Protein AF-0000000084486494 (afdb_homodimer)

Radius of gyration: 57.46 Å; Cα contacts (8 Å, |Δi|>4): 1902; chains: 2; bounding box: 129×179×124 Å

Solvent-accessible surface area (backbone atoms only — not comparable to full-atom values): 110261 Å² total; per-residue (Å²): 124,80,68,81,87,50,59,73,66,57,55,50,52,44,51,52,51,52,48,48,51,53,56,56,60,69,43,84,85,71,62,89,50,66,68,60,49,44,51,46,50,73,67,41,45,69,54,51,52,51,44,54,72,72,43,62,78,82,41,85,59,40,45,55,52,50,52,47,51,44,47,52,54,59,70,49,47,70,67,50,51,51,54,54,59,66,66,46,90,41,72,65,55,47,48,51,52,48,53,52,51,41,50,50,54,33,44,43,50,75,48,63,72,59,65,86,81,46,54,68,61,51,50,50,46,50,53,39,48,53,54,49,50,54,54,49,51,50,48,45,58,72,64,32,52,87,64,65,44,66,64,63,54,50,47,47,53,52,25,54,42,44,55,48,69,22,76,90,63,46,51,86,80,47,54,70,67,59,35,50,54,45,39,70,73,63,44,64,58,49,45,57,48,47,54,50,52,46,50,54,57,68,66,42,65,84,58,47,54,79,43,62,46,76,42,49,48,57,55,48,58,57,43,38,46,96,42,69,70,44,27,68,63,45,54,58,54,56,57,50,52,43,48,45,43,22,58,26,39,61,78,57,86,84,50,60,72,52,27,81,73,36,69,86,36,34,47,74,42,42,64,60,48,52,51,39,46,53,56,38,49,55,54,42,33,65,71,63,42,56,52,71,65,51,48,52,50,51,43,53,54,51,43,55,55,27,71,70,36,85,84,43,62,68,43,46,59,47,46,52,49,50,43,55,47,48,54,49,46,50,52,36,48,70,33,64,80,43,87,53,60,67,60,38,47,53,40,48,48,52,49,29,52,47,28,54,72,71,67,37,63,49,64,23,49,52,39,40,51,50,50,29,52,50,24,56,74,71,67,35,29,48,28,24,21,46,31,50,47,60,59,44,68,78,47,53,96,39,85,48,71,52,56,76,68,72,62,46,89,87,53,76,88,52,56,26,26,35,55,44,41,51,53,49,47,53,52,30,34,52,24,14,50,75,46,71,34,41,71,61,25,44,55,53,48,52,55,51,46,52,43,28,66,71,62,49,49,40,43,69,60,45,18,53,49,27,41,51,47,16,49,36,35,45,41,60,75,70,50,89,74,78,74,62,40,36,33,36,40,33,32,34,6,61,51,44,63,79,91,44,41,64,37,44,32,40,33,56,41,52,84,81,42,47,68,70,60,47,50,51,55,56,43,63,74,38,75,80,44,43,77,45,88,60,88,64,82,77,53,70,66,51,51,72,26,72,47,39,34,38,32,73,48,74,38,42,59,39,56,52,73,79,63,54,74,52,65,94,40,78,62,54,64,67,63,51,56,51,48,42,64,34,69,25,39,35,32,34,44,73,46,78,45,81,52,82,50,88,88,56,89,61,90,50,64,62,61,26,40,28,34,40,37,38,38,36,27,36,74,55,44,35,75,30,67,50,58,54,38,49,54,72,44,78,46,74,51,78,37,51,26,68,55,45,50,37,50,52,49,50,50,51,46,50,51,51,51,50,49,40,56,48,51,71,70,38,81,83,59,78,60,61,69,59,52,54,55,48,45,62,67,48,53,36,85,77,75,52,56,71,55,48,50,42,71,45,58,66,34,69,69,44,44,68,76,39,64,87,44,52,66,58,51,49,50,40,45,48,50,58,24,49,39,47,39,53,48,49,56,44,52,50,54,49,57,74,67,47,50,81,88,42,46,67,56,44,53,48,51,52,54,37,37,53,56,49,46,54,55,43,36,72,73,61,37,87,52,84,58,96,76,70,82,81,68,78,79,70,81,75,75,83,73,82,78,80,78,76,84,75,74,84,77,62,82,70,79,74,78,74,79,88,91,85,84,71,79,67,82,77,78,81,91,85,67,91,70,83,81,73,66,90,78,78,89,72,87,72,78,78,80,83,85,84,82,67,82,59,84,82,92,76,88,73,86,86,76,86,90,84,91,88,85,92,85,90,82,92,76,96,77,85,88,88,88,84,93,17,58,57,81,87,83,94,90,94,87,89,88,92,87,92,92,94,86,81,90,83,91,92,82,88,80,85,80,81,85,86,86,89,90,79,88,78,88,82,78,87,94,86,87,91,82,74,98,76,60,87,102,30,91,86,96,82,65,107,50,85,86,130,124,79,66,81,87,50,60,74,66,56,55,51,51,45,50,51,52,52,48,50,52,52,57,56,61,70,42,85,84,72,61,88,50,67,70,61,49,45,51,46,51,73,67,41,45,68,56,52,53,51,44,55,72,70,42,62,80,84,41,85,59,41,44,55,53,50,52,47,52,46,48,51,56,60,69,49,47,71,68,48,51,51,54,55,60,64,64,46,89,41,71,65,55,46,49,51,53,50,52,51,51,42,50,50,53,33,44,44,47,75,48,64,71,60,66,86,81,46,55,66,59,51,52,49,46,49,54,37,48,54,54,50,50,54,53,50,51,50,49,43,59,72,64,31,54,87,64,65,44,65,64,63,54,49,46,47,55,53,27,54,44,43,54,49,68,22,77,91,63,46,51,85,81,46,55,70,67,60,36,50,53,44,38,72,73,64,45,64,59,50,45,58,50,48,52,50,52,47,52,55,57,68,67,41,63,84,59,47,53,80,41,61,45,75,42,49,47,56,54,48,60,57,42,39,47,97,42,70,70,44,26,69,64,44,55,57,52,55,57,51,51,43,48,46,43,22,59,27,37,62,80,55,85,85,52,60,72,54,28,81,76,39,70,86,36,35,47,74,44,41,64,60,49,51,51,41,45,53,55,37,48,55,54,40,34,66,72,64,42,54,51,68,64,52,49,50,50,51,42,53,55,52,44,54,54,27,70,70,35,83,85,42,62,68,42,48,59,48,44,53,49,50,44,54,49,48,53,50,46,51,50,37,48,70,34,63,81,42,86,54,61,68,60,38,48,52,40,45,49,53,48,28,52,49,29,54,74,71,66,37,63,49,62,23,48,51,40,40,51,51,49,30,52,52,24,56,74,72,66,35,30,48,27,24,22,45,31,51,45,60,58,44,69,77,48,52,95,39,84,46,72,53,56,76,67,73,62,44,89,86,51,74,90,53,56,26,27,34,55,44,39,51,52,48,47,52,53,28,34,50,24,14,51,75,47,69,34,40,70,62,26,45,54,56,48,52,55,49,46,53,44,30,67,71,62,50,51,40,44,69,60,44,18,52,49,26,41,50,48,16,49,37,34,45,40,60,75,70,50,90,74,80,72,63,38,38,34,37,39,34,33,34,6,61,52,43,62,79,92,45,41,65,37,43,31,40,33,55,41,51,83,81,42,48,70,69,59,47,50,50,54,56,43,66,73,37,76,81,43,44,76,45,89,62,88,64,81,77,55,70,67,51,52,69,27,70,45,40,33,36,33,73,46,74,38,43,61,41,59,52,72,80,62,54,75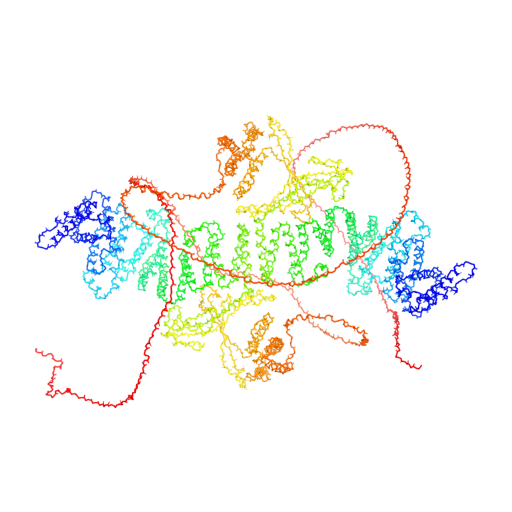,52,64,93,40,80,62,55,64,68,62,52,55,52,48,43,64,35,69,25,40,35,32,33,42,73,45,78,46,79,52,82,51,87,88,55,90,60,90,50,64,63,60,24,39,28,33,40,36,39,38,36,29,36,73,55,44,36,74,30,67,51,59,54,38,48,54,73,46,76,46,75,50,77,38,52,26,68,56,46,52,38,51,53,50,50,49,50,46,50,50,50,50,50,50,40,57,50,52,71,72,39,80,82,60,78,61,62,67,58,51,54,54,49,46,63,67,50,54,36,85,77,74,52,55,72,54,50,50,42,72,47,59,67,34,68,68,43,42,67,77,40,66,88,43,52,64,58,52,50,50,39,45,49,52,59,23,49,39,48,39,51,48,50,52,43,51,49,54,51,56,75,68,47,50,83,88,43,45,67,56,44,53,50,51,52,54,39,37,52,54,49,46,54,54,43,36,72,73,60,38,87,52,85,58,95,76,68,80,78,59,70,74,64,72,72,69,75,72,58,38,44,36,81,86,70,70,94,65,87,84,88,79,90,78,86,88,88,87,90,85,87,90,76,88,88,88,89,82,90,80,87,89,77,88,86,74,84,89,75,89,69,86,89,85,92,86,93,81,92,82,88,93,84,89,93,93,83,94,84,93,90,89,88,91,93,94,83,97,89,92,86,87,90,84,88,88,85,90,90,90,86,90,79,87,94,90,91,92,88,93,89,84,89,82,85,83,88,88,82,82,88,81,84,89,83,92,80,87,87,84,83,87,82,86,82,85,75,90,78,86,83,84,82,78,85,75,84,79,77,76,79,91,77,89,75,91,84,74,91,85,83,86,88,86,131

Secondary structure (DSSP, 8-state):
---TTS-HHHHHHHHHHHHHHHHHHH-GGG---HHHHHHHIIIIIHHHHHHHHHS-TTSTTHHHHHHHHHHHHHH--HHHHHHHHHT--SHHHHHHHHHHHHHHHHHHHHS-SS-TT-HHHHHHHHHHHHHHHHHHHHHHHHHSTTTT-HHHHHHHHHHHHHHHHSGGG-GGGS-HHHHHHHHHHH--HHHHHHHHHHHHHHTTGGGGGGGTTTTHHHHHHHHTSS-HHHHHHHTHHHHHHHHHHHTSBSS-TT-THHHHH-GGGB----HHHHHHHHHHHHHHHHTT---HHHHHHHHHHHHHHHHH-SS-THHHHHHHHHHHHHHHHHHHHHHHTSS-HHHHHHHHHHHHHHHHHTT-HHHHHHHHHHHHHHHHHHT-HHHHHHHHHHHHTT--SS-PBPPGGG--TT-TT--BHHHHHHHHHHHHHHHHHHTT-HHHHHHHHHHHHHHIIIII--HHHHHHHHHHHHHHHHHHHHS--PPPPEEEEEEESTTS-TTTTTEEEEEEPPTT--HHHHHHHHHHH-TTPEEP---SPPPHHHHHSSS-EEEEEEEEEE--GGGGGGTTS---HHHHHHHHHSSEEEEEEEEEEE---TT-----GGGSEEEEEEEEEEEEEESSSSSEEEEEEEEEEEE-HHHHHHHHHHHHHHHHHHHHHHHHH-TTS-SHHHHHHHHHHH-TTTT-HHHHHHHHHSSHHHHHH-GGGHHHHHHHHHHHHHHHHHHHHHHHHHHHH--GGGHHHHHHHHHHHHHHHHHHHHHH-----S---------------------------------------------------------------------------------------------------------------------------------------------------TT------S----/---TTS-HHHHHHHHHHHHHHHHHHH-GGG---HHHHHHHIIIIIHHHHHHHHHS-TTSTTHHHHHHHHHHHHHH--HHHHHHHHHT--SHHHHHHHHHHHHHHHHHHHHS-SS-TT-HHHHHHHHHHHHHHHHHHHHHHHHHSTTTT-HHHHHHHHHHHHHHHHSGGG-GGGS-HHHHHHHHHHH--HHHHHHHHHHHHHHTTGGGGGGGTTTTHHHHHHHHTSS-HHHHHHHTHHHHHHHHHHHTSBSS-SS-THHHHH-GGGB----HHHHHHHHHHHHHHHHTT---HHHHHHHHHHHHHHHHH-SS-THHHHHHHHHHHHHHHHHHHHHHHTSS-HHHHHHHHHHHHHHHHHTT-HHHHHHHHHHHHHHHHHHT-HHHHHHHHHHHHHT--SS-PBPPGGG--TT-TT--BHHHHHHHHHHHHHHHHHHTT-HHHHHHHHHHHHHHIIIII--HHHHHHHHHHHHHHHHHHHHS--PPPPEEEEEEESTTS-TTTTTEEEEEEPPTT--HHHHHHHHHHH-TTPEEP---SPPPHHHHHSSS-EEEEEEEEEE--GGGGGGTTS---HHHHHHHHHSSEEEEEEEEEEE---TT-----GGGSEEEEEEEEEEEEEESSSSSEEEEEEEEEEEE-HHHHHHHHHHHHHHHHHHHHHHHHH-TTS-SHHHHHHHHHHH-TTTT-HHHHHHHHHSSHHHHHH-GGGHHHHHHHHHHHHHHHHHHHHHHHHHHHH--GGGHHHHHHHHHHHHHHHHHHHHHH-----S----------------------------------------------------------------------------------------------------------------------------------------------------------------

Structure (mmCIF, N/CA/C/O backbone):
data_AF-0000000084486494-model_v1
#
loop_
_entity.id
_entity.type
_entity.pdbx_description
1 polymer 'DOCKER domain-containing protein'
#
loop_
_atom_site.group_PDB
_atom_site.id
_atom_site.type_symbol
_atom_site.label_atom_id
_atom_site.label_alt_id
_atom_site.label_comp_id
_atom_site.label_asym_id
_atom_site.label_entity_id
_atom_site.label_seq_id
_atom_site.pdbx_PDB_ins_code
_atom_site.Cartn_x
_atom_site.Cartn_y
_atom_site.Cartn_z
_atom_site.occupancy
_atom_site.B_iso_or_equiv
_atom_site.auth_seq_id
_atom_site.auth_comp_id
_atom_site.auth_asym_id
_atom_site.auth_atom_id
_atom_site.pdbx_PDB_model_num
ATOM 1 N N . MET A 1 1 ? -22.891 -79.875 -12.906 1 49.75 1 MET A N 1
ATOM 2 C CA . MET A 1 1 ? -22.188 -79.125 -11.867 1 49.75 1 MET A CA 1
ATOM 3 C C . MET A 1 1 ? -23.156 -78.438 -10.906 1 49.75 1 MET A C 1
ATOM 5 O O . MET A 1 1 ? -24.109 -77.812 -11.336 1 49.75 1 MET A O 1
ATOM 9 N N . PRO A 1 2 ? -23.391 -78.875 -9.703 1 54.31 2 PRO A N 1
ATOM 10 C CA . PRO A 1 2 ? -24.375 -78.312 -8.812 1 54.31 2 PRO A CA 1
ATOM 11 C C . PRO A 1 2 ? -24.219 -76.75 -8.695 1 54.31 2 PRO A C 1
ATOM 13 O O . PRO A 1 2 ? -23.125 -76.25 -8.93 1 54.31 2 PRO A O 1
ATOM 16 N N . PRO A 1 3 ? -25.312 -75.938 -8.555 1 53.06 3 PRO A N 1
ATOM 17 C CA . PRO A 1 3 ? -25.188 -74.5 -8.328 1 53.06 3 PRO A CA 1
ATOM 18 C C . PRO A 1 3 ? -24.234 -74.188 -7.18 1 53.06 3 PRO A C 1
ATOM 20 O O . PRO A 1 3 ? -23.984 -75.062 -6.32 1 53.06 3 PRO A O 1
ATOM 23 N N . PHE A 1 4 ? -23.469 -73 -7.199 1 51.59 4 PHE A N 1
ATOM 24 C CA . PHE A 1 4 ? -22.359 -72.562 -6.355 1 51.59 4 PHE A CA 1
ATOM 25 C C . PHE A 1 4 ? -22.703 -72.75 -4.883 1 51.59 4 PHE A C 1
ATOM 27 O O . PHE A 1 4 ? -21.812 -72.75 -4.027 1 51.59 4 PHE A O 1
ATOM 34 N N . ASP A 1 5 ? -23.953 -72.75 -4.598 1 52.16 5 ASP A N 1
ATOM 35 C CA . ASP A 1 5 ? -24.281 -72.812 -3.178 1 52.16 5 ASP A CA 1
ATOM 36 C C . ASP A 1 5 ? -24.031 -74.188 -2.623 1 52.16 5 ASP A C 1
ATOM 38 O O . ASP A 1 5 ? -24.406 -74.5 -1.486 1 52.16 5 ASP A O 1
ATOM 42 N N . SER A 1 6 ? -23.531 -75.062 -3.467 1 57.84 6 SER A N 1
ATOM 43 C CA . SER A 1 6 ? -23.484 -76.375 -2.949 1 57.84 6 SER A CA 1
ATOM 44 C C . SER A 1 6 ? -22.172 -76.625 -2.199 1 57.84 6 SER A C 1
ATOM 46 O O . SER A 1 6 ? -21.234 -75.875 -2.305 1 57.84 6 SER A O 1
ATOM 48 N N . SER A 1 7 ? -22.016 -77.688 -1.413 1 65.31 7 SER A N 1
ATOM 49 C CA . SER A 1 7 ? -20.938 -78.125 -0.545 1 65.31 7 SER A CA 1
ATOM 50 C C . SER A 1 7 ? -19.609 -78.25 -1.311 1 65.31 7 SER A C 1
ATOM 52 O O . SER A 1 7 ? -19.594 -78.625 -2.473 1 65.31 7 SER A O 1
ATOM 54 N N . PHE A 1 8 ? -18.531 -77.5 -0.802 1 70.44 8 PHE A N 1
ATOM 55 C CA . PHE A 1 8 ? -17.172 -77.438 -1.289 1 70.44 8 PHE A CA 1
ATOM 56 C C . PHE A 1 8 ? -16.734 -78.812 -1.823 1 70.44 8 PHE A C 1
ATOM 58 O O . PHE A 1 8 ? -16.109 -78.875 -2.883 1 70.44 8 PHE A O 1
ATOM 65 N N . ARG A 1 9 ? -17.203 -79.875 -1.198 1 75.25 9 ARG A N 1
ATOM 66 C CA . ARG A 1 9 ? -16.781 -81.25 -1.556 1 75.25 9 ARG A CA 1
ATOM 67 C C . ARG A 1 9 ? -17.453 -81.688 -2.844 1 75.25 9 ARG A C 1
ATOM 69 O O . ARG A 1 9 ? -16.828 -82.375 -3.674 1 75.25 9 ARG A O 1
ATOM 76 N N . LYS A 1 10 ? -18.656 -81.188 -3.043 1 77.62 10 LYS A N 1
ATOM 77 C CA . LYS A 1 10 ? -19.391 -81.562 -4.246 1 77.62 10 LYS A CA 1
ATOM 78 C C . LYS A 1 10 ? -18.812 -80.875 -5.484 1 77.62 10 LYS A C 1
ATOM 80 O O . LYS A 1 10 ? -18.688 -81.5 -6.543 1 77.62 10 LYS A O 1
ATOM 85 N N . VAL A 1 11 ? -18.375 -79.75 -5.246 1 79.38 11 VAL A N 1
ATOM 86 C CA . VAL A 1 11 ? -17.812 -79 -6.367 1 79.38 11 VAL A CA 1
ATOM 87 C C . VAL A 1 11 ? -16.453 -79.562 -6.746 1 79.38 11 VAL A C 1
ATOM 89 O O . VAL A 1 11 ? -16.141 -79.688 -7.93 1 79.38 11 VAL A O 1
ATOM 92 N N . GLU A 1 12 ? -15.844 -80.062 -5.723 1 84.06 12 GLU A N 1
ATOM 93 C CA . GLU A 1 12 ? -14.531 -80.625 -5.969 1 84.06 12 GLU A CA 1
ATOM 94 C C . GLU A 1 12 ? -14.656 -81.938 -6.723 1 84.06 12 GLU A C 1
ATOM 96 O O . GLU A 1 12 ? -13.883 -82.25 -7.648 1 84.06 12 GLU A O 1
ATOM 101 N N . LEU A 1 13 ? -15.656 -82.688 -6.383 1 85.62 13 LEU A N 1
ATOM 102 C CA . LEU A 1 13 ? -15.867 -84 -7.039 1 85.62 13 LEU A CA 1
ATOM 103 C C . LEU A 1 13 ? -16.344 -83.812 -8.477 1 85.62 13 LEU A C 1
ATOM 105 O O . LEU A 1 13 ? -15.961 -84.562 -9.367 1 85.62 13 LEU A O 1
ATOM 109 N N . CYS A 1 14 ? -17.109 -82.812 -8.562 1 85.31 14 CYS A N 1
ATOM 110 C CA . CYS A 1 14 ? -17.594 -82.5 -9.906 1 85.31 14 CYS A CA 1
ATOM 111 C C . CYS A 1 14 ? -16.438 -82.062 -10.805 1 85.31 14 CYS A C 1
ATOM 113 O O . CYS A 1 14 ? -16.375 -82.5 -11.969 1 85.31 14 CYS A O 1
ATOM 115 N N . MET A 1 15 ? -15.547 -81.312 -10.312 1 87.06 15 MET A N 1
ATOM 116 C CA . MET A 1 15 ? -14.406 -80.812 -11.086 1 87.06 15 MET A CA 1
ATOM 117 C C . MET A 1 15 ? -13.469 -82 -11.453 1 87.06 15 MET A C 1
ATOM 119 O O . MET A 1 15 ? -12.945 -82.062 -12.562 1 87.06 15 MET A O 1
ATOM 123 N N . LYS A 1 16 ? -13.367 -82.938 -10.547 1 88.75 16 LYS A N 1
ATOM 124 C CA . LYS A 1 16 ? -12.508 -84.062 -10.82 1 88.75 16 LYS A CA 1
ATOM 125 C C . LYS A 1 16 ? -13.117 -85 -11.898 1 88.75 16 LYS A C 1
ATOM 127 O O . LYS A 1 16 ? -12.398 -85.5 -12.766 1 88.75 16 LYS A O 1
ATOM 132 N N . THR A 1 17 ? -14.375 -85.062 -11.836 1 89.81 17 THR A N 1
ATOM 133 C CA . THR A 1 17 ? -15.07 -85.875 -12.828 1 89.81 17 THR A CA 1
ATOM 134 C C . THR A 1 17 ? -14.977 -85.25 -14.211 1 89.81 17 THR A C 1
ATOM 136 O O . THR A 1 17 ? -14.727 -85.938 -15.203 1 89.81 17 THR A O 1
ATOM 139 N N . LEU A 1 18 ? -15.172 -84 -14.211 1 89.38 18 LEU A N 1
ATOM 140 C CA . LEU A 1 18 ? -15.102 -83.312 -15.492 1 89.38 18 LEU A CA 1
ATOM 141 C C . LEU A 1 18 ? -13.68 -83.312 -16.047 1 89.38 18 LEU A C 1
ATOM 143 O O . LEU A 1 18 ? -13.484 -83.438 -17.25 1 89.38 18 LEU A O 1
ATOM 147 N N . SER A 1 19 ? -12.711 -83.25 -15.195 1 90.12 19 SER A N 1
ATOM 148 C CA . SER A 1 19 ? -11.305 -83.312 -15.602 1 90.12 19 SER A CA 1
ATOM 149 C C . SER A 1 19 ? -10.953 -84.688 -16.203 1 90.12 19 SER A C 1
ATOM 151 O O . SER A 1 19 ? -10.281 -84.75 -17.219 1 90.12 19 SER A O 1
ATOM 153 N N . ASP A 1 20 ? -11.523 -85.625 -15.602 1 90.62 20 ASP A N 1
ATOM 154 C CA . ASP A 1 20 ? -11.273 -86.938 -16.094 1 90.62 20 ASP A CA 1
ATOM 155 C C . ASP A 1 20 ? -11.953 -87.188 -17.438 1 90.62 20 ASP A C 1
ATOM 157 O O . ASP A 1 20 ? -11.391 -87.812 -18.328 1 90.62 20 ASP A O 1
ATOM 161 N N . ALA A 1 21 ? -13.07 -86.688 -17.516 1 90.56 21 ALA A N 1
ATOM 162 C CA . ALA A 1 21 ? -13.805 -86.812 -18.766 1 90.56 21 ALA A CA 1
ATOM 163 C C . ALA A 1 21 ? -13.07 -86.125 -19.906 1 90.56 21 ALA A C 1
ATOM 165 O O . ALA A 1 21 ? -12.938 -86.625 -21 1 90.56 21 ALA A O 1
ATOM 166 N N . LEU A 1 22 ? -12.516 -84.938 -19.625 1 90.75 22 LEU A N 1
ATOM 167 C CA . LEU A 1 22 ? -11.828 -84.188 -20.656 1 90.75 22 LEU A CA 1
ATOM 168 C C . LEU A 1 22 ? -10.5 -84.812 -21.016 1 90.75 22 LEU A C 1
ATOM 170 O O . LEU A 1 22 ? -10.094 -84.812 -22.188 1 90.75 22 LEU A O 1
ATOM 174 N N . ASN A 1 23 ? -9.938 -85.5 -20.078 1 89.88 23 ASN A N 1
ATOM 175 C CA . ASN A 1 23 ? -8.703 -86.188 -20.344 1 89.88 23 ASN A CA 1
ATOM 176 C C . ASN A 1 23 ? -8.945 -87.438 -21.25 1 89.88 23 ASN A C 1
ATOM 178 O O . ASN A 1 23 ? -8.133 -87.688 -22.141 1 89.88 23 ASN A O 1
ATOM 182 N N . LEU A 1 24 ? -10.008 -87.938 -21.016 1 89.75 24 LEU A N 1
ATOM 183 C CA . LEU A 1 24 ? -10.375 -89.125 -21.812 1 89.75 24 LEU A CA 1
ATOM 184 C C . LEU A 1 24 ? -10.719 -88.688 -23.25 1 89.75 24 LEU A C 1
ATOM 186 O O . LEU A 1 24 ? -10.344 -89.375 -24.203 1 89.75 24 LEU A O 1
ATOM 190 N N . LEU A 1 25 ? -11.344 -87.625 -23.359 1 88.06 25 LEU A N 1
ATOM 191 C CA . LEU A 1 25 ? -11.812 -87.188 -24.656 1 88.06 25 LEU A CA 1
ATOM 192 C C . LEU A 1 25 ? -10.664 -86.625 -25.484 1 88.06 25 LEU A C 1
ATOM 194 O O . LEU A 1 25 ? -10.773 -86.5 -26.703 1 88.06 25 LEU A O 1
ATOM 198 N N . PHE A 1 26 ? -9.516 -86.25 -24.891 1 86.75 26 PHE A N 1
ATOM 199 C CA . PHE A 1 26 ? -8.375 -85.688 -25.578 1 86.75 26 PHE A CA 1
ATOM 200 C C . PHE A 1 26 ? -7.523 -86.75 -26.234 1 86.75 26 PHE A C 1
ATOM 202 O O . PHE A 1 26 ? -6.758 -86.5 -27.156 1 86.75 26 PHE A O 1
ATOM 209 N N . ARG A 1 27 ? -7.852 -88 -25.922 1 85 27 ARG A N 1
ATOM 210 C CA . ARG A 1 27 ? -7.062 -89.125 -26.453 1 85 27 ARG A CA 1
ATOM 211 C C . ARG A 1 27 ? -7.441 -89.438 -27.906 1 85 27 ARG A C 1
ATOM 213 O O . ARG A 1 27 ? -8.602 -89.25 -28.297 1 85 27 ARG A O 1
ATOM 220 N N . ASN A 1 28 ? -6.488 -89.812 -28.703 1 82.38 28 ASN A N 1
ATOM 221 C CA . ASN A 1 28 ? -6.699 -90.062 -30.125 1 82.38 28 ASN A CA 1
ATOM 222 C C . ASN A 1 28 ? -7.281 -91.438 -30.375 1 82.38 28 ASN A C 1
ATOM 224 O O . ASN A 1 28 ? -7.777 -91.75 -31.469 1 82.38 28 ASN A O 1
ATOM 228 N N . ASP A 1 29 ? -7.301 -92.312 -29.312 1 85.25 29 ASP A N 1
ATOM 229 C CA . ASP A 1 29 ? -7.66 -93.688 -29.562 1 85.25 29 ASP A CA 1
ATOM 230 C C . ASP A 1 29 ? -9.141 -93.938 -29.281 1 85.25 29 ASP A C 1
ATOM 232 O O . ASP A 1 29 ? -9.617 -95.062 -29.344 1 85.25 29 ASP A O 1
ATOM 236 N N . ILE A 1 30 ? -9.938 -92.938 -28.938 1 83.88 30 ILE A N 1
ATOM 237 C CA . ILE A 1 30 ? -11.281 -93.188 -28.453 1 83.88 30 ILE A CA 1
ATOM 238 C C . ILE A 1 30 ? -12.297 -92.812 -29.531 1 83.88 30 ILE A C 1
ATOM 240 O O . ILE A 1 30 ? -13.508 -92.938 -29.312 1 83.88 30 ILE A O 1
ATOM 244 N N . GLY A 1 31 ? -11.938 -92.688 -30.875 1 83.12 31 GLY A N 1
ATOM 245 C CA . GLY A 1 31 ? -12.898 -92.438 -31.938 1 83.12 31 GLY A CA 1
ATOM 246 C C . GLY A 1 31 ? -13.25 -90.938 -32.031 1 83.12 31 GLY A C 1
ATOM 247 O O . GLY A 1 31 ? -12.578 -90.125 -31.438 1 83.12 31 GLY A O 1
ATOM 248 N N . PRO A 1 32 ? -14.367 -90.688 -32.781 1 85.88 32 PRO A N 1
ATOM 249 C CA . PRO A 1 32 ? -14.773 -89.312 -32.938 1 85.88 32 PRO A CA 1
ATOM 250 C C . PRO A 1 32 ? -15.398 -88.688 -31.672 1 85.88 32 PRO A C 1
ATOM 252 O O . PRO A 1 32 ? -16.297 -89.312 -31.078 1 85.88 32 PRO A O 1
ATOM 255 N N . THR A 1 33 ? -14.906 -87.625 -31.156 1 91.38 33 THR A N 1
ATOM 256 C CA . THR A 1 33 ? -15.305 -87.062 -29.859 1 91.38 33 THR A CA 1
ATOM 257 C C . THR A 1 33 ? -16.109 -85.75 -30.062 1 91.38 33 THR A C 1
ATOM 259 O O . THR A 1 33 ? -16.375 -85.062 -29.094 1 91.38 33 THR A O 1
ATOM 262 N N . PHE A 1 34 ? -16.562 -85.375 -31.234 1 91.62 34 PHE A N 1
ATOM 263 C CA . PHE A 1 34 ? -17.203 -84.125 -31.547 1 91.62 34 PHE A CA 1
ATOM 264 C C . PHE A 1 34 ? -18.5 -84 -30.75 1 91.62 34 PHE A C 1
ATOM 266 O O . PHE A 1 34 ? -18.734 -82.938 -30.109 1 91.62 34 PHE A O 1
ATOM 273 N N . ASN A 1 35 ? -19.359 -85 -30.703 1 91.81 35 ASN A N 1
ATOM 274 C CA . ASN A 1 35 ? -20.656 -84.875 -30.047 1 91.81 35 ASN A CA 1
ATOM 275 C C . ASN A 1 35 ? -20.531 -84.875 -28.531 1 91.81 35 ASN A C 1
ATOM 277 O O . ASN A 1 35 ? -21.344 -84.25 -27.844 1 91.81 35 ASN A O 1
ATOM 281 N N . ASP A 1 36 ? -19.5 -85.5 -28.094 1 91.69 36 ASP A N 1
ATOM 282 C CA . ASP A 1 36 ? -19.25 -85.562 -26.656 1 91.69 36 ASP A CA 1
ATOM 283 C C . ASP A 1 36 ? -18.844 -84.188 -26.141 1 91.69 36 ASP A C 1
ATOM 285 O O . ASP A 1 36 ? -19.344 -83.688 -25.109 1 91.69 36 ASP A O 1
ATOM 289 N N . ILE A 1 37 ? -18.062 -83.625 -26.906 1 92.31 37 ILE A N 1
ATOM 290 C CA . ILE A 1 37 ? -17.594 -82.25 -26.531 1 92.31 37 ILE A CA 1
ATOM 291 C C . ILE A 1 37 ? -18.75 -81.312 -26.641 1 92.31 37 ILE A C 1
ATOM 293 O O . ILE A 1 37 ? -18.891 -80.375 -25.797 1 92.31 37 ILE A O 1
ATOM 297 N N . MET A 1 38 ? -19.625 -81.438 -27.625 1 93.38 38 MET A N 1
ATOM 298 C CA . MET A 1 38 ? -20.766 -80.562 -27.797 1 93.38 38 MET A CA 1
ATOM 299 C C . MET A 1 38 ? -21.719 -80.625 -26.594 1 93.38 38 MET A C 1
ATOM 301 O O . MET A 1 38 ? -22.266 -79.625 -26.156 1 93.38 38 MET A O 1
ATOM 305 N N . GLU A 1 39 ? -21.828 -81.812 -26.109 1 92.06 39 GLU A N 1
ATOM 306 C CA . GLU A 1 39 ? -22.688 -82 -24.938 1 92.06 39 GLU A CA 1
ATOM 307 C C . GLU A 1 39 ? -22.109 -81.312 -23.703 1 92.06 39 GLU A C 1
ATOM 309 O O . GLU A 1 39 ? -22.844 -80.688 -22.922 1 92.06 39 GLU A O 1
ATOM 314 N N . ILE A 1 40 ? -20.828 -81.375 -23.578 1 91.69 40 ILE A N 1
ATOM 315 C CA . ILE A 1 40 ? -20.156 -80.75 -22.438 1 91.69 40 ILE A CA 1
ATOM 316 C C . ILE A 1 40 ? -20.297 -79.25 -22.531 1 91.69 40 ILE A C 1
ATOM 318 O O . ILE A 1 40 ? -20.578 -78.562 -21.547 1 91.69 40 ILE A O 1
ATOM 322 N N . VAL A 1 41 ? -20.125 -78.688 -23.688 1 92.38 41 VAL A N 1
ATOM 323 C CA . VAL A 1 41 ? -20.203 -77.25 -23.906 1 92.38 41 VAL A CA 1
ATOM 324 C C . VAL A 1 41 ? -21.609 -76.75 -23.641 1 92.38 41 VAL A C 1
ATOM 326 O O . VAL A 1 41 ? -21.812 -75.75 -22.969 1 92.38 41 VAL A O 1
ATOM 329 N N . HIS A 1 42 ? -22.609 -77.562 -24.016 1 91.25 42 HIS A N 1
ATOM 330 C CA . HIS A 1 42 ? -24 -77.125 -23.906 1 91.25 42 HIS A CA 1
ATOM 331 C C . HIS A 1 42 ? -24.469 -77.188 -22.453 1 91.25 42 HIS A C 1
ATOM 333 O O . HIS A 1 42 ? -25.219 -76.312 -22.016 1 91.25 42 HIS A O 1
ATOM 339 N N . VAL A 1 43 ? -23.891 -78.062 -21.797 1 88.75 43 VAL A N 1
ATOM 340 C CA . VAL A 1 43 ? -24.438 -78.312 -20.469 1 88.75 43 VAL A CA 1
ATOM 341 C C . VAL A 1 43 ? -23.578 -77.562 -19.422 1 88.75 43 VAL A C 1
ATOM 343 O O . VAL A 1 43 ? -24.109 -76.938 -18.5 1 88.75 43 VAL A O 1
ATOM 346 N N . ASP A 1 44 ? -22.312 -77.562 -19.672 1 89.75 44 ASP A N 1
ATOM 347 C CA . ASP A 1 44 ? -21.453 -77.25 -18.547 1 89.75 44 ASP A CA 1
ATOM 348 C C . ASP A 1 44 ? -20.766 -75.875 -18.766 1 89.75 44 ASP A C 1
ATOM 350 O O . ASP A 1 44 ? -20.344 -75.25 -17.797 1 89.75 44 ASP A O 1
ATOM 354 N N . LEU A 1 45 ? -20.516 -75.438 -19.891 1 91.06 45 LEU A N 1
ATOM 355 C CA . LEU A 1 45 ? -19.641 -74.312 -20.156 1 91.06 45 LEU A CA 1
ATOM 356 C C . LEU A 1 45 ? -20.109 -73.062 -19.391 1 91.06 45 LEU A C 1
ATOM 358 O O . LEU A 1 45 ? -19.328 -72.438 -18.656 1 91.06 45 LEU A O 1
ATOM 362 N N . ARG A 1 46 ? -21.312 -72.625 -19.609 1 89.38 46 ARG A N 1
ATOM 363 C CA . ARG A 1 46 ? -21.797 -71.375 -18.984 1 89.38 46 ARG A CA 1
ATOM 364 C C . ARG A 1 46 ? -21.812 -71.562 -17.453 1 89.38 46 ARG A C 1
ATOM 366 O O . ARG A 1 46 ? -21.516 -70.562 -16.75 1 89.38 46 ARG A O 1
ATOM 373 N N . MET A 1 47 ? -22.078 -72.688 -17.047 1 88.56 47 MET A N 1
ATOM 374 C CA . MET A 1 47 ? -22.109 -72.938 -15.602 1 88.56 47 MET A CA 1
ATOM 375 C C . MET A 1 47 ? -20.719 -72.812 -15 1 88.56 47 MET A C 1
ATOM 377 O O . MET A 1 47 ? -20.547 -72.312 -13.898 1 88.56 47 MET A O 1
ATOM 381 N N . ILE A 1 48 ? -19.828 -73.312 -15.742 1 89.38 48 ILE A N 1
ATOM 382 C CA . ILE A 1 48 ? -18.453 -73.25 -15.273 1 89.38 48 ILE A CA 1
ATOM 383 C C . ILE A 1 48 ? -17.984 -71.75 -15.25 1 89.38 48 ILE A C 1
ATOM 385 O O . ILE A 1 48 ? -17.344 -71.312 -14.289 1 89.38 48 ILE A O 1
ATOM 389 N N . VAL A 1 49 ? -18.312 -71.062 -16.203 1 91 49 VAL A N 1
ATOM 390 C CA . VAL A 1 49 ? -17.953 -69.625 -16.297 1 91 49 VAL A CA 1
ATOM 391 C C . VAL A 1 49 ? -18.578 -68.875 -15.141 1 91 49 VAL A C 1
ATOM 393 O O . VAL A 1 49 ? -17.906 -68.125 -14.461 1 91 49 VAL A O 1
ATOM 396 N N . GLN A 1 50 ? -19.766 -69.062 -14.828 1 89.06 50 GLN A N 1
ATOM 397 C CA . GLN A 1 50 ? -20.484 -68.375 -13.773 1 89.06 50 GLN A CA 1
ATOM 398 C C . GLN A 1 50 ? -19.969 -68.812 -12.391 1 89.06 50 GLN A C 1
ATOM 400 O O . GLN A 1 50 ? -19.891 -67.938 -11.484 1 89.06 50 GLN A O 1
ATOM 405 N N . SER A 1 51 ? -19.625 -70 -12.328 1 85.5 51 SER A N 1
ATOM 406 C CA . SER A 1 51 ? -19.062 -70.5 -11.07 1 85.5 51 SER A CA 1
ATOM 407 C C . SER A 1 51 ? -17.719 -69.812 -10.773 1 85.5 51 SER A C 1
ATOM 409 O O . SER A 1 51 ? -17.438 -69.5 -9.625 1 85.5 51 SER A O 1
ATOM 411 N N . TYR A 1 52 ? -17.016 -69.625 -11.812 1 88.25 52 TYR A N 1
ATOM 412 C CA . TYR A 1 52 ? -15.719 -69 -11.617 1 88.25 52 TYR A CA 1
ATOM 413 C C . TYR A 1 52 ? -15.891 -67.562 -11.242 1 88.25 52 TYR A C 1
ATOM 415 O O . TYR A 1 52 ? -15.156 -67 -10.414 1 88.25 52 TYR A O 1
ATOM 423 N N . ILE A 1 53 ? -16.781 -66.875 -11.828 1 88.12 53 ILE A N 1
ATOM 424 C CA . ILE A 1 53 ? -17.031 -65.438 -11.57 1 88.12 53 ILE A CA 1
ATOM 425 C C . ILE A 1 53 ? -17.438 -65.25 -10.117 1 88.12 53 ILE A C 1
ATOM 427 O O . ILE A 1 53 ? -17 -64.312 -9.461 1 88.12 53 ILE A O 1
ATOM 431 N N . ASN A 1 54 ? -18.125 -66.188 -9.586 1 83.06 54 ASN A N 1
ATOM 432 C CA . ASN A 1 54 ? -18.672 -66.062 -8.242 1 83.06 54 ASN A CA 1
ATOM 433 C C . ASN A 1 54 ? -17.75 -66.625 -7.191 1 83.06 54 ASN A C 1
ATOM 435 O O . ASN A 1 54 ? -17.938 -66.438 -5.992 1 83.06 54 ASN A O 1
ATOM 439 N N . MET A 1 55 ? -16.797 -67.312 -7.66 1 81.31 55 MET A N 1
ATOM 440 C CA . MET A 1 55 ? -15.891 -68 -6.742 1 81.31 55 MET A CA 1
ATOM 441 C C . MET A 1 55 ? -14.828 -67 -6.223 1 81.31 55 MET A C 1
ATOM 443 O O . MET A 1 55 ? -14.445 -66.062 -6.918 1 81.31 55 MET A O 1
ATOM 447 N N . ASP A 1 56 ? -14.477 -67.25 -5.004 1 80.06 56 ASP A N 1
ATOM 448 C CA . ASP A 1 56 ? -13.359 -66.5 -4.445 1 80.06 56 ASP A CA 1
ATOM 449 C C . ASP A 1 56 ? -12.047 -66.875 -5.137 1 80.06 56 ASP A C 1
ATOM 451 O O . ASP A 1 56 ? -11.695 -68.062 -5.207 1 80.06 56 ASP A O 1
ATOM 455 N N . LYS A 1 57 ? -11.383 -66.062 -5.707 1 79.94 57 LYS A N 1
ATOM 456 C CA . LYS A 1 57 ? -10.195 -66.25 -6.527 1 79.94 57 LYS A CA 1
ATOM 457 C C . LYS A 1 57 ? -9.039 -66.812 -5.688 1 79.94 57 LYS A C 1
ATOM 459 O O . LYS A 1 57 ? -8.102 -67.375 -6.227 1 79.94 57 LYS A O 1
ATOM 464 N N . GLN A 1 58 ? -9.18 -66.75 -4.363 1 80.06 58 GLN A N 1
ATOM 465 C CA . GLN A 1 58 ? -8.125 -67.25 -3.5 1 80.06 58 GLN A CA 1
ATOM 466 C C . GLN A 1 58 ? -8.422 -68.688 -3.084 1 80.06 58 GLN A C 1
ATOM 468 O O . GLN A 1 58 ? -7.582 -69.375 -2.457 1 80.06 58 GLN A O 1
ATOM 473 N N . SER A 1 59 ? -9.477 -69.188 -3.605 1 80.94 59 SER A N 1
ATOM 474 C CA . SER A 1 59 ? -9.836 -70.562 -3.277 1 80.94 59 SER A CA 1
ATOM 475 C C . SER A 1 59 ? -8.914 -71.562 -3.98 1 80.94 59 SER A C 1
ATOM 477 O O . SER A 1 59 ? -8.461 -71.312 -5.102 1 80.94 59 SER A O 1
ATOM 479 N N . PRO A 1 60 ? -8.547 -72.562 -3.289 1 79.94 60 PRO A N 1
ATOM 480 C CA . PRO A 1 60 ? -7.668 -73.562 -3.896 1 79.94 60 PRO A CA 1
ATOM 481 C C . PRO A 1 60 ? -8.297 -74.25 -5.109 1 79.94 60 PRO A C 1
ATOM 483 O O . PRO A 1 60 ? -7.586 -74.812 -5.926 1 79.94 60 PRO A O 1
ATOM 486 N N . LEU A 1 61 ? -9.578 -74.062 -5.258 1 83 61 LEU A N 1
ATOM 487 C CA . LEU A 1 61 ? -10.273 -74.75 -6.367 1 83 61 LEU A CA 1
ATOM 488 C C . LEU A 1 61 ? -10.234 -73.875 -7.613 1 83 61 LEU A C 1
ATOM 490 O O . LEU A 1 61 ? -10.562 -74.312 -8.711 1 83 61 LEU A O 1
ATOM 494 N N . SER A 1 62 ? -9.82 -72.625 -7.422 1 86.62 62 SER A N 1
ATOM 495 C CA . SER A 1 62 ? -9.852 -71.688 -8.539 1 86.62 62 SER A CA 1
ATOM 496 C C . SER A 1 62 ? -8.961 -72.125 -9.68 1 86.62 62 SER A C 1
ATOM 498 O O . SER A 1 62 ? -9.336 -72.062 -10.852 1 86.62 62 SER A O 1
ATOM 500 N N . GLY A 1 63 ? -7.871 -72.688 -9.375 1 88 63 GLY A N 1
ATOM 501 C CA . GLY A 1 63 ? -6.953 -73.188 -10.398 1 88 63 GLY A CA 1
ATOM 502 C C . GLY A 1 63 ? -7.504 -74.312 -11.195 1 88 63 GLY A C 1
ATOM 503 O O . GLY A 1 63 ? -7.324 -74.375 -12.406 1 88 63 GLY A O 1
ATOM 504 N N . ASN A 1 64 ? -8.266 -75.125 -10.484 1 88.62 64 ASN A N 1
ATOM 505 C CA . ASN A 1 64 ? -8.844 -76.312 -11.141 1 88.62 64 ASN A CA 1
ATOM 506 C C . ASN A 1 64 ? -9.977 -75.938 -12.078 1 88.62 64 ASN A C 1
ATOM 508 O O . ASN A 1 64 ? -10.109 -76.5 -13.164 1 88.62 64 ASN A O 1
ATOM 512 N N . VAL A 1 65 ? -10.672 -75 -11.594 1 89.62 65 VAL A N 1
ATOM 513 C CA . VAL A 1 65 ? -11.789 -74.5 -12.422 1 89.62 65 VAL A CA 1
ATOM 514 C C . VAL A 1 65 ? -11.258 -73.875 -13.703 1 89.62 65 VAL A C 1
ATOM 516 O O . VAL A 1 65 ? -11.789 -74.125 -14.789 1 89.62 65 VAL A O 1
ATOM 519 N N . VAL A 1 66 ? -10.203 -73.125 -13.523 1 92.25 66 VAL A N 1
ATOM 520 C CA . VAL A 1 66 ? -9.625 -72.438 -14.688 1 92.25 66 VAL A CA 1
ATOM 521 C C . VAL A 1 66 ? -9.023 -73.5 -15.633 1 92.25 66 VAL A C 1
ATOM 523 O O . VAL A 1 66 ? -9.156 -73.375 -16.859 1 92.25 66 VAL A O 1
ATOM 526 N N . ALA A 1 67 ? -8.469 -74.562 -15.109 1 91.69 67 ALA A N 1
ATOM 527 C CA . ALA A 1 67 ? -7.891 -75.625 -15.938 1 91.69 67 ALA A CA 1
ATOM 528 C C . ALA A 1 67 ? -8.969 -76.312 -16.766 1 91.69 67 ALA A C 1
ATOM 530 O O . ALA A 1 67 ? -8.758 -76.625 -17.938 1 91.69 67 ALA A O 1
ATOM 531 N N . ILE A 1 68 ? -10.062 -76.5 -16.141 1 92.44 68 ILE A N 1
ATOM 532 C CA . ILE A 1 68 ? -11.18 -77.125 -16.828 1 92.44 68 ILE A CA 1
ATOM 533 C C . ILE A 1 68 ? -11.719 -76.25 -17.922 1 92.44 68 ILE A C 1
ATOM 535 O O . ILE A 1 68 ? -12 -76.688 -19.031 1 92.44 68 ILE A O 1
ATOM 539 N N . LEU A 1 69 ? -11.859 -75 -17.516 1 92.81 69 LEU A N 1
ATOM 540 C CA . LEU A 1 69 ? -12.359 -74.062 -18.469 1 92.81 69 LEU A CA 1
ATOM 541 C C . LEU A 1 69 ? -11.453 -73.938 -19.703 1 92.81 69 LEU A C 1
ATOM 543 O O . LEU A 1 69 ? -11.93 -74 -20.828 1 92.81 69 LEU A O 1
ATOM 547 N N . ILE A 1 70 ? -10.195 -73.875 -19.547 1 93.25 70 ILE A N 1
ATOM 548 C CA . ILE A 1 70 ? -9.219 -73.812 -20.625 1 93.25 70 ILE A CA 1
ATOM 549 C C . ILE A 1 70 ? -9.25 -75.062 -21.469 1 93.25 70 ILE A C 1
ATOM 551 O O . ILE A 1 70 ? -9.148 -75 -22.703 1 93.25 70 ILE A O 1
ATOM 555 N N . ASP A 1 71 ? -9.445 -76.125 -20.781 1 93.94 71 ASP A N 1
ATOM 556 C CA . ASP A 1 71 ? -9.469 -77.375 -21.516 1 93.94 71 ASP A CA 1
ATOM 557 C C . ASP A 1 71 ? -10.703 -77.5 -22.406 1 93.94 71 ASP A C 1
ATOM 559 O O . ASP A 1 71 ? -10.625 -78 -23.516 1 93.94 71 ASP A O 1
ATOM 563 N N . ILE A 1 72 ? -11.742 -77.062 -21.922 1 93.62 72 ILE A N 1
ATOM 564 C CA . ILE A 1 72 ? -12.969 -77 -22.719 1 93.62 72 ILE A CA 1
ATOM 565 C C . ILE A 1 72 ? -12.758 -76.188 -23.969 1 93.62 72 ILE A C 1
ATOM 567 O O . ILE A 1 72 ? -13.055 -76.625 -25.078 1 93.62 72 ILE A O 1
ATOM 571 N N . PHE A 1 73 ? -12.195 -75.062 -23.797 1 94.25 73 PHE A N 1
ATOM 572 C CA . PHE A 1 73 ? -11.984 -74.188 -24.938 1 94.25 73 PHE A CA 1
ATOM 573 C C . PHE A 1 73 ? -10.898 -74.75 -25.859 1 94.25 73 PHE A C 1
ATOM 575 O O . PHE A 1 73 ? -10.93 -74.5 -27.062 1 94.25 73 PHE A O 1
ATOM 582 N N . ARG A 1 74 ? -9.992 -75.438 -25.297 1 93.38 74 ARG A N 1
ATOM 583 C CA . ARG A 1 74 ? -8.922 -76.062 -26.078 1 93.38 74 ARG A CA 1
ATOM 584 C C . ARG A 1 74 ? -9.484 -77.125 -27.031 1 93.38 74 ARG A C 1
ATOM 586 O O . ARG A 1 74 ? -9.086 -77.188 -28.188 1 93.38 74 ARG A O 1
ATOM 593 N N . GLN A 1 75 ? -10.438 -77.812 -26.578 1 93.31 75 GLN A N 1
ATOM 594 C CA . GLN A 1 75 ? -10.992 -78.938 -27.344 1 93.31 75 GLN A CA 1
ATOM 595 C C . GLN A 1 75 ? -12.156 -78.5 -28.203 1 93.31 75 GLN A C 1
ATOM 597 O O . GLN A 1 75 ? -12.57 -79.188 -29.125 1 93.31 75 GLN A O 1
ATOM 602 N N . MET A 1 76 ? -12.586 -77.375 -27.922 1 92.25 76 MET A N 1
ATOM 603 C CA . MET A 1 76 ? -13.711 -76.812 -28.672 1 92.25 76 MET A CA 1
ATOM 604 C C . MET A 1 76 ? -13.266 -76.375 -30.047 1 92.25 76 MET A C 1
ATOM 606 O O . MET A 1 76 ? -12.258 -75.688 -30.188 1 92.25 76 MET A O 1
ATOM 610 N N . THR A 1 77 ? -13.961 -76.75 -31.109 1 91.56 77 THR A N 1
ATOM 611 C CA . THR A 1 77 ? -13.734 -76.25 -32.438 1 91.56 77 THR A CA 1
ATOM 612 C C . THR A 1 77 ? -14.711 -75.125 -32.781 1 91.56 77 THR A C 1
ATOM 614 O O . THR A 1 77 ? -15.625 -74.875 -31.984 1 91.56 77 THR A O 1
ATOM 617 N N . PHE A 1 78 ? -14.406 -74.5 -33.781 1 92.12 78 PHE A N 1
ATOM 618 C CA . PHE A 1 78 ? -15.25 -73.375 -34.188 1 92.12 78 PHE A CA 1
ATOM 619 C C . PHE A 1 78 ? -16.688 -73.812 -34.406 1 92.12 78 PHE A C 1
ATOM 621 O O . PHE A 1 78 ? -17.625 -73.062 -34.125 1 92.12 78 PHE A O 1
ATOM 628 N N . ASP A 1 79 ? -16.875 -75 -34.938 1 93.06 79 ASP A N 1
ATOM 629 C CA . ASP A 1 79 ? -18.203 -75.562 -35.188 1 93.06 79 ASP A CA 1
ATOM 630 C C . ASP A 1 79 ? -18.969 -75.75 -33.875 1 93.06 79 ASP A C 1
ATOM 632 O O . ASP A 1 79 ? -20.172 -75.5 -33.812 1 93.06 79 ASP A O 1
ATOM 636 N N . HIS A 1 80 ? -18.234 -76.188 -32.906 1 93.88 80 HIS A N 1
ATOM 637 C CA . HIS A 1 80 ? -18.844 -76.312 -31.594 1 93.88 80 HIS A CA 1
ATOM 638 C C . HIS A 1 80 ? -19.359 -75 -31.078 1 93.88 80 HIS A C 1
ATOM 640 O O . HIS A 1 80 ? -20.484 -74.938 -30.594 1 93.88 80 HIS A O 1
ATOM 646 N N . TYR A 1 81 ? -18.453 -74 -31.281 1 93.75 81 TYR A N 1
ATOM 647 C CA . TYR A 1 81 ? -18.75 -72.688 -30.766 1 93.75 81 TYR A CA 1
ATOM 648 C C . TYR A 1 81 ? -19.938 -72.062 -31.5 1 93.75 81 TYR A C 1
ATOM 650 O O . TYR A 1 81 ? -20.844 -71.5 -30.875 1 93.75 81 TYR A O 1
ATOM 658 N N . GLU A 1 82 ? -20.031 -72.25 -32.75 1 91.62 82 GLU A N 1
ATOM 659 C CA . GLU A 1 82 ? -21.109 -71.688 -33.562 1 91.62 82 GLU A CA 1
ATOM 660 C C . GLU A 1 82 ? -22.453 -72.312 -33.219 1 91.62 82 GLU A C 1
ATOM 662 O O . GLU A 1 82 ? -23.453 -71.625 -33.094 1 91.62 82 GLU A O 1
ATOM 667 N N . LYS A 1 83 ? -22.375 -73.562 -33.031 1 92.56 83 LYS A N 1
ATOM 668 C CA . LYS A 1 83 ? -23.609 -74.312 -32.688 1 92.56 83 LYS A CA 1
ATOM 669 C C . LYS A 1 83 ? -24.078 -73.875 -31.297 1 92.56 83 LYS A C 1
ATOM 671 O O . LYS A 1 83 ? -25.297 -73.75 -31.062 1 92.56 83 LYS A O 1
ATOM 676 N N . TYR A 1 84 ? -23.094 -73.688 -30.484 1 93.06 84 TYR A N 1
ATOM 677 C CA . TYR A 1 84 ? -23.422 -73.25 -29.141 1 93.06 84 TYR A CA 1
ATOM 678 C C . TYR A 1 84 ? -24.062 -71.875 -29.125 1 93.06 84 TYR A C 1
ATOM 680 O O . TYR A 1 84 ? -25.078 -71.688 -28.453 1 93.06 84 TYR A O 1
ATOM 688 N N . VAL A 1 85 ? -23.578 -70.875 -29.859 1 92.19 85 VAL A N 1
ATOM 689 C CA . VAL A 1 85 ? -24.078 -69.5 -29.922 1 92.19 85 VAL A CA 1
ATOM 690 C C . VAL A 1 85 ? -25.453 -69.5 -30.578 1 92.19 85 VAL A C 1
ATOM 692 O O . VAL A 1 85 ? -26.344 -68.688 -30.156 1 92.19 85 VAL A O 1
ATOM 695 N N . LYS A 1 86 ? -25.672 -70.375 -31.562 1 89.75 86 LYS A N 1
ATOM 696 C CA . LYS A 1 86 ? -26.938 -70.375 -32.281 1 89.75 86 LYS A CA 1
ATOM 697 C C . LYS A 1 86 ? -28.062 -70.938 -31.391 1 89.75 86 LYS A C 1
ATOM 699 O O . LYS A 1 86 ? -29.234 -70.688 -31.672 1 89.75 86 LYS A O 1
ATOM 704 N N . GLN A 1 87 ? -27.672 -71.562 -30.375 1 88.62 87 GLN A N 1
ATOM 705 C CA . GLN A 1 87 ? -28.672 -72.125 -29.484 1 88.62 87 GLN A CA 1
ATOM 706 C C . GLN A 1 87 ? -29.328 -71.062 -28.625 1 88.62 87 GLN A C 1
ATOM 708 O O . GLN A 1 87 ? -30.422 -71.25 -28.109 1 88.62 87 GLN A O 1
ATOM 713 N N . PHE A 1 88 ? -28.531 -69.938 -28.484 1 88.62 88 PHE A N 1
ATOM 714 C CA . PHE A 1 88 ? -29.109 -68.812 -27.703 1 88.62 88 PHE A CA 1
ATOM 715 C C . PHE A 1 88 ? -30.266 -68.188 -28.453 1 88.62 88 PHE A C 1
ATOM 717 O O . PHE A 1 88 ? -30.172 -67.938 -29.656 1 88.62 88 PHE A O 1
ATOM 724 N N . ASN A 1 89 ? -31.438 -68.125 -27.984 1 80.31 89 ASN A N 1
ATOM 725 C CA . ASN A 1 89 ? -32.656 -67.688 -28.641 1 80.31 89 ASN A CA 1
ATOM 726 C C . ASN A 1 89 ? -32.75 -66.125 -28.625 1 80.31 89 ASN A C 1
ATOM 728 O O . ASN A 1 89 ? -33.656 -65.562 -29.25 1 80.31 89 ASN A O 1
ATOM 732 N N . SER A 1 90 ? -31.891 -65.5 -27.953 1 88.81 90 SER A N 1
ATOM 733 C CA . SER A 1 90 ? -32 -64.062 -27.844 1 88.81 90 SER A CA 1
ATOM 734 C C . SER A 1 90 ? -30.656 -63.375 -27.906 1 88.81 90 SER A C 1
ATOM 736 O O . SER A 1 90 ? -29.641 -63.938 -27.469 1 88.81 90 SER A O 1
ATOM 738 N N . GLN A 1 91 ? -30.641 -62.219 -28.484 1 89 91 GLN A N 1
ATOM 739 C CA . GLN A 1 91 ? -29.422 -61.406 -28.578 1 89 91 GLN A CA 1
ATOM 740 C C . GLN A 1 91 ? -28.938 -60.969 -27.188 1 89 91 GLN A C 1
ATOM 742 O O . GLN A 1 91 ? -27.734 -60.844 -26.969 1 89 91 GLN A O 1
ATOM 747 N N . ILE A 1 92 ? -29.797 -60.875 -26.359 1 90.38 92 ILE A N 1
ATOM 748 C CA . ILE A 1 92 ? -29.453 -60.5 -25 1 90.38 92 ILE A CA 1
ATOM 749 C C . ILE A 1 92 ? -28.672 -61.594 -24.297 1 90.38 92 ILE A C 1
ATOM 751 O O . ILE A 1 92 ? -27.719 -61.344 -23.578 1 90.38 92 ILE A O 1
ATOM 755 N N . ALA A 1 93 ? -29.109 -62.75 -24.609 1 90.38 93 ALA A N 1
ATOM 756 C CA . ALA A 1 93 ? -28.453 -63.906 -24 1 90.38 93 ALA A CA 1
ATOM 757 C C . ALA A 1 93 ? -27.031 -64.062 -24.562 1 90.38 93 ALA A C 1
ATOM 759 O O . ALA A 1 93 ? -26.109 -64.438 -23.828 1 90.38 93 ALA A O 1
ATOM 760 N N . ILE A 1 94 ? -26.922 -63.812 -25.781 1 92.31 94 ILE A N 1
ATOM 761 C CA . ILE A 1 94 ? -25.609 -63.906 -26.406 1 92.31 94 ILE A CA 1
ATOM 762 C C . ILE A 1 94 ? -24.688 -62.844 -25.812 1 92.31 94 ILE A C 1
ATOM 764 O O . ILE A 1 94 ? -23.531 -63.094 -25.516 1 92.31 94 ILE A O 1
ATOM 768 N N . LYS A 1 95 ? -25.281 -61.688 -25.688 1 92.69 95 LYS A N 1
ATOM 769 C CA . LYS A 1 95 ? -24.516 -60.594 -25.109 1 92.69 95 LYS A CA 1
ATOM 770 C C . LYS A 1 95 ? -24.047 -60.906 -23.703 1 92.69 95 LYS A C 1
ATOM 772 O O . LYS A 1 95 ? -22.891 -60.656 -23.344 1 92.69 95 LYS A O 1
ATOM 777 N N . GLU A 1 96 ? -24.875 -61.438 -22.953 1 91.31 96 GLU A N 1
ATOM 778 C CA . GLU A 1 96 ? -24.547 -61.781 -21.578 1 91.31 96 GLU A CA 1
ATOM 779 C C . GLU A 1 96 ? -23.453 -62.844 -21.531 1 91.31 96 GLU A C 1
ATOM 781 O O . GLU A 1 96 ? -22.516 -62.75 -20.719 1 91.31 96 GLU A O 1
ATOM 786 N N . PHE A 1 97 ? -23.641 -63.812 -22.391 1 91.62 97 PHE A N 1
ATOM 787 C CA . PHE A 1 97 ? -22.641 -64.875 -22.453 1 91.62 97 PHE A CA 1
ATOM 788 C C . PHE A 1 97 ? -21.281 -64.312 -22.859 1 91.62 97 PHE A C 1
ATOM 790 O O . PHE A 1 97 ? -20.266 -64.625 -22.234 1 91.62 97 PHE A O 1
ATOM 797 N N . LEU A 1 98 ? -21.312 -63.406 -23.828 1 92.5 98 LEU A N 1
ATOM 798 C CA . LEU A 1 98 ? -20.062 -62.812 -24.328 1 92.5 98 LEU A CA 1
ATOM 799 C C . LEU A 1 98 ? -19.422 -61.969 -23.234 1 92.5 98 LEU A C 1
ATOM 801 O O . LEU A 1 98 ? -18.203 -62 -23.047 1 92.5 98 LEU A O 1
ATOM 805 N N . ASN A 1 99 ? -20.188 -61.219 -22.578 1 91.94 99 ASN A N 1
ATOM 806 C CA . ASN A 1 99 ? -19.672 -60.344 -21.516 1 91.94 99 ASN A CA 1
ATOM 807 C C . ASN A 1 99 ? -19.047 -61.156 -20.391 1 91.94 99 ASN A C 1
ATOM 809 O O . ASN A 1 99 ? -17.984 -60.812 -19.875 1 91.94 99 ASN A O 1
ATOM 813 N N . GLU A 1 100 ? -19.641 -62.25 -20.141 1 92 100 GLU A N 1
ATOM 814 C CA . GLU A 1 100 ? -19.125 -63.125 -19.078 1 92 100 GLU A CA 1
ATOM 815 C C . GLU A 1 100 ? -17.766 -63.719 -19.469 1 92 100 GLU A C 1
ATOM 817 O O . GLU A 1 100 ? -16.828 -63.719 -18.656 1 92 100 GLU A O 1
ATOM 822 N N . ILE A 1 101 ? -17.703 -64.125 -20.594 1 92.25 101 ILE A N 1
ATOM 823 C CA . ILE A 1 101 ? -16.484 -64.812 -21.047 1 92.25 101 ILE A CA 1
ATOM 824 C C . ILE A 1 101 ? -15.352 -63.781 -21.141 1 92.25 101 ILE A C 1
ATOM 826 O O . ILE A 1 101 ? -14.234 -64.062 -20.688 1 92.25 101 ILE A O 1
ATOM 830 N N . VAL A 1 102 ? -15.656 -62.688 -21.688 1 92.69 102 VAL A N 1
ATOM 831 C CA . VAL A 1 102 ? -14.641 -61.656 -21.906 1 92.69 102 VAL A CA 1
ATOM 832 C C . VAL A 1 102 ? -14.141 -61.125 -20.547 1 92.69 102 VAL A C 1
ATOM 834 O O . VAL A 1 102 ? -12.938 -60.906 -20.375 1 92.69 102 VAL A O 1
ATOM 837 N N . ILE A 1 103 ? -14.938 -61 -19.656 1 89.25 103 ILE A N 1
ATOM 838 C CA . ILE A 1 103 ? -14.578 -60.531 -18.328 1 89.25 103 ILE A CA 1
ATOM 839 C C . ILE A 1 103 ? -13.703 -61.562 -17.625 1 89.25 103 ILE A C 1
ATOM 841 O O . ILE A 1 103 ? -12.742 -61.188 -16.938 1 89.25 103 ILE A O 1
ATOM 845 N N . VAL A 1 104 ? -14.039 -62.75 -17.766 1 91.31 104 VAL A N 1
ATOM 846 C CA . VAL A 1 104 ? -13.266 -63.844 -17.156 1 91.31 104 VAL A CA 1
ATOM 847 C C . VAL A 1 104 ? -11.859 -63.875 -17.75 1 91.31 104 VAL A C 1
ATOM 849 O O . VAL A 1 104 ? -10.875 -63.969 -17.016 1 91.31 104 VAL A O 1
ATOM 852 N N . PHE A 1 105 ? -11.867 -63.781 -19.031 1 93.5 105 PHE A N 1
ATOM 853 C CA . PHE A 1 105 ? -10.562 -63.812 -19.672 1 93.5 105 PHE A CA 1
ATOM 854 C C . PHE A 1 105 ? -9.727 -62.625 -19.25 1 93.5 105 PHE A C 1
ATOM 856 O O . PHE A 1 105 ? -8.523 -62.75 -19.016 1 93.5 105 PHE A O 1
ATOM 863 N N . LYS A 1 106 ? -10.328 -61.5 -19.141 1 92.5 106 LYS A N 1
ATOM 864 C CA . LYS A 1 106 ? -9.625 -60.312 -18.672 1 92.5 106 LYS A CA 1
ATOM 865 C C . LYS A 1 106 ? -9.109 -60.5 -17.25 1 92.5 106 LYS A C 1
ATOM 867 O O . LYS A 1 106 ? -7.98 -60.156 -16.922 1 92.5 106 LYS A O 1
ATOM 872 N N . GLY A 1 107 ? -9.891 -61.094 -16.516 1 88.88 107 GLY A N 1
ATOM 873 C CA . GLY A 1 107 ? -9.508 -61.375 -15.141 1 88.88 107 GLY A CA 1
ATOM 874 C C . GLY A 1 107 ? -8.336 -62.344 -15.031 1 88.88 107 GLY A C 1
ATOM 875 O O . GLY A 1 107 ? -7.438 -62.125 -14.211 1 88.88 107 GLY A O 1
ATOM 876 N N . LEU A 1 108 ? -8.297 -63.25 -15.859 1 89.5 108 LEU A N 1
ATOM 877 C CA . LEU A 1 108 ? -7.254 -64.25 -15.836 1 89.5 108 LEU A CA 1
ATOM 878 C C . LEU A 1 108 ? -5.914 -63.688 -16.281 1 89.5 108 LEU A C 1
ATOM 880 O O . LEU A 1 108 ? -4.859 -64.125 -15.828 1 89.5 108 LEU A O 1
ATOM 884 N N . VAL A 1 109 ? -5.973 -62.75 -17.109 1 89.94 109 VAL A N 1
ATOM 885 C CA . VAL A 1 109 ? -4.754 -62.156 -17.641 1 89.94 109 VAL A CA 1
ATOM 886 C C . VAL A 1 109 ? -4.227 -61.125 -16.641 1 89.94 109 VAL A C 1
ATOM 888 O O . VAL A 1 109 ? -3.014 -60.906 -16.531 1 89.94 109 VAL A O 1
ATOM 891 N N . SER A 1 110 ? -5.09 -60.531 -15.93 1 87.88 110 SER A N 1
ATOM 892 C CA . SER A 1 110 ? -4.695 -59.5 -14.977 1 87.88 110 SER A CA 1
ATOM 893 C C . SER A 1 110 ? -4.199 -60.125 -13.672 1 87.88 110 SER A C 1
ATOM 895 O O . SER A 1 110 ? -3.197 -59.688 -13.109 1 87.88 110 SER A O 1
ATOM 897 N N . GLU A 1 111 ? -4.918 -61.125 -13.297 1 86.5 111 GLU A N 1
ATOM 898 C CA . GLU A 1 111 ? -4.535 -61.906 -12.109 1 86.5 111 GLU A CA 1
ATOM 899 C C . GLU A 1 111 ? -4.387 -63.375 -12.438 1 86.5 111 GLU A C 1
ATOM 901 O O . GLU A 1 111 ? -5.379 -64.125 -12.531 1 86.5 111 GLU A O 1
ATOM 906 N N . PRO A 1 112 ? -3.154 -63.688 -12.508 1 82.19 112 PRO A N 1
ATOM 907 C CA . PRO A 1 112 ? -2.936 -65.062 -12.922 1 82.19 112 PRO A CA 1
ATOM 908 C C . PRO A 1 112 ? -3.447 -66.125 -11.891 1 82.19 112 PRO A C 1
ATOM 910 O O . PRO A 1 112 ? -3.277 -65.875 -10.688 1 82.19 112 PRO A O 1
ATOM 913 N N . ALA A 1 113 ? -4.086 -67.062 -12.383 1 83.62 113 ALA A N 1
ATOM 914 C CA . ALA A 1 113 ? -4.613 -68.125 -11.547 1 83.62 113 ALA A CA 1
ATOM 915 C C . ALA A 1 113 ? -3.529 -69.188 -11.211 1 83.62 113 ALA A C 1
ATOM 917 O O . ALA A 1 113 ? -3.641 -69.875 -10.227 1 83.62 113 ALA A O 1
ATOM 918 N N . PHE A 1 114 ? -2.514 -69.125 -12.023 1 88.38 114 PHE A N 1
ATOM 919 C CA . PHE A 1 114 ? -1.418 -70.062 -11.836 1 88.38 114 PHE A CA 1
ATOM 920 C C . PHE A 1 114 ? -0.163 -69.375 -11.352 1 88.38 114 PHE A C 1
ATOM 922 O O . PHE A 1 114 ? 0.014 -68.188 -11.602 1 88.38 114 PHE A O 1
ATOM 929 N N . PRO A 1 115 ? 0.636 -70.125 -10.648 1 88.31 115 PRO A N 1
ATOM 930 C CA . PRO A 1 115 ? 1.907 -69.5 -10.258 1 88.31 115 PRO A CA 1
ATOM 931 C C . PRO A 1 115 ? 2.744 -69.062 -11.461 1 88.31 115 PRO A C 1
ATOM 933 O O . PRO A 1 115 ? 2.695 -69.688 -12.516 1 88.31 115 PRO A O 1
ATOM 936 N N . SER A 1 116 ? 3.453 -68.125 -11.344 1 86.5 116 SER A N 1
ATOM 937 C CA . SER A 1 116 ? 4.199 -67.438 -12.414 1 86.5 116 SER A CA 1
ATOM 938 C C . SER A 1 116 ? 5.277 -68.375 -12.977 1 86.5 116 SER A C 1
ATOM 940 O O . SER A 1 116 ? 5.723 -68.188 -14.109 1 86.5 116 SER A O 1
ATOM 942 N N . ASP A 1 117 ? 5.598 -69.438 -12.219 1 87.94 117 ASP A N 1
ATOM 943 C CA . ASP A 1 117 ? 6.676 -70.312 -12.633 1 87.94 117 ASP A CA 1
ATOM 944 C C . ASP A 1 117 ? 6.164 -71.375 -13.594 1 87.94 117 ASP A C 1
ATOM 946 O O . ASP A 1 117 ? 6.953 -72.062 -14.266 1 87.94 117 ASP A O 1
ATOM 950 N N . TRP A 1 118 ? 4.859 -71.5 -13.703 1 91.25 118 TRP A N 1
ATOM 951 C CA . TRP A 1 118 ? 4.273 -72.5 -14.609 1 91.25 118 TRP A CA 1
ATOM 952 C C . TRP A 1 118 ? 4.18 -71.938 -16.031 1 91.25 118 TRP A C 1
ATOM 954 O O . TRP A 1 118 ? 3.082 -71.75 -16.562 1 91.25 118 TRP A O 1
ATOM 964 N N . CYS A 1 119 ? 5.289 -71.812 -16.672 1 90.38 119 CYS A N 1
ATOM 965 C CA . CYS A 1 119 ? 5.383 -71.125 -17.953 1 90.38 119 CYS A CA 1
ATOM 966 C C . CYS A 1 119 ? 4.598 -71.875 -19.031 1 90.38 119 CYS A C 1
ATOM 968 O O . CYS A 1 119 ? 3.875 -71.25 -19.812 1 90.38 119 CYS A O 1
ATOM 970 N N . GLU A 1 120 ? 4.605 -73.125 -19.016 1 90.06 120 GLU A N 1
ATOM 971 C CA . GLU A 1 120 ? 3.93 -73.938 -20.047 1 90.06 120 GLU A CA 1
ATOM 972 C C . GLU A 1 120 ? 2.414 -73.812 -19.906 1 90.06 120 GLU A C 1
ATOM 974 O O . GLU A 1 120 ? 1.707 -73.688 -20.922 1 90.06 120 GLU A O 1
ATOM 979 N N . MET A 1 121 ? 2.002 -73.938 -18.703 1 90.81 121 MET A N 1
ATOM 980 C CA . MET A 1 121 ? 0.567 -73.812 -18.453 1 90.81 121 MET A CA 1
ATOM 981 C C . MET A 1 121 ? 0.053 -72.438 -18.828 1 90.81 121 MET A C 1
ATOM 983 O O . MET A 1 121 ? -1.03 -72.312 -19.406 1 90.81 121 MET A O 1
ATOM 987 N N . ILE A 1 122 ? 0.828 -71.5 -18.5 1 92.5 122 ILE A N 1
ATOM 988 C CA . ILE A 1 122 ? 0.427 -70.125 -18.766 1 92.5 122 ILE A CA 1
ATOM 989 C C . ILE A 1 122 ? 0.409 -69.875 -20.266 1 92.5 122 ILE A C 1
ATOM 991 O O . ILE A 1 122 ? -0.506 -69.25 -20.781 1 92.5 122 ILE A O 1
ATOM 995 N N . MET A 1 123 ? 1.35 -70.375 -20.969 1 93.56 123 MET A N 1
ATOM 996 C CA . MET A 1 123 ? 1.405 -70.188 -22.422 1 93.56 123 MET A CA 1
ATOM 997 C C . MET A 1 123 ? 0.26 -70.938 -23.109 1 93.56 123 MET A C 1
ATOM 999 O O . MET A 1 123 ? -0.328 -70.375 -24.062 1 93.56 123 MET A O 1
ATOM 1003 N N . LEU A 1 124 ? -0.001 -72.062 -22.609 1 93.5 124 LEU A N 1
ATOM 1004 C CA . LEU A 1 124 ? -1.136 -72.812 -23.156 1 93.5 124 LEU A CA 1
ATOM 1005 C C . LEU A 1 124 ? -2.439 -72.062 -22.906 1 93.5 124 LEU A C 1
ATOM 1007 O O . LEU A 1 124 ? -3.281 -72 -23.812 1 93.5 124 LEU A O 1
ATOM 1011 N N . GLN A 1 125 ? -2.602 -71.688 -21.719 1 93.88 125 GLN A N 1
ATOM 1012 C CA . GLN A 1 125 ? -3.766 -70.875 -21.391 1 93.88 125 GLN A CA 1
ATOM 1013 C C . GLN A 1 125 ? -3.908 -69.688 -22.359 1 93.88 125 GLN A C 1
ATOM 1015 O O . GLN A 1 125 ? -5 -69.438 -22.875 1 93.88 125 GLN A O 1
ATOM 1020 N N . ASN A 1 126 ? -2.852 -69 -22.578 1 95.5 126 ASN A N 1
ATOM 1021 C CA . ASN A 1 126 ? -2.885 -67.812 -23.438 1 95.5 126 ASN A CA 1
ATOM 1022 C C . ASN A 1 126 ? -3.195 -68.188 -24.891 1 95.5 126 ASN A C 1
ATOM 1024 O O . ASN A 1 126 ? -3.893 -67.438 -25.578 1 95.5 126 ASN A O 1
ATOM 1028 N N . SER A 1 127 ? -2.697 -69.25 -25.297 1 96.06 127 SER A N 1
ATOM 1029 C CA . SER A 1 127 ? -3 -69.688 -26.656 1 96.06 127 SER A CA 1
ATOM 1030 C C . SER A 1 127 ? -4.484 -70 -26.828 1 96.06 127 SER A C 1
ATOM 1032 O O . SER A 1 127 ? -5.082 -69.625 -27.844 1 96.06 127 SER A O 1
ATOM 1034 N N . VAL A 1 128 ? -5.039 -70.562 -25.828 1 95.5 128 VAL A N 1
ATOM 1035 C CA . VAL A 1 128 ? -6.457 -70.938 -25.859 1 95.5 128 VAL A CA 1
ATOM 1036 C C . VAL A 1 128 ? -7.301 -69.625 -25.766 1 95.5 128 VAL A C 1
ATOM 1038 O O . VAL A 1 128 ? -8.305 -69.5 -26.469 1 95.5 128 VAL A O 1
ATOM 1041 N N . ILE A 1 129 ? -6.871 -68.75 -24.938 1 95.56 129 ILE A N 1
ATOM 1042 C CA . ILE A 1 129 ? -7.586 -67.5 -24.781 1 95.56 129 ILE A CA 1
ATOM 1043 C C . ILE A 1 129 ? -7.562 -66.75 -26.109 1 95.56 129 ILE A C 1
ATOM 1045 O O . ILE A 1 129 ? -8.562 -66.125 -26.5 1 95.56 129 ILE A O 1
ATOM 1049 N N . LEU A 1 130 ? -6.461 -66.688 -26.797 1 96.31 130 LEU A N 1
ATOM 1050 C CA . LEU A 1 130 ? -6.352 -66.062 -28.094 1 96.31 130 LEU A CA 1
ATOM 1051 C C . LEU A 1 130 ? -7.367 -66.625 -29.078 1 96.31 130 LEU A C 1
ATOM 1053 O O . LEU A 1 130 ? -8.078 -65.812 -29.734 1 96.31 130 LEU A O 1
ATOM 1057 N N . LYS A 1 131 ? -7.422 -67.875 -29.047 1 95.38 131 LYS A N 1
ATOM 1058 C CA . LYS A 1 131 ? -8.375 -68.562 -29.938 1 95.38 131 LYS A CA 1
ATOM 1059 C C . LYS A 1 131 ? -9.812 -68.25 -29.562 1 95.38 131 LYS A C 1
ATOM 1061 O O . LYS A 1 131 ? -10.625 -67.938 -30.438 1 95.38 131 LYS A O 1
ATOM 1066 N N . ALA A 1 132 ? -10.07 -68.25 -28.344 1 94.69 132 ALA A N 1
ATOM 1067 C CA . ALA A 1 132 ? -11.422 -67.938 -27.859 1 94.69 132 ALA A CA 1
ATOM 1068 C C . ALA A 1 132 ? -11.812 -66.5 -28.156 1 94.69 132 ALA A C 1
ATOM 1070 O O . ALA A 1 132 ? -12.953 -66.25 -28.547 1 94.69 132 ALA A O 1
ATOM 1071 N N . LEU A 1 133 ? -10.906 -65.625 -27.984 1 95.62 133 LEU A N 1
ATOM 1072 C CA . LEU A 1 133 ? -11.195 -64.188 -28.234 1 95.62 133 LEU A CA 1
ATOM 1073 C C . LEU A 1 133 ? -11.445 -63.969 -29.719 1 95.62 133 LEU A C 1
ATOM 1075 O O . LEU A 1 133 ? -12.242 -63.094 -30.078 1 95.62 133 LEU A O 1
ATOM 1079 N N . ARG A 1 134 ? -10.875 -64.688 -30.547 1 94.69 134 ARG A N 1
ATOM 1080 C CA . ARG A 1 134 ? -11.141 -64.562 -31.984 1 94.69 134 ARG A CA 1
ATOM 1081 C C . ARG A 1 134 ? -12.562 -65 -32.312 1 94.69 134 ARG A C 1
ATOM 1083 O O . ARG A 1 134 ? -13.234 -64.375 -33.125 1 94.69 134 ARG A O 1
ATOM 1090 N N . TYR A 1 135 ? -12.977 -66.062 -31.594 1 94.56 135 TYR A N 1
ATOM 1091 C CA . TYR A 1 135 ? -14.359 -66.5 -31.75 1 94.56 135 TYR A CA 1
ATOM 1092 C C . TYR A 1 135 ? -15.336 -65.438 -31.297 1 94.56 135 TYR A C 1
ATOM 1094 O O . TYR A 1 135 ? -16.328 -65.125 -31.984 1 94.56 135 TYR A O 1
ATOM 1102 N N . CYS A 1 136 ? -14.961 -64.875 -30.203 1 94 136 CYS A N 1
ATOM 1103 C CA . CYS A 1 136 ? -15.82 -63.844 -29.641 1 94 136 CYS A CA 1
ATOM 1104 C C . CYS A 1 136 ? -15.891 -62.656 -30.578 1 94 136 CYS A C 1
ATOM 1106 O O . CYS A 1 136 ? -16.953 -62.031 -30.734 1 94 136 CYS A O 1
ATOM 1108 N N . SER A 1 137 ? -14.742 -62.25 -31.172 1 94.88 137 SER A N 1
ATOM 1109 C CA . SER A 1 137 ? -14.711 -61.094 -32.062 1 94.88 137 SER A CA 1
ATOM 1110 C C . SER A 1 137 ? -15.625 -61.312 -33.281 1 94.88 137 SER A C 1
ATOM 1112 O O . SER A 1 137 ? -16.328 -60.375 -33.688 1 94.88 137 SER A O 1
ATOM 1114 N N . ARG A 1 138 ? -15.68 -62.469 -33.75 1 93.25 138 ARG A N 1
ATOM 1115 C CA . ARG A 1 138 ? -16.547 -62.781 -34.875 1 93.25 138 ARG A CA 1
ATOM 1116 C C . ARG A 1 138 ? -18.016 -62.688 -34.5 1 93.25 138 ARG A C 1
ATOM 1118 O O . ARG A 1 138 ? -18.828 -62.156 -35.25 1 93.25 138 ARG A O 1
ATOM 1125 N N . THR A 1 139 ? -18.266 -63.188 -33.375 1 93.88 139 THR A N 1
ATOM 1126 C CA . THR A 1 139 ? -19.641 -63.156 -32.906 1 93.88 139 THR A CA 1
ATOM 1127 C C . THR A 1 139 ? -20.094 -61.688 -32.688 1 93.88 139 THR A C 1
ATOM 1129 O O . THR A 1 139 ? -21.234 -61.344 -33.031 1 93.88 139 THR A O 1
ATOM 1132 N N . ILE A 1 140 ? -19.234 -60.906 -32.156 1 94.06 140 ILE A N 1
ATOM 1133 C CA . ILE A 1 140 ? -19.562 -59.5 -31.891 1 94.06 140 ILE A CA 1
ATOM 1134 C C . ILE A 1 140 ? -19.797 -58.781 -33.219 1 94.06 140 ILE A C 1
ATOM 1136 O O . ILE A 1 140 ? -20.75 -58 -33.344 1 94.06 140 ILE A O 1
ATOM 1140 N N . ARG A 1 141 ? -19.031 -59 -34.188 1 92.44 141 ARG A N 1
ATOM 1141 C CA . ARG A 1 141 ? -19.172 -58.406 -35.5 1 92.44 141 ARG A CA 1
ATOM 1142 C C . ARG A 1 141 ? -20.484 -58.812 -36.156 1 92.44 141 ARG A C 1
ATOM 1144 O O . ARG A 1 141 ? -21.172 -58 -36.781 1 92.44 141 ARG A O 1
ATOM 1151 N N . ASP A 1 142 ? -20.844 -60.094 -36 1 91.25 142 ASP A N 1
ATOM 1152 C CA . ASP A 1 142 ? -21.984 -60.625 -36.688 1 91.25 142 ASP A CA 1
ATOM 1153 C C . ASP A 1 142 ? -23.297 -60.25 -36.031 1 91.25 142 ASP A C 1
ATOM 1155 O O . ASP A 1 142 ? -24.297 -59.969 -36.688 1 91.25 142 ASP A O 1
ATOM 1159 N N . TYR A 1 143 ? -23.25 -60.188 -34.688 1 91.31 143 TYR A N 1
ATOM 1160 C CA . TYR A 1 143 ? -24.516 -60.062 -34 1 91.31 143 TYR A CA 1
ATOM 1161 C C . TYR A 1 143 ? -24.703 -58.625 -33.469 1 91.31 143 TYR A C 1
ATOM 1163 O O . TYR A 1 143 ? -25.828 -58.188 -33.219 1 91.31 143 TYR A O 1
ATOM 1171 N N . PHE A 1 144 ? -23.719 -57.938 -33.312 1 92.5 144 PHE A N 1
ATOM 1172 C CA . PHE A 1 144 ? -23.875 -56.688 -32.594 1 92.5 144 PHE A CA 1
ATOM 1173 C C . PHE A 1 144 ? -23.375 -55.5 -33.406 1 92.5 144 PHE A C 1
ATOM 1175 O O . PHE A 1 144 ? -22.938 -54.5 -32.844 1 92.5 144 PHE A O 1
ATOM 1182 N N . PHE A 1 145 ? -23.328 -55.531 -34.625 1 89.75 145 PHE A N 1
ATOM 1183 C CA . PHE A 1 145 ? -22.984 -54.438 -35.5 1 89.75 145 PHE A CA 1
ATOM 1184 C C . PHE A 1 145 ? -24.234 -53.688 -35.938 1 89.75 145 PHE A C 1
ATOM 1186 O O . PHE A 1 145 ? -24.25 -52.438 -35.969 1 89.75 145 PHE A O 1
ATOM 1193 N N . GLU A 1 146 ? -25.234 -54.438 -36.375 1 85.62 146 GLU A N 1
ATOM 1194 C CA . GLU A 1 146 ? -26.469 -53.812 -36.812 1 85.62 146 GLU A CA 1
ATOM 1195 C C . GLU A 1 146 ? -27.188 -53.156 -35.656 1 85.62 146 GLU A C 1
ATOM 1197 O O . GLU A 1 146 ? -27.562 -51.969 -35.719 1 85.62 146 GLU A O 1
ATOM 1202 N N . ASP A 1 147 ? -27.406 -53.938 -34.625 1 88 147 ASP A N 1
ATOM 1203 C CA . ASP A 1 147 ? -27.828 -53.375 -33.312 1 88 147 ASP A CA 1
ATOM 1204 C C . ASP A 1 147 ? -26.625 -53.125 -32.438 1 88 147 ASP A C 1
ATOM 1206 O O . ASP A 1 147 ? -26.312 -53.938 -31.547 1 88 147 ASP A O 1
ATOM 1210 N N . PHE A 1 148 ? -26.047 -52.031 -32.688 1 90.25 148 PHE A N 1
ATOM 1211 C CA . PHE A 1 148 ? -24.719 -51.75 -32.156 1 90.25 148 PHE A CA 1
ATOM 1212 C C . PHE A 1 148 ? -24.75 -51.719 -30.625 1 90.25 148 PHE A C 1
ATOM 1214 O O . PHE A 1 148 ? -25.547 -51 -30.031 1 90.25 148 PHE A O 1
ATOM 1221 N N . ASN A 1 149 ? -24.031 -52.531 -30.062 1 92.88 149 ASN A N 1
ATOM 1222 C CA . ASN A 1 149 ? -23.844 -52.531 -28.609 1 92.88 149 ASN A CA 1
ATOM 1223 C C . ASN A 1 149 ? -22.438 -52.094 -28.234 1 92.88 149 ASN A C 1
ATOM 1225 O O . ASN A 1 149 ? -21.469 -52.844 -28.328 1 92.88 149 ASN A O 1
ATOM 1229 N N . GLN A 1 150 ? -22.281 -50.969 -27.75 1 92.56 150 GLN A N 1
ATOM 1230 C CA . GLN A 1 150 ? -21 -50.344 -27.453 1 92.56 150 GLN A CA 1
ATOM 1231 C C . GLN A 1 150 ? -20.266 -51.094 -26.344 1 92.56 150 GLN A C 1
ATOM 1233 O O . GLN A 1 150 ? -19.047 -51.219 -26.359 1 92.56 150 GLN A O 1
ATOM 1238 N N . GLN A 1 151 ? -21.016 -51.562 -25.438 1 92.31 151 GLN A N 1
ATOM 1239 C CA . GLN A 1 151 ? -20.422 -52.219 -24.281 1 92.31 151 GLN A CA 1
ATOM 1240 C C . GLN A 1 151 ? -19.719 -53.5 -24.703 1 92.31 151 GLN A C 1
ATOM 1242 O O . GLN A 1 151 ? -18.625 -53.812 -24.219 1 92.31 151 GLN A O 1
ATOM 1247 N N . ALA A 1 152 ? -20.344 -54.25 -25.531 1 92.19 152 ALA A N 1
ATOM 1248 C CA . ALA A 1 152 ? -19.766 -55.5 -26 1 92.19 152 ALA A CA 1
ATOM 1249 C C . ALA A 1 152 ? -18.453 -55.281 -26.719 1 92.19 152 ALA A C 1
ATOM 1251 O O . ALA A 1 152 ? -17.453 -55.969 -26.469 1 92.19 152 ALA A O 1
ATOM 1252 N N . TRP A 1 153 ? -18.484 -54.312 -27.562 1 93.94 153 TRP A N 1
ATOM 1253 C CA . TRP A 1 153 ? -17.281 -53.938 -28.312 1 93.94 153 TRP A CA 1
ATOM 1254 C C . TRP A 1 153 ? -16.188 -53.438 -27.375 1 93.94 153 TRP A C 1
ATOM 1256 O O . TRP A 1 153 ? -15.031 -53.875 -27.469 1 93.94 153 TRP A O 1
ATOM 1266 N N . SER A 1 154 ? -16.594 -52.562 -26.469 1 94.38 154 SER A N 1
ATOM 1267 C CA . SER A 1 154 ? -15.656 -51.969 -25.516 1 94.38 154 SER A CA 1
ATOM 1268 C C . SER A 1 154 ? -15.023 -53.062 -24.641 1 94.38 154 SER A C 1
ATOM 1270 O O . SER A 1 154 ? -13.812 -53.031 -24.406 1 94.38 154 SER A O 1
ATOM 1272 N N . ASN A 1 155 ? -15.773 -53.969 -24.219 1 93.5 155 ASN A N 1
ATOM 1273 C CA . ASN A 1 155 ? -15.258 -55.062 -23.391 1 93.5 155 ASN A CA 1
ATOM 1274 C C . ASN A 1 155 ? -14.25 -55.938 -24.141 1 93.5 155 ASN A C 1
ATOM 1276 O O . ASN A 1 155 ? -13.25 -56.375 -23.578 1 93.5 155 ASN A O 1
ATOM 1280 N N . PHE A 1 156 ? -14.609 -56.125 -25.359 1 94.56 156 PHE A N 1
ATOM 1281 C CA . PHE A 1 156 ? -13.664 -56.875 -26.188 1 94.56 156 PHE A CA 1
ATOM 1282 C C . PHE A 1 156 ? -12.328 -56.156 -26.281 1 94.56 156 PHE A C 1
ATOM 1284 O O . PHE A 1 156 ? -11.273 -56.75 -26.062 1 94.56 156 PHE A O 1
ATOM 1291 N N . PHE A 1 157 ? -12.344 -54.844 -26.625 1 95.62 157 PHE A N 1
ATOM 1292 C CA . PHE A 1 157 ? -11.117 -54.094 -26.781 1 95.62 157 PHE A CA 1
ATOM 1293 C C . PHE A 1 157 ? -10.312 -54.062 -25.484 1 95.62 157 PHE A C 1
ATOM 1295 O O . PHE A 1 157 ? -9.102 -54.25 -25.5 1 95.62 157 PHE A O 1
ATOM 1302 N N . HIS A 1 158 ? -10.938 -53.938 -24.375 1 94.75 158 HIS A N 1
ATOM 1303 C CA . HIS A 1 158 ? -10.273 -53.906 -23.078 1 94.75 158 HIS A CA 1
ATOM 1304 C C . HIS A 1 158 ? -9.609 -55.25 -22.766 1 94.75 158 HIS A C 1
ATOM 1306 O O . HIS A 1 158 ? -8.461 -55.281 -22.328 1 94.75 158 HIS A O 1
ATOM 1312 N N . SER A 1 159 ? -10.32 -56.25 -23.062 1 94.88 159 SER A N 1
ATOM 1313 C CA . SER A 1 159 ? -9.805 -57.594 -22.781 1 94.88 159 SER A CA 1
ATOM 1314 C C . SER A 1 159 ? -8.641 -57.938 -23.703 1 94.88 159 SER A C 1
ATOM 1316 O O . SER A 1 159 ? -7.648 -58.531 -23.266 1 94.88 159 SER A O 1
ATOM 1318 N N . ALA A 1 160 ? -8.836 -57.594 -24.969 1 95.56 160 ALA A N 1
ATOM 1319 C CA . ALA A 1 160 ? -7.797 -57.875 -25.938 1 95.56 160 ALA A CA 1
ATOM 1320 C C . ALA A 1 160 ? -6.5 -57.156 -25.594 1 95.56 160 ALA A C 1
ATOM 1322 O O . ALA A 1 160 ? -5.414 -57.75 -25.656 1 95.56 160 ALA A O 1
ATOM 1323 N N . ILE A 1 161 ? -6.625 -55.969 -25.188 1 95 161 ILE A N 1
ATOM 1324 C CA . ILE A 1 161 ? -5.438 -55.188 -24.875 1 95 161 ILE A CA 1
ATOM 1325 C C . ILE A 1 161 ? -4.832 -55.656 -23.562 1 95 161 ILE A C 1
ATOM 1327 O O . ILE A 1 161 ? -3.609 -55.719 -23.422 1 95 161 ILE A O 1
ATOM 1331 N N . ALA A 1 162 ? -5.633 -55.969 -22.625 1 94.69 162 ALA A N 1
ATOM 1332 C CA . ALA A 1 162 ? -5.133 -56.531 -21.375 1 94.69 162 ALA A CA 1
ATOM 1333 C C . ALA A 1 162 ? -4.348 -57.812 -21.641 1 94.69 162 ALA A C 1
ATOM 1335 O O . ALA A 1 162 ? -3.328 -58.062 -21 1 94.69 162 ALA A O 1
ATOM 1336 N N . PHE A 1 163 ? -4.828 -58.562 -22.578 1 95.62 163 PHE A N 1
ATOM 1337 C CA . PHE A 1 163 ? -4.164 -59.812 -22.984 1 95.62 163 PHE A CA 1
ATOM 1338 C C . PHE A 1 163 ? -2.768 -59.531 -23.516 1 95.62 163 PHE A C 1
ATOM 1340 O O . PHE A 1 163 ? -1.806 -60.219 -23.172 1 95.62 163 PHE A O 1
ATOM 1347 N N . MET A 1 164 ? -2.623 -58.562 -24.266 1 94.88 164 MET A N 1
ATOM 1348 C CA . MET A 1 164 ? -1.363 -58.219 -24.938 1 94.88 164 MET A CA 1
ATOM 1349 C C . MET A 1 164 ? -0.374 -57.594 -23.953 1 94.88 164 MET A C 1
ATOM 1351 O O . MET A 1 164 ? 0.838 -57.75 -24.109 1 94.88 164 MET A O 1
ATOM 1355 N N . THR A 1 165 ? -0.871 -56.938 -22.906 1 92.62 165 THR A N 1
ATOM 1356 C CA . THR A 1 165 ? 0.003 -56.156 -22.047 1 92.62 165 THR A CA 1
ATOM 1357 C C . THR A 1 165 ? 0.322 -56.906 -20.766 1 92.62 165 THR A C 1
ATOM 1359 O O . THR A 1 165 ? 1.031 -56.406 -19.891 1 92.62 165 THR A O 1
ATOM 1362 N N . GLN A 1 166 ? -0.064 -58.094 -20.688 1 92.25 166 GLN A N 1
ATOM 1363 C CA . GLN A 1 166 ? 0.217 -58.906 -19.5 1 92.25 166 GLN A CA 1
ATOM 1364 C C . GLN A 1 166 ? 1.702 -59.25 -19.406 1 92.25 166 GLN A C 1
ATOM 1366 O O . GLN A 1 166 ? 2.385 -59.344 -20.422 1 92.25 166 GLN A O 1
ATOM 1371 N N . PRO A 1 167 ? 2.217 -59.469 -18.234 1 90.56 167 PRO A N 1
ATOM 1372 C CA . PRO A 1 167 ? 3.648 -59.688 -18.047 1 90.56 167 PRO A CA 1
ATOM 1373 C C . PRO A 1 167 ? 4.113 -61.031 -18.656 1 90.56 167 PRO A C 1
ATOM 1375 O O . PRO A 1 167 ? 5.242 -61.125 -19.141 1 90.56 167 PRO A O 1
ATOM 1378 N N . ALA A 1 168 ? 3.248 -61.938 -18.797 1 90.44 168 ALA A N 1
ATOM 1379 C CA . ALA A 1 168 ? 3.617 -63.281 -19.266 1 90.44 168 ALA A CA 1
ATOM 1380 C C . ALA A 1 168 ? 3.908 -63.25 -20.766 1 90.44 168 ALA A C 1
ATOM 1382 O O . ALA A 1 168 ? 4.555 -64.188 -21.281 1 90.44 168 ALA A O 1
ATOM 1383 N N . LEU A 1 169 ? 3.482 -62.25 -21.391 1 93.19 169 LEU A N 1
ATOM 1384 C CA . LEU A 1 169 ? 3.662 -62.219 -22.828 1 93.19 169 LEU A CA 1
ATOM 1385 C C . LEU A 1 169 ? 4.688 -61.156 -23.234 1 93.19 169 LEU A C 1
ATOM 1387 O O . LEU A 1 169 ? 4.898 -60.906 -24.422 1 93.19 169 LEU A O 1
ATOM 1391 N N . GLN A 1 170 ? 5.336 -60.562 -22.266 1 92.25 170 GLN A N 1
ATOM 1392 C CA . GLN A 1 170 ? 6.395 -59.594 -22.578 1 92.25 170 GLN A CA 1
ATOM 1393 C C . GLN A 1 170 ? 7.73 -60.312 -22.766 1 92.25 170 GLN A C 1
ATOM 1395 O O . GLN A 1 170 ? 8.562 -60.344 -21.859 1 92.25 170 GLN A O 1
ATOM 1400 N N . LEU A 1 171 ? 7.973 -60.719 -23.906 1 92.25 171 LEU A N 1
ATOM 1401 C CA . LEU A 1 171 ? 9.047 -61.625 -24.25 1 92.25 171 LEU A CA 1
ATOM 1402 C C . LEU A 1 171 ? 10.414 -60.969 -24.109 1 92.25 171 LEU A C 1
ATOM 1404 O O . LEU A 1 171 ? 11.422 -61.625 -23.922 1 92.25 171 LEU A O 1
ATOM 1408 N N . GLU A 1 172 ? 10.414 -59.656 -24.188 1 88.81 172 GLU A N 1
ATOM 1409 C CA . GLU A 1 172 ? 11.672 -58.906 -24.109 1 88.81 172 GLU A CA 1
ATOM 1410 C C . GLU A 1 172 ? 12.266 -58.969 -22.703 1 88.81 172 GLU A C 1
ATOM 1412 O O . GLU A 1 172 ? 13.461 -58.75 -22.516 1 88.81 172 GLU A O 1
ATOM 1417 N N . THR A 1 173 ? 11.477 -59.312 -21.719 1 89 173 THR A N 1
ATOM 1418 C CA . THR A 1 173 ? 11.93 -59.375 -20.344 1 89 173 THR A CA 1
ATOM 1419 C C . THR A 1 173 ? 12.516 -60.75 -20.016 1 89 173 THR A C 1
ATOM 1421 O O . THR A 1 173 ? 13.195 -60.906 -19 1 89 173 THR A O 1
ATOM 1424 N N . PHE A 1 174 ? 12.328 -61.719 -20.969 1 90.75 174 PHE A N 1
ATOM 1425 C CA . PHE A 1 174 ? 12.773 -63.094 -20.734 1 90.75 174 PHE A CA 1
ATOM 1426 C C . PHE A 1 174 ? 14.18 -63.312 -21.297 1 90.75 174 PHE A C 1
ATOM 1428 O O . PHE A 1 174 ? 14.672 -62.5 -22.078 1 90.75 174 PHE A O 1
ATOM 1435 N N . SER A 1 175 ? 14.68 -64.5 -20.906 1 92.94 175 SER A N 1
ATOM 1436 C CA . SER A 1 175 ? 15.969 -64.875 -21.469 1 92.94 175 SER A CA 1
ATOM 1437 C C . SER A 1 175 ? 15.844 -65.25 -22.953 1 92.94 175 SER A C 1
ATOM 1439 O O . SER A 1 175 ? 14.773 -65.625 -23.406 1 92.94 175 SER A O 1
ATOM 1441 N N . PRO A 1 176 ? 16.812 -64.938 -23.719 1 93.25 176 PRO A N 1
ATOM 1442 C CA . PRO A 1 176 ? 16.734 -65.25 -25.156 1 93.25 176 PRO A CA 1
ATOM 1443 C C . PRO A 1 176 ? 16.359 -66.688 -25.469 1 93.25 176 PRO A C 1
ATOM 1445 O O . PRO A 1 176 ? 15.617 -66.938 -26.438 1 93.25 176 PRO A O 1
ATOM 1448 N N . SER A 1 177 ? 16.781 -67.625 -24.641 1 93.69 177 SER A N 1
ATOM 1449 C CA . SER A 1 177 ? 16.453 -69 -24.875 1 93.69 177 SER A CA 1
ATOM 1450 C C . SER A 1 177 ? 14.961 -69.25 -24.641 1 93.69 177 SER A C 1
ATOM 1452 O O . SER A 1 177 ? 14.312 -69.938 -25.422 1 93.69 177 SER A O 1
ATOM 1454 N N . LYS A 1 178 ? 14.555 -68.75 -23.625 1 92.75 178 LYS A N 1
ATOM 1455 C CA . LYS A 1 178 ? 13.133 -68.875 -23.312 1 92.75 178 LYS A CA 1
ATOM 1456 C C . LYS A 1 178 ? 12.273 -68.188 -24.359 1 92.75 178 LYS A C 1
ATOM 1458 O O . LYS A 1 178 ? 11.25 -68.75 -24.781 1 92.75 178 LYS A O 1
ATOM 1463 N N . ARG A 1 179 ? 12.664 -67.062 -24.781 1 93.44 179 ARG A N 1
ATOM 1464 C CA . ARG A 1 179 ? 11.945 -66.312 -25.797 1 93.44 179 ARG A CA 1
ATOM 1465 C C . ARG A 1 179 ? 11.867 -67.125 -27.109 1 93.44 179 ARG A C 1
ATOM 1467 O O . ARG A 1 179 ? 10.797 -67.188 -27.719 1 93.44 179 ARG A O 1
ATOM 1474 N N . LEU A 1 180 ? 12.898 -67.688 -27.516 1 93.94 180 LEU A N 1
ATOM 1475 C CA . LEU A 1 180 ? 12.953 -68.438 -28.766 1 93.94 180 LEU A CA 1
ATOM 1476 C C . LEU A 1 180 ? 12.07 -69.688 -28.688 1 93.94 180 LEU A C 1
ATOM 1478 O O . LEU A 1 180 ? 11.414 -70 -29.672 1 93.94 180 LEU A O 1
ATOM 1482 N N . ARG A 1 181 ? 12.07 -70.312 -27.578 1 93.62 181 ARG A N 1
ATOM 1483 C CA . ARG A 1 181 ? 11.227 -71.5 -27.391 1 93.62 181 ARG A CA 1
ATOM 1484 C C . ARG A 1 181 ? 9.75 -71.125 -27.531 1 93.62 181 ARG A C 1
ATOM 1486 O O . ARG A 1 181 ? 8.992 -71.875 -28.172 1 93.62 181 ARG A O 1
ATOM 1493 N N . ILE A 1 182 ? 9.453 -70.062 -26.922 1 93.31 182 ILE A N 1
ATOM 1494 C CA . ILE A 1 182 ? 8.062 -69.625 -26.953 1 93.31 182 ILE A CA 1
ATOM 1495 C C . ILE A 1 182 ? 7.676 -69.188 -28.375 1 93.31 182 ILE A C 1
ATOM 1497 O O . ILE A 1 182 ? 6.602 -69.562 -28.859 1 93.31 182 ILE A O 1
ATOM 1501 N N . LEU A 1 183 ? 8.516 -68.562 -29.094 1 93.38 183 LEU A N 1
ATOM 1502 C CA . LEU A 1 183 ? 8.234 -68.125 -30.453 1 93.38 183 LEU A CA 1
ATOM 1503 C C . LEU A 1 183 ? 8.125 -69.312 -31.406 1 93.38 183 LEU A C 1
ATOM 1505 O O . LEU A 1 183 ? 7.324 -69.312 -32.344 1 93.38 183 LEU A O 1
ATOM 1509 N N . LYS A 1 184 ? 8.883 -70.25 -31.156 1 93.81 184 LYS A N 1
ATOM 1510 C CA . LYS A 1 184 ? 8.867 -71.438 -32.031 1 93.81 184 LYS A CA 1
ATOM 1511 C C . LYS A 1 184 ? 7.574 -72.25 -31.844 1 93.81 184 LYS A C 1
ATOM 1513 O O . LYS A 1 184 ? 6.996 -72.688 -32.812 1 93.81 184 LYS A O 1
ATOM 1518 N N . ARG A 1 185 ? 7.145 -72.25 -30.672 1 93.38 185 ARG A N 1
ATOM 1519 C CA . ARG A 1 185 ? 5.988 -73.125 -30.359 1 93.38 185 ARG A CA 1
ATOM 1520 C C . ARG A 1 185 ? 4.688 -72.375 -30.594 1 93.38 185 ARG A C 1
ATOM 1522 O O . ARG A 1 185 ? 3.719 -72.938 -31.109 1 93.38 185 ARG A O 1
ATOM 1529 N N . TYR A 1 186 ? 4.617 -71.062 -30.109 1 93.31 186 TYR A N 1
ATOM 1530 C CA . TYR A 1 186 ? 3.344 -70.375 -30.062 1 93.31 186 TYR A CA 1
ATOM 1531 C C . TYR A 1 186 ? 3.379 -69.125 -30.953 1 93.31 186 TYR A C 1
ATOM 1533 O O . TYR A 1 186 ? 2.373 -68.438 -31.094 1 93.31 186 TYR A O 1
ATOM 1541 N N . LYS A 1 187 ? 4.488 -68.812 -31.641 1 91.69 187 LYS A N 1
ATOM 1542 C CA . LYS A 1 187 ? 4.652 -67.562 -32.344 1 91.69 187 LYS A CA 1
ATOM 1543 C C . LYS A 1 187 ? 4.395 -66.375 -31.406 1 91.69 187 LYS A C 1
ATOM 1545 O O . LYS A 1 187 ? 4.332 -66.562 -30.188 1 91.69 187 LYS A O 1
ATOM 1550 N N . ASP A 1 188 ? 4.461 -65.25 -31.844 1 93.94 188 ASP A N 1
ATOM 1551 C CA . ASP A 1 188 ? 4.172 -64.062 -31 1 93.94 188 ASP A CA 1
ATOM 1552 C C . ASP A 1 188 ? 2.668 -63.844 -30.906 1 93.94 188 ASP A C 1
ATOM 1554 O O . ASP A 1 188 ? 2.074 -63.25 -31.828 1 93.94 188 ASP A O 1
ATOM 1558 N N . MET A 1 189 ? 2.133 -64.188 -29.844 1 95.56 189 MET A N 1
ATOM 1559 C CA . MET A 1 189 ? 0.688 -64.125 -29.641 1 95.56 189 MET A CA 1
ATOM 1560 C C . MET A 1 189 ? 0.208 -62.688 -29.547 1 95.56 189 MET A C 1
ATOM 1562 O O . MET A 1 189 ? -0.965 -62.406 -29.797 1 95.56 189 MET A O 1
ATOM 1566 N N . ARG A 1 190 ? 1.094 -61.781 -29.125 1 96.12 190 ARG A N 1
ATOM 1567 C CA . ARG A 1 190 ? 0.735 -60.375 -29.078 1 96.12 190 ARG A CA 1
ATOM 1568 C C . ARG A 1 190 ? 0.454 -59.844 -30.469 1 96.12 190 ARG A C 1
ATOM 1570 O O . ARG A 1 190 ? -0.512 -59.094 -30.672 1 96.12 190 ARG A O 1
ATOM 1577 N N . ARG A 1 191 ? 1.244 -60.219 -31.391 1 94.88 191 ARG A N 1
ATOM 1578 C CA . ARG A 1 191 ? 1.089 -59.781 -32.781 1 94.88 191 ARG A CA 1
ATOM 1579 C C . ARG A 1 191 ? -0.228 -60.25 -33.375 1 94.88 191 ARG A C 1
ATOM 1581 O O . ARG A 1 191 ? -0.951 -59.5 -34 1 94.88 191 ARG A O 1
ATOM 1588 N N . GLU A 1 192 ? -0.558 -61.5 -33.125 1 94.81 192 GLU A N 1
ATOM 1589 C CA . GLU A 1 192 ? -1.795 -62.094 -33.625 1 94.81 192 GLU A CA 1
ATOM 1590 C C . GLU A 1 192 ? -3.018 -61.375 -33.062 1 94.81 192 GLU A C 1
ATOM 1592 O O . GLU A 1 192 ? -3.969 -61.094 -33.781 1 94.81 192 GLU A O 1
ATOM 1597 N N . MET A 1 193 ? -2.934 -61.156 -31.812 1 95.88 193 MET A N 1
ATOM 1598 C CA . MET A 1 193 ? -4.039 -60.438 -31.203 1 95.88 193 MET A CA 1
ATOM 1599 C C . MET A 1 193 ? -4.121 -59.031 -31.734 1 95.88 193 MET A C 1
ATOM 1601 O O . MET A 1 193 ? -5.215 -58.469 -31.922 1 95.88 193 MET A O 1
ATOM 1605 N N . GLY A 1 194 ? -3.002 -58.312 -31.953 1 95.88 194 GLY A N 1
ATOM 1606 C CA . GLY A 1 194 ? -2.969 -56.969 -32.5 1 95.88 194 GLY A CA 1
ATOM 1607 C C . GLY A 1 194 ? -3.654 -56.875 -33.844 1 95.88 194 GLY A C 1
ATOM 1608 O O . GLY A 1 194 ? -4.363 -55.906 -34.125 1 95.88 194 GLY A O 1
ATOM 1609 N N . PHE A 1 195 ? -3.484 -57.906 -34.656 1 95.69 195 PHE A N 1
ATOM 1610 C CA . PHE A 1 195 ? -4.133 -57.938 -35.969 1 95.69 195 PHE A CA 1
ATOM 1611 C C . PHE A 1 195 ? -5.645 -58.062 -35.812 1 95.69 195 PHE A C 1
ATOM 1613 O O . PHE A 1 195 ? -6.398 -57.469 -36.594 1 95.69 195 PHE A O 1
ATOM 1620 N N . GLU A 1 196 ? -5.996 -58.812 -34.812 1 95.69 196 GLU A N 1
ATOM 1621 C CA . GLU A 1 196 ? -7.426 -58.969 -34.531 1 95.69 196 GLU A CA 1
ATOM 1622 C C . GLU A 1 196 ? -8.039 -57.625 -34.094 1 95.69 196 GLU A C 1
ATOM 1624 O O . GLU A 1 196 ? -9.141 -57.281 -34.531 1 95.69 196 GLU A O 1
ATOM 1629 N N . VAL A 1 197 ? -7.301 -56.969 -33.219 1 96.62 197 VAL A N 1
ATOM 1630 C CA . VAL A 1 197 ? -7.781 -55.688 -32.719 1 96.62 197 VAL A CA 1
ATOM 1631 C C . VAL A 1 197 ? -7.895 -54.719 -33.906 1 96.62 197 VAL A C 1
ATOM 1633 O O . VAL A 1 197 ? -8.875 -53.969 -34 1 96.62 197 VAL A O 1
ATOM 1636 N N . ARG A 1 198 ? -6.891 -54.688 -34.75 1 96.38 198 ARG A N 1
ATOM 1637 C CA . ARG A 1 198 ? -6.914 -53.812 -35.938 1 96.38 198 ARG A CA 1
ATOM 1638 C C . ARG A 1 198 ? -8.109 -54.125 -36.812 1 96.38 198 ARG A C 1
ATOM 1640 O O . ARG A 1 198 ? -8.828 -53.219 -37.25 1 96.38 198 ARG A O 1
ATOM 1647 N N . SER A 1 199 ? -8.367 -55.344 -37.031 1 95.69 199 SER A N 1
ATOM 1648 C CA . SER A 1 199 ? -9.492 -55.75 -37.844 1 95.69 199 SER A CA 1
ATOM 1649 C C . SER A 1 199 ? -10.82 -55.312 -37.219 1 95.69 199 SER A C 1
ATOM 1651 O O . SER A 1 199 ? -11.703 -54.812 -37.938 1 95.69 199 SER A O 1
ATOM 1653 N N . MET A 1 200 ? -10.898 -55.562 -35.938 1 95.69 200 MET A N 1
ATOM 1654 C CA . MET A 1 200 ? -12.117 -55.188 -35.219 1 95.69 200 MET A CA 1
ATOM 1655 C C . MET A 1 200 ? -12.344 -53.688 -35.281 1 95.69 200 MET A C 1
ATOM 1657 O O . MET A 1 200 ? -13.484 -53.219 -35.438 1 95.69 200 MET A O 1
ATOM 1661 N N . TRP A 1 201 ? -11.312 -52.844 -35.156 1 96 201 TRP A N 1
ATOM 1662 C CA . TRP A 1 201 ? -11.43 -51.406 -35.219 1 96 201 TRP A CA 1
ATOM 1663 C C . TRP A 1 201 ? -11.969 -50.969 -36.594 1 96 201 TRP A C 1
ATOM 1665 O O . TRP A 1 201 ? -12.914 -50.188 -36.656 1 96 201 TRP A O 1
ATOM 1675 N N . PHE A 1 202 ? -11.43 -51.469 -37.656 1 94.06 202 PHE A N 1
ATOM 1676 C CA . PHE A 1 202 ? -11.805 -51.031 -38.969 1 94.06 202 PHE A CA 1
ATOM 1677 C C . PHE A 1 202 ? -13.18 -51.562 -39.375 1 94.06 202 PHE A C 1
ATOM 1679 O O . PHE A 1 202 ? -13.836 -51 -40.25 1 94.06 202 PHE A O 1
ATOM 1686 N N . ASN A 1 203 ? -13.648 -52.531 -38.625 1 93.25 203 ASN A N 1
ATOM 1687 C CA . ASN A 1 203 ? -14.977 -53.094 -38.875 1 93.25 203 ASN A CA 1
ATOM 1688 C C . ASN A 1 203 ? -16.047 -52.281 -38.156 1 93.25 203 ASN A C 1
ATOM 1690 O O . ASN A 1 203 ? -17.25 -52.5 -38.375 1 93.25 203 ASN A O 1
ATOM 1694 N N . LEU A 1 204 ? -15.656 -51.344 -37.281 1 93.19 204 LEU A N 1
ATOM 1695 C CA . LEU A 1 204 ? -16.609 -50.531 -36.562 1 93.19 204 LEU A CA 1
ATOM 1696 C C . LEU A 1 204 ? -17.359 -49.594 -37.5 1 93.19 204 LEU A C 1
ATOM 1698 O O . LEU A 1 204 ? -18.469 -49.156 -37.188 1 93.19 204 LEU A O 1
ATOM 1702 N N . GLY A 1 205 ? -16.797 -49.219 -38.625 1 86.19 205 GLY A N 1
ATOM 1703 C CA . GLY A 1 205 ? -17.422 -48.344 -39.594 1 86.19 205 GLY A CA 1
ATOM 1704 C C . GLY A 1 205 ? -17.734 -46.938 -39.062 1 86.19 205 GLY A C 1
ATOM 1705 O O . GLY A 1 205 ? -16.844 -46.281 -38.531 1 86.19 205 GLY A O 1
ATOM 1706 N N . GLN A 1 206 ? -18.969 -46.656 -38.906 1 84.69 206 GLN A N 1
ATOM 1707 C CA . GLN A 1 206 ? -19.391 -45.312 -38.469 1 84.69 206 GLN A CA 1
ATOM 1708 C C . GLN A 1 206 ? -19.422 -45.219 -36.969 1 84.69 206 GLN A C 1
ATOM 1710 O O . GLN A 1 206 ? -19.422 -44.094 -36.406 1 84.69 206 GLN A O 1
ATOM 1715 N N . ASN A 1 207 ? -19.328 -46.312 -36.312 1 91.38 207 ASN A N 1
ATOM 1716 C CA . ASN A 1 207 ? -19.422 -46.312 -34.844 1 91.38 207 ASN A CA 1
ATOM 1717 C C . ASN A 1 207 ? -18.078 -46.062 -34.188 1 91.38 207 ASN A C 1
ATOM 1719 O O . ASN A 1 207 ? -17.969 -46.031 -32.969 1 91.38 207 ASN A O 1
ATOM 1723 N N . LYS A 1 208 ? -17.109 -45.75 -34.969 1 93.06 208 LYS A N 1
ATOM 1724 C CA . LYS A 1 208 ? -15.773 -45.469 -34.438 1 93.06 208 LYS A CA 1
ATOM 1725 C C . LYS A 1 208 ? -15.766 -44.25 -33.531 1 93.06 208 LYS A C 1
ATOM 1727 O O . LYS A 1 208 ? -15.047 -44.219 -32.531 1 93.06 208 LYS A O 1
ATOM 1732 N N . LEU A 1 209 ? -16.562 -43.312 -33.781 1 90.75 209 LEU A N 1
ATOM 1733 C CA . LEU A 1 209 ? -16.594 -42.031 -33.062 1 90.75 209 LEU A CA 1
ATOM 1734 C C . LEU A 1 209 ? -16.953 -42.219 -31.609 1 90.75 209 LEU A C 1
ATOM 1736 O O . LEU A 1 209 ? -16.516 -41.469 -30.734 1 90.75 209 LEU A O 1
ATOM 1740 N N . LYS A 1 210 ? -17.641 -43.281 -31.359 1 92.06 210 LYS A N 1
ATOM 1741 C CA . LYS A 1 210 ? -18.094 -43.562 -30 1 92.06 210 LYS A CA 1
ATOM 1742 C C . LYS A 1 210 ? -16.922 -43.969 -29.109 1 92.06 210 LYS A C 1
ATOM 1744 O O . LYS A 1 210 ? -17.031 -43.906 -27.875 1 92.06 210 LYS A O 1
ATOM 1749 N N . PHE A 1 211 ? -15.883 -44.25 -29.719 1 94.31 211 PHE A N 1
ATOM 1750 C CA . PHE A 1 211 ? -14.758 -44.781 -28.953 1 94.31 211 PHE A CA 1
ATOM 1751 C C . PHE A 1 211 ? -13.609 -43.781 -28.938 1 94.31 211 PHE A C 1
ATOM 1753 O O . PHE A 1 211 ? -12.539 -44.062 -28.391 1 94.31 211 PHE A O 1
ATOM 1760 N N . VAL A 1 212 ? -13.883 -42.656 -29.531 1 92.69 212 VAL A N 1
ATOM 1761 C CA . VAL A 1 212 ? -12.914 -41.562 -29.5 1 92.69 212 VAL A CA 1
ATOM 1762 C C . VAL A 1 212 ? -13.391 -40.469 -28.547 1 92.69 212 VAL A C 1
ATOM 1764 O O . VAL A 1 212 ? -14.438 -39.875 -28.766 1 92.69 212 VAL A O 1
ATOM 1767 N N . PRO A 1 213 ? -12.758 -40.25 -27.453 1 92.75 213 PRO A N 1
ATOM 1768 C CA . PRO A 1 213 ? -11.352 -40.5 -27.156 1 92.75 213 PRO A CA 1
ATOM 1769 C C . PRO A 1 213 ? -11.172 -41.656 -26.156 1 92.75 213 PRO A C 1
ATOM 1771 O O . PRO A 1 213 ? -10.055 -41.906 -25.688 1 92.75 213 PRO A O 1
ATOM 1774 N N . SER A 1 214 ? -12.031 -42.344 -25.797 1 92.44 214 SER A N 1
ATOM 1775 C CA . SER A 1 214 ? -12.016 -43.281 -24.688 1 92.44 214 SER A CA 1
ATOM 1776 C C . SER A 1 214 ? -11.016 -44.406 -24.938 1 92.44 214 SER A C 1
ATOM 1778 O O . SER A 1 214 ? -10.367 -44.906 -24 1 92.44 214 SER A O 1
ATOM 1780 N N . LEU A 1 215 ? -10.797 -44.781 -26.172 1 95.12 215 LEU A N 1
ATOM 1781 C CA . LEU A 1 215 ? -9.969 -45.938 -26.484 1 95.12 215 LEU A CA 1
ATOM 1782 C C . LEU A 1 215 ? -8.547 -45.5 -26.828 1 95.12 215 LEU A C 1
ATOM 1784 O O . LEU A 1 215 ? -7.676 -46.375 -27.031 1 95.12 215 LEU A O 1
ATOM 1788 N N . VAL A 1 216 ? -8.281 -44.281 -26.922 1 95.81 216 VAL A N 1
ATOM 1789 C CA . VAL A 1 216 ? -6.973 -43.812 -27.344 1 95.81 216 VAL A CA 1
ATOM 1790 C C . VAL A 1 216 ? -5.891 -44.344 -26.422 1 95.81 216 VAL A C 1
ATOM 1792 O O . VAL A 1 216 ? -4.863 -44.844 -26.875 1 95.81 216 VAL A O 1
ATOM 1795 N N . GLY A 1 217 ? -6.152 -44.312 -25.172 1 95.19 217 GLY A N 1
ATOM 1796 C CA . GLY A 1 217 ? -5.184 -44.781 -24.188 1 95.19 217 GLY A CA 1
ATOM 1797 C C . GLY A 1 217 ? -4.887 -46.25 -24.328 1 95.19 217 GLY A C 1
ATOM 1798 O O . GLY A 1 217 ? -3.727 -46.688 -24.266 1 95.19 217 GLY A O 1
ATOM 1799 N N . LEU A 1 218 ? -5.91 -47.031 -24.516 1 94.81 218 LEU A N 1
ATOM 1800 C CA . LEU A 1 218 ? -5.77 -48.469 -24.609 1 94.81 218 LEU A CA 1
ATOM 1801 C C . LEU A 1 218 ? -4.984 -48.844 -25.859 1 94.81 218 LEU A C 1
ATOM 1803 O O . LEU A 1 218 ? -4.098 -49.719 -25.812 1 94.81 218 LEU A O 1
ATOM 1807 N N . ILE A 1 219 ? -5.328 -48.25 -26.938 1 96.38 219 ILE A N 1
ATOM 1808 C CA . ILE A 1 219 ? -4.637 -48.531 -28.203 1 96.38 219 ILE A CA 1
ATOM 1809 C C . ILE A 1 219 ? -3.172 -48.094 -28.078 1 96.38 219 ILE A C 1
ATOM 1811 O O . ILE A 1 219 ? -2.281 -48.781 -28.609 1 96.38 219 ILE A O 1
ATOM 1815 N N . LEU A 1 220 ? -2.971 -47 -27.438 1 96.56 220 LEU A N 1
ATOM 1816 C CA . LEU A 1 220 ? -1.604 -46.531 -27.234 1 96.56 220 LEU A CA 1
ATOM 1817 C C . LEU A 1 220 ? -0.79 -47.562 -26.438 1 96.56 220 LEU A C 1
ATOM 1819 O O . LEU A 1 220 ? 0.367 -47.812 -26.781 1 96.56 220 LEU A O 1
ATOM 1823 N N . GLU A 1 221 ? -1.34 -48.125 -25.484 1 95.12 221 GLU A N 1
ATOM 1824 C CA . GLU A 1 221 ? -0.664 -49.125 -24.688 1 95.12 221 GLU A CA 1
ATOM 1825 C C . GLU A 1 221 ? -0.211 -50.312 -25.547 1 95.12 221 GLU A C 1
ATOM 1827 O O . GLU A 1 221 ? 0.881 -50.844 -25.359 1 95.12 221 GLU A O 1
ATOM 1832 N N . MET A 1 222 ? -1.013 -50.625 -26.422 1 94.81 222 MET A N 1
ATOM 1833 C CA . MET A 1 222 ? -0.713 -51.719 -27.328 1 94.81 222 MET A CA 1
ATOM 1834 C C . MET A 1 222 ? 0.416 -51.344 -28.281 1 94.81 222 MET A C 1
ATOM 1836 O O . MET A 1 222 ? 1.315 -52.156 -28.531 1 94.81 222 MET A O 1
ATOM 1840 N N . THR A 1 223 ? 0.382 -50.156 -28.75 1 95.94 223 THR A N 1
ATOM 1841 C CA . THR A 1 223 ? 1.378 -49.75 -29.734 1 95.94 223 THR A CA 1
ATOM 1842 C C . THR A 1 223 ? 2.744 -49.562 -29.078 1 95.94 223 THR A C 1
ATOM 1844 O O . THR A 1 223 ? 3.771 -49.562 -29.766 1 95.94 223 THR A O 1
ATOM 1847 N N . LEU A 1 224 ? 2.773 -49.344 -27.812 1 95.38 224 LEU A N 1
ATOM 1848 C CA . LEU A 1 224 ? 4.023 -49.094 -27.109 1 95.38 224 LEU A CA 1
ATOM 1849 C C . LEU A 1 224 ? 4.785 -50.375 -26.859 1 95.38 224 LEU A C 1
ATOM 1851 O O . LEU A 1 224 ? 5.949 -50.344 -26.438 1 95.38 224 LEU A O 1
ATOM 1855 N N . ILE A 1 225 ? 4.172 -51.562 -27.094 1 93.94 225 ILE A N 1
ATOM 1856 C CA . ILE A 1 225 ? 4.852 -52.844 -26.984 1 93.94 225 ILE A CA 1
ATOM 1857 C C . ILE A 1 225 ? 6.004 -52.906 -27.984 1 93.94 225 ILE A C 1
ATOM 1859 O O . ILE A 1 225 ? 5.828 -52.594 -29.156 1 93.94 225 ILE A O 1
ATOM 1863 N N . PRO A 1 226 ? 7.203 -53.312 -27.516 1 92.81 226 PRO A N 1
ATOM 1864 C CA . PRO A 1 226 ? 8.383 -53.281 -28.375 1 92.81 226 PRO A CA 1
ATOM 1865 C C . PRO A 1 226 ? 8.406 -54.406 -29.406 1 92.81 226 PRO A C 1
ATOM 1867 O O . PRO A 1 226 ? 9.281 -55.281 -29.359 1 92.81 226 PRO A O 1
ATOM 1870 N N . GLU A 1 227 ? 7.516 -54.5 -30.281 1 92.75 227 GLU A N 1
ATOM 1871 C CA . GLU A 1 227 ? 7.449 -55.406 -31.406 1 92.75 227 GLU A CA 1
ATOM 1872 C C . GLU A 1 227 ? 7.172 -54.656 -32.719 1 92.75 227 GLU A C 1
ATOM 1874 O O . GLU A 1 227 ? 6.105 -54.031 -32.875 1 92.75 227 GLU A O 1
ATOM 1879 N N . SER A 1 228 ? 7.996 -54.656 -33.688 1 92.62 228 SER A N 1
ATOM 1880 C CA . SER A 1 228 ? 8.016 -53.781 -34.844 1 92.62 228 SER A CA 1
ATOM 1881 C C . SER A 1 228 ? 6.812 -54.031 -35.75 1 92.62 228 SER A C 1
ATOM 1883 O O . SER A 1 228 ? 6.18 -53.094 -36.219 1 92.62 228 SER A O 1
ATOM 1885 N N . GLU A 1 229 ? 6.488 -55.312 -36.031 1 94.06 229 GLU A N 1
ATOM 1886 C CA . GLU A 1 229 ? 5.371 -55.625 -36.906 1 94.06 229 GLU A CA 1
ATOM 1887 C C . GLU A 1 229 ? 4.043 -55.188 -36.281 1 94.06 229 GLU A C 1
ATOM 1889 O O . GLU A 1 229 ? 3.139 -54.75 -37 1 94.06 229 GLU A O 1
ATOM 1894 N N . LEU A 1 230 ? 4.02 -55.5 -35.031 1 95.06 230 LEU A N 1
ATOM 1895 C CA . LEU A 1 230 ? 2.832 -55.062 -34.281 1 95.06 230 LEU A CA 1
ATOM 1896 C C . LEU A 1 230 ? 2.666 -53.531 -34.375 1 95.06 230 LEU A C 1
ATOM 1898 O O . LEU A 1 230 ? 1.568 -53.031 -34.656 1 95.06 230 LEU A O 1
ATOM 1902 N N . ARG A 1 231 ? 3.689 -52.781 -34.188 1 96.62 231 ARG A N 1
ATOM 1903 C CA . ARG A 1 231 ? 3.678 -51.312 -34.219 1 96.62 231 ARG A CA 1
ATOM 1904 C C . ARG A 1 231 ? 3.26 -50.812 -35.594 1 96.62 231 ARG A C 1
ATOM 1906 O O . ARG A 1 231 ? 2.402 -49.938 -35.688 1 96.62 231 ARG A O 1
ATOM 1913 N N . LYS A 1 232 ? 3.791 -51.344 -36.594 1 96.25 232 LYS A N 1
ATOM 1914 C CA . LYS A 1 232 ? 3.494 -50.906 -37.969 1 96.25 232 LYS A CA 1
ATOM 1915 C C . LYS A 1 232 ? 2.023 -51.125 -38.312 1 96.25 232 LYS A C 1
ATOM 1917 O O . LYS A 1 232 ? 1.414 -50.344 -39.031 1 96.25 232 LYS A O 1
ATOM 1922 N N . ALA A 1 233 ? 1.539 -52.156 -37.719 1 95.44 233 ALA A N 1
ATOM 1923 C CA . ALA A 1 233 ? 0.159 -52.531 -38 1 95.44 233 ALA A CA 1
ATOM 1924 C C . ALA A 1 233 ? -0.825 -51.688 -37.219 1 95.44 233 ALA A C 1
ATOM 1926 O O . ALA A 1 233 ? -1.94 -51.438 -37.656 1 95.44 233 ALA A O 1
ATOM 1927 N N . THR A 1 234 ? -0.447 -51.281 -36.094 1 96.44 234 THR A N 1
ATOM 1928 C CA . THR A 1 234 ? -1.43 -50.719 -35.156 1 96.44 234 THR A CA 1
ATOM 1929 C C . THR A 1 234 ? -1.317 -49.188 -35.125 1 96.44 234 THR A C 1
ATOM 1931 O O . THR A 1 234 ? -2.291 -48.5 -34.812 1 96.44 234 THR A O 1
ATOM 1934 N N . ILE A 1 235 ? -0.222 -48.531 -35.438 1 97.38 235 ILE A N 1
ATOM 1935 C CA . ILE A 1 235 ? -0.007 -47.062 -35.344 1 97.38 235 ILE A CA 1
ATOM 1936 C C . ILE A 1 235 ? -0.964 -46.375 -36.312 1 97.38 235 ILE A C 1
ATOM 1938 O O . ILE A 1 235 ? -1.513 -45.312 -35.969 1 97.38 235 ILE A O 1
ATOM 1942 N N . PRO A 1 236 ? -1.33 -46.906 -37.438 1 96.38 236 PRO A N 1
ATOM 1943 C CA . PRO A 1 236 ? -2.246 -46.25 -38.375 1 96.38 236 PRO A CA 1
ATOM 1944 C C . PRO A 1 236 ? -3.646 -46.062 -37.781 1 96.38 236 PRO A C 1
ATOM 1946 O O . PRO A 1 236 ? -4.434 -45.281 -38.312 1 96.38 236 PRO A O 1
ATOM 1949 N N . ILE A 1 237 ? -3.939 -46.844 -36.75 1 97.06 237 ILE A N 1
ATOM 1950 C CA . ILE A 1 237 ? -5.238 -46.719 -36.125 1 97.06 237 ILE A CA 1
ATOM 1951 C C . ILE A 1 237 ? -5.418 -45.281 -35.625 1 97.06 237 ILE A C 1
ATOM 1953 O O . ILE A 1 237 ? -6.52 -44.75 -35.656 1 97.06 237 ILE A O 1
ATOM 1957 N N . PHE A 1 238 ? -4.352 -44.656 -35.156 1 97.31 238 PHE A N 1
ATOM 1958 C CA . PHE A 1 238 ? -4.414 -43.281 -34.625 1 97.31 238 PHE A CA 1
ATOM 1959 C C . PHE A 1 238 ? -4.805 -42.312 -35.75 1 97.31 238 PHE A C 1
ATOM 1961 O O . PHE A 1 238 ? -5.57 -41.375 -35.5 1 97.31 238 PHE A O 1
ATOM 1968 N N . PHE A 1 239 ? -4.242 -42.531 -36.906 1 96.06 239 PHE A N 1
ATOM 1969 C CA . PHE A 1 239 ? -4.594 -41.656 -38.031 1 96.06 239 PHE A CA 1
ATOM 1970 C C . PHE A 1 239 ? -6.078 -41.781 -38.344 1 96.06 239 PHE A C 1
ATOM 1972 O O . PHE A 1 239 ? -6.73 -40.781 -38.656 1 96.06 239 PHE A O 1
ATOM 1979 N N . ASP A 1 240 ? -6.551 -42.938 -38.281 1 95.44 240 ASP A N 1
ATOM 1980 C CA . ASP A 1 240 ? -7.973 -43.156 -38.531 1 95.44 240 ASP A CA 1
ATOM 1981 C C . ASP A 1 240 ? -8.82 -42.469 -37.438 1 95.44 240 ASP A C 1
ATOM 1983 O O . ASP A 1 240 ? -9.883 -41.938 -37.75 1 95.44 240 ASP A O 1
ATOM 1987 N N . MET A 1 241 ? -8.391 -42.594 -36.219 1 96.12 241 MET A N 1
ATOM 1988 C CA . MET A 1 241 ? -9.094 -41.938 -35.125 1 96.12 241 MET A CA 1
ATOM 1989 C C . MET A 1 241 ? -9.141 -40.438 -35.375 1 96.12 241 MET A C 1
ATOM 1991 O O . MET A 1 241 ? -10.172 -39.781 -35.156 1 96.12 241 MET A O 1
ATOM 1995 N N . MET A 1 242 ? -8.047 -39.812 -35.812 1 95.31 242 MET A N 1
ATOM 1996 C CA . MET A 1 242 ? -7.965 -38.375 -36.094 1 95.31 242 MET A CA 1
ATOM 1997 C C . MET A 1 242 ? -8.969 -38 -37.188 1 95.31 242 MET A C 1
ATOM 1999 O O . MET A 1 242 ? -9.695 -37 -37.062 1 95.31 242 MET A O 1
ATOM 2003 N N . GLN A 1 243 ? -9.047 -38.906 -38.156 1 92.5 243 GLN A N 1
ATOM 2004 C CA . GLN A 1 243 ? -9.953 -38.656 -39.25 1 92.5 243 GLN A CA 1
ATOM 2005 C C . GLN A 1 243 ? -11.414 -38.719 -38.812 1 92.5 243 GLN A C 1
ATOM 2007 O O . GLN A 1 243 ? -12.242 -37.938 -39.219 1 92.5 243 GLN A O 1
ATOM 2012 N N . CYS A 1 244 ? -11.633 -39.688 -37.969 1 92.25 244 CYS A N 1
ATOM 2013 C CA . CYS A 1 244 ? -12.992 -39.875 -37.5 1 92.25 244 CYS A CA 1
ATOM 2014 C C . CYS A 1 244 ? -13.492 -38.656 -36.75 1 92.25 244 CYS A C 1
ATOM 2016 O O . CYS A 1 244 ? -14.617 -38.188 -36.969 1 92.25 244 CYS A O 1
ATOM 2018 N N . GLU A 1 245 ? -12.68 -38.156 -35.875 1 92.62 245 GLU A N 1
ATOM 2019 C CA . GLU A 1 245 ? -13.07 -36.969 -35.125 1 92.62 245 GLU A CA 1
ATOM 2020 C C . GLU A 1 245 ? -13.133 -35.75 -36.062 1 92.62 245 GLU A C 1
ATOM 2022 O O . GLU A 1 245 ? -14.047 -34.938 -35.938 1 92.62 245 GLU A O 1
ATOM 2027 N N . PHE A 1 246 ? -12.188 -35.562 -36.938 1 91.44 246 PHE A N 1
ATOM 2028 C CA . PHE A 1 246 ? -12.094 -34.406 -37.844 1 91.44 246 PHE A CA 1
ATOM 2029 C C . PHE A 1 246 ? -13.352 -34.281 -38.688 1 91.44 246 PHE A C 1
ATOM 2031 O O . PHE A 1 246 ? -13.891 -33.188 -38.844 1 91.44 246 PHE A O 1
ATOM 2038 N N . TYR A 1 247 ? -13.844 -35.406 -39.156 1 88.44 247 TYR A N 1
ATOM 2039 C CA . TYR A 1 247 ? -14.969 -35.375 -40.062 1 88.44 247 TYR A CA 1
ATOM 2040 C C . TYR A 1 247 ? -16.281 -35.531 -39.344 1 88.44 247 TYR A C 1
ATOM 2042 O O . TYR A 1 247 ? -17.359 -35.625 -39.938 1 88.44 247 TYR A O 1
ATOM 2050 N N . SER A 1 248 ? -16.203 -35.562 -38.031 1 87.75 248 SER A N 1
ATOM 2051 C CA . SER A 1 248 ? -17.422 -35.688 -37.219 1 87.75 248 SER A CA 1
ATOM 2052 C C . SER A 1 248 ? -18.172 -34.344 -37.219 1 87.75 248 SER A C 1
ATOM 2054 O O . SER A 1 248 ? -17.641 -33.312 -37.625 1 87.75 248 SER A O 1
ATOM 2056 N N . SER A 1 249 ? -19.469 -34.281 -36.875 1 82.19 249 SER A N 1
ATOM 2057 C CA . SER A 1 249 ? -20.328 -33.094 -36.938 1 82.19 249 SER A CA 1
ATOM 2058 C C . SER A 1 249 ? -20.078 -32.188 -35.75 1 82.19 249 SER A C 1
ATOM 2060 O O . SER A 1 249 ? -19.781 -32.656 -34.625 1 82.19 249 SER A O 1
ATOM 2062 N N . LYS A 1 250 ? -20.109 -30.875 -35.906 1 77 250 LYS A N 1
ATOM 2063 C CA . LYS A 1 250 ? -19.969 -29.844 -34.875 1 77 250 LYS A CA 1
ATOM 2064 C C . LYS A 1 250 ? -21.156 -29.844 -33.938 1 77 250 LYS A C 1
ATOM 2066 O O . LYS A 1 250 ? -21.031 -29.484 -32.75 1 77 250 LYS A O 1
ATOM 2071 N N . PHE A 1 251 ? -22.297 -29.906 -34.562 1 64.38 251 PHE A N 1
ATOM 2072 C CA . PHE A 1 251 ? -23.516 -29.734 -33.75 1 64.38 251 PHE A CA 1
ATOM 2073 C C . PHE A 1 251 ? -23.844 -31.031 -33 1 64.38 251 PHE A C 1
ATOM 2075 O O . PHE A 1 251 ? -24.141 -31 -31.797 1 64.38 251 PHE A O 1
ATOM 2082 N N . ALA A 1 252 ? -24.688 -32.031 -33.562 1 54.28 252 ALA A N 1
ATOM 2083 C CA . ALA A 1 252 ? -25.281 -33.156 -32.844 1 54.28 252 ALA A CA 1
ATOM 2084 C C . ALA A 1 252 ? -24.297 -34.312 -32.75 1 54.28 252 ALA A C 1
ATOM 2086 O O . ALA A 1 252 ? -23.609 -34.656 -33.719 1 54.28 252 ALA A O 1
ATOM 2087 N N . VAL A 1 253 ? -23.781 -34.656 -31.688 1 51.66 253 VAL A N 1
ATOM 2088 C CA . VAL A 1 253 ? -22.859 -35.75 -31.391 1 51.66 253 VAL A CA 1
ATOM 2089 C C . VAL A 1 253 ? -23.078 -36.875 -32.375 1 51.66 253 VAL A C 1
ATOM 2091 O O . VAL A 1 253 ? -22.125 -37.469 -32.875 1 51.66 253 VAL A O 1
ATOM 2094 N N . GLU A 1 254 ? -24.312 -37.406 -32.5 1 46.72 254 GLU A N 1
ATOM 2095 C CA . GLU A 1 254 ? -24.578 -38.781 -32.969 1 46.72 254 GLU A CA 1
ATOM 2096 C C . GLU A 1 254 ? -24.547 -38.844 -34.5 1 46.72 254 GLU A C 1
ATOM 2098 O O . GLU A 1 254 ? -24.562 -39.938 -35.094 1 46.72 254 GLU A O 1
ATOM 2103 N N . SER A 1 255 ? -24.828 -37.781 -35.438 1 46.47 255 SER A N 1
ATOM 2104 C CA . SER A 1 255 ? -25.328 -38.094 -36.781 1 46.47 255 SER A CA 1
ATOM 2105 C C . SER A 1 255 ? -24.266 -37.812 -37.844 1 46.47 255 SER A C 1
ATOM 2107 O O . SER A 1 255 ? -23.938 -36.656 -38.125 1 46.47 255 SER A O 1
ATOM 2109 N N . PHE A 1 256 ? -23.344 -38.531 -38.125 1 49.09 256 PHE A N 1
ATOM 2110 C CA . PHE A 1 256 ? -22.453 -38.438 -39.25 1 49.09 256 PHE A CA 1
ATOM 2111 C C . PHE A 1 256 ? -23.219 -38.094 -40.531 1 49.09 256 PHE A C 1
ATOM 2113 O O . PHE A 1 256 ? -22.641 -37.594 -41.5 1 49.09 256 PHE A O 1
ATOM 2120 N N . GLY A 1 257 ? -24.453 -38.469 -40.562 1 51.81 257 GLY A N 1
ATOM 2121 C CA . GLY A 1 257 ? -25.203 -38.344 -41.812 1 51.81 257 GLY A CA 1
ATOM 2122 C C . GLY A 1 257 ? -25.266 -36.906 -42.312 1 51.81 257 GLY A C 1
ATOM 2123 O O . GLY A 1 257 ? -25.375 -36.688 -43.531 1 51.81 257 GLY A O 1
ATOM 2124 N N . ASP A 1 258 ? -25.062 -36.062 -41.312 1 53.12 258 ASP A N 1
ATOM 2125 C CA . ASP A 1 258 ? -25.344 -34.688 -41.75 1 53.12 258 ASP A CA 1
ATOM 2126 C C . ASP A 1 258 ? -24.125 -34.062 -42.438 1 53.12 258 ASP A C 1
ATOM 2128 O O . ASP A 1 258 ? -24.266 -33.25 -43.312 1 53.12 258 ASP A O 1
ATOM 2132 N N . THR A 1 259 ? -22.922 -34.438 -42.25 1 57.53 259 THR A N 1
ATOM 2133 C CA . THR A 1 259 ? -21.734 -33.781 -42.781 1 57.53 259 THR A CA 1
ATOM 2134 C C . THR A 1 259 ? -21.516 -34.156 -44.219 1 57.53 259 THR A C 1
ATOM 2136 O O . THR A 1 259 ? -20.797 -33.469 -44.969 1 57.53 259 THR A O 1
ATOM 2139 N N . LYS A 1 260 ? -22.109 -35.375 -44.719 1 59.03 260 LYS A N 1
ATOM 2140 C CA . LYS A 1 260 ? -22 -35.719 -46.125 1 59.03 260 LYS A CA 1
ATOM 2141 C C . LYS A 1 260 ? -22.797 -34.781 -47 1 59.03 260 LYS A C 1
ATOM 2143 O O . LYS A 1 260 ? -22.438 -34.531 -48.156 1 59.03 260 LYS A O 1
ATOM 2148 N N . ARG A 1 261 ? -23.75 -34.188 -46.188 1 57.5 261 ARG A N 1
ATOM 2149 C CA . ARG A 1 261 ? -24.609 -33.312 -46.969 1 57.5 261 ARG A CA 1
ATOM 2150 C C . ARG A 1 261 ? -24.094 -31.875 -46.938 1 57.5 261 ARG A C 1
ATOM 2152 O O . ARG A 1 261 ? -24.141 -31.172 -47.938 1 57.5 261 ARG A O 1
ATOM 2159 N N . ASP A 1 262 ? -23.625 -31.438 -45.781 1 66.38 262 ASP A N 1
ATOM 2160 C CA . ASP A 1 262 ? -23.172 -30.062 -45.594 1 66.38 262 ASP A CA 1
ATOM 2161 C C . ASP A 1 262 ? -21.781 -30.031 -44.969 1 66.38 262 ASP A C 1
ATOM 2163 O O . ASP A 1 262 ? -21.625 -30.281 -43.781 1 66.38 262 ASP A O 1
ATOM 2167 N N . SER A 1 263 ? -20.781 -29.906 -45.719 1 73.62 263 SER A N 1
ATOM 2168 C CA . SER A 1 263 ? -19.375 -29.844 -45.344 1 73.62 263 SER A CA 1
ATOM 2169 C C . SER A 1 263 ? -19.109 -28.75 -44.312 1 73.62 263 SER A C 1
ATOM 2171 O O . SER A 1 263 ? -18.109 -28.766 -43.594 1 73.62 263 SER A O 1
ATOM 2173 N N . SER A 1 264 ? -20.062 -27.828 -44.219 1 76.12 264 SER A N 1
ATOM 2174 C CA . SER A 1 264 ? -19.906 -26.719 -43.281 1 76.12 264 SER A CA 1
ATOM 2175 C C . SER A 1 264 ? -20.109 -27.188 -41.844 1 76.12 264 SER A C 1
ATOM 2177 O O . SER A 1 264 ? -19.703 -26.5 -40.906 1 76.12 264 SER A O 1
ATOM 2179 N N . HIS A 1 265 ? -20.531 -28.516 -41.75 1 80.44 265 HIS A N 1
ATOM 2180 C CA . HIS A 1 265 ? -20.875 -29 -40.406 1 80.44 265 HIS A CA 1
ATOM 2181 C C . HIS A 1 265 ? -19.75 -29.859 -39.844 1 80.44 265 HIS A C 1
ATOM 2183 O O . HIS A 1 265 ? -19.844 -30.359 -38.719 1 80.44 265 HIS A O 1
ATOM 2189 N N . ILE A 1 266 ? -18.719 -29.969 -40.531 1 84.75 266 ILE A N 1
ATOM 2190 C CA . ILE A 1 266 ? -17.609 -30.797 -40.094 1 84.75 266 ILE A CA 1
ATOM 2191 C C . ILE A 1 266 ? -16.906 -30.109 -38.906 1 84.75 266 ILE A C 1
ATOM 2193 O O . ILE A 1 266 ? -16.672 -28.906 -38.938 1 84.75 266 ILE A O 1
ATOM 2197 N N . LYS A 1 267 ? -16.672 -30.766 -37.844 1 86.06 267 LYS A N 1
ATOM 2198 C CA . LYS A 1 267 ? -15.953 -30.266 -36.656 1 86.06 267 LYS A CA 1
ATOM 2199 C C . LYS A 1 267 ? -14.609 -29.672 -37.062 1 86.06 267 LYS A C 1
ATOM 2201 O O . LYS A 1 267 ? -14.219 -28.625 -36.531 1 86.06 267 LYS A O 1
ATOM 2206 N N . ALA A 1 268 ? -13.883 -30.25 -38 1 86.19 268 ALA A N 1
ATOM 2207 C CA . ALA A 1 268 ? -12.648 -29.781 -38.625 1 86.19 268 ALA A CA 1
ATOM 2208 C C . ALA A 1 268 ? -11.531 -29.641 -37.594 1 86.19 268 ALA A C 1
ATOM 2210 O O . ALA A 1 268 ? -10.734 -28.703 -37.625 1 86.19 268 ALA A O 1
ATOM 2211 N N . ASN A 1 269 ? -11.648 -30.484 -36.5 1 89.38 269 ASN A N 1
ATOM 2212 C CA . ASN A 1 269 ? -10.562 -30.547 -35.531 1 89.38 269 ASN A CA 1
ATOM 2213 C C . ASN A 1 269 ? -10.531 -31.906 -34.812 1 89.38 269 ASN A C 1
ATOM 2215 O O . ASN A 1 269 ? -11.469 -32.688 -34.938 1 89.38 269 ASN A O 1
ATOM 2219 N N . PHE A 1 270 ? -9.461 -32.25 -34.312 1 93.56 270 PHE A N 1
ATOM 2220 C CA . PHE A 1 270 ? -9.305 -33.5 -33.562 1 93.56 270 PHE A CA 1
ATOM 2221 C C . PHE A 1 270 ? -8.742 -33.188 -32.156 1 93.56 270 PHE A C 1
ATOM 2223 O O . PHE A 1 270 ? -7.805 -33.875 -31.719 1 93.56 270 PHE A O 1
ATOM 2230 N N . ASN A 1 271 ? -9.25 -32.25 -31.438 1 91.81 271 ASN A N 1
ATOM 2231 C CA . ASN A 1 271 ? -8.734 -31.781 -30.156 1 91.81 271 ASN A CA 1
ATOM 2232 C C . ASN A 1 271 ? -8.922 -32.844 -29.062 1 91.81 271 ASN A C 1
ATOM 2234 O O . ASN A 1 271 ? -8.07 -32.969 -28.188 1 91.81 271 ASN A O 1
ATOM 2238 N N . GLU A 1 272 ? -10.016 -33.562 -29.172 1 91.88 272 GLU A N 1
ATOM 2239 C CA . GLU A 1 272 ? -10.281 -34.562 -28.156 1 91.88 272 GLU A CA 1
ATOM 2240 C C . GLU A 1 272 ? -9.258 -35.688 -28.219 1 91.88 272 GLU A C 1
ATOM 2242 O O . GLU A 1 272 ? -8.773 -36.156 -27.203 1 91.88 272 GLU A O 1
ATOM 2247 N N . PHE A 1 273 ? -9.047 -36.062 -29.406 1 95 273 PHE A N 1
ATOM 2248 C CA . PHE A 1 273 ? -8.039 -37.094 -29.625 1 95 273 PHE A CA 1
ATOM 2249 C C . PHE A 1 273 ? -6.668 -36.625 -29.156 1 95 273 PHE A C 1
ATOM 2251 O O . PHE A 1 273 ? -5.965 -37.344 -28.438 1 95 273 PHE A O 1
ATOM 2258 N N . GLU A 1 274 ? -6.297 -35.469 -29.594 1 94.56 274 GLU A N 1
ATOM 2259 C CA . GLU A 1 274 ? -5 -34.906 -29.25 1 94.56 274 GLU A CA 1
ATOM 2260 C C . GLU A 1 274 ? -4.82 -34.812 -27.734 1 94.56 274 GLU A C 1
ATOM 2262 O O . GLU A 1 274 ? -3.773 -35.219 -27.203 1 94.56 274 GLU A O 1
ATOM 2267 N N . ASP A 1 275 ? -5.793 -34.406 -27.047 1 92.81 275 ASP A N 1
ATOM 2268 C CA . ASP A 1 275 ? -5.727 -34.25 -25.594 1 92.81 275 ASP A CA 1
ATOM 2269 C C . ASP A 1 275 ? -5.543 -35.594 -24.906 1 92.81 275 ASP A C 1
ATOM 2271 O O . ASP A 1 275 ? -4.699 -35.75 -24.031 1 92.81 275 ASP A O 1
ATOM 2275 N N . ALA A 1 276 ? -6.297 -36.531 -25.406 1 94.69 276 ALA A N 1
ATOM 2276 C CA . ALA A 1 276 ? -6.211 -37.844 -24.812 1 94.69 276 ALA A CA 1
ATOM 2277 C C . ALA A 1 276 ? -4.848 -38.469 -25.078 1 94.69 276 ALA A C 1
ATOM 2279 O O . ALA A 1 276 ? -4.266 -39.125 -24.203 1 94.69 276 ALA A O 1
ATOM 2280 N N . MET A 1 277 ? -4.402 -38.281 -26.25 1 96.38 277 MET A N 1
ATOM 2281 C CA . MET A 1 277 ? -3.107 -38.844 -26.641 1 96.38 277 MET A CA 1
ATOM 2282 C C . MET A 1 277 ? -1.99 -38.281 -25.781 1 96.38 277 MET A C 1
ATOM 2284 O O . MET A 1 277 ? -1.13 -39.031 -25.297 1 96.38 277 MET A O 1
ATOM 2288 N N . ILE A 1 278 ? -2.018 -37 -25.531 1 94.94 278 ILE A N 1
ATOM 2289 C CA . ILE A 1 278 ? -0.975 -36.312 -24.781 1 94.94 278 ILE A CA 1
ATOM 2290 C C . ILE A 1 278 ? -0.994 -36.812 -23.328 1 94.94 278 ILE A C 1
ATOM 2292 O O . ILE A 1 278 ? 0.046 -37.188 -22.781 1 94.94 278 ILE A O 1
ATOM 2296 N N . VAL A 1 279 ? -2.127 -36.875 -22.75 1 93.19 279 VAL A N 1
ATOM 2297 C CA . VAL A 1 279 ? -2.266 -37.25 -21.344 1 93.19 279 VAL A CA 1
ATOM 2298 C C . VAL A 1 279 ? -1.835 -38.719 -21.156 1 93.19 279 VAL A C 1
ATOM 2300 O O . VAL A 1 279 ? -1.072 -39.031 -20.234 1 93.19 279 VAL A O 1
ATOM 2303 N N . LYS A 1 280 ? -2.26 -39.531 -22.078 1 95.38 280 LYS A N 1
ATOM 2304 C CA . LYS A 1 280 ? -1.975 -40.969 -21.922 1 95.38 280 LYS A CA 1
ATOM 2305 C C . LYS A 1 280 ? -0.52 -41.25 -22.266 1 95.38 280 LYS A C 1
ATOM 2307 O O . LYS A 1 280 ? 0.093 -42.156 -21.672 1 95.38 280 LYS A O 1
ATOM 2312 N N . LEU A 1 281 ? -0.025 -40.594 -23.219 1 95.88 281 LEU A N 1
ATOM 2313 C CA . LEU A 1 281 ? 1.384 -40.75 -23.562 1 95.88 281 LEU A CA 1
ATOM 2314 C C . LEU A 1 281 ? 2.273 -40.375 -22.375 1 95.88 281 LEU A C 1
ATOM 2316 O O . LEU A 1 281 ? 3.232 -41.094 -22.078 1 95.88 281 LEU A O 1
ATOM 2320 N N . ASP A 1 282 ? 1.954 -39.312 -21.688 1 94.44 282 ASP A N 1
ATOM 2321 C CA . ASP A 1 282 ? 2.703 -38.844 -20.516 1 94.44 282 ASP A CA 1
ATOM 2322 C C . ASP A 1 282 ? 2.693 -39.906 -19.406 1 94.44 282 ASP A C 1
ATOM 2324 O O . ASP A 1 282 ? 3.746 -40.25 -18.875 1 94.44 282 ASP A O 1
ATOM 2328 N N . THR A 1 283 ? 1.569 -40.469 -19.219 1 92.75 283 THR A N 1
ATOM 2329 C CA . THR A 1 283 ? 1.414 -41.438 -18.141 1 92.75 283 THR A CA 1
ATOM 2330 C C . THR A 1 283 ? 2.105 -42.75 -18.484 1 92.75 283 THR A C 1
ATOM 2332 O O . THR A 1 283 ? 2.816 -43.312 -17.656 1 92.75 283 THR A O 1
ATOM 2335 N N . LEU A 1 284 ? 1.97 -43.156 -19.688 1 94.44 284 LEU A N 1
ATOM 2336 C CA . LEU A 1 284 ? 2.453 -44.469 -20.094 1 94.44 284 LEU A CA 1
ATOM 2337 C C . LEU A 1 284 ? 3.965 -44.469 -20.297 1 94.44 284 LEU A C 1
ATOM 2339 O O . LEU A 1 284 ? 4.648 -45.438 -19.938 1 94.44 284 LEU A O 1
ATOM 2343 N N . VAL A 1 285 ? 4.492 -43.469 -20.828 1 93 285 VAL A N 1
ATOM 2344 C CA . VAL A 1 285 ? 5.938 -43.375 -21.031 1 93 285 VAL A CA 1
ATOM 2345 C C . VAL A 1 285 ? 6.641 -43.219 -19.688 1 93 285 VAL A C 1
ATOM 2347 O O . VAL A 1 285 ? 7.699 -43.812 -19.469 1 93 285 VAL A O 1
ATOM 2350 N N . GLU A 1 286 ? 6.086 -42.375 -18.859 1 89.12 286 GLU A N 1
ATOM 2351 C CA . GLU A 1 286 ? 6.637 -42.281 -17.516 1 89.12 286 GLU A CA 1
ATOM 2352 C C . GLU A 1 286 ? 6.637 -43.625 -16.797 1 89.12 286 GLU A C 1
ATOM 2354 O O . GLU A 1 286 ? 7.539 -43.906 -16 1 89.12 286 GLU A O 1
ATOM 2359 N N . GLY A 1 287 ? 5.617 -44.438 -17.125 1 86.5 287 GLY A N 1
ATOM 2360 C CA . GLY A 1 287 ? 5.5 -45.75 -16.516 1 86.5 287 GLY A CA 1
ATOM 2361 C C . GLY A 1 287 ? 6.441 -46.781 -17.125 1 86.5 287 GLY A C 1
ATOM 2362 O O . GLY A 1 287 ? 6.523 -47.906 -16.641 1 86.5 287 GLY A O 1
ATOM 2363 N N . GLY A 1 288 ? 7.141 -46.406 -18.141 1 86.62 288 GLY A N 1
ATOM 2364 C CA . GLY A 1 288 ? 8.133 -47.312 -18.703 1 86.62 288 GLY A CA 1
ATOM 2365 C C . GLY A 1 288 ? 7.832 -47.719 -20.125 1 86.62 288 GLY A C 1
ATOM 2366 O O . GLY A 1 288 ? 8.594 -48.469 -20.734 1 86.62 288 GLY A O 1
ATOM 2367 N N . GLY A 1 289 ? 6.754 -47.281 -20.641 1 89.31 289 GLY A N 1
ATOM 2368 C CA . GLY A 1 289 ? 6.383 -47.656 -21.984 1 89.31 289 GLY A CA 1
ATOM 2369 C C . GLY A 1 289 ? 7.074 -46.812 -23.047 1 89.31 289 GLY A C 1
ATOM 2370 O O . GLY A 1 289 ? 7.5 -45.688 -22.781 1 89.31 289 GLY A O 1
ATOM 2371 N N . GLY A 1 290 ? 7.375 -47.438 -24.203 1 88.5 290 GLY A N 1
ATOM 2372 C CA . GLY A 1 290 ? 7.895 -46.688 -25.328 1 88.5 290 GLY A CA 1
ATOM 2373 C C . GLY A 1 290 ? 9.414 -46.625 -25.359 1 88.5 290 GLY A C 1
ATOM 2374 O O . GLY A 1 290 ? 10.07 -46.844 -24.344 1 88.5 290 GLY A O 1
ATOM 2375 N N . ASP A 1 291 ? 9.984 -46.469 -26.469 1 92.44 291 ASP A N 1
ATOM 2376 C CA . ASP A 1 291 ? 11.422 -46.344 -26.703 1 92.44 291 ASP A CA 1
ATOM 2377 C C . ASP A 1 291 ? 11.711 -45.469 -27.922 1 92.44 291 ASP A C 1
ATOM 2379 O O . ASP A 1 291 ? 10.789 -44.938 -28.531 1 92.44 291 ASP A O 1
ATOM 2383 N N . ASP A 1 292 ? 12.93 -45.25 -28.219 1 92.56 292 ASP A N 1
ATOM 2384 C CA . ASP A 1 292 ? 13.336 -44.406 -29.328 1 92.56 292 ASP A CA 1
ATOM 2385 C C . ASP A 1 292 ? 12.891 -44.969 -30.672 1 92.56 292 ASP A C 1
ATOM 2387 O O . ASP A 1 292 ? 12.57 -44.219 -31.594 1 92.56 292 ASP A O 1
ATOM 2391 N N . SER A 1 293 ? 12.852 -46.25 -30.672 1 94.75 293 SER A N 1
ATOM 2392 C CA . SER A 1 293 ? 12.383 -46.906 -31.906 1 94.75 293 SER A CA 1
ATOM 2393 C C . SER A 1 293 ? 10.914 -46.594 -32.156 1 94.75 293 SER A C 1
ATOM 2395 O O . SER A 1 293 ? 10.516 -46.344 -33.312 1 94.75 293 SER A O 1
ATOM 2397 N N . TYR A 1 294 ? 10.18 -46.719 -31.125 1 96.31 294 TYR A N 1
ATOM 2398 C CA . TYR A 1 294 ? 8.766 -46.375 -31.25 1 96.31 294 TYR A CA 1
ATOM 2399 C C . TYR A 1 294 ? 8.594 -44.938 -31.734 1 96.31 294 TYR A C 1
ATOM 2401 O O . TYR A 1 294 ? 7.789 -44.656 -32.625 1 96.31 294 TYR A O 1
ATOM 2409 N N . LYS A 1 295 ? 9.289 -43.938 -31.078 1 96.25 295 LYS A N 1
ATOM 2410 C CA . LYS A 1 295 ? 9.234 -42.531 -31.453 1 96.25 295 LYS A CA 1
ATOM 2411 C C . LYS A 1 295 ? 9.5 -42.344 -32.938 1 96.25 295 LYS A C 1
ATOM 2413 O O . LYS A 1 295 ? 8.734 -41.656 -33.625 1 96.25 295 LYS A O 1
ATOM 2418 N N . ASP A 1 296 ? 10.492 -43 -33.438 1 96.31 296 ASP A N 1
ATOM 2419 C CA . ASP A 1 296 ? 10.883 -42.844 -34.844 1 96.31 296 ASP A CA 1
ATOM 2420 C C . ASP A 1 296 ? 9.859 -43.5 -35.781 1 96.31 296 ASP A C 1
ATOM 2422 O O . ASP A 1 296 ? 9.508 -42.938 -36.812 1 96.31 296 ASP A O 1
ATOM 2426 N N . LEU A 1 297 ? 9.391 -44.688 -35.406 1 96.94 297 LEU A N 1
ATOM 2427 C CA . LEU A 1 297 ? 8.406 -45.406 -36.219 1 96.94 297 LEU A CA 1
ATOM 2428 C C . LEU A 1 297 ? 7.09 -44.625 -36.281 1 96.94 297 LEU A C 1
ATOM 2430 O O . LEU A 1 297 ? 6.469 -44.531 -37.344 1 96.94 297 LEU A O 1
ATOM 2434 N N . PHE A 1 298 ? 6.676 -44.219 -35.094 1 97.31 298 PHE A N 1
ATOM 2435 C CA . PHE A 1 298 ? 5.465 -43.406 -35.031 1 97.31 298 PHE A CA 1
ATOM 2436 C C . PHE A 1 298 ? 5.562 -42.219 -35.938 1 97.31 298 PHE A C 1
ATOM 2438 O O . PHE A 1 298 ? 4.629 -41.906 -36.688 1 97.31 298 PHE A O 1
ATOM 2445 N N . TYR A 1 299 ? 6.652 -41.469 -35.844 1 97.25 299 TYR A N 1
ATOM 2446 C CA . TYR A 1 299 ? 6.871 -40.25 -36.656 1 97.25 299 TYR A CA 1
ATOM 2447 C C . TYR A 1 299 ? 6.82 -40.594 -38.156 1 97.25 299 TYR A C 1
ATOM 2449 O O . TYR A 1 299 ? 6.129 -39.906 -38.906 1 97.25 299 TYR A O 1
ATOM 2457 N N . ASP A 1 300 ? 7.457 -41.656 -38.531 1 96.75 300 ASP A N 1
ATOM 2458 C CA . ASP A 1 300 ? 7.547 -42 -39.938 1 96.75 300 ASP A CA 1
ATOM 2459 C C . ASP A 1 300 ? 6.176 -42.375 -40.5 1 96.75 300 ASP A C 1
ATOM 2461 O O . ASP A 1 300 ? 5.777 -41.875 -41.562 1 96.75 300 ASP A O 1
ATOM 2465 N N . ILE A 1 301 ? 5.461 -43.219 -39.812 1 97.06 301 ILE A N 1
ATOM 2466 C CA . ILE A 1 301 ? 4.184 -43.719 -40.281 1 97.06 301 ILE A CA 1
ATOM 2467 C C . ILE A 1 301 ? 3.146 -42.625 -40.312 1 97.06 301 ILE A C 1
ATOM 2469 O O . ILE A 1 301 ? 2.488 -42.375 -41.312 1 97.06 301 ILE A O 1
ATOM 2473 N N . MET A 1 302 ? 2.99 -41.938 -39.188 1 96.56 302 MET A N 1
ATOM 2474 C CA . MET A 1 302 ? 1.97 -40.906 -39.062 1 96.56 302 MET A CA 1
ATOM 2475 C C . MET A 1 302 ? 2.279 -39.719 -40 1 96.56 302 MET A C 1
ATOM 2477 O O . MET A 1 302 ? 1.367 -39.125 -40.562 1 96.56 302 MET A O 1
ATOM 2481 N N . MET A 1 303 ? 3.596 -39.344 -40.156 1 95.38 303 MET A N 1
ATOM 2482 C CA . MET A 1 303 ? 3.986 -38.25 -41.031 1 95.38 303 MET A CA 1
ATOM 2483 C C . MET A 1 303 ? 3.646 -38.594 -42.469 1 95.38 303 MET A C 1
ATOM 2485 O O . MET A 1 303 ? 3.146 -37.719 -43.219 1 95.38 303 MET A O 1
ATOM 2489 N N . ALA A 1 304 ? 3.875 -39.75 -42.812 1 94.81 304 ALA A N 1
ATOM 2490 C CA . ALA A 1 304 ? 3.562 -40.188 -44.188 1 94.81 304 ALA A CA 1
ATOM 2491 C C . ALA A 1 304 ? 2.059 -40.156 -44.438 1 94.81 304 ALA A C 1
ATOM 2493 O O . ALA A 1 304 ? 1.62 -39.719 -45.5 1 94.81 304 ALA A O 1
ATOM 2494 N N . MET A 1 305 ? 1.303 -40.562 -43.5 1 95.31 305 MET A N 1
ATOM 2495 C CA . MET A 1 305 ? -0.148 -40.625 -43.656 1 95.31 305 MET A CA 1
ATOM 2496 C C . MET A 1 305 ? -0.752 -39.219 -43.625 1 95.31 305 MET A C 1
ATOM 2498 O O . MET A 1 305 ? -1.61 -38.875 -44.469 1 95.31 305 MET A O 1
ATOM 2502 N N . CYS A 1 306 ? -0.371 -38.375 -42.688 1 94.25 306 CYS A N 1
ATOM 2503 C CA . CYS A 1 306 ? -0.92 -37.031 -42.562 1 94.25 306 CYS A CA 1
ATOM 2504 C C . CYS A 1 306 ? -0.484 -36.156 -43.719 1 94.25 306 CYS A C 1
ATOM 2506 O O . CYS A 1 306 ? -1.253 -35.312 -44.188 1 94.25 306 CYS A O 1
ATOM 2508 N N . SER A 1 307 ? 0.785 -36.25 -44.188 1 91.81 307 SER A N 1
ATOM 2509 C CA . SER A 1 307 ? 1.289 -35.438 -45.281 1 91.81 307 SER A CA 1
ATOM 2510 C C . SER A 1 307 ? 0.548 -35.719 -46.594 1 91.81 307 SER A C 1
ATOM 2512 O O . SER A 1 307 ? 0.404 -34.844 -47.438 1 91.81 307 SER A O 1
ATOM 2514 N N . GLN A 1 308 ? 0.036 -36.875 -46.688 1 89.38 308 GLN A N 1
ATOM 2515 C CA . GLN A 1 308 ? -0.628 -37.281 -47.906 1 89.38 308 GLN A CA 1
ATOM 2516 C C . GLN A 1 308 ? -2.115 -36.938 -47.875 1 89.38 308 GLN A C 1
ATOM 2518 O O . GLN A 1 308 ? -2.793 -37 -48.906 1 89.38 308 GLN A O 1
ATOM 2523 N N . HIS A 1 309 ? -2.457 -36.625 -46.75 1 87.06 309 HIS A N 1
ATOM 2524 C CA . HIS A 1 309 ? -3.875 -36.312 -46.594 1 87.06 309 HIS A CA 1
ATOM 2525 C C . HIS A 1 309 ? -4.125 -34.812 -46.781 1 87.06 309 HIS A C 1
ATOM 2527 O O . HIS A 1 309 ? -3.514 -33.969 -46.094 1 87.06 309 HIS A O 1
ATOM 2533 N N . SER A 1 310 ? -4.926 -34.344 -47.656 1 81.62 310 SER A N 1
ATOM 2534 C CA . SER A 1 310 ? -5.141 -32.938 -48.062 1 81.62 310 SER A CA 1
ATOM 2535 C C . SER A 1 310 ? -5.891 -32.188 -46.969 1 81.62 310 SER A C 1
ATOM 2537 O O . SER A 1 310 ? -5.605 -31 -46.719 1 81.62 310 SER A O 1
ATOM 2539 N N . ALA A 1 311 ? -6.801 -32.75 -46.219 1 80.81 311 ALA A N 1
ATOM 2540 C CA . ALA A 1 311 ? -7.672 -32.031 -45.281 1 80.81 311 ALA A CA 1
ATOM 2541 C C . ALA A 1 311 ? -7.047 -31.938 -43.906 1 80.81 311 ALA A C 1
ATOM 2543 O O . ALA A 1 311 ? -7.367 -31.031 -43.125 1 80.81 311 ALA A O 1
ATOM 2544 N N . LEU A 1 312 ? -6.207 -32.812 -43.531 1 85.5 312 LEU A N 1
ATOM 2545 C CA . LEU A 1 312 ? -5.645 -32.875 -42.188 1 85.5 312 LEU A CA 1
ATOM 2546 C C . LEU A 1 312 ? -4.289 -32.156 -42.156 1 85.5 312 LEU A C 1
ATOM 2548 O O . LEU A 1 312 ? -3.289 -32.75 -41.75 1 85.5 312 LEU A O 1
ATOM 2552 N N . LYS A 1 313 ? -4.203 -30.938 -42.5 1 78.5 313 LYS A N 1
ATOM 2553 C CA . LYS A 1 313 ? -2.965 -30.156 -42.5 1 78.5 313 LYS A CA 1
ATOM 2554 C C . LYS A 1 313 ? -2.441 -29.984 -41.062 1 78.5 313 LYS A C 1
ATOM 2556 O O . LYS A 1 313 ? -1.231 -30.031 -40.844 1 78.5 313 LYS A O 1
ATOM 2561 N N . ASP A 1 314 ? -3.303 -29.859 -40.125 1 87.75 314 ASP A N 1
ATOM 2562 C CA . ASP A 1 314 ? -2.93 -29.703 -38.719 1 87.75 314 ASP A CA 1
ATOM 2563 C C . ASP A 1 314 ? -2.33 -30.984 -38.156 1 87.75 314 ASP A C 1
ATOM 2565 O O . ASP A 1 314 ? -1.697 -30.969 -37.094 1 87.75 314 ASP A O 1
ATOM 2569 N N . GLY A 1 315 ? -2.479 -32.094 -38.938 1 92.38 315 GLY A N 1
ATOM 2570 C CA . GLY A 1 315 ? -1.948 -33.375 -38.5 1 92.38 315 GLY A CA 1
ATOM 2571 C C . GLY A 1 315 ? -0.432 -33.406 -38.469 1 92.38 315 GLY A C 1
ATOM 2572 O O . GLY A 1 315 ? 0.164 -34.062 -37.594 1 92.38 315 GLY A O 1
ATOM 2573 N N . VAL A 1 316 ? 0.182 -32.719 -39.344 1 93.44 316 VAL A N 1
ATOM 2574 C CA . VAL A 1 316 ? 1.639 -32.688 -39.438 1 93.44 316 VAL A CA 1
ATOM 2575 C C . VAL A 1 316 ? 2.193 -32 -38.156 1 93.44 316 VAL A C 1
ATOM 2577 O O . VAL A 1 316 ? 3.168 -32.5 -37.594 1 93.44 316 VAL A O 1
ATOM 2580 N N . GLY A 1 317 ? 1.545 -30.891 -37.844 1 93.31 317 GLY A N 1
ATOM 2581 C CA . GLY A 1 317 ? 1.948 -30.219 -36.594 1 93.31 317 GLY A CA 1
ATOM 2582 C C . GLY A 1 317 ? 1.785 -31.094 -35.375 1 93.31 317 GLY A C 1
ATOM 2583 O O . GLY A 1 317 ? 2.615 -31.047 -34.469 1 93.31 317 GLY A O 1
ATOM 2584 N N . PHE A 1 318 ? 0.74 -31.859 -35.438 1 95.38 318 PHE A N 1
ATOM 2585 C CA . PHE A 1 318 ? 0.476 -32.781 -34.312 1 95.38 318 PHE A CA 1
ATOM 2586 C C . PHE A 1 318 ? 1.576 -33.812 -34.219 1 95.38 318 PHE A C 1
ATOM 2588 O O . PHE A 1 318 ? 2.072 -34.094 -33.125 1 95.38 318 PHE A O 1
ATOM 2595 N N . VAL A 1 319 ? 1.962 -34.406 -35.312 1 96.81 319 VAL A N 1
ATOM 2596 C CA . VAL A 1 319 ? 2.963 -35.469 -35.344 1 96.81 319 VAL A CA 1
ATOM 2597 C C . VAL A 1 319 ? 4.301 -34.938 -34.844 1 96.81 319 VAL A C 1
ATOM 2599 O O . VAL A 1 319 ? 4.992 -35.594 -34.062 1 96.81 319 VAL A O 1
ATOM 2602 N N . GLU A 1 320 ? 4.656 -33.75 -35.25 1 95.88 320 GLU A N 1
ATOM 2603 C CA . GLU A 1 320 ? 5.887 -33.125 -34.781 1 95.88 320 GLU A CA 1
ATOM 2604 C C . GLU A 1 320 ? 5.84 -32.875 -33.281 1 95.88 320 GLU A C 1
ATOM 2606 O O . GLU A 1 320 ? 6.84 -33.094 -32.594 1 95.88 320 GLU A O 1
ATOM 2611 N N . MET A 1 321 ? 4.754 -32.438 -32.812 1 96.25 321 MET A N 1
ATOM 2612 C CA . MET A 1 321 ? 4.566 -32.156 -31.406 1 96.25 321 MET A CA 1
ATOM 2613 C C . MET A 1 321 ? 4.746 -33.438 -30.594 1 96.25 321 MET A C 1
ATOM 2615 O O . MET A 1 321 ? 5.406 -33.438 -29.547 1 96.25 321 MET A O 1
ATOM 2619 N N . ILE A 1 322 ? 4.172 -34.531 -31.078 1 96.44 322 ILE A N 1
ATOM 2620 C CA . ILE A 1 322 ? 4.25 -35.812 -30.375 1 96.44 322 ILE A CA 1
ATOM 2621 C C . ILE A 1 322 ? 5.691 -36.312 -30.359 1 96.44 322 ILE A C 1
ATOM 2623 O O . ILE A 1 322 ? 6.156 -36.875 -29.359 1 96.44 322 ILE A O 1
ATOM 2627 N N . LYS A 1 323 ? 6.375 -36.156 -31.422 1 96.88 323 LYS A N 1
ATOM 2628 C CA . LYS A 1 323 ? 7.785 -36.531 -31.453 1 96.88 323 LYS A CA 1
ATOM 2629 C C . LYS A 1 323 ? 8.586 -35.75 -30.406 1 96.88 323 LYS A C 1
ATOM 2631 O O . LYS A 1 323 ? 9.359 -36.344 -29.656 1 96.88 323 LYS A O 1
ATOM 2636 N N . ARG A 1 324 ? 8.406 -34.5 -30.328 1 95.62 324 ARG A N 1
ATOM 2637 C CA . ARG A 1 324 ? 9.094 -33.688 -29.344 1 95.62 324 ARG A CA 1
ATOM 2638 C C . ARG A 1 324 ? 8.727 -34.094 -27.922 1 95.62 324 ARG A C 1
ATOM 2640 O O . ARG A 1 324 ? 9.578 -34.094 -27.031 1 95.62 324 ARG A O 1
ATOM 2647 N N . LEU A 1 325 ? 7.457 -34.344 -27.797 1 96.12 325 LEU A N 1
ATOM 2648 C CA . LEU A 1 325 ? 7 -34.781 -26.484 1 96.12 325 LEU A CA 1
ATOM 2649 C C . LEU A 1 325 ? 7.664 -36.094 -26.078 1 96.12 325 LEU A C 1
ATOM 2651 O O . LEU A 1 325 ? 8.188 -36.219 -24.969 1 96.12 325 LEU A O 1
ATOM 2655 N N . MET A 1 326 ? 7.707 -37.031 -26.969 1 95.62 326 MET A N 1
ATOM 2656 C CA . MET A 1 326 ? 8.297 -38.344 -26.688 1 95.62 326 MET A CA 1
ATOM 2657 C C . MET A 1 326 ? 9.781 -38.188 -26.375 1 95.62 326 MET A C 1
ATOM 2659 O O . MET A 1 326 ? 10.297 -38.906 -25.484 1 95.62 326 MET A O 1
ATOM 2663 N N . GLU A 1 327 ? 10.445 -37.344 -27.078 1 93.56 327 GLU A N 1
ATOM 2664 C CA . GLU A 1 327 ? 11.859 -37.094 -26.812 1 93.56 327 GLU A CA 1
ATOM 2665 C C . GLU A 1 327 ? 12.078 -36.625 -25.375 1 93.56 327 GLU A C 1
ATOM 2667 O O . GLU A 1 327 ? 12.977 -37.125 -24.688 1 93.56 327 GLU A O 1
ATOM 2672 N N . ARG A 1 328 ? 11.32 -35.719 -24.938 1 93 328 ARG A N 1
ATOM 2673 C CA . ARG A 1 328 ? 11.453 -35.156 -23.594 1 93 328 ARG A CA 1
ATOM 2674 C C . ARG A 1 328 ? 11.039 -36.156 -22.531 1 93 328 ARG A C 1
ATOM 2676 O O . ARG A 1 328 ? 11.68 -36.25 -21.484 1 93 328 ARG A O 1
ATOM 2683 N N . LEU A 1 329 ? 9.961 -36.906 -22.844 1 94.5 329 LEU A N 1
ATOM 2684 C CA . LEU A 1 329 ? 9.492 -37.906 -21.891 1 94.5 329 LEU A CA 1
ATOM 2685 C C . LEU A 1 329 ? 10.508 -39.031 -21.734 1 94.5 329 LEU A C 1
ATOM 2687 O O . LEU A 1 329 ? 10.742 -39.5 -20.625 1 94.5 329 LEU A O 1
ATOM 2691 N N . LEU A 1 330 ? 11.109 -39.406 -22.797 1 92.62 330 LEU A N 1
ATOM 2692 C CA . LEU A 1 330 ? 12.117 -40.469 -22.75 1 92.62 330 LEU A CA 1
ATOM 2693 C C . LEU A 1 330 ? 13.359 -40 -22.016 1 92.62 330 LEU A C 1
ATOM 2695 O O . LEU A 1 330 ? 13.969 -40.75 -21.266 1 92.62 330 LEU A O 1
ATOM 2699 N N . GLU A 1 331 ? 13.695 -38.812 -22.266 1 87.94 331 GLU A N 1
ATOM 2700 C CA . GLU A 1 331 ? 14.805 -38.219 -21.5 1 87.94 331 GLU A CA 1
ATOM 2701 C C . GLU A 1 331 ? 14.508 -38.188 -20.016 1 87.94 331 GLU A C 1
ATOM 2703 O O . GLU A 1 331 ? 15.375 -38.531 -19.188 1 87.94 331 GLU A O 1
ATOM 2708 N N . TYR A 1 332 ? 13.375 -37.75 -19.688 1 90.44 332 TYR A N 1
ATOM 2709 C CA . TYR A 1 332 ? 12.938 -37.719 -18.297 1 90.44 332 TYR A CA 1
ATOM 2710 C C . TYR A 1 332 ? 12.961 -39.094 -17.688 1 90.44 332 TYR A C 1
ATOM 2712 O O . TYR A 1 332 ? 13.43 -39.281 -16.547 1 90.44 332 TYR A O 1
ATOM 2720 N N . ARG A 1 333 ? 12.523 -40.094 -18.391 1 89.19 333 ARG A N 1
ATOM 2721 C CA . ARG A 1 333 ? 12.484 -41.469 -17.906 1 89.19 333 ARG A CA 1
ATOM 2722 C C . ARG A 1 333 ? 13.891 -42 -17.641 1 89.19 333 ARG A C 1
ATOM 2724 O O . ARG A 1 333 ? 14.125 -42.719 -16.688 1 89.19 333 ARG A O 1
ATOM 2731 N N . ASN A 1 334 ? 14.797 -41.625 -18.484 1 83.81 334 ASN A N 1
ATOM 2732 C CA . ASN A 1 334 ? 16.172 -42.094 -18.359 1 83.81 334 ASN A CA 1
ATOM 2733 C C . ASN A 1 334 ? 16.828 -41.531 -17.094 1 83.81 334 ASN A C 1
ATOM 2735 O O . ASN A 1 334 ? 17.734 -42.156 -16.531 1 83.81 334 ASN A O 1
ATOM 2739 N N . ILE A 1 335 ? 16.344 -40.406 -16.672 1 82.62 335 ILE A N 1
ATOM 2740 C CA . ILE A 1 335 ? 17 -39.719 -15.562 1 82.62 335 ILE A CA 1
ATOM 2741 C C . ILE A 1 335 ? 16.219 -39.938 -14.273 1 82.62 335 ILE A C 1
ATOM 2743 O O . ILE A 1 335 ? 16.75 -39.781 -13.172 1 82.62 335 ILE A O 1
ATOM 2747 N N . ILE A 1 336 ? 15.023 -40.406 -14.297 1 78.5 336 ILE A N 1
ATOM 2748 C CA . ILE A 1 336 ? 14.133 -40.531 -13.141 1 78.5 336 ILE A CA 1
ATOM 2749 C C . ILE A 1 336 ? 14.797 -41.406 -12.078 1 78.5 336 ILE A C 1
ATOM 2751 O O . ILE A 1 336 ? 14.703 -41.094 -10.883 1 78.5 336 ILE A O 1
ATOM 2755 N N . ASN A 1 337 ? 15.531 -42.438 -12.516 1 72.25 337 ASN A N 1
ATOM 2756 C CA . ASN A 1 337 ? 16.141 -43.312 -11.539 1 72.25 337 ASN A CA 1
ATOM 2757 C C . ASN A 1 337 ? 17.578 -42.938 -11.219 1 72.25 337 ASN A C 1
ATOM 2759 O O . ASN A 1 337 ? 18.266 -43.625 -10.469 1 72.25 337 ASN A O 1
ATOM 2763 N N . ASP A 1 338 ? 17.922 -41.844 -11.789 1 72.75 338 ASP A N 1
ATOM 2764 C CA . ASP A 1 338 ? 19.266 -41.312 -11.5 1 72.75 338 ASP A CA 1
ATOM 2765 C C . ASP A 1 338 ? 19.344 -40.719 -10.094 1 72.75 338 ASP A C 1
ATOM 2767 O O . ASP A 1 338 ? 18.328 -40.281 -9.547 1 72.75 338 ASP A O 1
ATOM 2771 N N . GLU A 1 339 ? 20.438 -40.875 -9.469 1 75.81 339 GLU A N 1
ATOM 2772 C CA . GLU A 1 339 ? 20.656 -40.375 -8.109 1 75.81 339 GLU A CA 1
ATOM 2773 C C . GLU A 1 339 ? 20.703 -38.844 -8.07 1 75.81 339 GLU A C 1
ATOM 2775 O O . GLU A 1 339 ? 20.422 -38.25 -7.031 1 75.81 339 GLU A O 1
ATOM 2780 N N . ASN A 1 340 ? 20.953 -38.312 -9.211 1 83.56 340 ASN A N 1
ATOM 2781 C CA . ASN A 1 340 ? 21.062 -36.844 -9.234 1 83.56 340 ASN A CA 1
ATOM 2782 C C . ASN A 1 340 ? 19.703 -36.156 -9.367 1 83.56 340 ASN A C 1
ATOM 2784 O O . ASN A 1 340 ? 19.141 -36.094 -10.469 1 83.56 340 ASN A O 1
ATOM 2788 N N . LYS A 1 341 ? 19.172 -35.625 -8.32 1 87.44 341 LYS A N 1
ATOM 2789 C CA . LYS A 1 341 ? 17.859 -35 -8.273 1 87.44 341 LYS A CA 1
ATOM 2790 C C . LYS A 1 341 ? 17.844 -33.688 -9.062 1 87.44 341 LYS A C 1
ATOM 2792 O O . LYS A 1 341 ? 16.812 -33.281 -9.578 1 87.44 341 LYS A O 1
ATOM 2797 N N . GLU A 1 342 ? 18.953 -33.031 -9.227 1 86.75 342 GLU A N 1
ATOM 2798 C CA . GLU A 1 342 ? 19.016 -31.766 -9.961 1 86.75 342 GLU A CA 1
ATOM 2799 C C . GLU A 1 342 ? 18.781 -31.984 -11.453 1 86.75 342 GLU A C 1
ATOM 2801 O O . GLU A 1 342 ? 18.156 -31.156 -12.109 1 86.75 342 GLU A O 1
ATOM 2806 N N . ASN A 1 343 ? 19.328 -33.031 -11.922 1 87.5 343 ASN A N 1
ATOM 2807 C CA . ASN A 1 343 ? 19.078 -33.375 -13.32 1 87.5 343 ASN A CA 1
ATOM 2808 C C . ASN A 1 343 ? 17.609 -33.688 -13.57 1 87.5 343 ASN A C 1
ATOM 2810 O O . ASN A 1 343 ? 17.062 -33.312 -14.617 1 87.5 343 ASN A O 1
ATOM 2814 N N . ARG A 1 344 ? 17.062 -34.406 -12.633 1 90.69 344 ARG A N 1
ATOM 2815 C CA . ARG A 1 344 ? 15.633 -34.688 -12.727 1 90.69 344 ARG A CA 1
ATOM 2816 C C . ARG A 1 344 ? 14.82 -33.406 -12.789 1 90.69 344 ARG A C 1
ATOM 2818 O O . ARG A 1 344 ? 13.867 -33.312 -13.57 1 90.69 344 ARG A O 1
ATOM 2825 N N . MET A 1 345 ? 15.234 -32.469 -11.977 1 93.69 345 MET A N 1
ATOM 2826 C CA . MET A 1 345 ? 14.531 -31.172 -11.961 1 93.69 345 MET A CA 1
ATOM 2827 C C . MET A 1 345 ? 14.633 -30.469 -13.305 1 93.69 345 MET A C 1
ATOM 2829 O O . MET A 1 345 ? 13.664 -29.891 -13.781 1 93.69 345 MET A O 1
ATOM 2833 N N . SER A 1 346 ? 15.742 -30.5 -13.867 1 90.44 346 SER A N 1
ATOM 2834 C CA . SER A 1 346 ? 15.938 -29.875 -15.172 1 90.44 346 SER A CA 1
ATOM 2835 C C . SER A 1 346 ? 15.039 -30.5 -16.234 1 90.44 346 SER A C 1
ATOM 2837 O O . SER A 1 346 ? 14.469 -29.797 -17.062 1 90.44 346 SER A O 1
ATOM 2839 N N . CYS A 1 347 ? 14.93 -31.812 -16.203 1 91.12 347 CYS A N 1
ATOM 2840 C CA . CYS A 1 347 ? 14.07 -32.5 -17.156 1 91.12 347 CYS A CA 1
ATOM 2841 C C . CYS A 1 347 ? 12.609 -32.125 -16.938 1 91.12 347 CYS A C 1
ATOM 2843 O O . CYS A 1 347 ? 11.852 -31.984 -17.891 1 91.12 347 CYS A O 1
ATOM 2845 N N . ILE A 1 348 ? 12.242 -32.094 -15.688 1 94.38 348 ILE A N 1
ATOM 2846 C CA . ILE A 1 348 ? 10.875 -31.688 -15.367 1 94.38 348 ILE A CA 1
ATOM 2847 C C . ILE A 1 348 ? 10.594 -30.297 -15.922 1 94.38 348 ILE A C 1
ATOM 2849 O O . ILE A 1 348 ? 9.523 -30.047 -16.469 1 94.38 348 ILE A O 1
ATOM 2853 N N . VAL A 1 349 ? 11.547 -29.375 -15.781 1 93.75 349 VAL A N 1
ATOM 2854 C CA . VAL A 1 349 ? 11.359 -28.016 -16.266 1 93.75 349 VAL A CA 1
ATOM 2855 C C . VAL A 1 349 ? 11.242 -28.016 -17.797 1 93.75 349 VAL A C 1
ATOM 2857 O O . VAL A 1 349 ? 10.453 -27.266 -18.359 1 93.75 349 VAL A O 1
ATOM 2860 N N . ASN A 1 350 ? 11.977 -28.828 -18.422 1 91.69 350 ASN A N 1
ATOM 2861 C CA . ASN A 1 350 ? 11.852 -28.969 -19.859 1 91.69 350 ASN A CA 1
ATOM 2862 C C . ASN A 1 350 ? 10.445 -29.391 -20.281 1 91.69 350 ASN A C 1
ATOM 2864 O O . ASN A 1 350 ? 9.891 -28.875 -21.234 1 91.69 350 ASN A O 1
ATOM 2868 N N . LEU A 1 351 ? 9.953 -30.359 -19.547 1 94.19 351 LEU A N 1
ATOM 2869 C CA . LEU A 1 351 ? 8.594 -30.812 -19.812 1 94.19 351 LEU A CA 1
ATOM 2870 C C . LEU A 1 351 ? 7.586 -29.703 -19.5 1 94.19 351 LEU A C 1
ATOM 2872 O O . LEU A 1 351 ? 6.641 -29.5 -20.266 1 94.19 351 LEU A O 1
ATOM 2876 N N . LEU A 1 352 ? 7.84 -29.109 -18.422 1 94.88 352 LEU A N 1
ATOM 2877 C CA . LEU A 1 352 ? 6.98 -28 -18.016 1 94.88 352 LEU A CA 1
ATOM 2878 C C . LEU A 1 352 ? 6.945 -26.922 -19.109 1 94.88 352 LEU A C 1
ATOM 2880 O O . LEU A 1 352 ? 5.875 -26.422 -19.453 1 94.88 352 LEU A O 1
ATOM 2884 N N . ASP A 1 353 ? 8.023 -26.531 -19.562 1 92.44 353 ASP A N 1
ATOM 2885 C CA . ASP A 1 353 ? 8.125 -25.516 -20.609 1 92.44 353 ASP A CA 1
ATOM 2886 C C . ASP A 1 353 ? 7.43 -25.953 -21.891 1 92.44 353 ASP A C 1
ATOM 2888 O O . ASP A 1 353 ? 6.777 -25.156 -22.562 1 92.44 353 ASP A O 1
ATOM 2892 N N . PHE A 1 354 ? 7.582 -27.156 -22.141 1 94.94 354 PHE A N 1
ATOM 2893 C CA . PHE A 1 354 ? 6.945 -27.688 -23.344 1 94.94 354 PHE A CA 1
ATOM 2894 C C . PHE A 1 354 ? 5.43 -27.625 -23.219 1 94.94 354 PHE A C 1
ATOM 2896 O O . PHE A 1 354 ? 4.746 -27.188 -24.156 1 94.94 354 PHE A O 1
ATOM 2903 N N . TYR A 1 355 ? 4.891 -28.125 -22.156 1 95.44 355 TYR A N 1
ATOM 2904 C CA . TYR A 1 355 ? 3.447 -28.125 -21.969 1 95.44 355 TYR A CA 1
ATOM 2905 C C . TYR A 1 355 ? 2.906 -26.703 -21.938 1 95.44 355 TYR A C 1
ATOM 2907 O O . TYR A 1 355 ? 1.778 -26.453 -22.359 1 95.44 355 TYR A O 1
ATOM 2915 N N . SER A 1 356 ? 3.67 -25.797 -21.375 1 93.69 356 SER A N 1
ATOM 2916 C CA . SER A 1 356 ? 3.283 -24.391 -21.422 1 93.69 356 SER A CA 1
ATOM 2917 C C . SER A 1 356 ? 3.227 -23.875 -22.859 1 93.69 356 SER A C 1
ATOM 2919 O O . SER A 1 356 ? 2.297 -23.156 -23.234 1 93.69 356 SER A O 1
ATOM 2921 N N . GLU A 1 357 ? 4.199 -24.25 -23.625 1 94.06 357 GLU A N 1
ATOM 2922 C CA . GLU A 1 357 ? 4.281 -23.844 -25.031 1 94.06 357 GLU A CA 1
ATOM 2923 C C . GLU A 1 357 ? 3.064 -24.312 -25.812 1 94.06 357 GLU A C 1
ATOM 2925 O O . GLU A 1 357 ? 2.531 -23.594 -26.656 1 94.06 357 GLU A O 1
ATOM 2930 N N . ILE A 1 358 ? 2.578 -25.547 -25.562 1 93.19 358 ILE A N 1
ATOM 2931 C CA . ILE A 1 358 ? 1.46 -26.094 -26.312 1 93.19 358 ILE A CA 1
ATOM 2932 C C . ILE A 1 358 ? 0.148 -25.766 -25.609 1 93.19 358 ILE A C 1
ATOM 2934 O O . ILE A 1 358 ? -0.911 -26.281 -25.984 1 93.19 358 ILE A O 1
ATOM 2938 N N . ASN A 1 359 ? 0.174 -25.016 -24.516 1 90.75 359 ASN A N 1
ATOM 2939 C CA . ASN A 1 359 ? -0.966 -24.484 -23.781 1 90.75 359 ASN A CA 1
ATOM 2940 C C . ASN A 1 359 ? -1.818 -25.594 -23.188 1 90.75 359 ASN A C 1
ATOM 2942 O O . ASN A 1 359 ? -3.039 -25.609 -23.344 1 90.75 359 ASN A O 1
ATOM 2946 N N . ARG A 1 360 ? -1.179 -26.609 -22.719 1 91.56 360 ARG A N 1
ATOM 2947 C CA . ARG A 1 360 ? -1.854 -27.656 -21.953 1 91.56 360 ARG A CA 1
ATOM 2948 C C . ARG A 1 360 ? -1.699 -27.406 -20.453 1 91.56 360 ARG A C 1
ATOM 2950 O O . ARG A 1 360 ? -0.743 -27.891 -19.844 1 91.56 360 ARG A O 1
ATOM 2957 N N . LYS A 1 361 ? -2.646 -26.844 -19.797 1 88.94 361 LYS A N 1
ATOM 2958 C CA . LYS A 1 361 ? -2.557 -26.312 -18.438 1 88.94 361 LYS A CA 1
ATOM 2959 C C . LYS A 1 361 ? -2.576 -27.438 -17.406 1 88.94 361 LYS A C 1
ATOM 2961 O O . LYS A 1 361 ? -1.872 -27.375 -16.406 1 88.94 361 LYS A O 1
ATOM 2966 N N . GLU A 1 362 ? -3.363 -28.422 -17.688 1 86.81 362 GLU A N 1
ATOM 2967 C CA . GLU A 1 362 ? -3.463 -29.516 -16.719 1 86.81 362 GLU A CA 1
ATOM 2968 C C . GLU A 1 362 ? -2.117 -30.219 -16.531 1 86.81 362 GLU A C 1
ATOM 2970 O O . GLU A 1 362 ? -1.685 -30.453 -15.398 1 86.81 362 GLU A O 1
ATOM 2975 N N . MET A 1 363 ? -1.542 -30.578 -17.656 1 91.06 363 MET A N 1
ATOM 2976 C CA . MET A 1 363 ? -0.237 -31.219 -17.594 1 91.06 363 MET A CA 1
ATOM 2977 C C . MET A 1 363 ? 0.813 -30.281 -17.016 1 91.06 363 MET A C 1
ATOM 2979 O O . MET A 1 363 ? 1.692 -30.719 -16.266 1 91.06 363 MET A O 1
ATOM 2983 N N . TYR A 1 364 ? 0.708 -29.047 -17.359 1 93.5 364 TYR A N 1
ATOM 2984 C CA . TYR A 1 364 ? 1.606 -28.016 -16.828 1 93.5 364 TYR A CA 1
ATOM 2985 C C . TYR A 1 364 ? 1.571 -28 -15.305 1 93.5 364 TYR A C 1
ATOM 2987 O O . TYR A 1 364 ? 2.617 -28.062 -14.656 1 93.5 364 TYR A O 1
ATOM 2995 N N . ILE A 1 365 ? 0.411 -27.984 -14.758 1 91.88 365 ILE A N 1
ATOM 2996 C CA . ILE A 1 365 ? 0.235 -27.922 -13.312 1 91.88 365 ILE A CA 1
ATOM 2997 C C . ILE A 1 365 ? 0.754 -29.188 -12.664 1 91.88 365 ILE A C 1
ATOM 2999 O O . ILE A 1 365 ? 1.328 -29.156 -11.57 1 91.88 365 ILE A O 1
ATOM 3003 N N . ARG A 1 366 ? 0.548 -30.312 -13.344 1 90.88 366 ARG A N 1
ATOM 3004 C CA . ARG A 1 366 ? 1.041 -31.578 -12.828 1 90.88 366 ARG A CA 1
ATOM 3005 C C . ARG A 1 366 ? 2.553 -31.547 -12.625 1 90.88 366 ARG A C 1
ATOM 3007 O O . ARG A 1 366 ? 3.055 -31.969 -11.578 1 90.88 366 ARG A O 1
ATOM 3014 N N . TYR A 1 367 ? 3.186 -31.016 -13.578 1 94.31 367 TYR A N 1
ATOM 3015 C CA . TYR A 1 367 ? 4.645 -30.984 -13.508 1 94.31 367 TYR A CA 1
ATOM 3016 C C . TYR A 1 367 ? 5.121 -29.859 -12.594 1 94.31 367 TYR A C 1
ATOM 3018 O O . TYR A 1 367 ? 6.199 -29.953 -12 1 94.31 367 TYR A O 1
ATOM 3026 N N . VAL A 1 368 ? 4.379 -28.828 -12.461 1 94.81 368 VAL A N 1
ATOM 3027 C CA . VAL A 1 368 ? 4.68 -27.797 -11.461 1 94.81 368 VAL A CA 1
ATOM 3028 C C . VAL A 1 368 ? 4.645 -28.422 -10.062 1 94.81 368 VAL A C 1
ATOM 3030 O O . VAL A 1 368 ? 5.555 -28.203 -9.258 1 94.81 368 VAL A O 1
ATOM 3033 N N . ASN A 1 369 ? 3.652 -29.188 -9.859 1 93.19 369 ASN A N 1
ATOM 3034 C CA . ASN A 1 369 ? 3.512 -29.828 -8.555 1 93.19 369 ASN A CA 1
ATOM 3035 C C . ASN A 1 369 ? 4.621 -30.844 -8.312 1 93.19 369 ASN A C 1
ATOM 3037 O O . ASN A 1 369 ? 5.129 -30.969 -7.191 1 93.19 369 ASN A O 1
ATOM 3041 N N . LYS A 1 370 ? 4.961 -31.578 -9.344 1 93.06 370 LYS A N 1
ATOM 3042 C CA . LYS A 1 370 ? 6.066 -32.531 -9.227 1 93.06 370 LYS A CA 1
ATOM 3043 C C . LYS A 1 370 ? 7.363 -31.797 -8.859 1 93.06 370 LYS A C 1
ATOM 3045 O O . LYS A 1 370 ? 8.094 -32.25 -7.977 1 93.06 370 LYS A O 1
ATOM 3050 N N . LEU A 1 371 ? 7.633 -30.734 -9.57 1 96.56 371 LEU A N 1
ATOM 3051 C CA . LEU A 1 371 ? 8.836 -29.953 -9.305 1 96.56 371 LEU A CA 1
ATOM 3052 C C . LEU A 1 371 ? 8.805 -29.375 -7.891 1 96.56 371 LEU A C 1
ATOM 3054 O O . LEU A 1 371 ? 9.82 -29.391 -7.191 1 96.56 371 LEU A O 1
ATOM 3058 N N . TYR A 1 372 ? 7.664 -28.891 -7.395 1 96.25 372 TYR A N 1
ATOM 3059 C CA . TYR A 1 372 ? 7.492 -28.344 -6.055 1 96.25 372 TYR A CA 1
ATOM 3060 C C . TYR A 1 372 ? 7.816 -29.375 -4.988 1 96.25 372 TYR A C 1
ATOM 3062 O O . TYR A 1 372 ? 8.555 -29.094 -4.043 1 96.25 372 TYR A O 1
ATOM 3070 N N . ASP A 1 373 ? 7.281 -30.516 -5.242 1 95.06 373 ASP A N 1
ATOM 3071 C CA . ASP A 1 373 ? 7.508 -31.594 -4.281 1 95.06 373 ASP A CA 1
ATOM 3072 C C . ASP A 1 373 ? 8.984 -31.984 -4.23 1 95.06 373 ASP A C 1
ATOM 3074 O O . ASP A 1 373 ? 9.523 -32.25 -3.156 1 95.06 373 ASP A O 1
ATOM 3078 N N . LEU A 1 374 ? 9.539 -32.031 -5.375 1 95.19 374 LEU A N 1
ATOM 3079 C CA . LEU A 1 374 ? 10.961 -32.375 -5.438 1 95.19 374 LEU A CA 1
ATOM 3080 C C . LEU A 1 374 ? 11.805 -31.312 -4.734 1 95.19 374 LEU A C 1
ATOM 3082 O O . LEU A 1 374 ? 12.773 -31.656 -4.043 1 95.19 374 LEU A O 1
ATOM 3086 N N . HIS A 1 375 ? 11.539 -30.062 -4.891 1 97 375 HIS A N 1
ATOM 3087 C CA . HIS A 1 375 ? 12.25 -28.984 -4.211 1 97 375 HIS A CA 1
ATOM 3088 C C . HIS A 1 375 ? 12.102 -29.094 -2.697 1 97 375 HIS A C 1
ATOM 3090 O O . HIS A 1 375 ? 13.062 -28.906 -1.954 1 97 375 HIS A O 1
ATOM 3096 N N . LEU A 1 376 ? 10.898 -29.406 -2.242 1 96.25 376 LEU A N 1
ATOM 3097 C CA . LEU A 1 376 ? 10.656 -29.547 -0.811 1 96.25 376 LEU A CA 1
ATOM 3098 C C . LEU A 1 376 ? 11.477 -30.688 -0.232 1 96.25 376 LEU A C 1
ATOM 3100 O O . LEU A 1 376 ? 12.047 -30.578 0.857 1 96.25 376 LEU A O 1
ATOM 3104 N N . GLU A 1 377 ? 11.562 -31.734 -1.023 1 94.94 377 GLU A N 1
ATOM 3105 C CA . GLU A 1 377 ? 12.344 -32.875 -0.601 1 94.94 377 GLU A CA 1
ATOM 3106 C C . GLU A 1 377 ? 13.828 -32.531 -0.468 1 94.94 377 GLU A C 1
ATOM 3108 O O . GLU A 1 377 ? 14.516 -33.031 0.413 1 94.94 377 GLU A O 1
ATOM 3113 N N . CYS A 1 378 ? 14.328 -31.641 -1.306 1 94 378 CYS A N 1
ATOM 3114 C CA . CYS A 1 378 ? 15.742 -31.266 -1.322 1 94 378 CYS A CA 1
ATOM 3115 C C . CYS A 1 378 ? 16 -30.062 -0.423 1 94 378 CYS A C 1
ATOM 3117 O O . CYS A 1 378 ? 17.141 -29.594 -0.326 1 94 378 CYS A O 1
ATOM 3119 N N . GLY A 1 379 ? 14.945 -29.453 0.18 1 94.81 379 GLY A N 1
ATOM 3120 C CA . GLY A 1 379 ? 15.094 -28.312 1.055 1 94.81 379 GLY A CA 1
ATOM 3121 C C . GLY A 1 379 ? 15.312 -27.016 0.3 1 94.81 379 GLY A C 1
ATOM 3122 O O . GLY A 1 379 ? 15.891 -26.062 0.836 1 94.81 379 GLY A O 1
ATOM 3123 N N . ASN A 1 380 ? 14.984 -26.984 -1.009 1 96.25 380 ASN A N 1
ATOM 3124 C CA . ASN A 1 380 ? 15.062 -25.781 -1.82 1 96.25 380 ASN A CA 1
ATOM 3125 C C . ASN A 1 380 ? 13.805 -24.938 -1.688 1 96.25 380 ASN A C 1
ATOM 3127 O O . ASN A 1 380 ? 13.047 -24.797 -2.646 1 96.25 380 ASN A O 1
ATOM 3131 N N . TYR A 1 381 ? 13.648 -24.25 -0.626 1 97.62 381 TYR A N 1
ATOM 3132 C CA . TYR A 1 381 ? 12.406 -23.547 -0.328 1 97.62 381 TYR A CA 1
ATOM 3133 C C . TYR A 1 381 ? 12.234 -22.344 -1.242 1 97.62 381 TYR A C 1
ATOM 3135 O O . TYR A 1 381 ? 11.125 -22.047 -1.686 1 97.62 381 TYR A O 1
ATOM 3143 N N . THR A 1 382 ? 13.312 -21.672 -1.517 1 97.44 382 THR A N 1
ATOM 3144 C CA . THR A 1 382 ? 13.25 -20.516 -2.398 1 97.44 382 THR A CA 1
ATOM 3145 C C . THR A 1 382 ? 12.727 -20.906 -3.777 1 97.44 382 THR A C 1
ATOM 3147 O O . THR A 1 382 ? 11.789 -20.297 -4.289 1 97.44 382 THR A O 1
ATOM 3150 N N . GLU A 1 383 ? 13.289 -21.922 -4.332 1 97.75 383 GLU A N 1
ATOM 3151 C CA . GLU A 1 383 ? 12.891 -22.391 -5.656 1 97.75 383 GLU A CA 1
ATOM 3152 C C . GLU A 1 383 ? 11.477 -22.953 -5.641 1 97.75 383 GLU A C 1
ATOM 3154 O O . GLU A 1 383 ? 10.742 -22.844 -6.621 1 97.75 383 GLU A O 1
ATOM 3159 N N . ALA A 1 384 ? 11.141 -23.625 -4.527 1 98.06 384 ALA A N 1
ATOM 3160 C CA . ALA A 1 384 ? 9.781 -24.125 -4.379 1 98.06 384 ALA A CA 1
ATOM 3161 C C . ALA A 1 384 ? 8.758 -23 -4.484 1 98.06 384 ALA A C 1
ATOM 3163 O O . ALA A 1 384 ? 7.719 -23.156 -5.133 1 98.06 384 ALA A O 1
ATOM 3164 N N . ALA A 1 385 ? 9.07 -21.938 -3.838 1 98.19 385 ALA A N 1
ATOM 3165 C CA . ALA A 1 385 ? 8.172 -20.781 -3.883 1 98.19 385 ALA A CA 1
ATOM 3166 C C . ALA A 1 385 ? 8.031 -20.25 -5.305 1 98.19 385 ALA A C 1
ATOM 3168 O O . ALA A 1 385 ? 6.922 -19.984 -5.77 1 98.19 385 ALA A O 1
ATOM 3169 N N . TYR A 1 386 ? 9.141 -20.109 -6.008 1 97.94 386 TYR A N 1
ATOM 3170 C CA . TYR A 1 386 ? 9.109 -19.656 -7.391 1 97.94 386 TYR A CA 1
ATOM 3171 C C . TYR A 1 386 ? 8.281 -20.594 -8.258 1 97.94 386 TYR A C 1
ATOM 3173 O O . TYR A 1 386 ? 7.578 -20.156 -9.172 1 97.94 386 TYR A O 1
ATOM 3181 N N . THR A 1 387 ? 8.367 -21.859 -7.973 1 97.69 387 THR A N 1
ATOM 3182 C CA . THR A 1 387 ? 7.633 -22.859 -8.742 1 97.69 387 THR A CA 1
ATOM 3183 C C . THR A 1 387 ? 6.129 -22.703 -8.547 1 97.69 387 THR A C 1
ATOM 3185 O O . THR A 1 387 ? 5.363 -22.719 -9.516 1 97.69 387 THR A O 1
ATOM 3188 N N . LEU A 1 388 ? 5.738 -22.516 -7.344 1 95.94 388 LEU A N 1
ATOM 3189 C CA . LEU A 1 388 ? 4.32 -22.359 -7.043 1 95.94 388 LEU A CA 1
ATOM 3190 C C . LEU A 1 388 ? 3.764 -21.094 -7.668 1 95.94 388 LEU A C 1
ATOM 3192 O O . LEU A 1 388 ? 2.564 -21 -7.949 1 95.94 388 LEU A O 1
ATOM 3196 N N . GLN A 1 389 ? 4.602 -20.141 -7.828 1 96.5 389 GLN A N 1
ATOM 3197 C CA . GLN A 1 389 ? 4.172 -18.906 -8.453 1 96.5 389 GLN A CA 1
ATOM 3198 C C . GLN A 1 389 ? 3.701 -19.141 -9.891 1 96.5 389 GLN A C 1
ATOM 3200 O O . GLN A 1 389 ? 2.844 -18.422 -10.398 1 96.5 389 GLN A O 1
ATOM 3205 N N . LEU A 1 390 ? 4.301 -20.109 -10.5 1 95.06 390 LEU A N 1
ATOM 3206 C CA . LEU A 1 390 ? 3.871 -20.453 -11.859 1 95.06 390 LEU A CA 1
ATOM 3207 C C . LEU A 1 390 ? 2.4 -20.859 -11.875 1 95.06 390 LEU A C 1
ATOM 3209 O O . LEU A 1 390 ? 1.667 -20.5 -12.797 1 95.06 390 LEU A O 1
ATOM 3213 N N . HIS A 1 391 ? 2.029 -21.609 -10.867 1 92.94 391 HIS A N 1
ATOM 3214 C CA . HIS A 1 391 ? 0.632 -22 -10.742 1 92.94 391 HIS A CA 1
ATOM 3215 C C . HIS A 1 391 ? -0.263 -20.797 -10.469 1 92.94 391 HIS A C 1
ATOM 3217 O O . HIS A 1 391 ? -1.328 -20.656 -11.078 1 92.94 391 HIS A O 1
ATOM 3223 N N . SER A 1 392 ? 0.141 -19.922 -9.602 1 94.38 392 SER A N 1
ATOM 3224 C CA . SER A 1 392 ? -0.664 -18.781 -9.211 1 94.38 392 SER A CA 1
ATOM 3225 C C . SER A 1 392 ? -0.882 -17.828 -10.391 1 94.38 392 SER A C 1
ATOM 3227 O O . SER A 1 392 ? -1.919 -17.172 -10.484 1 94.38 392 SER A O 1
ATOM 3229 N N . LYS A 1 393 ? 0.038 -17.781 -11.281 1 93.56 393 LYS A N 1
ATOM 3230 C CA . LYS A 1 393 ? -0.05 -16.891 -12.438 1 93.56 393 LYS A CA 1
ATOM 3231 C C . LYS A 1 393 ? -1.167 -17.312 -13.383 1 93.56 393 LYS A C 1
ATOM 3233 O O . LYS A 1 393 ? -1.662 -16.516 -14.172 1 93.56 393 LYS A O 1
ATOM 3238 N N . LEU A 1 394 ? -1.556 -18.609 -13.312 1 91.81 394 LEU A N 1
ATOM 3239 C CA . LEU A 1 394 ? -2.623 -19.109 -14.164 1 91.81 394 LEU A CA 1
ATOM 3240 C C . LEU A 1 394 ? -3.992 -18.719 -13.617 1 91.81 394 LEU A C 1
ATOM 3242 O O . LEU A 1 394 ? -5 -18.844 -14.312 1 91.81 394 LEU A O 1
ATOM 3246 N N . LEU A 1 395 ? -3.99 -18.234 -12.375 1 92.88 395 LEU A N 1
ATOM 3247 C CA . LEU A 1 395 ? -5.25 -17.938 -11.695 1 92.88 395 LEU A CA 1
ATOM 3248 C C . LEU A 1 395 ? -5.527 -16.438 -11.688 1 92.88 395 LEU A C 1
ATOM 3250 O O . LEU A 1 395 ? -4.605 -15.633 -11.859 1 92.88 395 LEU A O 1
ATOM 3254 N N . ASN A 1 396 ? -6.855 -16.109 -11.461 1 93.25 396 ASN A N 1
ATOM 3255 C CA . ASN A 1 396 ? -7.293 -14.719 -11.391 1 93.25 396 ASN A CA 1
ATOM 3256 C C . ASN A 1 396 ? -7.887 -14.391 -10.023 1 93.25 396 ASN A C 1
ATOM 3258 O O . ASN A 1 396 ? -8.344 -15.289 -9.305 1 93.25 396 ASN A O 1
ATOM 3262 N N . TRP A 1 397 ? -7.824 -13.102 -9.727 1 93.5 397 TRP A N 1
ATOM 3263 C CA . TRP A 1 397 ? -8.477 -12.633 -8.508 1 93.5 397 TRP A CA 1
ATOM 3264 C C . TRP A 1 397 ? -9.969 -12.406 -8.75 1 93.5 397 TRP A C 1
ATOM 3266 O O . TRP A 1 397 ? -10.414 -11.266 -8.914 1 93.5 397 TRP A O 1
ATOM 3276 N N . SER A 1 398 ? -10.672 -13.5 -8.828 1 92.06 398 SER A N 1
ATOM 3277 C CA . SER A 1 398 ? -12.109 -13.484 -9.078 1 92.06 398 SER A CA 1
ATOM 3278 C C . SER A 1 398 ? -12.82 -14.578 -8.289 1 92.06 398 SER A C 1
ATOM 3280 O O . SER A 1 398 ? -12.203 -15.562 -7.887 1 92.06 398 SER A O 1
ATOM 3282 N N . ASP A 1 399 ? -14.047 -14.398 -8.055 1 89.75 399 ASP A N 1
ATOM 3283 C CA . ASP A 1 399 ? -14.844 -15.375 -7.32 1 89.75 399 ASP A CA 1
ATOM 3284 C C . ASP A 1 399 ? -15.516 -16.359 -8.266 1 89.75 399 ASP A C 1
ATOM 3286 O O . ASP A 1 399 ? -16.422 -17.109 -7.863 1 89.75 399 ASP A O 1
ATOM 3290 N N . ASP A 1 400 ? -14.945 -16.469 -9.414 1 90.44 400 ASP A N 1
ATOM 3291 C CA . ASP A 1 400 ? -15.445 -17.438 -10.391 1 90.44 400 ASP A CA 1
ATOM 3292 C C . ASP A 1 400 ? -15.039 -18.859 -10.016 1 90.44 400 ASP A C 1
ATOM 3294 O O . ASP A 1 400 ? -13.977 -19.062 -9.43 1 90.44 400 ASP A O 1
ATOM 3298 N N . MET A 1 401 ? -15.828 -19.766 -10.43 1 90.38 401 MET A N 1
ATOM 3299 C CA . MET A 1 401 ? -15.555 -21.172 -10.133 1 90.38 401 MET A CA 1
ATOM 3300 C C . MET A 1 401 ? -14.344 -21.672 -10.914 1 90.38 401 MET A C 1
ATOM 3302 O O . MET A 1 401 ? -14.125 -21.234 -12.055 1 90.38 401 MET A O 1
ATOM 3306 N N . LEU A 1 402 ? -13.672 -22.516 -10.297 1 87.75 402 LEU A N 1
ATOM 3307 C CA . LEU A 1 402 ? -12.477 -23.078 -10.914 1 87.75 402 LEU A CA 1
ATOM 3308 C C . LEU A 1 402 ? -12.844 -24.125 -11.945 1 87.75 402 LEU A C 1
ATOM 3310 O O . LEU A 1 402 ? -13.672 -25 -11.68 1 87.75 402 LEU A O 1
ATOM 3314 N N . PRO A 1 403 ? -12.266 -24.062 -13.094 1 82.62 403 PRO A N 1
ATOM 3315 C CA . PRO A 1 403 ? -12.461 -25.172 -14.039 1 82.62 403 PRO A CA 1
ATOM 3316 C C . PRO A 1 403 ? -11.93 -26.5 -13.508 1 82.62 403 PRO A C 1
ATOM 3318 O O . PRO A 1 403 ? -11 -26.516 -12.695 1 82.62 403 PRO A O 1
ATOM 3321 N N . LEU A 1 404 ? -12.469 -27.547 -13.898 1 72.31 404 LEU A N 1
ATOM 3322 C CA . LEU A 1 404 ? -12.133 -28.891 -13.43 1 72.31 404 LEU A CA 1
ATOM 3323 C C . LEU A 1 404 ? -10.664 -29.203 -13.688 1 72.31 404 LEU A C 1
ATOM 3325 O O . LEU A 1 404 ? -10.031 -29.906 -12.898 1 72.31 404 LEU A O 1
ATOM 3329 N N . LEU A 1 405 ? -10.164 -28.609 -14.703 1 70.19 405 LEU A N 1
ATOM 3330 C CA . LEU A 1 405 ? -8.797 -28.906 -15.141 1 70.19 405 LEU A CA 1
ATOM 3331 C C . LEU A 1 405 ? -7.781 -28.312 -14.172 1 70.19 405 LEU A C 1
ATOM 3333 O O . LEU A 1 405 ? -6.645 -28.781 -14.102 1 70.19 405 LEU A O 1
ATOM 3337 N N . LEU A 1 406 ? -8.273 -27.328 -13.43 1 73.5 406 LEU A N 1
ATOM 3338 C CA . LEU A 1 406 ? -7.336 -26.609 -12.562 1 73.5 406 LEU A CA 1
ATOM 3339 C C . LEU A 1 406 ? -7.438 -27.094 -11.125 1 73.5 406 LEU A C 1
ATOM 3341 O O . LEU A 1 406 ? -6.641 -26.703 -10.273 1 73.5 406 LEU A O 1
ATOM 3345 N N . LYS A 1 407 ? -8.367 -28.016 -10.914 1 70.38 407 LYS A N 1
ATOM 3346 C CA . LYS A 1 407 ? -8.539 -28.531 -9.562 1 70.38 407 LYS A CA 1
ATOM 3347 C C . LYS A 1 407 ? -7.445 -29.531 -9.219 1 70.38 407 LYS A C 1
ATOM 3349 O O . LYS A 1 407 ? -7.059 -30.359 -10.055 1 70.38 407 LYS A O 1
ATOM 3354 N N . THR A 1 408 ? -6.75 -29.203 -8.25 1 70.62 408 THR A N 1
ATOM 3355 C CA . THR A 1 408 ? -5.664 -30.078 -7.809 1 70.62 408 THR A CA 1
ATOM 3356 C C . THR A 1 408 ? -6.082 -30.875 -6.582 1 70.62 408 THR A C 1
ATOM 3358 O O . THR A 1 408 ? -6.977 -30.469 -5.84 1 70.62 408 THR A O 1
ATOM 3361 N N . ASP A 1 409 ? -5.52 -32.031 -6.449 1 71.31 409 ASP A N 1
ATOM 3362 C CA . ASP A 1 409 ? -5.777 -32.906 -5.324 1 71.31 409 ASP A CA 1
ATOM 3363 C C . ASP A 1 409 ? -5.227 -32.344 -4.023 1 71.31 409 ASP A C 1
ATOM 3365 O O . ASP A 1 409 ? -5.605 -32.75 -2.934 1 71.31 409 ASP A O 1
ATOM 3369 N N . ARG A 1 410 ? -4.5 -31.328 -4.164 1 79.81 410 ARG A N 1
ATOM 3370 C CA . ARG A 1 410 ? -3.854 -30.75 -2.988 1 79.81 410 ARG A CA 1
ATOM 3371 C C . ARG A 1 410 ? -4.805 -29.812 -2.242 1 79.81 410 ARG A C 1
ATOM 3373 O O . ARG A 1 410 ? -4.707 -29.672 -1.022 1 79.81 410 ARG A O 1
ATOM 3380 N N . TYR A 1 411 ? -5.699 -29.188 -3.064 1 80.38 411 TYR A N 1
ATOM 3381 C CA . TYR A 1 411 ? -6.625 -28.219 -2.486 1 80.38 411 TYR A CA 1
ATOM 3382 C C . TYR A 1 411 ? -8.07 -28.641 -2.723 1 80.38 411 TYR A C 1
ATOM 3384 O O . TYR A 1 411 ? -8.773 -28.031 -3.541 1 80.38 411 TYR A O 1
ATOM 3392 N N . THR A 1 412 ? -8.656 -29.609 -2.066 1 76.69 412 THR A N 1
ATOM 3393 C CA . THR A 1 412 ? -9.922 -30.281 -2.334 1 76.69 412 THR A CA 1
ATOM 3394 C C . THR A 1 412 ? -11.102 -29.391 -1.939 1 76.69 412 THR A C 1
ATOM 3396 O O . THR A 1 412 ? -12.156 -29.422 -2.576 1 76.69 412 THR A O 1
ATOM 3399 N N . ASP A 1 413 ? -10.859 -28.531 -1.012 1 81.12 413 ASP A N 1
ATOM 3400 C CA . ASP A 1 413 ? -11.992 -27.781 -0.479 1 81.12 413 ASP A CA 1
ATOM 3401 C C . ASP A 1 413 ? -12.125 -26.422 -1.156 1 81.12 413 ASP A C 1
ATOM 3403 O O . ASP A 1 413 ? -13.039 -25.656 -0.842 1 81.12 413 ASP A O 1
ATOM 3407 N N . ILE A 1 414 ? -11.336 -26.156 -2.186 1 86.94 414 ILE A N 1
ATOM 3408 C CA . ILE A 1 414 ? -11.328 -24.828 -2.803 1 86.94 414 ILE A CA 1
ATOM 3409 C C . ILE A 1 414 ? -12.125 -24.859 -4.102 1 86.94 414 ILE A C 1
ATOM 3411 O O . ILE A 1 414 ? -11.969 -25.781 -4.914 1 86.94 414 ILE A O 1
ATOM 3415 N N . GLN A 1 415 ? -12.992 -23.875 -4.305 1 86.69 415 GLN A N 1
ATOM 3416 C CA . GLN A 1 415 ? -13.906 -23.906 -5.441 1 86.69 415 GLN A CA 1
ATOM 3417 C C . GLN A 1 415 ? -13.688 -22.719 -6.363 1 86.69 415 GLN A C 1
ATOM 3419 O O . GLN A 1 415 ? -14.016 -22.766 -7.551 1 86.69 415 GLN A O 1
ATOM 3424 N N . THR A 1 416 ? -13.133 -21.672 -5.801 1 91.31 416 THR A N 1
ATOM 3425 C CA . THR A 1 416 ? -13.055 -20.469 -6.613 1 91.31 416 THR A CA 1
ATOM 3426 C C . THR A 1 416 ? -11.602 -20.109 -6.926 1 91.31 416 THR A C 1
ATOM 3428 O O . THR A 1 416 ? -10.68 -20.609 -6.27 1 91.31 416 THR A O 1
ATOM 3431 N N . HIS A 1 417 ? -11.375 -19.281 -7.945 1 93.06 417 HIS A N 1
ATOM 3432 C CA . HIS A 1 417 ? -10.055 -18.781 -8.32 1 93.06 417 HIS A CA 1
ATOM 3433 C C . HIS A 1 417 ? -9.398 -18.047 -7.168 1 93.06 417 HIS A C 1
ATOM 3435 O O . HIS A 1 417 ? -8.227 -18.281 -6.863 1 93.06 417 HIS A O 1
ATOM 3441 N N . ARG A 1 418 ? -10.141 -17.25 -6.504 1 93.88 418 ARG A N 1
ATOM 3442 C CA . ARG A 1 418 ? -9.602 -16.438 -5.422 1 93.88 418 ARG A CA 1
ATOM 3443 C C . ARG A 1 418 ? -9.148 -17.297 -4.25 1 93.88 418 ARG A C 1
ATOM 3445 O O . ARG A 1 418 ? -8.055 -17.094 -3.711 1 93.88 418 ARG A O 1
ATOM 3452 N N . GLN A 1 419 ? -9.984 -18.203 -3.932 1 92.5 419 GLN A N 1
ATOM 3453 C CA . GLN A 1 419 ? -9.656 -19.062 -2.799 1 92.5 419 GLN A CA 1
ATOM 3454 C C . GLN A 1 419 ? -8.375 -19.844 -3.057 1 92.5 419 GLN A C 1
ATOM 3456 O O . GLN A 1 419 ? -7.512 -19.938 -2.18 1 92.5 419 GLN A O 1
ATOM 3461 N N . LEU A 1 420 ? -8.289 -20.406 -4.246 1 93.94 420 LEU A N 1
ATOM 3462 C CA . LEU A 1 420 ? -7.094 -21.172 -4.574 1 93.94 420 LEU A CA 1
ATOM 3463 C C . LEU A 1 420 ? -5.863 -20.281 -4.648 1 93.94 420 LEU A C 1
ATOM 3465 O O . LEU A 1 420 ? -4.793 -20.641 -4.156 1 93.94 420 LEU A O 1
ATOM 3469 N N . LYS A 1 421 ? -5.965 -19.172 -5.309 1 94.81 421 LYS A N 1
ATOM 3470 C CA . LYS A 1 421 ? -4.855 -18.234 -5.422 1 94.81 421 LYS A CA 1
ATOM 3471 C C . LYS A 1 421 ? -4.379 -17.781 -4.047 1 94.81 421 LYS A C 1
ATOM 3473 O O . LYS A 1 421 ? -3.172 -17.672 -3.801 1 94.81 421 LYS A O 1
ATOM 3478 N N . GLU A 1 422 ? -5.285 -17.531 -3.1 1 95.25 422 GLU A N 1
ATOM 3479 C CA . GLU A 1 422 ? -4.938 -17.141 -1.734 1 95.25 422 GLU A CA 1
ATOM 3480 C C . GLU A 1 422 ? -4.18 -18.266 -1.027 1 95.25 422 GLU A C 1
ATOM 3482 O O . GLU A 1 422 ? -3.188 -18.016 -0.341 1 95.25 422 GLU A O 1
ATOM 3487 N N . ALA A 1 423 ? -4.723 -19.422 -1.237 1 94.12 423 ALA A N 1
ATOM 3488 C CA . ALA A 1 423 ? -4.059 -20.578 -0.624 1 94.12 423 ALA A CA 1
ATOM 3489 C C . ALA A 1 423 ? -2.641 -20.734 -1.16 1 94.12 423 ALA A C 1
ATOM 3491 O O . ALA A 1 423 ? -1.712 -21.016 -0.399 1 94.12 423 ALA A O 1
ATOM 3492 N N . LEU A 1 424 ? -2.479 -20.609 -2.43 1 95.62 424 LEU A N 1
ATOM 3493 C CA . LEU A 1 424 ? -1.157 -20.703 -3.043 1 95.62 424 LEU A CA 1
ATOM 3494 C C . LEU A 1 424 ? -0.238 -19.609 -2.516 1 95.62 424 LEU A C 1
ATOM 3496 O O . LEU A 1 424 ? 0.933 -19.859 -2.225 1 95.62 424 LEU A O 1
ATOM 3500 N N . TYR A 1 425 ? -0.765 -18.375 -2.387 1 97.38 425 TYR A N 1
ATOM 3501 C CA . TYR A 1 425 ? 0.028 -17.266 -1.877 1 97.38 425 TYR A CA 1
ATOM 3502 C C . TYR A 1 425 ? 0.514 -17.547 -0.46 1 97.38 425 TYR A C 1
ATOM 3504 O O . TYR A 1 425 ? 1.655 -17.234 -0.114 1 97.38 425 TYR A O 1
ATOM 3512 N N . ASP A 1 426 ? -0.331 -18.141 0.323 1 96.62 426 ASP A N 1
ATOM 3513 C CA . ASP A 1 426 ? 0.071 -18.484 1.683 1 96.62 426 ASP A CA 1
ATOM 3514 C C . ASP A 1 426 ? 1.242 -19.469 1.679 1 96.62 426 ASP A C 1
ATOM 3516 O O . ASP A 1 426 ? 2.209 -19.297 2.424 1 96.62 426 ASP A O 1
ATOM 3520 N N . ASN A 1 427 ? 1.144 -20.438 0.825 1 96.69 427 ASN A N 1
ATOM 3521 C CA . ASN A 1 427 ? 2.229 -21.406 0.707 1 96.69 427 ASN A CA 1
ATOM 3522 C C . ASN A 1 427 ? 3.496 -20.766 0.155 1 96.69 427 ASN A C 1
ATOM 3524 O O . ASN A 1 427 ? 4.602 -21.078 0.6 1 96.69 427 ASN A O 1
ATOM 3528 N N . ILE A 1 428 ? 3.34 -19.922 -0.815 1 98.19 428 ILE A N 1
ATOM 3529 C CA . ILE A 1 428 ? 4.473 -19.219 -1.414 1 98.19 428 ILE A CA 1
ATOM 3530 C C . ILE A 1 428 ? 5.18 -18.391 -0.354 1 98.19 428 ILE A C 1
ATOM 3532 O O . ILE A 1 428 ? 6.402 -18.438 -0.222 1 98.19 428 ILE A O 1
ATOM 3536 N N . ILE A 1 429 ? 4.414 -17.656 0.423 1 98.25 429 ILE A N 1
ATOM 3537 C CA . ILE A 1 429 ? 4.961 -16.781 1.459 1 98.25 429 ILE A CA 1
ATOM 3538 C C . ILE A 1 429 ? 5.688 -17.625 2.508 1 98.25 429 ILE A C 1
ATOM 3540 O O . ILE A 1 429 ? 6.781 -17.266 2.953 1 98.25 429 ILE A O 1
ATOM 3544 N N . GLU A 1 430 ? 5.117 -18.703 2.852 1 97.69 430 GLU A N 1
ATOM 3545 C CA . GLU A 1 430 ? 5.734 -19.594 3.834 1 97.69 430 GLU A CA 1
ATOM 3546 C C . GLU A 1 430 ? 7.07 -20.125 3.328 1 97.69 430 GLU A C 1
ATOM 3548 O O . GLU A 1 430 ? 8.055 -20.156 4.066 1 97.69 430 GLU A O 1
ATOM 3553 N N . ASN A 1 431 ? 7.082 -20.562 2.119 1 98.25 431 ASN A N 1
ATOM 3554 C CA . ASN A 1 431 ? 8.312 -21.078 1.54 1 98.25 431 ASN A CA 1
ATOM 3555 C C . ASN A 1 431 ? 9.367 -19.984 1.401 1 98.25 431 ASN A C 1
ATOM 3557 O O . ASN A 1 431 ? 10.555 -20.219 1.658 1 98.25 431 ASN A O 1
ATOM 3561 N N . TYR A 1 432 ? 9.031 -18.781 0.97 1 98 432 TYR A N 1
ATOM 3562 C CA . TYR A 1 432 ? 9.969 -17.672 0.92 1 98 432 TYR A CA 1
ATOM 3563 C C . TYR A 1 432 ? 10.539 -17.375 2.303 1 98 432 TYR A C 1
ATOM 3565 O O . TYR A 1 432 ? 11.727 -17.078 2.441 1 98 432 TYR A O 1
ATOM 3573 N N . SER A 1 433 ? 9.672 -17.406 3.289 1 97.06 433 SER A N 1
ATOM 3574 C CA . SER A 1 433 ? 10.117 -17.156 4.656 1 97.06 433 SER A CA 1
ATOM 3575 C C . SER A 1 433 ? 11.148 -18.188 5.098 1 97.06 433 SER A C 1
ATOM 3577 O O . SER A 1 433 ? 12.188 -17.844 5.656 1 97.06 433 SER A O 1
ATOM 3579 N N . LYS A 1 434 ? 10.891 -19.453 4.766 1 96.12 434 LYS A N 1
ATOM 3580 C CA . LYS A 1 434 ? 11.812 -20.531 5.121 1 96.12 434 LYS A CA 1
ATOM 3581 C C . LYS A 1 434 ? 13.125 -20.406 4.355 1 96.12 434 LYS A C 1
ATOM 3583 O O . LYS A 1 434 ? 14.18 -20.797 4.859 1 96.12 434 LYS A O 1
ATOM 3588 N N . GLY A 1 435 ? 13.047 -19.891 3.133 1 95.69 435 GLY A N 1
ATOM 3589 C CA . GLY A 1 435 ? 14.234 -19.688 2.314 1 95.69 435 GLY A CA 1
ATOM 3590 C C . GLY A 1 435 ? 14.938 -18.375 2.588 1 95.69 435 GLY A C 1
ATOM 3591 O O . GLY A 1 435 ? 15.852 -17.984 1.851 1 95.69 435 GLY A O 1
ATOM 3592 N N . ASN A 1 436 ? 14.5 -17.594 3.574 1 95.25 436 ASN A N 1
ATOM 3593 C CA . ASN A 1 436 ? 15.047 -16.312 3.98 1 95.25 436 ASN A CA 1
ATOM 3594 C C . ASN A 1 436 ? 14.922 -15.266 2.869 1 95.25 436 ASN A C 1
ATOM 3596 O O . ASN A 1 436 ? 15.82 -14.438 2.688 1 95.25 436 ASN A O 1
ATOM 3600 N N . MET A 1 437 ? 13.945 -15.445 2.055 1 96.56 437 MET A N 1
ATOM 3601 C CA . MET A 1 437 ? 13.617 -14.484 1.01 1 96.56 437 MET A CA 1
ATOM 3602 C C . MET A 1 437 ? 12.453 -13.594 1.435 1 96.56 437 MET A C 1
ATOM 3604 O O . MET A 1 437 ? 11.406 -13.586 0.79 1 96.56 437 MET A O 1
ATOM 3608 N N . TRP A 1 438 ? 12.719 -12.805 2.406 1 97.38 438 TRP A N 1
ATOM 3609 C CA . TRP A 1 438 ? 11.664 -12.023 3.035 1 97.38 438 TRP A CA 1
ATOM 3610 C C . TRP A 1 438 ? 11.188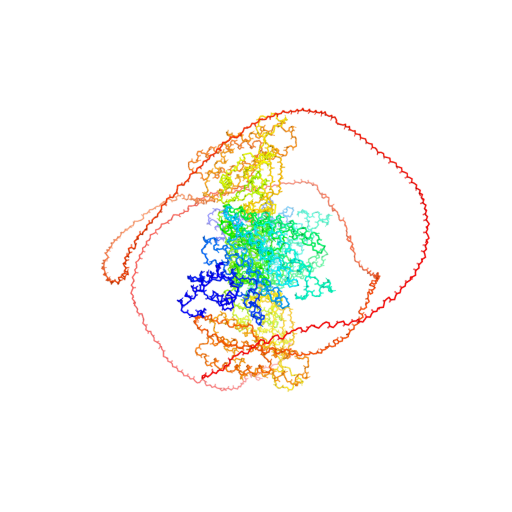 -10.906 2.109 1 97.38 438 TRP A C 1
ATOM 3612 O O . TRP A 1 438 ? 10.016 -10.523 2.139 1 97.38 438 TRP A O 1
ATOM 3622 N N . GLU A 1 439 ? 12.055 -10.359 1.257 1 95.88 439 GLU A N 1
ATOM 3623 C CA . GLU A 1 439 ? 11.672 -9.328 0.298 1 95.88 439 GLU A CA 1
ATOM 3624 C C . GLU A 1 439 ? 10.594 -9.836 -0.66 1 95.88 439 GLU A C 1
ATOM 3626 O O . GLU A 1 439 ? 9.609 -9.141 -0.922 1 95.88 439 GLU A O 1
ATOM 3631 N N . CYS A 1 440 ? 10.812 -11.055 -1.13 1 97 440 CYS A N 1
ATOM 3632 C CA . CYS A 1 440 ? 9.836 -11.664 -2.027 1 97 440 CYS A CA 1
ATOM 3633 C C . CYS A 1 440 ? 8.523 -11.945 -1.301 1 97 440 CYS A C 1
ATOM 3635 O O . CYS A 1 440 ? 7.445 -11.766 -1.868 1 97 440 CYS A O 1
ATOM 3637 N N . ALA A 1 441 ? 8.648 -12.422 -0.108 1 98 441 ALA A N 1
ATOM 3638 C CA . ALA A 1 441 ? 7.453 -12.672 0.697 1 98 441 ALA A CA 1
ATOM 3639 C C . ALA A 1 441 ? 6.645 -11.391 0.885 1 98 441 ALA A C 1
ATOM 3641 O O . ALA A 1 441 ? 5.414 -11.406 0.793 1 98 441 ALA A O 1
ATOM 3642 N N . LEU A 1 442 ? 7.332 -10.297 1.161 1 97.31 442 LEU A N 1
ATOM 3643 C CA . LEU A 1 442 ? 6.684 -9.008 1.365 1 97.31 442 LEU A CA 1
ATOM 3644 C C . LEU A 1 442 ? 5.922 -8.578 0.116 1 97.31 442 LEU A C 1
ATOM 3646 O O . LEU A 1 442 ? 4.824 -8.023 0.213 1 97.31 442 LEU A O 1
ATOM 3650 N N . GLU A 1 443 ? 6.492 -8.781 -0.987 1 96.31 443 GLU A N 1
ATOM 3651 C CA . GLU A 1 443 ? 5.824 -8.422 -2.236 1 96.31 443 GLU A CA 1
ATOM 3652 C C . GLU A 1 443 ? 4.488 -9.141 -2.377 1 96.31 443 GLU A C 1
ATOM 3654 O O . GLU A 1 443 ? 3.492 -8.539 -2.785 1 96.31 443 GLU A O 1
ATOM 3659 N N . LYS A 1 444 ? 4.504 -10.422 -2.076 1 97.38 444 LYS A N 1
ATOM 3660 C CA . LYS A 1 444 ? 3.271 -11.195 -2.164 1 97.38 444 LYS A CA 1
ATOM 3661 C C . LYS A 1 444 ? 2.268 -10.766 -1.1 1 97.38 444 LYS A C 1
ATOM 3663 O O . LYS A 1 444 ? 1.062 -10.734 -1.352 1 97.38 444 LYS A O 1
ATOM 3668 N N . CYS A 1 445 ? 2.756 -10.445 0.076 1 97.5 445 CYS A N 1
ATOM 3669 C CA . CYS A 1 445 ? 1.882 -9.93 1.123 1 97.5 445 CYS A CA 1
ATOM 3670 C C . CYS A 1 445 ? 1.199 -8.641 0.678 1 97.5 445 CYS A C 1
ATOM 3672 O O . CYS A 1 445 ? 0.008 -8.445 0.925 1 97.5 445 CYS A O 1
ATOM 3674 N N . GLN A 1 446 ? 1.949 -7.793 0.092 1 96.31 446 GLN A N 1
ATOM 3675 C CA . GLN A 1 446 ? 1.401 -6.516 -0.355 1 96.31 446 GLN A CA 1
ATOM 3676 C C . GLN A 1 446 ? 0.286 -6.723 -1.375 1 96.31 446 GLN A C 1
ATOM 3678 O O . GLN A 1 446 ? -0.716 -6.004 -1.361 1 96.31 446 GLN A O 1
ATOM 3683 N N . GLU A 1 447 ? 0.465 -7.676 -2.236 1 96.12 447 GLU A N 1
ATOM 3684 C CA . GLU A 1 447 ? -0.593 -7.988 -3.191 1 96.12 447 GLU A CA 1
ATOM 3685 C C . GLU A 1 447 ? -1.852 -8.477 -2.48 1 96.12 447 GLU A C 1
ATOM 3687 O O . GLU A 1 447 ? -2.965 -8.102 -2.848 1 96.12 447 GLU A O 1
ATOM 3692 N N . LEU A 1 448 ? -1.641 -9.32 -1.515 1 96.75 448 LEU A N 1
ATOM 3693 C CA . LEU A 1 448 ? -2.77 -9.828 -0.74 1 96.75 448 LEU A CA 1
ATOM 3694 C C . LEU A 1 448 ? -3.453 -8.695 0.023 1 96.75 448 LEU A C 1
ATOM 3696 O O . LEU A 1 448 ? -4.684 -8.656 0.115 1 96.75 448 LEU A O 1
ATOM 3700 N N . VAL A 1 449 ? -2.68 -7.77 0.549 1 96.25 449 VAL A N 1
ATOM 3701 C CA . VAL A 1 449 ? -3.219 -6.637 1.295 1 96.25 449 VAL A CA 1
ATOM 3702 C C . VAL A 1 449 ? -4.137 -5.812 0.394 1 96.25 449 VAL A C 1
ATOM 3704 O O . VAL A 1 449 ? -5.227 -5.414 0.807 1 96.25 449 VAL A O 1
ATOM 3707 N N . LYS A 1 450 ? -3.691 -5.59 -0.72 1 94.88 450 LYS A N 1
ATOM 3708 C CA . LYS A 1 450 ? -4.5 -4.82 -1.662 1 94.88 450 LYS A CA 1
ATOM 3709 C C . LYS A 1 450 ? -5.836 -5.508 -1.926 1 94.88 450 LYS A C 1
ATOM 3711 O O . LYS A 1 450 ? -6.879 -4.848 -1.966 1 94.88 450 LYS A O 1
ATOM 3716 N N . GLN A 1 451 ? -5.812 -6.848 -2.047 1 93.75 451 GLN A N 1
ATOM 3717 C CA . GLN A 1 451 ? -7.035 -7.602 -2.299 1 93.75 451 GLN A CA 1
ATOM 3718 C C . GLN A 1 451 ? -7.977 -7.551 -1.098 1 93.75 451 GLN A C 1
ATOM 3720 O O . GLN A 1 451 ? -9.18 -7.32 -1.252 1 93.75 451 GLN A O 1
ATOM 3725 N N . PHE A 1 452 ? -7.449 -7.699 0.073 1 94.31 452 PHE A N 1
ATOM 3726 C CA . PHE A 1 452 ? -8.258 -7.723 1.286 1 94.31 452 PHE A CA 1
ATOM 3727 C C . PHE A 1 452 ? -8.797 -6.332 1.604 1 94.31 452 PHE A C 1
ATOM 3729 O O . PHE A 1 452 ? -9.875 -6.195 2.188 1 94.31 452 PHE A O 1
ATOM 3736 N N . GLN A 1 453 ? -8.133 -5.305 1.235 1 91.88 453 GLN A N 1
ATOM 3737 C CA . GLN A 1 453 ? -8.508 -3.934 1.56 1 91.88 453 GLN A CA 1
ATOM 3738 C C . GLN A 1 453 ? -9.547 -3.398 0.574 1 91.88 453 GLN A C 1
ATOM 3740 O O . GLN A 1 453 ? -10.453 -2.664 0.96 1 91.88 453 GLN A O 1
ATOM 3745 N N . GLU A 1 454 ? -9.414 -3.764 -0.64 1 88.88 454 GLU A N 1
ATOM 3746 C CA . GLU A 1 454 ? -10.203 -3.102 -1.67 1 88.88 454 GLU A CA 1
ATOM 3747 C C . GLU A 1 454 ? -11.328 -4.004 -2.17 1 88.88 454 GLU A C 1
ATOM 3749 O O . GLU A 1 454 ? -12.367 -3.52 -2.635 1 88.88 454 GLU A O 1
ATOM 3754 N N . GLU A 1 455 ? -11.156 -5.316 -2.016 1 89.25 455 GLU A N 1
ATOM 3755 C CA . GLU A 1 455 ? -12.125 -6.188 -2.678 1 89.25 455 GLU A CA 1
ATOM 3756 C C . GLU A 1 455 ? -12.93 -6.988 -1.663 1 89.25 455 GLU A C 1
ATOM 3758 O O . GLU A 1 455 ? -14.164 -7 -1.713 1 89.25 455 GLU A O 1
ATOM 3763 N N . THR A 1 456 ? -12.258 -7.617 -0.736 1 90.69 456 THR A N 1
ATOM 3764 C CA . THR A 1 456 ? -12.977 -8.531 0.142 1 90.69 456 THR A CA 1
ATOM 3765 C C . THR A 1 456 ? -13.172 -7.914 1.525 1 90.69 456 THR A C 1
ATOM 3767 O O . THR A 1 456 ? -13.984 -8.398 2.316 1 90.69 456 THR A O 1
ATOM 3770 N N . PHE A 1 457 ? -12.453 -6.902 1.918 1 91.69 457 PHE A N 1
ATOM 3771 C CA . PHE A 1 457 ? -12.547 -6.172 3.176 1 91.69 457 PHE A CA 1
ATOM 3772 C C . PHE A 1 457 ? -12.445 -7.121 4.363 1 91.69 457 PHE A C 1
ATOM 3774 O O . PHE A 1 457 ? -13.25 -7.047 5.297 1 91.69 457 PHE A O 1
ATOM 3781 N N . GLU A 1 458 ? -11.547 -8.023 4.277 1 93 458 GLU A N 1
ATOM 3782 C CA . GLU A 1 458 ? -11.281 -8.961 5.363 1 93 458 GLU A CA 1
ATOM 3783 C C . GLU A 1 458 ? -10.281 -8.375 6.359 1 93 458 GLU A C 1
ATOM 3785 O O . GLU A 1 458 ? -9.086 -8.664 6.285 1 93 458 GLU A O 1
ATOM 3790 N N . TYR A 1 459 ? -10.781 -7.695 7.32 1 93.75 459 TYR A N 1
ATOM 3791 C CA . TYR A 1 459 ? -9.922 -6.918 8.211 1 93.75 459 TYR A CA 1
ATOM 3792 C C . TYR A 1 459 ? -9.195 -7.824 9.195 1 93.75 459 TYR A C 1
ATOM 3794 O O . TYR A 1 459 ? -8.102 -7.496 9.656 1 93.75 459 TYR A O 1
ATOM 3802 N N . GLU A 1 460 ? -9.789 -8.961 9.523 1 94 460 GLU A N 1
ATOM 3803 C CA . GLU A 1 460 ? -9.094 -9.906 10.398 1 94 460 GLU A CA 1
ATOM 3804 C C . GLU A 1 460 ? -7.848 -10.469 9.711 1 94 460 GLU A C 1
ATOM 3806 O O . GLU A 1 460 ? -6.781 -10.562 10.328 1 94 460 GLU A O 1
ATOM 3811 N N . GLN A 1 461 ? -8.047 -10.891 8.461 1 95.5 461 GLN A N 1
ATOM 3812 C CA . GLN A 1 461 ? -6.914 -11.383 7.691 1 95.5 461 GLN A CA 1
ATOM 3813 C C . GLN A 1 461 ? -5.875 -10.289 7.48 1 95.5 461 GLN A C 1
ATOM 3815 O O . GLN A 1 461 ? -4.672 -10.562 7.457 1 95.5 461 GLN A O 1
ATOM 3820 N N . LEU A 1 462 ? -6.336 -9.07 7.32 1 96.81 462 LEU A N 1
ATOM 3821 C CA . LEU A 1 462 ? -5.422 -7.945 7.168 1 96.81 462 LEU A CA 1
ATOM 3822 C C . LEU A 1 462 ? -4.566 -7.766 8.414 1 96.81 462 LEU A C 1
ATOM 3824 O O . LEU A 1 462 ? -3.367 -7.484 8.32 1 96.81 462 LEU A O 1
ATOM 3828 N N . SER A 1 463 ? -5.199 -7.875 9.562 1 97.38 463 SER A N 1
ATOM 3829 C CA . SER A 1 463 ? -4.449 -7.77 10.812 1 97.38 463 SER A CA 1
ATOM 3830 C C . SER A 1 463 ? -3.322 -8.789 10.875 1 97.38 463 SER A C 1
ATOM 3832 O O . SER A 1 463 ? -2.172 -8.445 11.148 1 97.38 463 SER A O 1
ATOM 3834 N N . GLN A 1 464 ? -3.619 -9.984 10.523 1 96.94 464 GLN A N 1
ATOM 3835 C CA . GLN A 1 464 ? -2.625 -11.055 10.531 1 96.94 464 GLN A CA 1
ATOM 3836 C C . GLN A 1 464 ? -1.531 -10.789 9.5 1 96.94 464 GLN A C 1
ATOM 3838 O O . GLN A 1 464 ? -0.35 -11.016 9.766 1 96.94 464 GLN A O 1
ATOM 3843 N N . LEU A 1 465 ? -1.944 -10.391 8.367 1 97.5 465 LEU A N 1
ATOM 3844 C CA . LEU A 1 465 ? -0.995 -10.125 7.293 1 97.5 465 LEU A CA 1
ATOM 3845 C C . LEU A 1 465 ? -0.032 -9.008 7.68 1 97.5 465 LEU A C 1
ATOM 3847 O O . LEU A 1 465 ? 1.168 -9.102 7.41 1 97.5 465 LEU A O 1
ATOM 3851 N N . HIS A 1 466 ? -0.516 -7.961 8.25 1 98 466 HIS A N 1
ATOM 3852 C CA . HIS A 1 466 ? 0.344 -6.863 8.672 1 98 466 HIS A CA 1
ATOM 3853 C C . HIS A 1 466 ? 1.313 -7.309 9.766 1 98 466 HIS A C 1
ATOM 3855 O O . HIS A 1 466 ? 2.451 -6.836 9.82 1 98 466 HIS A O 1
ATOM 3861 N N . ARG A 1 467 ? 0.907 -8.164 10.625 1 97.88 467 ARG A N 1
ATOM 3862 C CA . ARG A 1 467 ? 1.816 -8.711 11.633 1 97.88 467 ARG A CA 1
ATOM 3863 C C . ARG A 1 467 ? 2.939 -9.508 10.977 1 97.88 467 ARG A C 1
ATOM 3865 O O . ARG A 1 467 ? 4.102 -9.391 11.367 1 97.88 467 ARG A O 1
ATOM 3872 N N . ARG A 1 468 ? 2.543 -10.312 10 1 97.5 468 ARG A N 1
ATOM 3873 C CA . ARG A 1 468 ? 3.539 -11.086 9.266 1 97.5 468 ARG A CA 1
ATOM 3874 C C . ARG A 1 468 ? 4.531 -10.164 8.562 1 97.5 468 ARG A C 1
ATOM 3876 O O . ARG A 1 468 ? 5.738 -10.406 8.594 1 97.5 468 ARG A O 1
ATOM 3883 N N . MET A 1 469 ? 4.031 -9.148 7.93 1 98.19 469 MET A N 1
ATOM 3884 C CA . MET A 1 469 ? 4.898 -8.195 7.242 1 98.19 469 MET A CA 1
ATOM 3885 C C . MET A 1 469 ? 5.859 -7.531 8.219 1 98.19 469 MET A C 1
ATOM 3887 O O . MET A 1 469 ? 7.031 -7.332 7.906 1 98.19 469 MET A O 1
ATOM 3891 N N . ALA A 1 470 ? 5.32 -7.16 9.398 1 98.12 470 ALA A N 1
ATOM 3892 C CA . ALA A 1 470 ? 6.18 -6.582 10.422 1 98.12 470 ALA A CA 1
ATOM 3893 C C . ALA A 1 470 ? 7.32 -7.531 10.789 1 98.12 470 ALA A C 1
ATOM 3895 O O . ALA A 1 470 ? 8.469 -7.109 10.914 1 98.12 470 ALA A O 1
ATOM 3896 N N . ASP A 1 471 ? 7.047 -8.758 10.867 1 97.94 471 ASP A N 1
ATOM 3897 C CA . ASP A 1 471 ? 8.047 -9.773 11.188 1 97.94 471 ASP A CA 1
ATOM 3898 C C . ASP A 1 471 ? 9.094 -9.883 10.086 1 97.94 471 ASP A C 1
ATOM 3900 O O . ASP A 1 471 ? 10.281 -10.07 10.359 1 97.94 471 ASP A O 1
ATOM 3904 N N . PHE A 1 472 ? 8.648 -9.828 8.859 1 98.12 472 PHE A N 1
ATOM 3905 C CA . PHE A 1 472 ? 9.578 -9.922 7.738 1 98.12 472 PHE A CA 1
ATOM 3906 C C . PHE A 1 472 ? 10.523 -8.727 7.719 1 98.12 472 PHE A C 1
ATOM 3908 O O . PHE A 1 472 ? 11.727 -8.883 7.492 1 98.12 472 PHE A O 1
ATOM 3915 N N . TYR A 1 473 ? 10 -7.551 7.906 1 97.25 473 TYR A N 1
ATOM 3916 C CA . TYR A 1 473 ? 10.875 -6.379 7.965 1 97.25 473 TYR A CA 1
ATOM 3917 C C . TYR A 1 473 ? 11.891 -6.512 9.094 1 97.25 473 TYR A C 1
ATOM 3919 O O . TYR A 1 473 ? 13.055 -6.156 8.93 1 97.25 473 TYR A O 1
ATOM 3927 N N . ASP A 1 474 ? 11.469 -7.004 10.234 1 96.5 474 ASP A N 1
ATOM 3928 C CA . ASP A 1 474 ? 12.375 -7.234 11.352 1 96.5 474 ASP A CA 1
ATOM 3929 C C . ASP A 1 474 ? 13.453 -8.242 10.984 1 96.5 474 ASP A C 1
ATOM 3931 O O . ASP A 1 474 ? 14.625 -8.062 11.328 1 96.5 474 ASP A O 1
ATOM 3935 N N . SER A 1 475 ? 13.031 -9.266 10.297 1 95.81 475 SER A N 1
ATOM 3936 C CA . SER A 1 475 ? 13.969 -10.305 9.906 1 95.81 475 SER A CA 1
ATOM 3937 C C . SER A 1 475 ? 15.016 -9.766 8.93 1 95.81 475 SER A C 1
ATOM 3939 O O . SER A 1 475 ? 16.188 -10.117 9.016 1 95.81 475 SER A O 1
ATOM 3941 N N . ILE A 1 476 ? 14.656 -8.93 8.031 1 95.75 476 ILE A N 1
ATOM 3942 C CA . ILE A 1 476 ? 15.578 -8.344 7.059 1 95.75 476 ILE A CA 1
ATOM 3943 C C . ILE A 1 476 ? 16.656 -7.547 7.781 1 95.75 476 ILE A C 1
ATOM 3945 O O . ILE A 1 476 ? 17.828 -7.605 7.414 1 95.75 476 ILE A O 1
ATOM 3949 N N . MET A 1 477 ? 16.281 -6.875 8.82 1 91.88 477 MET A N 1
ATOM 3950 C CA . MET A 1 477 ? 17.203 -5.957 9.477 1 91.88 477 MET A CA 1
ATOM 3951 C C . MET A 1 477 ? 18 -6.672 10.57 1 91.88 477 MET A C 1
ATOM 3953 O O . MET A 1 477 ? 19.172 -6.371 10.789 1 91.88 477 MET A O 1
ATOM 3957 N N . LYS A 1 478 ? 17.469 -7.633 11.219 1 90.69 478 LYS A N 1
ATOM 3958 C CA . LYS A 1 478 ? 18.062 -8.156 12.445 1 90.69 478 LYS A CA 1
ATOM 3959 C C . LYS A 1 478 ? 18.641 -9.555 12.227 1 90.69 478 LYS A C 1
ATOM 3961 O O . LYS A 1 478 ? 19.594 -9.953 12.906 1 90.69 478 LYS A O 1
ATOM 3966 N N . LYS A 1 479 ? 18.047 -10.328 11.352 1 89.38 479 LYS A N 1
ATOM 3967 C CA . LYS A 1 479 ? 18.484 -11.703 11.148 1 89.38 479 LYS A CA 1
ATOM 3968 C C . LYS A 1 479 ? 19.656 -11.766 10.164 1 89.38 479 LYS A C 1
ATOM 3970 O O . LYS A 1 479 ? 19.656 -11.047 9.156 1 89.38 479 LYS A O 1
ATOM 3975 N N . MET A 1 480 ? 20.609 -12.609 10.43 1 86.5 480 MET A N 1
ATOM 3976 C CA . MET A 1 480 ? 21.75 -12.812 9.547 1 86.5 480 MET A CA 1
ATOM 3977 C C . MET A 1 480 ? 21.391 -13.711 8.375 1 86.5 480 MET A C 1
ATOM 3979 O O . MET A 1 480 ? 20.828 -14.789 8.57 1 86.5 480 MET A O 1
ATOM 3983 N N . ARG A 1 481 ? 21.672 -13.203 7.18 1 86.94 481 ARG A N 1
ATOM 3984 C CA . ARG A 1 481 ? 21.391 -13.938 5.945 1 86.94 481 ARG A CA 1
ATOM 3985 C C . ARG A 1 481 ? 22.688 -14.352 5.254 1 86.94 481 ARG A C 1
ATOM 3987 O O . ARG A 1 481 ? 23.641 -13.562 5.18 1 86.94 481 ARG A O 1
ATOM 3994 N N . SER A 1 482 ? 22.688 -15.633 4.883 1 86.44 482 SER A N 1
ATOM 3995 C CA . SER A 1 482 ? 23.859 -16.094 4.129 1 86.44 482 SER A CA 1
ATOM 3996 C C . SER A 1 482 ? 23.859 -15.539 2.711 1 86.44 482 SER A C 1
ATOM 3998 O O . SER A 1 482 ? 22.812 -15.484 2.062 1 86.44 482 SER A O 1
ATOM 4000 N N . LYS A 1 483 ? 24.984 -15.078 2.285 1 88 483 LYS A N 1
ATOM 4001 C CA . LYS A 1 483 ? 25.141 -14.609 0.914 1 88 483 LYS A CA 1
ATOM 4002 C C . LYS A 1 483 ? 25.5 -15.758 -0.025 1 88 483 LYS A C 1
ATOM 4004 O O . LYS A 1 483 ? 26.562 -16.375 0.117 1 88 483 LYS A O 1
ATOM 4009 N N . PRO A 1 484 ? 24.594 -15.984 -0.946 1 92.25 484 PRO A N 1
ATOM 4010 C CA . PRO A 1 484 ? 24.906 -17.078 -1.877 1 92.25 484 PRO A CA 1
ATOM 4011 C C . PRO A 1 484 ? 26.016 -16.703 -2.863 1 92.25 484 PRO A C 1
ATOM 4013 O O . PRO A 1 484 ? 26.094 -15.562 -3.311 1 92.25 484 PRO A O 1
ATOM 4016 N N . GLU A 1 485 ? 26.875 -17.688 -3.15 1 95.56 485 GLU A N 1
ATOM 4017 C CA . GLU A 1 485 ? 27.875 -17.531 -4.195 1 95.56 485 GLU A CA 1
ATOM 4018 C C . GLU A 1 485 ? 27.422 -18.156 -5.508 1 95.56 485 GLU A C 1
ATOM 4020 O O . GLU A 1 485 ? 26.531 -19.016 -5.516 1 95.56 485 GLU A O 1
ATOM 4025 N N . TYR A 1 486 ? 27.906 -17.625 -6.559 1 97.5 486 TYR A N 1
ATOM 4026 C CA . TYR A 1 486 ? 27.531 -18.125 -7.875 1 97.5 486 TYR A CA 1
ATOM 4027 C C . TYR A 1 486 ? 28.719 -18.75 -8.578 1 97.5 486 TYR A C 1
ATOM 4029 O O . TYR A 1 486 ? 29.859 -18.297 -8.422 1 97.5 486 TYR A O 1
ATOM 4037 N N . PHE A 1 487 ? 28.438 -19.812 -9.344 1 97.94 487 PHE A N 1
ATOM 4038 C CA . PHE A 1 487 ? 29.516 -20.578 -9.984 1 97.94 487 PHE A CA 1
ATOM 4039 C C . PHE A 1 487 ? 29.172 -20.828 -11.453 1 97.94 487 PHE A C 1
ATOM 4041 O O . PHE A 1 487 ? 28.031 -21.141 -11.789 1 97.94 487 PHE A O 1
ATOM 4048 N N . ARG A 1 488 ? 30.156 -20.672 -12.211 1 97.19 488 ARG A N 1
ATOM 4049 C CA . ARG A 1 488 ? 30.047 -21.047 -13.617 1 97.19 488 ARG A CA 1
ATOM 4050 C C . ARG A 1 488 ? 30.562 -22.469 -13.852 1 97.19 488 ARG A C 1
ATOM 4052 O O . ARG A 1 488 ? 31.656 -22.812 -13.398 1 97.19 488 ARG A O 1
ATOM 4059 N N . VAL A 1 489 ? 29.781 -23.266 -14.539 1 96.88 489 VAL A N 1
ATOM 4060 C CA . VAL A 1 489 ? 30.172 -24.625 -14.867 1 96.88 489 VAL A CA 1
ATOM 4061 C C . VAL A 1 489 ? 30.031 -24.859 -16.375 1 96.88 489 VAL A C 1
ATOM 4063 O O . VAL A 1 489 ? 28.938 -24.688 -16.938 1 96.88 489 VAL A O 1
ATOM 4066 N N . GLY A 1 490 ? 31.094 -25.156 -16.984 1 95.75 490 GLY A N 1
ATOM 4067 C CA . GLY A 1 490 ? 31.062 -25.562 -18.375 1 95.75 490 GLY A CA 1
ATOM 4068 C C . GLY A 1 490 ? 31.172 -27.062 -18.562 1 95.75 490 GLY A C 1
ATOM 4069 O O . GLY A 1 490 ? 32.094 -27.688 -18.031 1 95.75 490 GLY A O 1
ATOM 4070 N N . TYR A 1 491 ? 30.266 -27.625 -19.219 1 95.19 491 TYR A N 1
ATOM 4071 C CA . TYR A 1 491 ? 30.281 -29.031 -19.594 1 95.19 491 TYR A CA 1
ATOM 4072 C C . TYR A 1 491 ? 30.688 -29.203 -21.047 1 95.19 491 TYR A C 1
ATOM 4074 O O . TYR A 1 491 ? 29.953 -28.844 -21.969 1 95.19 491 TYR A O 1
ATOM 4082 N N . PHE A 1 492 ? 31.812 -29.797 -21.188 1 95.44 492 PHE A N 1
ATOM 4083 C CA . PHE A 1 492 ? 32.344 -29.906 -22.531 1 95.44 492 PHE A CA 1
ATOM 4084 C C . PHE A 1 492 ? 32.625 -31.359 -22.891 1 95.44 492 PHE A C 1
ATOM 4086 O O . PHE A 1 492 ? 33.219 -32.094 -22.109 1 95.44 492 PHE A O 1
ATOM 4093 N N . GLY A 1 493 ? 32.188 -31.734 -24.141 1 94.19 493 GLY A N 1
ATOM 4094 C CA . GLY A 1 493 ? 32.312 -33.094 -24.625 1 94.19 493 GLY A CA 1
ATOM 4095 C C . GLY A 1 493 ? 30.969 -33.75 -24.938 1 94.19 493 GLY A C 1
ATOM 4096 O O . GLY A 1 493 ? 29.938 -33.312 -24.438 1 94.19 493 GLY A O 1
ATOM 4097 N N . LEU A 1 494 ? 30.953 -34.812 -25.641 1 92.25 494 LEU A N 1
ATOM 4098 C CA . LEU A 1 494 ? 29.75 -35.5 -26.094 1 92.25 494 LEU A CA 1
ATOM 4099 C C . LEU A 1 494 ? 29.391 -36.625 -25.141 1 92.25 494 LEU A C 1
ATOM 4101 O O . LEU A 1 494 ? 28.359 -37.312 -25.328 1 92.25 494 LEU A O 1
ATOM 4105 N N . GLY A 1 495 ? 30.156 -36.781 -24.125 1 89.25 495 GLY A N 1
ATOM 4106 C CA . GLY A 1 495 ? 29.906 -37.844 -23.156 1 89.25 495 GLY A CA 1
ATOM 4107 C C . GLY A 1 495 ? 28.844 -37.5 -22.141 1 89.25 495 GLY A C 1
ATOM 4108 O O . GLY A 1 495 ? 28.375 -38.344 -21.391 1 89.25 495 GLY A O 1
ATOM 4109 N N . PHE A 1 496 ? 28.406 -36.25 -22.062 1 89.44 496 PHE A N 1
ATOM 4110 C CA . PHE A 1 496 ? 27.391 -35.812 -21.141 1 89.44 496 PHE A CA 1
ATOM 4111 C C . PHE A 1 496 ? 25.984 -36.031 -21.703 1 89.44 496 PHE A C 1
ATOM 4113 O O . PHE A 1 496 ? 25.844 -36.281 -22.906 1 89.44 496 PHE A O 1
ATOM 4120 N N . PRO A 1 497 ? 24.984 -36.094 -20.734 1 81 497 PRO A N 1
ATOM 4121 C CA . PRO A 1 497 ? 23.625 -36.125 -21.281 1 81 497 PRO A CA 1
ATOM 4122 C C . PRO A 1 497 ? 23.375 -35 -22.266 1 81 497 PRO A C 1
ATOM 4124 O O . PRO A 1 497 ? 23.984 -33.938 -22.172 1 81 497 PRO A O 1
ATOM 4127 N N . LYS A 1 498 ? 22.531 -35.188 -23.141 1 79.75 498 LYS A N 1
ATOM 4128 C CA . LYS A 1 498 ? 22.312 -34.312 -24.281 1 79.75 498 LYS A CA 1
ATOM 4129 C C . LYS A 1 498 ? 22.047 -32.875 -23.828 1 79.75 498 LYS A C 1
ATOM 4131 O O . LYS A 1 498 ? 22.5 -31.922 -24.469 1 79.75 498 LYS A O 1
ATOM 4136 N N . PHE A 1 499 ? 21.406 -32.656 -22.766 1 81.06 499 PHE A N 1
ATOM 4137 C CA . PHE A 1 499 ? 21.016 -31.312 -22.375 1 81.06 499 PHE A CA 1
ATOM 4138 C C . PHE A 1 499 ? 22.188 -30.547 -21.781 1 81.06 499 PHE A C 1
ATOM 4140 O O . PHE A 1 499 ? 22.172 -29.328 -21.703 1 81.06 499 PHE A O 1
ATOM 4147 N N . LEU A 1 500 ? 23.328 -31.188 -21.453 1 89.38 500 LEU A N 1
ATOM 4148 C CA . LEU A 1 500 ? 24.5 -30.562 -20.844 1 89.38 500 LEU A CA 1
ATOM 4149 C C . LEU A 1 500 ? 25.625 -30.406 -21.844 1 89.38 500 LEU A C 1
ATOM 4151 O O . LEU A 1 500 ? 26.547 -29.609 -21.641 1 89.38 500 LEU A O 1
ATOM 4155 N N . GLN A 1 501 ? 25.562 -31.031 -22.969 1 91 501 GLN A N 1
ATOM 4156 C CA . GLN A 1 501 ? 26.672 -31.156 -23.891 1 91 501 GLN A CA 1
ATOM 4157 C C . GLN A 1 501 ? 27.078 -29.781 -24.438 1 91 501 GLN A C 1
ATOM 4159 O O . GLN A 1 501 ? 26.297 -29.109 -25.094 1 91 501 GLN A O 1
ATOM 4164 N N . ASN A 1 502 ? 28.312 -29.422 -24.094 1 93.69 502 ASN A N 1
ATOM 4165 C CA . ASN A 1 502 ? 28.969 -28.219 -24.625 1 93.69 502 ASN A CA 1
ATOM 4166 C C . ASN A 1 502 ? 28.188 -26.969 -24.25 1 93.69 502 ASN A C 1
ATOM 4168 O O . ASN A 1 502 ? 27.969 -26.094 -25.094 1 93.69 502 ASN A O 1
ATOM 4172 N N . LYS A 1 503 ? 27.625 -26.969 -23.094 1 93.5 503 LYS A N 1
ATOM 4173 C CA . LYS A 1 503 ? 26.891 -25.812 -22.609 1 93.5 503 LYS A CA 1
ATOM 4174 C C . LYS A 1 503 ? 27.484 -25.281 -21.297 1 93.5 503 LYS A C 1
ATOM 4176 O O . LYS A 1 503 ? 28.172 -26.031 -20.578 1 93.5 503 LYS A O 1
ATOM 4181 N N . ILE A 1 504 ? 27.281 -24.031 -21.109 1 95.88 504 ILE A N 1
ATOM 4182 C CA . ILE A 1 504 ? 27.75 -23.359 -19.906 1 95.88 504 ILE A CA 1
ATOM 4183 C C . ILE A 1 504 ? 26.562 -22.984 -19.016 1 95.88 504 ILE A C 1
ATOM 4185 O O . ILE A 1 504 ? 25.531 -22.516 -19.516 1 95.88 504 ILE A O 1
ATOM 4189 N N . PHE A 1 505 ? 26.656 -23.266 -17.734 1 96.81 505 PHE A N 1
ATOM 4190 C CA . PHE A 1 505 ? 25.594 -22.969 -16.781 1 96.81 505 PHE A CA 1
ATOM 4191 C C . PHE A 1 505 ? 26.109 -22.125 -15.633 1 96.81 505 PHE A C 1
ATOM 4193 O O . PHE A 1 505 ? 27.312 -22.141 -15.336 1 96.81 505 PHE A O 1
ATOM 4200 N N . VAL A 1 506 ? 25.25 -21.359 -15.07 1 97.81 506 VAL A N 1
ATOM 4201 C CA . VAL A 1 506 ? 25.547 -20.656 -13.82 1 97.81 506 VAL A CA 1
ATOM 4202 C C . VAL A 1 506 ? 24.703 -21.25 -12.688 1 97.81 506 VAL A C 1
ATOM 4204 O O . VAL A 1 506 ? 23.484 -21.391 -12.82 1 97.81 506 VAL A O 1
ATOM 4207 N N . TYR A 1 507 ? 25.422 -21.594 -11.648 1 97.12 507 TYR A N 1
ATOM 4208 C CA . TYR A 1 507 ? 24.781 -22.219 -10.492 1 97.12 507 TYR A CA 1
ATOM 4209 C C . TYR A 1 507 ? 24.719 -21.266 -9.32 1 97.12 507 TYR A C 1
ATOM 4211 O O . TYR A 1 507 ? 25.641 -20.484 -9.078 1 97.12 507 TYR A O 1
ATOM 4219 N N . ARG A 1 508 ? 23.609 -21.312 -8.633 1 96.56 508 ARG A N 1
ATOM 4220 C CA . ARG A 1 508 ? 23.5 -20.672 -7.332 1 96.56 508 ARG A CA 1
ATOM 4221 C C . ARG A 1 508 ? 23.938 -21.609 -6.215 1 96.56 508 ARG A C 1
ATOM 4223 O O . ARG A 1 508 ? 23.359 -22.688 -6.047 1 96.56 508 ARG A O 1
ATOM 4230 N N . GLY A 1 509 ? 24.891 -21.203 -5.543 1 94.69 509 GLY A N 1
ATOM 4231 C CA . GLY A 1 509 ? 25.422 -22.062 -4.496 1 94.69 509 GLY A CA 1
ATOM 4232 C C . GLY A 1 509 ? 24.469 -22.234 -3.324 1 94.69 509 GLY A C 1
ATOM 4233 O O . GLY A 1 509 ? 23.562 -21.422 -3.133 1 94.69 509 GLY A O 1
ATOM 4234 N N . LYS A 1 510 ? 24.688 -23.344 -2.645 1 91.38 510 LYS A N 1
ATOM 4235 C CA . LYS A 1 510 ? 23.984 -23.562 -1.387 1 91.38 510 LYS A CA 1
ATOM 4236 C C . LYS A 1 510 ? 24.469 -22.594 -0.306 1 91.38 510 LYS A C 1
ATOM 4238 O O . LYS A 1 510 ? 25.391 -21.812 -0.535 1 91.38 510 LYS A O 1
ATOM 4243 N N . ASP A 1 511 ? 23.797 -22.625 0.792 1 88.88 511 ASP A N 1
ATOM 4244 C CA . ASP A 1 511 ? 24.188 -21.734 1.886 1 88.88 511 ASP A CA 1
ATOM 4245 C C . ASP A 1 511 ? 25.594 -22.031 2.377 1 88.88 511 ASP A C 1
ATOM 4247 O O . ASP A 1 511 ? 25.906 -23.188 2.705 1 88.88 511 ASP A O 1
ATOM 4251 N N . TYR A 1 512 ? 26.422 -21.141 2.279 1 86.75 512 TYR A N 1
ATOM 4252 C CA . TYR A 1 512 ? 27.781 -21.188 2.799 1 86.75 512 TYR A CA 1
ATOM 4253 C C . TYR A 1 512 ? 28.656 -22.125 1.97 1 86.75 512 TYR A C 1
ATOM 4255 O O . TYR A 1 512 ? 29.656 -22.656 2.463 1 86.75 512 TYR A O 1
ATOM 4263 N N . GLU A 1 513 ? 28.172 -22.328 0.783 1 91.88 513 GLU A N 1
ATOM 4264 C CA . GLU A 1 513 ? 28.969 -23.188 -0.102 1 91.88 513 GLU A CA 1
ATOM 4265 C C . GLU A 1 513 ? 30.047 -22.391 -0.814 1 91.88 513 GLU A C 1
ATOM 4267 O O . GLU A 1 513 ? 29.766 -21.391 -1.484 1 91.88 513 GLU A O 1
ATOM 4272 N N . ARG A 1 514 ? 31.25 -22.891 -0.69 1 92.25 514 ARG A N 1
ATOM 4273 C CA . ARG A 1 514 ? 32.375 -22.25 -1.369 1 92.25 514 ARG A CA 1
ATOM 4274 C C . ARG A 1 514 ? 32.781 -23.031 -2.617 1 92.25 514 ARG A C 1
ATOM 4276 O O . ARG A 1 514 ? 32.219 -24.094 -2.893 1 92.25 514 ARG A O 1
ATOM 4283 N N . ILE A 1 515 ? 33.625 -22.562 -3.352 1 94.31 515 ILE A N 1
ATOM 4284 C CA . ILE A 1 515 ? 34 -23.125 -4.652 1 94.31 515 ILE A CA 1
ATOM 4285 C C . ILE A 1 515 ? 34.531 -24.531 -4.48 1 94.31 515 ILE A C 1
ATOM 4287 O O . ILE A 1 515 ? 34.312 -25.406 -5.328 1 94.31 515 ILE A O 1
ATOM 4291 N N . SER A 1 516 ? 35.281 -24.766 -3.389 1 93.75 516 SER A N 1
ATOM 4292 C CA . SER A 1 516 ? 35.906 -26.078 -3.168 1 93.75 516 SER A CA 1
ATOM 4293 C C . SER A 1 516 ? 34.812 -27.141 -2.949 1 93.75 516 SER A C 1
ATOM 4295 O O . SER A 1 516 ? 34.875 -28.219 -3.555 1 93.75 516 SER A O 1
ATOM 4297 N N . GLU A 1 517 ? 33.875 -26.844 -2.115 1 94.38 517 GLU A N 1
ATOM 4298 C CA . GLU A 1 517 ? 32.781 -27.766 -1.847 1 94.38 517 GLU A CA 1
ATOM 4299 C C . GLU A 1 517 ? 31.906 -27.953 -3.078 1 94.38 517 GLU A C 1
ATOM 4301 O O . GLU A 1 517 ? 31.453 -29.062 -3.367 1 94.38 517 GLU A O 1
ATOM 4306 N N . PHE A 1 518 ? 31.766 -26.906 -3.756 1 95.81 518 PHE A N 1
ATOM 4307 C CA . PHE A 1 518 ? 30.922 -26.953 -4.949 1 95.81 518 PHE A CA 1
ATOM 4308 C C . PHE A 1 518 ? 31.562 -27.828 -6.023 1 95.81 518 PHE A C 1
ATOM 4310 O O . PHE A 1 518 ? 30.891 -28.656 -6.645 1 95.81 518 PHE A O 1
ATOM 4317 N N . SER A 1 519 ? 32.781 -27.562 -6.254 1 95.25 519 SER A N 1
ATOM 4318 C CA . SER A 1 519 ? 33.5 -28.344 -7.254 1 95.25 519 SER A CA 1
ATOM 4319 C C . SER A 1 519 ? 33.469 -29.828 -6.918 1 95.25 519 SER A C 1
ATOM 4321 O O . SER A 1 519 ? 33.281 -30.672 -7.805 1 95.25 519 SER A O 1
ATOM 4323 N N . SER A 1 520 ? 33.656 -30.125 -5.668 1 94.31 520 SER A N 1
ATOM 4324 C CA . SER A 1 520 ? 33.594 -31.516 -5.234 1 94.31 520 SER A CA 1
ATOM 4325 C C . SER A 1 520 ? 32.219 -32.125 -5.465 1 94.31 520 SER A C 1
ATOM 4327 O O . SER A 1 520 ? 32.125 -33.281 -5.867 1 94.31 520 SER A O 1
ATOM 4329 N N . ARG A 1 521 ? 31.25 -31.406 -5.223 1 92.06 521 ARG A N 1
ATOM 4330 C CA . ARG A 1 521 ? 29.875 -31.875 -5.398 1 92.06 521 ARG A CA 1
ATOM 4331 C C . ARG A 1 521 ? 29.594 -32.188 -6.863 1 92.06 521 ARG A C 1
ATOM 4333 O O . ARG A 1 521 ? 29.031 -33.25 -7.18 1 92.06 521 ARG A O 1
ATOM 4340 N N . ILE A 1 522 ? 30 -31.312 -7.738 1 93 522 ILE A N 1
ATOM 4341 C CA . ILE A 1 522 ? 29.75 -31.469 -9.164 1 93 522 ILE A CA 1
ATOM 4342 C C . ILE A 1 522 ? 30.562 -32.625 -9.703 1 93 522 ILE A C 1
ATOM 4344 O O . ILE A 1 522 ? 30.078 -33.438 -10.5 1 93 522 ILE A O 1
ATOM 4348 N N . LEU A 1 523 ? 31.781 -32.719 -9.258 1 93.31 523 LEU A N 1
ATOM 4349 C CA . LEU A 1 523 ? 32.656 -33.781 -9.758 1 93.31 523 LEU A CA 1
ATOM 4350 C C . LEU A 1 523 ? 32.25 -35.125 -9.227 1 93.31 523 LEU A C 1
ATOM 4352 O O . LEU A 1 523 ? 32.469 -36.156 -9.867 1 93.31 523 LEU A O 1
ATOM 4356 N N . ASN A 1 524 ? 31.609 -35.188 -8.102 1 91.19 524 ASN A N 1
ATOM 4357 C CA . ASN A 1 524 ? 31.078 -36.438 -7.57 1 91.19 524 ASN A CA 1
ATOM 4358 C C . ASN A 1 524 ? 29.891 -36.938 -8.398 1 91.19 524 ASN A C 1
ATOM 4360 O O . ASN A 1 524 ? 29.625 -38.125 -8.461 1 91.19 524 ASN A O 1
ATOM 4364 N N . GLU A 1 525 ? 29.234 -36.031 -8.969 1 88.25 525 GLU A N 1
ATOM 4365 C CA . GLU A 1 525 ? 28.109 -36.375 -9.828 1 88.25 525 GLU A CA 1
ATOM 4366 C C . GLU A 1 525 ? 28.578 -37 -11.133 1 88.25 525 GLU A C 1
ATOM 4368 O O . GLU A 1 525 ? 27.859 -37.781 -11.75 1 88.25 525 GLU A O 1
ATOM 4373 N N . PHE A 1 526 ? 29.75 -36.5 -11.539 1 89.81 526 PHE A N 1
ATOM 4374 C CA . PHE A 1 526 ? 30.359 -37.031 -12.758 1 89.81 526 PHE A CA 1
ATOM 4375 C C . PHE A 1 526 ? 31.75 -37.594 -12.469 1 89.81 526 PHE A C 1
ATOM 4377 O O . PHE A 1 526 ? 32.75 -36.969 -12.812 1 89.81 526 PHE A O 1
ATOM 4384 N N . PRO A 1 527 ? 31.812 -38.812 -12.031 1 88.5 527 PRO A N 1
ATOM 4385 C CA . PRO A 1 527 ? 33.094 -39.375 -11.578 1 88.5 527 PRO A CA 1
ATOM 4386 C C . PRO A 1 527 ? 34.094 -39.562 -12.719 1 88.5 527 PRO A C 1
ATOM 4388 O O . PRO A 1 527 ? 35.281 -39.562 -12.484 1 88.5 527 PRO A O 1
ATOM 4391 N N . HIS A 1 528 ? 33.625 -39.656 -13.922 1 90.06 528 HIS A N 1
ATOM 4392 C CA . HIS A 1 528 ? 34.5 -39.906 -15.047 1 90.06 528 HIS A CA 1
ATOM 4393 C C . HIS A 1 528 ? 34.938 -38.594 -15.711 1 90.06 528 HIS A C 1
ATOM 4395 O O . HIS A 1 528 ? 35.719 -38.594 -16.656 1 90.06 528 HIS A O 1
ATOM 4401 N N . ALA A 1 529 ? 34.5 -37.562 -15.172 1 93.81 529 ALA A N 1
ATOM 4402 C CA . ALA A 1 529 ? 34.781 -36.281 -15.797 1 93.81 529 ALA A CA 1
ATOM 4403 C C . ALA A 1 529 ? 36.156 -35.75 -15.398 1 93.81 529 ALA A C 1
ATOM 4405 O O . ALA A 1 529 ? 36.594 -35.938 -14.266 1 93.81 529 ALA A O 1
ATOM 4406 N N . GLN A 1 530 ? 36.875 -35.094 -16.344 1 93.38 530 GLN A N 1
ATOM 4407 C CA . GLN A 1 530 ? 38.156 -34.5 -16.094 1 93.38 530 GLN A CA 1
ATOM 4408 C C . GLN A 1 530 ? 38.031 -32.969 -15.906 1 93.38 530 GLN A C 1
ATOM 4410 O O . GLN A 1 530 ? 37.5 -32.281 -16.766 1 93.38 530 GLN A O 1
ATOM 4415 N N . PRO A 1 531 ? 38.5 -32.531 -14.82 1 94 531 PRO A N 1
ATOM 4416 C CA . PRO A 1 531 ? 38.438 -31.078 -14.586 1 94 531 PRO A CA 1
ATOM 4417 C C . PRO A 1 531 ? 39.469 -30.312 -15.414 1 94 531 PRO A C 1
ATOM 4419 O O . PRO A 1 531 ? 40.594 -30.75 -15.578 1 94 531 PRO A O 1
ATOM 4422 N N . LEU A 1 532 ? 39.031 -29.297 -15.992 1 91.12 532 LEU A N 1
ATOM 4423 C CA . LEU A 1 532 ? 39.906 -28.375 -16.703 1 91.12 532 LEU A CA 1
ATOM 4424 C C . LEU A 1 532 ? 40.344 -27.234 -15.797 1 91.12 532 LEU A C 1
ATOM 4426 O O . LEU A 1 532 ? 39.531 -26.469 -15.305 1 91.12 532 LEU A O 1
ATOM 4430 N N . ASN A 1 533 ? 41.5 -27.031 -15.594 1 85.5 533 ASN A N 1
ATOM 4431 C CA . ASN A 1 533 ? 42.031 -26.047 -14.648 1 85.5 533 ASN A CA 1
ATOM 4432 C C . ASN A 1 533 ? 42.219 -24.688 -15.305 1 85.5 533 ASN A C 1
ATOM 4434 O O . ASN A 1 533 ? 42.406 -23.672 -14.625 1 85.5 533 ASN A O 1
ATOM 4438 N N . THR A 1 534 ? 42.156 -24.641 -16.578 1 84.38 534 THR A N 1
ATOM 4439 C CA . THR A 1 534 ? 42.281 -23.359 -17.25 1 84.38 534 THR A CA 1
ATOM 4440 C C . THR A 1 534 ? 40.938 -22.797 -17.641 1 84.38 534 THR A C 1
ATOM 4442 O O . THR A 1 534 ? 40 -23.547 -17.969 1 84.38 534 THR A O 1
ATOM 4445 N N . LEU A 1 535 ? 40.812 -21.531 -17.562 1 85.19 535 LEU A N 1
ATOM 4446 C CA . LEU A 1 535 ? 39.531 -20.875 -17.906 1 85.19 535 LEU A CA 1
ATOM 4447 C C . LEU A 1 535 ? 39.5 -20.484 -19.375 1 85.19 535 LEU A C 1
ATOM 4449 O O . LEU A 1 535 ? 38.562 -19.844 -19.828 1 85.19 535 LEU A O 1
ATOM 4453 N N . ALA A 1 536 ? 40.5 -20.828 -20.078 1 82.81 536 ALA A N 1
ATOM 4454 C CA . ALA A 1 536 ? 40.469 -20.594 -21.516 1 82.81 536 ALA A CA 1
ATOM 4455 C C . ALA A 1 536 ? 39.438 -21.469 -22.203 1 82.81 536 ALA A C 1
ATOM 4457 O O . ALA A 1 536 ? 39.156 -22.578 -21.75 1 82.81 536 ALA A O 1
ATOM 4458 N N . PRO A 1 537 ? 38.844 -20.984 -23.297 1 85.44 537 PRO A N 1
ATOM 4459 C CA . PRO A 1 537 ? 37.875 -21.812 -24.031 1 85.44 537 PRO A CA 1
ATOM 4460 C C . PRO A 1 537 ? 38.5 -23.109 -24.531 1 85.44 537 PRO A C 1
ATOM 4462 O O . PRO A 1 537 ? 39.656 -23.125 -24.984 1 85.44 537 PRO A O 1
ATOM 4465 N N . PRO A 1 538 ? 37.75 -24.094 -24.297 1 89.5 538 PRO A N 1
ATOM 4466 C CA . PRO A 1 538 ? 38.312 -25.375 -24.734 1 89.5 538 PRO A CA 1
ATOM 4467 C C . PRO A 1 538 ? 38.5 -25.453 -26.25 1 89.5 538 PRO A C 1
ATOM 4469 O O . PRO A 1 538 ? 37.781 -24.781 -27 1 89.5 538 PRO A O 1
ATOM 4472 N N . ASP A 1 539 ? 39.375 -26.297 -26.641 1 89.44 539 ASP A N 1
ATOM 4473 C CA . ASP A 1 539 ? 39.688 -26.484 -28.047 1 89.44 539 ASP A CA 1
ATOM 4474 C C . ASP A 1 539 ? 38.625 -27.344 -28.734 1 89.44 539 ASP A C 1
ATOM 4476 O O . ASP A 1 539 ? 37.844 -28.016 -28.062 1 89.44 539 ASP A O 1
ATOM 4480 N N . ARG A 1 540 ? 38.656 -27.391 -30 1 91.44 540 ARG A N 1
ATOM 4481 C CA . ARG A 1 540 ? 37.688 -28.125 -30.812 1 91.44 540 ARG A CA 1
ATOM 4482 C C . ARG A 1 540 ? 37.812 -29.625 -30.578 1 91.44 540 ARG A C 1
ATOM 4484 O O . ARG A 1 540 ? 36.812 -30.344 -30.656 1 91.44 540 ARG A O 1
ATOM 4491 N N . ASP A 1 541 ? 38.906 -30.016 -30.25 1 91.19 541 ASP A N 1
ATOM 4492 C CA . ASP A 1 541 ? 39.125 -31.438 -30.016 1 91.19 541 ASP A CA 1
ATOM 4493 C C . ASP A 1 541 ? 38.406 -31.906 -28.75 1 91.19 541 ASP A C 1
ATOM 4495 O O . ASP A 1 541 ? 37.844 -33 -28.703 1 91.19 541 ASP A O 1
ATOM 4499 N N . ILE A 1 542 ? 38.375 -31.078 -27.828 1 91.44 542 ILE A N 1
ATOM 4500 C CA . ILE A 1 542 ? 37.719 -31.391 -26.562 1 91.44 542 ILE A CA 1
ATOM 4501 C C . ILE A 1 542 ? 36.219 -31.359 -26.766 1 91.44 542 ILE A C 1
ATOM 4503 O O . ILE A 1 542 ? 35.5 -32.219 -26.25 1 91.44 542 ILE A O 1
ATOM 4507 N N . LEU A 1 543 ? 35.75 -30.484 -27.547 1 91.88 543 LEU A N 1
ATOM 4508 C CA . LEU A 1 543 ? 34.312 -30.328 -27.797 1 91.88 543 LEU A CA 1
ATOM 4509 C C . LEU A 1 543 ? 33.75 -31.516 -28.562 1 91.88 543 LEU A C 1
ATOM 4511 O O . LEU A 1 543 ? 32.594 -31.891 -28.391 1 91.88 543 LEU A O 1
ATOM 4515 N N . ALA A 1 544 ? 34.625 -32.125 -29.359 1 92.75 544 ALA A N 1
ATOM 4516 C CA . ALA A 1 544 ? 34.156 -33.219 -30.203 1 92.75 544 ALA A CA 1
ATOM 4517 C C . ALA A 1 544 ? 34.5 -34.562 -29.578 1 92.75 544 ALA A C 1
ATOM 4519 O O . ALA A 1 544 ? 34.125 -35.625 -30.094 1 92.75 544 ALA A O 1
ATOM 4520 N N . SER A 1 545 ? 35.156 -34.469 -28.5 1 91.81 545 SER A N 1
ATOM 4521 C CA . SER A 1 545 ? 35.594 -35.688 -27.859 1 91.81 545 SER A CA 1
ATOM 4522 C C . SER A 1 545 ? 34.438 -36.438 -27.188 1 91.81 545 SER A C 1
ATOM 4524 O O . SER A 1 545 ? 33.469 -35.781 -26.781 1 91.81 545 SER A O 1
ATOM 4526 N N . CYS A 1 546 ? 34.469 -37.719 -27.031 1 90.94 546 CYS A N 1
ATOM 4527 C CA . CYS A 1 546 ? 33.469 -38.531 -26.359 1 90.94 546 CYS A CA 1
ATOM 4528 C C . CYS A 1 546 ? 33.688 -38.562 -24.859 1 90.94 546 CYS A C 1
ATOM 4530 O O . CYS A 1 546 ? 32.938 -39.219 -24.125 1 90.94 546 CYS A O 1
ATOM 4532 N N . GLY A 1 547 ? 34.594 -37.75 -24.422 1 92.06 547 GLY A N 1
ATOM 4533 C CA . GLY A 1 547 ? 34.875 -37.656 -23 1 92.06 547 GLY A CA 1
ATOM 4534 C C . GLY A 1 547 ? 34.062 -36.594 -22.297 1 92.06 547 GLY A C 1
ATOM 4535 O O . GLY A 1 547 ? 33.125 -36.031 -22.875 1 92.06 547 GLY A O 1
ATOM 4536 N N . GLN A 1 548 ? 34.219 -36.562 -21 1 94.38 548 GLN A N 1
ATOM 4537 C CA . GLN A 1 548 ? 33.562 -35.562 -20.141 1 94.38 548 GLN A CA 1
ATOM 4538 C C . GLN A 1 548 ? 34.562 -34.625 -19.531 1 94.38 548 GLN A C 1
ATOM 4540 O O . GLN A 1 548 ? 35.469 -35.031 -18.797 1 94.38 548 GLN A O 1
ATOM 4545 N N . TYR A 1 549 ? 34.438 -33.312 -19.844 1 95.69 549 TYR A N 1
ATOM 4546 C CA . TYR A 1 549 ? 35.312 -32.281 -19.297 1 95.69 549 TYR A CA 1
ATOM 4547 C C . TYR A 1 549 ? 34.5 -31.203 -18.594 1 95.69 549 TYR A C 1
ATOM 4549 O O . TYR A 1 549 ? 33.5 -30.719 -19.125 1 95.69 549 TYR A O 1
ATOM 4557 N N . ILE A 1 550 ? 34.938 -30.844 -17.375 1 96.19 550 ILE A N 1
ATOM 4558 C CA . ILE A 1 550 ? 34.188 -29.875 -16.609 1 96.19 550 ILE A CA 1
ATOM 4559 C C . ILE A 1 550 ? 35.094 -28.703 -16.219 1 96.19 550 ILE A C 1
ATOM 4561 O O . ILE A 1 550 ? 36.25 -28.906 -15.82 1 96.19 550 ILE A O 1
ATOM 4565 N N . GLN A 1 551 ? 34.625 -27.547 -16.484 1 95.25 551 GLN A N 1
ATOM 4566 C CA . GLN A 1 551 ? 35.281 -26.297 -16.078 1 95.25 551 GLN A CA 1
ATOM 4567 C C . GLN A 1 551 ? 34.438 -25.562 -15.031 1 95.25 551 GLN A C 1
ATOM 4569 O O . GLN A 1 551 ? 33.281 -25.281 -15.266 1 95.25 551 GLN A O 1
ATOM 4574 N N . ILE A 1 552 ? 35.031 -25.297 -13.828 1 96.25 552 ILE A N 1
ATOM 4575 C CA . ILE A 1 552 ? 34.281 -24.656 -12.75 1 96.25 552 ILE A CA 1
ATOM 4576 C C . ILE A 1 552 ? 35.031 -23.406 -12.273 1 96.25 552 ILE A C 1
ATOM 4578 O O . ILE A 1 552 ? 36.25 -23.453 -12.07 1 96.25 552 ILE A O 1
ATOM 4582 N N . ASN A 1 553 ? 34.375 -22.281 -12.188 1 95.19 553 ASN A N 1
ATOM 4583 C CA . ASN A 1 553 ? 34.969 -21.094 -11.555 1 95.19 553 ASN A CA 1
ATOM 4584 C C . ASN A 1 553 ? 33.875 -20.234 -10.891 1 95.19 553 ASN A C 1
ATOM 4586 O O . ASN A 1 553 ? 32.719 -20.344 -11.219 1 95.19 553 ASN A O 1
ATOM 4590 N N . LYS A 1 554 ? 34.281 -19.469 -9.961 1 95.88 554 LYS A N 1
ATOM 4591 C CA . LYS A 1 554 ? 33.406 -18.531 -9.273 1 95.88 554 LYS A CA 1
ATOM 4592 C C . LYS A 1 554 ? 33.125 -17.312 -10.141 1 95.88 554 LYS A C 1
ATOM 4594 O O . LYS A 1 554 ? 34 -16.812 -10.828 1 95.88 554 LYS A O 1
ATOM 4599 N N . VAL A 1 555 ? 31.859 -16.844 -10.062 1 96.94 555 VAL A N 1
ATOM 4600 C CA . VAL A 1 555 ? 31.484 -15.656 -10.82 1 96.94 555 VAL A CA 1
ATOM 4601 C C . VAL A 1 555 ? 30.797 -14.656 -9.891 1 96.94 555 VAL A C 1
ATOM 4603 O O . VAL A 1 555 ? 30.219 -15.039 -8.875 1 96.94 555 VAL A O 1
ATOM 4606 N N . ASP A 1 556 ? 30.875 -13.422 -10.273 1 94.56 556 ASP A N 1
ATOM 4607 C CA . ASP A 1 556 ? 30.25 -12.359 -9.484 1 94.56 556 ASP A CA 1
ATOM 4608 C C . ASP A 1 556 ? 29 -11.828 -10.172 1 94.56 556 ASP A C 1
ATOM 4610 O O . ASP A 1 556 ? 29.016 -11.492 -11.352 1 94.56 556 ASP A O 1
ATOM 4614 N N . PRO A 1 557 ? 27.922 -11.789 -9.438 1 95.31 557 PRO A N 1
ATOM 4615 C CA . PRO A 1 557 ? 26.703 -11.227 -10.016 1 95.31 557 PRO A CA 1
ATOM 4616 C C . PRO A 1 557 ? 26.781 -9.719 -10.227 1 95.31 557 PRO A C 1
ATOM 4618 O O . PRO A 1 557 ? 27.469 -9.023 -9.469 1 95.31 557 PRO A O 1
ATOM 4621 N N . VAL A 1 558 ? 26.125 -9.258 -11.242 1 91.62 558 VAL A N 1
ATOM 4622 C CA . VAL A 1 558 ? 26.031 -7.832 -11.547 1 91.62 558 VAL A CA 1
ATOM 4623 C C . VAL A 1 558 ? 24.625 -7.328 -11.234 1 91.62 558 VAL A C 1
ATOM 4625 O O . VAL A 1 558 ? 23.625 -7.859 -11.75 1 91.62 558 VAL A O 1
ATOM 4628 N N . MET A 1 559 ? 24.609 -6.363 -10.367 1 86.31 559 MET A N 1
ATOM 4629 C CA . MET A 1 559 ? 23.328 -5.828 -9.945 1 86.31 559 MET A CA 1
ATOM 4630 C C . MET A 1 559 ? 22.578 -5.203 -11.125 1 86.31 559 MET A C 1
ATOM 4632 O O . MET A 1 559 ? 23.188 -4.535 -11.961 1 86.31 559 MET A O 1
ATOM 4636 N N . ASP A 1 560 ? 21.312 -5.453 -11.125 1 75.19 560 ASP A N 1
ATOM 4637 C CA . ASP A 1 560 ? 20.469 -4.953 -12.203 1 75.19 560 ASP A CA 1
ATOM 4638 C C . ASP A 1 560 ? 20.312 -3.436 -12.125 1 75.19 560 ASP A C 1
ATOM 4640 O O . ASP A 1 560 ? 20.391 -2.854 -11.039 1 75.19 560 ASP A O 1
ATOM 4644 N N . GLU A 1 561 ? 20.219 -2.766 -13.195 1 66.88 561 GLU A N 1
ATOM 4645 C CA . GLU A 1 561 ? 20.062 -1.319 -13.312 1 66.88 561 GLU A CA 1
ATOM 4646 C C . GLU A 1 561 ? 18.797 -0.847 -12.617 1 66.88 561 GLU A C 1
ATOM 4648 O O . GLU A 1 561 ? 18.719 0.299 -12.172 1 66.88 561 GLU A O 1
ATOM 4653 N N . LYS A 1 562 ? 17.75 -1.628 -12.617 1 61.66 562 LYS A N 1
ATOM 4654 C CA . LYS A 1 562 ? 16.484 -1.242 -12 1 61.66 562 LYS A CA 1
ATOM 4655 C C . LYS A 1 562 ? 16.688 -0.834 -10.539 1 61.66 562 LYS A C 1
ATOM 4657 O O . LYS A 1 562 ? 15.898 -0.064 -9.992 1 61.66 562 LYS A O 1
ATOM 4662 N N . THR A 1 563 ? 17.734 -1.403 -9.977 1 62.62 563 THR A N 1
ATOM 4663 C CA . THR A 1 563 ? 17.969 -1.048 -8.586 1 62.62 563 THR A CA 1
ATOM 4664 C C . THR A 1 563 ? 18.578 0.348 -8.477 1 62.62 563 THR A C 1
ATOM 4666 O O . THR A 1 563 ? 19.219 0.673 -7.477 1 62.62 563 THR A O 1
ATOM 4669 N N . GLN A 1 564 ? 18.375 1.058 -9.492 1 65.88 564 GLN A N 1
ATOM 4670 C CA . GLN A 1 564 ? 18.688 2.482 -9.523 1 65.88 564 GLN A CA 1
ATOM 4671 C C . GLN A 1 564 ? 17.797 3.262 -8.562 1 65.88 564 GLN A C 1
ATOM 4673 O O . GLN A 1 564 ? 18.078 4.414 -8.242 1 65.88 564 GLN A O 1
ATOM 4678 N N . ARG A 1 565 ? 16.875 2.455 -7.961 1 73.88 565 ARG A N 1
ATOM 4679 C CA . ARG A 1 565 ? 15.945 3.117 -7.039 1 73.88 565 ARG A CA 1
ATOM 4680 C C . ARG A 1 565 ? 16.656 3.52 -5.75 1 73.88 565 ARG A C 1
ATOM 4682 O O . ARG A 1 565 ? 16.188 4.395 -5.02 1 73.88 565 ARG A O 1
ATOM 4689 N N . PHE A 1 566 ? 17.844 2.91 -5.527 1 79.31 566 PHE A N 1
ATOM 4690 C CA . PHE A 1 566 ? 18.562 3.174 -4.285 1 79.31 566 PHE A CA 1
ATOM 4691 C C . PHE A 1 566 ? 19.547 4.328 -4.461 1 79.31 566 PHE A C 1
ATOM 4693 O O . PHE A 1 566 ? 20.062 4.863 -3.48 1 79.31 566 PHE A O 1
ATOM 4700 N N . SER A 1 567 ? 19.688 4.711 -5.703 1 76.88 567 SER A N 1
ATOM 4701 C CA . SER A 1 567 ? 20.719 5.707 -5.969 1 76.88 567 SER A CA 1
ATOM 4702 C C . SER A 1 567 ? 20.375 7.039 -5.297 1 76.88 567 SER A C 1
ATOM 4704 O O . SER A 1 567 ? 19.266 7.555 -5.449 1 76.88 567 SER A O 1
ATOM 4706 N N . GLY A 1 568 ? 21.266 7.488 -4.465 1 72.44 568 GLY A N 1
ATOM 4707 C CA . GLY A 1 568 ? 21.125 8.797 -3.848 1 72.44 568 GLY A CA 1
ATOM 4708 C C . GLY A 1 568 ? 20.312 8.773 -2.568 1 72.44 568 GLY A C 1
ATOM 4709 O O . GLY A 1 568 ? 20.047 9.82 -1.979 1 72.44 568 GLY A O 1
ATOM 4710 N N . LYS A 1 569 ? 19.906 7.641 -2.209 1 80.31 569 LYS A N 1
ATOM 4711 C CA . LYS A 1 569 ? 19.078 7.535 -1.008 1 80.31 569 LYS A CA 1
ATOM 4712 C C . LYS A 1 569 ? 19.828 6.832 0.117 1 80.31 569 LYS A C 1
ATOM 4714 O O . LYS A 1 569 ? 20.734 6.027 -0.138 1 80.31 569 LYS A O 1
ATOM 4719 N N . PRO A 1 570 ? 19.562 7.305 1.264 1 80.38 570 PRO A N 1
ATOM 4720 C CA . PRO A 1 570 ? 20.234 6.664 2.396 1 80.38 570 PRO A CA 1
ATOM 4721 C C . PRO A 1 570 ? 19.672 5.285 2.719 1 80.38 570 PRO A C 1
ATOM 4723 O O . PRO A 1 570 ? 18.781 5.164 3.57 1 80.38 570 PRO A O 1
ATOM 4726 N N . VAL A 1 571 ? 20.219 4.223 2.062 1 86 571 VAL A N 1
ATOM 4727 C CA . VAL A 1 571 ? 19.688 2.875 2.246 1 86 571 VAL A CA 1
ATOM 4728 C C . VAL A 1 571 ? 20.641 2.053 3.105 1 86 571 VAL A C 1
ATOM 4730 O O . VAL A 1 571 ? 21.859 2.139 2.941 1 86 571 VAL A O 1
ATOM 4733 N N . ALA A 1 572 ? 20.047 1.37 3.98 1 84.44 572 ALA A N 1
ATOM 4734 C CA . ALA A 1 572 ? 20.844 0.484 4.828 1 84.44 572 ALA A CA 1
ATOM 4735 C C . ALA A 1 572 ? 21.578 -0.564 3.996 1 84.44 572 ALA A C 1
ATOM 4737 O O . ALA A 1 572 ? 21.062 -1.029 2.979 1 84.44 572 ALA A O 1
ATOM 4738 N N . GLU A 1 573 ? 22.734 -0.998 4.371 1 82.31 573 GLU A N 1
ATOM 4739 C CA . GLU A 1 573 ? 23.578 -1.934 3.635 1 82.31 573 GLU A CA 1
ATOM 4740 C C . GLU A 1 573 ? 22.922 -3.307 3.531 1 82.31 573 GLU A C 1
ATOM 4742 O O . GLU A 1 573 ? 23.078 -4 2.525 1 82.31 573 GLU A O 1
ATOM 4747 N N . GLN A 1 574 ? 22.203 -3.662 4.594 1 84.31 574 GLN A N 1
ATOM 4748 C CA . GLN A 1 574 ? 21.531 -4.957 4.605 1 84.31 574 GLN A CA 1
ATOM 4749 C C . GLN A 1 574 ? 20.531 -5.078 3.455 1 84.31 574 GLN A C 1
ATOM 4751 O O . GLN A 1 574 ? 20.375 -6.152 2.877 1 84.31 574 GLN A O 1
ATOM 4756 N N . ILE A 1 575 ? 19.953 -3.979 3.123 1 89.5 575 ILE A N 1
ATOM 4757 C CA . ILE A 1 575 ? 18.953 -3.963 2.064 1 89.5 575 ILE A CA 1
ATOM 4758 C C . ILE A 1 575 ? 19.625 -4.027 0.702 1 89.5 575 ILE A C 1
ATOM 4760 O O . ILE A 1 575 ? 19.219 -4.801 -0.168 1 89.5 575 ILE A O 1
ATOM 4764 N N . VAL A 1 576 ? 20.688 -3.381 0.526 1 86.62 576 VAL A N 1
ATOM 4765 C CA . VAL A 1 576 ? 21.391 -3.316 -0.751 1 86.62 576 VAL A CA 1
ATOM 4766 C C . VAL A 1 576 ? 22.062 -4.656 -1.039 1 86.62 576 VAL A C 1
ATOM 4768 O O . VAL A 1 576 ? 22.094 -5.113 -2.184 1 86.62 576 VAL A O 1
ATOM 4771 N N . THR A 1 577 ? 22.641 -5.27 -0.021 1 86.81 577 THR A N 1
ATOM 4772 C CA . THR A 1 577 ? 23.359 -6.531 -0.172 1 86.81 577 THR A CA 1
ATOM 4773 C C . THR A 1 577 ? 22.422 -7.609 -0.727 1 86.81 577 THR A C 1
ATOM 4775 O O . THR A 1 577 ? 22.859 -8.453 -1.519 1 86.81 577 THR A O 1
ATOM 4778 N N . TYR A 1 578 ? 21.188 -7.602 -0.353 1 92 578 TYR A N 1
ATOM 4779 C CA . TYR A 1 578 ? 20.203 -8.555 -0.868 1 92 578 TYR A CA 1
ATOM 4780 C C . TYR A 1 578 ? 20.062 -8.422 -2.379 1 92 578 TYR A C 1
ATOM 4782 O O . TYR A 1 578 ? 20.062 -9.422 -3.1 1 92 578 TYR A O 1
ATOM 4790 N N . TYR A 1 579 ? 20.031 -7.266 -2.871 1 90.88 579 TYR A N 1
ATOM 4791 C CA . TYR A 1 579 ? 19.734 -7.031 -4.281 1 90.88 579 TYR A CA 1
ATOM 4792 C C . TYR A 1 579 ? 20.984 -7.176 -5.133 1 90.88 579 TYR A C 1
ATOM 4794 O O . TYR A 1 579 ? 20.906 -7.309 -6.355 1 90.88 579 TYR A O 1
ATOM 4802 N N . LYS A 1 580 ? 22.125 -7.199 -4.508 1 89.38 580 LYS A N 1
ATOM 4803 C CA . LYS A 1 580 ? 23.375 -7.43 -5.219 1 89.38 580 LYS A CA 1
ATOM 4804 C C . LYS A 1 580 ? 23.5 -8.883 -5.668 1 89.38 580 LYS A C 1
ATOM 4806 O O . LYS A 1 580 ? 24.141 -9.18 -6.676 1 89.38 580 LYS A O 1
ATOM 4811 N N . VAL A 1 581 ? 22.797 -9.75 -4.945 1 93.12 581 VAL A N 1
ATOM 4812 C CA . VAL A 1 581 ? 23.016 -11.164 -5.207 1 93.12 581 VAL A CA 1
ATOM 4813 C C . VAL A 1 581 ? 21.719 -11.836 -5.621 1 93.12 581 VAL A C 1
ATOM 4815 O O . VAL A 1 581 ? 21.703 -13.016 -5.988 1 93.12 581 VAL A O 1
ATOM 4818 N N . ASN A 1 582 ? 20.641 -11.148 -5.508 1 93.25 582 ASN A N 1
ATOM 4819 C CA . ASN A 1 582 ? 19.359 -11.734 -5.887 1 93.25 582 ASN A CA 1
ATOM 4820 C C . ASN A 1 582 ? 18.719 -10.984 -7.047 1 93.25 582 ASN A C 1
ATOM 4822 O O . ASN A 1 582 ? 18.938 -9.781 -7.211 1 93.25 582 ASN A O 1
ATOM 4826 N N . HIS A 1 583 ? 17.969 -11.703 -7.793 1 92.94 583 HIS A N 1
ATOM 4827 C CA . HIS A 1 583 ? 17.312 -11.18 -8.984 1 92.94 583 HIS A CA 1
ATOM 4828 C C . HIS A 1 583 ? 18.328 -10.695 -10.008 1 92.94 583 HIS A C 1
ATOM 4830 O O . HIS A 1 583 ? 18.219 -9.578 -10.523 1 92.94 583 HIS A O 1
ATOM 4836 N N . VAL A 1 584 ? 19.266 -11.5 -10.195 1 94.5 584 VAL A N 1
ATOM 4837 C CA . VAL A 1 584 ? 20.359 -11.148 -11.094 1 94.5 584 VAL A CA 1
ATOM 4838 C C . VAL A 1 584 ? 20.375 -12.086 -12.297 1 94.5 584 VAL A C 1
ATOM 4840 O O . VAL A 1 584 ? 20.078 -13.281 -12.156 1 94.5 584 VAL A O 1
ATOM 4843 N N . SER A 1 585 ? 20.703 -11.602 -13.453 1 94.94 585 SER A N 1
ATOM 4844 C CA . SER A 1 585 ? 20.797 -12.406 -14.672 1 94.94 585 SER A CA 1
ATOM 4845 C C . SER A 1 585 ? 22.156 -12.242 -15.344 1 94.94 585 SER A C 1
ATOM 4847 O O . SER A 1 585 ? 22.484 -12.992 -16.266 1 94.94 585 SER A O 1
ATOM 4849 N N . LYS A 1 586 ? 22.906 -11.328 -14.836 1 95.75 586 LYS A N 1
ATOM 4850 C CA . LYS A 1 586 ? 24.234 -11.086 -15.398 1 95.75 586 LYS A CA 1
ATOM 4851 C C . LYS A 1 586 ? 25.328 -11.438 -14.391 1 95.75 586 LYS A C 1
ATOM 4853 O O . LYS A 1 586 ? 25.188 -11.148 -13.195 1 95.75 586 LYS A O 1
ATOM 4858 N N . PHE A 1 587 ? 26.312 -12.078 -14.852 1 97.12 587 PHE A N 1
ATOM 4859 C CA . PHE A 1 587 ? 27.438 -12.516 -14.023 1 97.12 587 PHE A CA 1
ATOM 4860 C C . PHE A 1 587 ? 28.766 -12.211 -14.719 1 97.12 587 PHE A C 1
ATOM 4862 O O . PHE A 1 587 ? 28.844 -12.219 -15.945 1 97.12 587 PHE A O 1
ATOM 4869 N N . GLN A 1 588 ? 29.766 -11.938 -13.891 1 95.62 588 GLN A N 1
ATOM 4870 C CA . GLN A 1 588 ? 31.047 -11.578 -14.508 1 95.62 588 GLN A CA 1
ATOM 4871 C C . GLN A 1 588 ? 32.219 -12.258 -13.805 1 95.62 588 GLN A C 1
ATOM 4873 O O . GLN A 1 588 ? 32.094 -12.617 -12.633 1 95.62 588 GLN A O 1
ATOM 4878 N N . TYR A 1 589 ? 33.219 -12.531 -14.562 1 93.81 589 TYR A N 1
ATOM 4879 C CA . TYR A 1 589 ? 34.531 -12.961 -14.047 1 93.81 589 TYR A CA 1
ATOM 4880 C C . TYR A 1 589 ? 35.656 -12.422 -14.922 1 93.81 589 TYR A C 1
ATOM 4882 O O . TYR A 1 589 ? 35.438 -12 -16.062 1 93.81 589 TYR A O 1
ATOM 4890 N N . SER A 1 590 ? 36.781 -12.328 -14.281 1 92.12 590 SER A N 1
ATOM 4891 C CA . SER A 1 590 ? 37.938 -11.773 -14.977 1 92.12 590 SER A CA 1
ATOM 4892 C C . SER A 1 590 ? 39.125 -12.75 -14.977 1 92.12 590 SER A C 1
ATOM 4894 O O . SER A 1 590 ? 39.344 -13.461 -13.992 1 92.12 590 SER A O 1
ATOM 4896 N N . ARG A 1 591 ? 39.781 -12.75 -16.141 1 89.56 591 ARG A N 1
ATOM 4897 C CA . ARG A 1 591 ? 41 -13.555 -16.297 1 89.56 591 ARG A CA 1
ATOM 4898 C C . ARG A 1 591 ? 42.188 -12.68 -16.625 1 89.56 591 ARG A C 1
ATOM 4900 O O . ARG A 1 591 ? 42.188 -11.945 -17.625 1 89.56 591 ARG A O 1
ATOM 4907 N N . PRO A 1 592 ? 43.188 -12.734 -15.734 1 89.25 592 PRO A N 1
ATOM 4908 C CA . PRO A 1 592 ? 44.406 -11.961 -16.016 1 89.25 592 PRO A CA 1
ATOM 4909 C C . PRO A 1 592 ? 45.281 -12.602 -17.094 1 89.25 592 PRO A C 1
ATOM 4911 O O . PRO A 1 592 ? 45.344 -13.828 -17.188 1 89.25 592 PRO A O 1
ATOM 4914 N N . PHE A 1 593 ? 45.875 -11.734 -18 1 87.5 593 PHE A N 1
ATOM 4915 C CA . PHE A 1 593 ? 46.844 -12.211 -18.969 1 87.5 593 PHE A CA 1
ATOM 4916 C C . PHE A 1 593 ? 47.906 -11.148 -19.203 1 87.5 593 PHE A C 1
ATOM 4918 O O . PHE A 1 593 ? 47.688 -9.969 -18.938 1 87.5 593 PHE A O 1
ATOM 4925 N N . THR A 1 594 ? 49.094 -11.547 -19.5 1 87.75 594 THR A N 1
ATOM 4926 C CA . THR A 1 594 ? 50.25 -10.641 -19.672 1 87.75 594 THR A CA 1
ATOM 4927 C C . THR A 1 594 ? 50.469 -10.336 -21.141 1 87.75 594 THR A C 1
ATOM 4929 O O . THR A 1 594 ? 50.5 -11.25 -21.969 1 87.75 594 THR A O 1
ATOM 4932 N N . ARG A 1 595 ? 50.406 -9.047 -21.469 1 85.81 595 ARG A N 1
ATOM 4933 C CA . ARG A 1 595 ? 50.75 -8.578 -22.812 1 85.81 595 ARG A CA 1
ATOM 4934 C C . ARG A 1 595 ? 51.781 -7.449 -22.75 1 85.81 595 ARG A C 1
ATOM 4936 O O . ARG A 1 595 ? 51.562 -6.434 -22.094 1 85.81 595 ARG A O 1
ATOM 4943 N N . LYS A 1 596 ? 52.844 -7.699 -23.312 1 79.25 596 LYS A N 1
ATOM 4944 C CA . LYS A 1 596 ? 53.938 -6.719 -23.266 1 79.25 596 LYS A CA 1
ATOM 4945 C C . LYS A 1 596 ? 53.719 -5.609 -24.297 1 79.25 596 LYS A C 1
ATOM 4947 O O . LYS A 1 596 ? 53.438 -5.883 -25.453 1 79.25 596 LYS A O 1
ATOM 4952 N N . ASP A 1 597 ? 53.469 -4.457 -23.859 1 71.81 597 ASP A N 1
ATOM 4953 C CA . ASP A 1 597 ? 53.406 -3.295 -24.734 1 71.81 597 ASP A CA 1
ATOM 4954 C C . ASP A 1 597 ? 54.812 -2.865 -25.172 1 71.81 597 ASP A C 1
ATOM 4956 O O . ASP A 1 597 ? 55.688 -2.648 -24.344 1 71.81 597 ASP A O 1
ATOM 4960 N N . PRO A 1 598 ? 55.125 -2.98 -26.391 1 70.69 598 PRO A N 1
ATOM 4961 C CA . PRO A 1 598 ? 56.438 -2.65 -26.906 1 70.69 598 PRO A CA 1
ATOM 4962 C C . PRO A 1 598 ? 56.906 -1.25 -26.5 1 70.69 598 PRO A C 1
ATOM 4964 O O . PRO A 1 598 ? 58.094 -0.987 -26.422 1 70.69 598 PRO A O 1
ATOM 4967 N N . ASN A 1 599 ? 55.938 -0.369 -26.25 1 68.56 599 ASN A N 1
ATOM 4968 C CA . ASN A 1 599 ? 56.312 1.015 -25.969 1 68.56 599 ASN A CA 1
ATOM 4969 C C . ASN A 1 599 ? 56.656 1.212 -24.5 1 68.56 599 ASN A C 1
ATOM 4971 O O . ASN A 1 599 ? 57.094 2.295 -24.094 1 68.56 599 ASN A O 1
ATOM 4975 N N . ILE A 1 600 ? 56.312 0.177 -23.672 1 68.19 600 ILE A N 1
ATOM 4976 C CA . ILE A 1 600 ? 56.594 0.315 -22.25 1 68.19 600 ILE A CA 1
ATOM 4977 C C . ILE A 1 600 ? 57.781 -0.569 -21.875 1 68.19 600 ILE A C 1
ATOM 4979 O O . ILE A 1 600 ? 57.688 -1.798 -21.906 1 68.19 600 ILE A O 1
ATOM 4983 N N . GLU A 1 601 ? 58.938 -0.028 -21.859 1 65.69 601 GLU A N 1
ATOM 4984 C CA . GLU A 1 601 ? 60.156 -0.739 -21.547 1 65.69 601 GLU A CA 1
ATOM 4985 C C . GLU A 1 601 ? 60.312 -0.95 -20.047 1 65.69 601 GLU A C 1
ATOM 4987 O O . GLU A 1 601 ? 61.094 -0.257 -19.391 1 65.69 601 GLU A O 1
ATOM 4992 N N . THR A 1 602 ? 59.312 -1.364 -19.344 1 69.44 602 THR A N 1
ATOM 4993 C CA . THR A 1 602 ? 59.5 -1.594 -17.922 1 69.44 602 THR A CA 1
ATOM 4994 C C . THR A 1 602 ? 59.281 -3.064 -17.578 1 69.44 602 THR A C 1
ATOM 4996 O O . THR A 1 602 ? 58.5 -3.754 -18.25 1 69.44 602 THR A O 1
ATOM 4999 N N . GLU A 1 603 ? 60.062 -3.539 -16.641 1 73.38 603 GLU A N 1
ATOM 5000 C CA . GLU A 1 603 ? 59.938 -4.906 -16.141 1 73.38 603 GLU A CA 1
ATOM 5001 C C . GLU A 1 603 ? 58.875 -4.996 -15.047 1 73.38 603 GLU A C 1
ATOM 5003 O O . GLU A 1 603 ? 58.656 -6.062 -14.469 1 73.38 603 GLU A O 1
ATOM 5008 N N . ASN A 1 604 ? 58.219 -3.938 -14.938 1 78.81 604 ASN A N 1
ATOM 5009 C CA . ASN A 1 604 ? 57.188 -3.92 -13.914 1 78.81 604 ASN A CA 1
ATOM 5010 C C . ASN A 1 604 ? 55.969 -4.77 -14.328 1 78.81 604 ASN A C 1
ATOM 5012 O O . ASN A 1 604 ? 55.375 -4.523 -15.367 1 78.81 604 ASN A O 1
ATOM 5016 N N . GLU A 1 605 ? 55.656 -5.723 -13.578 1 81.31 605 GLU A N 1
ATOM 5017 C CA . GLU A 1 605 ? 54.625 -6.688 -13.859 1 81.31 605 GLU A CA 1
ATOM 5018 C C . GLU A 1 605 ? 53.25 -6 -13.945 1 81.31 605 GLU A C 1
ATOM 5020 O O . GLU A 1 605 ? 52.375 -6.418 -14.727 1 81.31 605 GLU A O 1
ATOM 5025 N N . PHE A 1 606 ? 53.062 -4.945 -13.305 1 84.81 606 PHE A N 1
ATOM 5026 C CA . PHE A 1 606 ? 51.781 -4.258 -13.234 1 84.81 606 PHE A CA 1
ATOM 5027 C C . PHE A 1 606 ? 51.5 -3.479 -14.516 1 84.81 606 PHE A C 1
ATOM 5029 O O . PHE A 1 606 ? 50.344 -3.229 -14.875 1 84.81 606 PHE A O 1
ATOM 5036 N N . ALA A 1 607 ? 52.562 -3.146 -15.172 1 84.19 607 ALA A N 1
ATOM 5037 C CA . ALA A 1 607 ? 52.406 -2.361 -16.391 1 84.19 607 ALA A CA 1
ATOM 5038 C C . ALA A 1 607 ? 51.938 -3.23 -17.562 1 84.19 607 ALA A C 1
ATOM 5040 O O . ALA A 1 607 ? 51.406 -2.719 -18.547 1 84.19 607 ALA A O 1
ATOM 5041 N N . HIS A 1 608 ? 52.094 -4.574 -17.344 1 86.5 608 HIS A N 1
ATOM 5042 C CA . HIS A 1 608 ? 51.781 -5.469 -18.453 1 86.5 608 HIS A CA 1
ATOM 5043 C C . HIS A 1 608 ? 50.625 -6.414 -18.078 1 86.5 608 HIS A C 1
ATOM 5045 O O . HIS A 1 608 ? 50.312 -7.324 -18.844 1 86.5 608 HIS A O 1
ATOM 5051 N N . LEU A 1 609 ? 50.031 -6.223 -16.984 1 88.06 609 LEU A N 1
ATOM 5052 C CA . LEU A 1 609 ? 49 -7.125 -16.5 1 88.06 609 LEU A CA 1
ATOM 5053 C C . LEU A 1 609 ? 47.625 -6.699 -17.031 1 88.06 609 LEU A C 1
ATOM 5055 O O . LEU A 1 609 ? 47 -5.789 -16.484 1 88.06 609 LEU A O 1
ATOM 5059 N N . TRP A 1 610 ? 47.125 -7.34 -18.016 1 89 610 TRP A N 1
ATOM 5060 C CA . TRP A 1 610 ? 45.812 -7.102 -18.594 1 89 610 TRP A CA 1
ATOM 5061 C C . TRP A 1 610 ? 44.781 -8.008 -17.953 1 89 610 TRP A C 1
ATOM 5063 O O . TRP A 1 610 ? 45.125 -9.023 -17.344 1 89 610 TRP A O 1
ATOM 5073 N N . LEU A 1 611 ? 43.5 -7.559 -18.062 1 91.5 611 LEU A N 1
ATOM 5074 C CA . LEU A 1 611 ? 42.406 -8.367 -17.594 1 91.5 611 LEU A CA 1
ATOM 5075 C C . LEU A 1 611 ? 41.375 -8.578 -18.703 1 91.5 611 LEU A C 1
ATOM 5077 O O . LEU A 1 611 ? 41.031 -7.645 -19.438 1 91.5 611 LEU A O 1
ATOM 5081 N N . GLU A 1 612 ? 41 -9.797 -18.875 1 92.75 612 GLU A N 1
ATOM 5082 C CA . GLU A 1 612 ? 39.875 -10.102 -19.75 1 92.75 612 GLU A CA 1
ATOM 5083 C C . GLU A 1 612 ? 38.594 -10.32 -18.953 1 92.75 612 GLU A C 1
ATOM 5085 O O . GLU A 1 612 ? 38.5 -11.305 -18.219 1 92.75 612 GLU A O 1
ATOM 5090 N N . ARG A 1 613 ? 37.688 -9.445 -19.172 1 93.19 613 ARG A N 1
ATOM 5091 C CA . ARG A 1 613 ? 36.406 -9.531 -18.453 1 93.19 613 ARG A CA 1
ATOM 5092 C C . ARG A 1 613 ? 35.344 -10.195 -19.297 1 93.19 613 ARG A C 1
ATOM 5094 O O . ARG A 1 613 ? 35.125 -9.789 -20.453 1 93.19 613 ARG A O 1
ATOM 5101 N N . THR A 1 614 ? 34.75 -11.219 -18.75 1 95.06 614 THR A N 1
ATOM 5102 C CA . THR A 1 614 ? 33.656 -11.938 -19.422 1 95.06 614 THR A CA 1
ATOM 5103 C C . THR A 1 614 ? 32.344 -11.727 -18.688 1 95.06 614 THR A C 1
ATOM 5105 O O . THR A 1 614 ? 32.25 -12 -17.484 1 95.06 614 THR A O 1
ATOM 5108 N N . ILE A 1 615 ? 31.375 -11.234 -19.406 1 95.88 615 ILE A N 1
ATOM 5109 C CA . ILE A 1 615 ? 30.031 -11.047 -18.859 1 95.88 615 ILE A CA 1
ATOM 5110 C C . ILE A 1 615 ? 29.078 -12.094 -19.438 1 95.88 615 ILE A C 1
ATOM 5112 O O . ILE A 1 615 ? 28.953 -12.211 -20.656 1 95.88 615 ILE A O 1
ATOM 5116 N N . MET A 1 616 ? 28.484 -12.812 -18.578 1 96.88 616 MET A N 1
ATOM 5117 C CA . MET A 1 616 ? 27.547 -13.859 -19 1 96.88 616 MET A CA 1
ATOM 5118 C C . MET A 1 616 ? 26.125 -13.516 -18.594 1 96.88 616 MET A C 1
ATOM 5120 O O . MET A 1 616 ? 25.891 -12.992 -17.5 1 96.88 616 MET A O 1
ATOM 5124 N N . THR A 1 617 ? 25.188 -13.766 -19.438 1 96.94 617 THR A N 1
ATOM 5125 C CA . THR A 1 617 ? 23.766 -13.562 -19.156 1 96.94 617 THR A CA 1
ATOM 5126 C C . THR A 1 617 ? 23.016 -14.891 -19.188 1 96.94 617 THR A C 1
ATOM 5128 O O . THR A 1 617 ? 23.094 -15.633 -20.172 1 96.94 617 THR A O 1
ATOM 5131 N N . THR A 1 618 ? 22.375 -15.203 -18.141 1 96.44 618 THR A N 1
ATOM 5132 C CA . THR A 1 618 ? 21.609 -16.453 -18.062 1 96.44 618 THR A CA 1
ATOM 5133 C C . THR A 1 618 ? 20.25 -16.281 -18.719 1 96.44 618 THR A C 1
ATOM 5135 O O . THR A 1 618 ? 19.781 -15.156 -18.938 1 96.44 618 THR A O 1
ATOM 5138 N N . THR A 1 619 ? 19.609 -17.359 -19 1 92.5 619 THR A N 1
ATOM 5139 C CA . THR A 1 619 ? 18.297 -17.359 -19.625 1 92.5 619 THR A CA 1
ATOM 5140 C C . THR A 1 619 ? 17.25 -16.766 -18.672 1 92.5 619 THR A C 1
ATOM 5142 O O . THR A 1 619 ? 16.344 -16.062 -19.109 1 92.5 619 THR A O 1
ATOM 5145 N N . TYR A 1 620 ? 17.375 -17.141 -17.375 1 92 620 TYR A N 1
ATOM 5146 C CA . TYR A 1 620 ? 16.484 -16.625 -16.344 1 92 620 TYR A CA 1
ATOM 5147 C C . TYR A 1 620 ? 17.266 -16.078 -15.164 1 92 620 TYR A C 1
ATOM 5149 O O . TYR A 1 620 ? 18.422 -16.469 -14.945 1 92 620 TYR A O 1
ATOM 5157 N N . PRO A 1 621 ? 16.641 -15.234 -14.477 1 94.75 621 PRO A N 1
ATOM 5158 C CA . PRO A 1 621 ? 17.328 -14.711 -13.297 1 94.75 621 PRO A CA 1
ATOM 5159 C C . PRO A 1 621 ? 17.422 -15.727 -12.164 1 94.75 621 PRO A C 1
ATOM 5161 O O . PRO A 1 621 ? 16.641 -16.688 -12.125 1 94.75 621 PRO A O 1
ATOM 5164 N N . LEU A 1 622 ? 18.359 -15.57 -11.359 1 95.94 622 LEU A N 1
ATOM 5165 C CA . LEU A 1 622 ? 18.531 -16.406 -10.172 1 95.94 622 LEU A CA 1
ATOM 5166 C C . LEU A 1 622 ? 18.328 -15.586 -8.898 1 95.94 622 LEU A C 1
ATOM 5168 O O . LEU A 1 622 ? 18.781 -14.445 -8.812 1 95.94 622 LEU A O 1
ATOM 5172 N N . PRO A 1 623 ? 17.641 -15.953 -7.977 1 96.06 623 PRO A N 1
ATOM 5173 C CA . PRO A 1 623 ? 17.047 -17.281 -7.926 1 96.06 623 PRO A CA 1
ATOM 5174 C C . PRO A 1 623 ? 15.789 -17.406 -8.789 1 96.06 623 PRO A C 1
ATOM 5176 O O . PRO A 1 623 ? 15.227 -16.391 -9.211 1 96.06 623 PRO A O 1
ATOM 5179 N N . GLY A 1 624 ? 15.406 -18.625 -9.141 1 95.62 624 GLY A N 1
ATOM 5180 C CA . GLY A 1 624 ? 14.234 -18.922 -9.93 1 95.62 624 GLY A CA 1
ATOM 5181 C C . GLY A 1 624 ? 13.672 -20.312 -9.664 1 95.62 624 GLY A C 1
ATOM 5182 O O . GLY A 1 624 ? 13.695 -20.781 -8.523 1 95.62 624 GLY A O 1
ATOM 5183 N N . ILE A 1 625 ? 13.133 -20.906 -10.656 1 96.31 625 ILE A N 1
ATOM 5184 C CA . ILE A 1 625 ? 12.477 -22.203 -10.492 1 96.31 625 ILE A CA 1
ATOM 5185 C C . ILE A 1 625 ? 13.523 -23.297 -10.344 1 96.31 625 ILE A C 1
ATOM 5187 O O . ILE A 1 625 ? 13.227 -24.391 -9.852 1 96.31 625 ILE A O 1
ATOM 5191 N N . LEU A 1 626 ? 14.734 -23.031 -10.828 1 96.44 626 LEU A N 1
ATOM 5192 C CA . LEU A 1 626 ? 15.875 -23.922 -10.648 1 96.44 626 LEU A CA 1
ATOM 5193 C C . LEU A 1 626 ? 17.047 -23.188 -9.992 1 96.44 626 LEU A C 1
ATOM 5195 O O . LEU A 1 626 ? 17.016 -21.953 -9.859 1 96.44 626 LEU A O 1
ATOM 5199 N N . ARG A 1 627 ? 18.047 -23.922 -9.633 1 95.62 627 ARG A N 1
ATOM 5200 C CA . ARG A 1 627 ? 19.219 -23.328 -9 1 95.62 627 ARG A CA 1
ATOM 5201 C C . ARG A 1 627 ? 20.328 -23.094 -10.023 1 95.62 627 ARG A C 1
ATOM 5203 O O . ARG A 1 627 ? 21.422 -22.656 -9.664 1 95.62 627 ARG A O 1
ATOM 5210 N N . TRP A 1 628 ? 20.125 -23.438 -11.188 1 95.62 628 TRP A N 1
ATOM 5211 C CA . TRP A 1 628 ? 21.094 -23.203 -12.258 1 95.62 628 TRP A CA 1
ATOM 5212 C C . TRP A 1 628 ? 20.375 -22.969 -13.594 1 95.62 628 TRP A C 1
ATOM 5214 O O . TRP A 1 628 ? 19.281 -23.5 -13.82 1 95.62 628 TRP A O 1
ATOM 5224 N N . PHE A 1 629 ? 20.938 -22.188 -14.43 1 95.62 629 PHE A N 1
ATOM 5225 C CA . PHE A 1 629 ? 20.406 -21.891 -15.758 1 95.62 629 PHE A CA 1
ATOM 5226 C C . PHE A 1 629 ? 21.516 -21.781 -16.781 1 95.62 629 PHE A C 1
ATOM 5228 O O . PHE A 1 629 ? 22.641 -21.391 -16.453 1 95.62 629 PHE A O 1
ATOM 5235 N N . PRO A 1 630 ? 21.219 -22.156 -17.938 1 95.25 630 PRO A N 1
ATOM 5236 C CA . PRO A 1 630 ? 22.234 -22.031 -19 1 95.25 630 PRO A CA 1
ATOM 5237 C C . PRO A 1 630 ? 22.516 -20.578 -19.375 1 95.25 630 PRO A C 1
ATOM 5239 O O . PRO A 1 630 ? 21.641 -19.719 -19.234 1 95.25 630 PRO A O 1
ATOM 5242 N N . VAL A 1 631 ? 23.688 -20.328 -19.828 1 96.88 631 VAL A N 1
ATOM 5243 C CA . VAL A 1 631 ? 24.094 -19 -20.297 1 96.88 631 VAL A CA 1
ATOM 5244 C C . VAL A 1 631 ? 23.641 -18.812 -21.734 1 96.88 631 VAL A C 1
ATOM 5246 O O . VAL A 1 631 ? 23.891 -19.672 -22.594 1 96.88 631 VAL A O 1
ATOM 5249 N N . ASN A 1 632 ? 22.984 -17.781 -21.969 1 94.25 632 ASN A N 1
ATOM 5250 C CA . ASN A 1 632 ? 22.453 -17.5 -23.297 1 94.25 632 ASN A CA 1
ATOM 5251 C C . ASN A 1 632 ? 23.375 -16.594 -24.109 1 94.25 632 ASN A C 1
ATOM 5253 O O . ASN A 1 632 ? 23.359 -16.625 -25.328 1 94.25 632 ASN A O 1
ATOM 5257 N N . SER A 1 633 ? 24.078 -15.68 -23.328 1 95.19 633 SER A N 1
ATOM 5258 C CA . SER A 1 633 ? 24.969 -14.75 -24.031 1 95.19 633 SER A CA 1
ATOM 5259 C C . SER A 1 633 ? 26.25 -14.5 -23.234 1 95.19 633 SER A C 1
ATOM 5261 O O . SER A 1 633 ? 26.219 -14.461 -22 1 95.19 633 SER A O 1
ATOM 5263 N N . ILE A 1 634 ? 27.375 -14.359 -23.969 1 94.56 634 ILE A N 1
ATOM 5264 C CA . ILE A 1 634 ? 28.688 -14.086 -23.375 1 94.56 634 ILE A CA 1
ATOM 5265 C C . ILE A 1 634 ? 29.328 -12.891 -24.078 1 94.56 634 ILE A C 1
ATOM 5267 O O . ILE A 1 634 ? 29.406 -12.852 -25.297 1 94.56 634 ILE A O 1
ATOM 5271 N N . GLU A 1 635 ? 29.625 -11.93 -23.328 1 94.56 635 GLU A N 1
ATOM 5272 C CA . GLU A 1 635 ? 30.359 -10.758 -23.812 1 94.56 635 GLU A CA 1
ATOM 5273 C C . GLU A 1 635 ? 31.719 -10.641 -23.156 1 94.56 635 GLU A C 1
ATOM 5275 O O . GLU A 1 635 ? 31.844 -10.719 -21.938 1 94.56 635 GLU A O 1
ATOM 5280 N N . LYS A 1 636 ? 32.75 -10.477 -24.016 1 93.25 636 LYS A N 1
ATOM 5281 C CA . LYS A 1 636 ? 34.125 -10.344 -23.5 1 93.25 636 LYS A CA 1
ATOM 5282 C C . LYS A 1 636 ? 34.719 -8.992 -23.891 1 93.25 636 LYS A C 1
ATOM 5284 O O . LYS A 1 636 ? 34.5 -8.484 -24.984 1 93.25 636 LYS A O 1
ATOM 5289 N N . TYR A 1 637 ? 35.406 -8.336 -22.938 1 93 637 TYR A N 1
ATOM 5290 C CA . TYR A 1 637 ? 36.156 -7.125 -23.234 1 93 637 TYR A CA 1
ATOM 5291 C C . TYR A 1 637 ? 37.438 -7.062 -22.422 1 93 637 TYR A C 1
ATOM 5293 O O . TYR A 1 637 ? 37.531 -7.664 -21.344 1 93 637 TYR A O 1
ATOM 5301 N N . GLU A 1 638 ? 38.406 -6.367 -22.906 1 92.88 638 GLU A N 1
ATOM 5302 C CA . GLU A 1 638 ? 39.719 -6.281 -22.266 1 92.88 638 GLU A CA 1
ATOM 5303 C C . GLU A 1 638 ? 39.875 -4.98 -21.484 1 92.88 638 GLU A C 1
ATOM 5305 O O . GLU A 1 638 ? 39.375 -3.934 -21.906 1 92.88 638 GLU A O 1
ATOM 5310 N N . ILE A 1 639 ? 40.438 -5.188 -20.344 1 92.31 639 ILE A N 1
ATOM 5311 C CA . ILE A 1 639 ? 40.75 -4.047 -19.469 1 92.31 639 ILE A CA 1
ATOM 5312 C C . ILE A 1 639 ? 42.25 -3.781 -19.453 1 92.31 639 ILE A C 1
ATOM 5314 O O . ILE A 1 639 ? 43.031 -4.676 -19.156 1 92.31 639 ILE A O 1
ATOM 5318 N N . SER A 1 640 ? 42.562 -2.531 -19.703 1 90.5 640 SER A N 1
ATOM 5319 C CA . SER A 1 640 ? 43.969 -2.143 -19.75 1 90.5 640 SER A CA 1
ATOM 5320 C C . SER A 1 640 ? 44.594 -2.178 -18.359 1 90.5 640 SER A C 1
ATOM 5322 O O . SER A 1 640 ? 43.875 -2.154 -17.344 1 90.5 640 SER A O 1
ATOM 5324 N N . PRO A 1 641 ? 45.875 -2.273 -18.297 1 89.88 641 PRO A N 1
ATOM 5325 C CA . PRO A 1 641 ? 46.531 -2.316 -17 1 89.88 641 PRO A CA 1
ATOM 5326 C C . PRO A 1 641 ? 46.25 -1.094 -16.141 1 89.88 641 PRO A C 1
ATOM 5328 O O . PRO A 1 641 ? 46.031 -1.223 -14.93 1 89.88 641 PRO A O 1
ATOM 5331 N N . LEU A 1 642 ? 46.188 0.038 -16.719 1 91.12 642 LEU A N 1
ATOM 5332 C CA . LEU A 1 642 ? 45.844 1.241 -15.961 1 91.12 642 LEU A CA 1
ATOM 5333 C C . LEU A 1 642 ? 44.438 1.168 -15.414 1 91.12 642 LEU A C 1
ATOM 5335 O O . LEU A 1 642 ? 44.188 1.487 -14.242 1 91.12 642 LEU A O 1
ATOM 5339 N N . ARG A 1 643 ? 43.562 0.774 -16.219 1 92.75 643 ARG A N 1
ATOM 5340 C CA . ARG A 1 643 ? 42.156 0.633 -15.766 1 92.75 643 ARG A CA 1
ATOM 5341 C C . ARG A 1 643 ? 42.062 -0.445 -14.695 1 92.75 643 ARG A C 1
ATOM 5343 O O . ARG A 1 643 ? 41.219 -0.327 -13.781 1 92.75 643 ARG A O 1
ATOM 5350 N N . ASN A 1 644 ? 42.781 -1.425 -14.898 1 91.38 644 ASN A N 1
ATOM 5351 C CA . ASN A 1 644 ? 42.812 -2.479 -13.883 1 91.38 644 ASN A CA 1
ATOM 5352 C C . ASN A 1 644 ? 43.312 -1.96 -12.547 1 91.38 644 ASN A C 1
ATOM 5354 O O . ASN A 1 644 ? 42.781 -2.316 -11.492 1 91.38 644 ASN A O 1
ATOM 5358 N N . ALA A 1 645 ? 44.312 -1.159 -12.602 1 90.88 645 ALA A N 1
ATOM 5359 C CA . ALA A 1 645 ? 44.812 -0.543 -11.391 1 90.88 645 ALA A CA 1
ATOM 5360 C C . ALA A 1 645 ? 43.781 0.333 -10.711 1 90.88 645 ALA A C 1
ATOM 5362 O O . ALA A 1 645 ? 43.625 0.311 -9.492 1 90.88 645 ALA A O 1
ATOM 5363 N N . ILE A 1 646 ? 43.094 1.002 -11.492 1 93.31 646 ILE A N 1
ATOM 5364 C CA . ILE A 1 646 ? 42.062 1.876 -10.992 1 93.31 646 ILE A CA 1
ATOM 5365 C C . ILE A 1 646 ? 40.969 1.039 -10.32 1 93.31 646 ILE A C 1
ATOM 5367 O O . ILE A 1 646 ? 40.531 1.349 -9.203 1 93.31 646 ILE A O 1
ATOM 5371 N N . GLU A 1 647 ? 40.531 -0.009 -10.938 1 90.38 647 GLU A N 1
ATOM 5372 C CA . GLU A 1 647 ? 39.5 -0.872 -10.398 1 90.38 647 GLU A CA 1
ATOM 5373 C C . GLU A 1 647 ? 39.938 -1.536 -9.102 1 90.38 647 GLU A C 1
ATOM 5375 O O . GLU A 1 647 ? 39.156 -1.653 -8.156 1 90.38 647 GLU A O 1
ATOM 5380 N N . THR A 1 648 ? 41.094 -1.951 -9.156 1 88.94 648 THR A N 1
ATOM 5381 C CA . THR A 1 648 ? 41.656 -2.613 -7.977 1 88.94 648 THR A CA 1
ATOM 5382 C C . THR A 1 648 ? 41.688 -1.654 -6.789 1 88.94 648 THR A C 1
ATOM 5384 O O . THR A 1 648 ? 41.312 -2.023 -5.672 1 88.94 648 THR A O 1
ATOM 5387 N N . MET A 1 649 ? 42.094 -0.43 -7.039 1 90 649 MET A N 1
ATOM 5388 C CA . MET A 1 649 ? 42.156 0.583 -5.988 1 90 649 MET A CA 1
ATOM 5389 C C . MET A 1 649 ? 40.75 0.965 -5.523 1 90 649 MET A C 1
ATOM 5391 O O . MET A 1 649 ? 40.5 1.133 -4.324 1 90 649 MET A O 1
ATOM 5395 N N . ASP A 1 650 ? 39.938 1.135 -6.418 1 91.25 650 ASP A N 1
ATOM 5396 C CA . ASP A 1 650 ? 38.562 1.47 -6.102 1 91.25 650 ASP A CA 1
ATOM 5397 C C . ASP A 1 650 ? 37.906 0.384 -5.246 1 91.25 650 ASP A C 1
ATOM 5399 O O . ASP A 1 650 ? 37.219 0.684 -4.262 1 91.25 650 ASP A O 1
ATOM 5403 N N . ASN A 1 651 ? 38.094 -0.872 -5.602 1 88.12 651 ASN A N 1
ATOM 5404 C CA . ASN A 1 651 ? 37.531 -1.998 -4.855 1 88.12 651 ASN A CA 1
ATOM 5405 C C . ASN A 1 651 ? 38.125 -2.076 -3.447 1 88.12 651 ASN A C 1
ATOM 5407 O O . ASN A 1 651 ? 37.406 -2.363 -2.49 1 88.12 651 ASN A O 1
ATOM 5411 N N . SER A 1 652 ? 39.375 -1.819 -3.373 1 88.56 652 SER A N 1
ATOM 5412 C CA . SER A 1 652 ? 40.031 -1.812 -2.066 1 88.56 652 SER A CA 1
ATOM 5413 C C . SER A 1 652 ? 39.438 -0.738 -1.16 1 88.56 652 SER A C 1
ATOM 5415 O O . SER A 1 652 ? 39.188 -0.981 0.024 1 88.56 652 SER A O 1
ATOM 5417 N N . ASN A 1 653 ? 39.219 0.404 -1.717 1 89.81 653 ASN A N 1
ATOM 5418 C CA . ASN A 1 653 ? 38.594 1.496 -0.958 1 89.81 653 ASN A CA 1
ATOM 5419 C C . ASN A 1 653 ? 37.188 1.162 -0.526 1 89.81 653 ASN A C 1
ATOM 5421 O O . ASN A 1 653 ? 36.781 1.46 0.602 1 89.81 653 ASN A O 1
ATOM 5425 N N . LYS A 1 654 ? 36.469 0.555 -1.377 1 85.31 654 LYS A N 1
ATOM 5426 C CA . LYS A 1 654 ? 35.125 0.154 -1.048 1 85.31 654 LYS A CA 1
ATOM 5427 C C . LYS A 1 654 ? 35.094 -0.898 0.058 1 85.31 654 LYS A C 1
ATOM 5429 O O . LYS A 1 654 ? 34.25 -0.847 0.962 1 85.31 654 LYS A O 1
ATOM 5434 N N . GLU A 1 655 ? 35.969 -1.785 -0.059 1 87.06 655 GLU A N 1
ATOM 5435 C CA . GLU A 1 655 ? 36.094 -2.822 0.962 1 87.06 655 GLU A CA 1
ATOM 5436 C C . GLU A 1 655 ? 36.438 -2.223 2.324 1 87.06 655 GLU A C 1
ATOM 5438 O O . GLU A 1 655 ? 35.875 -2.635 3.346 1 87.06 655 GLU A O 1
ATOM 5443 N N . LEU A 1 656 ? 37.344 -1.267 2.295 1 88 656 LEU A N 1
ATOM 5444 C CA . LEU A 1 656 ? 37.719 -0.586 3.531 1 88 656 LEU A CA 1
ATOM 5445 C C . LEU A 1 656 ? 36.5 0.149 4.125 1 88 656 LEU A C 1
ATOM 5447 O O . LEU A 1 656 ? 36.281 0.111 5.34 1 88 656 LEU A O 1
ATOM 5451 N N . ARG A 1 657 ? 35.844 0.792 3.262 1 86.12 657 ARG A N 1
ATOM 5452 C CA . ARG A 1 657 ? 34.625 1.509 3.699 1 86.12 657 ARG A CA 1
ATOM 5453 C C . ARG A 1 657 ? 33.625 0.555 4.328 1 86.12 657 ARG A C 1
ATOM 5455 O O . ARG A 1 657 ? 33.062 0.852 5.379 1 86.12 657 ARG A O 1
ATOM 5462 N N . ASN A 1 658 ? 33.438 -0.523 3.721 1 80.19 658 ASN A N 1
ATOM 5463 C CA . ASN A 1 658 ? 32.5 -1.519 4.219 1 80.19 658 ASN A CA 1
ATOM 5464 C C . ASN A 1 658 ? 32.938 -2.1 5.555 1 80.19 658 ASN A C 1
ATOM 5466 O O . ASN A 1 658 ? 32.125 -2.314 6.453 1 80.19 658 ASN A O 1
ATOM 5470 N N . LEU A 1 659 ? 34.188 -2.367 5.648 1 85.06 659 LEU A N 1
ATOM 5471 C CA . LEU A 1 659 ? 34.719 -2.881 6.898 1 85.06 659 LEU A CA 1
ATOM 5472 C C . LEU A 1 659 ? 34.531 -1.875 8.031 1 85.06 659 LEU A C 1
ATOM 5474 O O . LEU A 1 659 ? 34.156 -2.25 9.148 1 85.06 659 LEU A O 1
ATOM 5478 N N . PHE A 1 660 ? 34.75 -0.649 7.703 1 86.25 660 PHE A N 1
ATOM 5479 C CA . PHE A 1 660 ? 34.562 0.396 8.703 1 86.25 660 PHE A CA 1
ATOM 5480 C C . PHE A 1 660 ? 33.094 0.404 9.188 1 86.25 660 PHE A C 1
ATOM 5482 O O . PHE A 1 660 ? 32.844 0.446 10.391 1 86.25 660 PHE A O 1
ATOM 5489 N N . LEU A 1 661 ? 32.219 0.389 8.273 1 76.81 661 LEU A N 1
ATOM 5490 C CA . LEU A 1 661 ? 30.797 0.459 8.609 1 76.81 661 LEU A CA 1
ATOM 5491 C C . LEU A 1 661 ? 30.375 -0.735 9.461 1 76.81 661 LEU A C 1
ATOM 5493 O O . LEU A 1 661 ? 29.609 -0.586 10.414 1 76.81 661 LEU A O 1
ATOM 5497 N N . GLN A 1 662 ? 30.906 -1.838 9.172 1 76.94 662 GLN A N 1
ATOM 5498 C CA . GLN A 1 662 ? 30.562 -3.061 9.898 1 76.94 662 GLN A CA 1
ATOM 5499 C C . GLN A 1 662 ? 31.109 -3.023 11.32 1 76.94 662 GLN A C 1
ATOM 5501 O O . GLN A 1 662 ? 30.406 -3.336 12.281 1 76.94 662 GLN A O 1
ATOM 5506 N N . TYR A 1 663 ? 32.375 -2.584 11.438 1 81.12 663 TYR A N 1
ATOM 5507 C CA . TYR A 1 663 ? 33.031 -2.623 12.734 1 81.12 663 TYR A CA 1
ATOM 5508 C C . TYR A 1 663 ? 32.625 -1.447 13.602 1 81.12 663 TYR A C 1
ATOM 5510 O O . TYR A 1 663 ? 32.688 -1.517 14.828 1 81.12 663 TYR A O 1
ATOM 5518 N N . ASN A 1 664 ? 32.156 -0.417 12.938 1 78.81 664 ASN A N 1
ATOM 5519 C CA . ASN A 1 664 ? 31.609 0.719 13.68 1 78.81 664 ASN A CA 1
ATOM 5520 C C . ASN A 1 664 ? 30.234 0.403 14.273 1 78.81 664 ASN A C 1
ATOM 5522 O O . ASN A 1 664 ? 29.875 0.926 15.328 1 78.81 664 ASN A O 1
ATOM 5526 N N . LYS A 1 665 ? 29.531 -0.417 13.594 1 70.25 665 LYS A N 1
ATOM 5527 C CA . LYS A 1 665 ? 28.172 -0.754 14.023 1 70.25 665 LYS A CA 1
ATOM 5528 C C . LYS A 1 665 ? 28.188 -1.873 15.055 1 70.25 665 LYS A C 1
ATOM 5530 O O . LYS A 1 665 ? 27.484 -1.803 16.062 1 70.25 665 LYS A O 1
ATOM 5535 N N . ASP A 1 666 ? 29.031 -2.959 14.789 1 72.75 666 ASP A N 1
ATOM 5536 C CA . ASP A 1 666 ? 29.062 -4.125 15.664 1 72.75 666 ASP A CA 1
ATOM 5537 C C . ASP A 1 666 ? 30.406 -4.234 16.375 1 72.75 666 ASP A C 1
ATOM 5539 O O . ASP A 1 666 ? 31.391 -4.695 15.789 1 72.75 666 ASP A O 1
ATOM 5543 N N . LYS A 1 667 ? 30.438 -3.941 17.609 1 74.19 667 LYS A N 1
ATOM 5544 C CA . LYS A 1 667 ? 31.672 -3.912 18.391 1 74.19 667 LYS A CA 1
ATOM 5545 C C . LYS A 1 667 ? 32.125 -5.32 18.766 1 74.19 667 LYS A C 1
ATOM 5547 O O . LYS A 1 667 ? 33.25 -5.523 19.219 1 74.19 667 LYS A O 1
ATOM 5552 N N . SER A 1 668 ? 31.172 -6.301 18.484 1 74.06 668 SER A N 1
ATOM 5553 C CA . SER A 1 668 ? 31.469 -7.66 18.922 1 74.06 668 SER A CA 1
ATOM 5554 C C . SER A 1 668 ? 32.219 -8.438 17.844 1 74.06 668 SER A C 1
ATOM 5556 O O . SER A 1 668 ? 32.688 -9.555 18.078 1 74.06 668 SER A O 1
ATOM 5558 N N . LEU A 1 669 ? 32.469 -7.812 16.688 1 78 669 LEU A N 1
ATOM 5559 C CA . LEU A 1 669 ? 33.062 -8.531 15.562 1 78 669 LEU A CA 1
ATOM 5560 C C . LEU A 1 669 ? 34.531 -8.773 15.773 1 78 669 LEU A C 1
ATOM 5562 O O . LEU A 1 669 ? 35.219 -7.965 16.391 1 78 669 LEU A O 1
ATOM 5566 N N . ASN A 1 670 ? 35 -9.961 15.312 1 81.69 670 ASN A N 1
ATOM 5567 C CA . ASN A 1 670 ? 36.406 -10.312 15.367 1 81.69 670 ASN A CA 1
ATOM 5568 C C . ASN A 1 670 ? 37.25 -9.336 14.547 1 81.69 670 ASN A C 1
ATOM 5570 O O . ASN A 1 670 ? 36.969 -9.086 13.375 1 81.69 670 ASN A O 1
ATOM 5574 N N . LEU A 1 671 ? 38.281 -8.844 15.055 1 86.12 671 LEU A N 1
ATOM 5575 C CA . LEU A 1 671 ? 39.094 -7.777 14.469 1 86.12 671 LEU A CA 1
ATOM 5576 C C . LEU A 1 671 ? 40.094 -8.344 13.445 1 86.12 671 LEU A C 1
ATOM 5578 O O . LEU A 1 671 ? 40.688 -7.594 12.68 1 86.12 671 LEU A O 1
ATOM 5582 N N . ASN A 1 672 ? 40.156 -9.648 13.281 1 84.38 672 ASN A N 1
ATOM 5583 C CA . ASN A 1 672 ? 41.188 -10.273 12.469 1 84.38 672 ASN A CA 1
ATOM 5584 C C . ASN A 1 672 ? 41.094 -9.852 11.008 1 84.38 672 ASN A C 1
ATOM 5586 O O . ASN A 1 672 ? 42.094 -9.461 10.391 1 84.38 672 ASN A O 1
ATOM 5590 N N . PRO A 1 673 ? 39.906 -9.844 10.43 1 85.94 673 PRO A N 1
ATOM 5591 C CA . PRO A 1 673 ? 39.812 -9.438 9.023 1 85.94 673 PRO A CA 1
ATOM 5592 C C . PRO A 1 673 ? 40.25 -7.996 8.797 1 85.94 673 PRO A C 1
ATOM 5594 O O . PRO A 1 673 ? 40.875 -7.688 7.781 1 85.94 673 PRO A O 1
ATOM 5597 N N . LEU A 1 674 ? 39.938 -7.219 9.719 1 88.94 674 LEU A N 1
ATOM 5598 C CA . LEU A 1 674 ? 40.344 -5.82 9.609 1 88.94 674 LEU A CA 1
ATOM 5599 C C . LEU A 1 674 ? 41.844 -5.664 9.781 1 88.94 674 LEU A C 1
ATOM 5601 O O . LEU A 1 674 ? 42.5 -4.902 9.047 1 88.94 674 LEU A O 1
ATOM 5605 N N . SER A 1 675 ? 42.438 -6.426 10.68 1 87.56 675 SER A N 1
ATOM 5606 C CA . SER A 1 675 ? 43.875 -6.379 10.922 1 87.56 675 SER A CA 1
ATOM 5607 C C . SER A 1 675 ? 44.656 -6.812 9.688 1 87.56 675 SER A C 1
ATOM 5609 O O . SER A 1 675 ? 45.656 -6.18 9.32 1 87.56 675 SER A O 1
ATOM 5611 N N . LEU A 1 676 ? 44.156 -7.836 9.039 1 84.62 676 LEU A N 1
ATOM 5612 C CA . LEU A 1 676 ? 44.844 -8.375 7.859 1 84.62 676 LEU A CA 1
ATOM 5613 C C . LEU A 1 676 ? 44.781 -7.383 6.703 1 84.62 676 LEU A C 1
ATOM 5615 O O . LEU A 1 676 ? 45.781 -7.176 6.012 1 84.62 676 LEU A O 1
ATOM 5619 N N . LYS A 1 677 ? 43.656 -6.781 6.512 1 88.25 677 LYS A N 1
ATOM 5620 C CA . LYS A 1 677 ? 43.5 -5.836 5.41 1 88.25 677 LYS A CA 1
ATOM 5621 C C . LYS A 1 677 ? 44.344 -4.586 5.633 1 88.25 677 LYS A C 1
ATOM 5623 O O . LYS A 1 677 ? 44.969 -4.086 4.703 1 88.25 677 LYS A O 1
ATOM 5628 N N . LEU A 1 678 ? 44.406 -4.16 6.848 1 90.06 678 LEU A N 1
ATOM 5629 C CA . LEU A 1 678 ? 45.188 -2.959 7.172 1 90.06 678 LEU A CA 1
ATOM 5630 C C . LEU A 1 678 ? 46.688 -3.215 7.043 1 90.06 678 LEU A C 1
ATOM 5632 O O . LEU A 1 678 ? 47.406 -2.398 6.473 1 90.06 678 LEU A O 1
ATOM 5636 N N . THR A 1 679 ? 47.094 -4.367 7.512 1 86.81 679 THR A N 1
ATOM 5637 C CA . THR A 1 679 ? 48.5 -4.711 7.426 1 86.81 679 THR A CA 1
ATOM 5638 C C . THR A 1 679 ? 48.938 -4.871 5.973 1 86.81 679 THR A C 1
ATOM 5640 O O . THR A 1 679 ? 50.031 -4.488 5.605 1 86.81 679 THR A O 1
ATOM 5643 N N . GLY A 1 680 ? 48.094 -5.383 5.121 1 84.56 680 GLY A N 1
ATOM 5644 C CA . GLY A 1 680 ? 48.375 -5.578 3.713 1 84.56 680 GLY A CA 1
ATOM 5645 C C . GLY A 1 680 ? 48.531 -4.277 2.949 1 84.56 680 GLY A C 1
ATOM 5646 O O . GLY A 1 680 ? 49.312 -4.203 1.991 1 84.56 680 GLY A O 1
ATOM 5647 N N . ILE A 1 681 ? 47.844 -3.264 3.373 1 86.81 681 ILE A N 1
ATOM 5648 C CA . ILE A 1 681 ? 47.875 -1.999 2.645 1 86.81 681 ILE A CA 1
ATOM 5649 C C . ILE A 1 681 ? 48.969 -1.098 3.199 1 86.81 681 ILE A C 1
ATOM 5651 O O . ILE A 1 681 ? 49.719 -0.479 2.436 1 86.81 681 ILE A O 1
ATOM 5655 N N . VAL A 1 682 ? 49.188 -1.074 4.531 1 85.81 682 VAL A N 1
ATOM 5656 C CA . VAL A 1 682 ? 50.031 -0.091 5.176 1 85.81 682 VAL A CA 1
ATOM 5657 C C . VAL A 1 682 ? 51.469 -0.612 5.215 1 85.81 682 VAL A C 1
ATOM 5659 O O . VAL A 1 682 ? 52.438 0.169 5.145 1 85.81 682 VAL A O 1
ATOM 5662 N N . ASP A 1 683 ? 51.688 -1.883 5.465 1 73.88 683 ASP A N 1
ATOM 5663 C CA . ASP A 1 683 ? 53.031 -2.43 5.543 1 73.88 683 ASP A CA 1
ATOM 5664 C C . ASP A 1 683 ? 53.469 -3.02 4.203 1 73.88 683 ASP A C 1
ATOM 5666 O O . ASP A 1 683 ? 53.25 -4.207 3.941 1 73.88 683 ASP A O 1
ATOM 5670 N N . PRO A 1 684 ? 53.906 -2.277 3.227 1 62.09 684 PRO A N 1
ATOM 5671 C CA . PRO A 1 684 ? 54.188 -2.668 1.841 1 62.09 684 PRO A CA 1
ATOM 5672 C C . PRO A 1 684 ? 55.312 -3.691 1.721 1 62.09 684 PRO A C 1
ATOM 5674 O O . PRO A 1 684 ? 55.75 -3.996 0.611 1 62.09 684 PRO A O 1
ATOM 5677 N N . ALA A 1 685 ? 56 -4.023 2.689 1 54.25 685 ALA A N 1
ATOM 5678 C CA . ALA A 1 685 ? 57.125 -4.922 2.391 1 54.25 685 ALA A CA 1
ATOM 5679 C C . ALA A 1 685 ? 56.75 -5.938 1.318 1 54.25 685 ALA A C 1
ATOM 5681 O O . ALA A 1 685 ? 57.594 -6.387 0.544 1 54.25 685 ALA A O 1
ATOM 5682 N N . VAL A 1 686 ? 55.75 -6.375 1.269 1 47.78 686 VAL A N 1
ATOM 5683 C CA . VAL A 1 686 ? 55.438 -7.523 0.423 1 47.78 686 VAL A CA 1
ATOM 5684 C C . VAL A 1 686 ? 55.219 -7.062 -1.018 1 47.78 686 VAL A C 1
ATOM 5686 O O . VAL A 1 686 ? 55.781 -7.648 -1.95 1 47.78 686 VAL A O 1
ATOM 5689 N N . MET A 1 687 ? 54.156 -6.285 -1.577 1 52.59 687 MET A N 1
ATOM 5690 C CA . MET A 1 687 ? 53.875 -6.23 -3.006 1 52.59 687 MET A CA 1
ATOM 5691 C C . MET A 1 687 ? 54.094 -4.828 -3.557 1 52.59 687 MET A C 1
ATOM 5693 O O . MET A 1 687 ? 53.625 -4.496 -4.648 1 52.59 687 MET A O 1
ATOM 5697 N N . GLY A 1 688 ? 55.188 -4.074 -2.961 1 58.84 688 GLY A N 1
ATOM 5698 C CA . GLY A 1 688 ? 55.562 -2.773 -3.494 1 58.84 688 GLY A CA 1
ATOM 5699 C C . GLY A 1 688 ? 54.406 -1.8 -3.564 1 58.84 688 GLY A C 1
ATOM 5700 O O . GLY A 1 688 ? 54.594 -0.597 -3.746 1 58.84 688 GLY A O 1
ATOM 5701 N N . GLY A 1 689 ? 53.094 -2.135 -3.338 1 68.19 689 GLY A N 1
ATOM 5702 C CA . GLY A 1 689 ? 51.812 -1.447 -3.199 1 68.19 689 GLY A CA 1
ATOM 5703 C C . GLY A 1 689 ? 51.625 -0.3 -4.18 1 68.19 689 GLY A C 1
ATOM 5704 O O . GLY A 1 689 ? 51.75 -0.49 -5.391 1 68.19 689 GLY A O 1
ATOM 5705 N N . ILE A 1 690 ? 51.594 0.97 -3.682 1 80.69 690 ILE A N 1
ATOM 5706 C CA . ILE A 1 690 ? 51.344 2.215 -4.398 1 80.69 690 ILE A CA 1
ATOM 5707 C C . ILE A 1 690 ? 52.562 2.551 -5.281 1 80.69 690 ILE A C 1
ATOM 5709 O O . ILE A 1 690 ? 52.406 3.098 -6.375 1 80.69 690 ILE A O 1
ATOM 5713 N N . MET A 1 691 ? 53.781 2.074 -4.914 1 80.38 691 MET A N 1
ATOM 5714 C CA . MET A 1 691 ? 55 2.375 -5.641 1 80.38 691 MET A CA 1
ATOM 5715 C C . MET A 1 691 ? 55.031 1.679 -7 1 80.38 691 MET A C 1
ATOM 5717 O O . MET A 1 691 ? 55.531 2.217 -7.973 1 80.38 691 MET A O 1
ATOM 5721 N N . ASN A 1 692 ? 54.438 0.536 -6.992 1 85.81 692 ASN A N 1
ATOM 5722 C CA . ASN A 1 692 ? 54.375 -0.198 -8.25 1 85.81 692 ASN A CA 1
ATOM 5723 C C . ASN A 1 692 ? 53.531 0.541 -9.289 1 85.81 692 ASN A C 1
ATOM 5725 O O . ASN A 1 692 ? 53.875 0.554 -10.477 1 85.81 692 ASN A O 1
ATOM 5729 N N . TYR A 1 693 ? 52.531 1.162 -8.805 1 89 693 TYR A N 1
ATOM 5730 C CA . TYR A 1 693 ? 51.688 1.925 -9.711 1 89 693 TYR A CA 1
ATOM 5731 C C . TYR A 1 693 ? 52.375 3.201 -10.164 1 89 693 TYR A C 1
ATOM 5733 O O . TYR A 1 693 ? 52.281 3.59 -11.328 1 89 693 TYR A O 1
ATOM 5741 N N . GLU A 1 694 ? 53.094 3.785 -9.266 1 87.56 694 GLU A N 1
ATOM 5742 C CA . GLU A 1 694 ? 53.844 5.004 -9.594 1 87.56 694 GLU A CA 1
ATOM 5743 C C . GLU A 1 694 ? 54.906 4.738 -10.656 1 87.56 694 GLU A C 1
ATOM 5745 O O . GLU A 1 694 ? 55.031 5.5 -11.617 1 87.56 694 GLU A O 1
ATOM 5750 N N . ASN A 1 695 ? 55.562 3.621 -10.484 1 87 695 ASN A N 1
ATOM 5751 C CA . ASN A 1 695 ? 56.625 3.264 -11.398 1 87 695 ASN A CA 1
ATOM 5752 C C . ASN A 1 695 ? 56.094 2.777 -12.742 1 87 695 ASN A C 1
ATOM 5754 O O . ASN A 1 695 ? 56.812 2.83 -13.75 1 87 695 ASN A O 1
ATOM 5758 N N . ALA A 1 696 ? 54.906 2.396 -12.664 1 88.06 696 ALA A N 1
ATOM 5759 C CA . ALA A 1 696 ? 54.344 1.827 -13.891 1 88.06 696 ALA A CA 1
ATOM 5760 C C . ALA A 1 696 ? 53.625 2.893 -14.703 1 88.06 696 ALA A C 1
ATOM 5762 O O . ALA A 1 696 ? 53.75 2.926 -15.93 1 88.06 696 ALA A O 1
ATOM 5763 N N . PHE A 1 697 ? 52.938 3.859 -14 1 91 697 PHE A N 1
ATOM 5764 C CA . PHE A 1 697 ? 52 4.668 -14.766 1 91 697 PHE A CA 1
ATOM 5765 C C . PHE A 1 697 ? 52.281 6.152 -14.578 1 91 697 PHE A C 1
ATOM 5767 O O . PHE A 1 697 ? 51.812 6.98 -15.367 1 91 697 PHE A O 1
ATOM 5774 N N . PHE A 1 698 ? 53.031 6.484 -13.523 1 88.94 698 PHE A N 1
ATOM 5775 C CA . PHE A 1 698 ? 53.188 7.906 -13.234 1 88.94 698 PHE A CA 1
ATOM 5776 C C . PHE A 1 698 ? 54.531 8.414 -13.781 1 88.94 698 PHE A C 1
ATOM 5778 O O . PHE A 1 698 ? 54.938 9.531 -13.477 1 88.94 698 PHE A O 1
ATOM 5785 N N . THR A 1 699 ? 55.156 7.738 -14.562 1 87.25 699 THR A N 1
ATOM 5786 C CA . THR A 1 699 ? 56.438 8.148 -15.125 1 87.25 699 THR A CA 1
ATOM 5787 C C . THR A 1 699 ? 56.25 9.07 -16.328 1 87.25 699 THR A C 1
ATOM 5789 O O . THR A 1 699 ? 55.25 8.945 -17.047 1 87.25 699 THR A O 1
ATOM 5792 N N . PRO A 1 700 ? 57.156 9.938 -16.5 1 87 700 PRO A N 1
ATOM 5793 C CA . PRO A 1 700 ? 57.062 10.836 -17.656 1 87 700 PRO A CA 1
ATOM 5794 C C . PRO A 1 700 ? 57.062 10.094 -18.984 1 87 700 PRO A C 1
ATOM 5796 O O . PRO A 1 700 ? 56.375 10.5 -19.938 1 87 700 PRO A O 1
ATOM 5799 N N . GLU A 1 701 ? 57.812 9.07 -18.953 1 85.06 701 GLU A N 1
ATOM 5800 C CA . GLU A 1 701 ? 57.844 8.266 -20.172 1 85.06 701 GLU A CA 1
ATOM 5801 C C . GLU A 1 701 ? 56.469 7.695 -20.516 1 85.06 701 GLU A C 1
ATOM 5803 O O . GLU A 1 701 ? 56.062 7.727 -21.672 1 85.06 701 GLU A O 1
ATOM 5808 N N . TYR A 1 702 ? 55.781 7.188 -19.516 1 88.88 702 TYR A N 1
ATOM 5809 C CA . TYR A 1 702 ? 54.438 6.625 -19.734 1 88.88 702 TYR A CA 1
ATOM 5810 C C . TYR A 1 702 ? 53.469 7.707 -20.156 1 88.88 702 TYR A C 1
ATOM 5812 O O . TYR A 1 702 ? 52.656 7.504 -21.062 1 88.88 702 TYR A O 1
ATOM 5820 N N . ILE A 1 703 ? 53.5 8.789 -19.578 1 87.94 703 ILE A N 1
ATOM 5821 C CA . ILE A 1 703 ? 52.562 9.891 -19.828 1 87.94 703 ILE A CA 1
ATOM 5822 C C . ILE A 1 703 ? 52.781 10.414 -21.25 1 87.94 703 ILE A C 1
ATOM 5824 O O . ILE A 1 703 ? 51.812 10.75 -21.938 1 87.94 703 ILE A O 1
ATOM 5828 N N . GLN A 1 704 ? 54 10.43 -21.672 1 85.5 704 GLN A N 1
ATOM 5829 C CA . GLN A 1 704 ? 54.312 10.906 -23.016 1 85.5 704 GLN A CA 1
ATOM 5830 C C . GLN A 1 704 ? 53.844 9.914 -24.078 1 85.5 704 GLN A C 1
ATOM 5832 O O . GLN A 1 704 ? 53.344 10.312 -25.125 1 85.5 704 GLN A O 1
ATOM 5837 N N . ASN A 1 705 ? 53.969 8.695 -23.734 1 86.06 705 ASN A N 1
ATOM 5838 C CA . ASN A 1 705 ? 53.594 7.652 -24.688 1 86.06 705 ASN A CA 1
ATOM 5839 C C . ASN A 1 705 ? 52.094 7.406 -24.719 1 86.06 705 ASN A C 1
ATOM 5841 O O . ASN A 1 705 ? 51.562 6.848 -25.688 1 86.06 705 ASN A O 1
ATOM 5845 N N . ASN A 1 706 ? 51.406 7.809 -23.625 1 88.06 706 ASN A N 1
ATOM 5846 C CA . ASN A 1 706 ? 49.969 7.598 -23.531 1 88.06 706 ASN A CA 1
ATOM 5847 C C . ASN A 1 706 ? 49.25 8.883 -23.125 1 88.06 706 ASN A C 1
ATOM 5849 O O . ASN A 1 706 ? 48.625 8.945 -22.062 1 88.06 706 ASN A O 1
ATOM 5853 N N . PRO A 1 707 ? 49.156 9.773 -23.953 1 86.75 707 PRO A N 1
ATOM 5854 C CA . PRO A 1 707 ? 48.562 11.078 -23.625 1 86.75 707 PRO A CA 1
ATOM 5855 C C . PRO A 1 707 ? 47.094 11 -23.297 1 86.75 707 PRO A C 1
ATOM 5857 O O . PRO A 1 707 ? 46.562 11.82 -22.547 1 86.75 707 PRO A O 1
ATOM 5860 N N . ASP A 1 708 ? 46.344 9.992 -23.828 1 88.81 708 ASP A N 1
ATOM 5861 C CA . ASP A 1 708 ? 44.906 9.875 -23.609 1 88.81 708 ASP A CA 1
ATOM 5862 C C . ASP A 1 708 ? 44.594 9.375 -22.203 1 88.81 708 ASP A C 1
ATOM 5864 O O . ASP A 1 708 ? 43.438 9.391 -21.781 1 88.81 708 ASP A O 1
ATOM 5868 N N . ASP A 1 709 ? 45.594 9.031 -21.453 1 91 709 ASP A N 1
ATOM 5869 C CA . ASP A 1 709 ? 45.406 8.406 -20.156 1 91 709 ASP A CA 1
ATOM 5870 C C . ASP A 1 709 ? 45.531 9.422 -19.031 1 91 709 ASP A C 1
ATOM 5872 O O . ASP A 1 709 ? 45.562 9.055 -17.844 1 91 709 ASP A O 1
ATOM 5876 N N . ASP A 1 710 ? 45.469 10.602 -19.297 1 90.12 710 ASP A N 1
ATOM 5877 C CA . ASP A 1 710 ? 45.656 11.633 -18.297 1 90.12 710 ASP A CA 1
ATOM 5878 C C . ASP A 1 710 ? 44.562 11.602 -17.234 1 90.12 710 ASP A C 1
ATOM 5880 O O . ASP A 1 710 ? 44.844 11.672 -16.047 1 90.12 710 ASP A O 1
ATOM 5884 N N . MET A 1 711 ? 43.406 11.539 -17.75 1 92.94 711 MET A N 1
ATOM 5885 C CA . MET A 1 711 ? 42.281 11.516 -16.844 1 92.94 711 MET A CA 1
ATOM 5886 C C . MET A 1 711 ? 42.312 10.273 -15.961 1 92.94 711 MET A C 1
ATOM 5888 O O . MET A 1 711 ? 41.969 10.336 -14.773 1 92.94 711 MET A O 1
ATOM 5892 N N . LEU A 1 712 ? 42.656 9.227 -16.531 1 93.88 712 LEU A N 1
ATOM 5893 C CA . LEU A 1 712 ? 42.719 7.969 -15.789 1 93.88 712 LEU A CA 1
ATOM 5894 C C . LEU A 1 712 ? 43.812 7.996 -14.75 1 93.88 712 LEU A C 1
ATOM 5896 O O . LEU A 1 712 ? 43.656 7.477 -13.641 1 93.88 712 LEU A O 1
ATOM 5900 N N . ILE A 1 713 ? 44.906 8.578 -15.141 1 93.19 713 ILE A N 1
ATOM 5901 C CA . ILE A 1 713 ? 46.031 8.711 -14.219 1 93.19 713 ILE A CA 1
ATOM 5902 C C . ILE A 1 713 ? 45.625 9.578 -13.031 1 93.19 713 ILE A C 1
ATOM 5904 O O . ILE A 1 713 ? 45.906 9.242 -11.875 1 93.19 713 ILE A O 1
ATOM 5908 N N . GLN A 1 714 ? 44.906 10.578 -13.344 1 92.88 714 GLN A N 1
ATOM 5909 C CA . GLN A 1 714 ? 44.438 11.445 -12.273 1 92.88 714 GLN A CA 1
ATOM 5910 C C . GLN A 1 714 ? 43.469 10.719 -11.367 1 92.88 714 GLN A C 1
ATOM 5912 O O . GLN A 1 714 ? 43.469 10.906 -10.148 1 92.88 714 GLN A O 1
ATOM 5917 N N . LYS A 1 715 ? 42.625 9.953 -11.914 1 94.94 715 LYS A N 1
ATOM 5918 C CA . LYS A 1 715 ? 41.688 9.172 -11.133 1 94.94 715 LYS A CA 1
ATOM 5919 C C . LYS A 1 715 ? 42.406 8.219 -10.18 1 94.94 715 LYS A C 1
ATOM 5921 O O . LYS A 1 715 ? 42 8.055 -9.031 1 94.94 715 LYS A O 1
ATOM 5926 N N . LEU A 1 716 ? 43.406 7.629 -10.703 1 94.25 716 LEU A N 1
ATOM 5927 C CA . LEU A 1 716 ? 44.156 6.711 -9.875 1 94.25 716 LEU A CA 1
ATOM 5928 C C . LEU A 1 716 ? 44.844 7.457 -8.734 1 94.25 716 LEU A C 1
ATOM 5930 O O . LEU A 1 716 ? 44.875 6.977 -7.598 1 94.25 716 LEU A O 1
ATOM 5934 N N . LYS A 1 717 ? 45.375 8.617 -9.016 1 93.31 717 LYS A N 1
ATOM 5935 C CA . LYS A 1 717 ? 45.969 9.453 -7.984 1 93.31 717 LYS A CA 1
ATOM 5936 C C . LYS A 1 717 ? 44.969 9.844 -6.922 1 93.31 717 LYS A C 1
ATOM 5938 O O . LYS A 1 717 ? 45.25 9.797 -5.723 1 93.31 717 LYS A O 1
ATOM 5943 N N . ASP A 1 718 ? 43.812 10.156 -7.375 1 93.81 718 ASP A N 1
ATOM 5944 C CA . ASP A 1 718 ? 42.75 10.539 -6.461 1 93.81 718 ASP A CA 1
ATOM 5945 C C . ASP A 1 718 ? 42.344 9.375 -5.555 1 93.81 718 ASP A C 1
ATOM 5947 O O . ASP A 1 718 ? 42.094 9.57 -4.363 1 93.81 718 ASP A O 1
ATOM 5951 N N . LEU A 1 719 ? 42.219 8.219 -6.094 1 94.12 719 LEU A N 1
ATOM 5952 C CA . LEU A 1 719 ? 41.844 7.039 -5.324 1 94.12 719 LEU A CA 1
ATOM 5953 C C . LEU A 1 719 ? 42.875 6.715 -4.27 1 94.12 719 LEU A C 1
ATOM 5955 O O . LEU A 1 719 ? 42.562 6.305 -3.156 1 94.12 719 LEU A O 1
ATOM 5959 N N . ILE A 1 720 ? 44.125 6.953 -4.656 1 92.88 720 ILE A N 1
ATOM 5960 C CA . ILE A 1 720 ? 45.219 6.734 -3.717 1 92.88 720 ILE A CA 1
ATOM 5961 C C . ILE A 1 720 ? 45.125 7.738 -2.57 1 92.88 720 ILE A C 1
ATOM 5963 O O . ILE A 1 720 ? 45.25 7.371 -1.401 1 92.88 720 ILE A O 1
ATOM 5967 N N . ALA A 1 721 ? 44.812 8.891 -2.893 1 93.44 721 ALA A N 1
ATOM 5968 C CA . ALA A 1 721 ? 44.656 9.93 -1.879 1 93.44 721 ALA A CA 1
ATOM 5969 C C . ALA A 1 721 ? 43.469 9.672 -0.984 1 93.44 721 ALA A C 1
ATOM 5971 O O . ALA A 1 721 ? 43.5 9.922 0.222 1 93.44 721 ALA A O 1
ATOM 5972 N N . GLU A 1 722 ? 42.469 9.203 -1.546 1 93.06 722 GLU A N 1
ATOM 5973 C CA . GLU A 1 722 ? 41.219 8.945 -0.82 1 93.06 722 GLU A CA 1
ATOM 5974 C C . GLU A 1 722 ? 41.375 7.781 0.148 1 93.06 722 GLU A C 1
ATOM 5976 O O . GLU A 1 722 ? 40.594 7.645 1.099 1 93.06 722 GLU A O 1
ATOM 5981 N N . GLN A 1 723 ? 42.219 6.953 -0.089 1 92.44 723 GLN A N 1
ATOM 5982 C CA . GLN A 1 723 ? 42.406 5.773 0.75 1 92.44 723 GLN A CA 1
ATOM 5983 C C . GLN A 1 723 ? 42.969 6.16 2.115 1 92.44 723 GLN A C 1
ATOM 5985 O O . GLN A 1 723 ? 42.781 5.449 3.1 1 92.44 723 GLN A O 1
ATOM 5990 N N . ILE A 1 724 ? 43.656 7.312 2.188 1 91.88 724 ILE A N 1
ATOM 5991 C CA . ILE A 1 724 ? 44.375 7.727 3.393 1 91.88 724 ILE A CA 1
ATOM 5992 C C . ILE A 1 724 ? 43.375 8.039 4.5 1 91.88 724 ILE A C 1
ATOM 5994 O O . ILE A 1 724 ? 43.469 7.484 5.598 1 91.88 724 ILE A O 1
ATOM 5998 N N . PRO A 1 725 ? 42.406 8.875 4.238 1 92.88 725 PRO A N 1
ATOM 5999 C CA . PRO A 1 725 ? 41.438 9.109 5.309 1 92.88 725 PRO A CA 1
ATOM 6000 C C . PRO A 1 725 ? 40.688 7.844 5.711 1 92.88 725 PRO A C 1
ATOM 6002 O O . PRO A 1 725 ? 40.312 7.68 6.879 1 92.88 725 PRO A O 1
ATOM 6005 N N . LEU A 1 726 ? 40.406 6.965 4.855 1 92.5 726 LEU A N 1
ATOM 6006 C CA . LEU A 1 726 ? 39.719 5.707 5.152 1 92.5 726 LEU A CA 1
ATOM 6007 C C . LEU A 1 726 ? 40.594 4.836 6.07 1 92.5 726 LEU A C 1
ATOM 6009 O O . LEU A 1 726 ? 40.062 4.238 7.016 1 92.5 726 LEU A O 1
ATOM 6013 N N . LEU A 1 727 ? 41.844 4.816 5.711 1 92.19 727 LEU A N 1
ATOM 6014 C CA . LEU A 1 727 ? 42.75 4.051 6.535 1 92.19 727 LEU A CA 1
ATOM 6015 C C . LEU A 1 727 ? 42.875 4.648 7.938 1 92.19 727 LEU A C 1
ATOM 6017 O O . LEU A 1 727 ? 42.969 3.918 8.922 1 92.19 727 LEU A O 1
ATOM 6021 N N . ASP A 1 728 ? 42.781 5.91 7.969 1 91.38 728 ASP A N 1
ATOM 6022 C CA . ASP A 1 728 ? 42.875 6.602 9.25 1 91.38 728 ASP A CA 1
ATOM 6023 C C . ASP A 1 728 ? 41.719 6.184 10.18 1 91.38 728 ASP A C 1
ATOM 6025 O O . ASP A 1 728 ? 41.969 5.805 11.328 1 91.38 728 ASP A O 1
ATOM 6029 N N . VAL A 1 729 ? 40.531 6.227 9.672 1 91.56 729 VAL A N 1
ATOM 6030 C CA . VAL A 1 729 ? 39.375 5.887 10.484 1 91.56 729 VAL A CA 1
ATOM 6031 C C . VAL A 1 729 ? 39.406 4.406 10.844 1 91.56 729 VAL A C 1
ATOM 6033 O O . VAL A 1 729 ? 39.031 4.02 11.953 1 91.56 729 VAL A O 1
ATOM 6036 N N . CYS A 1 730 ? 39.844 3.578 9.93 1 92.38 730 CYS A N 1
ATOM 6037 C CA . CYS A 1 730 ? 39.906 2.141 10.172 1 92.38 730 CYS A CA 1
ATOM 6038 C C . CYS A 1 730 ? 40.969 1.797 11.219 1 92.38 730 CYS A C 1
ATOM 6040 O O . CYS A 1 730 ? 40.75 0.925 12.062 1 92.38 730 CYS A O 1
ATOM 6042 N N . ILE A 1 731 ? 42.062 2.479 11.195 1 91.25 731 ILE A N 1
ATOM 6043 C CA . ILE A 1 731 ? 43.125 2.254 12.164 1 91.25 731 ILE A CA 1
ATOM 6044 C C . ILE A 1 731 ? 42.688 2.734 13.539 1 91.25 731 ILE A C 1
ATOM 6046 O O . ILE A 1 731 ? 43 2.109 14.555 1 91.25 731 ILE A O 1
ATOM 6050 N N . GLN A 1 732 ? 41.906 3.768 13.547 1 90.19 732 GLN A N 1
ATOM 6051 C CA . GLN A 1 732 ? 41.375 4.277 14.805 1 90.19 732 GLN A CA 1
ATOM 6052 C C . GLN A 1 732 ? 40.438 3.258 15.453 1 90.19 732 GLN A C 1
ATOM 6054 O O . GLN A 1 732 ? 40.531 2.998 16.656 1 90.19 732 GLN A O 1
ATOM 6059 N N . ILE A 1 733 ? 39.594 2.709 14.664 1 89.38 733 ILE A N 1
ATOM 6060 C CA . ILE A 1 733 ? 38.656 1.711 15.172 1 89.38 733 ILE A CA 1
ATOM 6061 C C . ILE A 1 733 ? 39.406 0.481 15.648 1 89.38 733 ILE A C 1
ATOM 6063 O O . ILE A 1 733 ? 39.062 -0.121 16.672 1 89.38 733 ILE A O 1
ATOM 6067 N N . HIS A 1 734 ? 40.406 0.101 14.875 1 90.31 734 HIS A N 1
ATOM 6068 C CA . HIS A 1 734 ? 41.25 -1.028 15.242 1 90.31 734 HIS A CA 1
ATOM 6069 C C . HIS A 1 734 ? 41.969 -0.778 16.578 1 90.31 734 HIS A C 1
ATOM 6071 O O . HIS A 1 734 ? 42.094 -1.689 17.391 1 90.31 734 HIS A O 1
ATOM 6077 N N . GLY A 1 735 ? 42.375 0.4 16.875 1 88.38 735 GLY A N 1
ATOM 6078 C CA . GLY A 1 735 ? 43.031 0.779 18.109 1 88.38 735 GLY A CA 1
ATOM 6079 C C . GLY A 1 735 ? 42.094 0.783 19.312 1 88.38 735 GLY A C 1
ATOM 6080 O O . GLY A 1 735 ? 42.469 0.338 20.391 1 88.38 735 GLY A O 1
ATOM 6081 N N . GLU A 1 736 ? 40.875 1.219 19.078 1 85.12 736 GLU A N 1
ATOM 6082 C CA . GLU A 1 736 ? 39.906 1.295 20.141 1 85.12 736 GLU A CA 1
ATOM 6083 C C . GLU A 1 736 ? 39.469 -0.096 20.609 1 85.12 736 GLU A C 1
ATOM 6085 O O . GLU A 1 736 ? 39.156 -0.299 21.781 1 85.12 736 GLU A O 1
ATOM 6090 N N . ARG A 1 737 ? 39.5 -1.053 19.703 1 83.12 737 ARG A N 1
ATOM 6091 C CA . ARG A 1 737 ? 38.969 -2.379 20.016 1 83.12 737 ARG A CA 1
ATOM 6092 C C . ARG A 1 737 ? 40.094 -3.381 20.234 1 83.12 737 ARG A C 1
ATOM 6094 O O . ARG A 1 737 ? 39.844 -4.551 20.531 1 83.12 737 ARG A O 1
ATOM 6101 N N . SER A 1 738 ? 41.281 -2.967 20.109 1 80.31 738 SER A N 1
ATOM 6102 C CA . SER A 1 738 ? 42.406 -3.883 20.141 1 80.31 738 SER A CA 1
ATOM 6103 C C . SER A 1 738 ? 42.656 -4.414 21.547 1 80.31 738 SER A C 1
ATOM 6105 O O . SER A 1 738 ? 42.625 -3.654 22.516 1 80.31 738 SER A O 1
ATOM 6107 N N . LEU A 1 739 ? 42.656 -5.676 21.562 1 76.75 739 LEU A N 1
ATOM 6108 C CA . LEU A 1 739 ? 43.031 -6.375 22.797 1 76.75 739 LEU A CA 1
ATOM 6109 C C . LEU A 1 739 ? 44.5 -6.117 23.125 1 76.75 739 LEU A C 1
ATOM 6111 O O . LEU A 1 739 ? 45.281 -5.746 22.25 1 76.75 739 LEU A O 1
ATOM 6115 N N . PRO A 1 740 ? 44.844 -6.141 24.344 1 79.44 740 PRO A N 1
ATOM 6116 C CA . PRO A 1 740 ? 46.219 -5.883 24.766 1 79.44 740 PRO A CA 1
ATOM 6117 C C . PRO A 1 740 ? 47.25 -6.703 23.984 1 79.44 740 PRO A C 1
ATOM 6119 O O . PRO A 1 740 ? 48.375 -6.242 23.75 1 79.44 740 PRO A O 1
ATOM 6122 N N . SER A 1 741 ? 46.844 -7.875 23.453 1 79.62 741 SER A N 1
ATOM 6123 C CA . SER A 1 741 ? 47.75 -8.711 22.672 1 79.62 741 SER A CA 1
ATOM 6124 C C . SER A 1 741 ? 48.062 -8.086 21.297 1 79.62 741 SER A C 1
ATOM 6126 O O . SER A 1 741 ? 49.062 -8.383 20.688 1 79.62 741 SER A O 1
ATOM 6128 N N . LEU A 1 742 ? 47.219 -7.164 20.859 1 82.62 742 LEU A N 1
ATOM 6129 C CA . LEU A 1 742 ? 47.344 -6.598 19.531 1 82.62 742 LEU A CA 1
ATOM 6130 C C . LEU A 1 742 ? 47.906 -5.176 19.578 1 82.62 742 LEU A C 1
ATOM 6132 O O . LEU A 1 742 ? 47.938 -4.484 18.562 1 82.62 742 LEU A O 1
ATOM 6136 N N . HIS A 1 743 ? 48.438 -4.828 20.719 1 85.94 743 HIS A N 1
ATOM 6137 C CA . HIS A 1 743 ? 48.938 -3.463 20.875 1 85.94 743 HIS A CA 1
ATOM 6138 C C . HIS A 1 743 ? 50.219 -3.25 20.109 1 85.94 743 HIS A C 1
ATOM 6140 O O . HIS A 1 743 ? 50.438 -2.17 19.562 1 85.94 743 HIS A O 1
ATOM 6146 N N . GLY A 1 744 ? 51.031 -4.305 20.141 1 86.62 744 GLY A N 1
ATOM 6147 C CA . GLY A 1 744 ? 52.219 -4.199 19.328 1 86.62 744 GLY A CA 1
ATOM 6148 C C . GLY A 1 744 ? 51.938 -3.975 17.859 1 86.62 744 GLY A C 1
ATOM 6149 O O . GLY A 1 744 ? 52.562 -3.125 17.219 1 86.62 744 GLY A O 1
ATOM 6150 N N . LEU A 1 745 ? 51.031 -4.672 17.391 1 89.44 745 LEU A N 1
ATOM 6151 C CA . LEU A 1 745 ? 50.625 -4.539 15.992 1 89.44 745 LEU A CA 1
ATOM 6152 C C . LEU A 1 745 ? 50 -3.168 15.734 1 89.44 745 LEU A C 1
ATOM 6154 O O . LEU A 1 745 ? 50.25 -2.559 14.695 1 89.44 745 LEU A O 1
ATOM 6158 N N . GLN A 1 746 ? 49.281 -2.668 16.688 1 91.06 746 GLN A N 1
ATOM 6159 C CA . GLN A 1 746 ? 48.656 -1.361 16.547 1 91.06 746 GLN A CA 1
ATOM 6160 C C . GLN A 1 746 ? 49.688 -0.254 16.422 1 91.06 746 GLN A C 1
ATOM 6162 O O . GLN A 1 746 ? 49.562 0.627 15.57 1 91.06 746 GLN A O 1
ATOM 6167 N N . LYS A 1 747 ? 50.656 -0.367 17.219 1 89.81 747 LYS A N 1
ATOM 6168 C CA . LYS A 1 747 ? 51.719 0.645 17.156 1 89.81 747 LYS A CA 1
ATOM 6169 C C . LYS A 1 747 ? 52.469 0.599 15.836 1 89.81 747 LYS A C 1
ATOM 6171 O O . LYS A 1 747 ? 52.812 1.641 15.273 1 89.81 747 LYS A O 1
ATOM 6176 N N . ARG A 1 748 ? 52.625 -0.565 15.383 1 89.69 748 ARG A N 1
ATOM 6177 C CA . ARG A 1 748 ? 53.281 -0.725 14.086 1 89.69 748 ARG A CA 1
ATOM 6178 C C . ARG A 1 748 ? 52.438 -0.16 12.969 1 89.69 748 ARG A C 1
ATOM 6180 O O . ARG A 1 748 ? 52.938 0.518 12.07 1 89.69 748 ARG A O 1
ATOM 6187 N N . LEU A 1 749 ? 51.219 -0.468 12.992 1 91.5 749 LEU A N 1
ATOM 6188 C CA . LEU A 1 749 ? 50.281 0.028 11.992 1 91.5 749 LEU A CA 1
ATOM 6189 C C . LEU A 1 749 ? 50.25 1.553 11.984 1 91.5 749 LEU A C 1
ATOM 6191 O O . LEU A 1 749 ? 50.219 2.174 10.914 1 91.5 749 LEU A O 1
ATOM 6195 N N . GLU A 1 750 ? 50.25 2.109 13.148 1 91.81 750 GLU A N 1
ATOM 6196 C CA . GLU A 1 750 ? 50.219 3.564 13.258 1 91.81 750 GLU A CA 1
ATOM 6197 C C . GLU A 1 750 ? 51.5 4.199 12.711 1 91.81 750 GLU A C 1
ATOM 6199 O O . GLU A 1 750 ? 51.438 5.219 12.023 1 91.81 750 GLU A O 1
ATOM 6204 N N . LYS A 1 751 ? 52.594 3.607 12.977 1 90.38 751 LYS A N 1
ATOM 6205 C CA . LYS A 1 751 ? 53.875 4.133 12.492 1 90.38 751 LYS A CA 1
ATOM 6206 C C . LYS A 1 751 ? 53.969 4.051 10.969 1 90.38 751 LYS A C 1
ATOM 6208 O O . LYS A 1 751 ? 54.375 5.016 10.312 1 90.38 751 LYS A O 1
ATOM 6213 N N . CYS A 1 752 ? 53.625 2.957 10.477 1 89.31 752 CYS A N 1
ATOM 6214 C CA . CYS A 1 752 ? 53.656 2.766 9.031 1 89.31 752 CYS A CA 1
ATOM 6215 C C . CYS A 1 752 ? 52.688 3.697 8.336 1 89.31 752 CYS A C 1
ATOM 6217 O O . CYS A 1 752 ? 52.969 4.223 7.258 1 89.31 752 CYS A O 1
ATOM 6219 N N . PHE A 1 753 ? 51.625 3.875 8.953 1 93.38 753 PHE A N 1
ATOM 6220 C CA . PHE A 1 753 ? 50.594 4.734 8.383 1 93.38 753 PHE A CA 1
ATOM 6221 C C . PHE A 1 753 ? 51.062 6.188 8.344 1 93.38 753 PHE A C 1
ATOM 6223 O O . PHE A 1 753 ? 50.781 6.906 7.383 1 93.38 753 PHE A O 1
ATOM 6230 N N . GLU A 1 754 ? 51.656 6.57 9.32 1 91.19 754 GLU A N 1
ATOM 6231 C CA . GLU A 1 754 ? 52.156 7.945 9.359 1 91.19 754 GLU A CA 1
ATOM 6232 C C . GLU A 1 754 ? 53.156 8.211 8.234 1 91.19 754 GLU A C 1
ATOM 6234 O O . GLU A 1 754 ? 53.125 9.281 7.617 1 91.19 754 GLU A O 1
ATOM 6239 N N . THR A 1 755 ? 53.969 7.25 7.996 1 89 755 THR A N 1
ATOM 6240 C CA . THR A 1 755 ? 54.906 7.383 6.895 1 89 755 THR A CA 1
ATOM 6241 C C . THR A 1 755 ? 54.188 7.41 5.555 1 89 755 THR A C 1
ATOM 6243 O O . THR A 1 755 ? 54.531 8.203 4.676 1 89 755 THR A O 1
ATOM 6246 N N . LEU A 1 756 ? 53.281 6.57 5.441 1 89.81 756 LEU A N 1
ATOM 6247 C CA . LEU A 1 756 ? 52.5 6.492 4.207 1 89.81 756 LEU A CA 1
ATOM 6248 C C . LEU A 1 756 ? 51.688 7.762 3.998 1 89.81 756 LEU A C 1
ATOM 6250 O O . LEU A 1 756 ? 51.594 8.281 2.881 1 89.81 756 LEU A O 1
ATOM 6254 N N . ARG A 1 757 ? 51.062 8.188 5.016 1 91.81 757 ARG A N 1
ATOM 6255 C CA . ARG A 1 757 ? 50.25 9.398 4.957 1 91.81 757 ARG A CA 1
ATOM 6256 C C . ARG A 1 757 ? 51.094 10.594 4.52 1 91.81 757 ARG A C 1
ATOM 6258 O O . ARG A 1 757 ? 50.656 11.367 3.652 1 91.81 757 ARG A O 1
ATOM 6265 N N . GLU A 1 758 ? 52.25 10.773 5.004 1 90.75 758 GLU A N 1
ATOM 6266 C CA . GLU A 1 758 ? 53.125 11.898 4.656 1 90.75 758 GLU A CA 1
ATOM 6267 C C . GLU A 1 758 ? 53.531 11.836 3.189 1 90.75 758 GLU A C 1
ATOM 6269 O O . GLU A 1 758 ? 53.531 12.852 2.492 1 90.75 758 GLU A O 1
ATOM 6274 N N . ASP A 1 759 ? 53.781 10.664 2.836 1 89.62 759 ASP A N 1
ATOM 6275 C CA . ASP A 1 759 ? 54.25 10.477 1.46 1 89.62 759 ASP A CA 1
ATOM 6276 C C . ASP A 1 759 ? 53.125 10.789 0.469 1 89.62 759 ASP A C 1
ATOM 6278 O O . ASP A 1 759 ? 53.344 11.492 -0.519 1 89.62 759 ASP A O 1
ATOM 6282 N N . VAL A 1 760 ? 51.969 10.312 0.689 1 91.94 760 VAL A N 1
ATOM 6283 C CA . VAL A 1 760 ? 50.844 10.445 -0.232 1 91.94 760 VAL A CA 1
ATOM 6284 C C . VAL A 1 760 ? 50.312 11.875 -0.203 1 91.94 760 VAL A C 1
ATOM 6286 O O . VAL A 1 760 ? 49.969 12.438 -1.244 1 91.94 760 VAL A O 1
ATOM 6289 N N . VAL A 1 761 ? 50.281 12.438 0.949 1 91.56 761 VAL A N 1
ATOM 6290 C CA . VAL A 1 761 ? 49.75 13.797 1.07 1 91.56 761 VAL A CA 1
ATOM 6291 C C . VAL A 1 761 ? 50.688 14.773 0.366 1 91.56 761 VAL A C 1
ATOM 6293 O O . VAL A 1 761 ? 50.25 15.734 -0.262 1 91.56 761 VAL A O 1
ATOM 6296 N N . GLU A 1 762 ? 51.938 14.5 0.425 1 90.69 762 GLU A N 1
ATOM 6297 C CA . GLU A 1 762 ? 52.938 15.359 -0.239 1 90.69 762 GLU A CA 1
ATOM 6298 C C . GLU A 1 762 ? 52.812 15.258 -1.757 1 90.69 762 GLU A C 1
ATOM 6300 O O . GLU A 1 762 ? 52.875 16.266 -2.459 1 90.69 762 GLU A O 1
ATOM 6305 N N . LYS A 1 763 ? 52.5 14.141 -2.199 1 90.38 763 LYS A N 1
ATOM 6306 C CA . LYS A 1 763 ? 52.531 13.906 -3.641 1 90.38 763 LYS A CA 1
ATOM 6307 C C . LYS A 1 763 ? 51.156 14.195 -4.258 1 90.38 763 LYS A C 1
ATOM 6309 O O . LYS A 1 763 ? 51.062 14.766 -5.348 1 90.38 763 LYS A O 1
ATOM 6314 N N . TYR A 1 764 ? 50.094 13.781 -3.582 1 91.88 764 TYR A N 1
ATOM 6315 C CA . TYR A 1 764 ? 48.781 13.781 -4.254 1 91.88 764 TYR A CA 1
ATOM 6316 C C . TYR A 1 764 ? 47.781 14.641 -3.502 1 91.88 764 TYR A C 1
ATOM 6318 O O . TYR A 1 764 ? 46.625 14.789 -3.928 1 91.88 764 TYR A O 1
ATOM 6326 N N . GLY A 1 765 ? 48 15.141 -2.352 1 88.88 765 GLY A N 1
ATOM 6327 C CA . GLY A 1 765 ? 47.125 16.062 -1.647 1 88.88 765 GLY A CA 1
ATOM 6328 C C . GLY A 1 765 ? 46.312 15.398 -0.562 1 88.88 765 GLY A C 1
ATOM 6329 O O . GLY A 1 765 ? 46.188 14.172 -0.53 1 88.88 765 GLY A O 1
ATOM 6330 N N . LYS A 1 766 ? 45.688 16.234 0.304 1 89.12 766 LYS A N 1
ATOM 6331 C CA . LYS A 1 766 ? 44.875 15.75 1.432 1 89.12 766 LYS A CA 1
ATOM 6332 C C . LYS A 1 766 ? 43.406 15.641 1.062 1 89.12 766 LYS A C 1
ATOM 6334 O O . LYS A 1 766 ? 42.844 16.562 0.458 1 89.12 766 LYS A O 1
ATOM 6339 N N . LYS A 1 767 ? 42.812 14.398 1.225 1 90.19 767 LYS A N 1
ATOM 6340 C CA . LYS A 1 767 ? 41.375 14.18 1.011 1 90.19 767 LYS A CA 1
ATOM 6341 C C . LYS A 1 767 ? 40.656 13.883 2.326 1 90.19 767 LYS A C 1
ATOM 6343 O O . LYS A 1 767 ? 41.312 13.531 3.32 1 90.19 767 LYS A O 1
ATOM 6348 N N . THR A 1 768 ? 39.344 14.227 2.402 1 85.81 768 THR A N 1
ATOM 6349 C CA . THR A 1 768 ? 38.562 13.992 3.619 1 85.81 768 THR A CA 1
ATOM 6350 C C . THR A 1 768 ? 37.531 12.922 3.395 1 85.81 768 THR A C 1
ATOM 6352 O O . THR A 1 768 ? 37.125 12.648 2.254 1 85.81 768 THR A O 1
ATOM 6355 N N . CYS A 1 769 ? 37.312 12.117 4.445 1 80.62 769 CYS A N 1
ATOM 6356 C CA . CYS A 1 769 ? 36.312 11.062 4.344 1 80.62 769 CYS A CA 1
ATOM 6357 C C . CYS A 1 769 ? 35.062 11.406 5.18 1 80.62 769 CYS A C 1
ATOM 6359 O O . CYS A 1 769 ? 35.156 12.125 6.176 1 80.62 769 CYS A O 1
ATOM 6361 N N . ASP A 1 770 ? 33.875 11.148 4.676 1 76.19 770 ASP A N 1
ATOM 6362 C CA . ASP A 1 770 ? 32.594 11.422 5.316 1 76.19 770 ASP A CA 1
ATOM 6363 C C . ASP A 1 770 ? 32.344 10.469 6.484 1 76.19 770 ASP A C 1
ATOM 6365 O O . ASP A 1 770 ? 31.359 10.609 7.219 1 76.19 770 ASP A O 1
ATOM 6369 N N . LEU A 1 771 ? 33.281 9.5 6.762 1 78.75 771 LEU A N 1
ATOM 6370 C CA . LEU A 1 771 ? 33.094 8.5 7.809 1 78.75 771 LEU A CA 1
ATOM 6371 C C . LEU A 1 771 ? 33.688 8.969 9.125 1 78.75 771 LEU A C 1
ATOM 6373 O O . LEU A 1 771 ? 34.781 9.523 9.148 1 78.75 771 LEU A O 1
ATOM 6377 N N . LYS A 1 772 ? 32.781 9.078 10.227 1 70.56 772 LYS A N 1
ATOM 6378 C CA . LYS A 1 772 ? 33.281 9.461 11.547 1 70.56 772 LYS A CA 1
ATOM 6379 C C . LYS A 1 772 ? 33.094 8.328 12.555 1 70.56 772 LYS A C 1
ATOM 6381 O O . LYS A 1 772 ? 32.125 7.586 12.5 1 70.56 772 LYS A O 1
ATOM 6386 N N . VAL A 1 773 ? 34.125 8.008 13.273 1 72.12 773 VAL A N 1
ATOM 6387 C CA . VAL A 1 773 ? 34.062 7.012 14.344 1 72.12 773 VAL A CA 1
ATOM 6388 C C . VAL A 1 773 ? 33.094 7.465 15.414 1 72.12 773 VAL A C 1
ATOM 6390 O O . VAL A 1 773 ? 33.125 8.609 15.867 1 72.12 773 VAL A O 1
ATOM 6393 N N . GLU A 1 774 ? 31.906 6.945 15.516 1 57.31 774 GLU A N 1
ATOM 6394 C CA . GLU A 1 774 ? 30.953 7.246 16.594 1 57.31 774 GLU A CA 1
ATOM 6395 C C . GLU A 1 774 ? 31.609 7.062 17.953 1 57.31 774 GLU A C 1
ATOM 6397 O O . GLU A 1 774 ? 31.969 5.945 18.328 1 57.31 774 GLU A O 1
ATOM 6402 N N . ASN A 1 775 ? 32.5 7.898 18.406 1 45.38 775 ASN A N 1
ATOM 6403 C CA . ASN A 1 775 ? 33.031 7.809 19.75 1 45.38 775 ASN A CA 1
ATOM 6404 C C . ASN A 1 775 ? 31.906 7.641 20.781 1 45.38 775 ASN A C 1
ATOM 6406 O O . ASN A 1 775 ? 30.781 8.078 20.562 1 45.38 775 ASN A O 1
ATOM 6410 N N . ALA A 1 776 ? 32.031 6.727 21.906 1 38.62 776 ALA A N 1
ATOM 6411 C CA . ALA A 1 776 ? 31.203 6.746 23.109 1 38.62 776 ALA A CA 1
ATOM 6412 C C . ALA A 1 776 ? 30.953 8.18 23.578 1 38.62 776 ALA A C 1
ATOM 6414 O O . ALA A 1 776 ? 31.859 9.023 23.531 1 38.62 776 ALA A O 1
ATOM 6415 N N . VAL A 1 777 ? 29.797 8.57 23.75 1 35.25 777 VAL A N 1
ATOM 6416 C CA . VAL A 1 777 ? 29.406 9.727 24.547 1 35.25 777 VAL A CA 1
ATOM 6417 C C . VAL A 1 777 ? 30.266 9.805 25.797 1 35.25 777 VAL A C 1
ATOM 6419 O O . VAL A 1 777 ? 30.219 8.906 26.656 1 35.25 777 VAL A O 1
ATOM 6422 N N . THR A 1 778 ? 31.5 10.172 25.828 1 29.2 778 THR A N 1
ATOM 6423 C CA . THR A 1 778 ? 32.031 10.625 27.109 1 29.2 778 THR A CA 1
ATOM 6424 C C . THR A 1 778 ? 30.984 11.438 27.859 1 29.2 778 THR A C 1
ATOM 6426 O O . THR A 1 778 ? 30.359 12.344 27.281 1 29.2 778 THR A O 1
ATOM 6429 N N . ILE A 1 779 ? 30.438 10.906 29 1 28.23 779 ILE A N 1
ATOM 6430 C CA . ILE A 1 779 ? 29.766 11.695 30.031 1 28.23 779 ILE A CA 1
ATOM 6431 C C . ILE A 1 779 ? 30.594 12.93 30.359 1 28.23 779 ILE A C 1
ATOM 6433 O O . ILE A 1 779 ? 31.719 12.828 30.875 1 28.23 779 ILE A O 1
ATOM 6437 N N . ARG A 1 780 ? 30.656 13.922 29.547 1 28.62 780 ARG A N 1
ATOM 6438 C CA . ARG A 1 780 ? 31.219 15.227 29.922 1 28.62 780 ARG A CA 1
ATOM 6439 C C . ARG A 1 780 ? 30.75 15.633 31.312 1 28.62 780 ARG A C 1
ATOM 6441 O O . ARG A 1 780 ? 29.562 15.773 31.562 1 28.62 780 ARG A O 1
ATOM 6448 N N . ARG A 1 781 ? 31.531 15.281 32.438 1 26.08 781 ARG A N 1
ATOM 6449 C CA . ARG A 1 781 ? 31.484 15.961 33.719 1 26.08 781 ARG A CA 1
ATOM 6450 C C . ARG A 1 781 ? 31.656 17.469 33.562 1 26.08 781 ARG A C 1
ATOM 6452 O O . ARG A 1 781 ? 32.625 17.922 32.969 1 26.08 781 ARG A O 1
ATOM 6459 N N . HIS A 1 782 ? 30.641 18.234 33.594 1 24.22 782 HIS A N 1
ATOM 6460 C CA . HIS A 1 782 ? 30.531 19.688 33.688 1 24.22 782 HIS A CA 1
ATOM 6461 C C . HIS A 1 782 ? 31.406 20.25 34.812 1 24.22 782 HIS A C 1
ATOM 6463 O O . HIS A 1 782 ? 31.047 20.156 35.969 1 24.22 782 HIS A O 1
ATOM 6469 N N . TYR A 1 783 ? 32.75 20.094 34.812 1 21.14 783 TYR A N 1
ATOM 6470 C CA . TYR A 1 783 ? 33.531 20.906 35.719 1 21.14 783 TYR A CA 1
ATOM 6471 C C . TYR A 1 783 ? 33.281 22.391 35.531 1 21.14 783 TYR A C 1
ATOM 6473 O O . TYR A 1 783 ? 33.094 22.828 34.375 1 21.14 783 TYR A O 1
ATOM 6481 N N . SER A 1 784 ? 33 23.188 36.656 1 24.91 784 SER A N 1
ATOM 6482 C CA . SER A 1 784 ? 32.719 24.562 37.031 1 24.91 784 SER A CA 1
ATOM 6483 C C . SER A 1 784 ? 33.906 25.469 36.719 1 24.91 784 SER A C 1
ATOM 6485 O O . SER A 1 784 ? 34.062 26.547 37.312 1 24.91 784 SER A O 1
ATOM 6487 N N . MET A 1 785 ? 34.75 25.219 35.688 1 20.23 785 MET A N 1
ATOM 6488 C CA . MET A 1 785 ? 35.875 26.141 35.625 1 20.23 785 MET A CA 1
ATOM 6489 C C . MET A 1 785 ? 35.406 27.578 35.438 1 20.23 785 MET A C 1
ATOM 6491 O O . MET A 1 785 ? 34.438 27.828 34.719 1 20.23 785 MET A O 1
ATOM 6495 N N . ALA A 1 786 ? 35.875 28.5 36.344 1 24.09 786 ALA A N 1
ATOM 6496 C CA . ALA A 1 786 ? 35.969 29.938 36.594 1 24.09 786 ALA A CA 1
ATOM 6497 C C . ALA A 1 786 ? 36.594 30.641 35.406 1 24.09 786 ALA A C 1
ATOM 6499 O O . ALA A 1 786 ? 37.781 30.469 35.125 1 24.09 786 ALA A O 1
ATOM 6500 N N . ALA A 1 787 ? 35.938 30.578 34.25 1 21.23 787 ALA A N 1
ATOM 6501 C CA . ALA A 1 787 ? 36.406 31.188 33.031 1 21.23 787 ALA A CA 1
ATOM 6502 C C . ALA A 1 787 ? 36.844 32.625 33.25 1 21.23 787 ALA A C 1
ATOM 6504 O O . ALA A 1 787 ? 36.062 33.438 33.75 1 21.23 787 ALA A O 1
ATOM 6505 N N . ASP A 1 788 ? 38.094 32.875 33.531 1 20.55 788 ASP A N 1
ATOM 6506 C CA . ASP A 1 788 ? 38.844 34.125 33.531 1 20.55 788 ASP A CA 1
ATOM 6507 C C . ASP A 1 788 ? 38.625 34.875 32.219 1 20.55 788 ASP A C 1
ATOM 6509 O O . ASP A 1 788 ? 38.688 34.312 31.141 1 20.55 788 ASP A O 1
ATOM 6513 N N . PHE A 1 789 ? 37.938 35.969 32.25 1 19.86 789 PHE A N 1
ATOM 6514 C CA . PHE A 1 789 ? 37.5 36.969 31.266 1 19.86 789 PHE A CA 1
ATOM 6515 C C . PHE A 1 789 ? 38.688 37.594 30.594 1 19.86 789 PHE A C 1
ATOM 6517 O O . PHE A 1 789 ? 39.125 38.688 31 1 19.86 789 PHE A O 1
ATOM 6524 N N . LYS A 1 790 ? 39.719 36.875 30.25 1 19.62 790 LYS A N 1
ATOM 6525 C CA . LYS A 1 790 ? 40.875 37.531 29.688 1 19.62 790 LYS A CA 1
ATOM 6526 C C . LYS A 1 790 ? 40.469 38.5 28.578 1 19.62 790 LYS A C 1
ATOM 6528 O O . LYS A 1 790 ? 39.406 38.312 27.953 1 19.62 790 LYS A O 1
ATOM 6533 N N . ASN A 1 791 ? 41.438 39.438 28.031 1 19.52 791 ASN A N 1
ATOM 6534 C CA . ASN A 1 791 ? 41.875 40.688 27.438 1 19.52 791 ASN A CA 1
ATOM 6535 C C . ASN A 1 791 ? 41.75 40.656 25.906 1 19.52 791 ASN A C 1
ATOM 6537 O O . ASN A 1 791 ? 42.25 41.562 25.219 1 19.52 791 ASN A O 1
ATOM 6541 N N . VAL A 1 792 ? 41.312 39.562 25.281 1 18.75 792 VAL A N 1
ATOM 6542 C CA . VAL A 1 792 ? 41.812 39.438 23.922 1 18.75 792 VAL A CA 1
ATOM 6543 C C . VAL A 1 792 ? 41.438 40.656 23.094 1 18.75 792 VAL A C 1
ATOM 6545 O O . VAL A 1 792 ? 40.25 40.969 22.938 1 18.75 792 VAL A O 1
ATOM 6548 N N . ARG A 1 793 ? 42.375 41.594 22.984 1 20.05 793 ARG A N 1
ATOM 6549 C CA . ARG A 1 793 ? 42.625 42.812 22.25 1 20.05 793 ARG A CA 1
ATOM 6550 C C . ARG A 1 793 ? 42.5 42.625 20.75 1 20.05 793 ARG A C 1
ATOM 6552 O O . ARG A 1 793 ? 43.406 42.156 20.078 1 20.05 793 ARG A O 1
ATOM 6559 N N . ASP A 1 794 ? 41.469 42.062 20.312 1 17.73 794 ASP A N 1
ATOM 6560 C CA . ASP A 1 794 ? 41.406 41.5 18.953 1 17.73 794 ASP A CA 1
ATOM 6561 C C . ASP A 1 794 ? 41.531 42.594 17.906 1 17.73 794 ASP A C 1
ATOM 6563 O O . ASP A 1 794 ? 41.656 42.312 16.719 1 17.73 794 ASP A O 1
ATOM 6567 N N . ASN A 1 795 ? 41.438 43.938 18.234 1 18.22 795 ASN A N 1
ATOM 6568 C CA . ASN A 1 795 ? 40.75 44.469 17.047 1 18.22 795 ASN A CA 1
ATOM 6569 C C . ASN A 1 795 ? 41.719 44.594 15.875 1 18.22 795 ASN A C 1
ATOM 6571 O O . ASN A 1 795 ? 42.75 45.281 15.961 1 18.22 795 ASN A O 1
ATOM 6575 N N . PRO A 1 796 ? 41.969 43.594 15.125 1 18.19 796 PRO A N 1
ATOM 6576 C CA . PRO A 1 796 ? 42.875 43.719 13.984 1 18.19 796 PRO A CA 1
ATOM 6577 C C . PRO A 1 796 ? 42.531 44.906 13.07 1 18.19 796 PRO A C 1
ATOM 6579 O O . PRO A 1 796 ? 41.375 45.344 13.055 1 18.19 796 PRO A O 1
ATOM 6582 N N . GLY A 1 797 ? 43.594 45.625 12.727 1 16.75 797 GLY A N 1
ATOM 6583 C CA . GLY A 1 797 ? 43.719 46.812 11.898 1 16.75 797 GLY A CA 1
ATOM 6584 C C . GLY A 1 797 ? 43.094 46.625 10.523 1 16.75 797 GLY A C 1
ATOM 6585 O O . GLY A 1 797 ? 43.312 45.625 9.867 1 16.75 797 GLY A O 1
ATOM 6586 N N . TYR A 1 798 ? 41.969 46.906 10.344 1 17.19 798 TYR A N 1
ATOM 6587 C CA . TYR A 1 798 ? 41.188 46.781 9.117 1 17.19 798 TYR A CA 1
ATOM 6588 C C . TYR A 1 798 ? 41.781 47.625 8 1 17.19 798 TYR A C 1
ATOM 6590 O O . TYR A 1 798 ? 41.625 48.844 7.988 1 17.19 798 TYR A O 1
ATOM 6598 N N . ASP A 1 799 ? 43.062 47.188 7.758 1 15.97 799 ASP A N 1
ATOM 6599 C CA . ASP A 1 799 ? 43.625 48.094 6.766 1 15.97 799 ASP A CA 1
ATOM 6600 C C . ASP A 1 799 ? 42.688 48.219 5.562 1 15.97 799 ASP A C 1
ATOM 6602 O O . ASP A 1 799 ? 42.062 47.25 5.145 1 15.97 799 ASP A O 1
ATOM 6606 N N . PRO A 1 800 ? 42.406 49.406 5.047 1 16.73 800 PRO A N 1
ATOM 6607 C CA . PRO A 1 800 ? 41.438 49.938 4.094 1 16.73 800 PRO A CA 1
ATOM 6608 C C . PRO A 1 800 ? 41.781 49.594 2.645 1 16.73 800 PRO A C 1
ATOM 6610 O O . PRO A 1 800 ? 40.906 49.625 1.784 1 16.73 800 PRO A O 1
ATOM 6613 N N . GLY A 1 801 ? 43.094 49.281 2.264 1 14.84 801 GLY A N 1
ATOM 6614 C CA . GLY A 1 801 ? 43.469 50.125 1.154 1 14.84 801 GLY A CA 1
ATOM 6615 C C . GLY A 1 801 ? 42.656 49.875 -0.102 1 14.84 801 GLY A C 1
ATOM 6616 O O . GLY A 1 801 ? 41.594 49.25 -0.047 1 14.84 801 GLY A O 1
ATOM 6617 N N . SER A 1 802 ? 43.406 49.594 -1.274 1 15.03 802 SER A N 1
ATOM 6618 C CA . SER A 1 802 ? 43.594 50.25 -2.557 1 15.03 802 SER A CA 1
ATOM 6619 C C . SER A 1 802 ? 42.625 49.75 -3.604 1 15.03 802 SER A C 1
ATOM 6621 O O . SER A 1 802 ? 42 48.688 -3.416 1 15.03 802 SER A O 1
ATOM 6623 N N . ARG A 1 803 ? 43.031 49.719 -5.082 1 15.76 803 ARG A N 1
ATOM 6624 C CA . ARG A 1 803 ? 42.75 50.5 -6.297 1 15.76 803 ARG A CA 1
ATOM 6625 C C . ARG A 1 803 ? 41.875 49.719 -7.258 1 15.76 803 ARG A C 1
ATOM 6627 O O . ARG A 1 803 ? 41.531 48.562 -7 1 15.76 803 ARG A O 1
ATOM 6634 N N . GLY A 1 804 ? 42.406 49.438 -8.547 1 14.86 804 GLY A N 1
ATOM 6635 C CA . GLY A 1 804 ? 42.094 49.906 -9.898 1 14.86 804 GLY A CA 1
ATOM 6636 C C . GLY A 1 804 ? 41.219 48.906 -10.664 1 14.86 804 GLY A C 1
ATOM 6637 O O . GLY A 1 804 ? 40.062 49.188 -10.938 1 14.86 804 GLY A O 1
ATOM 6638 N N . ARG A 1 805 ? 41.781 47.938 -11.531 1 15.45 805 ARG A N 1
ATOM 6639 C CA . ARG A 1 805 ? 41.75 48.031 -12.992 1 15.45 805 ARG A CA 1
ATOM 6640 C C . ARG A 1 805 ? 40.594 47.188 -13.578 1 15.45 805 ARG A C 1
ATOM 6642 O O . ARG A 1 805 ? 40.125 46.25 -12.945 1 15.45 805 ARG A O 1
ATOM 6649 N N . VAL A 1 806 ? 40.125 47.594 -14.766 1 16 806 VAL A N 1
ATOM 6650 C CA . VAL A 1 806 ? 39.125 47.656 -15.797 1 16 806 VAL A CA 1
ATOM 6651 C C . VAL A 1 806 ? 38.906 46.312 -16.453 1 16 806 VAL A C 1
ATOM 6653 O O . VAL A 1 806 ? 37.969 46.094 -17.203 1 16 806 VAL A O 1
ATOM 6656 N N . PRO A 1 807 ? 39.219 45.219 -15.789 1 15.14 807 PRO A N 1
ATOM 6657 C CA . PRO A 1 807 ? 39.562 44.375 -16.938 1 15.14 807 PRO A CA 1
ATOM 6658 C C . PRO A 1 807 ? 38.438 44.312 -17.984 1 15.14 807 PRO A C 1
ATOM 6660 O O . PRO A 1 807 ? 37.25 44.406 -17.625 1 15.14 807 PRO A O 1
ATOM 6663 N N . SER A 1 808 ? 38.781 44.469 -19.234 1 14.84 808 SER A N 1
ATOM 6664 C CA . SER A 1 808 ? 38.312 44.688 -20.609 1 14.84 808 SER A CA 1
ATOM 6665 C C . SER A 1 808 ? 37.5 43.531 -21.109 1 14.84 808 SER A C 1
ATOM 6667 O O . SER A 1 808 ? 37.25 43.406 -22.328 1 14.84 808 SER A O 1
ATOM 6669 N N . ILE A 1 809 ? 36.656 43.125 -20.344 1 15.12 809 ILE A N 1
ATOM 6670 C CA . ILE A 1 809 ? 36.125 41.906 -20.922 1 15.12 809 ILE A CA 1
ATOM 6671 C C . ILE A 1 809 ? 35.531 42.188 -22.297 1 15.12 809 ILE A C 1
ATOM 6673 O O . ILE A 1 809 ? 34.562 42.938 -22.406 1 15.12 809 ILE A O 1
ATOM 6677 N N . THR A 1 810 ? 36.375 42.188 -23.312 1 14.36 810 THR A N 1
ATOM 6678 C CA . THR A 1 810 ? 36.031 42.5 -24.703 1 14.36 810 THR A CA 1
ATOM 6679 C C . THR A 1 810 ? 34.75 41.812 -25.109 1 14.36 810 THR A C 1
ATOM 6681 O O . THR A 1 810 ? 34.25 40.938 -24.406 1 14.36 810 THR A O 1
ATOM 6684 N N . SER A 1 811 ? 34.625 41.5 -26.5 1 14.31 811 SER A N 1
ATOM 6685 C CA . SER A 1 811 ? 33.906 41.844 -27.719 1 14.31 811 SER A CA 1
ATOM 6686 C C . SER A 1 811 ? 32.781 40.844 -28.031 1 14.31 811 SER A C 1
ATOM 6688 O O . SER A 1 811 ? 31.703 41.219 -28.453 1 14.31 811 SER A O 1
ATOM 6690 N N . ARG A 1 812 ? 33.062 39.531 -27.906 1 14.83 812 ARG A N 1
ATOM 6691 C CA . ARG A 1 812 ? 32.844 38.969 -29.234 1 14.83 812 ARG A CA 1
ATOM 6692 C C . ARG A 1 812 ? 31.359 39.094 -29.641 1 14.83 812 ARG A C 1
ATOM 6694 O O . ARG A 1 812 ? 30.5 39.281 -28.781 1 14.83 812 ARG A O 1
ATOM 6701 N N . ALA A 1 813 ? 30.953 38.156 -30.547 1 15.46 813 ALA A N 1
ATOM 6702 C CA . ALA A 1 813 ? 30.391 38.094 -31.891 1 15.46 813 ALA A CA 1
ATOM 6703 C C . ALA A 1 813 ? 28.875 38.062 -31.859 1 15.46 813 ALA A C 1
ATOM 6705 O O . ALA A 1 813 ? 28.266 37.719 -30.859 1 15.46 813 ALA A O 1
ATOM 6706 N N . ALA A 1 814 ? 28.219 38.188 -33.031 1 15.43 814 ALA A N 1
ATOM 6707 C CA . ALA A 1 814 ? 27.25 38.781 -33.938 1 15.43 814 ALA A CA 1
ATOM 6708 C C . ALA A 1 814 ? 25.922 38.031 -33.875 1 15.43 814 ALA A C 1
ATOM 6710 O O . ALA A 1 814 ? 24.875 38.656 -33.625 1 15.43 814 ALA A O 1
ATOM 6711 N N . GLN A 1 815 ? 25.719 37.125 -34.938 1 14.7 815 GLN A N 1
ATOM 6712 C CA . GLN A 1 815 ? 24.859 37.281 -36.125 1 14.7 815 GLN A CA 1
ATOM 6713 C C . GLN A 1 815 ? 23.609 36.406 -36 1 14.7 815 GLN A C 1
ATOM 6715 O O . GLN A 1 815 ? 22.75 36.406 -36.875 1 14.7 815 GLN A O 1
ATOM 6720 N N . VAL A 1 816 ? 23.266 35.906 -34.875 1 16.45 816 VAL A N 1
ATOM 6721 C CA . VAL A 1 816 ? 22.516 34.688 -35.188 1 16.45 816 VAL A CA 1
ATOM 6722 C C . VAL A 1 816 ? 21.234 35.062 -35.938 1 16.45 816 VAL A C 1
ATOM 6724 O O . VAL A 1 816 ? 20.359 35.719 -35.375 1 16.45 816 VAL A O 1
ATOM 6727 N N . THR A 1 817 ? 21.312 35.219 -37.188 1 15.46 817 THR A N 1
ATOM 6728 C CA . THR A 1 817 ? 20.359 35.625 -38.219 1 15.46 817 THR A CA 1
ATOM 6729 C C . THR A 1 817 ? 19.031 34.938 -38.031 1 15.46 817 THR A C 1
ATOM 6731 O O . THR A 1 817 ? 17.984 35.562 -37.875 1 15.46 817 THR A O 1
ATOM 6734 N N . SER A 1 818 ? 18.688 34.062 -38.969 1 15.93 818 SER A N 1
ATOM 6735 C CA . SER A 1 818 ? 17.688 34.125 -40.031 1 15.93 818 SER A CA 1
ATOM 6736 C C . SER A 1 818 ? 16.469 33.25 -39.688 1 15.93 818 SER A C 1
ATOM 6738 O O . SER A 1 818 ? 16.609 32.188 -39.062 1 15.93 818 SER A O 1
ATOM 6740 N N . LEU A 1 819 ? 15.234 33.75 -39.531 1 17.33 819 LEU A N 1
ATOM 6741 C CA . LEU A 1 819 ? 13.828 33.406 -39.312 1 17.33 819 LEU A CA 1
ATOM 6742 C C . LEU A 1 819 ? 13.344 32.406 -40.375 1 17.33 819 LEU A C 1
ATOM 6744 O O . LEU A 1 819 ? 12.156 32.094 -40.438 1 17.33 819 LEU A O 1
ATOM 6748 N N . ARG A 1 820 ? 14.344 32.031 -41.281 1 15.67 820 ARG A N 1
ATOM 6749 C CA . ARG A 1 820 ? 13.625 31.75 -42.531 1 15.67 820 ARG A CA 1
ATOM 6750 C C . ARG A 1 820 ? 12.438 30.828 -42.281 1 15.67 820 ARG A C 1
ATOM 6752 O O . ARG A 1 820 ? 12.336 30.219 -41.219 1 15.67 820 ARG A O 1
ATOM 6759 N N . THR A 1 821 ? 12.133 30.062 -43.469 1 15.99 821 THR A N 1
ATOM 6760 C CA . THR A 1 821 ? 11.172 29.734 -44.5 1 15.99 821 THR A CA 1
ATOM 6761 C C . THR A 1 821 ? 10.594 28.344 -44.312 1 15.99 821 THR A C 1
ATOM 6763 O O . THR A 1 821 ? 9.906 27.812 -45.188 1 15.99 821 THR A O 1
ATOM 6766 N N . LEU A 1 822 ? 10.336 27.859 -43.125 1 16.86 822 LEU A N 1
ATOM 6767 C CA . LEU A 1 822 ? 10.086 26.422 -43.281 1 16.86 822 LEU A CA 1
ATOM 6768 C C . LEU A 1 822 ? 9.047 26.172 -44.344 1 16.86 822 LEU A C 1
ATOM 6770 O O . LEU A 1 822 ? 7.895 26.578 -44.219 1 16.86 822 LEU A O 1
ATOM 6774 N N . THR A 1 823 ? 9.508 25.969 -45.562 1 15.84 823 THR A N 1
ATOM 6775 C CA . THR A 1 823 ? 8.938 25.688 -46.875 1 15.84 823 THR A CA 1
ATOM 6776 C C . THR A 1 823 ? 7.957 24.516 -46.812 1 15.84 823 THR A C 1
ATOM 6778 O O . THR A 1 823 ? 7.969 23.75 -45.844 1 15.84 823 THR A O 1
ATOM 6781 N N . SER A 1 824 ? 7.57 24.047 -48.062 1 16.31 824 SER A N 1
ATOM 6782 C CA . SER A 1 824 ? 6.57 23.5 -48.969 1 16.31 824 SER A CA 1
ATOM 6783 C C . SER A 1 824 ? 6.512 21.984 -48.906 1 16.31 824 SER A C 1
ATOM 6785 O O . SER A 1 824 ? 5.484 21.375 -49.219 1 16.31 824 SER A O 1
ATOM 6787 N N . LEU A 1 825 ? 7.656 21.219 -48.75 1 15.2 825 LEU A N 1
ATOM 6788 C CA . LEU A 1 825 ? 7.754 20.297 -49.875 1 15.2 825 LEU A CA 1
ATOM 6789 C C . LEU A 1 825 ? 6.656 19.25 -49.812 1 15.2 825 LEU A C 1
ATOM 6791 O O . LEU A 1 825 ? 6.262 18.812 -48.75 1 15.2 825 LEU A O 1
ATOM 6795 N N . SER A 1 826 ? 6.238 18.781 -51.125 1 16.14 826 SER A N 1
ATOM 6796 C CA . SER A 1 826 ? 5.301 18.109 -52.031 1 16.14 826 SER A CA 1
ATOM 6797 C C . SER A 1 826 ? 5.293 16.609 -51.781 1 16.14 826 SER A C 1
ATOM 6799 O O . SER A 1 826 ? 4.328 15.93 -52.156 1 16.14 826 SER A O 1
ATOM 6801 N N . PHE A 1 827 ? 6.496 15.898 -51.656 1 15.37 827 PHE A N 1
ATOM 6802 C CA . PHE A 1 827 ? 6.539 14.828 -52.625 1 15.37 827 PHE A CA 1
ATOM 6803 C C . PHE A 1 827 ? 5.508 13.75 -52.312 1 15.37 827 PHE A C 1
ATOM 6805 O O . PHE A 1 827 ? 5.367 13.344 -51.156 1 15.37 827 PHE A O 1
ATOM 6812 N N . SER A 1 828 ? 4.703 13.469 -53.312 1 16.38 828 SER A N 1
ATOM 6813 C CA . SER A 1 828 ? 3.629 12.617 -53.812 1 16.38 828 SER A CA 1
ATOM 6814 C C . SER A 1 828 ? 4.047 11.148 -53.844 1 16.38 828 SER A C 1
ATOM 6816 O O . SER A 1 828 ? 3.346 10.305 -54.406 1 16.38 828 SER A O 1
ATOM 6818 N N . THR A 1 829 ? 5.336 10.891 -53.531 1 15.27 829 THR A N 1
ATOM 6819 C CA . THR A 1 829 ? 5.664 9.727 -54.344 1 15.27 829 THR A CA 1
ATOM 6820 C C . THR A 1 829 ? 4.641 8.617 -54.156 1 15.27 829 THR A C 1
ATOM 6822 O O . THR A 1 829 ? 3.857 8.656 -53.188 1 15.27 829 THR A O 1
ATOM 6825 N N . SER A 1 830 ? 5.262 7.402 -54.25 1 15.23 830 SER A N 1
ATOM 6826 C CA . SER A 1 830 ? 5.199 6.199 -55.062 1 15.23 830 SER A CA 1
ATOM 6827 C C . SER A 1 830 ? 4.191 5.199 -54.5 1 15.23 830 SER A C 1
ATOM 6829 O O . SER A 1 830 ? 3.297 4.746 -55.219 1 15.23 830 SER A O 1
ATOM 6831 N N . SER A 1 831 ? 4.758 4.082 -54.094 1 14.95 831 SER A N 1
ATOM 6832 C CA . SER A 1 831 ? 4.613 2.836 -54.844 1 14.95 831 SER A CA 1
ATOM 6833 C C . SER A 1 831 ? 3.406 2.039 -54.375 1 14.95 831 SER A C 1
ATOM 6835 O O . SER A 1 831 ? 2.533 1.683 -55.156 1 14.95 831 SER A O 1
ATOM 6837 N N . PRO A 1 832 ? 3.742 0.709 -54.094 1 15.61 832 PRO A N 1
ATOM 6838 C CA . PRO A 1 832 ? 3.32 -0.438 -54.906 1 15.61 832 PRO A CA 1
ATOM 6839 C C . PRO A 1 832 ? 2.035 -1.083 -54.406 1 15.61 832 PRO A C 1
ATOM 6841 O O . PRO A 1 832 ? 1.092 -1.288 -55.156 1 15.61 832 PRO A O 1
ATOM 6844 N N . GLN A 1 833 ? 2.234 -2.023 -53.469 1 14.81 833 GLN A N 1
ATOM 6845 C CA . GLN A 1 833 ? 2.096 -3.471 -53.594 1 14.81 833 GLN A CA 1
ATOM 6846 C C . GLN A 1 833 ? 0.699 -3.93 -53.188 1 14.81 833 GLN A C 1
ATOM 6848 O O . GLN A 1 833 ? -0.04 -3.186 -52.562 1 14.81 833 GLN A O 1
ATOM 6853 N N . PHE A 1 834 ? 0.709 -5.18 -52.531 1 14.95 834 PHE A N 1
ATOM 6854 C CA . PHE A 1 834 ? 0.11 -6.43 -53 1 14.95 834 PHE A CA 1
ATOM 6855 C C . PHE A 1 834 ? -1.35 -6.516 -52.562 1 14.95 834 PHE A C 1
ATOM 6857 O O . PHE A 1 834 ? -2.234 -6.73 -53.375 1 14.95 834 PHE A O 1
ATOM 6864 N N . SER A 1 835 ? -1.572 -7.234 -51.5 1 14.82 835 SER A N 1
ATOM 6865 C CA . SER A 1 835 ? -2.074 -8.602 -51.469 1 14.82 835 SER A CA 1
ATOM 6866 C C . SER A 1 835 ? -3.57 -8.633 -51.188 1 14.82 835 SER A C 1
ATOM 6868 O O . SER A 1 835 ? -4.125 -7.68 -50.625 1 14.82 835 SER A O 1
ATOM 6870 N N . SER A 1 836 ? -4.219 -9.75 -51.531 1 14.62 836 SER A N 1
ATOM 6871 C CA . SER A 1 836 ? -5.445 -10.305 -52.094 1 14.62 836 SER A CA 1
ATOM 6872 C C . SER A 1 836 ? -6.555 -10.375 -51.062 1 14.62 836 SER A C 1
ATOM 6874 O O . SER A 1 836 ? -7.691 -10.734 -51.375 1 14.62 836 SER A O 1
ATOM 6876 N N . LYS A 1 837 ? -6.711 -9.43 -50.312 1 14.36 837 LYS A N 1
ATOM 6877 C CA . LYS A 1 837 ? -7.586 -10.016 -49.281 1 14.36 837 LYS A CA 1
ATOM 6878 C C . LYS A 1 837 ? -8.883 -10.531 -49.906 1 14.36 837 LYS A C 1
ATOM 6880 O O . LYS A 1 837 ? -9.773 -9.742 -50.25 1 14.36 837 LYS A O 1
ATOM 6885 N N . SER A 1 838 ? -8.969 -11.57 -50.656 1 14.17 838 SER A N 1
ATOM 6886 C CA . SER A 1 838 ? -10.188 -12.141 -51.219 1 14.17 838 SER A CA 1
ATOM 6887 C C . SER A 1 838 ? -11.188 -12.484 -50.125 1 14.17 838 SER A C 1
ATOM 6889 O O . SER A 1 838 ? -12.281 -12.984 -50.406 1 14.17 838 SER A O 1
ATOM 6891 N N . ALA A 1 839 ? -11.07 -11.93 -49.125 1 13.73 839 ALA A N 1
ATOM 6892 C CA . ALA A 1 839 ? -11.945 -12.805 -48.344 1 13.73 839 ALA A CA 1
ATOM 6893 C C . ALA A 1 839 ? -13.172 -13.219 -49.188 1 13.73 839 ALA A C 1
ATOM 6895 O O . ALA A 1 839 ? -13.75 -12.398 -49.875 1 13.73 839 ALA A O 1
ATOM 6896 N N . ALA A 1 840 ? -13.5 -14.469 -49.094 1 13.95 840 ALA A N 1
ATOM 6897 C CA . ALA A 1 840 ? -14.086 -15.773 -49.375 1 13.95 840 ALA A CA 1
ATOM 6898 C C . ALA A 1 840 ? -15.609 -15.703 -49.375 1 13.95 840 ALA A C 1
ATOM 6900 O O . ALA A 1 840 ? -16.188 -14.781 -48.781 1 13.95 840 ALA A O 1
ATOM 6901 N N . ASN A 1 841 ? -16.281 -16.922 -49.531 1 14.17 841 ASN A N 1
ATOM 6902 C CA . ASN A 1 841 ? -17.281 -17.75 -50.188 1 14.17 841 ASN A CA 1
ATOM 6903 C C . ASN A 1 841 ? -18.625 -17.688 -49.5 1 14.17 841 ASN A C 1
ATOM 6905 O O . ASN A 1 841 ? -18.734 -17.172 -48.375 1 14.17 841 ASN A O 1
ATOM 6909 N N . ASN A 1 842 ? -19.391 -18.891 -49.469 1 14.43 842 ASN A N 1
ATOM 6910 C CA . ASN A 1 842 ? -20.5 -19.734 -49.906 1 14.43 842 ASN A CA 1
ATOM 6911 C C . ASN A 1 842 ? -21.484 -20.016 -48.781 1 14.43 842 ASN A C 1
ATOM 6913 O O . ASN A 1 842 ? -22.703 -19.922 -49 1 14.43 842 ASN A O 1
ATOM 6917 N N . ALA A 1 843 ? -21.078 -20.75 -47.688 1 14.52 843 ALA A N 1
ATOM 6918 C CA . ALA A 1 843 ? -21.875 -21.969 -47.531 1 14.52 843 ALA A CA 1
ATOM 6919 C C . ALA A 1 843 ? -23.328 -21.641 -47.188 1 14.52 843 ALA A C 1
ATOM 6921 O O . ALA A 1 843 ? -23.641 -20.531 -46.75 1 14.52 843 ALA A O 1
ATOM 6922 N N . ASN A 1 844 ? -24.156 -22.859 -47.125 1 14.02 844 ASN A N 1
ATOM 6923 C CA . ASN A 1 844 ? -25.312 -23.766 -47.188 1 14.02 844 ASN A CA 1
ATOM 6924 C C . ASN A 1 844 ? -26.078 -23.781 -45.875 1 14.02 844 ASN A C 1
ATOM 6926 O O . ASN A 1 844 ? -25.562 -24.25 -44.844 1 14.02 844 ASN A O 1
ATOM 6930 N N . LYS A 1 845 ? -26.359 -22.797 -45.25 1 16.09 845 LYS A N 1
ATOM 6931 C CA . LYS A 1 845 ? -27.016 -23.266 -44.031 1 16.09 845 LYS A CA 1
ATOM 6932 C C . LYS A 1 845 ? -28.078 -24.328 -44.375 1 16.09 845 LYS A C 1
ATOM 6934 O O . LYS A 1 845 ? -28.938 -24.094 -45.219 1 16.09 845 LYS A O 1
ATOM 6939 N N . ASN A 1 846 ? -27.953 -25.703 -43.781 1 14.03 846 ASN A N 1
ATOM 6940 C CA . ASN A 1 846 ? -28.578 -27.031 -43.812 1 14.03 846 ASN A CA 1
ATOM 6941 C C . ASN A 1 846 ? -30.047 -26.969 -43.438 1 14.03 846 ASN A C 1
ATOM 6943 O O . ASN A 1 846 ? -30.469 -26.078 -42.688 1 14.03 846 ASN A O 1
ATOM 6947 N N . SER A 1 847 ? -30.984 -27.938 -44 1 14.84 847 SER A N 1
ATOM 6948 C CA . SER A 1 847 ? -32.219 -28.656 -44.25 1 14.84 847 SER A CA 1
ATOM 6949 C C . SER A 1 847 ? -32.625 -29.516 -43.062 1 14.84 847 SER A C 1
ATOM 6951 O O . SER A 1 847 ? -33.719 -30.094 -43.062 1 14.84 847 SER A O 1
ATOM 6953 N N . LEU A 1 848 ? -31.797 -29.875 -42.094 1 14.57 848 LEU A N 1
ATOM 6954 C CA . LEU A 1 848 ? -32.219 -31.234 -41.781 1 14.57 848 LEU A CA 1
ATOM 6955 C C . LEU A 1 848 ? -33.719 -31.297 -41.562 1 14.57 848 LEU A C 1
ATOM 6957 O O . LEU A 1 848 ? -34.344 -30.297 -41.25 1 14.57 848 LEU A O 1
ATOM 6961 N N . LEU A 1 849 ? -34.094 -32.719 -41.219 1 14.4 849 LEU A N 1
ATOM 6962 C CA . LEU A 1 849 ? -34.875 -33.938 -41.344 1 14.4 849 LEU A CA 1
ATOM 6963 C C . LEU A 1 849 ? -36.062 -33.938 -40.375 1 14.4 849 LEU A C 1
ATOM 6965 O O . LEU A 1 849 ? -36.094 -33.156 -39.406 1 14.4 849 LEU A O 1
ATOM 6969 N N . SER A 1 850 ? -36.969 -34.938 -40.625 1 15.27 850 SER A N 1
ATOM 6970 C CA . SER A 1 850 ? -38.25 -35.656 -40.5 1 15.27 850 SER A CA 1
ATOM 6971 C C . SER A 1 850 ? -38.406 -36.25 -39.125 1 15.27 850 SER A C 1
ATOM 6973 O O . SER A 1 850 ? -39.406 -35.969 -38.438 1 15.27 850 SER A O 1
ATOM 6975 N N . PRO A 1 851 ? -38.188 -37.75 -39.062 1 15.39 851 PRO A N 1
ATOM 6976 C CA . PRO A 1 851 ? -39.219 -38.781 -38.812 1 15.39 851 PRO A CA 1
ATOM 6977 C C . PRO A 1 851 ? -39.469 -39.031 -37.344 1 15.39 851 PRO A C 1
ATOM 6979 O O . PRO A 1 851 ? -40.594 -38.844 -36.875 1 15.39 851 PRO A O 1
ATOM 6982 N N . SER A 1 852 ? -39.156 -40.438 -36.938 1 14.63 852 SER A N 1
ATOM 6983 C CA . SER A 1 852 ? -39.844 -41.688 -36.625 1 14.63 852 SER A CA 1
ATOM 6984 C C . SER A 1 852 ? -39.875 -41.938 -35.125 1 14.63 852 SER A C 1
ATOM 6986 O O . SER A 1 852 ? -40.938 -42.125 -34.531 1 14.63 852 SER A O 1
ATOM 6988 N N . ARG A 1 853 ? -39.094 -43.219 -34.688 1 14.78 853 ARG A N 1
ATOM 6989 C CA . ARG A 1 853 ? -39.5 -44.531 -34.188 1 14.78 853 ARG A CA 1
ATOM 6990 C C . ARG A 1 853 ? -39.5 -44.594 -32.688 1 14.78 853 ARG A C 1
ATOM 6992 O O . ARG A 1 853 ? -40.5 -45 -32.062 1 14.78 853 ARG A O 1
ATOM 6999 N N . SER A 1 854 ? -38.531 -45.531 -32.094 1 14.5 854 SER A N 1
ATOM 7000 C CA . SER A 1 854 ? -38.719 -46.875 -31.484 1 14.5 854 SER A CA 1
ATOM 7001 C C . SER A 1 854 ? -38.906 -46.75 -29.969 1 14.5 854 SER A C 1
ATOM 7003 O O . SER A 1 854 ? -38.656 -45.688 -29.391 1 14.5 854 SER A O 1
ATOM 7005 N N . SER A 1 855 ? -38.406 -47.969 -29.156 1 15.09 855 SER A N 1
ATOM 7006 C CA . SER A 1 855 ? -38.875 -49.125 -28.375 1 15.09 855 SER A CA 1
ATOM 7007 C C . SER A 1 855 ? -38.562 -48.938 -26.891 1 15.09 855 SER A C 1
ATOM 7009 O O . SER A 1 855 ? -39.469 -49.031 -26.062 1 15.09 855 SER A O 1
ATOM 7011 N N . ASN A 1 856 ? -37.438 -49.625 -26.344 1 14.45 856 ASN A N 1
ATOM 7012 C CA . ASN A 1 856 ? -37.469 -50.75 -25.438 1 14.45 856 ASN A CA 1
ATOM 7013 C C . ASN A 1 856 ? -37.438 -50.312 -23.969 1 14.45 856 ASN A C 1
ATOM 7015 O O . ASN A 1 856 ? -37.156 -49.156 -23.672 1 14.45 856 ASN A O 1
ATOM 7019 N N . SER A 1 857 ? -36.469 -51 -23.094 1 15.09 857 SER A N 1
ATOM 7020 C CA . SER A 1 857 ? -36.562 -52.062 -22.109 1 15.09 857 SER A CA 1
ATOM 7021 C C . SER A 1 857 ? -36.469 -51.531 -20.688 1 15.09 857 SER A C 1
ATOM 7023 O O . SER A 1 857 ? -37.344 -51.781 -19.844 1 15.09 857 SER A O 1
ATOM 7025 N N . SER A 1 858 ? -35.188 -51.594 -20.016 1 14.92 858 SER A N 1
ATOM 7026 C CA . SER A 1 858 ? -34.938 -52.531 -18.938 1 14.92 858 SER A CA 1
ATOM 7027 C C . SER A 1 858 ? -35.25 -51.906 -17.578 1 14.92 858 SER A C 1
ATOM 7029 O O . SER A 1 858 ? -35.344 -50.688 -17.469 1 14.92 858 SER A O 1
ATOM 7031 N N . LEU A 1 859 ? -34.906 -52.75 -16.297 1 15.19 859 LEU A N 1
ATOM 7032 C CA . LEU A 1 859 ? -35.344 -53.438 -15.086 1 15.19 859 LEU A CA 1
ATOM 7033 C C . LEU A 1 859 ? -34.812 -52.75 -13.836 1 15.19 859 LEU A C 1
ATOM 7035 O O . LEU A 1 859 ? -35.375 -52.875 -12.758 1 15.19 859 LEU A O 1
ATOM 7039 N N . SER A 1 860 ? -33.656 -52 -13.781 1 14.93 860 SER A N 1
ATOM 7040 C CA . SER A 1 860 ? -32.938 -52.469 -12.594 1 14.93 860 SER A CA 1
ATOM 7041 C C . SER A 1 860 ? -33.625 -52 -11.312 1 14.93 860 SER A C 1
ATOM 7043 O O . SER A 1 860 ? -34.094 -50.875 -11.242 1 14.93 860 SER A O 1
ATOM 7045 N N . SER A 1 861 ? -33.844 -52.969 -10.273 1 14.55 861 SER A N 1
ATOM 7046 C CA . SER A 1 861 ? -34.469 -53.344 -9.016 1 14.55 861 SER A CA 1
ATOM 7047 C C . SER A 1 861 ? -33.844 -52.625 -7.84 1 14.55 861 SER A C 1
ATOM 7049 O O . SER A 1 861 ? -34.531 -51.969 -7.047 1 14.55 861 SER A O 1
ATOM 7051 N N . LYS A 1 862 ? -32.625 -53.25 -7.297 1 14.98 862 LYS A N 1
ATOM 7052 C CA . LYS A 1 862 ? -32.75 -53.875 -5.98 1 14.98 862 LYS A CA 1
ATOM 7053 C C . LYS A 1 862 ? -32.656 -52.812 -4.871 1 14.98 862 LYS A C 1
ATOM 7055 O O . LYS A 1 862 ? -33.531 -52.75 -3.994 1 14.98 862 LYS A O 1
ATOM 7060 N N . ARG A 1 863 ? -31.375 -52.812 -4.047 1 14.91 863 ARG A N 1
ATOM 7061 C CA . ARG A 1 863 ? -31.203 -53.5 -2.779 1 14.91 863 ARG A CA 1
ATOM 7062 C C . ARG A 1 863 ? -31.406 -52.562 -1.601 1 14.91 863 ARG A C 1
ATOM 7064 O O . ARG A 1 863 ? -31.391 -51.344 -1.767 1 14.91 863 ARG A O 1
ATOM 7071 N N . GLY A 1 864 ? -30.5 -52.906 -0.481 1 14.74 864 GLY A N 1
ATOM 7072 C CA . GLY A 1 864 ? -30.578 -53.406 0.881 1 14.74 864 GLY A CA 1
ATOM 7073 C C . GLY A 1 864 ? -30.531 -52.312 1.926 1 14.74 864 GLY A C 1
ATOM 7074 O O . GLY A 1 864 ? -30.234 -51.156 1.608 1 14.74 864 GLY A O 1
ATOM 7075 N N . SER A 1 865 ? -30.375 -52.75 3.232 1 14.66 865 SER A N 1
ATOM 7076 C CA . SER A 1 865 ? -30.844 -52.781 4.613 1 14.66 865 SER A CA 1
ATOM 7077 C C . SER A 1 865 ? -30.047 -51.844 5.492 1 14.66 865 SER A C 1
ATOM 7079 O O . SER A 1 865 ? -29 -51.344 5.074 1 14.66 865 SER A O 1
ATOM 7081 N N . LYS A 1 866 ? -29.719 -52.344 6.75 1 15.7 866 LYS A N 1
ATOM 7082 C CA . LYS A 1 866 ? -30.094 -52.031 8.133 1 15.7 866 LYS A CA 1
ATOM 7083 C C . LYS A 1 866 ? -29 -51.25 8.844 1 15.7 866 LYS A C 1
ATOM 7085 O O . LYS A 1 866 ? -29.25 -50.188 9.406 1 15.7 866 LYS A O 1
ATOM 7090 N N . THR A 1 867 ? -27.828 -52 9.609 1 15.18 867 THR A N 1
ATOM 7091 C CA . THR A 1 867 ? -27.859 -52.219 11.055 1 15.18 867 THR A CA 1
ATOM 7092 C C . THR A 1 867 ? -27.031 -51.156 11.781 1 15.18 867 THR A C 1
ATOM 7094 O O . THR A 1 867 ? -26.234 -50.469 11.164 1 15.18 867 THR A O 1
ATOM 7097 N N . PRO A 1 868 ? -26.328 -51.5 13.234 1 16.36 868 PRO A N 1
ATOM 7098 C CA . PRO A 1 868 ? -26.375 -51.188 14.664 1 16.36 868 PRO A CA 1
ATOM 7099 C C . PRO A 1 868 ? -25.078 -50.531 15.172 1 16.36 868 PRO A C 1
ATOM 7101 O O . PRO A 1 868 ? -25.062 -49.969 16.266 1 16.36 868 PRO A O 1
ATOM 7104 N N . LYS A 1 869 ? -24.016 -50.031 14.492 1 15.78 869 LYS A N 1
ATOM 7105 C CA . LYS A 1 869 ? -22.766 -50.281 15.195 1 15.78 869 LYS A CA 1
ATOM 7106 C C . LYS A 1 869 ? -22.75 -49.594 16.547 1 15.78 869 LYS A C 1
ATOM 7108 O O . LYS A 1 869 ? -23.094 -48.406 16.656 1 15.78 869 LYS A O 1
ATOM 7113 N N . ASP A 1 870 ? -22.312 -50.375 17.859 1 15.3 870 ASP A N 1
ATOM 7114 C CA . ASP A 1 870 ? -22.219 -50.406 19.312 1 15.3 870 ASP A CA 1
ATOM 7115 C C . ASP A 1 870 ? -20.922 -49.75 19.797 1 15.3 870 ASP A C 1
ATOM 7117 O O . ASP A 1 870 ? -19.828 -50.219 19.469 1 15.3 870 ASP A O 1
ATOM 7121 N N . LYS A 1 871 ? -20.656 -48.594 19.703 1 16.12 871 LYS A N 1
ATOM 7122 C CA . LYS A 1 871 ? -19.344 -48.156 20.188 1 16.12 871 LYS A CA 1
ATOM 7123 C C . LYS A 1 871 ? -19.203 -48.469 21.688 1 16.12 871 LYS A C 1
ATOM 7125 O O . LYS A 1 871 ? -19.984 -47.969 22.5 1 16.12 871 LYS A O 1
ATOM 7130 N N . ARG A 1 872 ? -18.312 -49.5 22.109 1 14.8 872 ARG A N 1
ATOM 7131 C CA . ARG A 1 872 ? -17.969 -50.062 23.422 1 14.8 872 ARG A CA 1
ATOM 7132 C C . ARG A 1 872 ? -17.109 -49.094 24.219 1 14.8 872 ARG A C 1
ATOM 7134 O O . ARG A 1 872 ? -16.312 -48.344 23.656 1 14.8 872 ARG A O 1
ATOM 7141 N N . LYS A 1 873 ? -17.172 -49.25 25.828 1 15.46 873 LYS A N 1
ATOM 7142 C CA . LYS A 1 873 ? -16.938 -48.656 27.125 1 15.46 873 LYS A CA 1
ATOM 7143 C C . LYS A 1 873 ? -15.508 -48.875 27.594 1 15.46 873 LYS A C 1
ATOM 7145 O O . LYS A 1 873 ? -14.93 -48.031 28.297 1 15.46 873 LYS A O 1
ATOM 7150 N N . SER A 1 874 ? -14.586 -49.969 27.453 1 14.05 874 SER A N 1
ATOM 7151 C CA . SER A 1 874 ? -14.117 -50.625 28.672 1 14.05 874 SER A CA 1
ATOM 7152 C C . SER A 1 874 ? -13.141 -49.719 29.438 1 14.05 874 SER A C 1
ATOM 7154 O O . SER A 1 874 ? -12.555 -48.812 28.859 1 14.05 874 SER A O 1
ATOM 7156 N N . ASN A 1 875 ? -12.375 -50.406 30.719 1 14.34 875 ASN A N 1
ATOM 7157 C CA . ASN A 1 875 ? -12.031 -50.438 32.156 1 14.34 875 ASN A CA 1
ATOM 7158 C C . ASN A 1 875 ? -10.594 -50.031 32.375 1 14.34 875 ASN A C 1
ATOM 7160 O O . ASN A 1 875 ? -10.344 -49.062 33.125 1 14.34 875 ASN A O 1
ATOM 7164 N N . LYS A 1 876 ? -9.609 -51.094 33.031 1 14.96 876 LYS A N 1
ATOM 7165 C CA . LYS A 1 876 ? -9.086 -51.281 34.406 1 14.96 876 LYS A CA 1
ATOM 7166 C C . LYS A 1 876 ? -7.75 -50.562 34.562 1 14.96 876 LYS A C 1
ATOM 7168 O O . LYS A 1 876 ? -7.07 -50.25 33.594 1 14.96 876 LYS A O 1
ATOM 7173 N N . ALA A 1 877 ? -6.914 -51.062 35.812 1 14.81 877 ALA A N 1
ATOM 7174 C CA . ALA A 1 877 ? -6.348 -50.656 37.094 1 14.81 877 ALA A CA 1
ATOM 7175 C C . ALA A 1 877 ? -4.828 -50.562 37.031 1 14.81 877 ALA A C 1
ATOM 7177 O O . ALA A 1 877 ? -4.246 -49.562 37.469 1 14.81 877 ALA A O 1
ATOM 7178 N N . GLU A 1 878 ? -3.902 -51.844 37.031 1 14.23 878 GLU A N 1
ATOM 7179 C CA . GLU A 1 878 ? -3.172 -52.312 38.219 1 14.23 878 GLU A CA 1
ATOM 7180 C C . GLU A 1 878 ? -1.764 -51.75 38.25 1 14.23 878 GLU A C 1
ATOM 7182 O O . GLU A 1 878 ? -1.306 -51.125 37.281 1 14.23 878 GLU A O 1
ATOM 7187 N N . ASN A 1 879 ? -0.663 -52.75 38.469 1 14.44 879 ASN A N 1
ATOM 7188 C CA . ASN A 1 879 ? 0.17 -53.156 39.594 1 14.44 879 ASN A CA 1
ATOM 7189 C C . ASN A 1 879 ? 1.566 -52.562 39.531 1 14.44 879 ASN A C 1
ATOM 7191 O O . ASN A 1 879 ? 1.932 -51.938 38.531 1 14.44 879 ASN A O 1
ATOM 7195 N N . SER A 1 880 ? 2.762 -53.5 39.594 1 14.59 880 SER A N 1
ATOM 7196 C CA . SER A 1 880 ? 3.686 -53.969 40.625 1 14.59 880 SER A CA 1
ATOM 7197 C C . SER A 1 880 ? 5.043 -53.281 40.5 1 14.59 880 SER A C 1
ATOM 7199 O O . SER A 1 880 ? 5.336 -52.688 39.438 1 14.59 880 SER A O 1
ATOM 7201 N N . ASN A 1 881 ? 6.238 -54.094 40.906 1 14.95 881 ASN A N 1
ATOM 7202 C CA . ASN A 1 881 ? 7.215 -54.188 41.969 1 14.95 881 ASN A CA 1
ATOM 7203 C C . ASN A 1 881 ? 8.594 -53.688 41.531 1 14.95 881 ASN A C 1
ATOM 7205 O O . ASN A 1 881 ? 9.195 -52.844 42.219 1 14.95 881 ASN A O 1
ATOM 7209 N N . SER A 1 882 ? 9.664 -54.656 41.156 1 14.48 882 SER A N 1
ATOM 7210 C CA . SER A 1 882 ? 10.82 -55.094 41.938 1 14.48 882 SER A CA 1
ATOM 7211 C C . SER A 1 882 ? 12.07 -54.312 41.562 1 14.48 882 SER A C 1
ATOM 7213 O O . SER A 1 882 ? 12.133 -53.719 40.469 1 14.48 882 SER A O 1
ATOM 7215 N N . PRO A 1 883 ? 13.375 -54.719 42.188 1 15.9 883 PRO A N 1
ATOM 7216 C CA . PRO A 1 883 ? 14.516 -54.312 43 1 15.9 883 PRO A CA 1
ATOM 7217 C C . PRO A 1 883 ? 15.758 -54 42.188 1 15.9 883 PRO A C 1
ATOM 7219 O O . PRO A 1 883 ? 16.312 -52.906 42.312 1 15.9 883 PRO A O 1
ATOM 7222 N N . HIS A 1 884 ? 16.953 -54.969 42.219 1 15.22 884 HIS A N 1
ATOM 7223 C CA . HIS A 1 884 ? 18.234 -55.156 42.906 1 15.22 884 HIS A CA 1
ATOM 7224 C C . HIS A 1 884 ? 19.391 -54.812 41.969 1 15.22 884 HIS A C 1
ATOM 7226 O O . HIS A 1 884 ? 19.203 -54.688 40.75 1 15.22 884 HIS A O 1
ATOM 7232 N N . THR A 1 885 ? 20.734 -55.375 42.281 1 15.12 885 THR A N 1
ATOM 7233 C CA . THR A 1 885 ? 22.109 -55.188 42.719 1 15.12 885 THR A CA 1
ATOM 7234 C C . THR A 1 885 ? 23.094 -55.344 41.562 1 15.12 885 THR A C 1
ATOM 7236 O O . THR A 1 885 ? 24.031 -54.562 41.406 1 15.12 885 THR A O 1
ATOM 7239 N N . SER A 1 886 ? 23.406 -56.625 41.031 1 14.22 886 SER A N 1
ATOM 7240 C CA . SER A 1 886 ? 24.641 -57.375 41.188 1 14.22 886 SER A CA 1
ATOM 7241 C C . SER A 1 886 ? 25.703 -56.969 40.188 1 14.22 886 SER A C 1
ATOM 7243 O O . SER A 1 886 ? 26.812 -56.594 40.531 1 14.22 886 SER A O 1
ATOM 7245 N N . ILE A 1 887 ? 26.312 -57.938 39.344 1 14.55 887 ILE A N 1
ATOM 7246 C CA . ILE A 1 887 ? 27.562 -58.688 39.438 1 14.55 887 ILE A CA 1
ATOM 7247 C C . ILE A 1 887 ? 28.594 -58.125 38.469 1 14.55 887 ILE A C 1
ATOM 7249 O O . ILE A 1 887 ? 28.859 -56.906 38.469 1 14.55 887 ILE A O 1
ATOM 7253 N N . GLY A 1 888 ? 29.359 -59.031 37.594 1 14.12 888 GLY A N 1
ATOM 7254 C CA . GLY A 1 888 ? 30.656 -59.719 37.562 1 14.12 888 GLY A CA 1
ATOM 7255 C C . GLY A 1 888 ? 31.547 -59.219 36.438 1 14.12 888 GLY A C 1
ATOM 7256 O O . GLY A 1 888 ? 32.719 -58.906 36.688 1 14.12 888 GLY A O 1
ATOM 7257 N N . GLY A 1 889 ? 31.406 -59.312 35.125 1 13.8 889 GLY A N 1
ATOM 7258 C CA . GLY A 1 889 ? 32.281 -60.281 34.469 1 13.8 889 GLY A CA 1
ATOM 7259 C C . GLY A 1 889 ? 33.625 -59.719 34.062 1 13.8 889 GLY A C 1
ATOM 7260 O O . GLY A 1 889 ? 33.781 -58.5 34 1 13.8 889 GLY A O 1
ATOM 7261 N N . THR A 1 890 ? 34.625 -60.719 33.562 1 14.77 890 THR A N 1
ATOM 7262 C CA . THR A 1 890 ? 35.938 -61.344 33.625 1 14.77 890 THR A CA 1
ATOM 7263 C C . THR A 1 890 ? 36.844 -60.781 32.5 1 14.77 890 THR A C 1
ATOM 7265 O O . THR A 1 890 ? 36.375 -60.094 31.609 1 14.77 890 THR A O 1
ATOM 7268 N N . GLN A 1 891 ? 37.5 -61.75 31.594 1 14.7 891 GLN A N 1
ATOM 7269 C CA . GLN A 1 891 ? 38.875 -62.25 31.562 1 14.7 891 GLN A CA 1
ATOM 7270 C C . GLN A 1 891 ? 39.656 -61.625 30.391 1 14.7 891 GLN A C 1
ATOM 7272 O O . GLN A 1 891 ? 40.75 -61.094 30.578 1 14.7 891 GLN A O 1
ATOM 7277 N N . TRP A 1 892 ? 39.5 -62.094 29.016 1 14.52 892 TRP A N 1
ATOM 7278 C CA . TRP A 1 892 ? 40.625 -62.875 28.484 1 14.52 892 TRP A CA 1
ATOM 7279 C C . TRP A 1 892 ? 41.625 -61.969 27.797 1 14.52 892 TRP A C 1
ATOM 7281 O O . TRP A 1 892 ? 41.312 -60.844 27.438 1 14.52 892 TRP A O 1
ATOM 7291 N N . TYR A 1 893 ? 42.5 -62.719 26.875 1 14.3 893 TYR A N 1
ATOM 7292 C CA . TYR A 1 893 ? 43.906 -63 26.641 1 14.3 893 TYR A CA 1
ATOM 7293 C C . TYR A 1 893 ? 44.406 -62.219 25.422 1 14.3 893 TYR A C 1
ATOM 7295 O O . TYR A 1 893 ? 43.906 -62.406 24.312 1 14.3 893 TYR A O 1
ATOM 7303 N N . THR A 1 894 ? 44.656 -61.094 25.469 1 14.97 894 THR A N 1
ATOM 7304 C CA . THR A 1 894 ? 45.188 -60.312 24.359 1 14.97 894 THR A CA 1
ATOM 7305 C C . THR A 1 894 ? 46.562 -60.875 23.938 1 14.97 894 THR A C 1
ATOM 7307 O O . THR A 1 894 ? 47.562 -60.719 24.656 1 14.97 894 THR A O 1
ATOM 7310 N N . ALA A 1 895 ? 46.406 -61.844 23.047 1 14.35 895 ALA A N 1
ATOM 7311 C CA . ALA A 1 895 ? 47.531 -62.625 22.562 1 14.35 895 ALA A CA 1
ATOM 7312 C C . ALA A 1 895 ? 48.562 -61.719 21.875 1 14.35 895 ALA A C 1
ATOM 7314 O O . ALA A 1 895 ? 48.219 -60.625 21.391 1 14.35 895 ALA A O 1
ATOM 7315 N N . ASP A 1 896 ? 49.688 -62.406 21.516 1 14.99 896 ASP A N 1
ATOM 7316 C CA . ASP A 1 896 ? 51.125 -62.188 21.469 1 14.99 896 ASP A CA 1
ATOM 7317 C C . ASP A 1 896 ? 51.562 -61.719 20.078 1 14.99 896 ASP A C 1
ATOM 7319 O O . ASP A 1 896 ? 52.25 -60.688 19.969 1 14.99 896 ASP A O 1
ATOM 7323 N N . HIS A 1 897 ? 51.844 -62.719 19.094 1 14.34 897 HIS A N 1
ATOM 7324 C CA . HIS A 1 897 ? 53.25 -62.969 18.766 1 14.34 897 HIS A CA 1
ATOM 7325 C C . HIS A 1 897 ? 53.688 -62.125 17.562 1 14.34 897 HIS A C 1
ATOM 7327 O O . HIS A 1 897 ? 52.844 -61.562 16.875 1 14.34 897 HIS A O 1
ATOM 7333 N N . GLU A 1 898 ? 54.312 -62.906 16.422 1 14.4 898 GLU A N 1
ATOM 7334 C CA . GLU A 1 898 ? 55.719 -63 16.047 1 14.4 898 GLU A CA 1
ATOM 7335 C C . GLU A 1 898 ? 55.969 -62.25 14.734 1 14.4 898 GLU A C 1
ATOM 7337 O O . GLU A 1 898 ? 55.094 -61.531 14.234 1 14.4 898 GLU A O 1
ATOM 7342 N N . ASN A 1 899 ? 56.406 -63.062 13.57 1 14.46 899 ASN A N 1
ATOM 7343 C CA . ASN A 1 899 ? 57.75 -63.156 13.016 1 14.46 899 ASN A CA 1
ATOM 7344 C C . ASN A 1 899 ? 57.875 -62.375 11.711 1 14.46 899 ASN A C 1
ATOM 7346 O O . ASN A 1 899 ? 56.875 -61.938 11.133 1 14.46 899 ASN A O 1
ATOM 7350 N N . ASN A 1 900 ? 58.469 -63.094 10.516 1 14.79 900 ASN A N 1
ATOM 7351 C CA . ASN A 1 900 ? 59.781 -62.969 9.867 1 14.79 900 ASN A CA 1
ATOM 7352 C C . ASN A 1 900 ? 59.656 -62.312 8.5 1 14.79 900 ASN A C 1
ATOM 7354 O O . ASN A 1 900 ? 58.594 -61.844 8.109 1 14.79 900 ASN A O 1
ATOM 7358 N N . THR A 1 901 ? 59.969 -63.125 7.242 1 14.44 901 THR A N 1
ATOM 7359 C CA . THR A 1 901 ? 61.125 -63.188 6.379 1 14.44 901 THR A CA 1
ATOM 7360 C C . THR A 1 901 ? 60.844 -62.562 5.016 1 14.44 901 THR A C 1
ATOM 7362 O O . THR A 1 901 ? 59.688 -62.469 4.617 1 14.44 901 THR A O 1
ATOM 7365 N N . THR A 1 902 ? 61.938 -62.531 4.027 1 15.77 902 THR A N 1
ATOM 7366 C CA . THR A 1 902 ? 62.75 -61.875 3.029 1 15.77 902 THR A CA 1
ATOM 7367 C C . THR A 1 902 ? 62.375 -62.312 1.621 1 15.77 902 THR A C 1
ATOM 7369 O O . THR A 1 902 ? 62.719 -63.438 1.213 1 15.77 902 THR A O 1
ATOM 7372 N N . ALA A 1 903 ? 61.281 -62.031 1.046 1 15.98 903 ALA A N 1
ATOM 7373 C CA . ALA A 1 903 ? 60.938 -62.812 -0.138 1 15.98 903 ALA A CA 1
ATOM 7374 C C . ALA A 1 903 ? 61.875 -62.469 -1.305 1 15.98 903 ALA A C 1
ATOM 7376 O O . ALA A 1 903 ? 61.938 -61.312 -1.726 1 15.98 903 ALA A O 1
ATOM 7377 N N . ILE A 1 904 ? 62.656 -63.5 -1.595 1 14.77 904 ILE A N 1
ATOM 7378 C CA . ILE A 1 904 ? 63.844 -63.469 -2.453 1 14.77 904 ILE A CA 1
ATOM 7379 C C . ILE A 1 904 ? 63.406 -63.281 -3.91 1 14.77 904 ILE A C 1
ATOM 7381 O O . ILE A 1 904 ? 63.875 -62.375 -4.598 1 14.77 904 ILE A O 1
ATOM 7385 N N . ILE A 1 905 ? 63.531 -64.438 -4.812 1 14.75 905 ILE A N 1
ATOM 7386 C CA . ILE A 1 905 ? 64.562 -64.625 -5.836 1 14.75 905 ILE A CA 1
ATOM 7387 C C . ILE A 1 905 ? 63.938 -64.375 -7.219 1 14.75 905 ILE A C 1
ATOM 7389 O O . ILE A 1 905 ? 62.781 -64.75 -7.484 1 14.75 905 ILE A O 1
ATOM 7393 N N . THR A 1 906 ? 64.688 -63.781 -8.164 1 15 906 THR A N 1
ATOM 7394 C CA . THR A 1 906 ? 64.812 -63.156 -9.484 1 15 906 THR A CA 1
ATOM 7395 C C . THR A 1 906 ? 64.688 -64.25 -10.578 1 15 906 THR A C 1
ATOM 7397 O O . THR A 1 906 ? 64.375 -63.906 -11.727 1 15 906 THR A O 1
ATOM 7400 N N . PRO A 1 907 ? 65 -65.562 -10.391 1 14.63 907 PRO A N 1
ATOM 7401 C CA . PRO A 1 907 ? 65.938 -65.812 -11.477 1 14.63 907 PRO A CA 1
ATOM 7402 C C . PRO A 1 907 ? 65.25 -66.062 -12.82 1 14.63 907 PRO A C 1
ATOM 7404 O O . PRO A 1 907 ? 65.688 -65.5 -13.828 1 14.63 907 PRO A O 1
ATOM 7407 N N . ASN A 1 908 ? 64.688 -67.312 -13.102 1 13.95 908 ASN A N 1
ATOM 7408 C CA . ASN A 1 908 ? 65.25 -68.25 -14.07 1 13.95 908 ASN A CA 1
ATOM 7409 C C . ASN A 1 908 ? 64.625 -68.062 -15.453 1 13.95 908 ASN A C 1
ATOM 7411 O O . ASN A 1 908 ? 63.562 -67.5 -15.594 1 13.95 908 ASN A O 1
ATOM 7415 N N . GLY A 1 909 ? 64.812 -69.125 -16.484 1 14.95 909 GLY A N 1
ATOM 7416 C CA . GLY A 1 909 ? 65.375 -69.375 -17.812 1 14.95 909 GLY A CA 1
ATOM 7417 C C . GLY A 1 909 ? 64.312 -69.312 -18.906 1 14.95 909 GLY A C 1
ATOM 7418 O O . GLY A 1 909 ? 63.094 -69.25 -18.609 1 14.95 909 GLY A O 1
ATOM 7419 N N . THR A 1 910 ? 64.5 -70.125 -20.031 1 15.12 910 THR A N 1
ATOM 7420 C CA . THR A 1 910 ? 64.75 -70.25 -21.453 1 15.12 910 THR A CA 1
ATOM 7421 C C . THR A 1 910 ? 63.531 -70.875 -22.172 1 15.12 910 THR A C 1
ATOM 7423 O O . THR A 1 910 ? 63.031 -70.312 -23.141 1 15.12 910 THR A O 1
ATOM 7426 N N . PRO A 1 911 ? 63.531 -72.25 -22.609 1 15.3 911 PRO A N 1
ATOM 7427 C CA . PRO A 1 911 ? 63.656 -72.75 -23.969 1 15.3 911 PRO A CA 1
ATOM 7428 C C . PRO A 1 911 ? 62.344 -73.25 -24.547 1 15.3 911 PRO A C 1
ATOM 7430 O O . PRO A 1 911 ? 61.906 -72.75 -25.609 1 15.3 911 PRO A O 1
ATOM 7433 N N . ILE A 1 912 ? 61.938 -74.562 -24.688 1 15.02 912 ILE A N 1
ATOM 7434 C CA . ILE A 1 912 ? 62.312 -75.5 -25.766 1 15.02 912 ILE A CA 1
ATOM 7435 C C . ILE A 1 912 ? 61.031 -75.938 -26.5 1 15.02 912 ILE A C 1
ATOM 7437 O O . ILE A 1 912 ? 59.938 -75.875 -25.953 1 15.02 912 ILE A O 1
ATOM 7441 N N . PHE A 1 913 ? 61 -77.312 -27.141 1 15 913 PHE A N 1
ATOM 7442 C CA . PHE A 1 913 ? 61.125 -77.938 -28.453 1 15 913 PHE A CA 1
ATOM 7443 C C . PHE A 1 913 ? 59.875 -78.688 -28.797 1 15 913 PHE A C 1
ATOM 7445 O O . PHE A 1 913 ? 59.344 -78.562 -29.906 1 15 913 PHE A O 1
ATOM 7452 N N . GLU A 1 914 ? 59 -79.75 -28.266 1 14.53 914 GLU A N 1
ATOM 7453 C CA . GLU A 1 914 ? 59.25 -81.125 -28.719 1 14.53 914 GLU A CA 1
ATOM 7454 C C . GLU A 1 914 ? 58.156 -81.625 -29.672 1 14.53 914 GLU A C 1
ATOM 7456 O O . GLU A 1 914 ? 58.25 -82.75 -30.188 1 14.53 914 GLU A O 1
ATOM 7461 N N . LEU A 1 915 ? 56.938 -81.5 -29.969 1 14.98 915 LEU A N 1
ATOM 7462 C CA . LEU A 1 915 ? 56.531 -82.5 -30.969 1 14.98 915 LEU A CA 1
ATOM 7463 C C . LEU A 1 915 ? 57.25 -82.25 -32.312 1 14.98 915 LEU A C 1
ATOM 7465 O O . LEU A 1 915 ? 57.094 -81.125 -32.875 1 14.98 915 LEU A O 1
ATOM 7469 N N . ARG A 1 916 ? 58.375 -83.188 -32.969 1 14.59 916 ARG A N 1
ATOM 7470 C CA . ARG A 1 916 ? 58.938 -84.25 -33.812 1 14.59 916 ARG A CA 1
ATOM 7471 C C . ARG A 1 916 ? 57.875 -85.25 -34.219 1 14.59 916 ARG A C 1
ATOM 7473 O O . ARG A 1 916 ? 57.469 -86.062 -33.406 1 14.59 916 ARG A O 1
ATOM 7480 N N . GLN A 1 917 ? 57.156 -85.5 -35.156 1 15.06 917 GLN A N 1
ATOM 7481 C CA . GLN A 1 917 ? 57.5 -86.75 -35.875 1 15.06 917 GLN A CA 1
ATOM 7482 C C . GLN A 1 917 ? 58.594 -86.438 -36.938 1 15.06 917 GLN A C 1
ATOM 7484 O O . GLN A 1 917 ? 58.719 -85.312 -37.406 1 15.06 917 GLN A O 1
ATOM 7489 N N . GLU A 1 918 ? 59.875 -87.25 -37.906 1 15.77 918 GLU A N 1
ATOM 7490 C CA . GLU A 1 918 ? 60.375 -87.562 -39.219 1 15.77 918 GLU A CA 1
ATOM 7491 C C . GLU A 1 918 ? 59.25 -87.875 -40.188 1 15.77 918 GLU A C 1
ATOM 7493 O O . GLU A 1 918 ? 59.219 -87.375 -41.344 1 15.77 918 GLU A O 1
ATOM 7498 N N . VAL A 1 919 ? 58.938 -89.75 -40.219 1 29.86 919 VAL A N 1
ATOM 7499 C CA . VAL A 1 919 ? 58.75 -90.375 -38.906 1 29.86 919 VAL A CA 1
ATOM 7500 C C . VAL A 1 919 ? 57.812 -89.5 -38.062 1 29.86 919 VAL A C 1
ATOM 7502 O O . VAL A 1 919 ? 57.25 -90 -37.062 1 29.86 919 VAL A O 1
ATOM 7505 N N . GLY A 1 920 ? 57.531 -88.25 -38.969 1 18.72 920 GLY A N 1
ATOM 7506 C CA . GLY A 1 920 ? 56.781 -87.125 -39.438 1 18.72 920 GLY A CA 1
ATOM 7507 C C . GLY A 1 920 ? 55.688 -87.438 -40.438 1 18.72 920 GLY A C 1
ATOM 7508 O O . GLY A 1 920 ? 55.031 -86.562 -41 1 18.72 920 GLY A O 1
ATOM 7509 N N . ASP A 1 921 ? 54.656 -88.062 -40.656 1 16.66 921 ASP A N 1
ATOM 7510 C CA . ASP A 1 921 ? 54.094 -88.625 -41.906 1 16.66 921 ASP A CA 1
ATOM 7511 C C . ASP A 1 921 ? 53.312 -87.562 -42.656 1 16.66 921 ASP A C 1
ATOM 7513 O O . ASP A 1 921 ? 52.406 -86.938 -42.094 1 16.66 921 ASP A O 1
ATOM 7517 N N . THR A 1 922 ? 53.438 -87.062 -43.969 1 15.63 922 THR A N 1
ATOM 7518 C CA . THR A 1 922 ? 53.438 -85.875 -44.812 1 15.63 922 THR A CA 1
ATOM 7519 C C . THR A 1 922 ? 52.031 -85.562 -45.312 1 15.63 922 THR A C 1
ATOM 7521 O O . THR A 1 922 ? 51.531 -84.438 -45.156 1 15.63 922 THR A O 1
ATOM 7524 N N . MET A 1 923 ? 51.406 -85.812 -46.75 1 16.14 923 MET A N 1
ATOM 7525 C CA . MET A 1 923 ? 51.312 -85.062 -48 1 16.14 923 MET A CA 1
ATOM 7526 C C . MET A 1 923 ? 49.938 -84.375 -48.125 1 16.14 923 MET A C 1
ATOM 7528 O O . MET A 1 923 ? 49.812 -83.188 -48.188 1 16.14 923 MET A O 1
ATOM 7532 N N . MET A 1 924 ? 49.094 -84.438 -49.531 1 15.33 924 MET A N 1
ATOM 7533 C CA . MET A 1 924 ? 48.625 -83.75 -50.75 1 15.33 924 MET A CA 1
ATOM 7534 C C . MET A 1 924 ? 47.156 -83.375 -50.656 1 15.33 924 MET A C 1
ATOM 7536 O O . MET A 1 924 ? 46.40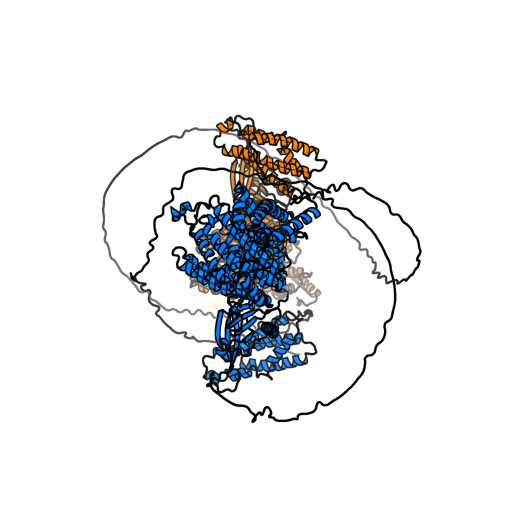6 -84 -49.844 1 15.33 924 MET A O 1
ATOM 7540 N N . PRO A 1 925 ? 46.031 -82.938 -51.531 1 18.42 925 PRO A N 1
ATOM 7541 C CA . PRO A 1 925 ? 46.281 -82.062 -52.656 1 18.42 925 PRO A CA 1
ATOM 7542 C C . PRO A 1 925 ? 46.312 -80.562 -52.25 1 18.42 925 PRO A C 1
ATOM 7544 O O . PRO A 1 925 ? 47.281 -79.875 -52.562 1 18.42 925 PRO A O 1
ATOM 7547 N N . LYS A 1 926 ? 45.562 -79.688 -52.75 1 22.5 926 LYS A N 1
ATOM 7548 C CA . LYS A 1 926 ? 44.5 -79 -52 1 22.5 926 LYS A CA 1
ATOM 7549 C C . LYS A 1 926 ? 43.562 -80 -51.375 1 22.5 926 LYS A C 1
ATOM 7551 O O . LYS A 1 926 ? 42.625 -79.688 -50.656 1 22.5 926 LYS A O 1
ATOM 7556 N N . GLY A 1 927 ? 43.719 -81.375 -52.062 1 12.84 927 GLY A N 1
ATOM 7557 C CA . GLY A 1 927 ? 43.281 -82.25 -53.125 1 12.84 927 GLY A CA 1
ATOM 7558 C C . GLY A 1 927 ? 42.281 -83.312 -52.656 1 12.84 927 GLY A C 1
ATOM 7559 O O . GLY A 1 927 ? 42.594 -84.125 -51.812 1 12.84 927 GLY A O 1
ATOM 7560 N N . ASN A 1 928 ? 41.125 -83.25 -52.906 1 14.13 928 ASN A N 1
ATOM 7561 C CA . ASN A 1 928 ? 40.031 -84.25 -52.938 1 14.13 928 ASN A CA 1
ATOM 7562 C C . ASN A 1 928 ? 40.125 -85.188 -54.156 1 14.13 928 ASN A C 1
ATOM 7564 O O . ASN A 1 928 ? 40.062 -84.688 -55.281 1 14.13 928 ASN A O 1
ATOM 7568 N N . LEU A 1 929 ? 40.938 -86.375 -54.25 1 14.13 929 LEU A N 1
ATOM 7569 C CA . LEU A 1 929 ? 40.75 -87.688 -54.875 1 14.13 929 LEU A CA 1
ATOM 7570 C C . LEU A 1 929 ? 39.281 -88.125 -54.688 1 14.13 929 LEU A C 1
ATOM 7572 O O . LEU A 1 929 ? 38.594 -87.625 -53.812 1 14.13 929 LEU A O 1
ATOM 7576 N N . SER A 1 930 ? 39.344 -89.5 -54.375 1 16.55 930 SER A N 1
ATOM 7577 C CA . SER A 1 930 ? 38.75 -90.812 -54.594 1 16.55 930 SER A CA 1
ATOM 7578 C C . SER A 1 930 ? 37.531 -91 -53.719 1 16.55 930 SER A C 1
ATOM 7580 O O . SER A 1 930 ? 37.594 -90.812 -52.5 1 16.55 930 SER A O 1
ATOM 7582 N N . MET B 1 1 ? 28.172 63.969 46.062 1 49.84 1 MET B N 1
ATOM 7583 C CA . MET B 1 1 ? 27.656 62.625 46.312 1 49.84 1 MET B CA 1
ATOM 7584 C C . MET B 1 1 ? 28.75 61.594 46.156 1 49.84 1 MET B C 1
ATOM 7586 O O . MET B 1 1 ? 29.469 61.562 45.156 1 49.84 1 MET B O 1
ATOM 7590 N N . PRO B 1 2 ? 29.312 61 47.156 1 53.69 2 PRO B N 1
ATOM 7591 C CA . PRO B 1 2 ? 30.406 60.031 47.031 1 53.69 2 PRO B CA 1
ATOM 7592 C C . PRO B 1 2 ? 30.094 58.938 46 1 53.69 2 PRO B C 1
ATOM 7594 O O . PRO B 1 2 ? 28.922 58.656 45.719 1 53.69 2 PRO B O 1
ATOM 7597 N N . PRO B 1 3 ? 31.062 58.406 45.219 1 52.16 3 PRO B N 1
ATOM 7598 C CA . PRO B 1 3 ? 30.828 57.281 44.281 1 52.16 3 PRO B CA 1
ATOM 7599 C C . PRO B 1 3 ? 30.172 56.094 44.969 1 52.16 3 PRO B C 1
ATOM 7601 O O . PRO B 1 3 ? 30.219 55.969 46.188 1 52.16 3 PRO B O 1
ATOM 7604 N N . PHE B 1 4 ? 29.297 55.25 44.25 1 50.88 4 PHE B N 1
ATOM 7605 C CA . PHE B 1 4 ? 28.375 54.219 44.719 1 50.88 4 PHE B CA 1
ATOM 7606 C C . PHE B 1 4 ? 29.078 53.25 45.688 1 50.88 4 PHE B C 1
ATOM 7608 O O . PHE B 1 4 ? 28.406 52.5 46.406 1 50.88 4 PHE B O 1
ATOM 7615 N N . ASP B 1 5 ? 30.328 53.156 45.531 1 51.94 5 ASP B N 1
ATOM 7616 C CA . ASP B 1 5 ? 30.984 52.156 46.375 1 51.94 5 ASP B CA 1
ATOM 7617 C C . ASP B 1 5 ? 31.062 52.625 47.844 1 51.94 5 ASP B C 1
ATOM 7619 O O . ASP B 1 5 ? 31.734 52 48.656 1 51.94 5 ASP B O 1
ATOM 7623 N N . SER B 1 6 ? 30.5 53.75 48.062 1 57.25 6 SER B N 1
ATOM 7624 C CA . SER B 1 6 ? 30.75 54.25 49.406 1 57.25 6 SER B CA 1
ATOM 7625 C C . SER B 1 6 ? 29.703 53.75 50.406 1 57.25 6 SER B C 1
ATOM 7627 O O . SER B 1 6 ? 28.672 53.219 50 1 57.25 6 SER B O 1
ATOM 7629 N N . SER B 1 7 ? 29.891 53.812 51.719 1 65.06 7 SER B N 1
ATOM 7630 C CA . SER B 1 7 ? 29.109 53.344 52.844 1 65.06 7 SER B CA 1
ATOM 7631 C C . SER B 1 7 ? 27.672 53.844 52.781 1 65.06 7 SER B C 1
ATOM 7633 O O . SER B 1 7 ? 27.422 54.969 52.375 1 65.06 7 SER B O 1
ATOM 7635 N N . PHE B 1 8 ? 26.641 52.844 52.781 1 69.12 8 PHE B N 1
ATOM 7636 C CA . PHE B 1 8 ? 25.203 53.031 52.812 1 69.12 8 PHE B CA 1
ATOM 7637 C C . PHE B 1 8 ? 24.828 54.281 53.625 1 69.12 8 PHE B C 1
ATOM 7639 O O . PHE B 1 8 ? 23.969 55.062 53.188 1 69.12 8 PHE B O 1
ATOM 7646 N N . ARG B 1 9 ? 25.578 54.562 54.656 1 74.38 9 ARG B N 1
ATOM 7647 C CA . ARG B 1 9 ? 25.25 55.656 55.562 1 74.38 9 ARG B CA 1
ATOM 7648 C C . ARG B 1 9 ? 25.641 57 54.938 1 74.38 9 ARG B C 1
ATOM 7650 O O . ARG B 1 9 ? 24.906 58 55.094 1 74.38 9 ARG B O 1
ATOM 7657 N N . LYS B 1 10 ? 26.703 57 54.156 1 77.75 10 LYS B N 1
ATOM 7658 C CA . LYS B 1 10 ? 27.156 58.219 53.531 1 77.75 10 LYS B CA 1
ATOM 7659 C C . LYS B 1 10 ? 26.203 58.656 52.406 1 77.75 10 LYS B C 1
ATOM 7661 O O . LYS B 1 10 ? 25.906 59.844 52.25 1 77.75 10 LYS B O 1
ATOM 7666 N N . VAL B 1 11 ? 25.703 57.625 51.75 1 79.19 11 VAL B N 1
ATOM 7667 C CA . VAL B 1 11 ? 24.797 57.906 50.656 1 79.19 11 VAL B CA 1
ATOM 7668 C C . VAL B 1 11 ? 23.469 58.438 51.219 1 79.19 11 VAL B C 1
ATOM 7670 O O . VAL B 1 11 ? 22.891 59.375 50.656 1 79.19 11 VAL B O 1
ATOM 7673 N N . GLU B 1 12 ? 23.188 57.906 52.344 1 84.06 12 GLU B N 1
ATOM 7674 C CA . GLU B 1 12 ? 21.938 58.344 52.969 1 84.06 12 GLU B CA 1
ATOM 7675 C C . GLU B 1 12 ? 22.031 59.781 53.469 1 84.06 12 GLU B C 1
ATOM 7677 O O . GLU B 1 12 ? 21.078 60.562 53.312 1 84.06 12 GLU B O 1
ATOM 7682 N N . LEU B 1 13 ? 23.172 60.125 54 1 85.56 13 LEU B N 1
ATOM 7683 C CA . LEU B 1 13 ? 23.375 61.5 54.5 1 85.56 13 LEU B CA 1
ATOM 7684 C C . LEU B 1 13 ? 23.453 62.5 53.344 1 85.56 13 LEU B C 1
ATOM 7686 O O . LEU B 1 13 ? 22.953 63.625 53.469 1 85.56 13 LEU B O 1
ATOM 7690 N N . CYS B 1 14 ? 24.0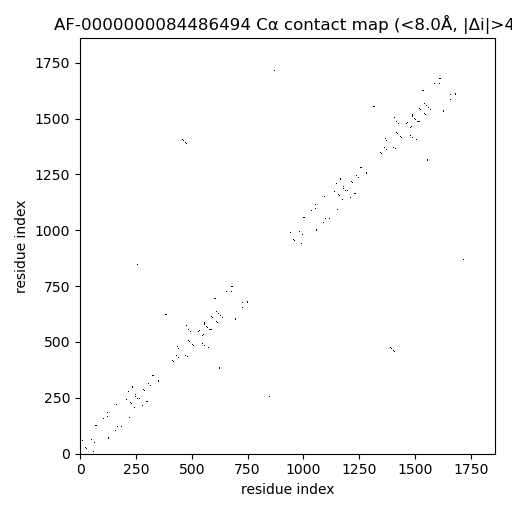31 61.969 52.344 1 85.12 14 CYS B N 1
ATOM 7691 C CA . CYS B 1 14 ? 24.125 62.844 51.188 1 85.12 14 CYS B CA 1
ATOM 7692 C C . CYS B 1 14 ? 22.734 63.094 50.594 1 85.12 14 CYS B C 1
ATOM 7694 O O . CYS B 1 14 ? 22.438 64.25 50.188 1 85.12 14 CYS B O 1
ATOM 7696 N N . MET B 1 15 ? 21.906 62.156 50.594 1 86.94 15 MET B N 1
ATOM 7697 C CA . MET B 1 15 ? 20.562 62.312 50.031 1 86.94 15 MET B CA 1
ATOM 7698 C C . MET B 1 15 ? 19.703 63.219 50.875 1 86.94 15 MET B C 1
ATOM 7700 O O . MET B 1 15 ? 18.922 64 50.375 1 86.94 15 MET B O 1
ATOM 7704 N N . LYS B 1 16 ? 19.938 63.125 52.156 1 88.81 16 LYS B N 1
ATOM 7705 C CA . LYS B 1 16 ? 19.188 64 53.094 1 88.81 16 LYS B CA 1
ATOM 7706 C C . LYS B 1 16 ? 19.609 65.438 52.938 1 88.81 16 LYS B C 1
ATOM 7708 O O . LYS B 1 16 ? 18.766 66.375 52.969 1 88.81 16 LYS B O 1
ATOM 7713 N N . THR B 1 17 ? 20.859 65.625 52.719 1 89.75 17 THR B N 1
ATOM 7714 C CA . THR B 1 17 ? 21.375 67 52.562 1 89.75 17 THR B CA 1
ATOM 7715 C C . THR B 1 17 ? 20.859 67.562 51.25 1 89.75 17 THR B C 1
ATOM 7717 O O . THR B 1 17 ? 20.469 68.75 51.219 1 89.75 17 THR B O 1
ATOM 7720 N N . LEU B 1 18 ? 20.906 66.812 50.25 1 89.31 18 LEU B N 1
ATOM 7721 C CA . LEU B 1 18 ? 20.438 67.25 48.938 1 89.31 18 LEU B CA 1
ATOM 7722 C C . LEU B 1 18 ? 18.922 67.562 48.969 1 89.31 18 LEU B C 1
ATOM 7724 O O . LEU B 1 18 ? 18.453 68.5 48.375 1 89.31 18 LEU B O 1
ATOM 7728 N N . SER B 1 19 ? 18.188 66.75 49.719 1 90.12 19 SER B N 1
ATOM 7729 C CA . SER B 1 19 ? 16.75 66.938 49.844 1 90.12 19 SER B CA 1
ATOM 7730 C C . SER B 1 19 ? 16.422 68.25 50.594 1 90.12 19 SER B C 1
ATOM 7732 O O . SER B 1 19 ? 15.516 68.938 50.188 1 90.12 19 SER B O 1
ATOM 7734 N N . ASP B 1 20 ? 17.234 68.438 51.5 1 90.56 20 ASP B N 1
ATOM 7735 C CA . ASP B 1 20 ? 17.031 69.688 52.281 1 90.56 20 ASP B CA 1
ATOM 7736 C C . ASP B 1 20 ? 17.375 70.938 51.438 1 90.56 20 ASP B C 1
ATOM 7738 O O . ASP B 1 20 ? 16.703 71.938 51.531 1 90.56 20 ASP B O 1
ATOM 7742 N N . ALA B 1 21 ? 18.375 70.75 50.75 1 90.5 21 ALA B N 1
ATOM 7743 C CA . ALA B 1 21 ? 18.781 71.875 49.875 1 90.5 21 ALA B CA 1
ATOM 7744 C C . ALA B 1 21 ? 17.703 72.188 48.844 1 90.5 21 ALA B C 1
ATOM 7746 O O . ALA B 1 21 ? 17.391 73.375 48.594 1 90.5 21 ALA B O 1
ATOM 7747 N N . LEU B 1 22 ? 17.109 71.188 48.312 1 90.75 22 LEU B N 1
ATOM 7748 C CA . LEU B 1 22 ? 16.109 71.375 47.25 1 90.75 22 LEU B CA 1
ATOM 7749 C C . LEU B 1 22 ? 14.805 71.938 47.844 1 90.75 22 LEU B C 1
ATOM 7751 O O . LEU B 1 22 ? 14.125 72.688 47.219 1 90.75 22 LEU B O 1
ATOM 7755 N N . ASN B 1 23 ? 14.562 71.562 49.062 1 89.94 23 ASN B N 1
ATOM 7756 C CA . ASN B 1 23 ? 13.391 72.125 49.75 1 89.94 23 ASN B CA 1
ATOM 7757 C C . ASN B 1 23 ? 13.539 73.625 50.031 1 89.94 23 ASN B C 1
ATOM 7759 O O . ASN B 1 23 ? 12.57 74.375 49.938 1 89.94 23 ASN B O 1
ATOM 7763 N N . LEU B 1 24 ? 14.695 73.875 50.312 1 89.62 24 LEU B N 1
ATOM 7764 C CA . LEU B 1 24 ? 14.992 75.312 50.594 1 89.62 24 LEU B CA 1
ATOM 7765 C C . LEU B 1 24 ? 14.906 76.125 49.312 1 89.62 24 LEU B C 1
ATOM 7767 O O . LEU B 1 24 ? 14.414 77.25 49.344 1 89.62 24 LEU B O 1
ATOM 7771 N N . LEU B 1 25 ? 15.359 75.562 48.281 1 87.69 25 LEU B N 1
ATOM 7772 C CA . LEU B 1 25 ? 15.43 76.312 47.031 1 87.69 25 LEU B CA 1
ATOM 7773 C C . LEU B 1 25 ? 14.055 76.438 46.406 1 87.69 25 LEU B C 1
ATOM 7775 O O . LEU B 1 25 ? 13.836 77.25 45.531 1 87.69 25 LEU B O 1
ATOM 7779 N N . PHE B 1 26 ? 13.07 75.625 46.812 1 86.62 26 PHE B N 1
ATOM 7780 C CA . PHE B 1 26 ? 11.734 75.688 46.219 1 86.62 26 PHE B CA 1
ATOM 7781 C C . PHE B 1 26 ? 10.883 76.75 46.844 1 86.62 26 PHE B C 1
ATOM 7783 O O . PHE B 1 26 ? 9.875 77.188 46.281 1 86.62 26 PHE B O 1
ATOM 7790 N N . ARG B 1 27 ? 11.406 77.375 47.875 1 84.31 27 ARG B N 1
ATOM 7791 C CA . ARG B 1 27 ? 10.648 78.375 48.562 1 84.31 27 ARG B CA 1
ATOM 7792 C C . ARG B 1 27 ? 10.695 79.75 47.812 1 84.31 27 ARG B C 1
ATOM 7794 O O . ARG B 1 27 ? 11.688 80.062 47.156 1 84.31 27 ARG B O 1
ATOM 7801 N N . ASN B 1 28 ? 9.617 80.5 47.844 1 82.38 28 ASN B N 1
ATOM 7802 C CA . ASN B 1 28 ? 9.5 81.75 47.125 1 82.38 28 ASN B CA 1
ATOM 7803 C C . ASN B 1 28 ? 10.156 82.875 47.844 1 82.38 28 ASN B C 1
ATOM 7805 O O . ASN B 1 28 ? 10.406 83.938 47.281 1 82.38 28 ASN B O 1
ATOM 7809 N N . ASP B 1 29 ? 10.539 82.625 49.125 1 85.19 29 ASP B N 1
ATOM 7810 C CA . ASP B 1 29 ? 10.992 83.75 49.938 1 85.19 29 ASP B CA 1
ATOM 7811 C C . ASP B 1 29 ? 12.516 83.875 49.906 1 85.19 29 ASP B C 1
ATOM 7813 O O . ASP B 1 29 ? 13.086 84.75 50.562 1 85.19 29 ASP B O 1
ATOM 7817 N N . ILE B 1 30 ? 13.242 83.062 49.188 1 84.06 30 ILE B N 1
ATOM 7818 C CA . ILE B 1 30 ? 14.688 83 49.344 1 84.06 30 ILE B CA 1
ATOM 7819 C C . ILE B 1 30 ? 15.359 83.75 48.188 1 84.06 30 ILE B C 1
ATOM 7821 O O . ILE B 1 30 ? 16.594 83.75 48.094 1 84.06 30 ILE B O 1
ATOM 7825 N N . GLY B 1 31 ? 14.648 84.625 47.312 1 83.06 31 GLY B N 1
ATOM 7826 C CA . GLY B 1 31 ? 15.266 85.312 46.219 1 83.06 31 GLY B CA 1
ATOM 7827 C C . GLY B 1 31 ? 15.414 84.5 44.969 1 83.06 31 GLY B C 1
ATOM 7828 O O . GLY B 1 31 ? 14.805 83.438 44.875 1 83.06 31 GLY B O 1
ATOM 7829 N N . PRO B 1 32 ? 16.281 85 44.062 1 85.62 32 PRO B N 1
ATOM 7830 C CA . PRO B 1 32 ? 16.453 84.25 42.812 1 85.62 32 PRO B CA 1
ATOM 7831 C C . PRO B 1 32 ? 17.312 83 43 1 85.62 32 PRO B C 1
ATOM 7833 O O . PRO B 1 32 ? 18.391 83.062 43.594 1 85.62 32 PRO B O 1
ATOM 7836 N N . THR B 1 33 ? 16.844 81.812 42.594 1 91.25 33 THR B N 1
ATOM 7837 C CA . THR B 1 33 ? 17.484 80.562 42.875 1 91.25 33 THR B CA 1
ATOM 7838 C C . THR B 1 33 ? 18.062 79.938 41.594 1 91.25 33 THR B C 1
ATOM 7840 O O . THR B 1 33 ? 18.469 78.75 41.562 1 91.25 33 THR B O 1
ATOM 7843 N N . PHE B 1 34 ? 18.156 80.625 40.5 1 91.5 34 PHE B N 1
ATOM 7844 C CA . PHE B 1 34 ? 18.562 80.125 39.219 1 91.5 34 PHE B CA 1
ATOM 7845 C C . PHE B 1 34 ? 19.984 79.562 39.25 1 91.5 34 PHE B C 1
ATOM 7847 O O . PHE B 1 34 ? 20.25 78.438 38.812 1 91.5 34 PHE B O 1
ATOM 7854 N N . ASN B 1 35 ? 20.953 80.25 39.812 1 91.69 35 ASN B N 1
ATOM 7855 C CA . ASN B 1 35 ? 22.344 79.875 39.812 1 91.69 35 ASN B CA 1
ATOM 7856 C C . ASN B 1 35 ? 22.594 78.688 40.781 1 91.69 35 ASN B C 1
ATOM 7858 O O . ASN B 1 35 ? 23.469 77.875 40.562 1 91.69 35 ASN B O 1
ATOM 7862 N N . ASP B 1 36 ? 21.781 78.688 41.781 1 91.62 36 ASP B N 1
ATOM 7863 C CA . ASP B 1 36 ? 21.922 77.625 42.75 1 91.62 36 ASP B CA 1
ATOM 7864 C C . ASP B 1 36 ? 21.484 76.25 42.125 1 91.62 36 ASP B C 1
ATOM 7866 O O . ASP B 1 36 ? 22.156 75.25 42.312 1 91.62 36 ASP B O 1
ATOM 7870 N N . ILE B 1 37 ? 20.469 76.375 41.438 1 92.31 37 ILE B N 1
ATOM 7871 C CA . ILE B 1 37 ? 19.969 75.188 40.781 1 92.31 37 ILE B CA 1
ATOM 7872 C C . ILE B 1 37 ? 20.922 74.75 39.688 1 92.31 37 ILE B C 1
ATOM 7874 O O . ILE B 1 37 ? 21.156 73.562 39.5 1 92.31 37 ILE B O 1
ATOM 7878 N N . MET B 1 38 ? 21.547 75.688 38.969 1 93.25 38 MET B N 1
ATOM 7879 C CA . MET B 1 38 ? 22.5 75.375 37.938 1 93.25 38 MET B CA 1
ATOM 7880 C C . MET B 1 38 ? 23.719 74.625 38.5 1 93.25 38 MET B C 1
ATOM 7882 O O . MET B 1 38 ? 24.234 73.688 37.875 1 93.25 38 MET B O 1
ATOM 7886 N N . GLU B 1 39 ? 24.094 75 39.656 1 91.94 39 GLU B N 1
ATOM 7887 C CA . GLU B 1 39 ? 25.234 74.375 40.281 1 91.94 39 GLU B CA 1
ATOM 7888 C C . GLU B 1 39 ? 24.906 72.938 40.688 1 91.94 39 GLU B C 1
ATOM 7890 O O . GLU B 1 39 ? 25.734 72.062 40.531 1 91.94 39 GLU B O 1
ATOM 7895 N N . ILE B 1 40 ? 23.688 72.75 41.125 1 91.62 40 ILE B N 1
ATOM 7896 C CA . ILE B 1 40 ? 23.266 71.375 41.531 1 91.62 40 ILE B CA 1
ATOM 7897 C C . ILE B 1 40 ? 23.188 70.5 40.312 1 91.62 40 ILE B C 1
ATOM 7899 O O . ILE B 1 40 ? 23.609 69.312 40.344 1 91.62 40 ILE B O 1
ATOM 7903 N N . VAL B 1 41 ? 22.688 71 39.25 1 92.25 41 VAL B N 1
ATOM 7904 C CA . VAL B 1 41 ? 22.531 70.25 38 1 92.25 41 VAL B CA 1
ATOM 7905 C C . VAL B 1 41 ? 23.906 69.875 37.469 1 92.25 41 VAL B C 1
ATOM 7907 O O . VAL B 1 41 ? 24.141 68.75 37.031 1 92.25 41 VAL B O 1
ATOM 7910 N N . HIS B 1 42 ? 24.875 70.75 37.562 1 91.19 42 HIS B N 1
ATOM 7911 C CA . HIS B 1 42 ? 26.188 70.562 36.969 1 91.19 42 HIS B CA 1
ATOM 7912 C C . HIS B 1 42 ? 27 69.562 37.75 1 91.19 42 HIS B C 1
ATOM 7914 O O . HIS B 1 42 ? 27.734 68.75 37.188 1 91.19 42 HIS B O 1
ATOM 7920 N N . VAL B 1 43 ? 26.719 69.562 39 1 88.56 43 VAL B N 1
ATOM 7921 C CA . VAL B 1 43 ? 27.594 68.812 39.844 1 88.56 43 VAL B CA 1
ATOM 7922 C C . VAL B 1 43 ? 26.953 67.438 40.156 1 88.56 43 VAL B C 1
ATOM 7924 O O . VAL B 1 43 ? 27.625 66.438 40.125 1 88.56 43 VAL B O 1
ATOM 7927 N N . ASP B 1 44 ? 25.672 67.5 40.312 1 89.5 44 ASP B N 1
ATOM 7928 C CA . ASP B 1 44 ? 25.078 66.312 40.969 1 89.5 44 ASP B CA 1
ATOM 7929 C C . ASP B 1 44 ? 24.203 65.5 40 1 89.5 44 ASP B C 1
ATOM 7931 O O . ASP B 1 44 ? 23.922 64.375 40.25 1 89.5 44 ASP B O 1
ATOM 7935 N N . LEU B 1 45 ? 23.641 66 39 1 90.94 45 LEU B N 1
ATOM 7936 C CA . LEU B 1 45 ? 22.594 65.375 38.219 1 90.94 45 LEU B CA 1
ATOM 7937 C C . LEU B 1 45 ? 23.078 64.062 37.656 1 90.94 45 LEU B C 1
ATOM 7939 O O . LEU B 1 45 ? 22.438 63.031 37.812 1 90.94 45 LEU B O 1
ATOM 7943 N N . ARG B 1 46 ? 24.141 64.062 36.906 1 89.31 46 ARG B N 1
ATOM 7944 C CA . ARG B 1 46 ? 24.625 62.875 36.25 1 89.31 46 ARG B CA 1
ATOM 7945 C C . ARG B 1 46 ? 25.031 61.812 37.281 1 89.31 46 ARG B C 1
ATOM 7947 O O . ARG B 1 46 ? 24.812 60.625 37.062 1 89.31 46 ARG B O 1
ATOM 7954 N N . MET B 1 47 ? 25.547 62.281 38.344 1 88.5 47 MET B N 1
ATOM 7955 C CA . MET B 1 47 ? 25.953 61.375 39.406 1 88.5 47 MET B CA 1
ATOM 7956 C C . MET B 1 47 ? 24.734 60.688 40.031 1 88.5 47 MET B C 1
ATOM 7958 O O . MET B 1 47 ? 24.797 59.5 40.344 1 88.5 47 MET B O 1
ATOM 7962 N N . ILE B 1 48 ? 23.75 61.438 40.156 1 89.31 48 ILE B N 1
ATOM 7963 C CA . ILE B 1 48 ? 22.531 60.906 40.719 1 89.31 48 ILE B CA 1
ATOM 7964 C C . ILE B 1 48 ? 21.922 59.875 39.781 1 89.31 48 ILE B C 1
ATOM 7966 O O . ILE B 1 48 ? 21.469 58.812 40.188 1 89.31 48 ILE B O 1
ATOM 7970 N N . VAL B 1 49 ? 21.938 60.156 38.562 1 90.88 49 VAL B N 1
ATOM 7971 C CA . VAL B 1 49 ? 21.391 59.25 37.531 1 90.88 49 VAL B CA 1
ATOM 7972 C C . VAL B 1 49 ? 22.188 57.969 37.5 1 90.88 49 VAL B C 1
ATOM 7974 O O . VAL B 1 49 ? 21.609 56.875 37.5 1 90.88 49 VAL B O 1
ATOM 7977 N N . GLN B 1 50 ? 23.422 58 37.562 1 89.06 50 GLN B N 1
ATOM 7978 C CA . GLN B 1 50 ? 24.297 56.844 37.531 1 89.06 50 GLN B CA 1
ATOM 7979 C C . GLN B 1 50 ? 24.188 56 38.812 1 89.06 50 GLN B C 1
ATOM 7981 O O . GLN B 1 50 ? 24.25 54.781 38.75 1 89.06 50 GLN B O 1
ATOM 7986 N N . SER B 1 51 ? 24.031 56.688 39.812 1 85.31 51 SER B N 1
ATOM 7987 C CA . SER B 1 51 ? 23.859 56 41.094 1 85.31 51 SER B CA 1
ATOM 7988 C C . SER B 1 51 ? 22.562 55.188 41.125 1 85.31 51 SER B C 1
ATOM 7990 O O . SER B 1 51 ? 22.516 54.094 41.656 1 85.31 51 SER B O 1
ATOM 7992 N N . TYR B 1 52 ? 21.578 55.781 40.531 1 88.12 52 TYR B N 1
ATOM 7993 C CA . TYR B 1 52 ? 20.312 55.094 40.5 1 88.12 52 TYR B CA 1
ATOM 7994 C C . TYR B 1 52 ? 20.406 53.875 39.594 1 88.12 52 TYR B C 1
ATOM 7996 O O . TYR B 1 52 ? 19.828 52.812 39.875 1 88.12 52 TYR B O 1
ATOM 8004 N N . ILE B 1 53 ? 21.031 53.938 38.5 1 87.94 53 ILE B N 1
ATOM 8005 C CA . ILE B 1 53 ? 21.172 52.844 37.531 1 87.94 53 ILE B CA 1
ATOM 8006 C C . ILE B 1 53 ? 21.922 51.688 38.188 1 87.94 53 ILE B C 1
ATOM 8008 O O . ILE B 1 53 ? 21.547 50.531 37.969 1 87.94 53 ILE B O 1
ATOM 8012 N N . ASN B 1 54 ? 22.797 52 39.031 1 82.94 54 ASN B N 1
ATOM 8013 C CA . ASN B 1 54 ? 23.641 50.969 39.594 1 82.94 54 ASN B CA 1
ATOM 8014 C C . ASN B 1 54 ? 23.078 50.469 40.938 1 82.94 54 ASN B C 1
ATOM 8016 O O . ASN B 1 54 ? 23.531 49.438 41.469 1 82.94 54 ASN B O 1
ATOM 8020 N N . MET B 1 55 ? 22.156 51.125 41.375 1 81 55 MET B N 1
ATOM 8021 C CA . MET B 1 55 ? 21.578 50.781 42.688 1 81 55 MET B CA 1
ATOM 8022 C C . MET B 1 55 ? 20.562 49.625 42.562 1 81 55 MET B C 1
ATOM 8024 O O . MET B 1 55 ? 19.906 49.5 41.5 1 81 55 MET B O 1
ATOM 8028 N N . ASP B 1 56 ? 20.562 48.812 43.562 1 80.12 56 ASP B N 1
ATOM 8029 C CA . ASP B 1 56 ? 19.531 47.781 43.625 1 80.12 56 ASP B CA 1
ATOM 8030 C C . ASP B 1 56 ? 18.156 48.406 43.812 1 80.12 56 ASP B C 1
ATOM 8032 O O . ASP B 1 56 ? 17.938 49.188 44.719 1 80.12 56 ASP B O 1
ATOM 8036 N N . LYS B 1 57 ? 17.281 48.219 43 1 79.62 57 LYS B N 1
ATOM 8037 C CA . LYS B 1 57 ? 15.953 48.844 42.969 1 79.62 57 LYS B CA 1
ATOM 8038 C C . LYS B 1 57 ? 15.117 48.469 44.188 1 79.62 57 LYS B C 1
ATOM 8040 O O . LYS B 1 57 ? 14.133 49.125 44.5 1 79.62 57 LYS B O 1
ATOM 8045 N N . GLN B 1 58 ? 15.578 47.438 44.906 1 80.12 58 GLN B N 1
ATOM 8046 C CA . GLN B 1 58 ? 14.844 47 46.094 1 80.12 58 GLN B CA 1
ATOM 8047 C C . GLN B 1 58 ? 15.391 47.688 47.344 1 80.12 58 GLN B C 1
ATOM 8049 O O . GLN B 1 58 ? 14.812 47.562 48.438 1 80.12 58 GLN B O 1
ATOM 8054 N N . SER B 1 59 ? 16.328 48.531 47.125 1 80.88 59 SER B N 1
ATOM 8055 C CA . SER B 1 59 ? 16.922 49.219 48.281 1 80.88 59 SER B CA 1
ATOM 8056 C C . SER B 1 59 ? 15.977 50.312 48.812 1 80.88 59 SER B C 1
ATOM 8058 O O . SER B 1 59 ? 15.242 50.938 48.031 1 80.88 59 SER B O 1
ATOM 8060 N N . PRO B 1 60 ? 15.914 50.375 50.062 1 79.88 60 PRO B N 1
ATOM 8061 C CA . PRO B 1 60 ? 15.031 51.406 50.656 1 79.88 60 PRO B CA 1
ATOM 8062 C C . PRO B 1 60 ? 15.422 52.812 50.25 1 79.88 60 PRO B C 1
ATOM 8064 O O . PRO B 1 60 ? 14.602 53.75 50.375 1 79.88 60 PRO B O 1
ATOM 8067 N N . LEU B 1 61 ? 16.609 52.969 49.75 1 82.62 61 LEU B N 1
ATOM 8068 C CA . LEU B 1 61 ? 17.078 54.312 49.375 1 82.62 61 LEU B CA 1
ATOM 8069 C C . LEU B 1 61 ? 16.625 54.656 47.969 1 82.62 61 LEU B C 1
ATOM 8071 O O . LEU B 1 61 ? 16.719 55.812 47.531 1 82.62 61 LEU B O 1
ATOM 8075 N N . SER B 1 62 ? 16.125 53.656 47.25 1 86.56 62 SER B N 1
ATOM 8076 C CA . SER B 1 62 ? 15.766 53.875 45.875 1 86.56 62 SER B CA 1
ATOM 8077 C C . SER B 1 62 ? 14.68 54.938 45.719 1 86.56 62 SER B C 1
ATOM 8079 O O . SER B 1 62 ? 14.734 55.781 44.844 1 86.56 62 SER B O 1
ATOM 8081 N N . GLY B 1 63 ? 13.773 54.938 46.594 1 87.94 63 GLY B N 1
ATOM 8082 C CA . GLY B 1 63 ? 12.688 55.906 46.531 1 87.94 63 GLY B CA 1
ATOM 8083 C C . GLY B 1 63 ? 13.156 57.344 46.781 1 87.94 63 GLY B C 1
ATOM 8084 O O . GLY B 1 63 ? 12.68 58.281 46.125 1 87.94 63 GLY B O 1
ATOM 8085 N N . ASN B 1 64 ? 14.172 57.438 47.656 1 88.69 64 ASN B N 1
ATOM 8086 C CA . ASN B 1 64 ? 14.703 58.75 47.969 1 88.69 64 ASN B CA 1
ATOM 8087 C C . ASN B 1 64 ? 15.516 59.312 46.812 1 88.69 64 ASN B C 1
ATOM 8089 O O . ASN B 1 64 ? 15.453 60.531 46.562 1 88.69 64 ASN B O 1
ATOM 8093 N N . VAL B 1 65 ? 16.188 58.406 46.219 1 89.56 65 VAL B N 1
ATOM 8094 C CA . VAL B 1 65 ? 17 58.875 45.094 1 89.56 65 VAL B CA 1
ATOM 8095 C C . VAL B 1 65 ? 16.094 59.344 43.969 1 89.56 65 VAL B C 1
ATOM 8097 O O . VAL B 1 65 ? 16.375 60.375 43.344 1 89.56 65 VAL B O 1
ATOM 8100 N N . VAL B 1 66 ? 15.039 58.625 43.781 1 92.19 66 VAL B N 1
ATOM 8101 C CA . VAL B 1 66 ? 14.117 58.969 42.719 1 92.19 66 VAL B CA 1
ATOM 8102 C C . VAL B 1 66 ? 13.43 60.312 43.062 1 92.19 66 VAL B C 1
ATOM 8104 O O . VAL B 1 66 ? 13.234 61.156 42.188 1 92.19 66 VAL B O 1
ATOM 8107 N N . ALA B 1 67 ? 13.141 60.531 44.312 1 91.75 67 ALA B N 1
ATOM 8108 C CA . ALA B 1 67 ? 12.5 61.75 44.719 1 91.75 67 ALA B CA 1
ATOM 8109 C C . ALA B 1 67 ? 13.414 62.969 44.469 1 91.75 67 ALA B C 1
ATOM 8111 O O . ALA B 1 67 ? 12.945 64 44.031 1 91.75 67 ALA B O 1
ATOM 8112 N N . ILE B 1 68 ? 14.648 62.75 44.719 1 92.38 68 ILE B N 1
ATOM 8113 C CA . ILE B 1 68 ? 15.633 63.812 44.5 1 92.38 68 ILE B CA 1
ATOM 8114 C C . ILE B 1 68 ? 15.773 64.125 43.031 1 92.38 68 ILE B C 1
ATOM 8116 O O . ILE B 1 68 ? 15.828 65.25 42.594 1 92.38 68 ILE B O 1
ATOM 8120 N N . LEU B 1 69 ? 15.859 63 42.312 1 92.75 69 LEU B N 1
ATOM 8121 C CA . LEU B 1 69 ? 15.984 63.156 40.875 1 92.75 69 LEU B CA 1
ATOM 8122 C C . LEU B 1 69 ? 14.805 63.906 40.281 1 92.75 69 LEU B C 1
ATOM 8124 O O . LEU B 1 69 ? 14.984 64.812 39.469 1 92.75 69 LEU B O 1
ATOM 8128 N N . ILE B 1 70 ? 13.633 63.625 40.656 1 93.19 70 ILE B N 1
ATOM 8129 C CA . ILE B 1 70 ? 12.414 64.25 40.156 1 93.19 70 ILE B CA 1
ATOM 8130 C C . ILE B 1 70 ? 12.375 65.688 40.594 1 93.19 70 ILE B C 1
ATOM 8132 O O . ILE B 1 70 ? 11.961 66.562 39.812 1 93.19 70 ILE B O 1
ATOM 8136 N N . ASP B 1 71 ? 12.852 65.938 41.75 1 93.88 71 ASP B N 1
ATOM 8137 C CA . ASP B 1 71 ? 12.844 67.312 42.25 1 93.88 71 ASP B CA 1
ATOM 8138 C C . ASP B 1 71 ? 13.82 68.188 41.469 1 93.88 71 ASP B C 1
ATOM 8140 O O . ASP B 1 71 ? 13.547 69.375 41.219 1 93.88 71 ASP B O 1
ATOM 8144 N N . ILE B 1 72 ? 14.891 67.625 41.125 1 93.56 72 ILE B N 1
ATOM 8145 C CA . ILE B 1 72 ? 15.875 68.375 40.344 1 93.56 72 ILE B CA 1
ATOM 8146 C C . ILE B 1 72 ? 15.266 68.688 39 1 93.56 72 ILE B C 1
ATOM 8148 O O . ILE B 1 72 ? 15.328 69.875 38.562 1 93.56 72 ILE B O 1
ATOM 8152 N N . PHE B 1 73 ? 14.625 67.812 38.406 1 94.19 73 PHE B N 1
ATOM 8153 C CA . PHE B 1 73 ? 14.031 68.062 37.094 1 94.19 73 PHE B CA 1
ATOM 8154 C C . PHE B 1 73 ? 12.828 68.938 37.188 1 94.19 73 PHE B C 1
ATOM 8156 O O . PHE B 1 73 ? 12.539 69.75 36.281 1 94.19 73 PHE B O 1
ATOM 8163 N N . ARG B 1 74 ? 12.172 68.938 38.312 1 93.38 74 ARG B N 1
ATOM 8164 C CA . ARG B 1 74 ? 11.023 69.812 38.562 1 93.38 74 ARG B CA 1
ATOM 8165 C C . ARG B 1 74 ? 11.453 71.25 38.625 1 93.38 74 ARG B C 1
ATOM 8167 O O . ARG B 1 74 ? 10.781 72.125 38.094 1 93.38 74 ARG B O 1
ATOM 8174 N N . GLN B 1 75 ? 12.562 71.438 39.219 1 93.25 75 GLN B N 1
ATOM 8175 C CA . GLN B 1 75 ? 13.031 72.812 39.438 1 93.25 75 GLN B CA 1
ATOM 8176 C C . GLN B 1 75 ? 13.891 73.312 38.25 1 93.25 75 GLN B C 1
ATOM 8178 O O . GLN B 1 75 ? 14.125 74.5 38.125 1 93.25 75 GLN B O 1
ATOM 8183 N N . MET B 1 76 ? 14.25 72.438 37.531 1 92.19 76 MET B N 1
ATOM 8184 C CA . MET B 1 76 ? 15.078 72.75 36.375 1 92.19 76 MET B CA 1
ATOM 8185 C C . MET B 1 76 ? 14.25 73.438 35.281 1 92.19 76 MET B C 1
ATOM 8187 O O . MET B 1 76 ? 13.164 72.938 34.938 1 92.19 76 MET B O 1
ATOM 8191 N N . THR B 1 77 ? 14.719 74.562 34.75 1 91.5 77 THR B N 1
ATOM 8192 C CA . THR B 1 77 ? 14.102 75.188 33.594 1 91.5 77 THR B CA 1
ATOM 8193 C C . THR B 1 77 ? 14.828 74.812 32.312 1 91.5 77 THR B C 1
ATOM 8195 O O . THR B 1 77 ? 15.883 74.188 32.375 1 91.5 77 THR B O 1
ATOM 8198 N N . PHE B 1 78 ? 14.211 75.125 31.281 1 92 78 PHE B N 1
ATOM 8199 C CA . PHE B 1 78 ? 14.797 74.812 29.984 1 92 78 PHE B CA 1
ATOM 8200 C C . PHE B 1 78 ? 16.172 75.438 29.828 1 92 78 PHE B C 1
ATOM 8202 O O . PHE B 1 78 ? 17.062 74.812 29.219 1 92 78 PHE B O 1
ATOM 8209 N N . ASP B 1 79 ? 16.359 76.625 30.375 1 92.94 79 ASP B N 1
ATOM 8210 C CA . ASP B 1 79 ? 17.656 77.312 30.281 1 92.94 79 ASP B CA 1
ATOM 8211 C C . ASP B 1 79 ? 18.734 76.562 31.047 1 92.94 79 ASP B C 1
ATOM 8213 O O . ASP B 1 79 ? 19.875 76.5 30.594 1 92.94 79 ASP B O 1
ATOM 8217 N N . HIS B 1 80 ? 18.297 76 32.156 1 93.88 80 HIS B N 1
ATOM 8218 C CA . HIS B 1 80 ? 19.234 75.188 32.906 1 93.88 80 HIS B CA 1
ATOM 8219 C C . HIS B 1 80 ? 19.703 74 32.125 1 93.88 80 HIS B C 1
ATOM 8221 O O . HIS B 1 80 ? 20.891 73.688 32.062 1 93.88 80 HIS B O 1
ATOM 8227 N N . TYR B 1 81 ? 18.672 73.375 31.469 1 93.69 81 TYR B N 1
ATOM 8228 C CA . TYR B 1 81 ? 18.922 72.188 30.703 1 93.69 81 TYR B CA 1
ATOM 8229 C C . TYR B 1 81 ? 19.812 72.438 29.516 1 93.69 81 TYR B C 1
ATOM 8231 O O . TYR B 1 81 ? 20.766 71.75 29.25 1 93.69 81 TYR B O 1
ATOM 8239 N N . GLU B 1 82 ? 19.609 73.5 28.828 1 91.56 82 GLU B N 1
ATOM 8240 C CA . GLU B 1 82 ? 20.375 73.875 27.641 1 91.56 82 GLU B CA 1
ATOM 8241 C C . GLU B 1 82 ? 21.828 74.188 28 1 91.56 82 GLU B C 1
ATOM 8243 O O . GLU B 1 82 ? 22.734 73.75 27.281 1 91.56 82 GLU B O 1
ATOM 8248 N N . LYS B 1 83 ? 21.953 74.875 29.078 1 92.38 83 LYS B N 1
ATOM 8249 C CA . LYS B 1 83 ? 23.297 75.188 29.531 1 92.38 83 LYS B CA 1
ATOM 8250 C C . LYS B 1 83 ? 24.062 73.938 29.953 1 92.38 83 LYS B C 1
ATOM 8252 O O . LYS B 1 83 ? 25.266 73.875 29.734 1 92.38 83 LYS B O 1
ATOM 8257 N N . TYR B 1 84 ? 23.281 73.125 30.547 1 93.06 84 TYR B N 1
ATOM 8258 C CA . TYR B 1 84 ? 23.891 71.875 30.984 1 93.06 84 TYR B CA 1
ATOM 8259 C C . TYR B 1 84 ? 24.344 71 29.797 1 93.06 84 TYR B C 1
ATOM 8261 O O . TYR B 1 84 ? 25.453 70.5 29.812 1 93.06 84 TYR B O 1
ATOM 8269 N N . VAL B 1 85 ? 23.578 70.875 28.719 1 92.06 85 VAL B N 1
ATOM 8270 C CA . VAL B 1 85 ? 23.875 70.062 27.531 1 92.06 85 VAL B CA 1
ATOM 8271 C C . VAL B 1 85 ? 25.047 70.688 26.766 1 92.06 85 VAL B C 1
ATOM 8273 O O . VAL B 1 85 ? 25.891 70 26.219 1 92.06 85 VAL B O 1
ATOM 8276 N N . LYS B 1 86 ? 25.094 72.062 26.75 1 89.44 86 LYS B N 1
ATOM 8277 C CA . LYS B 1 86 ? 26.141 72.75 26.031 1 89.44 86 LYS B CA 1
ATOM 8278 C C . LYS B 1 86 ? 27.516 72.562 26.688 1 89.44 86 LYS B C 1
ATOM 8280 O O . LYS B 1 86 ? 28.547 72.688 26.047 1 89.44 86 LYS B O 1
ATOM 8285 N N . GLN B 1 87 ? 27.453 72.125 27.891 1 88.56 87 GLN B N 1
ATOM 8286 C CA . GLN B 1 87 ? 28.719 72 28.609 1 88.56 87 GLN B CA 1
ATOM 8287 C C . GLN B 1 87 ? 29.422 70.688 28.172 1 88.56 87 GLN B C 1
ATOM 8289 O O . GLN B 1 87 ? 30.641 70.562 28.359 1 88.56 87 GLN B O 1
ATOM 8294 N N . PHE B 1 88 ? 28.547 69.75 27.609 1 88.44 88 PHE B N 1
ATOM 8295 C CA . PHE B 1 88 ? 29.172 68.562 27.141 1 88.44 88 PHE B CA 1
ATOM 8296 C C . PHE B 1 88 ? 30.031 68.812 25.906 1 88.44 88 PHE B C 1
ATOM 8298 O O . PHE B 1 88 ? 29.609 69.5 25 1 88.44 88 PHE B O 1
ATOM 8305 N N . ASN B 1 89 ? 31.266 68.562 25.875 1 80.06 89 ASN B N 1
ATOM 8306 C CA . ASN B 1 89 ? 32.219 68.875 24.828 1 80.06 89 ASN B CA 1
ATOM 8307 C C . ASN B 1 89 ? 32.156 67.875 23.672 1 80.06 89 ASN B C 1
ATOM 8309 O O . ASN B 1 89 ? 32.812 68.062 22.641 1 80.06 89 ASN B O 1
ATOM 8313 N N . SER B 1 90 ? 31.406 66.875 23.812 1 88.56 90 SER B N 1
ATOM 8314 C CA . SER B 1 90 ? 31.375 65.875 22.766 1 88.56 90 SER B CA 1
ATOM 8315 C C . SER B 1 90 ? 29.969 65.312 22.562 1 88.56 90 SER B C 1
ATOM 8317 O O . SER B 1 90 ? 29.188 65.25 23.5 1 88.56 90 SER B O 1
ATOM 8319 N N . GLN B 1 91 ? 29.688 64.938 21.344 1 88.75 91 GLN B N 1
ATOM 8320 C CA . GLN B 1 91 ? 28.406 64.375 20.984 1 88.75 91 GLN B CA 1
ATOM 8321 C C . GLN B 1 91 ? 28.234 63 21.641 1 88.75 91 GLN B C 1
ATOM 8323 O O . GLN B 1 91 ? 27.125 62.594 21.953 1 88.75 91 GLN B O 1
ATOM 8328 N N . ILE B 1 92 ? 29.25 62.406 21.859 1 90.44 92 ILE B N 1
ATOM 8329 C CA . ILE B 1 92 ? 29.219 61.094 22.484 1 90.44 92 ILE B CA 1
ATOM 8330 C C . ILE B 1 92 ? 28.766 61.219 23.938 1 90.44 92 ILE B C 1
ATOM 8332 O O . ILE B 1 92 ? 28 60.406 24.438 1 90.44 92 ILE B O 1
ATOM 8336 N N . ALA B 1 93 ? 29.266 62.25 24.516 1 90.25 93 ALA B N 1
ATOM 8337 C CA . ALA B 1 93 ? 28.906 62.469 25.906 1 90.25 93 ALA B CA 1
ATOM 8338 C C . ALA B 1 93 ? 27.438 62.844 26.047 1 90.25 93 ALA B C 1
ATOM 8340 O O . ALA B 1 93 ? 26.766 62.438 27 1 90.25 93 ALA B O 1
ATOM 8341 N N . ILE B 1 94 ? 27 63.562 25.125 1 92.25 94 ILE B N 1
ATOM 8342 C CA . ILE B 1 94 ? 25.578 63.938 25.109 1 92.25 94 ILE B CA 1
ATOM 8343 C C . ILE B 1 94 ? 24.719 62.719 24.906 1 92.25 94 ILE B C 1
ATOM 8345 O O . ILE B 1 94 ? 23.703 62.531 25.594 1 92.25 94 ILE B O 1
ATOM 8349 N N . LYS B 1 95 ? 25.172 61.906 24.016 1 92.56 95 LYS B N 1
ATOM 8350 C CA . LYS B 1 95 ? 24.469 60.688 23.719 1 92.56 95 LYS B CA 1
ATOM 8351 C C . LYS B 1 95 ? 24.391 59.781 24.953 1 92.56 95 LYS B C 1
ATOM 8353 O O . LYS B 1 95 ? 23.344 59.219 25.25 1 92.56 95 LYS B O 1
ATOM 8358 N N . GLU B 1 96 ? 25.453 59.656 25.594 1 91.38 96 GLU B N 1
ATOM 8359 C CA . GLU B 1 96 ? 25.5 58.812 26.781 1 91.38 96 GLU B CA 1
ATOM 8360 C C . GLU B 1 96 ? 24.578 59.344 27.875 1 91.38 96 GLU B C 1
ATOM 8362 O O . GLU B 1 96 ? 23.891 58.562 28.531 1 91.38 96 GLU B O 1
ATOM 8367 N N . PHE B 1 97 ? 24.672 60.656 28.016 1 91.56 97 PHE B N 1
ATOM 8368 C CA . PHE B 1 97 ? 23.812 61.281 29.016 1 91.56 97 PHE B CA 1
ATOM 8369 C C . PHE B 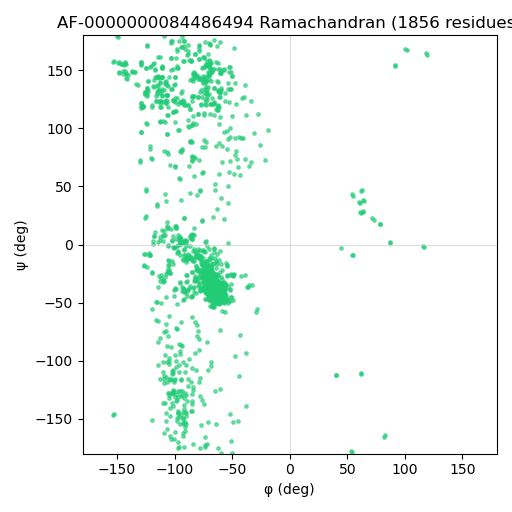1 97 ? 22.344 61.062 28.688 1 91.56 97 PHE B C 1
ATOM 8371 O O . PHE B 1 97 ? 21.547 60.688 29.547 1 91.56 97 PHE B O 1
ATOM 8378 N N . LEU B 1 98 ? 22.031 61.188 27.406 1 92.38 98 LEU B N 1
ATOM 8379 C CA . LEU B 1 98 ? 20.641 61.031 26.969 1 92.38 98 LEU B CA 1
ATOM 8380 C C . LEU B 1 98 ? 20.188 59.594 27.141 1 92.38 98 LEU B C 1
ATOM 8382 O O . LEU B 1 98 ? 19.062 59.344 27.594 1 92.38 98 LEU B O 1
ATOM 8386 N N . ASN B 1 99 ? 21 58.688 26.812 1 91.88 99 ASN B N 1
ATOM 8387 C CA . ASN B 1 99 ? 20.672 57.281 26.953 1 91.88 99 ASN B CA 1
ATOM 8388 C C . ASN B 1 99 ? 20.438 56.906 28.422 1 91.88 99 ASN B C 1
ATOM 8390 O O . ASN B 1 99 ? 19.531 56.125 28.719 1 91.88 99 ASN B O 1
ATOM 8394 N N . GLU B 1 100 ? 21.219 57.469 29.25 1 91.94 100 GLU B N 1
ATOM 8395 C CA . GLU B 1 100 ? 21.094 57.188 30.672 1 91.94 100 GLU B CA 1
ATOM 8396 C C . GLU B 1 100 ? 19.766 57.719 31.219 1 91.94 100 GLU B C 1
ATOM 8398 O O . GLU B 1 100 ? 19.062 57.031 31.938 1 91.94 100 GLU B O 1
ATOM 8403 N N . ILE B 1 101 ? 19.453 58.844 30.844 1 92.19 101 ILE B N 1
ATOM 8404 C CA . ILE B 1 101 ? 18.25 59.469 31.359 1 92.19 101 ILE B CA 1
ATOM 8405 C C . ILE B 1 101 ? 17.016 58.75 30.828 1 92.19 101 ILE B C 1
ATOM 8407 O O . ILE B 1 101 ? 16.062 58.469 31.578 1 92.19 101 ILE B O 1
ATOM 8411 N N . VAL B 1 102 ? 17.047 58.469 29.594 1 92.56 102 VAL B N 1
ATOM 8412 C CA . VAL B 1 102 ? 15.891 57.844 28.953 1 92.56 102 VAL B CA 1
ATOM 8413 C C . VAL B 1 102 ? 15.688 56.438 29.516 1 92.56 102 VAL B C 1
ATOM 8415 O O . VAL B 1 102 ? 14.555 56 29.734 1 92.56 102 VAL B O 1
ATOM 8418 N N . ILE B 1 103 ? 16.656 55.781 29.766 1 89.25 103 ILE B N 1
ATOM 8419 C CA . ILE B 1 103 ? 16.594 54.438 30.312 1 89.25 103 ILE B CA 1
ATOM 8420 C C . ILE B 1 103 ? 16.047 54.469 31.734 1 89.25 103 ILE B C 1
ATOM 8422 O O . ILE B 1 103 ? 15.25 53.625 32.125 1 89.25 103 ILE B O 1
ATOM 8426 N N . VAL B 1 104 ? 16.484 55.406 32.469 1 91.31 104 VAL B N 1
ATOM 8427 C CA . VAL B 1 104 ? 16.016 55.562 33.844 1 91.31 104 VAL B CA 1
ATOM 8428 C C . VAL B 1 104 ? 14.516 55.875 33.844 1 91.31 104 VAL B C 1
ATOM 8430 O O . VAL B 1 104 ? 13.766 55.281 34.625 1 91.31 104 VAL B O 1
ATOM 8433 N N . PHE B 1 105 ? 14.195 56.781 33 1 93.44 105 PHE B N 1
ATOM 8434 C CA . PHE B 1 105 ? 12.781 57.125 32.938 1 93.44 105 PHE B CA 1
ATOM 8435 C C . PHE B 1 105 ? 11.938 55.938 32.5 1 93.44 105 PHE B C 1
ATOM 8437 O O . PHE B 1 105 ? 10.852 55.688 33.031 1 93.44 105 PHE B O 1
ATOM 8444 N N . LYS B 1 106 ? 12.414 55.188 31.594 1 92.38 106 LYS B N 1
ATOM 8445 C CA . LYS B 1 106 ? 11.719 53.969 31.172 1 92.38 106 LYS B CA 1
ATOM 8446 C C . LYS B 1 106 ? 11.602 52.969 32.312 1 92.38 106 LYS B C 1
ATOM 8448 O O . LYS B 1 106 ? 10.547 52.375 32.5 1 92.38 106 LYS B O 1
ATOM 8453 N N . GLY B 1 107 ? 12.609 52.906 33 1 88.88 107 GLY B N 1
ATOM 8454 C CA . GLY B 1 107 ? 12.609 52.031 34.156 1 88.88 107 GLY B CA 1
ATOM 8455 C C . GLY B 1 107 ? 11.617 52.438 35.219 1 88.88 107 GLY B C 1
ATOM 8456 O O . GLY B 1 107 ? 10.945 51.594 35.812 1 88.88 107 GLY B O 1
ATOM 8457 N N . LEU B 1 108 ? 11.484 53.656 35.438 1 89.44 108 LEU B N 1
ATOM 8458 C CA . LEU B 1 108 ? 10.602 54.188 36.469 1 89.44 108 LEU B CA 1
ATOM 8459 C C . LEU B 1 108 ? 9.141 54 36.094 1 89.44 108 LEU B C 1
ATOM 8461 O O . LEU B 1 108 ? 8.281 53.844 36.969 1 89.44 108 LEU B O 1
ATOM 8465 N N . VAL B 1 109 ? 8.891 54 34.844 1 89.62 109 VAL B N 1
ATOM 8466 C CA . VAL B 1 109 ? 7.52 53.844 34.375 1 89.62 109 VAL B CA 1
ATOM 8467 C C . VAL B 1 109 ? 7.133 52.375 34.344 1 89.62 109 VAL B C 1
ATOM 8469 O O . VAL B 1 109 ? 5.973 52.031 34.594 1 89.62 109 VAL B O 1
ATOM 8472 N N . SER B 1 110 ? 8.055 51.562 34.156 1 87.69 110 SER B N 1
ATOM 8473 C CA . SER B 1 110 ? 7.789 50.125 34.062 1 87.69 110 SER B CA 1
ATOM 8474 C C . SER B 1 110 ? 7.707 49.5 35.438 1 87.69 110 SER B C 1
ATOM 8476 O O . SER B 1 110 ? 6.832 48.656 35.719 1 87.69 110 SER B O 1
ATOM 8478 N N . GLU B 1 111 ? 8.625 49.969 36.25 1 86.38 111 GLU B N 1
ATOM 8479 C CA . GLU B 1 111 ? 8.641 49.531 37.656 1 86.38 111 GLU B CA 1
ATOM 8480 C C . GLU B 1 111 ? 8.586 50.75 38.594 1 86.38 111 GLU B C 1
ATOM 8482 O O . GLU B 1 111 ? 9.609 51.375 38.844 1 86.38 111 GLU B O 1
ATOM 8487 N N . PRO B 1 112 ? 7.43 50.875 39.094 1 81.94 112 PRO B N 1
ATOM 8488 C CA . PRO B 1 112 ? 7.285 52.062 39.938 1 81.94 112 PRO B CA 1
ATOM 8489 C C . PRO B 1 112 ? 8.148 52.031 41.219 1 81.94 112 PRO B C 1
ATOM 8491 O O . PRO B 1 112 ? 8.258 50.969 41.844 1 81.94 112 PRO B O 1
ATOM 8494 N N . ALA B 1 113 ? 8.758 53.094 41.469 1 83.06 113 ALA B N 1
ATOM 8495 C CA . ALA B 1 113 ? 9.602 53.219 42.656 1 83.06 113 ALA B CA 1
ATOM 8496 C C . ALA B 1 113 ? 8.766 53.531 43.875 1 83.06 113 ALA B C 1
ATOM 8498 O O . ALA B 1 113 ? 9.203 53.281 45 1 83.06 113 ALA B O 1
ATOM 8499 N N . PHE B 1 114 ? 7.566 54 43.625 1 88.31 114 PHE B N 1
ATOM 8500 C CA . PHE B 1 114 ? 6.672 54.375 44.719 1 88.31 114 PHE B CA 1
ATOM 8501 C C . PHE B 1 114 ? 5.5 53.406 44.812 1 88.31 114 PHE B C 1
ATOM 8503 O O . PHE B 1 114 ? 5.129 52.781 43.812 1 88.31 114 PHE B O 1
ATOM 8510 N N . PRO B 1 115 ? 5 53.281 46 1 88.25 115 PRO B N 1
ATOM 8511 C CA . PRO B 1 115 ? 3.799 52.438 46.094 1 88.25 115 PRO B CA 1
ATOM 8512 C C . PRO B 1 115 ? 2.648 52.938 45.25 1 88.25 115 PRO B C 1
ATOM 8514 O O . PRO B 1 115 ? 2.5 54.156 45.062 1 88.25 115 PRO B O 1
ATOM 8517 N N . SER B 1 116 ? 1.879 52.156 44.75 1 86.44 116 SER B N 1
ATOM 8518 C CA . SER B 1 116 ? 0.817 52.438 43.812 1 86.44 116 SER B CA 1
ATOM 8519 C C . SER B 1 116 ? -0.247 53.344 44.438 1 86.44 116 SER B C 1
ATOM 8521 O O . SER B 1 116 ? -0.975 54.031 43.719 1 86.44 116 SER B O 1
ATOM 8523 N N . ASP B 1 117 ? -0.234 53.438 45.75 1 87.81 117 ASP B N 1
ATOM 8524 C CA . ASP B 1 117 ? -1.27 54.219 46.438 1 87.81 117 ASP B CA 1
ATOM 8525 C C . ASP B 1 117 ? -0.891 55.688 46.531 1 87.81 117 ASP B C 1
ATOM 8527 O O . ASP B 1 117 ? -1.738 56.531 46.812 1 87.81 117 ASP B O 1
ATOM 8531 N N . TRP B 1 118 ? 0.355 55.969 46.219 1 91.19 118 TRP B N 1
ATOM 8532 C CA . TRP B 1 118 ? 0.808 57.375 46.25 1 91.19 118 TRP B CA 1
ATOM 8533 C C . TRP B 1 118 ? 0.482 58.062 44.938 1 91.19 118 TRP B C 1
ATOM 8535 O O . TRP B 1 118 ? 1.386 58.469 44.188 1 91.19 118 TRP B O 1
ATOM 8545 N N . CYS B 1 119 ? -0.766 58.344 44.719 1 90.25 119 CYS B N 1
ATOM 8546 C CA . CYS B 1 119 ? -1.254 58.844 43.438 1 90.25 119 CYS B CA 1
ATOM 8547 C C . CYS B 1 119 ? -0.679 60.219 43.125 1 90.25 119 CYS B C 1
ATOM 8549 O O . CYS B 1 119 ? -0.279 60.5 42 1 90.25 119 CYS B O 1
ATOM 8551 N N . GLU B 1 120 ? -0.544 61.031 44.094 1 89.94 120 GLU B N 1
ATOM 8552 C CA . GLU B 1 120 ? -0.063 62.375 43.875 1 89.94 120 GLU B CA 1
ATOM 8553 C C . GLU B 1 120 ? 1.416 62.406 43.5 1 89.94 120 GLU B C 1
ATOM 8555 O O . GLU B 1 120 ? 1.835 63.156 42.625 1 89.94 120 GLU B O 1
ATOM 8560 N N . MET B 1 121 ? 2.129 61.594 44.219 1 90.75 121 MET B N 1
ATOM 8561 C CA . MET B 1 121 ? 3.557 61.5 43.938 1 90.75 121 MET B CA 1
ATOM 8562 C C . MET B 1 121 ? 3.797 60.938 42.531 1 90.75 121 MET B C 1
ATOM 8564 O O . MET B 1 121 ? 4.695 61.406 41.812 1 90.75 121 MET B O 1
ATOM 8568 N N . ILE B 1 122 ? 3.031 60.031 42.25 1 92.31 122 ILE B N 1
ATOM 8569 C CA . ILE B 1 122 ? 3.189 59.375 40.969 1 92.31 122 ILE B CA 1
ATOM 8570 C C . ILE B 1 122 ? 2.805 60.312 39.844 1 92.31 122 ILE B C 1
ATOM 8572 O O . ILE B 1 122 ? 3.477 60.375 38.812 1 92.31 122 ILE B O 1
ATOM 8576 N N . MET B 1 123 ? 1.788 61.062 40 1 93.38 123 MET B N 1
ATOM 8577 C CA . MET B 1 123 ? 1.354 62.031 39 1 93.38 123 MET B CA 1
ATOM 8578 C C . MET B 1 123 ? 2.371 63.156 38.844 1 93.38 123 MET B C 1
ATOM 8580 O O . MET B 1 123 ? 2.627 63.594 37.719 1 93.38 123 MET B O 1
ATOM 8584 N N . LEU B 1 124 ? 2.877 63.562 39.969 1 93.38 124 LEU B N 1
ATOM 8585 C CA . LEU B 1 124 ? 3.92 64.562 39.875 1 93.38 124 LEU B CA 1
ATOM 8586 C C . LEU B 1 124 ? 5.145 64.062 39.156 1 93.38 124 LEU B C 1
ATOM 8588 O O . LEU B 1 124 ? 5.723 64.75 38.312 1 93.38 124 LEU B O 1
ATOM 8592 N N . GLN B 1 125 ? 5.539 62.906 39.531 1 93.81 125 GLN B N 1
ATOM 8593 C CA . GLN B 1 125 ? 6.645 62.25 38.812 1 93.81 125 GLN B CA 1
ATOM 8594 C C . GLN B 1 125 ? 6.406 62.219 37.312 1 93.81 125 GLN B C 1
ATOM 8596 O O . GLN B 1 125 ? 7.301 62.562 36.531 1 93.81 125 GLN B O 1
ATOM 8601 N N . ASN B 1 126 ? 5.258 61.812 36.938 1 95.38 126 ASN B N 1
ATOM 8602 C CA . ASN B 1 126 ? 4.938 61.719 35.5 1 95.38 126 ASN B CA 1
ATOM 8603 C C . ASN B 1 126 ? 4.926 63.062 34.812 1 95.38 126 ASN B C 1
ATOM 8605 O O . ASN B 1 126 ? 5.324 63.188 33.656 1 95.38 126 ASN B O 1
ATOM 8609 N N . SER B 1 127 ? 4.469 64 35.5 1 96 127 SER B N 1
ATOM 8610 C CA . SER B 1 127 ? 4.477 65.375 34.906 1 96 127 SER B CA 1
ATOM 8611 C C . SER B 1 127 ? 5.898 65.875 34.656 1 96 127 SER B C 1
ATOM 8613 O O . SER B 1 127 ? 6.172 66.5 33.656 1 96 127 SER B O 1
ATOM 8615 N N . VAL B 1 128 ? 6.742 65.562 35.594 1 95.38 128 VAL B N 1
ATOM 8616 C CA . VAL B 1 128 ? 8.141 65.938 35.469 1 95.38 128 VAL B CA 1
ATOM 8617 C C . VAL B 1 128 ? 8.82 65.188 34.375 1 95.38 128 VAL B C 1
ATOM 8619 O O . VAL B 1 128 ? 9.609 65.688 33.594 1 95.38 128 VAL B O 1
ATOM 8622 N N . ILE B 1 129 ? 8.508 63.906 34.312 1 95.44 129 ILE B N 1
ATOM 8623 C CA . ILE B 1 129 ? 9.094 63.031 33.312 1 95.44 129 ILE B CA 1
ATOM 8624 C C . ILE B 1 129 ? 8.648 63.531 31.922 1 95.44 129 ILE B C 1
ATOM 8626 O O . ILE B 1 129 ? 9.445 63.531 30.969 1 95.44 129 ILE B O 1
ATOM 8630 N N . LEU B 1 130 ? 7.426 63.875 31.734 1 96.19 130 LEU B N 1
ATOM 8631 C CA . LEU B 1 130 ? 6.918 64.438 30.469 1 96.19 130 LEU B CA 1
ATOM 8632 C C . LEU B 1 130 ? 7.719 65.625 30.031 1 96.19 130 LEU B C 1
ATOM 8634 O O . LEU B 1 130 ? 8.133 65.75 28.875 1 96.19 130 LEU B O 1
ATOM 8638 N N . LYS B 1 131 ? 7.922 66.5 31 1 95.31 131 LYS B N 1
ATOM 8639 C CA . LYS B 1 131 ? 8.695 67.688 30.719 1 95.31 131 LYS B CA 1
ATOM 8640 C C . LYS B 1 131 ? 10.133 67.312 30.328 1 95.31 131 LYS B C 1
ATOM 8642 O O . LYS B 1 131 ? 10.672 67.875 29.375 1 95.31 131 LYS B O 1
ATOM 8647 N N . ALA B 1 132 ? 10.68 66.5 31.047 1 94.56 132 ALA B N 1
ATOM 8648 C CA . ALA B 1 132 ? 12.062 66.062 30.797 1 94.56 132 ALA B CA 1
ATOM 8649 C C . ALA B 1 132 ? 12.203 65.375 29.422 1 94.56 132 ALA B C 1
ATOM 8651 O O . ALA B 1 132 ? 13.18 65.625 28.719 1 94.56 132 ALA B O 1
ATOM 8652 N N . LEU B 1 133 ? 11.258 64.562 29.078 1 95.5 133 LEU B N 1
ATOM 8653 C CA . LEU B 1 133 ? 11.312 63.875 27.812 1 95.5 133 LEU B CA 1
ATOM 8654 C C . LEU B 1 133 ? 11.164 64.812 26.641 1 95.5 133 LEU B C 1
ATOM 8656 O O . LEU B 1 133 ? 11.734 64.625 25.578 1 95.5 133 LEU B O 1
ATOM 8660 N N . ARG B 1 134 ? 10.492 65.875 26.812 1 94.56 134 ARG B N 1
ATOM 8661 C CA . ARG B 1 134 ? 10.383 66.938 25.797 1 94.56 134 ARG B CA 1
ATOM 8662 C C . ARG B 1 134 ? 11.719 67.625 25.562 1 94.56 134 ARG B C 1
ATOM 8664 O O . ARG B 1 134 ? 12.078 67.938 24.422 1 94.56 134 ARG B O 1
ATOM 8671 N N . TYR B 1 135 ? 12.414 67.812 26.688 1 94.5 135 TYR B N 1
ATOM 8672 C CA . TYR B 1 135 ? 13.758 68.375 26.578 1 94.5 135 TYR B CA 1
ATOM 8673 C C . TYR B 1 135 ? 14.68 67.438 25.812 1 94.5 135 TYR B C 1
ATOM 8675 O O . TYR B 1 135 ? 15.438 67.875 24.938 1 94.5 135 TYR B O 1
ATOM 8683 N N . CYS B 1 136 ? 14.523 66.188 26.172 1 93.88 136 CYS B N 1
ATOM 8684 C CA . CYS B 1 136 ? 15.367 65.188 25.531 1 93.88 136 CYS B CA 1
ATOM 8685 C C . CYS B 1 136 ? 15.062 65.125 24.031 1 93.88 136 CYS B C 1
ATOM 8687 O O . CYS B 1 136 ? 15.977 64.938 23.219 1 93.88 136 CYS B O 1
ATOM 8689 N N . SER B 1 137 ? 13.773 65.188 23.641 1 94.81 137 SER B N 1
ATOM 8690 C CA . SER B 1 137 ? 13.383 65.125 22.234 1 94.81 137 SER B CA 1
ATOM 8691 C C . SER B 1 137 ? 14 66.25 21.422 1 94.81 137 SER B C 1
ATOM 8693 O O . SER B 1 137 ? 14.445 66.062 20.297 1 94.81 137 SER B O 1
ATOM 8695 N N . ARG B 1 138 ? 14.055 67.375 21.984 1 93.12 138 ARG B N 1
ATOM 8696 C CA . ARG B 1 138 ? 14.648 68.5 21.312 1 93.12 138 ARG B CA 1
ATOM 8697 C C . ARG B 1 138 ? 16.141 68.312 21.109 1 93.12 138 ARG B C 1
ATOM 8699 O O . ARG B 1 138 ? 16.672 68.625 20.047 1 93.12 138 ARG B O 1
ATOM 8706 N N . THR B 1 139 ? 16.734 67.875 22.125 1 93.81 139 THR B N 1
ATOM 8707 C CA . THR B 1 139 ? 18.172 67.625 22.047 1 93.81 139 THR B CA 1
ATOM 8708 C C . THR B 1 139 ? 18.484 66.562 20.969 1 93.81 139 THR B C 1
ATOM 8710 O O . THR B 1 139 ? 19.453 66.688 20.234 1 93.81 139 THR B O 1
ATOM 8713 N N . ILE B 1 140 ? 17.688 65.562 20.922 1 93.94 140 ILE B N 1
ATOM 8714 C CA . ILE B 1 140 ? 17.906 64.5 19.969 1 93.94 140 ILE B CA 1
ATOM 8715 C C . ILE B 1 140 ? 17.734 65 18.547 1 93.94 140 ILE B C 1
ATOM 8717 O O . ILE B 1 140 ? 18.516 64.688 17.656 1 93.94 140 ILE B O 1
ATOM 8721 N N . ARG B 1 141 ? 16.766 65.812 18.297 1 92.31 141 ARG B N 1
ATOM 8722 C CA . ARG B 1 141 ? 16.5 66.438 17 1 92.31 141 ARG B CA 1
ATOM 8723 C C . ARG B 1 141 ? 17.641 67.312 16.578 1 92.31 141 ARG B C 1
ATOM 8725 O O . ARG B 1 141 ? 18.062 67.312 15.422 1 92.31 141 ARG B O 1
ATOM 8732 N N . ASP B 1 142 ? 18.172 68.062 17.547 1 91.12 142 ASP B N 1
ATOM 8733 C CA . ASP B 1 142 ? 19.172 69.125 17.234 1 91.12 142 ASP B CA 1
ATOM 8734 C C . ASP B 1 142 ? 20.547 68.5 17.031 1 91.12 142 ASP B C 1
ATOM 8736 O O . ASP B 1 142 ? 21.312 68.938 16.172 1 91.12 142 ASP B O 1
ATOM 8740 N N . TYR B 1 143 ? 20.828 67.438 17.828 1 91.12 143 TYR B N 1
ATOM 8741 C CA . TYR B 1 143 ? 22.219 66.938 17.844 1 91.12 143 TYR B CA 1
ATOM 8742 C C . TYR B 1 143 ? 22.359 65.688 17.078 1 91.12 143 TYR B C 1
ATOM 8744 O O . TYR B 1 143 ? 23.453 65.312 16.609 1 91.12 143 TYR B O 1
ATOM 8752 N N . PHE B 1 144 ? 21.359 65 16.875 1 92.25 144 PHE B N 1
ATOM 8753 C CA . PHE B 1 144 ? 21.547 63.625 16.344 1 92.25 144 PHE B CA 1
ATOM 8754 C C . PHE B 1 144 ? 20.734 63.406 15.086 1 92.25 144 PHE B C 1
ATOM 8756 O O . PHE B 1 144 ? 20.328 62.281 14.781 1 92.25 144 PHE B O 1
ATOM 8763 N N . PHE B 1 145 ? 20.359 64.375 14.359 1 89.5 145 PHE B N 1
ATOM 8764 C CA . PHE B 1 145 ? 19.688 64.25 13.07 1 89.5 145 PHE B CA 1
ATOM 8765 C C . PHE B 1 145 ? 20.703 64.25 11.93 1 89.5 145 PHE B C 1
ATOM 8767 O O . PHE B 1 145 ? 20.578 63.438 10.992 1 89.5 145 PHE B O 1
ATOM 8774 N N . GLU B 1 146 ? 21.641 65.188 11.984 1 85.25 146 GLU B N 1
ATOM 8775 C CA . GLU B 1 146 ? 22.656 65.25 10.938 1 85.25 146 GLU B CA 1
ATOM 8776 C C . GLU B 1 146 ? 23.562 64 10.984 1 85.25 146 GLU B C 1
ATOM 8778 O O . GLU B 1 146 ? 23.781 63.344 9.969 1 85.25 146 GLU B O 1
ATOM 8783 N N . ASP B 1 147 ? 24.109 63.781 12.172 1 87.69 147 ASP B N 1
ATOM 8784 C CA . ASP B 1 147 ? 24.766 62.5 12.445 1 87.69 147 ASP B CA 1
ATOM 8785 C C . ASP B 1 147 ? 23.797 61.5 13.102 1 87.69 147 ASP B C 1
ATOM 8787 O O . ASP B 1 147 ? 23.828 61.312 14.312 1 87.69 147 ASP B O 1
ATOM 8791 N N . PHE B 1 148 ? 23.047 60.906 12.266 1 89.75 148 PHE B N 1
ATOM 8792 C CA . PHE B 1 148 ? 21.875 60.156 12.703 1 89.75 148 PHE B CA 1
ATOM 8793 C C . PHE B 1 148 ? 22.281 59 13.617 1 89.75 148 PHE B C 1
ATOM 8795 O O . PHE B 1 148 ? 23.109 58.188 13.25 1 89.75 148 PHE B O 1
ATOM 8802 N N . ASN B 1 149 ? 21.844 59.031 14.75 1 92.81 149 ASN B N 1
ATOM 8803 C CA . ASN B 1 149 ? 22.016 57.938 15.703 1 92.81 149 ASN B CA 1
ATOM 8804 C C . ASN B 1 149 ? 20.703 57.188 15.945 1 92.81 149 ASN B C 1
ATOM 8806 O O . ASN B 1 149 ? 19.875 57.656 16.734 1 92.81 149 ASN B O 1
ATOM 8810 N N . GLN B 1 150 ? 20.547 56.062 15.43 1 92.44 150 GLN B N 1
ATOM 8811 C CA . GLN B 1 150 ? 19.312 55.312 15.469 1 92.44 150 GLN B CA 1
ATOM 8812 C C . GLN B 1 150 ? 18.969 54.875 16.891 1 92.44 150 GLN B C 1
ATOM 8814 O O . GLN B 1 150 ? 17.812 54.844 17.281 1 92.44 150 GLN B O 1
ATOM 8819 N N . GLN B 1 151 ? 19.969 54.594 17.625 1 92.31 151 GLN B N 1
ATOM 8820 C CA . GLN B 1 151 ? 19.766 54.094 18.984 1 92.31 151 GLN B CA 1
ATOM 8821 C C . GLN B 1 151 ? 19.141 55.188 19.875 1 92.31 151 GLN B C 1
ATOM 8823 O O . GLN B 1 151 ? 18.25 54.906 20.672 1 92.31 151 GLN B O 1
ATOM 8828 N N . ALA B 1 152 ? 19.625 56.375 19.75 1 92.12 152 ALA B N 1
ATOM 8829 C CA . ALA B 1 152 ? 19.094 57.469 20.547 1 92.12 152 ALA B CA 1
ATOM 8830 C C . ALA B 1 152 ? 17.625 57.719 20.25 1 92.12 152 ALA B C 1
ATOM 8832 O O . ALA B 1 152 ? 16.812 57.875 21.156 1 92.12 152 ALA B O 1
ATOM 8833 N N . TRP B 1 153 ? 17.344 57.688 18.984 1 93.81 153 TRP B N 1
ATOM 8834 C CA . TRP B 1 153 ? 15.961 57.875 18.578 1 93.81 153 TRP B CA 1
ATOM 8835 C C . TRP B 1 153 ? 15.086 56.719 19.047 1 93.81 153 TRP B C 1
ATOM 8837 O O . TRP B 1 153 ? 13.992 56.938 19.578 1 93.81 153 TRP B O 1
ATOM 8847 N N . SER B 1 154 ? 15.594 55.531 18.828 1 94.31 154 SER B N 1
ATOM 8848 C CA . SER B 1 154 ? 14.852 54.344 19.219 1 94.31 154 SER B CA 1
ATOM 8849 C C . SER B 1 154 ? 14.586 54.312 20.734 1 94.31 154 SER B C 1
ATOM 8851 O O . SER B 1 154 ? 13.484 53.969 21.156 1 94.31 154 SER B O 1
ATOM 8853 N N . ASN B 1 155 ? 15.523 54.688 21.484 1 93.44 155 ASN B N 1
ATOM 8854 C CA . ASN B 1 155 ? 15.367 54.719 22.938 1 93.44 155 ASN B CA 1
ATOM 8855 C C . ASN B 1 155 ? 14.305 55.719 23.359 1 93.44 155 ASN B C 1
ATOM 8857 O O . ASN B 1 155 ? 13.547 55.469 24.312 1 93.44 155 ASN B O 1
ATOM 8861 N N . PHE B 1 156 ? 14.367 56.812 22.672 1 94.56 156 PHE B N 1
ATOM 8862 C CA . PHE B 1 156 ? 13.359 57.812 22.969 1 94.56 156 PHE B CA 1
ATOM 8863 C C . PHE B 1 156 ? 11.961 57.281 22.703 1 94.56 156 PHE B C 1
ATOM 8865 O O . PHE B 1 156 ? 11.062 57.406 23.547 1 94.56 156 PHE B O 1
ATOM 8872 N N . PHE B 1 157 ? 11.742 56.656 21.5 1 95.5 157 PHE B N 1
ATOM 8873 C CA . PHE B 1 157 ? 10.422 56.156 21.141 1 95.5 157 PHE B CA 1
ATOM 8874 C C . PHE B 1 157 ? 9.977 55.062 22.125 1 95.5 157 PHE B C 1
ATOM 8876 O O . PHE B 1 157 ? 8.828 55.062 22.562 1 95.5 157 PHE B O 1
ATOM 8883 N N . HIS B 1 158 ? 10.836 54.219 22.547 1 94.75 158 HIS B N 1
ATOM 8884 C CA . HIS B 1 158 ? 10.516 53.156 23.484 1 94.75 158 HIS B CA 1
ATOM 8885 C C . HIS B 1 158 ? 10.109 53.719 24.844 1 94.75 158 HIS B C 1
ATOM 8887 O O . HIS B 1 158 ? 9.125 53.281 25.438 1 94.75 158 HIS B O 1
ATOM 8893 N N . SER B 1 159 ? 10.844 54.688 25.25 1 94.88 159 SER B N 1
ATOM 8894 C CA . SER B 1 159 ? 10.57 55.281 26.562 1 94.88 159 SER B CA 1
ATOM 8895 C C . SER B 1 159 ? 9.266 56.094 26.547 1 94.88 159 SER B C 1
ATOM 8897 O O . SER B 1 159 ? 8.5 56.031 27.5 1 94.88 159 SER B O 1
ATOM 8899 N N . ALA B 1 160 ? 9.102 56.812 25.453 1 95.44 160 ALA B N 1
ATOM 8900 C CA . ALA B 1 160 ? 7.891 57.625 25.328 1 95.44 160 ALA B CA 1
ATOM 8901 C C . ALA B 1 160 ? 6.645 56.75 25.328 1 95.44 160 ALA B C 1
ATOM 8903 O O . ALA B 1 160 ? 5.652 57.062 25.984 1 95.44 160 ALA B O 1
ATOM 8904 N N . ILE B 1 161 ? 6.727 55.688 24.656 1 94.88 161 ILE B N 1
ATOM 8905 C CA . ILE B 1 161 ? 5.57 54.812 24.547 1 94.88 161 ILE B CA 1
ATOM 8906 C C . ILE B 1 161 ? 5.371 54.062 25.859 1 94.88 161 ILE B C 1
ATOM 8908 O O . ILE B 1 161 ? 4.238 53.844 26.312 1 94.88 161 ILE B O 1
ATOM 8912 N N . ALA B 1 162 ? 6.418 53.656 26.469 1 94.69 162 ALA B N 1
ATOM 8913 C CA . ALA B 1 162 ? 6.312 53.031 27.781 1 94.69 162 ALA B CA 1
ATOM 8914 C C . ALA B 1 162 ? 5.645 53.969 28.781 1 94.69 162 ALA B C 1
ATOM 8916 O O . ALA B 1 162 ? 4.867 53.531 29.641 1 94.69 162 ALA B O 1
ATOM 8917 N N . PHE B 1 163 ? 5.961 55.219 28.656 1 95.62 163 PHE B N 1
ATOM 8918 C CA . PHE B 1 163 ? 5.367 56.25 29.5 1 95.62 163 PHE B CA 1
ATOM 8919 C C . PHE B 1 163 ? 3.857 56.312 29.297 1 95.62 163 PHE B C 1
ATOM 8921 O O . PHE B 1 163 ? 3.102 56.406 30.266 1 95.62 163 PHE B O 1
ATOM 8928 N N . MET B 1 164 ? 3.426 56.219 28.156 1 94.75 164 MET B N 1
ATOM 8929 C CA . MET B 1 164 ? 2.014 56.375 27.812 1 94.75 164 MET B CA 1
ATOM 8930 C C . MET B 1 164 ? 1.229 55.125 28.203 1 94.75 164 MET B C 1
ATOM 8932 O O . MET B 1 164 ? 0.047 55.188 28.531 1 94.75 164 MET B O 1
ATOM 8936 N N . THR B 1 165 ? 1.871 53.969 28.203 1 92.56 165 THR B N 1
ATOM 8937 C CA . THR B 1 165 ? 1.154 52.688 28.375 1 92.56 165 THR B CA 1
ATOM 8938 C C . THR B 1 165 ? 1.254 52.219 29.812 1 92.56 165 THR B C 1
ATOM 8940 O O . THR B 1 165 ? 0.724 51.156 30.156 1 92.56 165 THR B O 1
ATOM 8943 N N . GLN B 1 166 ? 1.806 52.969 30.641 1 92.12 166 GLN B N 1
ATOM 8944 C CA . GLN B 1 166 ? 1.923 52.562 32.031 1 92.12 166 GLN B CA 1
ATOM 8945 C C . GLN B 1 166 ? 0.559 52.562 32.719 1 92.12 166 GLN B C 1
ATOM 8947 O O . GLN B 1 166 ? -0.335 53.312 32.344 1 92.12 166 GLN B O 1
ATOM 8952 N N . PRO B 1 167 ? 0.367 51.781 33.75 1 90.56 167 PRO B N 1
ATOM 8953 C CA . PRO B 1 167 ? -0.934 51.625 34.406 1 90.56 167 PRO B CA 1
ATOM 8954 C C . PRO B 1 167 ? -1.367 52.906 35.125 1 90.56 167 PRO B C 1
ATOM 8956 O O . PRO B 1 167 ? -2.561 53.219 35.188 1 90.56 167 PRO B O 1
ATOM 8959 N N . ALA B 1 168 ? -0.458 53.719 35.5 1 90.25 168 ALA B N 1
ATOM 8960 C CA . ALA B 1 168 ? -0.767 54.906 36.312 1 90.25 168 ALA B CA 1
ATOM 8961 C C . ALA B 1 168 ? -1.417 56 35.469 1 90.25 168 ALA B C 1
ATOM 8963 O O . ALA B 1 168 ? -2.055 56.906 36 1 90.25 168 ALA B O 1
ATOM 8964 N N . LEU B 1 169 ? -1.287 55.812 34.219 1 93.12 169 LEU B N 1
ATOM 8965 C CA . LEU B 1 169 ? -1.819 56.875 33.344 1 93.12 169 LEU B CA 1
ATOM 8966 C C . LEU B 1 169 ? -3.031 56.344 32.562 1 93.12 169 LEU B C 1
ATOM 8968 O O . LEU B 1 169 ? -3.549 57.062 31.688 1 93.12 169 LEU B O 1
ATOM 8972 N N . GLN B 1 170 ? -3.486 55.156 32.844 1 92.19 170 GLN B N 1
ATOM 8973 C CA . GLN B 1 170 ? -4.695 54.656 32.219 1 92.19 170 GLN B CA 1
ATOM 8974 C C . GLN B 1 170 ? -5.945 55.125 32.969 1 92.19 170 GLN B C 1
ATOM 8976 O O . GLN B 1 170 ? -6.512 54.375 33.75 1 92.19 170 GLN B O 1
ATOM 8981 N N . LEU B 1 171 ? -6.418 56.219 32.625 1 92.19 171 LEU B N 1
ATOM 8982 C CA . LEU B 1 171 ? -7.43 56.938 33.375 1 92.19 171 LEU B CA 1
ATOM 8983 C C . LEU B 1 171 ? -8.781 56.25 33.312 1 92.19 171 LEU B C 1
ATOM 8985 O O . LEU B 1 171 ? -9.633 56.438 34.188 1 92.19 171 LEU B O 1
ATOM 8989 N N . GLU B 1 172 ? -8.961 55.469 32.281 1 88.69 172 GLU B N 1
ATOM 8990 C CA . GLU B 1 172 ? -10.234 54.781 32.094 1 88.69 172 GLU B CA 1
ATOM 8991 C C . GLU B 1 172 ? -10.445 53.719 33.156 1 88.69 172 GLU B C 1
ATOM 8993 O O . GLU B 1 172 ? -11.578 53.281 33.406 1 88.69 172 GLU B O 1
ATOM 8998 N N . THR B 1 173 ? -9.398 53.281 33.812 1 88.81 173 THR B N 1
ATOM 8999 C CA . THR B 1 173 ? -9.492 52.219 34.812 1 88.81 173 THR B CA 1
ATOM 9000 C C . THR B 1 173 ? -9.805 52.812 36.188 1 88.81 173 THR B C 1
ATOM 9002 O O . THR B 1 173 ? -10.195 52.094 37.094 1 88.81 173 THR B O 1
ATOM 9005 N N . PHE B 1 174 ? -9.758 54.219 36.281 1 90.62 174 PHE B N 1
ATOM 9006 C CA . PHE B 1 174 ? -9.969 54.875 37.562 1 90.62 174 PHE B CA 1
ATOM 9007 C C . PHE B 1 174 ? -11.43 55.281 37.75 1 90.62 174 PHE B C 1
ATOM 9009 O O . PHE B 1 174 ? -12.195 55.25 36.781 1 90.62 174 PHE B O 1
ATOM 9016 N N . SER B 1 175 ? -11.688 55.688 38.969 1 92.75 175 SER B N 1
ATOM 9017 C CA . SER B 1 175 ? -13.016 56.219 39.25 1 92.75 175 SER B CA 1
ATOM 9018 C C . SER B 1 175 ? -13.227 57.562 38.562 1 92.75 175 SER B C 1
ATOM 9020 O O . SER B 1 175 ? -12.266 58.312 38.312 1 92.75 175 SER B O 1
ATOM 9022 N N . PRO B 1 176 ? -14.367 57.875 38.156 1 93.06 176 PRO B N 1
ATOM 9023 C CA . PRO B 1 176 ? -14.633 59.125 37.438 1 93.06 176 PRO B CA 1
ATOM 9024 C C . PRO B 1 176 ? -14.164 60.375 38.219 1 93.06 176 PRO B C 1
ATOM 9026 O O . PRO B 1 176 ? -13.672 61.312 37.625 1 93.06 176 PRO B O 1
ATOM 9029 N N . SER B 1 177 ? -14.273 60.281 39.531 1 93.5 177 SER B N 1
ATOM 9030 C CA . SER B 1 177 ? -13.844 61.406 40.344 1 93.5 177 SER B CA 1
ATOM 9031 C C . SER B 1 177 ? -12.328 61.562 40.312 1 93.5 177 SER B C 1
ATOM 9033 O O . SER B 1 177 ? -11.82 62.688 40.219 1 93.5 177 SER B O 1
ATOM 9035 N N . LYS B 1 178 ? -11.75 60.531 40.5 1 92.69 178 LYS B N 1
ATOM 9036 C CA . LYS B 1 178 ? -10.289 60.531 40.438 1 92.69 178 LYS B CA 1
ATOM 9037 C C . LYS B 1 178 ? -9.797 60.969 39.062 1 92.69 178 LYS B C 1
ATOM 9039 O O . LYS B 1 178 ? -8.852 61.75 38.938 1 92.69 178 LYS B O 1
ATOM 9044 N N . ARG B 1 179 ? -10.406 60.5 38.031 1 93.38 179 ARG B N 1
ATOM 9045 C CA . ARG B 1 179 ? -10.062 60.844 36.656 1 93.38 179 ARG B CA 1
ATOM 9046 C C . ARG B 1 179 ? -10.211 62.344 36.406 1 93.38 179 ARG B C 1
ATOM 9048 O O . ARG B 1 179 ? -9.328 62.969 35.844 1 93.38 179 ARG B O 1
ATOM 9055 N N . LEU B 1 180 ? -11.242 62.906 36.844 1 93.81 180 LEU B N 1
ATOM 9056 C CA . LEU B 1 180 ? -11.516 64.312 36.656 1 93.81 180 LEU B CA 1
ATOM 9057 C C . LEU B 1 180 ? -10.5 65.188 37.406 1 93.81 180 LEU B C 1
ATOM 9059 O O . LEU B 1 180 ? -10.078 66.25 36.906 1 93.81 180 LEU B O 1
ATOM 9063 N N . ARG B 1 181 ? -10.148 64.75 38.562 1 93.5 181 ARG B N 1
ATOM 9064 C CA . ARG B 1 181 ? -9.156 65.5 39.375 1 93.5 181 ARG B CA 1
ATOM 9065 C C . ARG B 1 181 ? -7.809 65.5 38.656 1 93.5 181 ARG B C 1
ATOM 9067 O O . ARG B 1 181 ? -7.148 66.562 38.625 1 93.5 181 ARG B O 1
ATOM 9074 N N . ILE B 1 182 ? -7.539 64.375 38.125 1 93.19 182 ILE B N 1
ATOM 9075 C CA . ILE B 1 182 ? -6.262 64.312 37.438 1 93.19 182 ILE B CA 1
ATOM 9076 C C . ILE B 1 182 ? -6.285 65.125 36.188 1 93.19 182 ILE B C 1
ATOM 9078 O O . ILE B 1 182 ? -5.328 65.875 35.875 1 93.19 182 ILE B O 1
ATOM 9082 N N . LEU B 1 183 ? -7.328 65.188 35.469 1 93.31 183 LEU B N 1
ATOM 9083 C CA . LEU B 1 183 ? -7.445 65.938 34.219 1 93.31 183 LEU B CA 1
ATOM 9084 C C . LEU B 1 183 ? -7.445 67.438 34.469 1 93.31 183 LEU B C 1
ATOM 9086 O O . LEU B 1 183 ? -6.914 68.188 33.688 1 93.31 183 LEU B O 1
ATOM 9090 N N . LYS B 1 184 ? -8 67.812 35.531 1 93.69 184 LYS B N 1
ATOM 9091 C CA . LYS B 1 184 ? -8.062 69.188 35.875 1 93.69 184 LYS B CA 1
ATOM 9092 C C . LYS B 1 184 ? -6.684 69.75 36.25 1 93.69 184 LYS B C 1
ATOM 9094 O O . LYS B 1 184 ? -6.316 70.875 35.875 1 93.69 184 LYS B O 1
ATOM 9099 N N . ARG B 1 185 ? -5.961 68.938 36.938 1 93.25 185 ARG B N 1
ATOM 9100 C CA . ARG B 1 185 ? -4.676 69.375 37.438 1 93.25 185 ARG B CA 1
ATOM 9101 C C . ARG B 1 185 ? -3.572 69.188 36.406 1 93.25 185 ARG B C 1
ATOM 9103 O O . ARG B 1 185 ? -2.697 70.062 36.281 1 93.25 185 ARG B O 1
ATOM 9110 N N . TYR B 1 186 ? -3.566 68 35.75 1 93.25 186 TYR B N 1
ATOM 9111 C CA . TYR B 1 186 ? -2.414 67.688 34.938 1 93.25 186 TYR B CA 1
ATOM 9112 C C . TYR B 1 186 ? -2.814 67.5 33.469 1 93.25 186 TYR B C 1
ATOM 9114 O O . TYR B 1 186 ? -1.964 67.25 32.594 1 93.25 186 TYR B O 1
ATOM 9122 N N . LYS B 1 187 ? -4.07 67.688 33.062 1 91.62 187 LYS B N 1
ATOM 9123 C CA . LYS B 1 187 ? -4.551 67.375 31.734 1 91.62 187 LYS B CA 1
ATOM 9124 C C . LYS B 1 187 ? -4.207 65.938 31.375 1 91.62 187 LYS B C 1
ATOM 9126 O O . LYS B 1 187 ? -3.797 65.125 32.219 1 91.62 187 LYS B O 1
ATOM 9131 N N . ASP B 1 188 ? -4.496 65.5 30.25 1 93.88 188 ASP B N 1
ATOM 9132 C CA . ASP B 1 188 ? -4.141 64.125 29.859 1 93.88 188 ASP B CA 1
ATOM 9133 C C . ASP B 1 188 ? -2.705 64.062 29.344 1 93.88 188 ASP B C 1
ATOM 9135 O O . ASP B 1 188 ? -2.436 64.375 28.188 1 93.88 188 ASP B O 1
ATOM 9139 N N . MET B 1 189 ? -1.873 63.562 30.125 1 95.44 189 MET B N 1
ATOM 9140 C CA . MET B 1 189 ? -0.441 63.562 29.844 1 95.44 189 MET B CA 1
ATOM 9141 C C . MET B 1 189 ? -0.127 62.594 28.703 1 95.44 189 MET B C 1
ATOM 9143 O O . MET B 1 189 ? 0.91 62.719 28.047 1 95.44 189 MET B O 1
ATOM 9147 N N . ARG B 1 190 ? -0.984 61.594 28.5 1 96.06 190 ARG B N 1
ATOM 9148 C CA . ARG B 1 190 ? -0.792 60.656 27.391 1 96.06 190 ARG B CA 1
ATOM 9149 C C . ARG B 1 190 ? -0.932 61.375 26.062 1 96.06 190 ARG B C 1
ATOM 9151 O O . ARG B 1 190 ? -0.143 61.156 25.141 1 96.06 190 ARG B O 1
ATOM 9158 N N . ARG B 1 191 ? -1.869 62.25 25.984 1 94.88 191 ARG B N 1
ATOM 9159 C CA . ARG B 1 191 ? -2.113 63 24.75 1 94.88 191 ARG B CA 1
ATOM 9160 C C . ARG B 1 191 ? -0.932 63.906 24.438 1 94.88 191 ARG B C 1
ATOM 9162 O O . ARG B 1 191 ? -0.492 63.969 23.281 1 94.88 191 ARG B O 1
ATOM 9169 N N . GLU B 1 192 ? -0.409 64.562 25.438 1 94.69 192 GLU B N 1
ATOM 9170 C CA . GLU B 1 192 ? 0.726 65.5 25.25 1 94.69 192 GLU B CA 1
ATOM 9171 C C . GLU B 1 192 ? 1.955 64.75 24.75 1 94.69 192 GLU B C 1
ATOM 9173 O O . GLU B 1 192 ? 2.66 65.188 23.859 1 94.69 192 GLU B O 1
ATOM 9178 N N . MET B 1 193 ? 2.148 63.625 25.391 1 95.88 193 MET B N 1
ATOM 9179 C CA . MET B 1 193 ? 3.279 62.812 24.953 1 95.88 193 MET B CA 1
ATOM 9180 C C . MET B 1 193 ? 3.057 62.281 23.531 1 95.88 193 MET B C 1
ATOM 9182 O O . MET B 1 193 ? 4 62.188 22.75 1 95.88 193 MET B O 1
ATOM 9186 N N . GLY B 1 194 ? 1.85 61.875 23.156 1 95.75 194 GLY B N 1
ATOM 9187 C CA . GLY B 1 194 ? 1.522 61.406 21.812 1 95.75 194 GLY B CA 1
ATOM 9188 C C . GLY B 1 194 ? 1.84 62.438 20.734 1 95.75 194 GLY B C 1
ATOM 9189 O O . GLY B 1 194 ? 2.336 62.094 19.656 1 95.75 194 GLY B O 1
ATOM 9190 N N . PHE B 1 195 ? 1.599 63.688 21.047 1 95.44 195 PHE B N 1
ATOM 9191 C CA . PHE B 1 195 ? 1.907 64.75 20.109 1 95.44 195 PHE B CA 1
ATOM 9192 C C . PHE B 1 195 ? 3.412 64.875 19.922 1 95.44 195 PHE B C 1
ATOM 9194 O O . PHE B 1 195 ? 3.879 65.188 18.812 1 95.44 195 PHE B O 1
ATOM 9201 N N . GLU B 1 196 ? 4.078 64.688 21.031 1 95.5 196 GLU B N 1
ATOM 9202 C CA . GLU B 1 196 ? 5.535 64.75 20.938 1 95.5 196 GLU B CA 1
ATOM 9203 C C . GLU B 1 196 ? 6.082 63.594 20.062 1 95.5 196 GLU B C 1
ATOM 9205 O O . GLU B 1 196 ? 7.016 63.812 19.297 1 95.5 196 GLU B O 1
ATOM 9210 N N . VAL B 1 197 ? 5.504 62.406 20.281 1 96.5 197 VAL B N 1
ATOM 9211 C CA . VAL B 1 197 ? 5.938 61.25 19.5 1 96.5 197 VAL B CA 1
ATOM 9212 C C . VAL B 1 197 ? 5.645 61.5 18.031 1 96.5 197 VAL B C 1
ATOM 9214 O O . VAL B 1 197 ? 6.469 61.188 17.156 1 96.5 197 VAL B O 1
ATOM 9217 N N . ARG B 1 198 ? 4.473 62.031 17.719 1 96.25 198 ARG B N 1
ATOM 9218 C CA . ARG B 1 198 ? 4.105 62.344 16.344 1 96.25 198 ARG B CA 1
ATOM 9219 C C . ARG B 1 198 ? 5.082 63.344 15.734 1 96.25 198 ARG B C 1
ATOM 9221 O O . ARG B 1 198 ? 5.543 63.156 14.609 1 96.25 198 ARG B O 1
ATOM 9228 N N . SER B 1 199 ? 5.402 64.312 16.438 1 95.56 199 SER B N 1
ATOM 9229 C CA . SER B 1 199 ? 6.336 65.375 15.969 1 95.56 199 SER B CA 1
ATOM 9230 C C . SER B 1 199 ? 7.715 64.75 15.711 1 95.56 199 SER B C 1
ATOM 9232 O O . SER B 1 199 ? 8.336 65.062 14.688 1 95.56 199 SER B O 1
ATOM 9234 N N . MET B 1 200 ? 8.133 63.938 16.672 1 95.56 200 MET B N 1
ATOM 9235 C CA . MET B 1 200 ? 9.445 63.281 16.516 1 95.56 200 MET B CA 1
ATOM 9236 C C . MET B 1 200 ? 9.469 62.375 15.297 1 95.56 200 MET B C 1
ATOM 9238 O O . MET B 1 200 ? 10.469 62.312 14.586 1 95.56 200 MET B O 1
ATOM 9242 N N . TRP B 1 201 ? 8.406 61.625 15.008 1 95.81 201 TRP B N 1
ATOM 9243 C CA . TRP B 1 201 ? 8.336 60.75 13.852 1 95.81 201 TRP B CA 1
ATOM 9244 C C . TRP B 1 201 ? 8.461 61.531 12.547 1 95.81 201 TRP B C 1
ATOM 9246 O O . TRP B 1 201 ? 9.25 61.156 11.672 1 95.81 201 TRP B O 1
ATOM 9256 N N . PHE B 1 202 ? 7.746 62.594 12.422 1 93.81 202 PHE B N 1
ATOM 9257 C CA . PHE B 1 202 ? 7.723 63.344 11.172 1 93.81 202 PHE B CA 1
ATOM 9258 C C . PHE B 1 202 ? 9.016 64.125 10.992 1 93.81 202 PHE B C 1
ATOM 9260 O O . PHE B 1 202 ? 9.359 64.5 9.875 1 93.81 202 PHE B O 1
ATOM 9267 N N . ASN B 1 203 ? 9.75 64.312 12.07 1 93.06 203 ASN B N 1
ATOM 9268 C CA . ASN B 1 203 ? 11.039 65 12 1 93.06 203 ASN B CA 1
ATOM 9269 C C . ASN B 1 203 ? 12.148 64.062 11.562 1 93.06 203 ASN B C 1
ATOM 9271 O O . ASN B 1 203 ? 13.266 64.5 11.273 1 93.06 203 ASN B O 1
ATOM 9275 N N . LEU B 1 204 ? 11.867 62.719 11.492 1 93 204 LEU B N 1
ATOM 9276 C CA . LEU B 1 204 ? 12.867 61.75 11.094 1 93 204 LEU B CA 1
ATOM 9277 C C . LEU B 1 204 ? 13.25 61.938 9.625 1 93 204 LEU B C 1
ATOM 9279 O O . LEU B 1 204 ? 14.344 61.531 9.219 1 93 204 LEU B O 1
ATOM 9283 N N . GLY B 1 205 ? 12.391 62.469 8.789 1 85.75 205 GLY B N 1
ATOM 9284 C CA . GLY B 1 205 ? 12.656 62.688 7.379 1 85.75 205 GLY B CA 1
ATOM 9285 C C . GLY B 1 205 ? 12.922 61.438 6.609 1 85.75 205 GLY B C 1
ATOM 9286 O O . GLY B 1 205 ? 12.117 60.5 6.641 1 85.75 205 GLY B O 1
ATOM 9287 N N . GLN B 1 206 ? 14.125 61.25 6.164 1 84.25 206 GLN B N 1
ATOM 9288 C CA . GLN B 1 206 ? 14.477 60.125 5.32 1 84.25 206 GLN B CA 1
ATOM 9289 C C . GLN B 1 206 ? 14.875 58.906 6.164 1 84.25 206 GLN B C 1
ATOM 9291 O O . GLN B 1 206 ? 14.875 57.781 5.676 1 84.25 206 GLN B O 1
ATOM 9296 N N . ASN B 1 207 ? 15.062 59.125 7.434 1 91.12 207 ASN B N 1
ATOM 9297 C CA . ASN B 1 207 ? 15.523 58.062 8.305 1 91.12 207 ASN B CA 1
ATOM 9298 C C . ASN B 1 207 ? 14.359 57.219 8.852 1 91.12 207 ASN B C 1
ATOM 9300 O O . ASN B 1 207 ? 14.555 56.281 9.625 1 91.12 207 ASN B O 1
ATOM 9304 N N . LYS B 1 208 ? 13.203 57.5 8.375 1 92.94 208 LYS B N 1
ATOM 9305 C CA . LYS B 1 208 ? 12.008 56.781 8.82 1 92.94 208 LYS B CA 1
ATOM 9306 C C . LYS B 1 208 ? 12.086 55.312 8.477 1 92.94 208 LYS B C 1
ATOM 9308 O O . LYS B 1 208 ? 11.633 54.469 9.242 1 92.94 208 LYS B O 1
ATOM 9313 N N . LEU B 1 209 ? 12.68 54.938 7.426 1 90.44 209 LEU B N 1
ATOM 9314 C CA . LEU B 1 209 ? 12.734 53.594 6.902 1 90.44 209 LEU B CA 1
ATOM 9315 C C . LEU B 1 209 ? 13.469 52.656 7.867 1 90.44 209 LEU B C 1
ATOM 9317 O O . LEU B 1 209 ? 13.18 51.469 7.934 1 90.44 209 LEU B O 1
ATOM 9321 N N . LYS B 1 210 ? 14.312 53.25 8.625 1 91.88 210 LYS B N 1
ATOM 9322 C CA . LYS B 1 210 ? 15.109 52.438 9.555 1 91.88 210 LYS B CA 1
ATOM 9323 C C . LYS B 1 210 ? 14.258 51.906 10.703 1 91.88 210 LYS B C 1
ATOM 9325 O O . LYS B 1 210 ? 14.648 50.969 11.391 1 91.88 210 LYS B O 1
ATOM 9330 N N . PHE B 1 211 ? 13.141 52.469 10.812 1 94.12 211 PHE B N 1
ATOM 9331 C CA . PHE B 1 211 ? 12.297 52.094 11.945 1 94.12 211 PHE B CA 1
ATOM 9332 C C . PHE B 1 211 ? 11.086 51.312 11.492 1 94.12 211 PHE B C 1
ATOM 9334 O O . PHE B 1 211 ? 10.227 50.969 12.305 1 94.12 211 PHE B O 1
ATOM 9341 N N . VAL B 1 212 ? 11.062 51.062 10.195 1 92.44 212 VAL B N 1
ATOM 9342 C CA . VAL B 1 212 ? 10.008 50.219 9.641 1 92.44 212 VAL B CA 1
ATOM 9343 C C . VAL B 1 212 ? 10.578 48.844 9.297 1 92.44 212 VAL B C 1
ATOM 9345 O O . VAL B 1 212 ? 11.453 48.719 8.438 1 92.44 212 VAL B O 1
ATOM 9348 N N . PRO B 1 213 ? 10.227 47.781 9.961 1 92.62 213 PRO B N 1
ATOM 9349 C CA . PRO B 1 213 ? 8.984 47.562 10.703 1 92.62 213 PRO B CA 1
ATOM 9350 C C . PRO B 1 213 ? 9.195 47.562 12.219 1 92.62 213 PRO B C 1
ATOM 9352 O O . PRO B 1 213 ? 8.266 47.219 12.969 1 92.62 213 PRO B O 1
ATOM 9355 N N . SER B 1 214 ? 10.188 47.844 12.734 1 92.25 214 SER B N 1
ATOM 9356 C CA . SER B 1 214 ? 10.555 47.594 14.133 1 92.25 214 SER B CA 1
ATOM 9357 C C . SER B 1 214 ? 9.672 48.438 15.07 1 92.25 214 SER B C 1
ATOM 9359 O O . SER B 1 214 ? 9.352 47.969 16.172 1 92.25 214 SER B O 1
ATOM 9361 N N . LEU B 1 215 ? 9.195 49.562 14.633 1 95 215 LEU B N 1
ATOM 9362 C CA . LEU B 1 215 ? 8.461 50.469 15.516 1 95 215 LEU B CA 1
ATOM 9363 C C . LEU B 1 215 ? 6.957 50.281 15.344 1 95 215 LEU B C 1
ATOM 9365 O O . LEU B 1 215 ? 6.168 50.906 16.078 1 95 215 LEU B O 1
ATOM 9369 N N . VAL B 1 216 ? 6.535 49.531 14.43 1 95.62 216 VAL B N 1
ATOM 9370 C CA . VAL B 1 216 ? 5.113 49.375 14.125 1 95.62 216 VAL B CA 1
ATOM 9371 C C . VAL B 1 216 ? 4.367 48.906 15.375 1 95.62 216 VAL B C 1
ATOM 9373 O O . VAL B 1 216 ? 3.32 49.469 15.719 1 95.62 216 VAL B O 1
ATOM 9376 N N . GLY B 1 217 ? 4.914 48 16.047 1 95.12 217 GLY B N 1
ATOM 9377 C CA . GLY B 1 217 ? 4.281 47.469 17.25 1 95.12 217 GLY B CA 1
ATOM 9378 C C . GLY B 1 217 ? 4.141 48.5 18.344 1 95.12 217 GLY B C 1
ATOM 9379 O O . GLY B 1 217 ? 3.086 48.594 18.984 1 95.12 217 GLY B O 1
ATOM 9380 N N . LEU B 1 218 ? 5.168 49.219 18.547 1 94.75 218 LEU B N 1
ATOM 9381 C CA . LEU B 1 218 ? 5.18 50.25 19.609 1 94.75 218 LEU B CA 1
ATOM 9382 C C . LEU B 1 218 ? 4.164 51.344 19.312 1 94.75 218 LEU B C 1
ATOM 9384 O O . LEU B 1 218 ? 3.432 51.781 20.219 1 94.75 218 LEU B O 1
ATOM 9388 N N . ILE B 1 219 ? 4.145 51.781 18.109 1 96.25 219 ILE B N 1
ATOM 9389 C CA . ILE B 1 219 ? 3.203 52.844 17.719 1 96.25 219 ILE B CA 1
ATOM 9390 C C . ILE B 1 219 ? 1.774 52.312 17.844 1 96.25 219 ILE B C 1
ATOM 9392 O O . ILE B 1 219 ? 0.869 53.031 18.25 1 96.25 219 ILE B O 1
ATOM 9396 N N . LEU B 1 220 ? 1.618 51.094 17.469 1 96.5 220 LEU B N 1
ATOM 9397 C CA . LEU B 1 220 ? 0.298 50.469 17.578 1 96.5 220 LEU B CA 1
ATOM 9398 C C . LEU B 1 220 ? -0.168 50.469 19.031 1 96.5 220 LEU B C 1
ATOM 9400 O O . LEU B 1 220 ? -1.336 50.719 19.312 1 96.5 220 LEU B O 1
ATOM 9404 N N . GLU B 1 221 ? 0.664 50.156 19.906 1 95.12 221 GLU B N 1
ATOM 9405 C CA . GLU B 1 221 ? 0.332 50.156 21.328 1 95.12 221 GLU B CA 1
ATOM 9406 C C . GLU B 1 221 ? -0.181 51.531 21.781 1 95.12 221 GLU B C 1
ATOM 9408 O O . GLU B 1 221 ? -1.11 51.594 22.594 1 95.12 221 GLU B O 1
ATOM 9413 N N . MET B 1 222 ? 0.415 52.469 21.281 1 94.75 222 MET B N 1
ATOM 9414 C CA . MET B 1 222 ? 0.033 53.844 21.625 1 94.75 222 MET B CA 1
ATOM 9415 C C . MET B 1 222 ? -1.332 54.188 21.047 1 94.75 222 MET B C 1
ATOM 9417 O O . MET B 1 222 ? -2.164 54.812 21.719 1 94.75 222 MET B O 1
ATOM 9421 N N . THR B 1 223 ? -1.557 53.75 19.844 1 95.88 223 THR B N 1
ATOM 9422 C CA . THR B 1 223 ? -2.807 54.094 19.188 1 95.88 223 THR B CA 1
ATOM 9423 C C . THR B 1 223 ? -3.979 53.344 19.797 1 95.88 223 THR B C 1
ATOM 9425 O O . THR B 1 223 ? -5.133 53.75 19.641 1 95.88 223 THR B O 1
ATOM 9428 N N . LEU B 1 224 ? -3.721 52.25 20.406 1 95.31 224 LEU B N 1
ATOM 9429 C CA . LEU B 1 224 ? -4.781 51.406 20.953 1 95.31 224 LEU B CA 1
ATOM 9430 C C . LEU B 1 224 ? -5.297 52 22.281 1 95.31 224 LEU B C 1
ATOM 9432 O O . LEU B 1 224 ? -6.312 51.531 22.797 1 95.31 224 LEU B O 1
ATOM 9436 N N . ILE B 1 225 ? -4.625 53.031 22.859 1 93.81 225 ILE B N 1
ATOM 9437 C CA . ILE B 1 225 ? -5.098 53.688 24.062 1 93.81 225 ILE B CA 1
ATOM 9438 C C . ILE B 1 225 ? -6.445 54.344 23.797 1 93.81 225 ILE B C 1
ATOM 9440 O O . ILE B 1 225 ? -6.605 55.062 22.781 1 93.81 225 ILE B O 1
ATOM 9444 N N . PRO B 1 226 ? -7.441 54.156 24.672 1 92.69 226 PRO B N 1
ATOM 9445 C CA . PRO B 1 226 ? -8.797 54.656 24.406 1 92.69 226 PRO B CA 1
ATOM 9446 C C . PRO B 1 226 ? -8.938 56.156 24.609 1 92.69 226 PRO B C 1
ATOM 9448 O O . PRO B 1 226 ? -9.68 56.594 25.5 1 92.69 226 PRO B O 1
ATOM 9451 N N . GLU B 1 227 ? -8.281 56.938 23.938 1 92.5 227 GLU B N 1
ATOM 9452 C CA . GLU B 1 227 ? -8.391 58.406 23.906 1 92.5 227 GLU B CA 1
ATOM 9453 C C . GLU B 1 227 ? -8.531 58.906 22.469 1 92.5 227 GLU B C 1
ATOM 9455 O O . GLU B 1 227 ? -7.617 58.75 21.656 1 92.5 227 GLU B O 1
ATOM 9460 N N . SER B 1 228 ? -9.562 59.531 22.094 1 92.31 228 SER B N 1
ATOM 9461 C CA . SER B 1 228 ? -9.977 59.844 20.734 1 92.31 228 SER B CA 1
ATOM 9462 C C . SER B 1 228 ? -9 60.812 20.062 1 92.31 228 SER B C 1
ATOM 9464 O O . SER B 1 228 ? -8.633 60.656 18.906 1 92.31 228 SER B O 1
ATOM 9466 N N . GLU B 1 229 ? -8.609 61.906 20.766 1 93.81 229 GLU B N 1
ATOM 9467 C CA . GLU B 1 229 ? -7.719 62.875 20.172 1 93.81 229 GLU B CA 1
ATOM 9468 C C . GLU B 1 229 ? -6.336 62.281 19.906 1 93.81 229 GLU B C 1
ATOM 9470 O O . GLU B 1 229 ? -5.688 62.625 18.922 1 93.81 229 GLU B O 1
ATOM 9475 N N . LEU B 1 230 ? -5.965 61.531 20.906 1 95 230 LEU B N 1
ATOM 9476 C CA . LEU B 1 230 ? -4.695 60.844 20.734 1 95 230 LEU B CA 1
ATOM 9477 C C . LEU B 1 230 ? -4.734 59.938 19.516 1 95 230 LEU B C 1
ATOM 9479 O O . LEU B 1 230 ? -3.797 59.906 18.703 1 95 230 LEU B O 1
ATOM 9483 N N . ARG B 1 231 ? -5.77 59.156 19.312 1 96.62 231 ARG B N 1
ATOM 9484 C CA . ARG B 1 231 ? -5.938 58.25 18.188 1 96.62 231 ARG B CA 1
ATOM 9485 C C . ARG B 1 231 ? -5.934 59 16.859 1 96.62 231 ARG B C 1
ATOM 9487 O O . ARG B 1 231 ? -5.242 58.594 15.922 1 96.62 231 ARG B O 1
ATOM 9494 N N . LYS B 1 232 ? -6.629 60.031 16.75 1 96.12 232 LYS B N 1
ATOM 9495 C CA . LYS B 1 232 ? -6.73 60.812 15.523 1 96.12 232 LYS B CA 1
ATOM 9496 C C . LYS B 1 232 ? -5.371 61.375 15.117 1 96.12 232 LYS B C 1
ATOM 9498 O O . LYS B 1 232 ? -5.062 61.469 13.93 1 96.12 232 LYS B O 1
ATOM 9503 N N . ALA B 1 233 ? -4.633 61.656 16.125 1 95.31 233 ALA B N 1
ATOM 9504 C CA . ALA B 1 233 ? -3.338 62.281 15.867 1 95.31 233 ALA B CA 1
ATOM 9505 C C . ALA B 1 233 ? -2.293 61.219 15.492 1 95.31 233 ALA B C 1
ATOM 9507 O O . ALA B 1 233 ? -1.367 61.531 14.727 1 95.31 233 ALA B O 1
ATOM 9508 N N . THR B 1 234 ? -2.428 60.062 15.977 1 96.38 234 THR B N 1
ATOM 9509 C CA . THR B 1 234 ? -1.324 59.125 15.867 1 96.38 234 THR B CA 1
ATOM 9510 C C . THR B 1 234 ? -1.604 58.094 14.781 1 96.38 234 THR B C 1
ATOM 9512 O O . THR B 1 234 ? -0.675 57.5 14.219 1 96.38 234 THR B O 1
ATOM 9515 N N . ILE B 1 235 ? -2.811 57.75 14.359 1 97.25 235 ILE B N 1
ATOM 9516 C CA . ILE B 1 235 ? -3.17 56.719 13.383 1 97.25 235 ILE B CA 1
ATOM 9517 C C . ILE B 1 235 ? -2.57 57.094 12.023 1 97.25 235 ILE B C 1
ATOM 9519 O O . ILE B 1 235 ? -2.09 56.219 11.297 1 97.25 235 ILE B O 1
ATOM 9523 N N . PRO B 1 236 ? -2.432 58.344 11.656 1 96.19 236 PRO B N 1
ATOM 9524 C CA . PRO B 1 236 ? -1.858 58.688 10.359 1 96.19 236 PRO B CA 1
ATOM 9525 C C . PRO B 1 236 ? -0.39 58.312 10.234 1 96.19 236 PRO B C 1
ATOM 9527 O O . PRO B 1 236 ? 0.143 58.25 9.117 1 96.19 236 PRO B O 1
ATOM 9530 N N . ILE B 1 237 ? 0.238 58.062 11.383 1 96.94 237 ILE B N 1
ATOM 9531 C CA . ILE B 1 237 ? 1.632 57.656 11.352 1 96.94 237 ILE B CA 1
ATOM 9532 C C . ILE B 1 237 ? 1.756 56.344 10.547 1 96.94 237 ILE B C 1
ATOM 9534 O O . ILE B 1 237 ? 2.74 56.156 9.836 1 96.94 237 ILE B O 1
ATOM 9538 N N . PHE B 1 238 ? 0.771 55.469 10.594 1 97.25 238 PHE B N 1
ATOM 9539 C CA . PHE B 1 238 ? 0.794 54.188 9.875 1 97.25 238 PHE B CA 1
ATOM 9540 C C . PHE B 1 238 ? 0.786 54.406 8.375 1 97.25 238 PHE B C 1
ATOM 9542 O O . PHE B 1 238 ? 1.469 53.719 7.629 1 97.25 238 PHE B O 1
ATOM 9549 N N . PHE B 1 239 ? -0.014 55.375 7.965 1 95.88 239 PHE B N 1
ATOM 9550 C CA . PHE B 1 239 ? -0.052 55.688 6.543 1 95.88 239 PHE B CA 1
ATOM 9551 C C . PHE B 1 239 ? 1.312 56.188 6.059 1 95.88 239 PHE B C 1
ATOM 9553 O O . PHE B 1 239 ? 1.749 55.812 4.961 1 95.88 239 PHE B O 1
ATOM 9560 N N . ASP B 1 240 ? 1.906 56.969 6.852 1 95.25 240 ASP B N 1
ATOM 9561 C CA . ASP B 1 240 ? 3.244 57.438 6.516 1 95.25 240 ASP B CA 1
ATOM 9562 C C . ASP B 1 240 ? 4.242 56.281 6.461 1 95.25 240 ASP B C 1
ATOM 9564 O O . ASP B 1 240 ? 5.137 56.281 5.613 1 95.25 240 ASP B O 1
ATOM 9568 N N . MET B 1 241 ? 4.148 55.406 7.426 1 96 241 MET B N 1
ATOM 9569 C CA . MET B 1 241 ? 5.016 54.219 7.418 1 96 241 MET B CA 1
ATOM 9570 C C . MET B 1 241 ? 4.828 53.406 6.137 1 96 241 MET B C 1
ATOM 9572 O O . MET B 1 241 ? 5.797 52.938 5.555 1 96 241 MET B O 1
ATOM 9576 N N . MET B 1 242 ? 3.596 53.188 5.664 1 95.19 242 MET B N 1
ATOM 9577 C CA . MET B 1 242 ? 3.275 52.5 4.434 1 95.19 242 MET B CA 1
ATOM 9578 C C . MET B 1 242 ? 3.924 53.156 3.229 1 95.19 242 MET B C 1
ATOM 9580 O O . MET B 1 242 ? 4.535 52.5 2.395 1 95.19 242 MET B O 1
ATOM 9584 N N . GLN B 1 243 ? 3.869 54.469 3.291 1 92.19 243 GLN B N 1
ATOM 9585 C CA . GLN B 1 243 ? 4.438 55.219 2.189 1 92.19 243 GLN B CA 1
ATOM 9586 C C . GLN B 1 243 ? 5.961 55.125 2.168 1 92.19 243 GLN B C 1
ATOM 9588 O O . GLN B 1 243 ? 6.562 55 1.099 1 92.19 243 GLN B O 1
ATOM 9593 N N . CYS B 1 244 ? 6.477 55.156 3.338 1 91.94 244 CYS B N 1
ATOM 9594 C CA . CYS B 1 244 ? 7.93 55.094 3.453 1 91.94 244 CYS B CA 1
ATOM 9595 C C . CYS B 1 244 ? 8.445 53.781 2.873 1 91.94 244 CYS B C 1
ATOM 9597 O O . CYS B 1 244 ? 9.438 53.75 2.137 1 91.94 244 CYS B O 1
ATOM 9599 N N . GLU B 1 245 ? 7.832 52.719 3.24 1 92.44 245 GLU B N 1
ATOM 9600 C CA . GLU B 1 245 ? 8.258 51.406 2.715 1 92.44 245 GLU B CA 1
ATOM 9601 C C . GLU B 1 245 ? 7.949 51.312 1.225 1 92.44 245 GLU B C 1
ATOM 9603 O O . GLU B 1 245 ? 8.758 50.781 0.46 1 92.44 245 GLU B O 1
ATOM 9608 N N . PHE B 1 246 ? 6.797 51.75 0.759 1 90.94 246 PHE B N 1
ATOM 9609 C CA . PHE B 1 246 ? 6.355 51.656 -0.627 1 90.94 246 PHE B CA 1
ATOM 9610 C C . PHE B 1 246 ? 7.344 52.344 -1.561 1 90.94 246 PHE B C 1
ATOM 9612 O O . PHE B 1 246 ? 7.688 51.812 -2.615 1 90.94 246 PHE B O 1
ATOM 9619 N N . TYR B 1 247 ? 7.852 53.469 -1.137 1 87.94 247 TYR B N 1
ATOM 9620 C CA . TYR B 1 247 ? 8.711 54.281 -2.006 1 87.94 247 TYR B CA 1
ATOM 9621 C C . TYR B 1 247 ? 10.18 53.969 -1.75 1 87.94 247 TYR B C 1
ATOM 9623 O O . TYR B 1 247 ? 11.062 54.594 -2.344 1 87.94 247 TYR B O 1
ATOM 9631 N N . SER B 1 248 ? 10.422 53 -0.892 1 87.44 248 SER B N 1
ATOM 9632 C CA . SER B 1 248 ? 11.805 52.625 -0.632 1 87.44 248 SER B CA 1
ATOM 9633 C C . SER B 1 248 ? 12.383 51.812 -1.8 1 87.44 248 SER B C 1
ATOM 9635 O O . SER B 1 248 ? 11.641 51.375 -2.686 1 87.44 248 SER B O 1
ATOM 9637 N N . SER B 1 249 ? 13.727 51.656 -1.982 1 81.62 249 SER B N 1
ATOM 9638 C CA . SER B 1 249 ? 14.398 51 -3.105 1 81.62 249 SER B CA 1
ATOM 9639 C C . SER B 1 249 ? 14.344 49.5 -2.982 1 81.62 249 SER B C 1
ATOM 9641 O O . SER B 1 249 ? 14.406 48.969 -1.876 1 81.62 249 SER B O 1
ATOM 9643 N N . LYS B 1 250 ? 14.18 48.781 -4.066 1 76.56 250 LYS B N 1
ATOM 9644 C CA . LYS B 1 250 ? 14.18 47.312 -4.156 1 76.56 250 LYS B CA 1
ATOM 9645 C C . LYS B 1 250 ? 15.562 46.75 -3.861 1 76.56 250 LYS B C 1
ATOM 9647 O O . LYS B 1 250 ? 15.68 45.625 -3.359 1 76.56 250 LYS B O 1
ATOM 9652 N N . PHE B 1 251 ? 16.547 47.375 -4.488 1 64.88 251 PHE B N 1
ATOM 9653 C CA . PHE B 1 251 ? 17.891 46.812 -4.422 1 64.88 251 PHE B CA 1
ATOM 9654 C C . PHE B 1 251 ? 18.547 47.156 -3.098 1 64.88 251 PHE B C 1
ATOM 9656 O O . PHE B 1 251 ? 19.234 46.312 -2.504 1 64.88 251 PHE B O 1
ATOM 9663 N N . ALA B 1 252 ? 19.141 48.406 -2.896 1 54.19 252 ALA B N 1
ATOM 9664 C CA . ALA B 1 252 ? 20.016 48.75 -1.781 1 54.19 252 ALA B CA 1
ATOM 9665 C C . ALA B 1 252 ? 19.219 49.25 -0.583 1 54.19 252 ALA B C 1
ATOM 9667 O O . ALA B 1 252 ? 18.312 50.062 -0.736 1 54.19 252 ALA B O 1
ATOM 9668 N N . VAL B 1 253 ? 19.062 48.562 0.444 1 51.31 253 VAL B N 1
ATOM 9669 C CA . VAL B 1 253 ? 18.359 48.938 1.674 1 51.31 253 VAL B CA 1
ATOM 9670 C C . VAL B 1 253 ? 18.438 50.438 1.882 1 51.31 253 VAL B C 1
ATOM 9672 O O . VAL B 1 253 ? 17.438 51.094 2.258 1 51.31 253 VAL B O 1
ATOM 9675 N N . GLU B 1 254 ? 19.656 51.062 1.966 1 46.03 254 GLU B N 1
ATOM 9676 C CA . GLU B 1 254 ? 19.906 52.344 2.648 1 46.03 254 GLU B CA 1
ATOM 9677 C C . GLU B 1 254 ? 19.531 53.531 1.765 1 46.03 254 GLU B C 1
ATOM 9679 O O . GLU B 1 254 ? 19.5 54.656 2.229 1 46.03 254 GLU B O 1
ATOM 9684 N N . SER B 1 255 ? 19.562 53.594 0.299 1 45.16 255 SER B N 1
ATOM 9685 C CA . SER B 1 255 ? 19.75 54.875 -0.391 1 45.16 255 SER B CA 1
ATOM 9686 C C . SER B 1 255 ? 18.438 55.344 -1.022 1 45.16 255 SER B C 1
ATOM 9688 O O . SER B 1 255 ? 17.953 54.75 -1.977 1 45.16 255 SER B O 1
ATOM 9690 N N . PHE B 1 256 ? 17.547 55.875 -0.463 1 48.44 256 PHE B N 1
ATOM 9691 C CA . PHE B 1 256 ? 16.391 56.562 -1.014 1 48.44 256 PHE B CA 1
ATOM 9692 C C . PHE B 1 256 ? 16.766 57.375 -2.25 1 48.44 256 PHE B C 1
ATOM 9694 O O . PHE B 1 256 ? 15.914 57.688 -3.078 1 48.44 256 PHE B O 1
ATOM 9701 N N . GLY B 1 257 ? 18 57.781 -2.318 1 50.88 257 GLY B N 1
ATOM 9702 C CA . GLY B 1 257 ? 18.391 58.719 -3.363 1 50.88 257 GLY B CA 1
ATOM 9703 C C . GLY B 1 257 ? 18.172 58.188 -4.762 1 50.88 257 GLY B C 1
ATOM 9704 O O . GLY B 1 257 ? 17.953 58.938 -5.703 1 50.88 257 GLY B O 1
ATOM 9705 N N . ASP B 1 258 ? 18.156 56.844 -4.742 1 52.56 258 ASP B N 1
ATOM 9706 C CA . ASP B 1 258 ? 18.172 56.312 -6.098 1 52.56 258 ASP B CA 1
ATOM 9707 C C . ASP B 1 258 ? 16.766 56.25 -6.688 1 52.56 258 ASP B C 1
ATOM 9709 O O . ASP B 1 258 ? 16.594 56.344 -7.902 1 52.56 258 ASP B O 1
ATOM 9713 N N . THR B 1 259 ? 15.711 56.188 -6 1 56.22 259 THR B N 1
ATOM 9714 C CA . THR B 1 259 ? 14.367 56 -6.527 1 56.22 259 THR B CA 1
ATOM 9715 C C . THR B 1 259 ? 13.82 57.312 -7.086 1 56.22 259 THR B C 1
ATOM 9717 O O . THR B 1 259 ? 12.859 57.312 -7.859 1 56.22 259 THR B O 1
ATOM 9720 N N . LYS B 1 260 ? 14.406 58.562 -6.645 1 58.06 260 LYS B N 1
ATOM 9721 C CA . LYS B 1 260 ? 13.992 59.844 -7.207 1 58.06 260 LYS B CA 1
ATOM 9722 C C . LYS B 1 260 ? 14.445 59.969 -8.656 1 58.06 260 LYS B C 1
ATOM 9724 O O . LYS B 1 260 ? 13.773 60.625 -9.469 1 58.06 260 LYS B O 1
ATOM 9729 N N . ARG B 1 261 ? 15.523 59.188 -8.922 1 57.28 261 ARG B N 1
ATOM 9730 C CA . ARG B 1 261 ? 16.062 59.281 -10.273 1 57.28 261 ARG B CA 1
ATOM 9731 C C . ARG B 1 261 ? 15.43 58.219 -11.188 1 57.28 261 ARG B C 1
ATOM 9733 O O . ARG B 1 261 ? 15.156 58.5 -12.359 1 57.28 261 ARG B O 1
ATOM 9740 N N . ASP B 1 262 ? 15.219 56.969 -10.641 1 66.25 262 ASP B N 1
ATOM 9741 C CA . ASP B 1 262 ? 14.672 55.875 -11.438 1 66.25 262 ASP B CA 1
ATOM 9742 C C . ASP B 1 262 ? 13.477 55.219 -10.734 1 66.25 262 ASP B C 1
ATOM 9744 O O . ASP B 1 262 ? 13.641 54.5 -9.758 1 66.25 262 ASP B O 1
ATOM 9748 N N . SER B 1 263 ? 12.281 55.562 -11.031 1 72.94 263 SER B N 1
ATOM 9749 C CA . SER B 1 263 ? 11.016 55.062 -10.477 1 72.94 263 SER B CA 1
ATOM 9750 C C . SER B 1 263 ? 10.898 53.562 -10.602 1 72.94 263 SER B C 1
ATOM 9752 O O . SER B 1 263 ? 10.086 52.938 -9.906 1 72.94 263 SER B O 1
ATOM 9754 N N . SER B 1 264 ? 11.742 53 -11.453 1 75.5 264 SER B N 1
ATOM 9755 C CA . SER B 1 264 ? 11.688 51.562 -11.656 1 75.5 264 SER B CA 1
ATOM 9756 C C . SER B 1 264 ? 12.289 50.812 -10.469 1 75.5 264 SER B C 1
ATOM 9758 O O . SER B 1 264 ? 12.039 49.594 -10.297 1 75.5 264 SER B O 1
ATOM 9760 N N . HIS B 1 265 ? 12.867 51.656 -9.516 1 80 265 HIS B N 1
ATOM 9761 C CA . HIS B 1 265 ? 13.57 51 -8.414 1 80 265 HIS B CA 1
ATOM 9762 C C . HIS B 1 265 ? 12.719 51 -7.145 1 80 265 HIS B C 1
ATOM 9764 O O . HIS B 1 265 ? 13.148 50.5 -6.105 1 80 265 HIS B O 1
ATOM 9770 N N . ILE B 1 266 ? 11.562 51.5 -7.254 1 83.75 266 ILE B N 1
ATOM 9771 C CA . ILE B 1 266 ? 10.688 51.594 -6.09 1 83.75 266 ILE B CA 1
ATOM 9772 C C . ILE B 1 266 ? 10.227 50.188 -5.699 1 83.75 266 ILE B C 1
ATOM 9774 O O . ILE B 1 266 ? 9.859 49.375 -6.559 1 83.75 266 ILE B O 1
ATOM 9778 N N . LYS B 1 267 ? 10.336 49.781 -4.477 1 85.81 267 LYS B N 1
ATOM 9779 C CA . LYS B 1 267 ? 9.875 48.5 -3.949 1 85.81 267 LYS B CA 1
ATOM 9780 C C . LYS B 1 267 ? 8.414 48.25 -4.305 1 85.81 267 LYS B C 1
ATOM 9782 O O . LYS B 1 267 ? 8.039 47.125 -4.668 1 85.81 267 LYS B O 1
ATOM 9787 N N . ALA B 1 268 ? 7.551 49.25 -4.285 1 85.88 268 ALA B N 1
ATOM 9788 C CA . ALA B 1 268 ? 6.152 49.281 -4.711 1 85.88 268 ALA B CA 1
ATOM 9789 C C . ALA B 1 268 ? 5.324 48.281 -3.889 1 85.88 268 ALA B C 1
ATOM 9791 O O . ALA B 1 268 ? 4.43 47.625 -4.422 1 85.88 268 ALA B O 1
ATOM 9792 N N . ASN B 1 269 ? 5.801 48.031 -2.629 1 88.94 269 ASN B N 1
ATOM 9793 C CA . ASN B 1 269 ? 5.008 47.219 -1.701 1 88.94 269 ASN B CA 1
ATOM 9794 C C . ASN B 1 269 ? 5.305 47.594 -0.25 1 88.94 269 ASN B C 1
ATOM 9796 O O . ASN B 1 269 ? 6.266 48.312 0.031 1 88.94 269 ASN B O 1
ATOM 9800 N N . PHE B 1 270 ? 4.445 47.312 0.591 1 93.5 270 PHE B N 1
ATOM 9801 C CA . PHE B 1 270 ? 4.621 47.531 2.02 1 93.5 270 PHE B CA 1
ATOM 9802 C C . PHE B 1 270 ? 4.395 46.25 2.805 1 93.5 270 PHE B C 1
ATOM 9804 O O . PHE B 1 270 ? 3.674 46.25 3.805 1 93.5 270 PHE B O 1
ATOM 9811 N N . ASN B 1 271 ? 4.934 45.125 2.406 1 91.69 271 ASN B N 1
ATOM 9812 C CA . ASN B 1 271 ? 4.699 43.812 2.98 1 91.69 271 ASN B CA 1
ATOM 9813 C C . ASN B 1 271 ? 5.273 43.688 4.391 1 91.69 271 ASN B C 1
ATOM 9815 O O . ASN B 1 271 ? 4.695 43.031 5.254 1 91.69 271 ASN B O 1
ATOM 9819 N N . GLU B 1 272 ? 6.395 44.375 4.582 1 91.69 272 GLU B N 1
ATOM 9820 C CA . GLU B 1 272 ? 7.016 44.312 5.902 1 91.69 272 GLU B CA 1
ATOM 9821 C C . GLU B 1 272 ? 6.152 45 6.961 1 91.69 272 GLU B C 1
ATOM 9823 O O . GLU B 1 272 ? 5.996 44.469 8.07 1 91.69 272 GLU B O 1
ATOM 9828 N N . PHE B 1 273 ? 5.68 46.125 6.57 1 94.88 273 PHE B N 1
ATOM 9829 C CA . PHE B 1 273 ? 4.781 46.844 7.465 1 94.88 273 PHE B CA 1
ATOM 9830 C C . PHE B 1 273 ? 3.523 46 7.738 1 94.88 273 PHE B C 1
ATOM 9832 O O . PHE B 1 273 ? 3.102 45.875 8.891 1 94.88 273 PHE B O 1
ATOM 9839 N N . GLU B 1 274 ? 2.934 45.562 6.703 1 94.38 274 GLU B N 1
ATOM 9840 C CA . GLU B 1 274 ? 1.705 44.781 6.816 1 94.38 274 GLU B CA 1
ATOM 9841 C C . GLU B 1 274 ? 1.9 43.562 7.727 1 94.38 274 GLU B C 1
ATOM 9843 O O . GLU B 1 274 ? 1.066 43.281 8.594 1 94.38 274 GLU B O 1
ATOM 9848 N N . ASP B 1 275 ? 2.963 42.875 7.59 1 92.75 275 ASP B N 1
ATOM 9849 C CA . ASP B 1 275 ? 3.244 41.688 8.391 1 92.75 275 ASP B CA 1
ATOM 9850 C C . ASP B 1 275 ? 3.393 42.031 9.867 1 92.75 275 ASP B C 1
ATOM 9852 O O . ASP B 1 275 ? 2.828 41.375 10.734 1 92.75 275 ASP B O 1
ATOM 9856 N N . ALA B 1 276 ? 4.109 43.094 10.055 1 94.56 276 ALA B N 1
ATOM 9857 C CA . ALA B 1 276 ? 4.328 43.5 11.438 1 94.56 276 ALA B CA 1
ATOM 9858 C C . ALA B 1 276 ? 3.021 43.969 12.078 1 94.56 276 ALA B C 1
ATOM 9860 O O . ALA B 1 276 ? 2.76 43.656 13.25 1 94.56 276 ALA B O 1
ATOM 9861 N N . MET B 1 277 ? 2.262 44.688 11.336 1 96.25 277 MET B N 1
ATOM 9862 C CA . MET B 1 277 ? 0.988 45.188 11.836 1 96.25 277 MET B CA 1
ATOM 9863 C C . MET B 1 277 ? 0.059 44.031 12.219 1 96.25 277 MET B C 1
ATOM 9865 O O . MET B 1 277 ? -0.562 44.062 13.289 1 96.25 277 MET B O 1
ATOM 9869 N N . ILE B 1 278 ? -0.002 43.031 11.398 1 94.88 278 ILE B N 1
ATOM 9870 C CA . ILE B 1 278 ? -0.896 41.875 11.625 1 94.88 278 ILE B CA 1
ATOM 9871 C C . ILE B 1 278 ? -0.46 41.125 12.875 1 94.88 278 ILE B C 1
ATOM 9873 O O . ILE B 1 278 ? -1.279 40.844 13.75 1 94.88 278 ILE B O 1
ATOM 9877 N N . VAL B 1 279 ? 0.782 40.875 13 1 93.19 279 VAL B N 1
ATOM 9878 C CA . VAL B 1 279 ? 1.309 40.094 14.109 1 93.19 279 VAL B CA 1
ATOM 9879 C C . VAL B 1 279 ? 1.111 40.844 15.422 1 93.19 279 VAL B C 1
ATOM 9881 O O . VAL B 1 279 ? 0.651 40.281 16.406 1 93.19 279 VAL B O 1
ATOM 9884 N N . LYS B 1 280 ? 1.393 42.125 15.367 1 95.25 280 LYS B N 1
ATOM 9885 C CA . LYS B 1 280 ? 1.324 42.906 16.594 1 95.25 280 LYS B CA 1
ATOM 9886 C C . LYS B 1 280 ? -0.123 43.188 16.969 1 95.25 280 LYS B C 1
ATOM 9888 O O . LYS B 1 280 ? -0.456 43.281 18.156 1 95.25 280 LYS B O 1
ATOM 9893 N N . LEU B 1 281 ? -0.92 43.406 16 1 95.75 281 LEU B N 1
ATOM 9894 C CA . LEU B 1 281 ? -2.338 43.625 16.266 1 95.75 281 LEU B CA 1
ATOM 9895 C C . LEU B 1 281 ? -2.945 42.375 16.953 1 95.75 281 LEU B C 1
ATOM 9897 O O . LEU B 1 281 ? -3.717 42.531 17.906 1 95.75 281 LEU B O 1
ATOM 9901 N N . ASP B 1 282 ? -2.604 41.219 16.484 1 94.38 282 ASP B N 1
ATOM 9902 C CA . ASP B 1 282 ? -3.092 39.938 17.047 1 94.38 282 ASP B CA 1
ATOM 9903 C C . ASP B 1 282 ? -2.68 39.812 18.516 1 94.38 282 ASP B C 1
ATOM 9905 O O . ASP B 1 282 ? -3.512 39.5 19.375 1 94.38 282 ASP B O 1
ATOM 9909 N N . THR B 1 283 ? -1.473 40.156 18.766 1 92.75 283 THR B N 1
ATOM 9910 C CA . THR B 1 283 ? -0.94 40 20.109 1 92.75 283 THR B CA 1
ATOM 9911 C C . THR B 1 283 ? -1.533 41.031 21.062 1 92.75 283 THR B C 1
ATOM 9913 O O . THR B 1 283 ? -1.935 40.688 22.172 1 92.75 283 THR B O 1
ATOM 9916 N N . LEU B 1 284 ? -1.66 42.219 20.594 1 94.31 284 LEU B N 1
ATOM 9917 C CA . LEU B 1 284 ? -2.066 43.344 21.453 1 94.31 284 LEU B CA 1
ATOM 9918 C C . LEU B 1 284 ? -3.57 43.312 21.703 1 94.31 284 LEU B C 1
ATOM 9920 O O . LEU B 1 284 ? -4.023 43.594 22.812 1 94.31 284 LEU B O 1
ATOM 9924 N N . VAL B 1 285 ? -4.328 42.969 20.75 1 92.69 285 VAL B N 1
ATOM 9925 C CA . VAL B 1 285 ? -5.773 42.906 20.938 1 92.69 285 VAL B CA 1
ATOM 9926 C C . VAL B 1 285 ? -6.137 41.719 21.828 1 92.69 285 VAL B C 1
ATOM 9928 O O . VAL B 1 285 ? -7.027 41.844 22.672 1 92.69 285 VAL B O 1
ATOM 9931 N N . GLU B 1 286 ? -5.496 40.625 21.578 1 88.69 286 GLU B N 1
ATOM 9932 C CA . GLU B 1 286 ? -5.703 39.469 22.453 1 88.69 286 GLU B CA 1
ATOM 9933 C C . GLU B 1 286 ? -5.371 39.812 23.906 1 88.69 286 GLU B C 1
ATOM 9935 O O . GLU B 1 286 ? -6 39.312 24.828 1 88.69 286 GLU B O 1
ATOM 9940 N N . GLY B 1 287 ? -4.367 40.719 24.047 1 86.31 287 GLY B N 1
ATOM 9941 C CA . GLY B 1 287 ? -3.947 41.125 25.391 1 86.31 287 GLY B CA 1
ATOM 9942 C C . GLY B 1 287 ? -4.875 42.156 26.016 1 86.31 287 GLY B C 1
ATOM 9943 O O . GLY B 1 287 ? -4.703 42.531 27.172 1 86.31 287 GLY B O 1
ATOM 9944 N N . GLY B 1 288 ? -5.863 42.594 25.266 1 86.5 288 GLY B N 1
ATOM 9945 C CA . GLY B 1 288 ? -6.852 43.5 25.844 1 86.5 288 GLY B CA 1
ATOM 9946 C C . GLY B 1 288 ? -6.859 44.875 25.203 1 86.5 288 GLY B C 1
ATOM 9947 O O . GLY B 1 288 ? -7.656 45.75 25.578 1 86.5 288 GLY B O 1
ATOM 9948 N N . GLY B 1 289 ? -6.012 45.062 24.281 1 88.75 289 GLY B N 1
ATOM 9949 C CA . GLY B 1 289 ? -5.945 46.375 23.641 1 88.75 289 GLY B CA 1
ATOM 9950 C C . GLY B 1 289 ? -6.969 46.562 22.531 1 88.75 289 GLY B C 1
ATOM 9951 O O . GLY B 1 289 ? -7.438 45.562 21.953 1 88.75 289 GLY B O 1
ATOM 9952 N N . GLY B 1 290 ? -7.469 47.781 22.359 1 88.06 290 GLY B N 1
ATOM 9953 C CA . GLY B 1 290 ? -8.336 48.094 21.234 1 88.06 290 GLY B CA 1
ATOM 9954 C C . GLY B 1 290 ? -9.812 47.906 21.547 1 88.06 290 GLY B C 1
ATOM 9955 O O . GLY B 1 290 ? -10.164 47.219 22.5 1 88.06 290 GLY B O 1
ATOM 9956 N N . ASP B 1 291 ? -10.656 48.562 20.891 1 92.19 291 ASP B N 1
ATOM 9957 C CA . ASP B 1 291 ? -12.109 48.5 21.016 1 92.19 291 ASP B CA 1
ATOM 9958 C C . ASP B 1 291 ? -12.789 48.812 19.688 1 92.19 291 ASP B C 1
ATOM 9960 O O . ASP B 1 291 ? -12.117 49.031 18.672 1 92.19 291 ASP B O 1
ATOM 9964 N N . ASP B 1 292 ? -14.047 48.781 19.641 1 92.25 292 ASP B N 1
ATOM 9965 C CA . ASP B 1 292 ? -14.82 49 18.422 1 92.25 292 ASP B CA 1
ATOM 9966 C C . ASP B 1 292 ? -14.648 50.406 17.906 1 92.25 292 ASP B C 1
ATOM 9968 O O . ASP B 1 292 ? -14.664 50.656 16.703 1 92.25 292 ASP B O 1
ATOM 9972 N N . SER B 1 293 ? -14.484 51.25 18.859 1 94.56 293 SER B N 1
ATOM 9973 C CA . SER B 1 293 ? -14.258 52.656 18.469 1 94.56 293 SER B CA 1
ATOM 9974 C C . SER B 1 293 ? -12.945 52.812 17.703 1 94.56 293 SER B C 1
ATOM 9976 O O . SER B 1 293 ? -12.867 53.562 16.719 1 94.56 293 SER B O 1
ATOM 9978 N N . TYR B 1 294 ? -11.945 52.188 18.266 1 96.06 294 TYR B N 1
ATOM 9979 C CA . TYR B 1 294 ? -10.664 52.219 17.578 1 96.06 294 TYR B CA 1
ATOM 9980 C C . TYR B 1 294 ? -10.789 51.656 16.156 1 96.06 294 TYR B C 1
ATOM 9982 O O . TYR B 1 294 ? -10.25 52.25 15.211 1 96.06 294 TYR B O 1
ATOM 9990 N N . LYS B 1 295 ? -11.414 50.438 15.992 1 96.06 295 LYS B N 1
ATOM 9991 C CA . LYS B 1 295 ? -11.617 49.812 14.695 1 96.06 295 LYS B CA 1
ATOM 9992 C C . LYS B 1 295 ? -12.266 50.781 13.703 1 96.06 295 LYS B C 1
ATOM 9994 O O . LYS B 1 295 ? -11.781 50.938 12.578 1 96.06 295 LYS B O 1
ATOM 9999 N N . ASP B 1 296 ? -13.266 51.469 14.133 1 96.12 296 ASP B N 1
ATOM 10000 C CA . ASP B 1 296 ? -14 52.375 13.25 1 96.12 296 ASP B CA 1
ATOM 10001 C C . ASP B 1 296 ? -13.164 53.625 12.914 1 96.12 296 ASP B C 1
ATOM 10003 O O . ASP B 1 296 ? -13.156 54.062 11.766 1 96.12 296 ASP B O 1
ATOM 10007 N N . LEU B 1 297 ? -12.508 54.156 13.898 1 96.75 297 LEU B N 1
ATOM 10008 C CA . LEU B 1 297 ? -11.672 55.344 13.68 1 96.75 297 LEU B CA 1
ATOM 10009 C C . LEU B 1 297 ? -10.508 55 12.742 1 96.75 297 LEU B C 1
ATOM 10011 O O . LEU B 1 297 ? -10.172 55.812 11.867 1 96.75 297 LEU B O 1
ATOM 10015 N N . PHE B 1 298 ? -9.859 53.906 13.078 1 97.19 298 PHE B N 1
ATOM 10016 C CA . PHE B 1 298 ? -8.773 53.469 12.219 1 97.19 298 PHE B CA 1
ATOM 10017 C C . PHE B 1 298 ? -9.234 53.344 10.773 1 97.19 298 PHE B C 1
ATOM 10019 O O . PHE B 1 298 ? -8.555 53.812 9.859 1 97.19 298 PHE B O 1
ATOM 10026 N N . TYR B 1 299 ? -10.352 52.688 10.539 1 97.12 299 TYR B N 1
ATOM 10027 C CA . TYR B 1 299 ? -10.898 52.469 9.203 1 97.12 299 TYR B CA 1
ATOM 10028 C C . TYR B 1 299 ? -11.18 53.812 8.516 1 97.12 299 TYR B C 1
ATOM 10030 O O . TYR B 1 299 ? -10.781 54.031 7.367 1 97.12 299 TYR B O 1
ATOM 10038 N N . ASP B 1 300 ? -11.766 54.719 9.227 1 96.62 300 ASP B N 1
ATOM 10039 C CA . ASP B 1 300 ? -12.164 56 8.648 1 96.62 300 ASP B CA 1
ATOM 10040 C C . ASP B 1 300 ? -10.938 56.812 8.234 1 96.62 300 ASP B C 1
ATOM 10042 O O . ASP B 1 300 ? -10.875 57.344 7.121 1 96.62 300 ASP B O 1
ATOM 10046 N N . ILE B 1 301 ? -9.977 56.906 9.117 1 96.94 301 ILE B N 1
ATOM 10047 C CA . ILE B 1 301 ? -8.805 57.75 8.898 1 96.94 301 ILE B CA 1
ATOM 10048 C C . ILE B 1 301 ? -7.945 57.156 7.789 1 96.94 301 ILE B C 1
ATOM 10050 O O . ILE B 1 301 ? -7.582 57.844 6.832 1 96.94 301 ILE B O 1
ATOM 10054 N N . MET B 1 302 ? -7.609 55.906 7.922 1 96.44 302 MET B N 1
ATOM 10055 C CA . MET B 1 302 ? -6.719 55.25 6.965 1 96.44 302 MET B CA 1
ATOM 10056 C C . MET B 1 302 ? -7.379 55.125 5.598 1 96.44 302 MET B C 1
ATOM 10058 O O . MET B 1 302 ? -6.707 55.25 4.566 1 96.44 302 MET B O 1
ATOM 10062 N N . MET B 1 303 ? -8.727 54.875 5.551 1 95.25 303 MET B N 1
ATOM 10063 C CA . MET B 1 303 ? -9.445 54.781 4.285 1 95.25 303 MET B CA 1
ATOM 10064 C C . MET B 1 303 ? -9.445 56.094 3.549 1 95.25 303 MET B C 1
ATOM 10066 O O . MET B 1 303 ? -9.258 56.156 2.332 1 95.25 303 MET B O 1
ATOM 10070 N N . ALA B 1 304 ? -9.609 57.125 4.273 1 94.69 304 ALA B N 1
ATOM 10071 C CA . ALA B 1 304 ? -9.594 58.438 3.68 1 94.69 304 ALA B CA 1
ATOM 10072 C C . ALA B 1 304 ? -8.211 58.781 3.107 1 94.69 304 ALA B C 1
ATOM 10074 O O . ALA B 1 304 ? -8.109 59.344 2.021 1 94.69 304 ALA B O 1
ATOM 10075 N N . MET B 1 305 ? -7.203 58.438 3.814 1 95.12 305 MET B N 1
ATOM 10076 C CA . MET B 1 305 ? -5.84 58.75 3.396 1 95.12 305 MET B CA 1
ATOM 10077 C C . MET B 1 305 ? -5.418 57.875 2.217 1 95.12 305 MET B C 1
ATOM 10079 O O . MET B 1 305 ? -4.828 58.375 1.255 1 95.12 305 MET B O 1
ATOM 10083 N N . CYS B 1 306 ? -5.645 56.594 2.248 1 94.12 306 CYS B N 1
ATOM 10084 C CA . CYS B 1 306 ? -5.242 55.656 1.193 1 94.12 306 CYS B CA 1
ATOM 10085 C C . CYS B 1 306 ? -6.051 55.906 -0.076 1 94.12 306 CYS B C 1
ATOM 10087 O O . CYS B 1 306 ? -5.527 55.781 -1.185 1 94.12 306 CYS B O 1
ATOM 10089 N N . SER B 1 307 ? -7.371 56.188 0.04 1 91.62 307 SER B N 1
ATOM 10090 C CA . SER B 1 307 ? -8.219 56.406 -1.125 1 91.62 307 SER B CA 1
ATOM 10091 C C . SER B 1 307 ? -7.793 57.656 -1.895 1 91.62 307 SER B C 1
ATOM 10093 O O . SER B 1 307 ? -7.965 57.719 -3.113 1 91.62 307 SER B O 1
ATOM 10095 N N . GLN B 1 308 ? -7.195 58.531 -1.229 1 89 308 GLN B N 1
ATOM 10096 C CA . GLN B 1 308 ? -6.809 59.812 -1.845 1 89 308 GLN B CA 1
ATOM 10097 C C . GLN B 1 308 ? -5.41 59.719 -2.451 1 89 308 GLN B C 1
ATOM 10099 O O . GLN B 1 308 ? -5.008 60.594 -3.227 1 89 308 GLN B O 1
ATOM 10104 N N . HIS B 1 309 ? -4.848 58.688 -2.064 1 86.62 309 HIS B N 1
ATOM 10105 C CA . HIS B 1 309 ? -3.488 58.531 -2.57 1 86.62 309 HIS B CA 1
ATOM 10106 C C . HIS B 1 309 ? -3.467 57.719 -3.85 1 86.62 309 HIS B C 1
ATOM 10108 O O . HIS B 1 309 ? -3.979 56.594 -3.877 1 86.62 309 HIS B O 1
ATOM 10114 N N . SER B 1 310 ? -2.949 58.125 -4.945 1 81.31 310 SER B N 1
ATOM 10115 C CA . SER B 1 310 ? -3.008 57.531 -6.273 1 81.31 310 SER B CA 1
ATOM 10116 C C . SER B 1 310 ? -2.107 56.312 -6.367 1 81.31 310 SER B C 1
ATOM 10118 O O . SER B 1 310 ? -2.461 55.312 -7.012 1 81.31 310 SER B O 1
ATOM 10120 N N . ALA B 1 311 ? -0.98 56.25 -5.707 1 80.38 311 ALA B N 1
ATOM 10121 C CA . ALA B 1 311 ? 0 55.188 -5.898 1 80.38 311 ALA B CA 1
ATOM 10122 C C . ALA B 1 311 ? -0.273 54 -4.961 1 80.38 311 ALA B C 1
ATOM 10124 O O . ALA B 1 311 ? 0.181 52.875 -5.207 1 80.38 311 ALA B O 1
ATOM 10125 N N . LEU B 1 312 ? -0.88 54.219 -3.873 1 84.94 312 LEU B N 1
ATOM 10126 C CA . LEU B 1 312 ? -1.086 53.188 -2.863 1 84.94 312 LEU B CA 1
ATOM 10127 C C . LEU B 1 312 ? -2.461 52.531 -3.016 1 84.94 312 LEU B C 1
ATOM 10129 O O . LEU B 1 312 ? -3.246 52.5 -2.064 1 84.94 312 LEU B O 1
ATOM 10133 N N . LYS B 1 313 ? -2.783 52 -4.137 1 78.12 313 LYS B N 1
ATOM 10134 C CA . LYS B 1 313 ? -4.062 51.344 -4.402 1 78.12 313 LYS B CA 1
ATOM 10135 C C . LYS B 1 313 ? -4.238 50.094 -3.529 1 78.12 313 LYS B C 1
ATOM 10137 O O . LYS B 1 313 ? -5.34 49.812 -3.059 1 78.12 313 LYS B O 1
ATOM 10142 N N . ASP B 1 314 ? -3.186 49.406 -3.246 1 87.69 314 ASP B N 1
ATOM 10143 C CA . ASP B 1 314 ? -3.223 48.219 -2.416 1 87.69 314 ASP B CA 1
ATOM 10144 C C . ASP B 1 314 ? -3.51 48.562 -0.957 1 87.69 314 ASP B C 1
ATOM 10146 O O . ASP B 1 314 ? -3.859 47.688 -0.161 1 87.69 314 ASP B O 1
ATOM 10150 N N . GLY B 1 315 ? -3.432 49.875 -0.644 1 92.19 315 GLY B N 1
ATOM 10151 C CA . GLY B 1 315 ? -3.682 50.344 0.718 1 92.19 315 GLY B CA 1
ATOM 10152 C C . GLY B 1 315 ? -5.129 50.188 1.14 1 92.19 315 GLY B C 1
ATOM 10153 O O . GLY B 1 315 ? -5.418 49.875 2.305 1 92.19 315 GLY B O 1
ATOM 10154 N N . VAL B 1 316 ? -6.016 50.344 0.225 1 93.25 316 VAL B N 1
ATOM 10155 C CA . VAL B 1 316 ? -7.438 50.188 0.508 1 93.25 316 VAL B CA 1
ATOM 10156 C C . VAL B 1 316 ? -7.738 48.75 0.928 1 93.25 316 VAL B C 1
ATOM 10158 O O . VAL B 1 316 ? -8.492 48.531 1.878 1 93.25 316 VAL B O 1
ATOM 10161 N N . GLY B 1 317 ? -7.168 47.844 0.142 1 93.06 317 GLY B N 1
ATOM 10162 C CA . GLY B 1 317 ? -7.332 46.438 0.502 1 93.06 317 GLY B CA 1
ATOM 10163 C C . GLY B 1 317 ? -6.77 46.094 1.871 1 93.06 317 GLY B C 1
ATOM 10164 O O . GLY B 1 317 ? -7.352 45.312 2.609 1 93.06 317 GLY B O 1
ATOM 10165 N N . PHE B 1 318 ? -5.688 46.75 2.164 1 95.19 318 PHE B N 1
ATOM 10166 C CA . PHE B 1 318 ? -5.055 46.562 3.461 1 95.19 318 PHE B CA 1
ATOM 10167 C C . PHE B 1 318 ? -5.961 47.031 4.586 1 95.19 318 PHE B C 1
ATOM 10169 O O . PHE B 1 318 ? -6.133 46.344 5.594 1 95.19 318 PHE B O 1
ATOM 10176 N N . VAL B 1 319 ? -6.551 48.188 4.426 1 96.75 319 VAL B N 1
ATOM 10177 C CA . VAL B 1 319 ? -7.391 48.781 5.457 1 96.75 319 VAL B CA 1
ATOM 10178 C C . VAL B 1 319 ? -8.617 47.906 5.695 1 96.75 319 VAL B C 1
ATOM 10180 O O . VAL B 1 319 ? -9.023 47.688 6.84 1 96.75 319 VAL B O 1
ATOM 10183 N N . GLU B 1 320 ? -9.203 47.438 4.664 1 95.75 320 GLU B N 1
ATOM 10184 C CA . GLU B 1 320 ? -10.336 46.531 4.789 1 95.75 320 GLU B CA 1
ATOM 10185 C C . GLU B 1 320 ? -9.945 45.25 5.523 1 95.75 320 GLU B C 1
ATOM 10187 O O . GLU B 1 320 ? -10.719 44.75 6.34 1 95.75 320 GLU B O 1
ATOM 10192 N N . MET B 1 321 ? -8.852 44.719 5.18 1 96.19 321 MET B N 1
ATOM 10193 C CA . MET B 1 321 ? -8.352 43.5 5.816 1 96.19 321 MET B CA 1
ATOM 10194 C C . MET B 1 321 ? -8.172 43.719 7.316 1 96.19 321 MET B C 1
ATOM 10196 O O . MET B 1 321 ? -8.547 42.875 8.117 1 96.19 321 MET B O 1
ATOM 10200 N N . ILE B 1 322 ? -7.598 44.875 7.691 1 96.38 322 ILE B N 1
ATOM 10201 C CA . ILE B 1 322 ? -7.348 45.156 9.102 1 96.38 322 ILE B CA 1
ATOM 10202 C C . ILE B 1 322 ? -8.672 45.312 9.836 1 96.38 322 ILE B C 1
ATOM 10204 O O . ILE B 1 322 ? -8.805 44.906 10.992 1 96.38 322 ILE B O 1
ATOM 10208 N N . LYS B 1 323 ? -9.633 45.938 9.234 1 96.75 323 LYS B N 1
ATOM 10209 C CA . LYS B 1 323 ? -10.953 46.031 9.844 1 96.75 323 LYS B CA 1
ATOM 10210 C C . LYS B 1 323 ? -11.547 44.656 10.133 1 96.75 323 LYS B C 1
ATOM 10212 O O . LYS B 1 323 ? -12.047 44.406 11.227 1 96.75 323 LYS B O 1
ATOM 10217 N N . ARG B 1 324 ? -11.5 43.812 9.188 1 95.56 324 ARG B N 1
ATOM 10218 C CA . ARG B 1 324 ? -12.016 42.469 9.344 1 95.56 324 ARG B CA 1
ATOM 10219 C C . ARG B 1 324 ? -11.266 41.719 10.43 1 95.56 324 ARG B C 1
ATOM 10221 O O . ARG B 1 324 ? -11.859 40.969 11.203 1 95.56 324 ARG B O 1
ATOM 10228 N N . LEU B 1 325 ? -9.969 41.906 10.398 1 96.12 325 LEU B N 1
ATOM 10229 C CA . LEU B 1 325 ? -9.148 41.281 11.414 1 96.12 325 LEU B CA 1
ATOM 10230 C C . LEU B 1 325 ? -9.539 41.75 12.812 1 96.12 325 LEU B C 1
ATOM 10232 O O . LEU B 1 325 ? -9.727 40.938 13.719 1 96.12 325 LEU B O 1
ATOM 10236 N N . MET B 1 326 ? -9.703 43.031 12.961 1 95.56 326 MET B N 1
ATOM 10237 C CA . MET B 1 326 ? -10.055 43.594 14.25 1 95.56 326 MET B CA 1
ATOM 10238 C C . MET B 1 326 ? -11.414 43.125 14.719 1 95.56 326 MET B C 1
ATOM 10240 O O . MET B 1 326 ? -11.617 42.875 15.906 1 95.56 326 MET B O 1
ATOM 10244 N N . GLU B 1 327 ? -12.312 43 13.82 1 93.44 327 GLU B N 1
ATOM 10245 C CA . GLU B 1 327 ? -13.641 42.5 14.156 1 93.44 327 GLU B CA 1
ATOM 10246 C C . GLU B 1 327 ? -13.555 41.094 14.734 1 93.44 327 GLU B C 1
ATOM 10248 O O . GLU B 1 327 ? -14.188 40.781 15.75 1 93.44 327 GLU B O 1
ATOM 10253 N N . ARG B 1 328 ? -12.82 40.25 14.141 1 92.94 328 ARG B N 1
ATOM 10254 C CA . ARG B 1 328 ? -12.688 38.875 14.57 1 92.94 328 ARG B CA 1
ATOM 10255 C C . ARG B 1 328 ? -11.906 38.781 15.875 1 92.94 328 ARG B C 1
ATOM 10257 O O . ARG B 1 328 ? -12.242 37.969 16.75 1 92.94 328 ARG B O 1
ATOM 10264 N N . LEU B 1 329 ? -10.859 39.594 15.969 1 94.44 329 LEU B N 1
ATOM 10265 C CA . LEU B 1 329 ? -10.055 39.594 17.188 1 94.44 329 LEU B CA 1
ATOM 10266 C C . LEU B 1 329 ? -10.867 40.094 18.375 1 94.44 329 LEU B C 1
ATOM 10268 O O . LEU B 1 329 ? -10.75 39.562 19.484 1 94.44 329 LEU B O 1
ATOM 10272 N N . LEU B 1 330 ? -11.672 41.094 18.172 1 92.44 330 LEU B N 1
ATOM 10273 C CA . LEU B 1 330 ? -12.508 41.625 19.234 1 92.44 330 LEU B CA 1
ATOM 10274 C C . LEU B 1 330 ? -13.578 40.625 19.656 1 92.44 330 LEU B C 1
ATOM 10276 O O . LEU B 1 330 ? -13.883 40.5 20.828 1 92.44 330 LEU B O 1
ATOM 10280 N N . GLU B 1 331 ? -14.078 39.969 18.672 1 87.69 331 GLU B N 1
ATOM 10281 C CA . GLU B 1 331 ? -15.023 38.906 18.984 1 87.69 331 GLU B CA 1
ATOM 10282 C C . GLU B 1 331 ? -14.367 37.812 19.812 1 87.69 331 GLU B C 1
ATOM 10284 O O . GLU B 1 331 ? -14.969 37.312 20.766 1 87.69 331 GLU B O 1
ATOM 10289 N N . TYR B 1 332 ? -13.258 37.406 19.391 1 90.44 332 TYR B N 1
ATOM 10290 C CA . TYR B 1 332 ? -12.5 36.406 20.109 1 90.44 332 TYR B CA 1
ATOM 10291 C C . TYR B 1 332 ? -12.211 36.844 21.531 1 90.44 332 TYR B C 1
ATOM 10293 O O . TYR B 1 332 ? -12.344 36.062 22.484 1 90.44 332 TYR B O 1
ATOM 10301 N N . ARG B 1 333 ? -11.844 38.062 21.719 1 88.94 333 ARG B N 1
ATOM 10302 C CA . ARG B 1 333 ? -11.523 38.594 23.047 1 88.94 333 ARG B CA 1
ATOM 10303 C C . ARG B 1 333 ? -12.758 38.594 23.938 1 88.94 333 ARG B C 1
ATOM 10305 O O . ARG B 1 333 ? -12.648 38.312 25.141 1 88.94 333 ARG B O 1
ATOM 10312 N N . ASN B 1 334 ? -13.875 38.875 23.391 1 83.25 334 ASN B N 1
ATOM 10313 C CA . ASN B 1 334 ? -15.109 38.906 24.156 1 83.25 334 ASN B CA 1
ATOM 10314 C C . ASN B 1 334 ? -15.492 37.531 24.688 1 83.25 334 ASN B C 1
ATOM 10316 O O . ASN B 1 334 ? -16.156 37.406 25.719 1 83.25 334 ASN B O 1
ATOM 10320 N N . ILE B 1 335 ? -15.039 36.531 23.953 1 82.12 335 ILE B N 1
ATOM 10321 C CA . ILE B 1 335 ? -15.477 35.188 24.281 1 82.12 335 ILE B CA 1
ATOM 10322 C C . ILE B 1 335 ? -14.383 34.469 25.062 1 82.12 335 ILE B C 1
ATOM 10324 O O . ILE B 1 335 ? -14.648 33.469 25.75 1 82.12 335 ILE B O 1
ATOM 10328 N N . ILE B 1 336 ? -13.18 34.906 25.078 1 77.81 336 ILE B N 1
ATOM 10329 C CA . ILE B 1 336 ? -12.031 34.219 25.672 1 77.81 336 ILE B CA 1
ATOM 10330 C C . ILE B 1 336 ? -12.312 33.938 27.141 1 77.81 336 ILE B C 1
ATOM 10332 O O . ILE B 1 336 ? -11.961 32.844 27.641 1 77.81 336 ILE B O 1
ATOM 10336 N N . ASN B 1 337 ? -13 34.844 27.828 1 71.38 337 ASN B N 1
ATOM 10337 C CA . ASN B 1 337 ? -13.227 34.656 29.25 1 71.38 337 ASN B CA 1
ATOM 10338 C C . ASN B 1 337 ? -14.578 34 29.516 1 71.38 337 ASN B C 1
ATOM 10340 O O . ASN B 1 337 ? -14.969 33.812 30.672 1 71.38 337 ASN B O 1
ATOM 10344 N N . ASP B 1 338 ? -15.156 33.656 28.422 1 71.69 338 ASP B N 1
ATOM 10345 C CA . ASP B 1 338 ? -16.438 32.969 28.547 1 71.69 338 ASP B CA 1
ATOM 10346 C C . ASP B 1 338 ? -16.219 31.516 28.984 1 71.69 338 ASP B C 1
ATOM 10348 O O . ASP B 1 338 ? -15.172 30.922 28.75 1 71.69 338 ASP B O 1
ATOM 10352 N N . GLU B 1 339 ? -17.094 31 29.766 1 75.19 339 GLU B N 1
ATOM 10353 C CA . GLU B 1 339 ? -17.031 29.656 30.297 1 75.19 339 GLU B CA 1
ATOM 10354 C C . GLU B 1 339 ? -17.25 28.609 29.188 1 75.19 339 GLU B C 1
ATOM 10356 O O . GLU B 1 339 ? -16.797 27.469 29.312 1 75.19 339 GLU B O 1
ATOM 10361 N N . ASN B 1 340 ? -17.828 29.078 28.141 1 83.44 340 ASN B N 1
ATOM 10362 C CA . ASN B 1 340 ? -18.125 28.125 27.062 1 83.44 340 ASN B CA 1
ATOM 10363 C C . ASN B 1 340 ? -16.938 27.938 26.141 1 83.44 340 ASN B C 1
ATOM 10365 O O . ASN B 1 340 ? -16.688 28.766 25.266 1 83.44 340 ASN B O 1
ATOM 10369 N N . LYS B 1 341 ? -16.219 26.859 26.266 1 87.19 341 LYS B N 1
ATOM 10370 C CA . LYS B 1 341 ? -15.031 26.547 25.484 1 87.19 341 LYS B CA 1
ATOM 10371 C C . LYS B 1 341 ? -15.375 26.297 24.016 1 87.19 341 LYS B C 1
ATOM 10373 O O . LYS B 1 341 ? -14.547 26.531 23.125 1 87.19 341 LYS B O 1
ATOM 10378 N N . GLU B 1 342 ? -16.562 25.844 23.688 1 86.56 342 GLU B N 1
ATOM 10379 C CA . GLU B 1 342 ? -16.953 25.562 22.312 1 86.56 342 GLU B CA 1
ATOM 10380 C C . GLU B 1 342 ? -17.078 26.844 21.5 1 86.56 342 GLU B C 1
ATOM 10382 O O . GLU B 1 342 ? -16.734 26.875 20.312 1 86.56 342 GLU B O 1
ATOM 10387 N N . ASN B 1 343 ? -17.578 27.844 22.141 1 87.19 343 ASN B N 1
ATOM 10388 C CA . ASN B 1 343 ? -17.656 29.141 21.469 1 87.19 343 ASN B CA 1
ATOM 10389 C C . ASN B 1 343 ? -16.266 29.688 21.172 1 87.19 343 ASN B C 1
ATOM 10391 O O . ASN B 1 343 ? -16.047 30.312 20.125 1 87.19 343 ASN B O 1
ATOM 10395 N N . ARG B 1 344 ? -15.422 29.516 22.141 1 90.44 344 ARG B N 1
ATOM 10396 C CA . ARG B 1 344 ? -14.039 29.938 21.938 1 90.44 344 ARG B CA 1
ATOM 10397 C C . ARG B 1 344 ? -13.422 29.234 20.734 1 90.44 344 ARG B C 1
ATOM 10399 O O . ARG B 1 344 ? -12.703 29.844 19.953 1 90.44 344 ARG B O 1
ATOM 10406 N N . MET B 1 345 ? -13.727 27.953 20.625 1 93.62 345 MET B N 1
ATOM 10407 C CA . MET B 1 345 ? -13.203 27.188 19.5 1 93.62 345 MET B CA 1
ATOM 10408 C C . MET B 1 345 ? -13.719 27.734 18.172 1 93.62 345 MET B C 1
ATOM 10410 O O . MET B 1 345 ? -12.969 27.812 17.203 1 93.62 345 MET B O 1
ATOM 10414 N N . SER B 1 346 ? -14.914 28.047 18.125 1 90.25 346 SER B N 1
ATOM 10415 C CA . SER B 1 346 ? -15.492 28.594 16.906 1 90.25 346 SER B CA 1
ATOM 10416 C C . SER B 1 346 ? -14.82 29.891 16.5 1 90.25 346 SER B C 1
ATOM 10418 O O . SER B 1 346 ? -14.562 30.125 15.32 1 90.25 346 SER B O 1
ATOM 10420 N N . CYS B 1 347 ? -14.578 30.734 17.469 1 90.94 347 CYS B N 1
ATOM 10421 C CA . CYS B 1 347 ? -13.906 32 17.188 1 90.94 347 CYS B CA 1
ATOM 10422 C C . CYS B 1 347 ? -12.484 31.75 16.688 1 90.94 347 CYS B C 1
ATOM 10424 O O . CYS B 1 347 ? -12.016 32.469 15.797 1 90.94 347 CYS B O 1
ATOM 10426 N N . ILE B 1 348 ? -11.812 30.828 17.328 1 94.25 348 ILE B N 1
ATOM 10427 C CA . ILE B 1 348 ? -10.469 30.469 16.891 1 94.25 348 ILE B CA 1
ATOM 10428 C C . ILE B 1 348 ? -10.5 30.016 15.43 1 94.25 348 ILE B C 1
ATOM 10430 O O . ILE B 1 348 ? -9.633 30.391 14.633 1 94.25 348 ILE B O 1
ATOM 10434 N N . VAL B 1 349 ? -11.492 29.203 15.062 1 93.81 349 VAL B N 1
ATOM 10435 C CA . VAL B 1 349 ? -11.602 28.703 13.695 1 93.81 349 VAL B CA 1
ATOM 10436 C C . VAL B 1 349 ? -11.867 29.859 12.734 1 93.81 349 VAL B C 1
ATOM 10438 O O . VAL B 1 349 ? -11.344 29.891 11.617 1 93.81 349 VAL B O 1
ATOM 10441 N N . ASN B 1 350 ? -12.625 30.781 13.148 1 91.44 350 ASN B N 1
ATOM 10442 C CA . ASN B 1 350 ? -12.852 31.969 12.328 1 91.44 350 ASN B CA 1
ATOM 10443 C C . ASN B 1 350 ? -11.547 32.719 12.047 1 91.44 350 ASN B C 1
ATOM 10445 O O . ASN B 1 350 ? -11.32 33.156 10.922 1 91.44 350 ASN B O 1
ATOM 10449 N N . LEU B 1 351 ? -10.805 32.844 13.086 1 94.06 351 LEU B N 1
ATOM 10450 C CA . LEU B 1 351 ? -9.508 33.5 12.922 1 94.06 351 LEU B CA 1
ATOM 10451 C C . LEU B 1 351 ? -8.586 32.656 12.031 1 94.06 351 LEU B C 1
ATOM 10453 O O . LEU B 1 351 ? -7.895 33.219 11.172 1 94.06 351 LEU B O 1
ATOM 10457 N N . LEU B 1 352 ? -8.617 31.438 12.305 1 94.88 352 LEU B N 1
ATOM 10458 C CA . LEU B 1 352 ? -7.824 30.516 11.508 1 94.88 352 LEU B CA 1
ATOM 10459 C C . LEU B 1 352 ? -8.188 30.625 10.031 1 94.88 352 LEU B C 1
ATOM 10461 O O . LEU B 1 352 ? -7.301 30.672 9.172 1 94.88 352 LEU B O 1
ATOM 10465 N N . ASP B 1 353 ? -9.391 30.594 9.719 1 92.44 353 ASP B N 1
ATOM 10466 C CA . ASP B 1 353 ? -9.867 30.703 8.344 1 92.44 353 ASP B CA 1
ATOM 10467 C C . ASP B 1 353 ? -9.461 32.031 7.719 1 92.44 353 ASP B C 1
ATOM 10469 O O . ASP B 1 353 ? -9.102 32.094 6.539 1 92.44 353 ASP B O 1
ATOM 10473 N N . PHE B 1 354 ? -9.539 32.969 8.492 1 94.75 354 PHE B N 1
ATOM 10474 C CA . PHE B 1 354 ? -9.156 34.281 8.008 1 94.75 354 PHE B CA 1
ATOM 10475 C C . PHE B 1 354 ? -7.672 34.344 7.652 1 94.75 354 PHE B C 1
ATOM 10477 O O . PHE B 1 354 ? -7.297 34.812 6.582 1 94.75 354 PHE B O 1
ATOM 10484 N N . TYR B 1 355 ? -6.836 33.938 8.547 1 95.38 355 TYR B N 1
ATOM 10485 C CA . TYR B 1 355 ? -5.398 33.938 8.305 1 95.38 355 TYR B CA 1
ATOM 10486 C C . TYR B 1 355 ? -5.039 33.062 7.121 1 95.38 355 TYR B C 1
ATOM 10488 O O . TYR B 1 355 ? -4.094 33.344 6.387 1 95.38 355 TYR B O 1
ATOM 10496 N N . SER B 1 356 ? -5.742 31.953 6.965 1 93.69 356 SER B N 1
ATOM 10497 C CA . SER B 1 356 ? -5.547 31.109 5.785 1 93.69 356 SER B CA 1
ATOM 10498 C C . SER B 1 356 ? -5.91 31.859 4.508 1 93.69 356 SER B C 1
ATOM 10500 O O . SER B 1 356 ? -5.199 31.766 3.506 1 93.69 356 SER B O 1
ATOM 10502 N N . GLU B 1 357 ? -6.992 32.594 4.566 1 93.94 357 GLU B N 1
ATOM 10503 C CA . GLU B 1 357 ? -7.465 33.344 3.418 1 93.94 357 GLU B CA 1
ATOM 10504 C C . GLU B 1 357 ? -6.43 34.375 2.988 1 93.94 357 GLU B C 1
ATOM 10506 O O . GLU B 1 357 ? -6.215 34.594 1.792 1 93.94 357 GLU B O 1
ATOM 10511 N N . ILE B 1 358 ? -5.77 35.062 3.932 1 92.94 358 ILE B N 1
ATOM 10512 C CA . ILE B 1 358 ? -4.812 36.094 3.607 1 92.94 358 ILE B CA 1
ATOM 10513 C C . ILE B 1 358 ? -3.412 35.5 3.473 1 92.94 358 ILE B C 1
ATOM 10515 O O . ILE B 1 358 ? -2.426 36.25 3.367 1 92.94 358 ILE B O 1
ATOM 10519 N N . ASN B 1 359 ? -3.258 34.188 3.59 1 90.69 359 ASN B N 1
ATOM 10520 C CA . ASN B 1 359 ? -2.043 33.438 3.357 1 90.69 359 ASN B CA 1
ATOM 10521 C C . ASN B 1 359 ? -0.943 33.812 4.348 1 90.69 359 ASN B C 1
ATOM 10523 O O . ASN B 1 359 ? 0.187 34.094 3.951 1 90.69 359 ASN B O 1
ATOM 10527 N N . ARG B 1 360 ? -1.322 34.062 5.562 1 91.44 360 ARG B N 1
ATOM 10528 C CA . ARG B 1 360 ? -0.361 34.219 6.648 1 91.44 360 ARG B CA 1
ATOM 10529 C C . ARG B 1 360 ? -0.164 32.938 7.422 1 91.44 360 ARG B C 1
ATOM 10531 O O . ARG B 1 360 ? -0.863 32.656 8.406 1 91.44 360 ARG B O 1
ATOM 10538 N N . LYS B 1 361 ? 0.845 32.188 7.164 1 89 361 LYS B N 1
ATOM 10539 C CA . LYS B 1 361 ? 1.034 30.797 7.621 1 89 361 LYS B CA 1
ATOM 10540 C C . LYS B 1 361 ? 1.44 30.766 9.094 1 89 361 LYS B C 1
ATOM 10542 O O . LYS B 1 361 ? 1.006 29.875 9.836 1 89 361 LYS B O 1
ATOM 10547 N N . GLU B 1 362 ? 2.26 31.703 9.469 1 86.94 362 GLU B N 1
ATOM 10548 C CA . GLU B 1 362 ? 2.721 31.703 10.852 1 86.94 362 GLU B CA 1
ATOM 10549 C C . GLU B 1 362 ? 1.554 31.859 11.82 1 86.94 362 GLU B C 1
ATOM 10551 O O . GLU B 1 362 ? 1.454 31.125 12.805 1 86.94 362 GLU B O 1
ATOM 10556 N N . MET B 1 363 ? 0.737 32.875 11.539 1 91.12 363 MET B N 1
ATOM 10557 C CA . MET B 1 363 ? -0.425 33.125 12.391 1 91.12 363 MET B CA 1
ATOM 10558 C C . MET B 1 363 ? -1.401 31.953 12.305 1 91.12 363 MET B C 1
ATOM 10560 O O . MET B 1 363 ? -2.02 31.578 13.305 1 91.12 363 MET B O 1
ATOM 10564 N N . TYR B 1 364 ? -1.521 31.406 11.141 1 93.5 364 TYR B N 1
ATOM 10565 C CA . TYR B 1 364 ? -2.373 30.234 10.93 1 93.5 364 TYR B CA 1
ATOM 10566 C C . TYR B 1 364 ? -1.964 29.078 11.836 1 93.5 364 TYR B C 1
ATOM 10568 O O . TYR B 1 364 ? -2.801 28.516 12.539 1 93.5 364 TYR B O 1
ATOM 10576 N N . ILE B 1 365 ? -0.716 28.797 11.867 1 92.06 365 ILE B N 1
ATOM 10577 C CA . ILE B 1 365 ? -0.196 27.688 12.648 1 92.06 365 ILE B CA 1
ATOM 10578 C C . ILE B 1 365 ? -0.383 27.969 14.141 1 92.06 365 ILE B C 1
ATOM 10580 O O . ILE B 1 365 ? -0.671 27.062 14.922 1 92.06 365 ILE B O 1
ATOM 10584 N N . ARG B 1 366 ? -0.22 29.234 14.508 1 90.88 366 ARG B N 1
ATOM 10585 C CA . ARG B 1 366 ? -0.415 29.609 15.906 1 90.88 366 ARG B CA 1
ATOM 10586 C C . ARG B 1 366 ? -1.822 29.266 16.375 1 90.88 366 ARG B C 1
ATOM 10588 O O . ARG B 1 366 ? -1.998 28.703 17.469 1 90.88 366 ARG B O 1
ATOM 10595 N N . TYR B 1 367 ? -2.725 29.578 15.555 1 94.38 367 TYR B N 1
ATOM 10596 C CA . TYR B 1 367 ? -4.109 29.344 15.945 1 94.38 367 TYR B CA 1
ATOM 10597 C C . TYR B 1 367 ? -4.477 27.875 15.781 1 94.38 367 TYR B C 1
ATOM 10599 O O . TYR B 1 367 ? -5.352 27.359 16.484 1 94.38 367 TYR B O 1
ATOM 10607 N N . VAL B 1 368 ? -3.865 27.172 14.898 1 94.94 368 VAL B N 1
ATOM 10608 C CA . VAL B 1 368 ? -4.023 25.734 14.82 1 94.94 368 VAL B CA 1
ATOM 10609 C C . VAL B 1 368 ? -3.57 25.094 16.125 1 94.94 368 VAL B C 1
ATOM 10611 O O . VAL B 1 368 ? -4.266 24.234 16.688 1 94.94 368 VAL B O 1
ATOM 10614 N N . ASN B 1 369 ? -2.465 25.531 16.578 1 9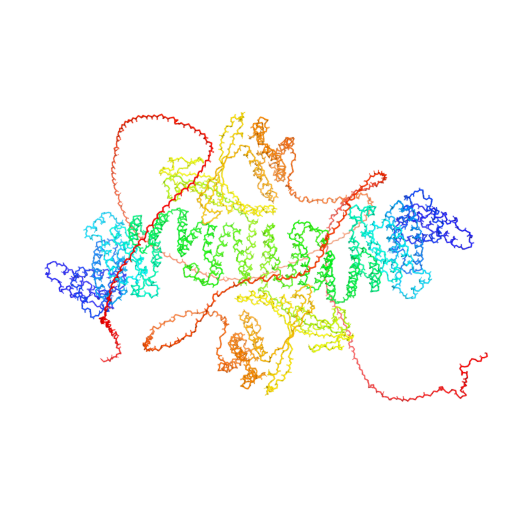3.38 369 ASN B N 1
ATOM 10615 C CA . ASN B 1 369 ? -1.929 25 17.828 1 93.38 369 ASN B CA 1
ATOM 10616 C C . ASN B 1 369 ? -2.816 25.359 19.016 1 93.38 369 ASN B C 1
ATOM 10618 O O . ASN B 1 369 ? -3.004 24.531 19.922 1 93.38 369 ASN B O 1
ATOM 10622 N N . LYS B 1 370 ? -3.318 26.562 19.016 1 93.06 370 LYS B N 1
ATOM 10623 C CA . LYS B 1 370 ? -4.238 26.969 20.078 1 93.06 370 LYS B CA 1
ATOM 10624 C C . LYS B 1 370 ? -5.477 26.078 20.094 1 93.06 370 LYS B C 1
ATOM 10626 O O . LYS B 1 370 ? -5.914 25.641 21.156 1 93.06 370 LYS B O 1
ATOM 10631 N N . LEU B 1 371 ? -6.016 25.875 18.906 1 96.62 371 LEU B N 1
ATOM 10632 C CA . LEU B 1 371 ? -7.199 25.031 18.797 1 96.62 371 LEU B CA 1
ATOM 10633 C C . LEU B 1 371 ? -6.895 23.594 19.219 1 96.62 371 LEU B C 1
ATOM 10635 O O . LEU B 1 371 ? -7.695 22.969 19.922 1 96.62 371 LEU B O 1
ATOM 10639 N N . TYR B 1 372 ? -5.734 23.047 18.875 1 96.31 372 TYR B N 1
ATOM 10640 C CA . TYR B 1 372 ? -5.305 21.703 19.234 1 96.31 372 TYR B CA 1
ATOM 10641 C C . TYR B 1 372 ? -5.227 21.531 20.75 1 96.31 372 TYR B C 1
ATOM 10643 O O . TYR B 1 372 ? -5.73 20.562 21.297 1 96.31 372 TYR B O 1
ATOM 10651 N N . ASP B 1 373 ? -4.633 22.516 21.312 1 95.31 373 ASP B N 1
ATOM 10652 C CA . ASP B 1 373 ? -4.484 22.469 22.766 1 95.31 373 ASP B CA 1
ATOM 10653 C C . ASP B 1 373 ? -5.84 22.531 23.469 1 95.31 373 ASP B C 1
ATOM 10655 O O . ASP B 1 373 ? -6.062 21.844 24.469 1 95.31 373 ASP B O 1
ATOM 10659 N N . LEU B 1 374 ? -6.684 23.359 22.938 1 95.19 374 LEU B N 1
ATOM 10660 C CA . LEU B 1 374 ? -8.016 23.469 23.516 1 95.19 374 LEU B CA 1
ATOM 10661 C C . LEU B 1 374 ? -8.781 22.156 23.375 1 95.19 374 LEU B C 1
ATOM 10663 O O . LEU B 1 374 ? -9.5 21.75 24.281 1 95.19 374 LEU B O 1
ATOM 10667 N N . HIS B 1 375 ? -8.711 21.484 22.266 1 97.06 375 HIS B N 1
ATOM 10668 C CA . HIS B 1 375 ? -9.352 20.188 22.062 1 97.06 375 HIS B CA 1
ATOM 10669 C C . HIS B 1 375 ? -8.812 19.156 23.031 1 97.06 375 HIS B C 1
ATOM 10671 O O . HIS B 1 375 ? -9.578 18.359 23.578 1 97.06 375 HIS B O 1
ATOM 10677 N N . LEU B 1 376 ? -7.496 19.156 23.219 1 96.38 376 LEU B N 1
ATOM 10678 C CA . LEU B 1 376 ? -6.895 18.203 24.141 1 96.38 376 LEU B CA 1
ATOM 10679 C C . LEU B 1 376 ? -7.402 18.422 25.562 1 96.38 376 LEU B C 1
ATOM 10681 O O . LEU B 1 376 ? -7.684 17.453 26.281 1 96.38 376 LEU B O 1
ATOM 10685 N N . GLU B 1 377 ? -7.57 19.672 25.875 1 94.88 377 GLU B N 1
ATOM 10686 C CA . GLU B 1 377 ? -8.078 20.031 27.203 1 94.88 377 GLU B CA 1
ATOM 10687 C C . GLU B 1 377 ? -9.508 19.531 27.391 1 94.88 377 GLU B C 1
ATOM 10689 O O . GLU B 1 377 ? -9.891 19.125 28.484 1 94.88 377 GLU B O 1
ATOM 10694 N N . CYS B 1 378 ? -10.297 19.516 26.344 1 93.88 378 CYS B N 1
ATOM 10695 C CA . CYS B 1 378 ? -11.703 19.125 26.406 1 93.88 378 CYS B CA 1
ATOM 10696 C C . CYS B 1 378 ? -11.867 17.641 26.125 1 93.88 378 CYS B C 1
ATOM 10698 O O . CYS B 1 378 ? -12.992 17.125 26.109 1 93.88 378 CYS B O 1
ATOM 10700 N N . GLY B 1 379 ? -10.781 16.922 25.766 1 94.81 379 GLY B N 1
ATOM 10701 C CA . GLY B 1 379 ? -10.844 15.5 25.469 1 94.81 379 GLY B CA 1
ATOM 10702 C C . GLY B 1 379 ? -11.391 15.195 24.094 1 94.81 379 GLY B C 1
ATOM 10703 O O . GLY B 1 379 ? -11.93 14.109 23.859 1 94.81 379 GLY B O 1
ATOM 10704 N N . ASN B 1 380 ? -11.406 16.172 23.203 1 96.19 380 ASN B N 1
ATOM 10705 C CA . ASN B 1 380 ? -11.836 15.992 21.828 1 96.19 380 ASN B CA 1
ATOM 10706 C C . ASN B 1 380 ? -10.695 15.484 20.953 1 96.19 380 ASN B C 1
ATOM 10708 O O . ASN B 1 380 ? -10.219 16.203 20.062 1 96.19 380 ASN B O 1
ATOM 10712 N N . TYR B 1 381 ? -10.359 14.266 21.047 1 97.62 381 TYR B N 1
ATOM 10713 C CA . TYR B 1 381 ? -9.18 13.727 20.391 1 97.62 381 TYR B CA 1
ATOM 10714 C C . TYR B 1 381 ? -9.383 13.648 18.875 1 97.62 381 TYR B C 1
ATOM 10716 O O . TYR B 1 381 ? -8.461 13.922 18.109 1 97.62 381 TYR B O 1
ATOM 10724 N N . THR B 1 382 ? -10.57 13.289 18.469 1 97.5 382 THR B N 1
ATOM 10725 C CA . THR B 1 382 ? -10.859 13.203 17.047 1 97.5 382 THR B CA 1
ATOM 10726 C C . THR B 1 382 ? -10.656 14.555 16.375 1 97.5 382 THR B C 1
ATOM 10728 O O . THR B 1 382 ? -9.953 14.656 15.359 1 97.5 382 THR B O 1
ATOM 10731 N N . GLU B 1 383 ? -11.211 15.578 16.938 1 97.69 383 GLU B N 1
ATOM 10732 C CA . GLU B 1 383 ? -11.109 16.922 16.375 1 97.69 383 GLU B CA 1
ATOM 10733 C C . GLU B 1 383 ? -9.672 17.438 16.453 1 97.69 383 GLU B C 1
ATOM 10735 O O . GLU B 1 383 ? -9.227 18.188 15.586 1 97.69 383 GLU B O 1
ATOM 10740 N N . ALA B 1 384 ? -8.992 17.062 17.562 1 98.06 384 ALA B N 1
ATOM 10741 C CA . ALA B 1 384 ? -7.586 17.438 17.688 1 98.06 384 ALA B CA 1
ATOM 10742 C C . ALA B 1 384 ? -6.762 16.906 16.516 1 98.06 384 ALA B C 1
ATOM 10744 O O . ALA B 1 384 ? -5.906 17.609 15.984 1 98.06 384 ALA B O 1
ATOM 10745 N N . ALA B 1 385 ? -7.031 15.695 16.172 1 98.19 385 ALA B N 1
ATOM 10746 C CA . ALA B 1 385 ? -6.309 15.078 15.062 1 98.19 385 ALA B CA 1
ATOM 10747 C C . ALA B 1 385 ? -6.594 15.812 13.758 1 98.19 385 ALA B C 1
ATOM 10749 O O . ALA B 1 385 ? -5.676 16.109 12.992 1 98.19 385 ALA B O 1
ATOM 10750 N N . TYR B 1 386 ? -7.855 16.125 13.508 1 97.88 386 TYR B N 1
ATOM 10751 C CA . TYR B 1 386 ? -8.227 16.859 12.305 1 97.88 386 TYR B CA 1
ATOM 10752 C C . TYR B 1 386 ? -7.531 18.219 12.273 1 97.88 386 TYR B C 1
ATOM 10754 O O . TYR B 1 386 ? -7.145 18.703 11.203 1 97.88 386 TYR B O 1
ATOM 10762 N N . THR B 1 387 ? -7.398 18.828 13.414 1 97.75 387 THR B N 1
ATOM 10763 C CA . THR B 1 387 ? -6.77 20.141 13.508 1 97.75 387 THR B CA 1
ATOM 10764 C C . THR B 1 387 ? -5.293 20.062 13.133 1 97.75 387 THR B C 1
ATOM 10766 O O . THR B 1 387 ? -4.797 20.875 12.367 1 97.75 387 THR B O 1
ATOM 10769 N N . LEU B 1 388 ? -4.641 19.078 13.648 1 96.06 388 LEU B N 1
ATOM 10770 C CA . LEU B 1 388 ? -3.219 18.922 13.359 1 96.06 388 LEU B CA 1
ATOM 10771 C C . LEU B 1 388 ? -2.988 18.625 11.883 1 96.06 388 LEU B C 1
ATOM 10773 O O . LEU B 1 388 ? -1.914 18.906 11.352 1 96.06 388 LEU B O 1
ATOM 10777 N N . GLN B 1 389 ? -3.947 18.031 11.273 1 96.56 389 GLN B N 1
ATOM 10778 C CA . GLN B 1 389 ? -3.838 17.734 9.852 1 96.56 389 GLN B CA 1
ATOM 10779 C C . GLN B 1 389 ? -3.713 19.031 9.031 1 96.56 389 GLN B C 1
ATOM 10781 O O . GLN B 1 389 ? -3.1 19.031 7.961 1 96.56 389 GLN B O 1
ATOM 10786 N N . LEU B 1 390 ? -4.324 20.047 9.547 1 95.12 390 LEU B N 1
ATOM 10787 C CA . LEU B 1 390 ? -4.207 21.328 8.852 1 95.12 390 LEU B CA 1
ATOM 10788 C C . LEU B 1 390 ? -2.748 21.766 8.773 1 95.12 390 LEU B C 1
ATOM 10790 O O . LEU B 1 390 ? -2.314 22.312 7.758 1 95.12 390 LEU B O 1
ATOM 10794 N N . HIS B 1 391 ? -2.057 21.547 9.867 1 93.25 391 HIS B N 1
ATOM 10795 C CA . HIS B 1 391 ? -0.636 21.875 9.898 1 93.25 391 HIS B CA 1
ATOM 10796 C C . HIS B 1 391 ? 0.15 20.984 8.938 1 93.25 391 HIS B C 1
ATOM 10798 O O . HIS B 1 391 ? 1.009 21.469 8.195 1 93.25 391 HIS B O 1
ATOM 10804 N N . SER B 1 392 ? -0.127 19.719 8.898 1 94.5 392 SER B N 1
ATOM 10805 C CA . SER B 1 392 ? 0.607 18.766 8.07 1 94.5 392 SER B CA 1
ATOM 10806 C C . SER B 1 392 ? 0.409 19.062 6.586 1 94.5 392 SER B C 1
ATOM 10808 O O . SER B 1 392 ? 1.303 18.812 5.773 1 94.5 392 SER B O 1
ATOM 10810 N N . LYS B 1 393 ? -0.697 19.594 6.23 1 93.5 393 LYS B N 1
ATOM 10811 C CA . LYS B 1 393 ? -1.006 19.875 4.832 1 93.5 393 LYS B CA 1
ATOM 10812 C C . LYS B 1 393 ? -0.115 21 4.289 1 93.5 393 LYS B C 1
ATOM 10814 O O . LYS B 1 393 ? 0.07 21.109 3.078 1 93.5 393 LYS B O 1
ATOM 10819 N N . LEU B 1 394 ? 0.411 21.828 5.207 1 91.94 394 LEU B N 1
ATOM 10820 C CA . LEU B 1 394 ? 1.285 22.922 4.801 1 91.94 394 LEU B CA 1
ATOM 10821 C C . LEU B 1 394 ? 2.689 22.406 4.496 1 91.94 394 LEU B C 1
ATOM 10823 O O . LEU B 1 394 ? 3.5 23.125 3.902 1 91.94 394 LEU B O 1
ATOM 10827 N N . LEU B 1 395 ? 2.949 21.156 4.887 1 93.12 395 LEU B N 1
ATOM 10828 C CA . LEU B 1 395 ? 4.293 20.609 4.766 1 93.12 395 LEU B CA 1
ATOM 10829 C C . LEU B 1 395 ? 4.387 19.656 3.58 1 93.12 395 LEU B C 1
ATOM 10831 O O . LEU B 1 395 ? 3.365 19.141 3.111 1 93.12 395 LEU B O 1
ATOM 10835 N N . ASN B 1 396 ? 5.672 19.438 3.137 1 93.25 396 ASN B N 1
ATOM 10836 C CA . ASN B 1 396 ? 5.949 18.531 2.031 1 93.25 396 ASN B CA 1
ATOM 10837 C C . ASN B 1 396 ? 6.82 17.359 2.473 1 93.25 396 ASN B C 1
ATOM 10839 O O . ASN B 1 396 ? 7.539 17.453 3.469 1 93.25 396 ASN B O 1
ATOM 10843 N N . TRP B 1 397 ? 6.68 16.297 1.695 1 93.56 397 TRP B N 1
ATOM 10844 C CA . TRP B 1 397 ? 7.559 15.148 1.923 1 93.56 397 TRP B CA 1
ATOM 10845 C C . TRP B 1 397 ? 8.906 15.352 1.233 1 93.56 397 TRP B C 1
ATOM 10847 O O . TRP B 1 397 ? 9.148 14.789 0.162 1 93.56 397 TRP B O 1
ATOM 10857 N N . SER B 1 398 ? 9.695 16.203 1.837 1 92.12 398 SER B N 1
ATOM 10858 C CA . SER B 1 398 ? 11.016 16.547 1.308 1 92.12 398 SER B CA 1
ATOM 10859 C C . SER B 1 398 ? 12.023 16.75 2.43 1 92.12 398 SER B C 1
ATOM 10861 O O . SER B 1 398 ? 11.648 17 3.574 1 92.12 398 SER B O 1
ATOM 10863 N N . ASP B 1 399 ? 13.234 16.594 2.143 1 89.81 399 ASP B N 1
ATOM 10864 C CA . ASP B 1 399 ? 14.297 16.766 3.127 1 89.81 399 ASP B CA 1
ATOM 10865 C C . ASP B 1 399 ? 14.828 18.203 3.119 1 89.81 399 ASP B C 1
ATOM 10867 O O . ASP B 1 399 ? 15.875 18.484 3.701 1 89.81 399 ASP B O 1
ATOM 10871 N N . ASP B 1 400 ? 13.992 19.062 2.648 1 90.38 400 ASP B N 1
ATOM 10872 C CA . ASP B 1 400 ? 14.352 20.484 2.648 1 90.38 400 ASP B CA 1
ATOM 10873 C C . ASP B 1 400 ? 14.211 21.078 4.047 1 90.38 400 ASP B C 1
ATOM 10875 O O . ASP B 1 400 ? 13.367 20.656 4.832 1 90.38 400 ASP B O 1
ATOM 10879 N N . MET B 1 401 ? 15 22.078 4.277 1 90.56 401 MET B N 1
ATOM 10880 C CA . MET B 1 401 ? 14.969 22.734 5.578 1 90.56 401 MET B CA 1
ATOM 10881 C C . MET B 1 401 ? 13.664 23.516 5.77 1 90.56 401 MET B C 1
ATOM 10883 O O . MET B 1 401 ? 13.125 24.062 4.812 1 90.56 401 MET B O 1
ATOM 10887 N N . LEU B 1 402 ? 13.266 23.531 6.961 1 88 402 LEU B N 1
ATOM 10888 C CA . LEU B 1 402 ? 12.031 24.219 7.305 1 88 402 LEU B CA 1
ATOM 10889 C C . LEU B 1 402 ? 12.25 25.719 7.379 1 88 402 LEU B C 1
ATOM 10891 O O . LEU B 1 402 ? 13.211 26.188 7.992 1 88 402 LEU B O 1
ATOM 10895 N N . PRO B 1 403 ? 11.414 26.469 6.746 1 82.62 403 PRO B N 1
ATOM 10896 C CA . PRO B 1 403 ? 11.492 27.922 6.945 1 82.62 403 PRO B CA 1
ATOM 10897 C C . PRO B 1 403 ? 11.266 28.328 8.398 1 82.62 403 PRO B C 1
ATOM 10899 O O . PRO B 1 403 ? 10.578 27.625 9.141 1 82.62 403 PRO B O 1
ATOM 10902 N N . LEU B 1 404 ? 11.812 29.375 8.82 1 72.75 404 LEU B N 1
ATOM 10903 C CA . LEU B 1 404 ? 11.766 29.844 10.195 1 72.75 404 LEU B CA 1
ATOM 10904 C C . LEU B 1 404 ? 10.328 30.094 10.641 1 72.75 404 LEU B C 1
ATOM 10906 O O . LEU B 1 404 ? 9.984 29.891 11.805 1 72.75 404 LEU B O 1
ATOM 10910 N N . LEU B 1 405 ? 9.508 30.406 9.703 1 70.88 405 LEU B N 1
ATOM 10911 C CA . LEU B 1 405 ? 8.117 30.766 9.992 1 70.88 405 LEU B CA 1
ATOM 10912 C C . LEU B 1 405 ? 7.309 29.547 10.391 1 70.88 405 LEU B C 1
ATOM 10914 O O . LEU B 1 405 ? 6.285 29.656 11.062 1 70.88 405 LEU B O 1
ATOM 10918 N N . LEU B 1 406 ? 7.863 28.375 10.008 1 74.38 406 LEU B N 1
ATOM 10919 C CA . LEU B 1 406 ? 7.094 27.156 10.227 1 74.38 406 LEU B CA 1
ATOM 10920 C C . LEU B 1 406 ? 7.602 26.406 11.453 1 74.38 406 LEU B C 1
ATOM 10922 O O . LEU B 1 406 ? 7.004 25.422 11.867 1 74.38 406 LEU B O 1
ATOM 10926 N N . LYS B 1 407 ? 8.648 26.969 12.031 1 71.06 407 LYS B N 1
ATOM 10927 C CA . LYS B 1 407 ? 9.211 26.312 13.211 1 71.06 407 LYS B CA 1
ATOM 10928 C C . LYS B 1 407 ? 8.352 26.578 14.445 1 71.06 407 LYS B C 1
ATOM 10930 O O . LYS B 1 407 ? 7.871 27.688 14.641 1 71.06 407 LYS B O 1
ATOM 10935 N N . THR B 1 408 ? 7.91 25.547 14.984 1 71.12 408 THR B N 1
ATOM 10936 C CA . THR B 1 408 ? 7.074 25.641 16.172 1 71.12 408 THR B CA 1
ATOM 10937 C C . THR B 1 408 ? 7.871 25.281 17.422 1 71.12 408 THR B C 1
ATOM 10939 O O . THR B 1 408 ? 8.859 24.562 17.344 1 71.12 408 THR B O 1
ATOM 10942 N N . ASP B 1 409 ? 7.496 25.859 18.5 1 71.81 409 ASP B N 1
ATOM 10943 C CA . ASP B 1 409 ? 8.125 25.609 19.797 1 71.81 409 ASP B CA 1
ATOM 10944 C C . ASP B 1 409 ? 7.84 24.188 20.281 1 71.81 409 ASP B C 1
ATOM 10946 O O . ASP B 1 409 ? 8.531 23.688 21.172 1 71.81 409 ASP B O 1
ATOM 10950 N N . ARG B 1 410 ? 6.984 23.578 19.656 1 80.75 410 ARG B N 1
ATOM 10951 C CA . ARG B 1 410 ? 6.582 22.234 20.109 1 80.75 410 ARG B CA 1
ATOM 10952 C C . ARG B 1 410 ? 7.566 21.188 19.625 1 80.75 410 ARG B C 1
ATOM 10954 O O . ARG B 1 410 ? 7.758 20.156 20.281 1 80.75 410 ARG B O 1
ATOM 10961 N N . TYR B 1 411 ? 8.148 21.5 18.406 1 81 411 TYR B N 1
ATOM 10962 C CA . TYR B 1 411 ? 9.07 20.547 17.797 1 81 411 TYR B CA 1
ATOM 10963 C C . TYR B 1 411 ? 10.445 21.156 17.609 1 81 411 TYR B C 1
ATOM 10965 O O . TYR B 1 411 ? 10.852 21.453 16.484 1 81 411 TYR B O 1
ATOM 10973 N N . THR B 1 412 ? 11.297 21.375 18.578 1 77.31 412 THR B N 1
ATOM 10974 C CA . THR B 1 412 ? 12.523 22.156 18.594 1 77.31 412 THR B CA 1
ATOM 10975 C C . THR B 1 412 ? 13.648 21.422 17.875 1 77.31 412 THR B C 1
ATOM 10977 O O . THR B 1 412 ? 14.508 22.031 17.25 1 77.31 412 THR B O 1
ATOM 10980 N N . ASP B 1 413 ? 13.562 20.141 17.859 1 81.56 413 ASP B N 1
ATOM 10981 C CA . ASP B 1 413 ? 14.703 19.391 17.344 1 81.56 413 ASP B CA 1
ATOM 10982 C C . ASP B 1 413 ? 14.508 19.016 15.875 1 81.56 413 ASP B C 1
ATOM 10984 O O . ASP B 1 413 ? 15.367 18.375 15.273 1 81.56 413 ASP B O 1
ATOM 10988 N N . ILE B 1 414 ? 13.469 19.531 15.227 1 86.94 414 ILE B N 1
ATOM 10989 C CA . ILE B 1 414 ? 13.148 19.125 13.867 1 86.94 414 ILE B CA 1
ATOM 10990 C C . ILE B 1 414 ? 13.594 20.219 12.891 1 86.94 414 ILE B C 1
ATOM 10992 O O . ILE B 1 414 ? 13.344 21.406 13.117 1 86.94 414 ILE B O 1
ATOM 10996 N N . GLN B 1 415 ? 14.25 19.844 11.82 1 86.69 415 GLN B N 1
ATOM 10997 C CA . GLN B 1 415 ? 14.852 20.828 10.922 1 86.69 415 GLN B CA 1
ATOM 10998 C C . GLN B 1 415 ? 14.273 20.719 9.516 1 86.69 415 GLN B C 1
ATOM 11000 O O . GLN B 1 415 ? 14.289 21.688 8.758 1 86.69 415 GLN B O 1
ATOM 11005 N N . THR B 1 416 ? 13.766 19.547 9.203 1 91.56 416 THR B N 1
ATOM 11006 C CA . THR B 1 416 ? 13.344 19.359 7.824 1 91.56 416 THR B CA 1
ATOM 11007 C C . THR B 1 416 ? 11.828 19.203 7.734 1 91.56 416 THR B C 1
ATOM 11009 O O . THR B 1 416 ? 11.164 18.922 8.734 1 91.56 416 THR B O 1
ATOM 11012 N N . HIS B 1 417 ? 11.266 19.406 6.547 1 93.19 417 HIS B N 1
ATOM 11013 C CA . HIS B 1 417 ? 9.844 19.219 6.273 1 93.19 417 HIS B CA 1
ATOM 11014 C C . HIS B 1 417 ? 9.406 17.781 6.59 1 93.19 417 HIS B C 1
ATOM 11016 O O . HIS B 1 417 ? 8.391 17.578 7.242 1 93.19 417 HIS B O 1
ATOM 11022 N N . ARG B 1 418 ? 10.195 16.859 6.215 1 93.94 418 ARG B N 1
ATOM 11023 C CA . ARG B 1 418 ? 9.859 15.445 6.398 1 93.94 418 ARG B CA 1
ATOM 11024 C C . ARG B 1 418 ? 9.812 15.078 7.875 1 93.94 418 ARG B C 1
ATOM 11026 O O . ARG B 1 418 ? 8.875 14.414 8.328 1 93.94 418 ARG B O 1
ATOM 11033 N N . GLN B 1 419 ? 10.812 15.516 8.547 1 92.75 419 GLN B N 1
ATOM 11034 C CA . GLN B 1 419 ? 10.883 15.195 9.969 1 92.75 419 GLN B CA 1
ATOM 11035 C C . GLN B 1 419 ? 9.672 15.75 10.719 1 92.75 419 GLN B C 1
ATOM 11037 O O . GLN B 1 419 ? 9.078 15.055 11.547 1 92.75 419 GLN B O 1
ATOM 11042 N N . LEU B 1 420 ? 9.352 17 10.422 1 94.12 420 LEU B N 1
ATOM 11043 C CA . LEU B 1 420 ? 8.219 17.609 11.102 1 94.12 420 LEU B CA 1
ATOM 11044 C C . LEU B 1 420 ? 6.91 16.938 10.688 1 94.12 420 LEU B C 1
ATOM 11046 O O . LEU B 1 420 ? 6.047 16.672 11.531 1 94.12 420 LEU B O 1
ATOM 11050 N N . LYS B 1 421 ? 6.715 16.719 9.445 1 95 421 LYS B N 1
ATOM 11051 C CA . LYS B 1 421 ? 5.508 16.062 8.945 1 95 421 LYS B CA 1
ATOM 11052 C C . LYS B 1 421 ? 5.336 14.68 9.562 1 95 421 LYS B C 1
ATOM 11054 O O . LYS B 1 421 ? 4.23 14.297 9.945 1 95 421 LYS B O 1
ATOM 11059 N N . GLU B 1 422 ? 6.422 13.914 9.711 1 95.31 422 GLU B N 1
ATOM 11060 C CA . GLU B 1 422 ? 6.383 12.602 10.352 1 95.31 422 GLU B CA 1
ATOM 11061 C C . GLU B 1 422 ? 5.965 12.711 11.812 1 95.31 422 GLU B C 1
ATOM 11063 O O . GLU B 1 422 ? 5.156 11.914 12.297 1 95.31 422 GLU B O 1
ATOM 11068 N N . ALA B 1 423 ? 6.582 13.672 12.43 1 94.38 423 ALA B N 1
ATOM 11069 C CA . ALA B 1 423 ? 6.234 13.883 13.836 1 94.38 423 ALA B CA 1
ATOM 11070 C C . ALA B 1 423 ? 4.758 14.234 13.992 1 94.38 423 ALA B C 1
ATOM 11072 O O . ALA B 1 423 ? 4.086 13.742 14.898 1 94.38 423 ALA B O 1
ATOM 11073 N N . LEU B 1 424 ? 4.254 15.102 13.156 1 95.75 424 LEU B N 1
ATOM 11074 C CA . LEU B 1 424 ? 2.844 15.469 13.18 1 95.75 424 LEU B CA 1
ATOM 11075 C C . LEU B 1 424 ? 1.962 14.25 12.906 1 95.75 424 LEU B C 1
ATOM 11077 O O . LEU B 1 424 ? 0.939 14.062 13.57 1 95.75 424 LEU B O 1
ATOM 11081 N N . TYR B 1 425 ? 2.342 13.414 11.93 1 97.44 425 TYR B N 1
ATOM 11082 C CA . TYR B 1 425 ? 1.574 12.219 11.609 1 97.44 425 TYR B CA 1
ATOM 11083 C C . TYR B 1 425 ? 1.496 11.281 12.805 1 97.44 425 TYR B C 1
ATOM 11085 O O . TYR B 1 425 ? 0.448 10.688 13.07 1 97.44 425 TYR B O 1
ATOM 11093 N N . ASP B 1 426 ? 2.59 11.18 13.523 1 96.75 426 ASP B N 1
ATOM 11094 C CA . ASP B 1 426 ? 2.584 10.336 14.711 1 96.75 426 ASP B CA 1
ATOM 11095 C C . ASP B 1 426 ? 1.576 10.844 15.742 1 96.75 426 ASP B C 1
ATOM 11097 O O . ASP B 1 426 ? 0.815 10.055 16.312 1 96.75 426 ASP B O 1
ATOM 11101 N N . ASN B 1 427 ? 1.572 12.133 15.93 1 96.75 427 ASN B N 1
ATOM 11102 C CA . ASN B 1 427 ? 0.616 12.727 16.859 1 96.75 427 ASN B CA 1
ATOM 11103 C C . ASN B 1 427 ? -0.817 12.578 16.359 1 96.75 427 ASN B C 1
ATOM 11105 O O . ASN B 1 427 ? -1.731 12.328 17.141 1 96.75 427 ASN B O 1
ATOM 11109 N N . ILE B 1 428 ? -1.003 12.766 15.102 1 98.19 428 ILE B N 1
ATOM 11110 C CA . ILE B 1 428 ? -2.324 12.633 14.5 1 98.19 428 ILE B CA 1
ATOM 11111 C C . ILE B 1 428 ? -2.838 11.203 14.695 1 98.19 428 ILE B C 1
ATOM 11113 O O . ILE B 1 428 ? -3.977 11 15.125 1 98.19 428 ILE B O 1
ATOM 11117 N N . ILE B 1 429 ? -1.997 10.234 14.414 1 98.25 429 ILE B N 1
ATOM 11118 C CA . ILE B 1 429 ? -2.367 8.828 14.531 1 98.25 429 ILE B CA 1
ATOM 11119 C C . ILE B 1 429 ? -2.703 8.5 15.984 1 98.25 429 ILE B C 1
ATOM 11121 O O . ILE B 1 429 ? -3.686 7.805 16.266 1 98.25 429 ILE B O 1
ATOM 11125 N N . GLU B 1 430 ? -1.94 9.016 16.875 1 97.75 430 GLU B N 1
ATOM 11126 C CA . GLU B 1 430 ? -2.188 8.789 18.297 1 97.75 430 GLU B CA 1
ATOM 11127 C C . GLU B 1 430 ? -3.535 9.367 18.719 1 97.75 430 GLU B C 1
ATOM 11129 O O . GLU B 1 430 ? -4.289 8.719 19.453 1 97.75 430 GLU B O 1
ATOM 11134 N N . ASN B 1 431 ? -3.805 10.555 18.297 1 98.25 431 ASN B N 1
ATOM 11135 C CA . ASN B 1 431 ? -5.078 11.18 18.641 1 98.25 431 ASN B CA 1
ATOM 11136 C C . ASN B 1 431 ? -6.254 10.453 18 1 98.25 431 ASN B C 1
ATOM 11138 O O . ASN B 1 431 ? -7.301 10.281 18.625 1 98.25 431 ASN B O 1
ATOM 11142 N N . TYR B 1 432 ? -6.168 10.016 16.766 1 98 432 TYR B N 1
ATOM 11143 C CA . TYR B 1 432 ? -7.215 9.219 16.141 1 98 432 TYR B CA 1
ATOM 11144 C C . TYR B 1 432 ? -7.453 7.926 16.906 1 98 432 TYR B C 1
ATOM 11146 O O . TYR B 1 432 ? -8.602 7.496 17.062 1 98 432 TYR B O 1
ATOM 11154 N N . SER B 1 433 ? -6.363 7.316 17.297 1 97.12 433 SER B N 1
ATOM 11155 C CA . SER B 1 433 ? -6.48 6.078 18.062 1 97.12 433 SER B CA 1
ATOM 11156 C C . SER B 1 433 ? -7.238 6.305 19.375 1 97.12 433 SER B C 1
ATOM 11158 O O . SER B 1 433 ? -8.141 5.535 19.719 1 97.12 433 SER B O 1
ATOM 11160 N N . LYS B 1 434 ? -6.934 7.398 20.062 1 96.12 434 LYS B N 1
ATOM 11161 C CA . LYS B 1 434 ? -7.602 7.73 21.312 1 96.12 434 LYS B CA 1
ATOM 11162 C C . LYS B 1 434 ? -9.07 8.07 21.078 1 96.12 434 LYS B C 1
ATOM 11164 O O . LYS B 1 434 ? -9.914 7.828 21.953 1 96.12 434 LYS B O 1
ATOM 11169 N N . GLY B 1 435 ? -9.359 8.672 19.922 1 95.75 435 GLY B N 1
ATOM 11170 C CA . GLY B 1 435 ? -10.727 9.023 19.562 1 95.75 435 GLY B CA 1
ATOM 11171 C C . GLY B 1 435 ? -11.492 7.883 18.922 1 95.75 435 GLY B C 1
ATOM 11172 O O . GLY B 1 435 ? -12.594 8.078 18.406 1 95.75 435 GLY B O 1
ATOM 11173 N N . ASN B 1 436 ? -10.914 6.688 18.828 1 95.19 436 ASN B N 1
ATOM 11174 C CA . ASN B 1 436 ? -11.484 5.477 18.25 1 95.19 436 ASN B CA 1
ATOM 11175 C C . ASN B 1 436 ? -11.766 5.652 16.766 1 95.19 436 ASN B C 1
ATOM 11177 O O . ASN B 1 436 ? -12.773 5.145 16.25 1 95.19 436 ASN B O 1
ATOM 11181 N N . MET B 1 437 ? -11.016 6.484 16.141 1 96.56 437 MET B N 1
ATOM 11182 C CA . MET B 1 437 ? -11.07 6.676 14.695 1 96.56 437 MET B CA 1
ATOM 11183 C C . MET B 1 437 ? -9.953 5.91 14 1 96.56 437 MET B C 1
ATOM 11185 O O . MET B 1 437 ? -9.109 6.508 13.336 1 96.56 437 MET B O 1
ATOM 11189 N N . TRP B 1 438 ? -10.055 4.645 14.062 1 97.38 438 TRP B N 1
ATOM 11190 C CA . TRP B 1 438 ? -8.984 3.777 13.594 1 97.38 438 TRP B CA 1
ATOM 11191 C C . TRP B 1 438 ? -8.891 3.803 12.07 1 97.38 438 TRP B C 1
ATOM 11193 O O . TRP B 1 438 ? -7.801 3.662 11.508 1 97.38 438 TRP B O 1
ATOM 11203 N N . GLU B 1 439 ? -10 3.984 11.359 1 95.81 439 GLU B N 1
ATOM 11204 C CA . GLU B 1 439 ? -9.992 4.078 9.906 1 95.81 439 GLU B CA 1
ATOM 11205 C C . GLU B 1 439 ? -9.141 5.25 9.43 1 95.81 439 GLU B C 1
ATOM 11207 O O . GLU B 1 439 ? -8.344 5.105 8.5 1 95.81 439 GLU B O 1
ATOM 11212 N N . CYS B 1 440 ? -9.312 6.363 10.109 1 97.06 440 CYS B N 1
ATOM 11213 C CA . CYS B 1 440 ? -8.531 7.543 9.773 1 97.06 440 CYS B CA 1
ATOM 11214 C C . CYS B 1 440 ? -7.055 7.328 10.094 1 97.06 440 CYS B C 1
ATOM 11216 O O . CYS B 1 440 ? -6.18 7.766 9.352 1 97.06 440 CYS B O 1
ATOM 11218 N N . ALA B 1 441 ? -6.812 6.73 11.234 1 98.06 441 ALA B N 1
ATOM 11219 C CA . ALA B 1 441 ? -5.434 6.422 11.609 1 98.06 441 ALA B CA 1
ATOM 11220 C C . ALA B 1 441 ? -4.762 5.543 10.562 1 98.06 441 ALA B C 1
ATOM 11222 O O . ALA B 1 441 ? -3.602 5.762 10.211 1 98.06 441 ALA B O 1
ATOM 11223 N N . LEU B 1 442 ? -5.488 4.555 10.07 1 97.31 442 LEU B N 1
ATOM 11224 C CA . LEU B 1 442 ? -4.969 3.635 9.062 1 97.31 442 LEU B CA 1
ATOM 11225 C C . LEU B 1 442 ? -4.598 4.383 7.785 1 97.31 442 LEU B C 1
ATOM 11227 O O . LEU B 1 442 ? -3.588 4.07 7.152 1 97.31 442 LEU B O 1
ATOM 11231 N N . GLU B 1 443 ? -5.395 5.281 7.41 1 96.31 443 GLU B N 1
ATOM 11232 C CA . GLU B 1 443 ? -5.113 6.062 6.211 1 96.31 443 GLU B CA 1
ATOM 11233 C C . GLU B 1 443 ? -3.777 6.793 6.328 1 96.31 443 GLU B C 1
ATOM 11235 O O . GLU B 1 443 ? -2.992 6.824 5.379 1 96.31 443 GLU B O 1
ATOM 11240 N N . LYS B 1 444 ? -3.562 7.379 7.469 1 97.38 444 LYS B N 1
ATOM 11241 C CA . LYS B 1 444 ? -2.309 8.094 7.691 1 97.38 444 LYS B CA 1
ATOM 11242 C C . LYS B 1 444 ? -1.129 7.129 7.766 1 97.38 444 LYS B C 1
ATOM 11244 O O . LYS B 1 444 ? -0.035 7.441 7.289 1 97.38 444 LYS B O 1
ATOM 11249 N N . CYS B 1 445 ? -1.337 5.988 8.367 1 97.56 445 CYS B N 1
ATOM 11250 C CA . CYS B 1 445 ? -0.296 4.969 8.398 1 97.56 445 CYS B CA 1
ATOM 11251 C C . CYS B 1 445 ? 0.094 4.539 6.992 1 97.56 445 CYS B C 1
ATOM 11253 O O . CYS B 1 445 ? 1.278 4.363 6.699 1 97.56 445 CYS B O 1
ATOM 11255 N N . GLN B 1 446 ? -0.883 4.34 6.18 1 96.31 446 GLN B N 1
ATOM 11256 C CA . GLN B 1 446 ? -0.621 3.908 4.812 1 96.31 446 GLN B CA 1
ATOM 11257 C C . GLN B 1 446 ? 0.226 4.934 4.062 1 96.31 446 GLN B C 1
ATOM 11259 O O . GLN B 1 446 ? 1.106 4.566 3.281 1 96.31 446 GLN B O 1
ATOM 11264 N N . GLU B 1 447 ? -0.055 6.176 4.293 1 96.25 447 GLU B N 1
ATOM 11265 C CA . GLU B 1 447 ? 0.762 7.219 3.678 1 96.25 447 GLU B CA 1
ATOM 11266 C C . GLU B 1 447 ? 2.207 7.145 4.164 1 96.25 447 GLU B C 1
ATOM 11268 O O . GLU B 1 447 ? 3.141 7.301 3.375 1 96.25 447 GLU B O 1
ATOM 11273 N N . LEU B 1 448 ? 2.359 6.949 5.441 1 96.88 448 LEU B N 1
ATOM 11274 C CA . LEU B 1 448 ? 3.697 6.828 6.012 1 96.88 448 LEU B CA 1
ATOM 11275 C C . LEU B 1 448 ? 4.41 5.598 5.461 1 96.88 448 LEU B C 1
ATOM 11277 O O . LEU B 1 448 ? 5.613 5.645 5.184 1 96.88 448 LEU B O 1
ATOM 11281 N N . VAL B 1 449 ? 3.684 4.516 5.285 1 96.25 449 VAL B N 1
ATOM 11282 C CA . VAL B 1 449 ? 4.254 3.281 4.758 1 96.25 449 VAL B CA 1
ATOM 11283 C C . VAL B 1 449 ? 4.812 3.525 3.357 1 96.25 449 VAL B C 1
ATOM 11285 O O . VAL B 1 449 ? 5.914 3.078 3.035 1 96.25 449 VAL B O 1
ATOM 11288 N N . LYS B 1 450 ? 4.078 4.168 2.615 1 94.88 450 LYS B N 1
ATOM 11289 C CA . LYS B 1 450 ? 4.527 4.469 1.26 1 94.88 450 LYS B CA 1
ATOM 11290 C C . LYS B 1 450 ? 5.828 5.27 1.276 1 94.88 450 LYS B C 1
ATOM 11292 O O . LYS B 1 450 ? 6.742 4.992 0.495 1 94.88 450 LYS B O 1
ATOM 11297 N N . GLN B 1 451 ? 5.922 6.215 2.215 1 93.88 451 GLN B N 1
ATOM 11298 C CA . GLN B 1 451 ? 7.121 7.039 2.316 1 93.88 451 GLN B CA 1
ATOM 11299 C C . GLN B 1 451 ? 8.32 6.215 2.777 1 93.88 451 GLN B C 1
ATOM 11301 O O . GLN B 1 451 ? 9.414 6.328 2.213 1 93.88 451 GLN B O 1
ATOM 11306 N N . PHE B 1 452 ? 8.133 5.379 3.742 1 94.38 452 PHE B N 1
ATOM 11307 C CA . PHE B 1 452 ? 9.219 4.578 4.297 1 94.38 452 PHE B CA 1
ATOM 11308 C C . PHE B 1 452 ? 9.656 3.5 3.314 1 94.38 452 PHE B C 1
ATOM 11310 O O . PHE B 1 452 ? 10.828 3.105 3.297 1 94.38 452 PHE B O 1
ATOM 11317 N N . GLN B 1 453 ? 8.797 3.041 2.482 1 91.81 453 GLN B N 1
ATOM 11318 C CA . GLN B 1 453 ? 9.078 1.951 1.556 1 91.81 453 GLN B CA 1
ATOM 11319 C C . GLN B 1 453 ? 9.766 2.467 0.293 1 91.81 453 GLN B C 1
ATOM 11321 O O . GLN B 1 453 ? 10.656 1.812 -0.248 1 91.81 453 GLN B O 1
ATOM 11326 N N . GLU B 1 454 ? 9.375 3.584 -0.144 1 88.88 454 GLU B N 1
ATOM 11327 C CA . GLU B 1 454 ? 9.805 4.023 -1.472 1 88.88 454 GLU B CA 1
ATOM 11328 C C . GLU B 1 454 ? 10.867 5.113 -1.38 1 88.88 454 GLU B C 1
ATOM 11330 O O . GLU B 1 454 ? 11.688 5.266 -2.287 1 88.88 454 GLU B O 1
ATOM 11335 N N . GLU B 1 455 ? 10.891 5.832 -0.26 1 89.69 455 GLU B N 1
ATOM 11336 C CA . GLU B 1 455 ? 11.758 7.008 -0.257 1 89.69 455 GLU B CA 1
ATOM 11337 C C . GLU B 1 455 ? 12.883 6.859 0.762 1 89.69 455 GLU B C 1
ATOM 11339 O O . GLU B 1 455 ? 14.055 7.059 0.432 1 89.69 455 GLU B O 1
ATOM 11344 N N . THR B 1 456 ? 12.547 6.488 1.974 1 91 456 THR B N 1
ATOM 11345 C CA . THR B 1 456 ? 13.562 6.512 3.018 1 91 456 THR B CA 1
ATOM 11346 C C . THR B 1 456 ? 14.023 5.098 3.355 1 91 456 THR B C 1
ATOM 11348 O O . THR B 1 456 ? 15.055 4.91 4 1 91 456 THR B O 1
ATOM 11351 N N . PHE B 1 457 ? 13.312 4.062 3.012 1 91.75 457 PHE B N 1
ATOM 11352 C CA . PHE B 1 457 ? 13.641 2.656 3.209 1 91.75 457 PHE B CA 1
ATOM 11353 C C . PHE B 1 457 ? 13.945 2.369 4.672 1 91.75 457 PHE B C 1
ATOM 11355 O O . PHE B 1 457 ? 14.945 1.716 4.988 1 91.75 457 PHE B O 1
ATOM 11362 N N . GLU B 1 458 ? 13.172 2.924 5.539 1 93.19 458 GLU B N 1
ATOM 11363 C CA . GLU B 1 458 ? 13.289 2.682 6.973 1 93.19 458 GLU B CA 1
ATOM 11364 C C . GLU B 1 458 ? 12.508 1.44 7.391 1 93.19 458 GLU B C 1
ATOM 11366 O O . GLU B 1 458 ? 11.375 1.544 7.867 1 93.19 458 GLU B O 1
ATOM 11371 N N . TYR B 1 459 ? 13.141 0.339 7.34 1 93.75 459 TYR B N 1
ATOM 11372 C CA . TYR B 1 459 ? 12.453 -0.934 7.516 1 93.75 459 TYR B CA 1
ATOM 11373 C C . TYR B 1 459 ? 12.109 -1.169 8.977 1 93.75 459 TYR B C 1
ATOM 11375 O O . TYR B 1 459 ? 11.133 -1.854 9.289 1 93.75 459 TYR B O 1
ATOM 11383 N N . GLU B 1 460 ? 12.898 -0.606 9.891 1 94.12 460 GLU B N 1
ATOM 11384 C CA . GLU B 1 460 ? 12.555 -0.729 11.305 1 94.12 460 GLU B CA 1
ATOM 11385 C C . GLU B 1 460 ? 11.258 0.005 11.625 1 94.12 460 GLU B C 1
ATOM 11387 O O . GLU B 1 460 ? 10.398 -0.523 12.336 1 94.12 460 GLU B O 1
ATOM 11392 N N . GLN B 1 461 ? 11.18 1.242 11.125 1 95.5 461 GLN B N 1
ATOM 11393 C CA . GLN B 1 461 ? 9.953 2.01 11.312 1 95.5 461 GLN B CA 1
ATOM 11394 C C . GLN B 1 461 ? 8.773 1.334 10.617 1 95.5 461 GLN B C 1
ATOM 11396 O O . GLN B 1 461 ? 7.645 1.39 11.109 1 95.5 461 GLN B O 1
ATOM 11401 N N . LEU B 1 462 ? 9.031 0.699 9.492 1 96.88 462 LEU B N 1
ATOM 11402 C CA . LEU B 1 462 ? 7.98 -0.022 8.781 1 96.88 462 LEU B CA 1
ATOM 11403 C C . LEU B 1 462 ? 7.449 -1.178 9.625 1 96.88 462 LEU B C 1
ATOM 11405 O O . LEU B 1 462 ? 6.242 -1.426 9.656 1 96.88 462 LEU B O 1
ATOM 11409 N N . SER B 1 463 ? 8.359 -1.89 10.242 1 97.38 463 SER B N 1
ATOM 11410 C CA . SER B 1 463 ? 7.941 -2.982 11.117 1 97.38 463 SER B CA 1
ATOM 11411 C C . SER B 1 463 ? 6.992 -2.488 12.203 1 97.38 463 SER B C 1
ATOM 11413 O O . SER B 1 463 ? 5.918 -3.057 12.398 1 97.38 463 SER B O 1
ATOM 11415 N N . GLN B 1 464 ? 7.34 -1.422 12.828 1 97.06 464 GLN B N 1
ATOM 11416 C CA . GLN B 1 464 ? 6.516 -0.849 13.883 1 97.06 464 GLN B CA 1
ATOM 11417 C C . GLN B 1 464 ? 5.172 -0.369 13.336 1 97.06 464 GLN B C 1
ATOM 11419 O O . GLN B 1 464 ? 4.133 -0.563 13.969 1 97.06 464 GLN B O 1
ATOM 11424 N N . LEU B 1 465 ? 5.227 0.28 12.227 1 97.56 465 LEU B N 1
ATOM 11425 C CA . LEU B 1 465 ? 4.016 0.805 11.617 1 97.56 465 LEU B CA 1
ATOM 11426 C C . LEU B 1 465 ? 3.055 -0.324 11.258 1 97.56 465 LEU B C 1
ATOM 11428 O O . LEU B 1 465 ? 1.844 -0.206 11.461 1 97.56 465 LEU B O 1
ATOM 11432 N N . HIS B 1 466 ? 3.537 -1.386 10.688 1 98 466 HIS B N 1
ATOM 11433 C CA . HIS B 1 466 ? 2.688 -2.518 10.336 1 98 466 HIS B CA 1
ATOM 11434 C C . HIS B 1 466 ? 2.082 -3.158 11.578 1 98 466 HIS B C 1
ATOM 11436 O O . HIS B 1 466 ? 0.945 -3.637 11.547 1 98 466 HIS B O 1
ATOM 11442 N N . ARG B 1 467 ? 2.795 -3.195 12.648 1 97.81 467 ARG B N 1
ATOM 11443 C CA . ARG B 1 467 ? 2.238 -3.697 13.898 1 97.81 467 ARG B CA 1
ATOM 11444 C C . ARG B 1 467 ? 1.089 -2.818 14.383 1 97.81 467 ARG B C 1
ATOM 11446 O O . ARG B 1 467 ? 0.055 -3.324 14.828 1 97.81 467 ARG B O 1
ATOM 11453 N N . ARG B 1 468 ? 1.317 -1.518 14.289 1 97.5 468 ARG B N 1
ATOM 11454 C CA . ARG B 1 468 ? 0.265 -0.581 14.672 1 97.5 468 ARG B CA 1
ATOM 11455 C C . ARG B 1 468 ? -0.971 -0.763 13.797 1 97.5 468 ARG B C 1
ATOM 11457 O O . ARG B 1 468 ? -2.098 -0.768 14.297 1 97.5 468 ARG B O 1
ATOM 11464 N N . MET B 1 469 ? -0.775 -0.884 12.531 1 98.19 469 MET B N 1
ATOM 11465 C CA . MET B 1 469 ? -1.891 -1.087 11.609 1 98.19 469 MET B CA 1
ATOM 11466 C C . MET B 1 469 ? -2.648 -2.367 11.953 1 98.19 469 MET B C 1
ATOM 11468 O O . MET B 1 469 ? -3.879 -2.395 11.898 1 98.19 469 MET B O 1
ATOM 11472 N N . ALA B 1 470 ? -1.873 -3.439 12.258 1 98.12 470 ALA B N 1
ATOM 11473 C CA . ALA B 1 470 ? -2.514 -4.688 12.664 1 98.12 470 ALA B CA 1
ATOM 11474 C C . ALA B 1 470 ? -3.402 -4.473 13.883 1 98.12 470 ALA B C 1
ATOM 11476 O O . ALA B 1 470 ? -4.527 -4.977 13.938 1 98.12 470 ALA B O 1
ATOM 11477 N N . ASP B 1 471 ? -2.971 -3.705 14.789 1 97.94 471 ASP B N 1
ATOM 11478 C CA . ASP B 1 471 ? -3.732 -3.404 15.992 1 97.94 471 ASP B CA 1
ATOM 11479 C C . ASP B 1 471 ? -5.004 -2.629 15.664 1 97.94 471 ASP B C 1
ATOM 11481 O O . ASP B 1 471 ? -6.055 -2.855 16.281 1 97.94 471 ASP B O 1
ATOM 11485 N N . PHE B 1 472 ? -4.898 -1.681 14.766 1 98.12 472 PHE B N 1
ATOM 11486 C CA . PHE B 1 472 ? -6.059 -0.887 14.383 1 98.12 472 PHE B CA 1
ATOM 11487 C C . PHE B 1 472 ? -7.113 -1.76 13.719 1 98.12 472 PHE B C 1
ATOM 11489 O O . PHE B 1 472 ? -8.305 -1.632 14 1 98.12 472 PHE B O 1
ATOM 11496 N N . TYR B 1 473 ? -6.707 -2.609 12.82 1 97.25 473 TYR B N 1
ATOM 11497 C CA . TYR B 1 473 ? -7.664 -3.518 12.195 1 97.25 473 TYR B CA 1
ATOM 11498 C C . TYR B 1 473 ? -8.344 -4.398 13.234 1 97.25 473 TYR B C 1
ATOM 11500 O O . TYR B 1 473 ? -9.547 -4.645 13.164 1 97.25 473 TYR B O 1
ATOM 11508 N N . ASP B 1 474 ? -7.586 -4.887 14.188 1 96.5 474 ASP B N 1
ATOM 11509 C CA . ASP B 1 474 ? -8.148 -5.68 15.273 1 96.5 474 ASP B CA 1
ATOM 11510 C C . ASP B 1 474 ? -9.164 -4.867 16.078 1 96.5 474 ASP B C 1
ATOM 11512 O O . ASP B 1 474 ? -10.219 -5.379 16.453 1 96.5 474 ASP B O 1
ATOM 11516 N N . SER B 1 475 ? -8.805 -3.641 16.328 1 95.88 475 SER B N 1
ATOM 11517 C CA . SER B 1 475 ? -9.688 -2.775 17.094 1 95.88 475 SER B CA 1
ATOM 11518 C C . SER B 1 475 ? -11 -2.518 16.359 1 95.88 475 SER B C 1
ATOM 11520 O O . SER B 1 475 ? -12.07 -2.5 16.969 1 95.88 475 SER B O 1
ATOM 11522 N N . ILE B 1 476 ? -10.977 -2.332 15.102 1 95.75 476 ILE B N 1
ATOM 11523 C CA . ILE B 1 476 ? -12.172 -2.092 14.297 1 95.75 476 ILE B CA 1
ATOM 11524 C C . ILE B 1 476 ? -13.125 -3.283 14.414 1 95.75 476 ILE B C 1
ATOM 11526 O O . ILE B 1 476 ? -14.336 -3.109 14.531 1 95.75 476 ILE B O 1
ATOM 11530 N N . MET B 1 477 ? -12.578 -4.457 14.438 1 91.81 477 MET B N 1
ATOM 11531 C CA . MET B 1 477 ? -13.406 -5.66 14.391 1 91.81 477 MET B CA 1
ATOM 11532 C C . MET B 1 477 ? -13.805 -6.105 15.789 1 91.81 477 MET B C 1
ATOM 11534 O O . MET B 1 477 ? -14.914 -6.609 16 1 91.81 477 MET B O 1
ATOM 11538 N N . LYS B 1 478 ? -13.016 -5.891 16.781 1 90.5 478 LYS B N 1
ATOM 11539 C CA . LYS B 1 478 ? -13.211 -6.539 18.062 1 90.5 478 LYS B CA 1
ATOM 11540 C C . LYS B 1 478 ? -13.656 -5.535 19.125 1 90.5 478 LYS B C 1
ATOM 11542 O O . LYS B 1 478 ? -14.344 -5.895 20.078 1 90.5 478 LYS B O 1
ATOM 11547 N N . LYS B 1 479 ? -13.234 -4.301 19.016 1 89.56 479 LYS B N 1
ATOM 11548 C CA . LYS B 1 479 ? -13.555 -3.312 20.047 1 89.56 479 LYS B CA 1
ATOM 11549 C C . LYS B 1 479 ? -14.906 -2.662 19.781 1 89.56 479 LYS B C 1
ATOM 11551 O O . LYS B 1 479 ? -15.25 -2.381 18.625 1 89.56 479 LYS B O 1
ATOM 11556 N N . MET B 1 480 ? -15.648 -2.412 20.812 1 86.5 480 MET B N 1
ATOM 11557 C CA . MET B 1 480 ? -16.953 -1.752 20.719 1 86.5 480 MET B CA 1
ATOM 11558 C C . MET B 1 480 ? -16.781 -0.242 20.578 1 86.5 480 MET B C 1
ATOM 11560 O O . MET B 1 480 ? -16.062 0.379 21.359 1 86.5 480 MET B O 1
ATOM 11564 N N . ARG B 1 481 ? -17.422 0.305 19.547 1 87 481 ARG B N 1
ATOM 11565 C CA . ARG B 1 481 ? -17.391 1.736 19.266 1 87 481 ARG B CA 1
ATOM 11566 C C . ARG B 1 481 ? -18.75 2.377 19.469 1 87 481 ARG B C 1
ATOM 11568 O O . ARG B 1 481 ? -19.781 1.817 19.062 1 87 481 ARG B O 1
ATOM 11575 N N . SER B 1 482 ? -18.719 3.484 20.219 1 86.56 482 SER B N 1
ATOM 11576 C CA . SER B 1 482 ? -19.969 4.215 20.406 1 86.56 482 SER B CA 1
ATOM 11577 C C . SER B 1 482 ? -20.375 4.918 19.109 1 86.56 482 SER B C 1
ATOM 11579 O O . SER B 1 482 ? -19.547 5.492 18.422 1 86.56 482 SER B O 1
ATOM 11581 N N . LYS B 1 483 ? -21.625 4.805 18.797 1 88 483 LYS B N 1
ATOM 11582 C CA . LYS B 1 483 ? -22.172 5.508 17.641 1 88 483 LYS B CA 1
ATOM 11583 C C . LYS B 1 483 ? -22.609 6.922 18.016 1 88 483 LYS B C 1
ATOM 11585 O O . LYS B 1 483 ? -23.516 7.105 18.828 1 88 483 LYS B O 1
ATOM 11590 N N . PRO B 1 484 ? -21.938 7.867 17.391 1 92.25 484 PRO B N 1
ATOM 11591 C CA . PRO B 1 484 ? -22.328 9.242 17.703 1 92.25 484 PRO B CA 1
ATOM 11592 C C . PRO B 1 484 ? -23.688 9.617 17.109 1 92.25 484 PRO B C 1
ATOM 11594 O O . PRO B 1 484 ? -24.016 9.203 15.992 1 92.25 484 PRO B O 1
ATOM 11597 N N . GLU B 1 485 ? -24.469 10.375 17.875 1 95.5 485 GLU B N 1
ATOM 11598 C CA . GLU B 1 485 ? -25.719 10.945 17.375 1 95.5 485 GLU B CA 1
ATOM 11599 C C . GLU B 1 485 ? -25.516 12.391 16.922 1 95.5 485 GLU B C 1
ATOM 11601 O O . GLU B 1 485 ? -24.562 13.047 17.328 1 95.5 485 GLU B O 1
ATOM 11606 N N . TYR B 1 486 ? -26.312 12.758 16 1 97.56 486 TYR B N 1
ATOM 11607 C CA . TYR B 1 486 ? -26.219 14.117 15.469 1 97.56 486 TYR B CA 1
ATOM 11608 C C . TYR B 1 486 ? -27.469 14.922 15.812 1 97.56 486 TYR B C 1
ATOM 11610 O O . TYR B 1 486 ? -28.578 14.375 15.852 1 97.56 486 TYR B O 1
ATOM 11618 N N . PHE B 1 487 ? -27.266 16.234 16.094 1 97.94 487 PHE B N 1
ATOM 11619 C CA . PHE B 1 487 ? -28.359 17.094 16.531 1 97.94 487 PHE B CA 1
ATOM 11620 C C . PHE B 1 487 ? -28.375 18.391 15.75 1 97.94 487 PHE B C 1
ATOM 11622 O O . PHE B 1 487 ? -27.312 18.984 15.492 1 97.94 487 PHE B O 1
ATOM 11629 N N . ARG B 1 488 ? -29.516 18.734 15.414 1 97.12 488 ARG B N 1
ATOM 11630 C CA . ARG B 1 488 ? -29.719 20.047 14.805 1 97.12 488 ARG B CA 1
ATOM 11631 C C . ARG B 1 488 ? -30.094 21.078 15.852 1 97.12 488 ARG B C 1
ATOM 11633 O O . ARG B 1 488 ? -30.984 20.844 16.672 1 97.12 488 ARG B O 1
ATOM 11640 N N . VAL B 1 489 ? -29.438 22.219 15.82 1 96.81 489 VAL B N 1
ATOM 11641 C CA . VAL B 1 489 ? -29.734 23.312 16.75 1 96.81 489 VAL B CA 1
ATOM 11642 C C . VAL B 1 489 ? -29.938 24.609 15.961 1 96.81 489 VAL B C 1
ATOM 11644 O O . VAL B 1 489 ? -29.047 25.031 15.219 1 96.81 489 VAL B O 1
ATOM 11647 N N . GLY B 1 490 ? -31.062 25.125 16.078 1 95.69 490 GLY B N 1
ATOM 11648 C CA . GLY B 1 490 ? -31.344 26.438 15.523 1 95.69 490 GLY B CA 1
ATOM 11649 C C . GLY B 1 490 ? -31.312 27.547 16.562 1 95.69 490 GLY B C 1
ATOM 11650 O O . GLY B 1 490 ? -31.969 27.438 17.594 1 95.69 490 GLY B O 1
ATOM 11651 N N . TYR B 1 491 ? -30.531 28.5 16.344 1 95.06 491 TYR B N 1
ATOM 11652 C CA . TYR B 1 491 ? -30.484 29.703 17.172 1 95.06 491 TYR B CA 1
ATOM 11653 C C . TYR B 1 491 ? -31.219 30.859 16.531 1 95.06 491 TYR B C 1
ATOM 11655 O O . TYR B 1 491 ? -30.781 31.391 15.508 1 95.06 491 TYR B O 1
ATOM 11663 N N . PHE B 1 492 ? -32.25 31.219 17.172 1 95.25 492 PHE B N 1
ATOM 11664 C CA . PHE B 1 492 ? -33.094 32.25 16.562 1 95.25 492 PHE B CA 1
ATOM 11665 C C . PHE B 1 492 ? -33.281 33.438 17.5 1 95.25 492 PHE B C 1
ATOM 11667 O O . PHE B 1 492 ? -33.562 33.25 18.688 1 95.25 492 PHE B O 1
ATOM 11674 N N . GLY B 1 493 ? -33.125 34.656 16.906 1 94 493 GLY B N 1
ATOM 11675 C CA . GLY B 1 493 ? -33.188 35.875 17.672 1 94 493 GLY B CA 1
ATOM 11676 C C . GLY B 1 493 ? -31.922 36.688 17.625 1 94 493 GLY B C 1
ATOM 11677 O O . GLY B 1 493 ? -30.844 36.156 17.344 1 94 493 GLY B O 1
ATOM 11678 N N . LEU B 1 494 ? -31.969 37.906 17.984 1 92.06 494 LEU B N 1
ATOM 11679 C CA . LEU B 1 494 ? -30.828 38.844 17.906 1 92.06 494 LEU B CA 1
ATOM 11680 C C . LEU B 1 494 ? -30.109 38.906 19.25 1 92.06 494 LEU B C 1
ATOM 11682 O O . LEU B 1 494 ? -29.094 39.594 19.375 1 92.06 494 LEU B O 1
ATOM 11686 N N . GLY B 1 495 ? -30.594 38.156 20.188 1 89 495 GLY B N 1
ATOM 11687 C CA . GLY B 1 495 ? -29.984 38.156 21.516 1 89 495 GLY B CA 1
ATOM 11688 C C . GLY B 1 495 ? -28.75 37.281 21.609 1 89 495 GLY B C 1
ATOM 11689 O O . GLY B 1 495 ? -28.016 37.344 22.594 1 89 495 GLY B O 1
ATOM 11690 N N . PHE B 1 496 ? -28.469 36.5 20.594 1 89.19 496 PHE B N 1
ATOM 11691 C CA . PHE B 1 496 ? -27.297 35.625 20.562 1 89.19 496 PHE B CA 1
ATOM 11692 C C . PHE B 1 496 ? -26.078 36.375 20.047 1 89.19 496 PHE B C 1
ATOM 11694 O O . PHE B 1 496 ? -26.203 37.438 19.453 1 89.19 496 PHE B O 1
ATOM 11701 N N . PRO B 1 497 ? -24.844 35.781 20.438 1 80.69 497 PRO B N 1
ATOM 11702 C CA . PRO B 1 497 ? -23.672 36.375 19.781 1 80.69 497 PRO B CA 1
ATOM 11703 C C . PRO B 1 497 ? -23.797 36.406 18.266 1 80.69 497 PRO B C 1
ATOM 11705 O O . PRO B 1 497 ? -24.484 35.531 17.688 1 80.69 497 PRO B O 1
ATOM 11708 N N . LYS B 1 498 ? -23.203 37.25 17.672 1 79.25 498 LYS B N 1
ATOM 11709 C CA . LYS B 1 498 ? -23.359 37.562 16.25 1 79.25 498 LYS B CA 1
ATOM 11710 C C . LYS B 1 498 ? -23.172 36.312 15.391 1 79.25 498 LYS B C 1
ATOM 11712 O O . LYS B 1 498 ? -23.875 36.125 14.391 1 79.25 498 LYS B O 1
ATOM 11717 N N . PHE B 1 499 ? -22.312 35.438 15.711 1 80.69 499 PHE B N 1
ATOM 11718 C CA . PHE B 1 499 ? -22 34.312 14.852 1 80.69 499 PHE B CA 1
ATOM 11719 C C . PHE B 1 499 ? -23.078 33.25 14.938 1 80.69 499 PHE B C 1
ATOM 11721 O O . PHE B 1 499 ? -23.188 32.406 14.055 1 80.69 499 PHE B O 1
ATOM 11728 N N . LEU B 1 500 ? -24 33.281 15.906 1 89 500 LEU B N 1
ATOM 11729 C CA . LEU B 1 500 ? -25.047 32.281 16.109 1 89 500 LEU B CA 1
ATOM 11730 C C . LEU B 1 500 ? -26.406 32.812 15.656 1 89 500 LEU B C 1
ATOM 11732 O O . LEU B 1 500 ? -27.328 32.031 15.414 1 89 500 LEU B O 1
ATOM 11736 N N . GLN B 1 501 ? -26.547 34.062 15.438 1 90.69 501 GLN B N 1
ATOM 11737 C CA . GLN B 1 501 ? -27.844 34.719 15.234 1 90.69 501 GLN B CA 1
ATOM 11738 C C . GLN B 1 501 ? -28.531 34.188 13.984 1 90.69 501 GLN B C 1
ATOM 11740 O O . GLN B 1 501 ? -28.016 34.312 12.875 1 90.69 501 GLN B O 1
ATOM 11745 N N . ASN B 1 502 ? -29.656 33.562 14.242 1 93.5 502 ASN B N 1
ATOM 11746 C CA . ASN B 1 502 ? -30.547 33.094 13.188 1 93.5 502 ASN B CA 1
ATOM 11747 C C . ASN B 1 502 ? -29.859 32.094 12.273 1 93.5 502 ASN B C 1
ATOM 11749 O O . ASN B 1 502 ? -29.984 32.156 11.047 1 93.5 502 ASN B O 1
ATOM 11753 N N . LYS B 1 503 ? -29.047 31.297 12.828 1 93.38 503 LYS B N 1
ATOM 11754 C CA . LYS B 1 503 ? -28.344 30.25 12.078 1 93.38 503 LYS B CA 1
ATOM 11755 C C . LYS B 1 503 ? -28.672 28.859 12.633 1 93.38 503 LYS B C 1
ATOM 11757 O O . LYS B 1 503 ? -29.047 28.734 13.797 1 93.38 503 LYS B O 1
ATOM 11762 N N . ILE B 1 504 ? -28.562 27.922 11.75 1 95.88 504 ILE B N 1
ATOM 11763 C CA . ILE B 1 504 ? -28.797 26.531 12.102 1 95.88 504 ILE B CA 1
ATOM 11764 C C . ILE B 1 504 ? -27.484 25.766 12.062 1 95.88 504 ILE B C 1
ATOM 11766 O O . ILE B 1 504 ? -26.672 25.938 11.148 1 95.88 504 ILE B O 1
ATOM 11770 N N . PHE B 1 505 ? -27.219 24.969 13.086 1 96.81 505 PHE B N 1
ATOM 11771 C CA . PHE B 1 505 ? -26 24.188 13.188 1 96.81 505 PHE B CA 1
ATOM 11772 C C . PHE B 1 505 ? -26.312 22.703 13.383 1 96.81 505 PHE B C 1
ATOM 11774 O O . PHE B 1 505 ? -27.391 22.359 13.867 1 96.81 505 PHE B O 1
ATOM 11781 N N . VAL B 1 506 ? -25.438 21.891 12.938 1 97.81 506 VAL B N 1
ATOM 11782 C CA . VAL B 1 506 ? -25.5 20.469 13.25 1 97.81 506 VAL B CA 1
ATOM 11783 C C . VAL B 1 506 ? -24.344 20.109 14.18 1 97.81 506 VAL B C 1
ATOM 11785 O O . VAL B 1 506 ? -23.188 20.438 13.898 1 97.81 506 VAL B O 1
ATOM 11788 N N . TYR B 1 507 ? -24.719 19.453 15.25 1 97.12 507 TYR B N 1
ATOM 11789 C CA . TYR B 1 507 ? -23.75 19.078 16.266 1 97.12 507 TYR B CA 1
ATOM 11790 C C . TYR B 1 507 ? -23.5 17.578 16.25 1 97.12 507 TYR B C 1
ATOM 11792 O O . TYR B 1 507 ? -24.438 16.781 16.047 1 97.12 507 TYR B O 1
ATOM 11800 N N . ARG B 1 508 ? -22.266 17.219 16.422 1 96.56 508 ARG B N 1
ATOM 11801 C CA . ARG B 1 508 ? -21.922 15.828 16.719 1 96.56 508 ARG B CA 1
ATOM 11802 C C . ARG B 1 508 ? -21.938 15.555 18.219 1 96.56 508 ARG B C 1
ATOM 11804 O O . ARG B 1 508 ? -21.219 16.203 18.984 1 96.56 508 ARG B O 1
ATOM 11811 N N . GLY B 1 509 ? -22.734 14.688 18.578 1 94.69 509 GLY B N 1
ATOM 11812 C CA . GLY B 1 509 ? -22.891 14.398 19.984 1 94.69 509 GLY B CA 1
ATOM 11813 C C . GLY B 1 509 ? -21.672 13.734 20.594 1 94.69 509 GLY B C 1
ATOM 11814 O O . GLY B 1 509 ? -20.844 13.172 19.875 1 94.69 509 GLY B O 1
ATOM 11815 N N . LYS B 1 510 ? -21.578 13.898 21.891 1 91.44 510 LYS B N 1
ATOM 11816 C CA . LYS B 1 510 ? -20.547 13.172 22.641 1 91.44 510 LYS B CA 1
ATOM 11817 C C . LYS B 1 510 ? -20.875 11.68 22.703 1 91.44 510 LYS B C 1
ATOM 11819 O O . LYS B 1 510 ? -21.906 11.242 22.219 1 91.44 510 LYS B O 1
ATOM 11824 N N . ASP B 1 511 ? -19.953 10.961 23.219 1 89.06 511 ASP B N 1
ATOM 11825 C CA . ASP B 1 511 ? -20.156 9.516 23.312 1 89.06 511 ASP B CA 1
ATOM 11826 C C . ASP B 1 511 ? -21.359 9.188 24.203 1 89.06 511 ASP B C 1
ATOM 11828 O O . ASP B 1 511 ? -21.438 9.648 25.344 1 89.06 511 ASP B O 1
ATOM 11832 N N . TYR B 1 512 ? -22.281 8.586 23.688 1 86.75 512 TYR B N 1
ATOM 11833 C CA . TYR B 1 512 ? -23.453 8.07 24.375 1 86.75 512 TYR B CA 1
ATOM 11834 C C . TYR B 1 512 ? -24.375 9.211 24.797 1 86.75 512 TYR B C 1
ATOM 11836 O O . TYR B 1 512 ? -25.141 9.07 25.75 1 86.75 512 TYR B O 1
ATOM 11844 N N . GLU B 1 513 ? -24.203 10.281 24.094 1 91.88 513 GLU B N 1
ATOM 11845 C CA . GLU B 1 513 ? -25.078 11.414 24.391 1 91.88 513 GLU B CA 1
ATOM 11846 C C . GLU B 1 513 ? -26.391 11.305 23.641 1 91.88 513 GLU B C 1
ATOM 11848 O O . GLU B 1 513 ? -26.406 11.188 22.406 1 91.88 513 GLU B O 1
ATOM 11853 N N . ARG B 1 514 ? -27.438 11.406 24.391 1 92.12 514 ARG B N 1
ATOM 11854 C CA . ARG B 1 514 ? -28.766 11.375 23.781 1 92.12 514 ARG B CA 1
ATOM 11855 C C . ARG B 1 514 ? -29.359 12.781 23.703 1 92.12 514 ARG B C 1
ATOM 11857 O O . ARG B 1 514 ? -28.766 13.742 24.188 1 92.12 514 ARG B O 1
ATOM 11864 N N . ILE B 1 515 ? -30.438 12.93 23.125 1 94.19 515 ILE B N 1
ATOM 11865 C CA . ILE B 1 515 ? -31.047 14.219 22.828 1 94.19 515 ILE B CA 1
ATOM 11866 C C . ILE B 1 515 ? -31.344 14.953 24.141 1 94.19 515 ILE B C 1
ATOM 11868 O O . ILE B 1 515 ? -31.234 16.188 24.203 1 94.19 515 ILE B O 1
ATOM 11872 N N . SER B 1 516 ? -31.781 14.211 25.172 1 93.62 516 SER B N 1
ATOM 11873 C CA . SER B 1 516 ? -32.156 14.828 26.438 1 93.62 516 SER B CA 1
ATOM 11874 C C . SER B 1 516 ? -30.938 15.484 27.094 1 93.62 516 SER B C 1
ATOM 11876 O O . SER B 1 516 ? -31.016 16.625 27.547 1 93.62 516 SER B O 1
ATOM 11878 N N . GLU B 1 517 ? -29.844 14.758 27.141 1 94.38 517 GLU B N 1
ATOM 11879 C CA . GLU B 1 517 ? -28.625 15.281 27.734 1 94.38 517 GLU B CA 1
ATOM 11880 C C . GLU B 1 517 ? -28.047 16.422 26.891 1 94.38 517 GLU B C 1
ATOM 11882 O O . GLU B 1 517 ? -27.562 17.422 27.438 1 94.38 517 GLU B O 1
ATOM 11887 N N . PHE B 1 518 ? -28.219 16.266 25.656 1 95.88 518 PHE B N 1
ATOM 11888 C CA . PHE B 1 518 ? -27.703 17.297 24.75 1 95.88 518 PHE B CA 1
ATOM 11889 C C . PHE B 1 518 ? -28.484 18.594 24.906 1 95.88 518 PHE B C 1
ATOM 11891 O O . PHE B 1 518 ? -27.891 19.672 24.984 1 95.88 518 PHE B O 1
ATOM 11898 N N . SER B 1 519 ? -29.734 18.453 24.875 1 95.12 519 SER B N 1
ATOM 11899 C CA . SER B 1 519 ? -30.594 19.625 25.031 1 95.12 519 SER B CA 1
ATOM 11900 C C . SER B 1 519 ? -30.297 20.344 26.344 1 95.12 519 SER B C 1
ATOM 11902 O O . SER B 1 519 ? -30.234 21.578 26.391 1 95.12 519 SER B O 1
ATOM 11904 N N . SER B 1 520 ? -30.125 19.578 27.375 1 94.25 520 SER B N 1
ATOM 11905 C CA . SER B 1 520 ? -29.812 20.172 28.672 1 94.25 520 SER B CA 1
ATOM 11906 C C . SER B 1 520 ? -28.469 20.891 28.641 1 94.25 520 SER B C 1
ATOM 11908 O O . SER B 1 520 ? -28.328 21.969 29.234 1 94.25 520 SER B O 1
ATOM 11910 N N . ARG B 1 521 ? -27.562 20.359 28 1 92 521 ARG B N 1
ATOM 11911 C CA . ARG B 1 521 ? -26.234 20.953 27.906 1 92 521 ARG B CA 1
ATOM 11912 C C . ARG B 1 521 ? -26.281 22.281 27.156 1 92 521 ARG B C 1
ATOM 11914 O O . ARG B 1 521 ? -25.688 23.266 27.609 1 92 521 ARG B O 1
ATOM 11921 N N . ILE B 1 522 ? -27 22.312 26.078 1 92.88 522 ILE B N 1
ATOM 11922 C CA . ILE B 1 522 ? -27.094 23.516 25.266 1 92.88 522 ILE B CA 1
ATOM 11923 C C . ILE B 1 522 ? -27.875 24.594 26.016 1 92.88 522 ILE B C 1
ATOM 11925 O O . ILE B 1 522 ? -27.5 25.766 26 1 92.88 522 ILE B O 1
ATOM 11929 N N . LEU B 1 523 ? -28.938 24.172 26.656 1 93.25 523 LEU B N 1
ATOM 11930 C CA . LEU B 1 523 ? -29.781 25.125 27.359 1 93.25 523 LEU B CA 1
ATOM 11931 C C . LEU B 1 523 ? -29.078 25.672 28.609 1 93.25 523 LEU B C 1
ATOM 11933 O O . LEU B 1 523 ? -29.344 26.797 29.047 1 93.25 523 LEU B O 1
ATOM 11937 N N . ASN B 1 524 ? -28.188 24.938 29.188 1 91.12 524 ASN B N 1
ATOM 11938 C CA . ASN B 1 524 ? -27.391 25.406 30.312 1 91.12 524 ASN B CA 1
ATOM 11939 C C . ASN B 1 524 ? -26.391 26.484 29.875 1 91.12 524 ASN B C 1
ATOM 11941 O O . ASN B 1 524 ? -26.016 27.344 30.672 1 91.12 524 ASN B O 1
ATOM 11945 N N . GLU B 1 525 ? -26.031 26.406 28.672 1 87.94 525 GLU B N 1
ATOM 11946 C CA . GLU B 1 525 ? -25.109 27.406 28.141 1 87.94 525 GLU B CA 1
ATOM 11947 C C . GLU B 1 525 ? -25.828 28.734 27.922 1 87.94 525 GLU B C 1
ATOM 11949 O O . GLU B 1 525 ? -25.188 29.797 27.938 1 87.94 525 GLU B O 1
ATOM 11954 N N . PHE B 1 526 ? -27.094 28.594 27.609 1 89.69 526 PHE B N 1
ATOM 11955 C CA . PHE B 1 526 ? -27.938 29.766 27.406 1 89.69 526 PHE B CA 1
ATOM 11956 C C . PHE B 1 526 ? -29.125 29.766 28.359 1 89.69 526 PHE B C 1
ATOM 11958 O O . PHE B 1 526 ? -30.25 29.5 27.938 1 89.69 526 PHE B O 1
ATOM 11965 N N . PRO B 1 527 ? -28.906 30.203 29.547 1 88.19 527 PRO B N 1
ATOM 11966 C CA . PRO B 1 527 ? -29.953 30.094 30.562 1 88.19 527 PRO B CA 1
ATOM 11967 C C . PRO B 1 527 ? -31.188 30.953 30.25 1 88.19 527 PRO B C 1
ATOM 11969 O O . PRO B 1 527 ? -32.281 30.641 30.703 1 88.19 527 PRO B O 1
ATOM 11972 N N . HIS B 1 528 ? -31.031 31.984 29.484 1 89.88 528 HIS B N 1
ATOM 11973 C CA . HIS B 1 528 ? -32.125 32.906 29.188 1 89.88 528 HIS B CA 1
ATOM 11974 C C . HIS B 1 528 ? -32.844 32.5 27.906 1 89.88 528 HIS B C 1
ATOM 11976 O O . HIS B 1 528 ? -33.844 33.094 27.531 1 89.88 528 HIS B O 1
ATOM 11982 N N . ALA B 1 529 ? -32.438 31.453 27.328 1 93.62 529 ALA B N 1
ATOM 11983 C CA . ALA B 1 529 ? -33 31.047 26.047 1 93.62 529 ALA B CA 1
ATOM 11984 C C . ALA B 1 529 ? -34.281 30.25 26.266 1 93.62 529 ALA B C 1
ATOM 11986 O O . ALA B 1 529 ? -34.406 29.469 27.203 1 93.62 529 ALA B O 1
ATOM 11987 N N . GLN B 1 530 ? -35.281 30.453 25.391 1 93.25 530 GLN B N 1
ATOM 11988 C CA . GLN B 1 530 ? -36.531 29.719 25.406 1 93.25 530 GLN B CA 1
ATOM 11989 C C . GLN B 1 530 ? -36.562 28.609 24.375 1 93.25 530 GLN B C 1
ATOM 11991 O O . GLN B 1 530 ? -36.344 28.859 23.188 1 93.25 530 GLN B O 1
ATOM 11996 N N . PRO B 1 531 ? -36.781 27.453 24.812 1 93.94 531 PRO B N 1
ATOM 11997 C CA . PRO B 1 531 ? -36.844 26.344 23.859 1 93.94 531 PRO B CA 1
ATOM 11998 C C . PRO B 1 531 ? -38.125 26.344 23.016 1 93.94 531 PRO B C 1
ATOM 12000 O O . PRO B 1 531 ? -39.219 26.625 23.547 1 93.94 531 PRO B O 1
ATOM 12003 N N . LEU B 1 532 ? -37.938 26.172 21.797 1 91.12 532 LEU B N 1
ATOM 12004 C CA . LEU B 1 532 ? -39.062 26.016 20.891 1 91.12 532 LEU B CA 1
ATOM 12005 C C . LEU B 1 532 ? -39.406 24.547 20.703 1 91.12 532 LEU B C 1
ATOM 12007 O O . LEU B 1 532 ? -38.594 23.766 20.234 1 91.12 532 LEU B O 1
ATOM 12011 N N . ASN B 1 533 ? -40.5 24.125 20.969 1 85.31 533 ASN B N 1
ATOM 12012 C CA . ASN B 1 533 ? -40.875 22.719 20.938 1 85.31 533 ASN B CA 1
ATOM 12013 C C . ASN B 1 533 ? -41.406 22.297 19.562 1 85.31 533 ASN B C 1
ATOM 12015 O O . ASN B 1 533 ? -41.531 21.109 19.281 1 85.31 533 ASN B O 1
ATOM 12019 N N . THR B 1 534 ? -41.656 23.219 18.734 1 84 534 THR B N 1
ATOM 12020 C CA . THR B 1 534 ? -42.094 22.875 17.391 1 84 534 THR B CA 1
ATOM 12021 C C . THR B 1 534 ? -40.969 22.953 16.391 1 84 534 THR B C 1
ATOM 12023 O O . THR B 1 534 ? -40.094 23.797 16.516 1 84 534 THR B O 1
ATOM 12026 N N . LEU B 1 535 ? -40.969 22.094 15.445 1 85.19 535 LEU B N 1
ATOM 12027 C CA . LEU B 1 535 ? -39.938 22.062 14.43 1 85.19 535 LEU B CA 1
ATOM 12028 C C . LEU B 1 535 ? -40.312 22.938 13.234 1 85.19 535 LEU B C 1
ATOM 12030 O O . LEU B 1 535 ? -39.594 22.969 12.227 1 85.19 535 LEU B O 1
ATOM 12034 N N . ALA B 1 536 ? -41.375 23.578 13.328 1 82.31 536 ALA B N 1
ATOM 12035 C CA . ALA B 1 536 ? -41.75 24.516 12.266 1 82.31 536 ALA B CA 1
ATOM 12036 C C . ALA B 1 536 ? -40.812 25.719 12.227 1 82.31 536 ALA B C 1
ATOM 12038 O O . ALA B 1 536 ? -40.281 26.141 13.258 1 82.31 536 ALA B O 1
ATOM 12039 N N . PRO B 1 537 ? -40.594 26.266 11.039 1 85.19 537 PRO B N 1
ATOM 12040 C CA . PRO B 1 537 ? -39.75 27.469 10.969 1 85.19 537 PRO B CA 1
ATOM 12041 C C . PRO B 1 537 ? -40.312 28.625 11.789 1 85.19 537 PRO B C 1
ATOM 12043 O O . PRO B 1 537 ? -41.531 28.844 11.812 1 85.19 537 PRO B O 1
ATOM 12046 N N . PRO B 1 538 ? -39.438 29.156 12.492 1 89.38 538 PRO B N 1
ATOM 12047 C CA . PRO B 1 538 ? -39.906 30.266 13.32 1 89.38 538 PRO B CA 1
ATOM 12048 C C . PRO B 1 538 ? -40.438 31.422 12.5 1 89.38 538 PRO B C 1
ATOM 12050 O O . PRO B 1 538 ? -40 31.641 11.367 1 89.38 538 PRO B O 1
ATOM 12053 N N . ASP B 1 539 ? -41.281 32.188 13.117 1 89 539 ASP B N 1
ATOM 12054 C CA . ASP B 1 539 ? -41.906 33.344 12.477 1 89 539 ASP B CA 1
ATOM 12055 C C . ASP B 1 539 ? -40.969 34.531 12.438 1 89 539 ASP B C 1
ATOM 12057 O O . ASP B 1 539 ? -39.938 34.531 13.148 1 89 539 ASP B O 1
ATOM 12061 N N . ARG B 1 540 ? -41.281 35.5 11.68 1 91.62 540 ARG B N 1
ATOM 12062 C CA . ARG B 1 540 ? -40.469 36.688 11.484 1 91.62 540 ARG B CA 1
ATOM 12063 C C . ARG B 1 540 ? -40.344 37.469 12.789 1 91.62 540 ARG B C 1
ATOM 12065 O O . ARG B 1 540 ? -39.312 38.094 13.031 1 91.62 540 ARG B O 1
ATOM 12072 N N . ASP B 1 541 ? -41.312 37.375 13.586 1 90.94 541 ASP B N 1
ATOM 12073 C CA . ASP B 1 541 ? -41.281 38.094 14.852 1 90.94 541 ASP B CA 1
ATOM 12074 C C . ASP B 1 541 ? -40.219 37.531 15.781 1 90.94 541 ASP B C 1
ATOM 12076 O O . ASP B 1 541 ? -39.531 38.281 16.5 1 90.94 541 ASP B O 1
ATOM 12080 N N . ILE B 1 542 ? -40.062 36.281 15.734 1 91.19 542 ILE B N 1
ATOM 12081 C CA . ILE B 1 542 ? -39.094 35.594 16.562 1 91.19 542 ILE B CA 1
ATOM 12082 C C . ILE B 1 542 ? -37.688 35.906 16.047 1 91.19 542 ILE B C 1
ATOM 12084 O O . ILE B 1 542 ? -36.75 36.156 16.828 1 91.19 542 ILE B O 1
ATOM 12088 N N . LEU B 1 543 ? -37.531 36 14.789 1 91.56 543 LEU B N 1
ATOM 12089 C CA . LEU B 1 543 ? -36.219 36.25 14.156 1 91.56 543 LEU B CA 1
ATOM 12090 C C . LEU B 1 543 ? -35.75 37.656 14.438 1 91.56 543 LEU B C 1
ATOM 12092 O O . LEU B 1 543 ? -34.531 37.875 14.539 1 91.56 543 LEU B O 1
ATOM 12096 N N . ALA B 1 544 ? -36.688 38.531 14.594 1 92.5 544 ALA B N 1
ATOM 12097 C CA . ALA B 1 544 ? -36.344 39.938 14.789 1 92.5 544 ALA B CA 1
ATOM 12098 C C . ALA B 1 544 ? -36.344 40.312 16.266 1 92.5 544 ALA B C 1
ATOM 12100 O O . ALA B 1 544 ? -35.969 41.406 16.641 1 92.5 544 ALA B O 1
ATOM 12101 N N . SER B 1 545 ? -36.75 39.375 17.031 1 91.62 545 SER B N 1
ATOM 12102 C CA . SER B 1 545 ? -36.875 39.656 18.453 1 91.62 545 SER B CA 1
ATOM 12103 C C . SER B 1 545 ? -35.5 39.75 19.125 1 91.62 545 SER B C 1
ATOM 12105 O O . SER B 1 545 ? -34.531 39.125 18.656 1 91.62 545 SER B O 1
ATOM 12107 N N . CYS B 1 546 ? -35.344 40.438 20.203 1 90.75 546 CYS B N 1
ATOM 12108 C CA . CYS B 1 546 ? -34.125 40.594 20.969 1 90.75 546 CYS B CA 1
ATOM 12109 C C . CYS B 1 546 ? -33.969 39.469 21.953 1 90.75 546 CYS B C 1
ATOM 12111 O O . CYS B 1 546 ? -32.969 39.438 22.719 1 90.75 546 CYS B O 1
ATOM 12113 N N . GLY B 1 547 ? -34.812 38.5 21.844 1 91.88 547 GLY B N 1
ATOM 12114 C CA . GLY B 1 547 ? -34.719 37.344 22.719 1 91.88 547 GLY B CA 1
ATOM 12115 C C . GLY B 1 547 ? -33.875 36.219 22.141 1 91.88 547 GLY B C 1
ATOM 12116 O O . GLY B 1 547 ? -33.219 36.375 21.125 1 91.88 547 GLY B O 1
ATOM 12117 N N . GLN B 1 548 ? -33.688 35.188 22.969 1 94.25 548 GLN B N 1
ATOM 12118 C CA . GLN B 1 548 ? -32.969 34 22.578 1 94.25 548 GLN B CA 1
ATOM 12119 C C . GLN B 1 548 ? -33.906 32.781 22.484 1 94.25 548 GLN B C 1
ATOM 12121 O O . GLN B 1 548 ? -34.531 32.406 23.484 1 94.25 548 GLN B O 1
ATOM 12126 N N . TYR B 1 549 ? -34.031 32.188 21.297 1 95.56 549 TYR B N 1
ATOM 12127 C CA . TYR B 1 549 ? -34.844 31.016 21.078 1 95.56 549 TYR B CA 1
ATOM 12128 C C . TYR B 1 549 ? -34.031 29.875 20.5 1 95.56 549 TYR B C 1
ATOM 12130 O O . TYR B 1 549 ? -33.25 30.078 19.562 1 95.56 549 TYR B O 1
ATOM 12138 N N . ILE B 1 550 ? -34.188 28.688 21.078 1 96.12 550 ILE B N 1
ATOM 12139 C CA . ILE B 1 550 ? -33.375 27.547 20.641 1 96.12 550 ILE B CA 1
ATOM 12140 C C . ILE B 1 550 ? -34.281 26.406 20.219 1 96.12 550 ILE B C 1
ATOM 12142 O O . ILE B 1 550 ? -35.281 26.109 20.891 1 96.12 550 ILE B O 1
ATOM 12146 N N . GLN B 1 551 ? -34.062 25.906 19.062 1 95.19 551 GLN B N 1
ATOM 12147 C CA . GLN B 1 551 ? -34.719 24.719 18.547 1 95.19 551 GLN B CA 1
ATOM 12148 C C . GLN B 1 551 ? -33.75 23.547 18.422 1 95.19 551 GLN B C 1
ATOM 12150 O O . GLN B 1 551 ? -32.719 23.672 17.766 1 95.19 551 GLN B O 1
ATOM 12155 N N . ILE B 1 552 ? -34.062 22.391 19.109 1 96.19 552 ILE B N 1
ATOM 12156 C CA . ILE B 1 552 ? -33.156 21.25 19.094 1 96.19 552 ILE B CA 1
ATOM 12157 C C . ILE B 1 552 ? -33.906 20 18.641 1 96.19 552 ILE B C 1
ATOM 12159 O O . ILE B 1 552 ? -35 19.75 19.109 1 96.19 552 ILE B O 1
ATOM 12163 N N . ASN B 1 553 ? -33.375 19.281 17.672 1 95.19 553 ASN B N 1
ATOM 12164 C CA . ASN B 1 553 ? -33.906 17.969 17.328 1 95.19 553 ASN B CA 1
ATOM 12165 C C . ASN B 1 553 ? -32.844 17.031 16.812 1 95.19 553 ASN B C 1
ATOM 12167 O O . ASN B 1 553 ? -31.766 17.5 16.391 1 95.19 553 ASN B O 1
ATOM 12171 N N . LYS B 1 554 ? -33.062 15.789 16.922 1 95.81 554 LYS B N 1
ATOM 12172 C CA . LYS B 1 554 ? -32.156 14.773 16.406 1 95.81 554 LYS B CA 1
ATOM 12173 C C . LYS B 1 554 ? -32.25 14.664 14.891 1 95.81 554 LYS B C 1
ATOM 12175 O O . LYS B 1 554 ? -33.312 14.758 14.312 1 95.81 554 LYS B O 1
ATOM 12180 N N . VAL B 1 555 ? -31.078 14.445 14.273 1 96.94 555 VAL B N 1
ATOM 12181 C CA . VAL B 1 555 ? -31.047 14.281 12.828 1 96.94 555 VAL B CA 1
ATOM 12182 C C . VAL B 1 555 ? -30.266 13.016 12.469 1 96.94 555 VAL B C 1
ATOM 12184 O O . VAL B 1 555 ? -29.406 12.57 13.234 1 96.94 555 VAL B O 1
ATOM 12187 N N . ASP B 1 556 ? -30.578 12.492 11.32 1 94.5 556 ASP B N 1
ATOM 12188 C CA . ASP B 1 556 ? -29.922 11.281 10.852 1 94.5 556 ASP B CA 1
ATOM 12189 C C . ASP B 1 556 ? -28.938 11.586 9.719 1 94.5 556 ASP B C 1
ATOM 12191 O O . ASP B 1 556 ? -29.312 12.25 8.742 1 94.5 556 ASP B O 1
ATOM 12195 N N . PRO B 1 557 ? -27.75 11.117 9.875 1 95.25 557 PRO B N 1
ATOM 12196 C CA . PRO B 1 557 ? -26.781 11.336 8.789 1 95.25 557 PRO B CA 1
ATOM 12197 C C . PRO B 1 557 ? -27.094 10.5 7.551 1 95.25 557 PRO B C 1
ATOM 12199 O O . PRO B 1 557 ? -27.641 9.398 7.664 1 95.25 557 PRO B O 1
ATOM 12202 N N . VAL B 1 558 ? -26.766 11.039 6.41 1 91.5 558 VAL B N 1
ATOM 12203 C CA . VAL B 1 558 ? -26.906 10.352 5.133 1 91.5 558 VAL B CA 1
ATOM 12204 C C . VAL B 1 558 ? -25.547 9.945 4.598 1 91.5 558 VAL B C 1
ATOM 12206 O O . VAL B 1 558 ? -24.656 10.789 4.43 1 91.5 558 VAL B O 1
ATOM 12209 N N . MET B 1 559 ? -25.438 8.656 4.398 1 86.25 559 MET B N 1
ATOM 12210 C CA . MET B 1 559 ? -24.156 8.141 3.932 1 86.25 559 MET B CA 1
ATOM 12211 C C . MET B 1 559 ? -23.812 8.695 2.557 1 86.25 559 MET B C 1
ATOM 12213 O O . MET B 1 559 ? -24.688 8.828 1.696 1 86.25 559 MET B O 1
ATOM 12217 N N . ASP B 1 560 ? -22.547 9 2.412 1 75.06 560 ASP B N 1
ATOM 12218 C CA . ASP B 1 560 ? -22.062 9.578 1.165 1 75.06 560 ASP B CA 1
ATOM 12219 C C . ASP B 1 560 ? -22.078 8.547 0.039 1 75.06 560 ASP B C 1
ATOM 12221 O O . ASP B 1 560 ? -21.953 7.348 0.288 1 75.06 560 ASP B O 1
ATOM 12225 N N . GLU B 1 561 ? -22.328 8.922 -1.14 1 66.94 561 GLU B N 1
ATOM 12226 C CA . GLU B 1 561 ? -22.375 8.086 -2.334 1 66.94 561 GLU B CA 1
ATOM 12227 C C . GLU B 1 561 ? -21.031 7.395 -2.576 1 66.94 561 GLU B C 1
ATOM 12229 O O . GLU B 1 561 ? -20.984 6.324 -3.18 1 66.94 561 GLU B O 1
ATOM 12234 N N . LYS B 1 562 ? -19.953 8.008 -2.266 1 61.16 562 LYS B N 1
ATOM 12235 C CA . LYS B 1 562 ? -18.625 7.441 -2.49 1 61.16 562 LYS B CA 1
ATOM 12236 C C . LYS B 1 562 ? -18.516 6.062 -1.845 1 61.16 562 LYS B C 1
ATOM 12238 O O . LYS B 1 562 ? -17.703 5.238 -2.273 1 61.16 562 LYS B O 1
ATOM 12243 N N . THR B 1 563 ? -19.328 5.891 -0.817 1 62.53 563 THR B N 1
ATOM 12244 C CA . THR B 1 563 ? -19.25 4.586 -0.169 1 62.53 563 THR B CA 1
ATOM 12245 C C . THR B 1 563 ? -19.953 3.521 -0.999 1 62.53 563 THR B C 1
ATOM 12247 O O . THR B 1 563 ? -20.359 2.484 -0.471 1 62.53 563 THR B O 1
ATOM 12250 N N . GLN B 1 564 ? -20.094 3.861 -2.213 1 65.75 564 GLN B N 1
ATOM 12251 C CA . GLN B 1 564 ? -20.562 2.918 -3.225 1 65.75 564 GLN B CA 1
ATOM 12252 C C . GLN B 1 564 ? -19.562 1.796 -3.441 1 65.75 564 GLN B C 1
ATOM 12254 O O . GLN B 1 564 ? -19.875 0.766 -4.035 1 65.75 564 GLN B O 1
ATOM 12259 N N . ARG B 1 565 ? -18.422 1.978 -2.705 1 73.38 565 ARG B N 1
ATOM 12260 C CA . ARG B 1 565 ? -17.391 0.964 -2.863 1 73.38 565 ARG B CA 1
ATOM 12261 C C . ARG B 1 565 ? -17.797 -0.347 -2.203 1 73.38 565 ARG B C 1
ATOM 12263 O O . ARG B 1 565 ? -17.25 -1.408 -2.529 1 73.38 565 ARG B O 1
ATOM 12270 N N . PHE B 1 566 ? -18.812 -0.256 -1.308 1 79.19 566 PHE B N 1
ATOM 12271 C CA . PHE B 1 566 ? -19.234 -1.444 -0.569 1 79.19 566 PHE B CA 1
ATOM 12272 C C . PHE B 1 566 ? -20.344 -2.18 -1.305 1 79.19 566 PHE B C 1
ATOM 12274 O O . PHE B 1 566 ? -20.656 -3.326 -0.978 1 79.19 566 PHE B O 1
ATOM 12281 N N . SER B 1 567 ? -20.812 -1.514 -2.316 1 76.56 567 SER B N 1
ATOM 12282 C CA . SER B 1 567 ? -21.984 -2.088 -2.977 1 76.56 567 SER B CA 1
ATOM 12283 C C . SER B 1 567 ? -21.641 -3.418 -3.641 1 76.56 567 SER B C 1
ATOM 12285 O O . SER B 1 567 ? -20.672 -3.512 -4.395 1 76.56 567 SER B O 1
ATOM 12287 N N . GLY B 1 568 ? -22.344 -4.445 -3.246 1 72.19 568 GLY B N 1
ATOM 12288 C CA . GLY B 1 568 ? -22.203 -5.746 -3.883 1 72.19 568 GLY B CA 1
ATOM 12289 C C . GLY B 1 568 ? -21.094 -6.59 -3.281 1 72.19 568 GLY B C 1
ATOM 12290 O O . GLY B 1 568 ? -20.797 -7.676 -3.779 1 72.19 568 GLY B O 1
ATOM 12291 N N . LYS B 1 569 ? -20.5 -6.07 -2.316 1 80 569 LYS B N 1
ATOM 12292 C CA . LYS B 1 569 ? -19.406 -6.801 -1.703 1 80 569 LYS B CA 1
ATOM 12293 C C . LYS B 1 569 ? -19.766 -7.281 -0.302 1 80 569 LYS B C 1
ATOM 12295 O O . LYS B 1 569 ? -20.609 -6.668 0.367 1 80 569 LYS B O 1
ATOM 12300 N N . PRO B 1 570 ? -19.266 -8.414 -0.026 1 80 570 PRO B N 1
ATOM 12301 C CA . PRO B 1 570 ? -19.562 -8.922 1.315 1 80 570 PRO B CA 1
ATOM 12302 C C . PRO B 1 570 ? -18.766 -8.203 2.406 1 80 570 PRO B C 1
ATOM 12304 O O . PRO B 1 570 ? -17.703 -8.672 2.812 1 80 570 PRO B O 1
ATOM 12307 N N . VAL B 1 571 ? -19.359 -7.078 2.953 1 86 571 VAL B N 1
ATOM 12308 C CA . VAL B 1 571 ? -18.641 -6.277 3.939 1 86 571 VAL B CA 1
ATOM 12309 C C . VAL B 1 571 ? -19.234 -6.496 5.324 1 86 571 VAL B C 1
ATOM 12311 O O . VAL B 1 571 ? -20.469 -6.566 5.465 1 86 571 VAL B O 1
ATOM 12314 N N . ALA B 1 572 ? -18.375 -6.625 6.223 1 84.5 572 ALA B N 1
ATOM 12315 C CA . ALA B 1 572 ? -18.812 -6.777 7.605 1 84.5 572 ALA B CA 1
ATOM 12316 C C . ALA B 1 572 ? -19.609 -5.555 8.07 1 84.5 572 ALA B C 1
ATOM 12318 O O . ALA B 1 572 ? -19.312 -4.426 7.664 1 84.5 572 ALA B O 1
ATOM 12319 N N . GLU B 1 573 ? -20.562 -5.684 8.922 1 82.44 573 GLU B N 1
ATOM 12320 C CA . GLU B 1 573 ? -21.438 -4.621 9.391 1 82.44 573 GLU B CA 1
ATOM 12321 C C . GLU B 1 573 ? -20.672 -3.576 10.195 1 82.44 573 GLU B C 1
ATOM 12323 O O . GLU B 1 573 ? -21 -2.389 10.141 1 82.44 573 GLU B O 1
ATOM 12328 N N . GLN B 1 574 ? -19.688 -4.066 10.93 1 84.38 574 GLN B N 1
ATOM 12329 C CA . GLN B 1 574 ? -18.875 -3.154 11.734 1 84.38 574 GLN B CA 1
ATOM 12330 C C . GLN B 1 574 ? -18.203 -2.096 10.875 1 84.38 574 GLN B C 1
ATOM 12332 O O . GLN B 1 574 ? -18.062 -0.944 11.289 1 84.38 574 GLN B O 1
ATOM 12337 N N . ILE B 1 575 ? -17.875 -2.502 9.695 1 89.56 575 ILE B N 1
ATOM 12338 C CA . ILE B 1 575 ? -17.172 -1.601 8.781 1 89.56 575 ILE B CA 1
ATOM 12339 C C . ILE B 1 575 ? -18.172 -0.616 8.172 1 89.56 575 ILE B C 1
ATOM 12341 O O . ILE B 1 575 ? -17.906 0.588 8.117 1 89.56 575 ILE B O 1
ATOM 12345 N N . VAL B 1 576 ? -19.297 -1.026 7.848 1 86.75 576 VAL B N 1
ATOM 12346 C CA . VAL B 1 576 ? -20.297 -0.192 7.195 1 86.75 576 VAL B CA 1
ATOM 12347 C C . VAL B 1 576 ? -20.859 0.822 8.195 1 86.75 576 VAL B C 1
ATOM 12349 O O . VAL B 1 576 ? -21.109 1.974 7.836 1 86.75 576 VAL B O 1
ATOM 12352 N N . THR B 1 577 ? -21.078 0.405 9.414 1 86.94 577 THR B N 1
ATOM 12353 C CA . THR B 1 577 ? -21.656 1.26 10.453 1 86.94 577 THR B CA 1
ATOM 12354 C C . THR B 1 577 ? -20.766 2.484 10.688 1 86.94 577 THR B C 1
ATOM 12356 O O . THR B 1 577 ? -21.281 3.58 10.938 1 86.94 577 THR B O 1
ATOM 12359 N N . TYR B 1 578 ? -19.484 2.338 10.594 1 92 578 TYR B N 1
ATOM 12360 C CA . TYR B 1 578 ? -18.562 3.457 10.742 1 92 578 TYR B CA 1
ATOM 12361 C C . TYR B 1 578 ? -18.812 4.523 9.68 1 92 578 TYR B C 1
ATOM 12363 O O . TYR B 1 578 ? -18.875 5.715 9.992 1 92 578 TYR B O 1
ATOM 12371 N N . TYR B 1 579 ? -19.047 4.141 8.516 1 90.88 579 TYR B N 1
ATOM 12372 C CA . TYR B 1 579 ? -19.141 5.082 7.406 1 90.88 579 TYR B CA 1
ATOM 12373 C C . TYR B 1 579 ? -20.547 5.672 7.305 1 90.88 579 TYR B C 1
ATOM 12375 O O . TYR B 1 579 ? -20.75 6.688 6.641 1 90.88 579 TYR B O 1
ATOM 12383 N N . LYS B 1 580 ? -21.484 5.09 8 1 89.38 580 LYS B N 1
ATOM 12384 C CA . LYS B 1 580 ? -22.844 5.629 8.047 1 89.38 580 LYS B CA 1
ATOM 12385 C C . LYS B 1 580 ? -22.891 6.898 8.891 1 89.38 580 LYS B C 1
ATOM 12387 O O . LYS B 1 580 ? -23.734 7.773 8.648 1 89.38 580 LYS B O 1
ATOM 12392 N N . VAL B 1 581 ? -21.922 7 9.805 1 93 581 VAL B N 1
ATOM 12393 C CA . VAL B 1 581 ? -22.047 8.094 10.758 1 93 581 VAL B CA 1
ATOM 12394 C C . VAL B 1 581 ? -20.812 8.992 10.68 1 93 581 VAL B C 1
ATOM 12396 O O . VAL B 1 581 ? -20.766 10.039 11.328 1 93 581 VAL B O 1
ATOM 12399 N N . ASN B 1 582 ? -19.844 8.57 9.969 1 93.25 582 ASN B N 1
ATOM 12400 C CA . ASN B 1 582 ? -18.625 9.383 9.859 1 93.25 582 ASN B CA 1
ATOM 12401 C C . ASN B 1 582 ? -18.391 9.836 8.422 1 93.25 582 ASN B C 1
ATOM 12403 O O . ASN B 1 582 ? -18.797 9.156 7.477 1 93.25 582 ASN B O 1
ATOM 12407 N N . HIS B 1 583 ? -17.781 10.953 8.32 1 92.94 583 HIS B N 1
ATOM 12408 C CA . HIS B 1 583 ? -17.5 11.586 7.039 1 92.94 583 HIS B CA 1
ATOM 12409 C C . HIS B 1 583 ? -18.797 11.93 6.305 1 92.94 583 HIS B C 1
ATOM 12411 O O . HIS B 1 583 ? -18.953 11.602 5.125 1 92.94 583 HIS B O 1
ATOM 12417 N N . VAL B 1 584 ? -19.641 12.484 7.023 1 94.38 584 VAL B N 1
ATOM 12418 C CA . VAL B 1 584 ? -20.969 12.797 6.48 1 94.38 584 VAL B CA 1
ATOM 12419 C C . VAL B 1 584 ? -21.156 14.312 6.453 1 94.38 584 VAL B C 1
ATOM 12421 O O . VAL B 1 584 ? -20.703 15.023 7.348 1 94.38 584 VAL B O 1
ATOM 12424 N N . SER B 1 585 ? -21.828 14.836 5.457 1 94.88 585 SER B N 1
ATOM 12425 C CA . SER B 1 585 ? -22.109 16.266 5.336 1 94.88 585 SER B CA 1
ATOM 12426 C C . SER B 1 585 ? -23.609 16.516 5.145 1 94.88 585 SER B C 1
ATOM 12428 O O . SER B 1 585 ? -24.062 17.656 5.223 1 94.88 585 SER B O 1
ATOM 12430 N N . LYS B 1 586 ? -24.328 15.445 4.965 1 95.75 586 LYS B N 1
ATOM 12431 C CA . LYS B 1 586 ? -25.766 15.562 4.777 1 95.75 586 LYS B CA 1
ATOM 12432 C C . LYS B 1 586 ? -26.516 14.906 5.93 1 95.75 586 LYS B C 1
ATOM 12434 O O . LYS B 1 586 ? -26.141 13.836 6.406 1 95.75 586 LYS B O 1
ATOM 12439 N N . PHE B 1 587 ? -27.516 15.555 6.379 1 97.06 587 PHE B N 1
ATOM 12440 C CA . PHE B 1 587 ? -28.328 15.094 7.488 1 97.06 587 PHE B CA 1
ATOM 12441 C C . PHE B 1 587 ? -29.812 15.266 7.172 1 97.06 587 PHE B C 1
ATOM 12443 O O . PHE B 1 587 ? -30.203 16.188 6.441 1 97.06 587 PHE B O 1
ATOM 12450 N N . GLN B 1 588 ? -30.594 14.359 7.727 1 95.62 588 GLN B N 1
ATOM 12451 C CA . GLN B 1 588 ? -32.031 14.438 7.395 1 95.62 588 GLN B CA 1
ATOM 12452 C C . GLN B 1 588 ? -32.875 14.227 8.633 1 95.62 588 GLN B C 1
ATOM 12454 O O . GLN B 1 588 ? -32.438 13.586 9.594 1 95.62 588 GLN B O 1
ATOM 12459 N N . TYR B 1 589 ? -34.031 14.852 8.633 1 93.75 589 TYR B N 1
ATOM 12460 C CA . TYR B 1 589 ? -35.094 14.602 9.594 1 93.75 589 TYR B CA 1
ATOM 12461 C C . TYR B 1 589 ? -36.438 14.773 8.945 1 93.75 589 TYR B C 1
ATOM 12463 O O . TYR B 1 589 ? -36.562 15.375 7.871 1 93.75 589 TYR B O 1
ATOM 12471 N N . SER B 1 590 ? -37.406 14.102 9.547 1 92.06 590 SER B N 1
ATOM 12472 C CA . SER B 1 590 ? -38.75 14.125 9 1 92.06 590 SER B CA 1
ATOM 12473 C C . SER B 1 590 ? -39.75 14.633 10.023 1 92.06 590 SER B C 1
ATOM 12475 O O . SER B 1 590 ? -39.656 14.344 11.211 1 92.06 590 SER B O 1
ATOM 12477 N N . ARG B 1 591 ? -40.688 15.43 9.469 1 89.38 591 ARG B N 1
ATOM 12478 C CA . ARG B 1 591 ? -41.812 15.93 10.281 1 89.38 591 ARG B CA 1
ATOM 12479 C C . ARG B 1 591 ? -43.156 15.469 9.727 1 89.38 591 ARG B C 1
ATOM 12481 O O . ARG B 1 591 ? -43.469 15.742 8.57 1 89.38 591 ARG B O 1
ATOM 12488 N N . PRO B 1 592 ? -43.844 14.711 10.562 1 89.06 592 PRO B N 1
ATOM 12489 C CA . PRO B 1 592 ? -45.188 14.289 10.109 1 89.06 592 PRO B CA 1
ATOM 12490 C C . PRO B 1 592 ? -46.219 15.422 10.156 1 89.06 592 PRO B C 1
ATOM 12492 O O . PRO B 1 592 ? -46.156 16.281 11.039 1 89.06 592 PRO B O 1
ATOM 12495 N N . PHE B 1 593 ? -47.094 15.469 9.102 1 87.25 593 PHE B N 1
ATOM 12496 C CA . PHE B 1 593 ? -48.219 16.406 9.109 1 87.25 593 PHE B CA 1
ATOM 12497 C C . PHE B 1 593 ? -49.438 15.789 8.43 1 87.25 593 PHE B C 1
ATOM 12499 O O . PHE B 1 593 ? -49.312 14.844 7.648 1 87.25 593 PHE B O 1
ATOM 12506 N N . THR B 1 594 ? -50.594 16.094 8.867 1 87.38 594 THR B N 1
ATOM 12507 C CA . THR B 1 594 ? -51.812 15.516 8.359 1 87.38 594 THR B CA 1
ATOM 12508 C C . THR B 1 594 ? -52.438 16.406 7.289 1 87.38 594 THR B C 1
ATOM 12510 O O . THR B 1 594 ? -52.562 17.625 7.48 1 87.38 594 THR B O 1
ATOM 12513 N N . ARG B 1 595 ? -52.625 15.828 6.086 1 85.31 595 ARG B N 1
ATOM 12514 C CA . ARG B 1 595 ? -53.344 16.5 5 1 85.31 595 ARG B CA 1
ATOM 12515 C C . ARG B 1 595 ? -54.469 15.602 4.449 1 85.31 595 ARG B C 1
ATOM 12517 O O . ARG B 1 595 ? -54.219 14.469 4.043 1 85.31 595 ARG B O 1
ATOM 12524 N N . LYS B 1 596 ? -55.594 16.062 4.574 1 78.31 596 LYS B N 1
ATOM 12525 C CA . LYS B 1 596 ? -56.75 15.266 4.137 1 78.31 596 LYS B CA 1
ATOM 12526 C C . LYS B 1 596 ? -56.938 15.344 2.623 1 78.31 596 LYS B C 1
ATOM 12528 O O . LYS B 1 596 ? -56.938 16.422 2.045 1 78.31 596 LYS B O 1
ATOM 12533 N N . ASP B 1 597 ? -56.719 14.266 1.955 1 70.81 597 ASP B N 1
ATOM 12534 C CA . ASP B 1 597 ? -57 14.18 0.528 1 70.81 597 ASP B CA 1
ATOM 12535 C C . ASP B 1 597 ? -58.531 14.078 0.279 1 70.81 597 ASP B C 1
ATOM 12537 O O . ASP B 1 597 ? -59.188 13.211 0.846 1 70.81 597 ASP B O 1
ATOM 12541 N N . PRO B 1 598 ? -59.094 15.07 -0.28 1 69.69 598 PRO B N 1
ATOM 12542 C CA . PRO B 1 598 ? -60.562 15.086 -0.505 1 69.69 598 PRO B CA 1
ATOM 12543 C C . PRO B 1 598 ? -61.062 13.828 -1.198 1 69.69 598 PRO B C 1
ATOM 12545 O O . PRO B 1 598 ? -62.219 13.453 -1.043 1 69.69 598 PRO B O 1
ATOM 12548 N N . ASN B 1 599 ? -60.156 13.164 -1.965 1 68.12 599 ASN B N 1
ATOM 12549 C CA . ASN B 1 599 ? -60.594 12.016 -2.744 1 68.12 599 ASN B CA 1
ATOM 12550 C C . ASN B 1 599 ? -60.625 10.742 -1.907 1 68.12 599 ASN B C 1
ATOM 12552 O O . ASN B 1 599 ? -61.062 9.695 -2.371 1 68.12 599 ASN B O 1
ATOM 12556 N N . ILE B 1 600 ? -59.969 10.836 -0.699 1 68 600 ILE B N 1
ATOM 12557 C CA . ILE B 1 600 ? -59.906 9.641 0.135 1 68 600 ILE B CA 1
ATOM 12558 C C . ILE B 1 600 ? -60.844 9.789 1.328 1 68 600 ILE B C 1
ATOM 12560 O O . ILE B 1 600 ? -60.594 10.625 2.207 1 68 600 ILE B O 1
ATOM 12564 N N . GLU B 1 601 ? -62 9.305 1.22 1 65.56 601 GLU B N 1
ATOM 12565 C CA . GLU B 1 601 ? -63.031 9.383 2.258 1 65.56 601 GLU B CA 1
ATOM 12566 C C . GLU B 1 601 ? -62.781 8.359 3.363 1 65.56 601 GLU B C 1
ATOM 12568 O O . GLU B 1 601 ? -63.438 7.328 3.428 1 65.56 601 GLU B O 1
ATOM 12573 N N . THR B 1 602 ? -61.594 8.25 3.854 1 69.44 602 THR B N 1
ATOM 12574 C CA . THR B 1 602 ? -61.375 7.305 4.941 1 69.44 602 THR B CA 1
ATOM 12575 C C . THR B 1 602 ? -60.906 8.023 6.203 1 69.44 602 THR B C 1
ATOM 12577 O O . THR B 1 602 ? -60.281 9.07 6.125 1 69.44 602 THR B O 1
ATOM 12580 N N . GLU B 1 603 ? -61.406 7.539 7.328 1 72.88 603 GLU B N 1
ATOM 12581 C CA . GLU B 1 603 ? -61 8.062 8.633 1 72.88 603 GLU B CA 1
ATOM 12582 C C . GLU B 1 603 ? -59.688 7.422 9.102 1 72.88 603 GLU B C 1
ATOM 12584 O O . GLU B 1 603 ? -59.219 7.703 10.211 1 72.88 603 GLU B O 1
ATOM 12589 N N . ASN B 1 604 ? -59.156 6.723 8.203 1 78.56 604 ASN B N 1
ATOM 12590 C CA . ASN B 1 604 ? -57.906 6.062 8.547 1 78.56 604 ASN B CA 1
ATOM 12591 C C . ASN B 1 604 ? -56.75 7.059 8.641 1 78.56 604 ASN B C 1
ATOM 12593 O O . ASN B 1 604 ? -56.438 7.758 7.668 1 78.56 604 ASN B O 1
ATOM 12597 N N . GLU B 1 605 ? -56.156 7.145 9.727 1 81 605 GLU B N 1
ATOM 12598 C CA . GLU B 1 605 ? -55.094 8.102 10.016 1 81 605 GLU B CA 1
ATOM 12599 C C . GLU B 1 605 ? -53.875 7.875 9.102 1 81 605 GLU B C 1
ATOM 12601 O O . GLU B 1 605 ? -53.188 8.828 8.727 1 81 605 GLU B O 1
ATOM 12606 N N . PHE B 1 606 ? -53.688 6.723 8.664 1 84.62 606 PHE B N 1
ATOM 12607 C CA . PHE B 1 606 ? -52.5 6.371 7.871 1 84.62 606 PHE B CA 1
ATOM 12608 C C . PHE B 1 606 ? -52.656 6.863 6.434 1 84.62 606 PHE B C 1
ATOM 12610 O O . PHE B 1 606 ? -51.656 7.098 5.742 1 84.62 606 PHE B O 1
ATOM 12617 N N . ALA B 1 607 ? -53.875 7.016 6.051 1 83.5 607 ALA B N 1
ATOM 12618 C CA . ALA B 1 607 ? -54.125 7.445 4.68 1 83.5 607 ALA B CA 1
ATOM 12619 C C . ALA B 1 607 ? -53.844 8.938 4.508 1 83.5 607 ALA B C 1
ATOM 12621 O O . ALA B 1 607 ? -53.625 9.406 3.391 1 83.5 607 ALA B O 1
ATOM 12622 N N . HIS B 1 608 ? -53.781 9.633 5.688 1 86.12 608 HIS B N 1
ATOM 12623 C CA . HIS B 1 608 ? -53.625 11.086 5.609 1 86.12 608 HIS B CA 1
ATOM 12624 C C . HIS B 1 608 ? -52.312 11.539 6.258 1 86.12 608 HIS B C 1
ATOM 12626 O O . HIS B 1 608 ? -52.094 12.742 6.398 1 86.12 608 HIS B O 1
ATOM 12632 N N . LEU B 1 609 ? -51.531 10.648 6.621 1 87.69 609 LEU B N 1
ATOM 12633 C CA . LEU B 1 609 ? -50.281 10.992 7.328 1 87.69 609 LEU B CA 1
ATOM 12634 C C . LEU B 1 609 ? -49.156 11.266 6.348 1 87.69 609 LEU B C 1
ATOM 12636 O O . LEU B 1 609 ? -48.531 10.336 5.844 1 87.69 609 LEU B O 1
ATOM 12640 N N . TRP B 1 610 ? -48.844 12.492 6.09 1 88.75 610 TRP B N 1
ATOM 12641 C CA . TRP B 1 610 ? -47.75 12.922 5.23 1 88.75 610 TRP B CA 1
ATOM 12642 C C . TRP B 1 610 ? -46.469 13.141 6.047 1 88.75 610 TRP B C 1
ATOM 12644 O O . TRP B 1 610 ? -46.531 13.32 7.266 1 88.75 610 TRP B O 1
ATOM 12654 N N . LEU B 1 611 ? -45.344 13.086 5.336 1 91.31 611 LEU B N 1
ATOM 12655 C CA . LEU B 1 611 ? -44.062 13.375 5.953 1 91.31 611 LEU B CA 1
ATOM 12656 C C . LEU B 1 611 ? -43.344 14.461 5.176 1 91.31 611 LEU B C 1
ATOM 12658 O O . LEU B 1 611 ? -43.281 14.438 3.943 1 91.31 611 LEU B O 1
ATOM 12662 N N . GLU B 1 612 ? -42.875 15.438 5.891 1 92.62 612 GLU B N 1
ATOM 12663 C CA . GLU B 1 612 ? -42 16.422 5.301 1 92.62 612 GLU B CA 1
ATOM 12664 C C . GLU B 1 612 ? -40.531 16.109 5.637 1 92.62 612 GLU B C 1
ATOM 12666 O O . GLU B 1 612 ? -40.125 16.188 6.797 1 92.62 612 GLU B O 1
ATOM 12671 N N . ARG B 1 613 ? -39.812 15.812 4.621 1 93.06 613 ARG B N 1
ATOM 12672 C CA . ARG B 1 613 ? -38.406 15.469 4.812 1 93.06 613 ARG B CA 1
ATOM 12673 C C . ARG B 1 613 ? -37.5 16.656 4.508 1 93.06 613 ARG B C 1
ATOM 12675 O O . ARG B 1 613 ? -37.594 17.281 3.447 1 93.06 613 ARG B O 1
ATOM 12682 N N . THR B 1 614 ? -36.656 16.984 5.457 1 95 614 THR B N 1
ATOM 12683 C CA . THR B 1 614 ? -35.688 18.078 5.312 1 95 614 THR B CA 1
ATOM 12684 C C . THR B 1 614 ? -34.281 17.531 5.273 1 95 614 THR B C 1
ATOM 12686 O O . THR B 1 614 ? -33.844 16.828 6.188 1 95 614 THR B O 1
ATOM 12689 N N . ILE B 1 615 ? -33.594 17.859 4.223 1 95.81 615 ILE B N 1
ATOM 12690 C CA . ILE B 1 615 ? -32.188 17.469 4.09 1 95.81 615 ILE B CA 1
ATOM 12691 C C . ILE B 1 615 ? -31.297 18.703 4.273 1 95.81 615 ILE B C 1
ATOM 12693 O O . ILE B 1 615 ? -31.453 19.703 3.58 1 95.81 615 ILE B O 1
ATOM 12697 N N . MET B 1 616 ? -30.422 18.594 5.18 1 96.81 616 MET B N 1
ATOM 12698 C CA . MET B 1 616 ? -29.5 19.688 5.473 1 96.81 616 MET B CA 1
ATOM 12699 C C . MET B 1 616 ? -28.078 19.328 5.102 1 96.81 616 MET B C 1
ATOM 12701 O O . MET B 1 616 ? -27.641 18.188 5.316 1 96.81 616 MET B O 1
ATOM 12705 N N . THR B 1 617 ? -27.359 20.234 4.551 1 96.94 617 THR B N 1
ATOM 12706 C CA . THR B 1 617 ? -25.938 20.062 4.215 1 96.94 617 THR B CA 1
ATOM 12707 C C . THR B 1 617 ? -25.062 21.031 5.008 1 96.94 617 THR B C 1
ATOM 12709 O O . THR B 1 617 ? -25.297 22.234 4.984 1 96.94 617 THR B O 1
ATOM 12712 N N . THR B 1 618 ? -24.156 20.516 5.711 1 96.38 618 THR B N 1
ATOM 12713 C CA . THR B 1 618 ? -23.25 21.359 6.5 1 96.38 618 THR B CA 1
ATOM 12714 C C . THR B 1 618 ? -22.125 21.891 5.637 1 96.38 618 THR B C 1
ATOM 12716 O O . THR B 1 618 ? -21.859 21.375 4.543 1 96.38 618 THR B O 1
ATOM 12719 N N . THR B 1 619 ? -21.453 22.875 6.113 1 92.56 619 THR B N 1
ATOM 12720 C CA . THR B 1 619 ? -20.344 23.484 5.402 1 92.56 619 THR B CA 1
ATOM 12721 C C . THR B 1 619 ? -19.172 22.516 5.281 1 92.56 619 THR B C 1
ATOM 12723 O O . THR B 1 619 ? -18.484 22.484 4.258 1 92.56 619 THR B O 1
ATOM 12726 N N . TYR B 1 620 ? -18.922 21.766 6.383 1 92.19 620 TYR B N 1
ATOM 12727 C CA . TYR B 1 620 ? -17.875 20.75 6.402 1 92.19 620 TYR B CA 1
ATOM 12728 C C . TYR B 1 620 ? -18.422 19.422 6.914 1 92.19 620 TYR B C 1
ATOM 12730 O O . TYR B 1 620 ? -19.422 19.391 7.637 1 92.19 620 TYR B O 1
ATOM 12738 N N . PRO B 1 621 ? -17.75 18.438 6.539 1 94.81 621 PRO B N 1
ATOM 12739 C CA . PRO B 1 621 ? -18.172 17.125 7.039 1 94.81 621 PRO B CA 1
ATOM 12740 C C . PRO B 1 621 ? -17.859 16.922 8.516 1 94.81 621 PRO B C 1
ATOM 12742 O O . PRO B 1 621 ? -16.984 17.609 9.062 1 94.81 621 PRO B O 1
ATOM 12745 N N . LEU B 1 622 ? -18.562 16.109 9.125 1 95.94 622 LEU B N 1
ATOM 12746 C CA . LEU B 1 622 ? -18.344 15.75 10.516 1 95.94 622 LEU B CA 1
ATOM 12747 C C . LEU B 1 622 ? -17.938 14.289 10.633 1 95.94 622 LEU B C 1
ATOM 12749 O O . LEU B 1 622 ? -18.484 13.422 9.938 1 95.94 622 LEU B O 1
ATOM 12753 N N . PRO B 1 623 ? -17 13.914 11.312 1 96.06 623 PRO B N 1
ATOM 12754 C CA . PRO B 1 623 ? -16.25 14.812 12.195 1 96.06 623 PRO B CA 1
ATOM 12755 C C . PRO B 1 623 ? -15.242 15.68 11.445 1 96.06 623 PRO B C 1
ATOM 12757 O O . PRO B 1 623 ? -14.922 15.398 10.281 1 96.06 623 PRO B O 1
ATOM 12760 N N . GLY B 1 624 ? -14.828 16.781 12.039 1 95.69 624 GLY B N 1
ATOM 12761 C CA . GLY B 1 624 ? -13.859 17.703 11.492 1 95.69 624 GLY B CA 1
ATOM 12762 C C . GLY B 1 624 ? -13.094 18.469 12.555 1 95.69 624 GLY B C 1
ATOM 12763 O O . GLY B 1 624 ? -12.773 17.922 13.609 1 95.69 624 GLY B O 1
ATOM 12764 N N . ILE B 1 625 ? -12.758 19.672 12.266 1 96.38 625 ILE B N 1
ATOM 12765 C CA . ILE B 1 625 ? -11.93 20.453 13.172 1 96.38 625 ILE B CA 1
ATOM 12766 C C . ILE B 1 625 ? -12.773 20.938 14.344 1 96.38 625 ILE B C 1
ATOM 12768 O O . ILE B 1 625 ? -12.234 21.312 15.391 1 96.38 625 ILE B O 1
ATOM 12772 N N . LEU B 1 626 ? -14.094 21 14.156 1 96.38 626 LEU B N 1
ATOM 12773 C CA . LEU B 1 626 ? -15.047 21.312 15.219 1 96.38 626 LEU B CA 1
ATOM 12774 C C . LEU B 1 626 ? -16.094 20.203 15.359 1 96.38 626 LEU B C 1
ATOM 12776 O O . LEU B 1 626 ? -16.172 19.312 14.508 1 96.38 626 LEU B O 1
ATOM 12780 N N . ARG B 1 627 ? -16.875 20.297 16.391 1 95.56 627 ARG B N 1
ATOM 12781 C CA . ARG B 1 627 ? -17.922 19.312 16.609 1 95.56 627 ARG B CA 1
ATOM 12782 C C . ARG B 1 627 ? -19.266 19.797 16.094 1 95.56 627 ARG B C 1
ATOM 12784 O O . ARG B 1 627 ? -20.281 19.125 16.25 1 95.56 627 ARG B O 1
ATOM 12791 N N . TRP B 1 628 ? -19.297 20.922 15.578 1 95.56 628 TRP B N 1
ATOM 12792 C CA . TRP B 1 628 ? -20.531 21.469 14.992 1 95.56 628 TRP B CA 1
ATOM 12793 C C . TRP B 1 628 ? -20.203 22.391 13.828 1 95.56 628 TRP B C 1
ATOM 12795 O O . TRP B 1 628 ? -19.141 23.031 13.812 1 95.56 628 TRP B O 1
ATOM 12805 N N . PHE B 1 629 ? -21.047 22.438 12.867 1 95.62 629 PHE B N 1
ATOM 12806 C CA . PHE B 1 629 ? -20.891 23.297 11.703 1 95.62 629 PHE B CA 1
ATOM 12807 C C . PHE B 1 629 ? -22.234 23.859 11.266 1 95.62 629 PHE B C 1
ATOM 12809 O O . PHE B 1 629 ? -23.281 23.234 11.469 1 95.62 629 PHE B O 1
ATOM 12816 N N . PRO B 1 630 ? -22.188 25.031 10.766 1 95.19 630 PRO B N 1
ATOM 12817 C CA . PRO B 1 630 ? -23.438 25.625 10.281 1 95.19 630 PRO B CA 1
ATOM 12818 C C . PRO B 1 630 ? -23.969 24.938 9.031 1 95.19 630 PRO B C 1
ATOM 12820 O O . PRO B 1 630 ? -23.188 24.375 8.25 1 95.19 630 PRO B O 1
ATOM 12823 N N . VAL B 1 631 ? -25.234 24.969 8.859 1 96.81 631 VAL B N 1
ATOM 12824 C CA . VAL B 1 631 ? -25.891 24.406 7.684 1 96.81 631 VAL B CA 1
ATOM 12825 C C . VAL B 1 631 ? -25.859 25.422 6.539 1 96.81 631 VAL B C 1
ATOM 12827 O O . VAL B 1 631 ? -26.203 26.594 6.727 1 96.81 631 VAL B O 1
ATOM 12830 N N . ASN B 1 632 ? -25.406 25 5.457 1 94.06 632 ASN B N 1
ATOM 12831 C CA . ASN B 1 632 ? -25.25 25.875 4.301 1 94.06 632 ASN B CA 1
ATOM 12832 C C . ASN B 1 632 ? -26.453 25.781 3.361 1 94.06 632 ASN B C 1
ATOM 12834 O O . ASN B 1 632 ? -26.719 26.703 2.596 1 94.06 632 ASN B O 1
ATOM 12838 N N . SER B 1 633 ? -27.031 24.516 3.314 1 95.06 633 SER B N 1
ATOM 12839 C CA . SER B 1 633 ? -28.156 24.328 2.41 1 95.06 633 SER B CA 1
ATOM 12840 C C . SER B 1 633 ? -29.219 23.422 3.027 1 95.06 633 SER B C 1
ATOM 12842 O O . SER B 1 633 ? -28.891 22.484 3.752 1 95.06 633 SER B O 1
ATOM 12844 N N . ILE B 1 634 ? -30.5 23.75 2.764 1 94.38 634 ILE B N 1
ATOM 12845 C CA . ILE B 1 634 ? -31.641 22.984 3.252 1 94.38 634 ILE B CA 1
ATOM 12846 C C . ILE B 1 634 ? -32.594 22.656 2.09 1 94.38 634 ILE B C 1
ATOM 12848 O O . ILE B 1 634 ? -32.969 23.547 1.322 1 94.38 634 ILE B O 1
ATOM 12852 N N . GLU B 1 635 ? -32.812 21.438 1.907 1 94.44 635 GLU B N 1
ATOM 12853 C CA . GLU B 1 635 ? -33.75 20.953 0.911 1 94.44 635 GLU B CA 1
ATOM 12854 C C . GLU B 1 635 ? -34.906 20.219 1.569 1 94.44 635 GLU B C 1
ATOM 12856 O O . GLU B 1 635 ? -34.719 19.344 2.41 1 94.44 635 GLU B O 1
ATOM 12861 N N . LYS B 1 636 ? -36.156 20.656 1.179 1 93.06 636 LYS B N 1
ATOM 12862 C CA . LYS B 1 636 ? -37.344 20.031 1.734 1 93.06 636 LYS B CA 1
ATOM 12863 C C . LYS B 1 636 ? -38.188 19.359 0.642 1 93.06 636 LYS B C 1
ATOM 12865 O O . LYS B 1 636 ? -38.281 19.891 -0.469 1 93.06 636 LYS B O 1
ATOM 12870 N N . TYR B 1 637 ? -38.656 18.141 0.901 1 92.69 637 TYR B N 1
ATOM 12871 C CA . TYR B 1 637 ? -39.625 17.5 -0.005 1 92.69 637 TYR B CA 1
ATOM 12872 C C . TYR B 1 637 ? -40.656 16.703 0.771 1 92.69 637 TYR B C 1
ATOM 12874 O O . TYR B 1 637 ? -40.406 16.281 1.907 1 92.69 637 TYR B O 1
ATOM 12882 N N . GLU B 1 638 ? -41.781 16.516 0.2 1 92.69 638 GLU B N 1
ATOM 12883 C CA . GLU B 1 638 ? -42.906 15.828 0.854 1 92.69 638 GLU B CA 1
ATOM 12884 C C . GLU B 1 638 ? -43 14.375 0.396 1 92.69 638 GLU B C 1
ATOM 12886 O O . GLU B 1 638 ? -42.781 14.07 -0.774 1 92.69 638 GLU B O 1
ATOM 12891 N N . ILE B 1 639 ? -43.25 13.578 1.395 1 92.25 639 ILE B N 1
ATOM 12892 C CA . ILE B 1 639 ? -43.469 12.156 1.137 1 92.25 639 ILE B CA 1
ATOM 12893 C C . ILE B 1 639 ? -44.938 11.797 1.322 1 92.25 639 ILE B C 1
ATOM 12895 O O . ILE B 1 639 ? -45.5 12.062 2.379 1 92.25 639 ILE B O 1
ATOM 12899 N N . SER B 1 640 ? -45.469 11.141 0.301 1 90.19 640 SER B N 1
ATOM 12900 C CA . SER B 1 640 ? -46.875 10.758 0.336 1 90.19 640 SER B CA 1
ATOM 12901 C C . SER B 1 640 ? -47.125 9.664 1.372 1 90.19 640 SER B C 1
ATOM 12903 O O . SER B 1 640 ? -46.188 8.977 1.793 1 90.19 640 SER B O 1
ATOM 12905 N N . PRO B 1 641 ? -48.312 9.555 1.796 1 89.75 641 PRO B N 1
ATOM 12906 C CA . PRO B 1 641 ? -48.625 8.531 2.793 1 89.75 641 PRO B CA 1
ATOM 12907 C C . PRO B 1 641 ? -48.281 7.121 2.326 1 89.75 641 PRO B C 1
ATOM 12909 O O . PRO B 1 641 ? -47.781 6.316 3.113 1 89.75 641 PRO B O 1
ATOM 12912 N N . LEU B 1 642 ? -48.5 6.82 1.101 1 91 642 LEU B N 1
ATOM 12913 C CA . LEU B 1 642 ? -48.125 5.508 0.578 1 91 642 LEU B CA 1
ATOM 12914 C C . LEU B 1 642 ? -46.625 5.297 0.617 1 91 642 LEU B C 1
ATOM 12916 O O . LEU B 1 642 ? -46.156 4.238 1.03 1 91 642 LEU B O 1
ATOM 12920 N N . ARG B 1 643 ? -45.938 6.254 0.215 1 92.69 643 ARG B N 1
ATOM 12921 C CA . ARG B 1 643 ? -44.469 6.168 0.249 1 92.69 643 ARG B CA 1
ATOM 12922 C C . ARG B 1 643 ? -43.969 6.074 1.683 1 92.69 643 ARG B C 1
ATOM 12924 O O . ARG B 1 643 ? -42.969 5.402 1.951 1 92.69 643 ARG B O 1
ATOM 12931 N N . ASN B 1 644 ? -44.594 6.773 2.469 1 91.19 644 ASN B N 1
ATOM 12932 C CA . ASN B 1 644 ? -44.25 6.695 3.883 1 91.19 644 ASN B CA 1
ATOM 12933 C C . ASN B 1 644 ? -44.469 5.297 4.441 1 91.19 644 ASN B C 1
ATOM 12935 O O . ASN B 1 644 ? -43.656 4.797 5.223 1 91.19 644 ASN B O 1
ATOM 12939 N N . ALA B 1 645 ? -45.531 4.711 4.051 1 90.56 645 ALA B N 1
ATOM 12940 C CA . ALA B 1 645 ? -45.812 3.34 4.465 1 90.56 645 ALA B CA 1
ATOM 12941 C C . ALA B 1 645 ? -44.719 2.383 3.955 1 90.56 645 ALA B C 1
ATOM 12943 O O . ALA B 1 645 ? -44.281 1.49 4.684 1 90.56 645 ALA B O 1
ATOM 12944 N N . ILE B 1 646 ? -44.375 2.611 2.812 1 93.31 646 ILE B N 1
ATOM 12945 C CA . ILE B 1 646 ? -43.344 1.784 2.201 1 93.31 646 ILE B CA 1
ATOM 12946 C C . ILE B 1 646 ? -42.031 1.944 2.967 1 93.31 646 ILE B C 1
ATOM 12948 O O . ILE B 1 646 ? -41.375 0.955 3.307 1 93.31 646 ILE B O 1
ATOM 12952 N N . GLU B 1 647 ? -41.625 3.137 3.256 1 90.38 647 GLU B N 1
ATOM 12953 C CA . GLU B 1 647 ? -40.406 3.408 3.973 1 90.38 647 GLU B CA 1
ATOM 12954 C C . GLU B 1 647 ? -40.438 2.812 5.379 1 90.38 647 GLU B C 1
ATOM 12956 O O . GLU B 1 647 ? -39.438 2.266 5.848 1 90.38 647 GLU B O 1
ATOM 12961 N N . THR B 1 648 ? -41.5 2.986 5.945 1 88.88 648 THR B N 1
ATOM 12962 C CA . THR B 1 648 ? -41.656 2.469 7.301 1 88.88 648 THR B CA 1
ATOM 12963 C C . THR B 1 648 ? -41.531 0.948 7.316 1 88.88 648 THR B C 1
ATOM 12965 O O . THR B 1 648 ? -40.844 0.389 8.18 1 88.88 648 THR B O 1
ATOM 12968 N N . MET B 1 649 ? -42.094 0.305 6.344 1 90 649 MET B N 1
ATOM 12969 C CA . MET B 1 649 ? -42.031 -1.148 6.238 1 90 649 MET B CA 1
ATOM 12970 C C . MET B 1 649 ? -40.625 -1.589 5.883 1 90 649 MET B C 1
ATOM 12972 O O . MET B 1 649 ? -40.094 -2.572 6.43 1 90 649 MET B O 1
ATOM 12976 N N . ASP B 1 650 ? -40.094 -0.938 5.016 1 91.06 650 ASP B N 1
ATOM 12977 C CA . ASP B 1 650 ? -38.719 -1.236 4.609 1 91.06 650 ASP B CA 1
ATOM 12978 C C . ASP B 1 650 ? -37.75 -1.103 5.789 1 91.06 650 ASP B C 1
ATOM 12980 O O . ASP B 1 650 ? -36.875 -1.96 5.992 1 91.06 650 ASP B O 1
ATOM 12984 N N . ASN B 1 651 ? -37.844 -0.034 6.539 1 88.06 651 ASN B N 1
ATOM 12985 C CA . ASN B 1 651 ? -37 0.198 7.703 1 88.06 651 ASN B CA 1
ATOM 12986 C C . ASN B 1 651 ? -37.219 -0.876 8.766 1 88.06 651 ASN B C 1
ATOM 12988 O O . ASN B 1 651 ? -36.25 -1.329 9.391 1 88.06 651 ASN B O 1
ATOM 12992 N N . SER B 1 652 ? -38.438 -1.245 8.938 1 88.56 652 SER B N 1
ATOM 12993 C CA . SER B 1 652 ? -38.719 -2.305 9.898 1 88.56 652 SER B CA 1
ATOM 12994 C C . SER B 1 652 ? -38.062 -3.619 9.492 1 88.56 652 SER B C 1
ATOM 12996 O O . SER B 1 652 ? -37.5 -4.324 10.336 1 88.56 652 SER B O 1
ATOM 12998 N N . ASN B 1 653 ? -38.125 -3.914 8.234 1 89.81 653 ASN B N 1
ATOM 12999 C CA . ASN B 1 653 ? -37.5 -5.125 7.73 1 89.81 653 ASN B CA 1
ATOM 13000 C C . ASN B 1 653 ? -35.969 -5.074 7.887 1 89.81 653 ASN B C 1
ATOM 13002 O O . ASN B 1 653 ? -35.344 -6.07 8.25 1 89.81 653 ASN B O 1
ATOM 13006 N N . LYS B 1 654 ? -35.438 -3.963 7.645 1 85.12 654 LYS B N 1
ATOM 13007 C CA . LYS B 1 654 ? -34 -3.795 7.805 1 85.12 654 LYS B CA 1
ATOM 13008 C C . LYS B 1 654 ? -33.594 -3.939 9.266 1 85.12 654 LYS B C 1
ATOM 13010 O O . LYS B 1 654 ? -32.562 -4.559 9.57 1 85.12 654 LYS B O 1
ATOM 13015 N N . GLU B 1 655 ? -34.344 -3.385 10.078 1 86.94 655 GLU B N 1
ATOM 13016 C CA . GLU B 1 655 ? -34.094 -3.49 11.508 1 86.94 655 GLU B CA 1
ATOM 13017 C C . GLU B 1 655 ? -34.156 -4.941 11.977 1 86.94 655 GLU B C 1
ATOM 13019 O O . GLU B 1 655 ? -33.312 -5.379 12.766 1 86.94 655 GLU B O 1
ATOM 13024 N N . LEU B 1 656 ? -35.125 -5.641 11.469 1 88 656 LEU B N 1
ATOM 13025 C CA . LEU B 1 656 ? -35.25 -7.055 11.805 1 88 656 LEU B CA 1
ATOM 13026 C C . LEU B 1 656 ? -34.062 -7.844 11.312 1 88 656 LEU B C 1
ATOM 13028 O O . LEU B 1 656 ? -33.531 -8.703 12.023 1 88 656 LEU B O 1
ATOM 13032 N N . ARG B 1 657 ? -33.688 -7.531 10.133 1 86 657 ARG B N 1
ATOM 13033 C CA . ARG B 1 657 ? -32.531 -8.188 9.562 1 86 657 ARG B CA 1
ATOM 13034 C C . ARG B 1 657 ? -31.281 -7.934 10.406 1 86 657 ARG B C 1
ATOM 13036 O O . ARG B 1 657 ? -30.516 -8.852 10.68 1 86 657 ARG B O 1
ATOM 13043 N N . ASN B 1 658 ? -31.125 -6.766 10.789 1 80.12 658 ASN B N 1
ATOM 13044 C CA . ASN B 1 658 ? -29.984 -6.391 11.602 1 80.12 658 ASN B CA 1
ATOM 13045 C C . ASN B 1 658 ? -30.016 -7.07 12.969 1 80.12 658 ASN B C 1
ATOM 13047 O O . ASN B 1 658 ? -28.984 -7.516 13.477 1 80.12 658 ASN B O 1
ATOM 13051 N N . LEU B 1 659 ? -31.141 -7.102 13.531 1 84.81 659 LEU B N 1
ATOM 13052 C CA . LEU B 1 659 ? -31.297 -7.773 14.812 1 84.81 659 LEU B CA 1
ATOM 13053 C C . LEU B 1 659 ? -30.953 -9.258 14.695 1 84.81 659 LEU B C 1
ATOM 13055 O O . LEU B 1 659 ? -30.281 -9.812 15.562 1 84.81 659 LEU B O 1
ATOM 13059 N N . PHE B 1 660 ? -31.391 -9.82 13.641 1 86.31 660 PHE B N 1
ATOM 13060 C CA . PHE B 1 660 ? -31.078 -11.227 13.414 1 86.31 660 PHE B CA 1
ATOM 13061 C C . PHE B 1 660 ? -29.562 -11.43 13.336 1 86.31 660 PHE B C 1
ATOM 13063 O O . PHE B 1 660 ? -29.031 -12.344 13.977 1 86.31 660 PHE B O 1
ATOM 13070 N N . LEU B 1 661 ? -28.922 -10.633 12.578 1 76.62 661 LEU B N 1
ATOM 13071 C CA . LEU B 1 661 ? -27.484 -10.766 12.367 1 76.62 661 LEU B CA 1
ATOM 13072 C C . LEU B 1 661 ? -26.734 -10.586 13.68 1 76.62 661 LEU B C 1
ATOM 13074 O O . LEU B 1 661 ? -25.766 -11.312 13.953 1 76.62 661 LEU B O 1
ATOM 13078 N N . GLN B 1 662 ? -27.172 -9.727 14.453 1 76.81 662 GLN B N 1
ATOM 13079 C CA . GLN B 1 662 ? -26.516 -9.445 15.727 1 76.81 662 GLN B CA 1
ATOM 13080 C C . GLN B 1 662 ? -26.703 -10.609 16.703 1 76.81 662 GLN B C 1
ATOM 13082 O O . GLN B 1 662 ? -25.75 -11.047 17.344 1 76.81 662 GLN B O 1
ATOM 13087 N N . TYR B 1 663 ? -27.938 -11.109 16.781 1 81.12 663 TYR B N 1
ATOM 13088 C CA . TYR B 1 663 ? -28.266 -12.133 17.766 1 81.12 663 TYR B CA 1
ATOM 13089 C C . TYR B 1 663 ? -27.781 -13.5 17.297 1 81.12 663 TYR B C 1
ATOM 13091 O O . TYR B 1 663 ? -27.531 -14.391 18.109 1 81.12 663 TYR B O 1
ATOM 13099 N N . ASN B 1 664 ? -27.625 -13.617 16 1 79.06 664 ASN B N 1
ATOM 13100 C CA . ASN B 1 664 ? -27.062 -14.852 15.461 1 79.06 664 ASN B CA 1
ATOM 13101 C C . ASN B 1 664 ? -25.562 -14.938 15.719 1 79.06 664 ASN B C 1
ATOM 13103 O O . ASN B 1 664 ? -25.016 -16.031 15.875 1 79.06 664 ASN B O 1
ATOM 13107 N N . LYS B 1 665 ? -24.953 -13.805 15.742 1 70 665 LYS B N 1
ATOM 13108 C CA . LYS B 1 665 ? -23.5 -13.758 15.914 1 70 665 LYS B CA 1
ATOM 13109 C C . LYS B 1 665 ? -23.125 -13.812 17.391 1 70 665 LYS B C 1
ATOM 13111 O O . LYS B 1 665 ? -22.203 -14.539 17.781 1 70 665 LYS B O 1
ATOM 13116 N N . ASP B 1 666 ? -23.859 -13.008 18.25 1 72.75 666 ASP B N 1
ATOM 13117 C CA . ASP B 1 666 ? -23.547 -12.914 19.672 1 72.75 666 ASP B CA 1
ATOM 13118 C C . ASP B 1 666 ? -24.656 -13.531 20.531 1 72.75 666 ASP B C 1
ATOM 13120 O O . ASP B 1 666 ? -25.688 -12.898 20.75 1 72.75 666 ASP B O 1
ATOM 13124 N N . LYS B 1 667 ? -24.406 -14.648 21.047 1 74.12 667 LYS B N 1
ATOM 13125 C CA . LYS B 1 667 ? -25.406 -15.391 21.812 1 74.12 667 LYS B CA 1
ATOM 13126 C C . LYS B 1 667 ? -25.578 -14.812 23.219 1 74.12 667 LYS B C 1
ATOM 13128 O O . LYS B 1 667 ? -26.516 -15.148 23.922 1 74.12 667 LYS B O 1
ATOM 13133 N N . SER B 1 668 ? -24.609 -13.859 23.547 1 73.62 668 SER B N 1
ATOM 13134 C CA . SER B 1 668 ? -24.625 -13.344 24.906 1 73.62 668 SER B CA 1
ATOM 13135 C C . SER B 1 668 ? -25.5 -12.109 25.016 1 73.62 668 SER B C 1
ATOM 13137 O O . SER B 1 668 ? -25.766 -11.617 26.125 1 73.62 668 SER B O 1
ATOM 13139 N N . LEU B 1 669 ? -26.125 -11.688 23.906 1 78.19 669 LEU B N 1
ATOM 13140 C CA . LEU B 1 669 ? -26.875 -10.43 23.906 1 78.19 669 LEU B CA 1
ATOM 13141 C C . LEU B 1 669 ? -28.219 -10.594 24.578 1 78.19 669 LEU B C 1
ATOM 13143 O O . LEU B 1 669 ? -28.828 -11.664 24.516 1 78.19 669 LEU B O 1
ATOM 13147 N N . ASN B 1 670 ? -28.625 -9.516 25.328 1 81.44 670 ASN B N 1
ATOM 13148 C CA . ASN B 1 670 ? -29.922 -9.492 25.969 1 81.44 670 ASN B CA 1
ATOM 13149 C C . ASN B 1 670 ? -31.062 -9.602 24.953 1 81.44 670 ASN B C 1
ATOM 13151 O O . ASN B 1 670 ? -31.094 -8.852 23.984 1 81.44 670 ASN B O 1
ATOM 13155 N N . LEU B 1 671 ? -32 -10.43 25.156 1 86.12 671 LEU B N 1
ATOM 13156 C CA . LEU B 1 671 ? -33.062 -10.766 24.203 1 86.12 671 LEU B CA 1
ATOM 13157 C C . LEU B 1 671 ? -34.188 -9.742 24.25 1 86.12 671 LEU B C 1
ATOM 13159 O O . LEU B 1 671 ? -35.031 -9.719 23.375 1 86.12 671 LEU B O 1
ATOM 13163 N N . ASN B 1 672 ? -34.156 -8.781 25.172 1 84.44 672 ASN B N 1
ATOM 13164 C CA . ASN B 1 672 ? -35.25 -7.875 25.406 1 84.44 672 ASN B CA 1
ATOM 13165 C C . ASN B 1 672 ? -35.562 -7.035 24.156 1 84.44 672 ASN B C 1
ATOM 13167 O O . ASN B 1 672 ? -36.75 -6.934 23.75 1 84.44 672 ASN B O 1
ATOM 13171 N N . PRO B 1 673 ? -34.562 -6.492 23.5 1 86.12 673 PRO B N 1
ATOM 13172 C CA . PRO B 1 673 ? -34.875 -5.68 22.312 1 86.12 673 PRO B CA 1
ATOM 13173 C C . PRO B 1 673 ? -35.531 -6.492 21.203 1 86.12 673 PRO B C 1
ATOM 13175 O O . PRO B 1 673 ? -36.406 -5.992 20.5 1 86.12 673 PRO B O 1
ATOM 13178 N N . LEU B 1 674 ? -35.125 -7.656 21.109 1 88.81 674 LEU B N 1
ATOM 13179 C CA . LEU B 1 674 ? -35.688 -8.523 20.078 1 88.81 674 LEU B CA 1
ATOM 13180 C C . LEU B 1 674 ? -37.125 -8.922 20.453 1 88.81 674 LEU B C 1
ATOM 13182 O O . LEU B 1 674 ? -38 -8.922 19.594 1 88.81 674 LEU B O 1
ATOM 13186 N N . SER B 1 675 ? -37.344 -9.164 21.719 1 87.44 675 SER B N 1
ATOM 13187 C CA . SER B 1 675 ? -38.688 -9.539 22.188 1 87.44 675 SER B CA 1
ATOM 13188 C C . SER B 1 675 ? -39.688 -8.414 21.969 1 87.44 675 SER B C 1
ATOM 13190 O O . SER B 1 675 ? -40.812 -8.656 21.516 1 87.44 675 SER B O 1
ATOM 13192 N N . LEU B 1 676 ? -39.25 -7.215 22.219 1 84.62 676 LEU B N 1
ATOM 13193 C CA . LEU B 1 676 ? -40.125 -6.051 22.078 1 84.62 676 LEU B CA 1
ATOM 13194 C C . LEU B 1 676 ? -40.469 -5.816 20.609 1 84.62 676 LEU B C 1
ATOM 13196 O O . LEU B 1 676 ? -41.625 -5.535 20.281 1 84.62 676 LEU B O 1
ATOM 13200 N N . LYS B 1 677 ? -39.5 -5.934 19.766 1 88.19 677 LYS B N 1
ATOM 13201 C CA . LYS B 1 677 ? -39.75 -5.699 18.328 1 88.19 677 LYS B CA 1
ATOM 13202 C C . LYS B 1 677 ? -40.656 -6.77 17.734 1 88.19 677 LYS B C 1
ATOM 13204 O O . LYS B 1 677 ? -41.562 -6.461 16.953 1 88.19 677 LYS B O 1
ATOM 13209 N N . LEU B 1 678 ? -40.469 -7.973 18.188 1 89.94 678 LEU B N 1
ATOM 13210 C CA . LEU B 1 678 ? -41.281 -9.078 17.672 1 89.94 678 LEU B CA 1
ATOM 13211 C C . LEU B 1 678 ? -42.719 -8.984 18.156 1 89.94 678 LEU B C 1
ATOM 13213 O O . LEU B 1 678 ? -43.656 -9.164 17.375 1 89.94 678 LEU B O 1
ATOM 13217 N N . THR B 1 679 ? -42.844 -8.641 19.406 1 86.75 679 THR B N 1
ATOM 13218 C CA . THR B 1 679 ? -44.188 -8.508 19.969 1 86.75 679 THR B CA 1
ATOM 13219 C C . THR B 1 679 ? -44.938 -7.355 19.312 1 86.75 679 THR B C 1
ATOM 13221 O O . THR B 1 679 ? -46.156 -7.453 19.078 1 86.75 679 THR B O 1
ATOM 13224 N N . GLY B 1 680 ? -44.281 -6.293 18.969 1 84.31 680 GLY B N 1
ATOM 13225 C CA . GLY B 1 680 ? -44.906 -5.141 18.328 1 84.31 680 GLY B CA 1
ATOM 13226 C C . GLY B 1 680 ? -45.406 -5.426 16.922 1 84.31 680 GLY B C 1
ATOM 13227 O O . GLY B 1 680 ? -46.375 -4.844 16.484 1 84.31 680 GLY B O 1
ATOM 13228 N N . ILE B 1 681 ? -44.75 -6.316 16.25 1 86.56 681 ILE B N 1
ATOM 13229 C CA . ILE B 1 681 ? -45.094 -6.59 14.859 1 86.56 681 ILE B CA 1
ATOM 13230 C C . ILE B 1 681 ? -46.125 -7.711 14.789 1 86.56 681 ILE B C 1
ATOM 13232 O O . ILE B 1 681 ? -47.094 -7.621 14.047 1 86.56 681 ILE B O 1
ATOM 13236 N N . VAL B 1 682 ? -46 -8.758 15.633 1 85.81 682 VAL B N 1
ATOM 13237 C CA . VAL B 1 682 ? -46.781 -9.977 15.508 1 85.81 682 VAL B CA 1
ATOM 13238 C C . VAL B 1 682 ? -48.094 -9.828 16.281 1 85.81 682 VAL B C 1
ATOM 13240 O O . VAL B 1 682 ? -49.125 -10.391 15.891 1 85.81 682 VAL B O 1
ATOM 13243 N N . ASP B 1 683 ? -48.062 -9.211 17.438 1 73.88 683 ASP B N 1
ATOM 13244 C CA . ASP B 1 683 ? -49.281 -9.062 18.234 1 73.88 683 ASP B CA 1
ATOM 13245 C C . ASP B 1 683 ? -49.938 -7.711 17.984 1 73.88 683 ASP B C 1
ATOM 13247 O O . ASP B 1 683 ? -49.688 -6.738 18.688 1 73.88 683 ASP B O 1
ATOM 13251 N N . PRO B 1 684 ? -50.688 -7.484 16.938 1 62.22 684 PRO B N 1
ATOM 13252 C CA . PRO B 1 684 ? -51.219 -6.199 16.469 1 62.22 684 PRO B CA 1
ATOM 13253 C C . PRO B 1 684 ? -52.219 -5.594 17.438 1 62.22 684 PRO B C 1
ATOM 13255 O O . PRO B 1 684 ? -52.906 -4.613 17.109 1 62.22 684 PRO B O 1
ATOM 13258 N N . ALA B 1 685 ? -52.625 -6.191 18.453 1 54.34 685 ALA B N 1
ATOM 13259 C CA . ALA B 1 685 ? -53.688 -5.527 19.219 1 54.34 685 ALA B CA 1
ATOM 13260 C C . ALA B 1 685 ? -53.5 -4.016 19.234 1 54.34 685 ALA B C 1
ATOM 13262 O O . ALA B 1 685 ? -54.438 -3.254 19.312 1 54.34 685 ALA B O 1
ATOM 13263 N N . VAL B 1 686 ? -52.5 -3.555 19.281 1 47.5 686 VAL B N 1
ATOM 13264 C CA . VAL B 1 686 ? -52.312 -2.135 19.562 1 47.5 686 VAL B CA 1
ATOM 13265 C C . VAL B 1 686 ? -52.5 -1.328 18.281 1 47.5 686 VAL B C 1
ATOM 13267 O O . VAL B 1 686 ? -53.219 -0.317 18.281 1 47.5 686 VAL B O 1
ATOM 13270 N N . MET B 1 687 ? -51.719 -1.305 17.094 1 52.5 687 MET B N 1
ATOM 13271 C CA . MET B 1 687 ? -51.781 -0.244 16.078 1 52.5 687 MET B CA 1
ATOM 13272 C C . MET B 1 687 ? -52.312 -0.785 14.758 1 52.5 687 MET B C 1
ATOM 13274 O O . MET B 1 687 ? -52.188 -0.132 13.719 1 52.5 687 MET B O 1
ATOM 13278 N N . GLY B 1 688 ? -53.281 -1.836 14.836 1 58.72 688 GLY B N 1
ATOM 13279 C CA . GLY B 1 688 ? -53.906 -2.338 13.633 1 58.72 688 GLY B CA 1
ATOM 13280 C C . GLY B 1 688 ? -52.906 -2.799 12.578 1 58.72 688 GLY B C 1
ATOM 13281 O O . GLY B 1 688 ? -53.281 -3.484 11.625 1 58.72 688 GLY B O 1
ATOM 13282 N N . GLY B 1 689 ? -51.562 -2.592 12.641 1 67.81 689 GLY B N 1
ATOM 13283 C CA . GLY B 1 689 ? -50.375 -2.998 11.891 1 67.81 689 GLY B CA 1
ATOM 13284 C C . GLY B 1 689 ? -50.594 -2.992 10.391 1 67.81 689 GLY B C 1
ATOM 13285 O O . GLY B 1 689 ? -50.969 -1.97 9.82 1 67.81 689 GLY B O 1
ATOM 13286 N N . ILE B 1 690 ? -50.594 -4.199 9.742 1 80.44 690 ILE B N 1
ATOM 13287 C CA . ILE B 1 690 ? -50.688 -4.441 8.305 1 80.44 690 ILE B CA 1
ATOM 13288 C C . ILE B 1 690 ? -52.094 -4.133 7.809 1 80.44 690 ILE B C 1
ATOM 13290 O O . ILE B 1 690 ? -52.281 -3.652 6.688 1 80.44 690 ILE B O 1
ATOM 13294 N N . MET B 1 691 ? -53.125 -4.223 8.695 1 80.12 691 MET B N 1
ATOM 13295 C CA . MET B 1 691 ? -54.531 -4.012 8.328 1 80.12 691 MET B CA 1
ATOM 13296 C C . MET B 1 691 ? -54.781 -2.539 8.023 1 80.12 691 MET B C 1
ATOM 13298 O O . MET B 1 691 ? -55.594 -2.217 7.156 1 80.12 691 MET B O 1
ATOM 13302 N N . ASN B 1 692 ? -54.094 -1.745 8.734 1 85.56 692 ASN B N 1
ATOM 13303 C CA . ASN B 1 692 ? -54.25 -0.314 8.5 1 85.56 692 ASN B CA 1
ATOM 13304 C C . ASN B 1 692 ? -53.781 0.076 7.098 1 85.56 692 ASN B C 1
ATOM 13306 O O . ASN B 1 692 ? -54.406 0.922 6.445 1 85.56 692 ASN B O 1
ATOM 13310 N N . TYR B 1 693 ? -52.781 -0.583 6.676 1 88.69 693 TYR B N 1
ATOM 13311 C CA . TYR B 1 693 ? -52.281 -0.304 5.336 1 88.69 693 TYR B CA 1
ATOM 13312 C C . TYR B 1 693 ? -53.219 -0.866 4.27 1 88.69 693 TYR B C 1
ATOM 13314 O O . TYR B 1 693 ? -53.438 -0.23 3.24 1 88.69 693 TYR B O 1
ATOM 13322 N N . GLU B 1 694 ? -53.75 -2.008 4.57 1 87.5 694 GLU B N 1
ATOM 13323 C CA . GLU B 1 694 ? -54.688 -2.631 3.637 1 87.5 694 GLU B CA 1
ATOM 13324 C C . GLU B 1 694 ? -55.938 -1.778 3.457 1 87.5 694 GLU B C 1
ATOM 13326 O O . GLU B 1 694 ? -56.406 -1.565 2.332 1 87.5 694 GLU B O 1
ATOM 13331 N N . ASN B 1 695 ? -56.406 -1.258 4.562 1 86.88 695 ASN B N 1
ATOM 13332 C CA . ASN B 1 695 ? -57.625 -0.457 4.547 1 86.88 695 ASN B CA 1
ATOM 13333 C C . ASN B 1 695 ? -57.375 0.93 3.959 1 86.88 695 ASN B C 1
ATOM 13335 O O . ASN B 1 695 ? -58.312 1.583 3.482 1 86.88 695 ASN B O 1
ATOM 13339 N N . ALA B 1 696 ? -56.156 1.259 3.984 1 87.94 696 ALA B N 1
ATOM 13340 C CA . ALA B 1 696 ? -55.844 2.611 3.527 1 87.94 696 ALA B CA 1
ATOM 13341 C C . ALA B 1 696 ? -55.5 2.617 2.049 1 87.94 696 ALA B C 1
ATOM 13343 O O . ALA B 1 696 ? -55.906 3.508 1.302 1 87.94 696 ALA B O 1
ATOM 13344 N N . PHE B 1 697 ? -54.781 1.539 1.574 1 90.81 697 PHE B N 1
ATOM 13345 C CA . PHE B 1 697 ? -54.156 1.695 0.266 1 90.81 697 PHE B CA 1
ATOM 13346 C C . PHE B 1 697 ? -54.562 0.562 -0.668 1 90.81 697 PHE B C 1
ATOM 13348 O O . PHE B 1 697 ? -54.406 0.667 -1.886 1 90.81 697 PHE B O 1
ATOM 13355 N N . PHE B 1 698 ? -55.062 -0.529 -0.084 1 88.81 698 PHE B N 1
ATOM 13356 C CA . PHE B 1 698 ? -55.312 -1.686 -0.932 1 88.81 698 PHE B CA 1
ATOM 13357 C C . PHE B 1 698 ? -56.812 -1.753 -1.314 1 88.81 698 PHE B C 1
ATOM 13359 O O . PHE B 1 698 ? -57.25 -2.75 -1.877 1 88.81 698 PHE B O 1
ATOM 13366 N N . THR B 1 699 ? -57.5 -0.793 -1.135 1 87 699 THR B N 1
ATOM 13367 C CA . THR B 1 699 ? -58.938 -0.781 -1.462 1 87 699 THR B CA 1
ATOM 13368 C C . THR B 1 699 ? -59.156 -0.448 -2.936 1 87 699 THR B C 1
ATOM 13370 O O . THR B 1 699 ? -58.344 0.286 -3.533 1 87 699 THR B O 1
ATOM 13373 N N . PRO B 1 700 ? -60.156 -0.982 -3.477 1 86.56 700 PRO B N 1
ATOM 13374 C CA . PRO B 1 700 ? -60.469 -0.682 -4.879 1 86.56 700 PRO B CA 1
ATOM 13375 C C . PRO B 1 700 ? -60.719 0.806 -5.125 1 86.56 700 PRO B C 1
ATOM 13377 O O . PRO B 1 700 ? -60.344 1.331 -6.176 1 86.56 700 PRO B O 1
ATOM 13380 N N . GLU B 1 701 ? -61.281 1.353 -4.148 1 84.88 701 GLU B N 1
ATOM 13381 C CA . GLU B 1 701 ? -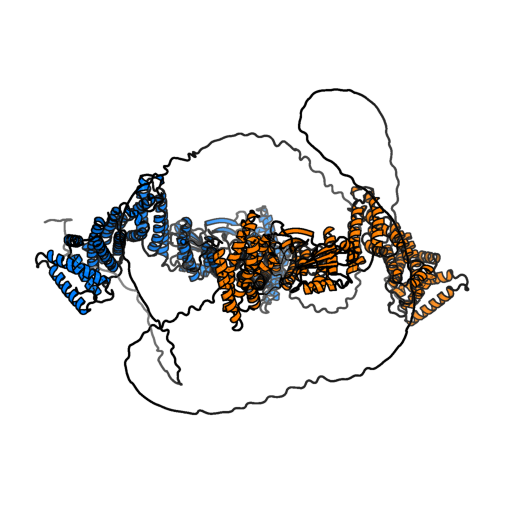61.531 2.785 -4.277 1 84.88 701 GLU B CA 1
ATOM 13382 C C . GLU B 1 701 ? -60.219 3.564 -4.402 1 84.88 701 GLU B C 1
ATOM 13384 O O . GLU B 1 701 ? -60.125 4.465 -5.234 1 84.88 701 GLU B O 1
ATOM 13389 N N . TYR B 1 702 ? -59.25 3.215 -3.58 1 88.56 702 TYR B N 1
ATOM 13390 C CA . TYR B 1 702 ? -57.938 3.889 -3.625 1 88.56 702 TYR B CA 1
ATOM 13391 C C . TYR B 1 702 ? -57.25 3.617 -4.945 1 88.56 702 TYR B C 1
ATOM 13393 O O . TYR B 1 702 ? -56.688 4.531 -5.551 1 88.56 702 TYR B O 1
ATOM 13401 N N . ILE B 1 703 ? -57.281 2.479 -5.391 1 87.5 703 ILE B N 1
ATOM 13402 C CA . ILE B 1 703 ? -56.594 2.062 -6.605 1 87.5 703 ILE B CA 1
ATOM 13403 C C . ILE B 1 703 ? -57.188 2.777 -7.816 1 87.5 703 ILE B C 1
ATOM 13405 O O . ILE B 1 703 ? -56.469 3.176 -8.734 1 87.5 703 ILE B O 1
ATOM 13409 N N . GLN B 1 704 ? -58.469 2.938 -7.781 1 84.81 704 GLN B N 1
ATOM 13410 C CA . GLN B 1 704 ? -59.156 3.609 -8.883 1 84.81 704 GLN B CA 1
ATOM 13411 C C . GLN B 1 704 ? -58.844 5.102 -8.891 1 84.81 704 GLN B C 1
ATOM 13413 O O . GLN B 1 704 ? -58.688 5.695 -9.961 1 84.81 704 GLN B O 1
ATOM 13418 N N . ASN B 1 705 ? -58.719 5.641 -7.734 1 85.88 705 ASN B N 1
ATOM 13419 C CA . ASN B 1 705 ? -58.5 7.078 -7.613 1 85.88 705 ASN B CA 1
ATOM 13420 C C . ASN B 1 705 ? -57.031 7.426 -7.828 1 85.88 705 ASN B C 1
ATOM 13422 O O . ASN B 1 705 ? -56.688 8.578 -8.125 1 85.88 705 ASN B O 1
ATOM 13426 N N . ASN B 1 706 ? -56.156 6.41 -7.633 1 87.88 706 ASN B N 1
ATOM 13427 C CA . ASN B 1 706 ? -54.719 6.629 -7.781 1 87.88 706 ASN B CA 1
ATOM 13428 C C . ASN B 1 706 ? -54.062 5.578 -8.688 1 87.88 706 ASN B C 1
ATOM 13430 O O . ASN B 1 706 ? -53.219 4.801 -8.242 1 87.88 706 ASN B O 1
ATOM 13434 N N . PRO B 1 707 ? -54.312 5.629 -9.883 1 86.5 707 PRO B N 1
ATOM 13435 C CA . PRO B 1 707 ? -53.812 4.602 -10.805 1 86.5 707 PRO B CA 1
ATOM 13436 C C . PRO B 1 707 ? -52.281 4.574 -10.922 1 86.5 707 PRO B C 1
ATOM 13438 O O . PRO B 1 707 ? -51.719 3.527 -11.219 1 86.5 707 PRO B O 1
ATOM 13441 N N . ASP B 1 708 ? -51.594 5.695 -10.672 1 88.69 708 ASP B N 1
ATOM 13442 C CA . ASP B 1 708 ? -50.156 5.77 -10.82 1 88.69 708 ASP B CA 1
ATOM 13443 C C . ASP B 1 708 ? -49.438 5.07 -9.656 1 88.69 708 ASP B C 1
ATOM 13445 O O . ASP B 1 708 ? -48.219 4.867 -9.695 1 88.69 708 ASP B O 1
ATOM 13449 N N . ASP B 1 709 ? -50.156 4.609 -8.695 1 90.94 709 ASP B N 1
ATOM 13450 C CA . ASP B 1 709 ? -49.562 4.062 -7.484 1 90.94 709 ASP B CA 1
ATOM 13451 C C . ASP B 1 709 ? -49.531 2.537 -7.527 1 90.94 709 ASP B C 1
ATOM 13453 O O . ASP B 1 709 ? -49.25 1.888 -6.52 1 90.94 709 ASP B O 1
ATOM 13457 N N . ASP B 1 710 ? -49.688 1.988 -8.586 1 89.88 710 ASP B N 1
ATOM 13458 C CA . ASP B 1 710 ? -49.781 0.535 -8.688 1 89.88 710 ASP B CA 1
ATOM 13459 C C . ASP B 1 710 ? -48.438 -0.114 -8.305 1 89.88 710 ASP B C 1
ATOM 13461 O O . ASP B 1 710 ? -48.406 -1.092 -7.555 1 89.88 710 ASP B O 1
ATOM 13465 N N . MET B 1 711 ? -47.469 0.439 -8.852 1 92.75 711 MET B N 1
ATOM 13466 C CA . MET B 1 711 ? -46.125 -0.107 -8.562 1 92.75 711 MET B CA 1
ATOM 13467 C C . MET B 1 711 ? -45.781 0.035 -7.082 1 92.75 711 MET B C 1
ATOM 13469 O O . MET B 1 711 ? -45.188 -0.861 -6.492 1 92.75 711 MET B O 1
ATOM 13473 N N . LEU B 1 712 ? -46.156 1.096 -6.574 1 93.81 712 LEU B N 1
ATOM 13474 C CA . LEU B 1 712 ? -45.875 1.355 -5.164 1 93.81 712 LEU B CA 1
ATOM 13475 C C . LEU B 1 712 ? -46.688 0.432 -4.27 1 93.81 712 LEU B C 1
ATOM 13477 O O . LEU B 1 712 ? -46.188 -0.045 -3.244 1 93.81 712 LEU B O 1
ATOM 13481 N N . ILE B 1 713 ? -47.906 0.229 -4.664 1 93.12 713 ILE B N 1
ATOM 13482 C CA . ILE B 1 713 ? -48.781 -0.682 -3.918 1 93.12 713 ILE B CA 1
ATOM 13483 C C . ILE B 1 713 ? -48.188 -2.09 -3.949 1 93.12 713 ILE B C 1
ATOM 13485 O O . ILE B 1 713 ? -48.156 -2.771 -2.922 1 93.12 713 ILE B O 1
ATOM 13489 N N . GLN B 1 714 ? -47.719 -2.428 -5.066 1 92.81 714 GLN B N 1
ATOM 13490 C CA . GLN B 1 714 ? -47.094 -3.746 -5.184 1 92.81 714 GLN B CA 1
ATOM 13491 C C . GLN B 1 714 ? -45.844 -3.842 -4.328 1 92.81 714 GLN B C 1
ATOM 13493 O O . GLN B 1 714 ? -45.562 -4.883 -3.725 1 92.81 714 GLN B O 1
ATOM 13498 N N . LYS B 1 715 ? -45.094 -2.84 -4.305 1 94.88 715 LYS B N 1
ATOM 13499 C CA . LYS B 1 715 ? -43.875 -2.814 -3.477 1 94.88 715 LYS B CA 1
ATOM 13500 C C . LYS B 1 715 ? -44.219 -2.99 -2 1 94.88 715 LYS B C 1
ATOM 13502 O O . LYS B 1 715 ? -43.531 -3.703 -1.274 1 94.88 715 LYS B O 1
ATOM 13507 N N . LEU B 1 716 ? -45.25 -2.33 -1.633 1 94.19 716 LEU B N 1
ATOM 13508 C CA . LEU B 1 716 ? -45.656 -2.445 -0.243 1 94.19 716 LEU B CA 1
ATOM 13509 C C . LEU B 1 716 ? -46.125 -3.863 0.067 1 94.19 716 LEU B C 1
ATOM 13511 O O . LEU B 1 716 ? -45.812 -4.406 1.129 1 94.19 716 LEU B O 1
ATOM 13515 N N . LYS B 1 717 ? -46.844 -4.465 -0.84 1 93.25 717 LYS B N 1
ATOM 13516 C CA . LYS B 1 717 ? -47.25 -5.852 -0.687 1 93.25 717 LYS B CA 1
ATOM 13517 C C . LYS B 1 717 ? -46.062 -6.789 -0.583 1 93.25 717 LYS B C 1
ATOM 13519 O O . LYS B 1 717 ? -46.062 -7.691 0.255 1 93.25 717 LYS B O 1
ATOM 13524 N N . ASP B 1 718 ? -45.125 -6.516 -1.379 1 93.75 718 ASP B N 1
ATOM 13525 C CA . ASP B 1 718 ? -43.906 -7.332 -1.376 1 93.75 718 ASP B CA 1
ATOM 13526 C C . ASP B 1 718 ? -43.188 -7.215 -0.045 1 93.75 718 ASP B C 1
ATOM 13528 O O . ASP B 1 718 ? -42.656 -8.211 0.477 1 93.75 718 ASP B O 1
ATOM 13532 N N . LEU B 1 719 ? -43.031 -6.051 0.453 1 94.06 719 LEU B N 1
ATOM 13533 C CA . LEU B 1 719 ? -42.344 -5.816 1.713 1 94.06 719 LEU B CA 1
ATOM 13534 C C . LEU B 1 719 ? -43.062 -6.516 2.867 1 94.06 719 LEU B C 1
ATOM 13536 O O . LEU B 1 719 ? -42.406 -7.047 3.77 1 94.06 719 LEU B O 1
ATOM 13540 N N . ILE B 1 720 ? -44.375 -6.516 2.756 1 92.81 720 ILE B N 1
ATOM 13541 C CA . ILE B 1 720 ? -45.156 -7.203 3.77 1 92.81 720 ILE B CA 1
ATOM 13542 C C . ILE B 1 720 ? -44.906 -8.703 3.693 1 92.81 720 ILE B C 1
ATOM 13544 O O . ILE B 1 720 ? -44.719 -9.359 4.719 1 92.81 720 ILE B O 1
ATOM 13548 N N . ALA B 1 721 ? -44.812 -9.18 2.559 1 93.38 721 ALA B N 1
ATOM 13549 C CA . ALA B 1 721 ? -44.562 -10.602 2.361 1 93.38 721 ALA B CA 1
ATOM 13550 C C . ALA B 1 721 ? -43.125 -10.969 2.805 1 93.38 721 ALA B C 1
ATOM 13552 O O . ALA B 1 721 ? -42.906 -12.047 3.365 1 93.38 721 ALA B O 1
ATOM 13553 N N . GLU B 1 722 ? -42.25 -10.133 2.553 1 93 722 GLU B N 1
ATOM 13554 C CA . GLU B 1 722 ? -40.844 -10.367 2.879 1 93 722 GLU B CA 1
ATOM 13555 C C . GLU B 1 722 ? -40.625 -10.352 4.387 1 93 722 GLU B C 1
ATOM 13557 O O . GLU B 1 722 ? -39.625 -10.891 4.879 1 93 722 GLU B O 1
ATOM 13562 N N . GLN B 1 723 ? -41.406 -9.734 5.062 1 92.38 723 GLN B N 1
ATOM 13563 C CA . GLN B 1 723 ? -41.25 -9.625 6.512 1 92.38 723 GLN B CA 1
ATOM 13564 C C . GLN B 1 723 ? -41.5 -10.961 7.195 1 92.38 723 GLN B C 1
ATOM 13566 O O . GLN B 1 723 ? -40.969 -11.219 8.281 1 92.38 723 GLN B O 1
ATOM 13571 N N . ILE B 1 724 ? -42.281 -11.844 6.547 1 91.56 724 ILE B N 1
ATOM 13572 C CA . ILE B 1 724 ? -42.719 -13.094 7.152 1 91.56 724 ILE B CA 1
ATOM 13573 C C . ILE B 1 724 ? -41.5 -14.023 7.34 1 91.56 724 ILE B C 1
ATOM 13575 O O . ILE B 1 724 ? -41.25 -14.5 8.445 1 91.56 724 ILE B O 1
ATOM 13579 N N . PRO B 1 725 ? -40.75 -14.258 6.309 1 92.81 725 PRO B N 1
ATOM 13580 C CA . PRO B 1 725 ? -39.562 -15.102 6.539 1 92.81 725 PRO B CA 1
ATOM 13581 C C . PRO B 1 725 ? -38.594 -14.5 7.551 1 92.81 725 PRO B C 1
ATOM 13583 O O . PRO B 1 725 ? -37.938 -15.234 8.289 1 92.81 725 PRO B O 1
ATOM 13586 N N . LEU B 1 726 ? -38.469 -13.258 7.613 1 92.44 726 LEU B N 1
ATOM 13587 C CA . LEU B 1 726 ? -37.562 -12.594 8.57 1 92.44 726 LEU B CA 1
ATOM 13588 C C . LEU B 1 726 ? -38.062 -12.812 10 1 92.44 726 LEU B C 1
ATOM 13590 O O . LEU B 1 726 ? -37.25 -13.078 10.898 1 92.44 726 LEU B O 1
ATOM 13594 N N . LEU B 1 727 ? -39.344 -12.656 10.086 1 91.94 727 LEU B N 1
ATOM 13595 C CA . LEU B 1 727 ? -39.938 -12.891 11.398 1 91.94 727 LEU B CA 1
ATOM 13596 C C . LEU B 1 727 ? -39.781 -14.344 11.82 1 91.94 727 LEU B C 1
ATOM 13598 O O . LEU B 1 727 ? -39.531 -14.625 12.992 1 91.94 727 LEU B O 1
ATOM 13602 N N . ASP B 1 728 ? -39.812 -15.18 10.883 1 91.31 728 ASP B N 1
ATOM 13603 C CA . ASP B 1 728 ? -39.656 -16.609 11.164 1 91.31 728 ASP B CA 1
ATOM 13604 C C . ASP B 1 728 ? -38.312 -16.906 11.766 1 91.31 728 ASP B C 1
ATOM 13606 O O . ASP B 1 728 ? -38.188 -17.547 12.812 1 91.31 728 ASP B O 1
ATOM 13610 N N . VAL B 1 729 ? -37.281 -16.406 11.117 1 91.44 729 VAL B N 1
ATOM 13611 C CA . VAL B 1 729 ? -35.938 -16.656 11.578 1 91.44 729 VAL B CA 1
ATOM 13612 C C . VAL B 1 729 ? -35.688 -15.977 12.922 1 91.44 729 VAL B C 1
ATOM 13614 O O . VAL B 1 729 ? -35.031 -16.531 13.797 1 91.44 729 VAL B O 1
ATOM 13617 N N . CYS B 1 730 ? -36.25 -14.82 13.102 1 92.31 730 CYS B N 1
ATOM 13618 C CA . CYS B 1 730 ? -36.062 -14.078 14.344 1 92.31 730 CYS B CA 1
ATOM 13619 C C . CYS B 1 730 ? -36.781 -14.758 15.5 1 92.31 730 CYS B C 1
ATOM 13621 O O . CYS B 1 730 ? -36.25 -14.812 16.625 1 92.31 730 CYS B O 1
ATOM 13623 N N . ILE B 1 731 ? -37.938 -15.273 15.242 1 91.06 731 ILE B N 1
ATOM 13624 C CA . ILE B 1 731 ? -38.688 -15.984 16.266 1 91.06 731 ILE B CA 1
ATOM 13625 C C . ILE B 1 731 ? -38 -17.281 16.625 1 91.06 731 ILE B C 1
ATOM 13627 O O . ILE B 1 731 ? -37.969 -17.688 17.797 1 91.06 731 ILE B O 1
ATOM 13631 N N . GLN B 1 732 ? -37.375 -17.875 15.672 1 90.12 732 GLN B N 1
ATOM 13632 C CA . GLN B 1 732 ? -36.594 -19.094 15.906 1 90.12 732 GLN B CA 1
ATOM 13633 C C . GLN B 1 732 ? -35.438 -18.828 16.844 1 90.12 732 GLN B C 1
ATOM 13635 O O . GLN B 1 732 ? -35.188 -19.578 17.781 1 90.12 732 GLN B O 1
ATOM 13640 N N . ILE B 1 733 ? -34.75 -17.766 16.562 1 89 733 ILE B N 1
ATOM 13641 C CA . ILE B 1 733 ? -33.594 -17.406 17.391 1 89 733 ILE B CA 1
ATOM 13642 C C . ILE B 1 733 ? -34.062 -17.062 18.797 1 89 733 ILE B C 1
ATOM 13644 O O . ILE B 1 733 ? -33.406 -17.406 19.781 1 89 733 ILE B O 1
ATOM 13648 N N . HIS B 1 734 ? -35.156 -16.344 18.875 1 90.19 734 HIS B N 1
ATOM 13649 C CA . HIS B 1 734 ? -35.75 -15.984 20.156 1 90.19 734 HIS B CA 1
ATOM 13650 C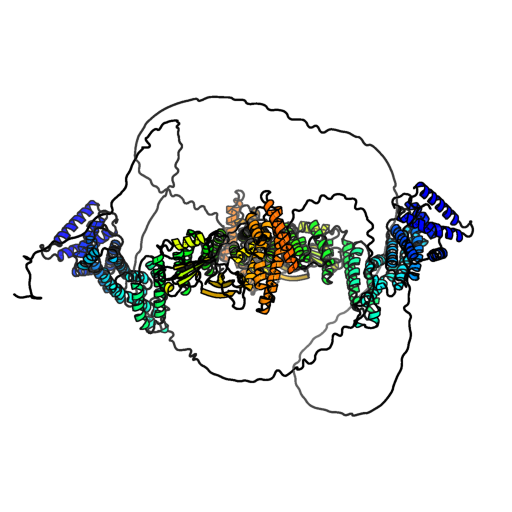 C . HIS B 1 734 ? -36.125 -17.234 20.953 1 90.19 734 HIS B C 1
ATOM 13652 O O . HIS B 1 734 ? -35.938 -17.281 22.172 1 90.19 734 HIS B O 1
ATOM 13658 N N . GLY B 1 735 ? -36.594 -18.25 20.344 1 88.19 735 GLY B N 1
ATOM 13659 C CA . GLY B 1 735 ? -36.969 -19.516 20.969 1 88.19 735 GLY B CA 1
ATOM 13660 C C . GLY B 1 735 ? -35.781 -20.312 21.453 1 88.19 735 GLY B C 1
ATOM 13661 O O . GLY B 1 735 ? -35.812 -20.891 22.547 1 88.19 735 GLY B O 1
ATOM 13662 N N . GLU B 1 736 ? -34.719 -20.281 20.703 1 85.06 736 GLU B N 1
ATOM 13663 C CA . GLU B 1 736 ? -33.5 -21.031 21.047 1 85.06 736 GLU B CA 1
ATOM 13664 C C . GLU B 1 736 ? -32.812 -20.438 22.266 1 85.06 736 GLU B C 1
ATOM 13666 O O . GLU B 1 736 ? -32.219 -21.172 23.062 1 85.06 736 GLU B O 1
ATOM 13671 N N . ARG B 1 737 ? -32.969 -19.141 22.438 1 82.56 737 ARG B N 1
ATOM 13672 C CA . ARG B 1 737 ? -32.219 -18.453 23.484 1 82.56 737 ARG B CA 1
ATOM 13673 C C . ARG B 1 737 ? -33.125 -18.094 24.656 1 82.56 737 ARG B C 1
ATOM 13675 O O . ARG B 1 737 ? -32.688 -17.531 25.656 1 82.56 737 ARG B O 1
ATOM 13682 N N . SER B 1 738 ? -34.312 -18.391 24.578 1 80.19 738 SER B N 1
ATOM 13683 C CA . SER B 1 738 ? -35.281 -17.938 25.562 1 80.19 738 SER B CA 1
ATOM 13684 C C . SER B 1 738 ? -35.125 -18.688 26.891 1 80.19 738 SER B C 1
ATOM 13686 O O . SER B 1 738 ? -34.938 -19.906 26.906 1 80.19 738 SER B O 1
ATOM 13688 N N . LEU B 1 739 ? -34.969 -17.859 27.859 1 76.44 739 LEU B N 1
ATOM 13689 C CA . LEU B 1 739 ? -34.938 -18.375 29.219 1 76.44 739 LEU B CA 1
ATOM 13690 C C . LEU B 1 739 ? -36.312 -18.953 29.594 1 76.44 739 LEU B C 1
ATOM 13692 O O . LEU B 1 739 ? -37.312 -18.625 28.984 1 76.44 739 LEU B O 1
ATOM 13696 N N . PRO B 1 740 ? -36.344 -19.891 30.438 1 79.19 740 PRO B N 1
ATOM 13697 C CA . PRO B 1 740 ? -37.594 -20.531 30.844 1 79.19 740 PRO B CA 1
ATOM 13698 C C . PRO B 1 740 ? -38.656 -19.531 31.234 1 79.19 740 PRO B C 1
ATOM 13700 O O . PRO B 1 740 ? -39.844 -19.781 31.031 1 79.19 740 PRO B O 1
ATOM 13703 N N . SER B 1 741 ? -38.281 -18.328 31.703 1 79.38 741 SER B N 1
ATOM 13704 C CA . SER B 1 741 ? -39.25 -17.297 32.094 1 79.38 741 SER B CA 1
ATOM 13705 C C . SER B 1 741 ? -39.938 -16.703 30.859 1 79.38 741 SER B C 1
ATOM 13707 O O . SER B 1 741 ? -41.031 -16.172 30.953 1 79.38 741 SER B O 1
ATOM 13709 N N . LEU B 1 742 ? -39.344 -16.891 29.688 1 82.44 742 LEU B N 1
ATOM 13710 C CA . LEU B 1 742 ? -39.875 -16.266 28.469 1 82.44 742 LEU B CA 1
ATOM 13711 C C . LEU B 1 742 ? -40.562 -17.297 27.578 1 82.44 742 LEU B C 1
ATOM 13713 O O . LEU B 1 742 ? -40.938 -16.969 26.453 1 82.44 742 LEU B O 1
ATOM 13717 N N . HIS B 1 743 ? -40.812 -18.422 28.141 1 85.75 743 HIS B N 1
ATOM 13718 C CA . HIS B 1 743 ? -41.438 -19.484 27.328 1 85.75 743 HIS B CA 1
ATOM 13719 C C . HIS B 1 743 ? -42.875 -19.188 27.016 1 85.75 743 HIS B C 1
ATOM 13721 O O . HIS B 1 743 ? -43.375 -19.484 25.938 1 85.75 743 HIS B O 1
ATOM 13727 N N . GLY B 1 744 ? -43.5 -18.625 28.047 1 86.62 744 GLY B N 1
ATOM 13728 C CA . GLY B 1 744 ? -44.875 -18.219 27.766 1 86.62 744 GLY B CA 1
ATOM 13729 C C . GLY B 1 744 ? -45 -17.219 26.625 1 86.62 744 GLY B C 1
ATOM 13730 O O . GLY B 1 744 ? -45.844 -17.359 25.766 1 86.62 744 GLY B O 1
ATOM 13731 N N . LEU B 1 745 ? -44.156 -16.312 26.641 1 89.5 745 LEU B N 1
ATOM 13732 C CA . LEU B 1 745 ? -44.125 -15.305 25.578 1 89.5 745 LEU B CA 1
ATOM 13733 C C . LEU B 1 745 ? -43.75 -15.93 24.234 1 89.5 745 LEU B C 1
ATOM 13735 O O . LEU B 1 745 ? -44.312 -15.57 23.203 1 89.5 745 LEU B O 1
ATOM 13739 N N . GLN B 1 746 ? -42.906 -16.891 24.266 1 90.94 746 GLN B N 1
ATOM 13740 C CA . GLN B 1 746 ? -42.5 -17.578 23.047 1 90.94 746 GLN B CA 1
ATOM 13741 C C . GLN B 1 746 ? -43.656 -18.297 22.406 1 90.94 746 GLN B C 1
ATOM 13743 O O . GLN B 1 746 ? -43.844 -18.219 21.188 1 90.94 746 GLN B O 1
ATOM 13748 N N . LYS B 1 747 ? -44.375 -18.938 23.203 1 89.56 747 LYS B N 1
ATOM 13749 C CA . LYS B 1 747 ? -45.5 -19.672 22.688 1 89.56 747 LYS B CA 1
ATOM 13750 C C . LYS B 1 747 ? -46.531 -18.734 22.094 1 89.56 747 LYS B C 1
ATOM 13752 O O . LYS B 1 747 ? -47.125 -19.016 21.047 1 89.56 747 LYS B O 1
ATOM 13757 N N . ARG B 1 748 ? -46.688 -17.656 22.734 1 89.69 748 ARG B N 1
ATOM 13758 C CA . ARG B 1 748 ? -47.625 -16.656 22.234 1 89.69 748 ARG B CA 1
ATOM 13759 C C . ARG B 1 748 ? -47.156 -16.078 20.906 1 89.69 748 ARG B C 1
ATOM 13761 O O . ARG B 1 748 ? -47.938 -15.898 19.969 1 89.69 748 ARG B O 1
ATOM 13768 N N . LEU B 1 749 ? -45.938 -15.766 20.859 1 91.38 749 LEU B N 1
ATOM 13769 C CA . LEU B 1 749 ? -45.344 -15.227 19.641 1 91.38 749 LEU B CA 1
ATOM 13770 C C . LEU B 1 749 ? -45.5 -16.203 18.484 1 91.38 749 LEU B C 1
ATOM 13772 O O . LEU B 1 749 ? -45.812 -15.805 17.359 1 91.38 749 LEU B O 1
ATOM 13776 N N . GLU B 1 750 ? -45.281 -17.438 18.766 1 91.75 750 GLU B N 1
ATOM 13777 C CA . GLU B 1 750 ? -45.375 -18.469 17.719 1 91.75 750 GLU B CA 1
ATOM 13778 C C . GLU B 1 750 ? -46.812 -18.609 17.234 1 91.75 750 GLU B C 1
ATOM 13780 O O . GLU B 1 750 ? -47.062 -18.75 16.031 1 91.75 750 GLU B O 1
ATOM 13785 N N . LYS B 1 751 ? -47.75 -18.547 18.125 1 90.12 751 LYS B N 1
ATOM 13786 C CA . LYS B 1 751 ? -49.156 -18.672 17.75 1 90.12 751 LYS B CA 1
ATOM 13787 C C . LYS B 1 751 ? -49.594 -17.484 16.906 1 90.12 751 LYS B C 1
ATOM 13789 O O . LYS B 1 751 ? -50.25 -17.656 15.875 1 90.12 751 LYS B O 1
ATOM 13794 N N . CYS B 1 752 ? -49.281 -16.359 17.359 1 89.19 752 CYS B N 1
ATOM 13795 C CA . CYS B 1 752 ? -49.656 -15.148 16.625 1 89.19 752 CYS B CA 1
ATOM 13796 C C . CYS B 1 752 ? -49 -15.117 15.25 1 89.19 752 CYS B C 1
ATOM 13798 O O . CYS B 1 752 ? -49.594 -14.68 14.273 1 89.19 752 CYS B O 1
ATOM 13800 N N . PHE B 1 753 ? -47.844 -15.586 15.227 1 93.25 753 PHE B N 1
ATOM 13801 C CA . PHE B 1 753 ? -47.094 -15.602 13.977 1 93.25 753 PHE B CA 1
ATOM 13802 C C . PHE B 1 753 ? -47.719 -16.562 12.984 1 93.25 753 PHE B C 1
ATOM 13804 O O . PHE B 1 753 ? -47.781 -16.281 11.789 1 93.25 753 PHE B O 1
ATOM 13811 N N . GLU B 1 754 ? -48.094 -17.625 13.445 1 91.06 754 GLU B N 1
ATOM 13812 C CA . GLU B 1 754 ? -48.75 -18.594 12.555 1 91.06 754 GLU B CA 1
ATOM 13813 C C . GLU B 1 754 ? -50 -18.031 11.914 1 91.06 754 GLU B C 1
ATOM 13815 O O . GLU B 1 754 ? -50.25 -18.25 10.727 1 91.06 754 GLU B O 1
ATOM 13820 N N . THR B 1 755 ? -50.719 -17.328 12.703 1 88.81 755 THR B N 1
ATOM 13821 C CA . THR B 1 755 ? -51.938 -16.688 12.172 1 88.81 755 THR B CA 1
ATOM 13822 C C . THR B 1 755 ? -51.562 -15.617 11.148 1 88.81 755 THR B C 1
ATOM 13824 O O . THR B 1 755 ? -52.219 -15.508 10.102 1 88.81 755 THR B O 1
ATOM 13827 N N . LEU B 1 756 ? -50.625 -14.883 11.492 1 89.56 756 LEU B N 1
ATOM 13828 C CA . LEU B 1 756 ? -50.156 -13.82 10.602 1 89.56 756 LEU B CA 1
ATOM 13829 C C . LEU B 1 756 ? -49.594 -14.398 9.312 1 89.56 756 LEU B C 1
ATOM 13831 O O . LEU B 1 756 ? -49.844 -13.883 8.227 1 89.56 756 LEU B O 1
ATOM 13835 N N . ARG B 1 757 ? -48.812 -15.375 9.469 1 91.75 757 ARG B N 1
ATOM 13836 C CA . ARG B 1 757 ? -48.188 -16.016 8.312 1 91.75 757 ARG B CA 1
ATOM 13837 C C . ARG B 1 757 ? -49.25 -16.562 7.355 1 91.75 757 ARG B C 1
ATOM 13839 O O . ARG B 1 757 ? -49.156 -16.359 6.141 1 91.75 757 ARG B O 1
ATOM 13846 N N . GLU B 1 758 ? -50.25 -17.172 7.816 1 90.56 758 GLU B N 1
ATOM 13847 C CA . GLU B 1 758 ? -51.312 -17.734 6.98 1 90.56 758 GLU B CA 1
ATOM 13848 C C . GLU B 1 758 ? -52.062 -16.625 6.238 1 90.56 758 GLU B C 1
ATOM 13850 O O . GLU B 1 758 ? -52.375 -16.766 5.051 1 90.56 758 GLU B O 1
ATOM 13855 N N . ASP B 1 759 ? -52.281 -15.633 6.965 1 89.38 759 ASP B N 1
ATOM 13856 C CA . ASP B 1 759 ? -53.031 -14.523 6.383 1 89.38 759 ASP B CA 1
ATOM 13857 C C . ASP B 1 759 ? -52.219 -13.859 5.262 1 89.38 759 ASP B C 1
ATOM 13859 O O . ASP B 1 759 ? -52.75 -13.594 4.184 1 89.38 759 ASP B O 1
ATOM 13863 N N . VAL B 1 760 ? -51 -13.586 5.477 1 91.75 760 VAL B N 1
ATOM 13864 C CA . VAL B 1 760 ? -50.156 -12.859 4.531 1 91.75 760 VAL B CA 1
ATOM 13865 C C . VAL B 1 760 ? -49.812 -13.75 3.342 1 91.75 760 VAL B C 1
ATOM 13867 O O . VAL B 1 760 ? -49.812 -13.297 2.195 1 91.75 760 VAL B O 1
ATOM 13870 N N . VAL B 1 761 ? -49.562 -14.984 3.607 1 91.38 761 VAL B N 1
ATOM 13871 C CA . VAL B 1 761 ? -49.219 -15.898 2.531 1 91.38 761 VAL B CA 1
ATOM 13872 C C . VAL B 1 761 ? -50.406 -16.109 1.604 1 91.38 761 VAL B C 1
ATOM 13874 O O . VAL B 1 761 ? -50.25 -16.203 0.386 1 91.38 761 VAL B O 1
ATOM 13877 N N . GLU B 1 762 ? -51.531 -16.125 2.154 1 90.44 762 GLU B N 1
ATOM 13878 C CA . GLU B 1 762 ? -52.75 -16.281 1.352 1 90.44 762 GLU B CA 1
ATOM 13879 C C . GLU B 1 762 ? -53 -15.062 0.47 1 90.44 762 GLU B C 1
ATOM 13881 O O . GLU B 1 762 ? -53.375 -15.195 -0.697 1 90.44 762 GLU B O 1
ATOM 13886 N N . LYS B 1 763 ? -52.688 -13.969 0.967 1 90.38 763 LYS B N 1
ATOM 13887 C CA . LYS B 1 763 ? -53.031 -12.734 0.267 1 90.38 763 LYS B CA 1
ATOM 13888 C C . LYS B 1 763 ? -51.906 -12.312 -0.673 1 90.38 763 LYS B C 1
ATOM 13890 O O . LYS B 1 763 ? -52.156 -11.844 -1.787 1 90.38 763 LYS B O 1
ATOM 13895 N N . TYR B 1 764 ? -50.625 -12.43 -0.21 1 91.75 764 TYR B N 1
ATOM 13896 C CA . TYR B 1 764 ? -49.562 -11.789 -0.945 1 91.75 764 TYR B CA 1
ATOM 13897 C C . TYR B 1 764 ? -48.5 -12.805 -1.391 1 91.75 764 TYR B C 1
ATOM 13899 O O . TYR B 1 764 ? -47.531 -12.453 -2.045 1 91.75 764 TYR B O 1
ATOM 13907 N N . GLY B 1 765 ? -48.531 -14.016 -0.997 1 88.69 765 GLY B N 1
ATOM 13908 C CA . GLY B 1 765 ? -47.625 -15.055 -1.48 1 88.69 765 GLY B CA 1
ATOM 13909 C C . GLY B 1 765 ? -46.469 -15.344 -0.524 1 88.69 765 GLY B C 1
ATOM 13910 O O . GLY B 1 765 ? -46.219 -14.555 0.386 1 88.69 765 GLY B O 1
ATOM 13911 N N . LYS B 1 766 ? -45.75 -16.453 -0.8 1 89.12 766 LYS B N 1
ATOM 13912 C CA . LYS B 1 766 ? -44.656 -16.906 0.051 1 89.12 766 LYS B CA 1
ATOM 13913 C C . LYS B 1 766 ? -43.312 -16.391 -0.466 1 89.12 766 LYS B C 1
ATOM 13915 O O . LYS B 1 766 ? -43.031 -16.469 -1.664 1 89.12 766 LYS B O 1
ATOM 13920 N N . LYS B 1 767 ? -42.562 -15.633 0.427 1 90.06 767 LYS B N 1
ATOM 13921 C CA . LYS B 1 767 ? -41.219 -15.18 0.097 1 90.06 767 LYS B CA 1
ATOM 13922 C C . LYS B 1 767 ? -40.156 -15.891 0.943 1 90.06 767 LYS B C 1
ATOM 13924 O O . LYS B 1 767 ? -40.469 -16.484 1.976 1 90.06 767 LYS B O 1
ATOM 13929 N N . THR B 1 768 ? -38.875 -16 0.403 1 85.75 768 THR B N 1
ATOM 13930 C CA . THR B 1 768 ? -37.812 -16.672 1.124 1 85.75 768 THR B CA 1
ATOM 13931 C C . THR B 1 768 ? -36.719 -15.695 1.526 1 85.75 768 THR B C 1
ATOM 13933 O O . THR B 1 768 ? -36.594 -14.617 0.936 1 85.75 768 THR B O 1
ATOM 13936 N N . CYS B 1 769 ? -36.156 -15.938 2.709 1 80.5 769 CYS B N 1
ATOM 13937 C CA . CYS B 1 769 ? -35.094 -15.07 3.184 1 80.5 769 CYS B CA 1
ATOM 13938 C C . CYS B 1 769 ? -33.75 -15.781 3.127 1 80.5 769 CYS B C 1
ATOM 13940 O O . CYS B 1 769 ? -33.688 -17.016 3.221 1 80.5 769 CYS B O 1
ATOM 13942 N N . ASP B 1 770 ? -32.688 -15.094 2.695 1 75.5 770 ASP B N 1
ATOM 13943 C CA . ASP B 1 770 ? -31.312 -15.609 2.562 1 75.5 770 ASP B CA 1
ATOM 13944 C C . ASP B 1 770 ? -30.688 -15.844 3.932 1 75.5 770 ASP B C 1
ATOM 13946 O O . ASP B 1 770 ? -29.578 -16.375 4.023 1 75.5 770 ASP B O 1
ATOM 13950 N N . LEU B 1 771 ? -31.406 -15.492 5.035 1 78.06 771 LEU B N 1
ATOM 13951 C CA . LEU B 1 771 ? -30.844 -15.617 6.371 1 78.06 771 LEU B CA 1
ATOM 13952 C C . LEU B 1 771 ? -31.156 -16.984 6.973 1 78.06 771 LEU B C 1
ATOM 13954 O O . LEU B 1 771 ? -32.281 -17.484 6.852 1 78.06 771 LEU B O 1
ATOM 13958 N N . LYS B 1 772 ? -30.047 -17.734 7.301 1 69.69 772 LYS B N 1
ATOM 13959 C CA . LYS B 1 772 ? -30.234 -19.047 7.938 1 69.69 772 LYS B CA 1
ATOM 13960 C C . LYS B 1 772 ? -29.703 -19.047 9.359 1 69.69 772 LYS B C 1
ATOM 13962 O O . LYS B 1 772 ? -28.672 -18.406 9.641 1 69.69 772 LYS B O 1
ATOM 13967 N N . VAL B 1 773 ? -30.516 -19.375 10.289 1 70.5 773 VAL B N 1
ATOM 13968 C CA . VAL B 1 773 ? -30.062 -19.531 11.672 1 70.5 773 VAL B CA 1
ATOM 13969 C C . VAL B 1 773 ? -28.906 -20.516 11.734 1 70.5 773 VAL B C 1
ATOM 13971 O O . VAL B 1 773 ? -28.969 -21.609 11.156 1 70.5 773 VAL B O 1
ATOM 13974 N N . GLU B 1 774 ? -27.688 -19.984 11.758 1 55.62 774 GLU B N 1
ATOM 13975 C CA . GLU B 1 774 ? -26.562 -20.891 11.961 1 55.62 774 GLU B CA 1
ATOM 13976 C C . GLU B 1 774 ? -26.859 -21.875 13.086 1 55.62 774 GLU B C 1
ATOM 13978 O O . GLU B 1 774 ? -27.016 -21.5 14.242 1 55.62 774 GLU B O 1
ATOM 13983 N N . ASN B 1 775 ? -27.766 -22.688 12.875 1 43.75 775 ASN B N 1
ATOM 13984 C CA . ASN B 1 775 ? -27.953 -23.703 13.891 1 43.75 775 ASN B CA 1
ATOM 13985 C C . ASN B 1 775 ? -26.609 -24.203 14.43 1 43.75 775 ASN B C 1
ATOM 13987 O O . ASN B 1 775 ? -25.594 -24.172 13.727 1 43.75 775 ASN B O 1
ATOM 13991 N N . ALA B 1 776 ? -26.375 -24.188 15.781 1 36.91 776 ALA B N 1
ATOM 13992 C CA . ALA B 1 776 ? -25.297 -25.016 16.297 1 36.91 776 ALA B CA 1
ATOM 13993 C C . ALA B 1 776 ? -25.062 -26.219 15.398 1 36.91 776 ALA B C 1
ATOM 13995 O O . ALA B 1 776 ? -26.016 -26.797 14.859 1 36.91 776 ALA B O 1
ATOM 13996 N N . VAL B 1 777 ? -23.969 -26.297 14.742 1 32.09 777 VAL B N 1
ATOM 13997 C CA . VAL B 1 777 ? -23.578 -27.656 14.383 1 32.09 777 VAL B CA 1
ATOM 13998 C C . VAL B 1 777 ? -24.266 -28.656 15.305 1 32.09 777 VAL B C 1
ATOM 14000 O O . VAL B 1 777 ? -24.062 -28.625 16.516 1 32.09 777 VAL B O 1
ATOM 14003 N N . THR B 1 778 ? -25.547 -28.844 15.117 1 26.5 778 THR B N 1
ATOM 14004 C CA . THR B 1 778 ? -25.844 -30.125 15.734 1 26.5 778 THR B CA 1
ATOM 14005 C C . THR B 1 778 ? -24.641 -31.062 15.664 1 26.5 778 THR B C 1
ATOM 14007 O O . THR B 1 778 ? -24.047 -31.234 14.594 1 26.5 778 THR B O 1
ATOM 14010 N N . ILE B 1 779 ? -23.891 -31.078 16.719 1 24.11 779 ILE B N 1
ATOM 14011 C CA . ILE B 1 779 ? -23.109 -32.312 16.797 1 24.11 779 ILE B CA 1
ATOM 14012 C C . ILE B 1 779 ? -23.938 -33.469 16.25 1 24.11 779 ILE B C 1
ATOM 14014 O O . ILE B 1 779 ? -25 -33.812 16.781 1 24.11 779 ILE B O 1
ATOM 14018 N N . ARG B 1 780 ? -24.219 -33.469 14.938 1 25.27 780 ARG B N 1
ATOM 14019 C CA . ARG B 1 780 ? -24.609 -34.781 14.469 1 25.27 780 ARG B CA 1
ATOM 14020 C C . ARG B 1 780 ? -24.016 -35.875 15.359 1 25.27 780 ARG B C 1
ATOM 14022 O O . ARG B 1 780 ? -22.797 -36 15.492 1 25.27 780 ARG B O 1
ATOM 14029 N N . ARG B 1 781 ? -24.766 -36.156 16.438 1 21.77 781 ARG B N 1
ATOM 14030 C CA . ARG B 1 781 ? -24.547 -37.406 17.156 1 21.77 781 ARG B CA 1
ATOM 14031 C C . ARG B 1 781 ? -24.453 -38.562 16.188 1 21.77 781 ARG B C 1
ATOM 14033 O O . ARG B 1 781 ? -25.391 -38.812 15.422 1 21.77 781 ARG B O 1
ATOM 14040 N N . HIS B 1 782 ? -23.359 -38.844 15.531 1 20.28 782 HIS B N 1
ATOM 14041 C CA . HIS B 1 782 ? -23.141 -40.219 15.125 1 20.28 782 HIS B CA 1
ATOM 14042 C C . HIS B 1 782 ? -23.719 -41.188 16.156 1 20.28 782 HIS B C 1
ATOM 14044 O O . HIS B 1 782 ? -23.281 -41.219 17.297 1 20.28 782 HIS B O 1
ATOM 14050 N N . TYR B 1 783 ? -25.062 -41.219 16.188 1 18.47 783 TYR B N 1
ATOM 14051 C CA . TYR B 1 783 ? -25.641 -42.406 16.812 1 18.47 783 TYR B CA 1
ATOM 14052 C C . TYR B 1 783 ? -24.922 -43.688 16.328 1 18.47 783 TYR B C 1
ATOM 14054 O O . TYR B 1 783 ? -24.812 -43.906 15.125 1 18.47 783 TYR B O 1
ATOM 14062 N N . SER B 1 784 ? -23.875 -44.094 17.125 1 19.27 784 SER B N 1
ATOM 14063 C CA . SER B 1 784 ? -23.438 -45.469 17.266 1 19.27 784 SER B CA 1
ATOM 14064 C C . SER B 1 784 ? -24.641 -46.406 17.406 1 19.27 784 SER B C 1
ATOM 14066 O O . SER B 1 784 ? -25.375 -46.344 18.406 1 19.27 784 SER B O 1
ATOM 14068 N N . MET B 1 785 ? -25.484 -46.406 16.406 1 17.28 785 MET B N 1
ATOM 14069 C CA . MET B 1 785 ? -26.328 -47.594 16.359 1 17.28 785 MET B CA 1
ATOM 14070 C C . MET B 1 785 ? -25.516 -48.844 16.703 1 17.28 785 MET B C 1
ATOM 14072 O O . MET B 1 785 ? -24.516 -49.125 16.047 1 17.28 785 MET B O 1
ATOM 14076 N N . ALA B 1 786 ? -25.594 -49.062 17.984 1 19.94 786 ALA B N 1
ATOM 14077 C CA . ALA B 1 786 ? -25.281 -50.406 18.531 1 19.94 786 ALA B CA 1
ATOM 14078 C C . ALA B 1 786 ? -26 -51.5 17.734 1 19.94 786 ALA B C 1
ATOM 14080 O O . ALA B 1 786 ? -27.234 -51.5 17.656 1 19.94 786 ALA B O 1
ATOM 14081 N N . ALA B 1 787 ? -25.438 -51.781 16.578 1 18.17 787 ALA B N 1
ATOM 14082 C CA . ALA B 1 787 ? -25.953 -53 15.969 1 18.17 787 ALA B CA 1
ATOM 14083 C C . ALA B 1 787 ? -26.312 -54.031 17.031 1 18.17 787 ALA B C 1
ATOM 14085 O O . ALA B 1 787 ? -25.641 -54.156 18.047 1 18.17 787 ALA B O 1
ATOM 14086 N N . ASP B 1 788 ? -27.516 -54.5 17.062 1 17.66 788 ASP B N 1
ATOM 14087 C CA . ASP B 1 788 ? -28.297 -55.5 17.781 1 17.66 788 ASP B CA 1
ATOM 14088 C C . ASP B 1 788 ? -27.625 -56.875 17.719 1 17.66 788 ASP B C 1
ATOM 14090 O O . ASP B 1 788 ? -28.047 -57.719 16.938 1 17.66 788 ASP B O 1
ATOM 14094 N N . PHE B 1 789 ? -26.141 -56.906 17.75 1 16.3 789 PHE B N 1
ATOM 14095 C CA . PHE B 1 789 ? -25.703 -58.281 18.016 1 16.3 789 PHE B CA 1
ATOM 14096 C C . PHE B 1 789 ? -26.344 -58.812 19.281 1 16.3 789 PHE B C 1
ATOM 14098 O O . PHE B 1 789 ? -26.016 -58.375 20.391 1 16.3 789 PHE B O 1
ATOM 14105 N N . LYS B 1 790 ? -27.578 -59.281 19.094 1 17.2 790 LYS B N 1
ATOM 14106 C CA . LYS B 1 790 ? -28.359 -60.125 20.031 1 17.2 790 LYS B CA 1
ATOM 14107 C C . LYS B 1 790 ? -27.531 -61.281 20.562 1 17.2 790 LYS B C 1
ATOM 14109 O O . LYS B 1 790 ? -27.484 -61.5 21.766 1 17.2 790 LYS B O 1
ATOM 14114 N N . ASN B 1 791 ? -27.578 -62.5 20.016 1 16.03 791 ASN B N 1
ATOM 14115 C CA . ASN B 1 791 ? -28.047 -63.719 20.688 1 16.03 791 ASN B CA 1
ATOM 14116 C C . ASN B 1 791 ? -26.938 -64.375 21.5 1 16.03 791 ASN B C 1
ATOM 14118 O O . ASN B 1 791 ? -27.203 -65.062 22.484 1 16.03 791 ASN B O 1
ATOM 14122 N N . VAL B 1 792 ? -25.859 -64.812 20.844 1 16.06 792 VAL B N 1
ATOM 14123 C CA . VAL B 1 792 ? -25.469 -66.125 21.312 1 16.06 792 VAL B CA 1
ATOM 14124 C C . VAL B 1 792 ? -25.125 -66.062 22.797 1 16.06 792 VAL B C 1
ATOM 14126 O O . VAL B 1 792 ? -24.344 -65.25 23.219 1 16.06 792 VAL B O 1
ATOM 14129 N N . ARG B 1 793 ? -25.781 -67.062 23.562 1 16.02 793 ARG B N 1
ATOM 14130 C CA . ARG B 1 793 ? -25.969 -67.5 24.938 1 16.02 793 ARG B CA 1
ATOM 14131 C C . ARG B 1 793 ? -24.641 -67.875 25.578 1 16.02 793 ARG B C 1
ATOM 14133 O O . ARG B 1 793 ? -24.359 -67.5 26.719 1 16.02 793 ARG B O 1
ATOM 14140 N N . ASP B 1 794 ? -24 -69.062 25.203 1 15.09 794 ASP B N 1
ATOM 14141 C CA . ASP B 1 794 ? -23.938 -70 26.344 1 15.09 794 ASP B CA 1
ATOM 14142 C C . ASP B 1 794 ? -23.141 -69.375 27.5 1 15.09 794 ASP B C 1
ATOM 14144 O O . ASP B 1 794 ? -22.953 -68.125 27.547 1 15.09 794 ASP B O 1
ATOM 14148 N N . ASN B 1 795 ? -22.094 -70.188 27.875 1 15.02 795 ASN B N 1
ATOM 14149 C CA . ASN B 1 795 ? -21.844 -71.062 29.016 1 15.02 795 ASN B CA 1
ATOM 14150 C C . ASN B 1 795 ? -21.031 -70.375 30.094 1 15.02 795 ASN B C 1
ATOM 14152 O O . ASN B 1 795 ? -20.422 -69.375 29.859 1 15.02 795 ASN B O 1
ATOM 14156 N N . PRO B 1 796 ? -20.203 -71.312 30.781 1 15.4 796 PRO B N 1
ATOM 14157 C CA . PRO B 1 796 ? -19.953 -71.75 32.156 1 15.4 796 PRO B CA 1
ATOM 14158 C C . PRO B 1 796 ? -18.953 -70.875 32.875 1 15.4 796 PRO B C 1
ATOM 14160 O O . PRO B 1 796 ? -18.359 -70 32.281 1 15.4 796 PRO B O 1
ATOM 14163 N N . GLY B 1 797 ? -17.906 -71.562 33.469 1 14.81 797 GLY B N 1
ATOM 14164 C CA . GLY B 1 797 ? -17.625 -71.875 34.844 1 14.81 797 GLY B CA 1
ATOM 14165 C C . GLY B 1 797 ? -16.641 -70.938 35.5 1 14.81 797 GLY B C 1
ATOM 14166 O O . GLY B 1 797 ? -16.906 -70.375 36.562 1 14.81 797 GLY B O 1
ATOM 14167 N N . TYR B 1 798 ? -15.305 -71.125 35.031 1 14.78 798 TYR B N 1
ATOM 14168 C CA . TYR B 1 798 ? -14.383 -71.562 36.062 1 14.78 798 TYR B CA 1
ATOM 14169 C C . TYR B 1 798 ? -14.008 -70.438 37.031 1 14.78 798 TYR B C 1
ATOM 14171 O O . TYR B 1 798 ? -13.992 -69.312 36.656 1 14.78 798 TYR B O 1
ATOM 14179 N N . ASP B 1 799 ? -13.5 -70.875 38.25 1 14.43 799 ASP B N 1
ATOM 14180 C CA . ASP B 1 799 ? -13.422 -70.75 39.688 1 14.43 799 ASP B CA 1
ATOM 14181 C C . ASP B 1 799 ? -12.43 -69.688 40.094 1 14.43 799 ASP B C 1
ATOM 14183 O O . ASP B 1 799 ? -12.773 -68.812 40.875 1 14.43 799 ASP B O 1
ATOM 14187 N N . PRO B 1 800 ? -11.102 -70.062 40.375 1 14.77 800 PRO B N 1
ATOM 14188 C CA . PRO B 1 800 ? -10.656 -70.188 41.75 1 14.77 800 PRO B CA 1
ATOM 14189 C C . PRO B 1 800 ? -10.203 -68.812 42.312 1 14.77 800 PRO B C 1
ATOM 14191 O O . PRO B 1 800 ? -10.031 -67.875 41.562 1 14.77 800 PRO B O 1
ATOM 14194 N N . GLY B 1 801 ? -9.094 -68.875 43.188 1 14.12 801 GLY B N 1
ATOM 14195 C CA . GLY B 1 801 ? -8.812 -68.625 44.594 1 14.12 801 GLY B CA 1
ATOM 14196 C C . GLY B 1 801 ? -8.297 -67.25 44.875 1 14.12 801 GLY B C 1
ATOM 14197 O O . GLY B 1 801 ? -8.211 -66.375 43.969 1 14.12 801 GLY B O 1
ATOM 14198 N N . SER B 1 802 ? -7.109 -67.188 45.688 1 14.11 802 SER B N 1
ATOM 14199 C CA . SER B 1 802 ? -6.863 -66.875 47.094 1 14.11 802 SER B CA 1
ATOM 14200 C C . SER B 1 802 ? -6.309 -65.438 47.25 1 14.11 802 SER B C 1
ATOM 14202 O O . SER B 1 802 ? -7.07 -64.5 47.406 1 14.11 802 SER B O 1
ATOM 14204 N N . ARG B 1 803 ? -4.895 -65.375 47.688 1 14.43 803 ARG B N 1
ATOM 14205 C CA . ARG B 1 803 ? -4.426 -65.062 49.062 1 14.43 803 ARG B CA 1
ATOM 14206 C C . ARG B 1 803 ? -4.117 -63.594 49.219 1 14.43 803 ARG B C 1
ATOM 14208 O O . ARG B 1 803 ? -3.992 -62.875 48.25 1 14.43 803 ARG B O 1
ATOM 14215 N N . GLY B 1 804 ? -3.037 -63.281 50.125 1 13.96 804 GLY B N 1
ATOM 14216 C CA . GLY B 1 804 ? -2.861 -62.656 51.438 1 13.96 804 GLY B CA 1
ATOM 14217 C C . GLY B 1 804 ? -2.475 -61.188 51.312 1 13.96 804 GLY B C 1
ATOM 14218 O O . GLY B 1 804 ? -2.602 -60.594 50.25 1 13.96 804 GLY B O 1
ATOM 14219 N N . ARG B 1 805 ? -1.269 -60.812 52.031 1 14.09 805 ARG B N 1
ATOM 14220 C CA . ARG B 1 805 ? -0.968 -60.219 53.344 1 14.09 805 ARG B CA 1
ATOM 14221 C C . ARG B 1 805 ? -0.512 -58.781 53.188 1 14.09 805 ARG B C 1
ATOM 14223 O O . ARG B 1 805 ? -1.112 -57.875 53.781 1 14.09 805 ARG B O 1
ATOM 14230 N N . VAL B 1 806 ? 0.839 -58.469 53.531 1 14.06 806 VAL B N 1
ATOM 14231 C CA . VAL B 1 806 ? 1.278 -57.875 54.781 1 14.06 806 VAL B CA 1
ATOM 14232 C C . VAL B 1 806 ? 1.452 -56.375 54.625 1 14.06 806 VAL B C 1
ATOM 14234 O O . VAL B 1 806 ? 1.504 -55.875 53.5 1 14.06 806 VAL B O 1
ATOM 14237 N N . PRO B 1 807 ? 2.578 -55.719 55.344 1 14.45 807 PRO B N 1
ATOM 14238 C CA . PRO B 1 807 ? 2.781 -54.938 56.562 1 14.45 807 PRO B CA 1
ATOM 14239 C C . PRO B 1 807 ? 3.07 -53.469 56.312 1 14.45 807 PRO B C 1
ATOM 14241 O O . PRO B 1 807 ? 3.25 -53.094 55.156 1 14.45 807 PRO B O 1
ATOM 14244 N N . SER B 1 808 ? 4.137 -52.844 57.094 1 13.66 808 SER B N 1
ATOM 14245 C CA . SER B 1 808 ? 4.383 -51.906 58.188 1 13.66 808 SER B CA 1
ATOM 14246 C C . SER B 1 808 ? 5.117 -50.656 57.688 1 13.66 808 SER B C 1
ATOM 14248 O O . SER B 1 808 ? 4.926 -49.562 58.25 1 13.66 808 SER B O 1
ATOM 14250 N N . ILE B 1 809 ? 6.062 -50.562 56.75 1 14.51 809 ILE B N 1
ATOM 14251 C CA . ILE B 1 809 ? 7.266 -50.031 57.406 1 14.51 809 ILE B CA 1
ATOM 14252 C C . ILE B 1 809 ? 7.066 -48.562 57.75 1 14.51 809 ILE B C 1
ATOM 14254 O O . ILE B 1 809 ? 6.438 -47.844 56.969 1 14.51 809 ILE B O 1
ATOM 14258 N N . THR B 1 810 ? 7.898 -48.031 58.781 1 13.98 810 THR B N 1
ATOM 14259 C CA . THR B 1 810 ? 8.172 -47.156 59.938 1 13.98 810 THR B CA 1
ATOM 14260 C C . THR B 1 810 ? 8.375 -45.719 59.5 1 13.98 810 THR B C 1
ATOM 14262 O O . THR B 1 810 ? 8.195 -45.375 58.312 1 13.98 810 THR B O 1
ATOM 14265 N N . SER B 1 811 ? 9.508 -45.031 60.062 1 14.12 811 SER B N 1
ATOM 14266 C CA . SER B 1 811 ? 9.695 -44.094 61.156 1 14.12 811 SER B CA 1
ATOM 14267 C C . SER B 1 811 ? 9.781 -42.656 60.625 1 14.12 811 SER B C 1
ATOM 14269 O O . SER B 1 811 ? 9.008 -41.781 61.031 1 14.12 811 SER B O 1
ATOM 14271 N N . ARG B 1 812 ? 11.023 -41.969 60.812 1 14.09 812 ARG B N 1
ATOM 14272 C CA . ARG B 1 812 ? 11.547 -41.062 61.812 1 14.09 812 ARG B CA 1
ATOM 14273 C C . ARG B 1 812 ? 11.547 -39.625 61.312 1 14.09 812 ARG B C 1
ATOM 14275 O O . ARG B 1 812 ? 11.516 -39.375 60.094 1 14.09 812 ARG B O 1
ATOM 14282 N N . ALA B 1 813 ? 12.312 -38.562 62.094 1 13.57 813 ALA B N 1
ATOM 14283 C CA . ALA B 1 813 ? 12.297 -37.375 62.906 1 13.57 813 ALA B CA 1
ATOM 14284 C C . ALA B 1 813 ? 12.734 -36.125 62.094 1 13.57 813 ALA B C 1
ATOM 14286 O O . ALA B 1 813 ? 12.094 -35.094 62.188 1 13.57 813 ALA B O 1
ATOM 14287 N N . ALA B 1 814 ? 13.977 -36.031 61.531 1 13.88 814 ALA B N 1
ATOM 14288 C CA . ALA B 1 814 ? 14.883 -35.125 62.25 1 13.88 814 ALA B CA 1
ATOM 14289 C C . ALA B 1 814 ? 14.578 -33.656 61.906 1 13.88 814 ALA B C 1
ATOM 14291 O O . ALA B 1 814 ? 14 -33.375 60.844 1 13.88 814 ALA B O 1
ATOM 14292 N N . GLN B 1 815 ? 15.227 -32.5 62.656 1 13.66 815 GLN B N 1
ATOM 14293 C CA . GLN B 1 815 ? 15.242 -31.297 63.5 1 13.66 815 GLN B CA 1
ATOM 14294 C C . GLN B 1 815 ? 15.562 -30.062 62.656 1 13.66 815 GLN B C 1
ATOM 14296 O O . GLN B 1 815 ? 15 -28.984 62.875 1 13.66 815 GLN B O 1
ATOM 14301 N N . VAL B 1 816 ? 16.5 -29.969 61.75 1 14.56 816 VAL B N 1
ATOM 14302 C CA . VAL B 1 816 ? 17.5 -28.984 62.188 1 14.56 816 VAL B CA 1
ATOM 14303 C C . VAL B 1 816 ? 16.891 -27.594 62.156 1 14.56 816 VAL B C 1
ATOM 14305 O O . VAL B 1 816 ? 15.945 -27.344 61.375 1 14.56 816 VAL B O 1
ATOM 14308 N N . THR B 1 817 ? 17.641 -26.547 62.719 1 14.3 817 THR B N 1
ATOM 14309 C CA . THR B 1 817 ? 17.797 -25.422 63.625 1 14.3 817 THR B CA 1
ATOM 14310 C C . THR B 1 817 ? 17.406 -24.109 62.938 1 14.3 817 THR B C 1
ATOM 14312 O O . THR B 1 817 ? 17.281 -24.062 61.719 1 14.3 817 THR B O 1
ATOM 14315 N N . SER B 1 818 ? 18.031 -22.938 63.406 1 14.19 818 SER B N 1
ATOM 14316 C CA . SER B 1 818 ? 17.797 -21.75 64.25 1 14.19 818 SER B CA 1
ATOM 14317 C C . SER B 1 818 ? 17.766 -20.484 63.375 1 14.19 818 SER B C 1
ATOM 14319 O O . SER B 1 818 ? 16.953 -19.578 63.625 1 14.19 818 SER B O 1
ATOM 14321 N N . LEU B 1 819 ? 18.719 -20.156 62.469 1 14.15 819 LEU B N 1
ATOM 14322 C CA . LEU B 1 819 ? 19.438 -18.953 62.844 1 14.15 819 LEU B CA 1
ATOM 14323 C C . LEU B 1 819 ? 18.547 -17.719 62.719 1 14.15 819 LEU B C 1
ATOM 14325 O O . LEU B 1 819 ? 17.688 -17.641 61.812 1 14.15 819 LEU B O 1
ATOM 14329 N N . ARG B 1 820 ? 18.875 -16.609 63.531 1 14.43 820 ARG B N 1
ATOM 14330 C CA . ARG B 1 820 ? 18.531 -15.469 64.375 1 14.43 820 ARG B CA 1
ATOM 14331 C C . ARG B 1 820 ? 18.109 -14.281 63.531 1 14.43 820 ARG B C 1
ATOM 14333 O O . ARG B 1 820 ? 18.203 -14.32 62.281 1 14.43 820 ARG B O 1
ATOM 14340 N N . THR B 1 821 ? 18.719 -13.023 63.812 1 14.44 821 THR B N 1
ATOM 14341 C CA . THR B 1 821 ? 18.359 -11.812 64.562 1 14.44 821 THR B CA 1
ATOM 14342 C C . THR B 1 821 ? 18.156 -10.648 63.594 1 14.44 821 THR B C 1
ATOM 14344 O O . THR B 1 821 ? 17.406 -9.711 63.906 1 14.44 821 THR B O 1
ATOM 14347 N N . LEU B 1 822 ? 18.766 -10.445 62.438 1 15.18 822 LEU B N 1
ATOM 14348 C CA . LEU B 1 822 ? 19.453 -9.164 62.469 1 15.18 822 LEU B CA 1
ATOM 14349 C C . LEU B 1 822 ? 18.469 -8.016 62.625 1 15.18 822 LEU B C 1
ATOM 14351 O O . LEU B 1 822 ? 17.297 -8.141 62.25 1 15.18 822 LEU B O 1
ATOM 14355 N N . THR B 1 823 ? 19.016 -6.742 62.875 1 15.09 823 THR B N 1
ATOM 14356 C CA . THR B 1 823 ? 18.969 -5.488 63.625 1 15.09 823 THR B CA 1
ATOM 14357 C C . THR B 1 823 ? 17.891 -4.57 63.062 1 15.09 823 THR B C 1
ATOM 14359 O O . THR B 1 823 ? 17.469 -4.738 61.938 1 15.09 823 THR B O 1
ATOM 14362 N N . SER B 1 824 ? 17.594 -3.348 63.844 1 15.77 824 SER B N 1
ATOM 14363 C CA . SER B 1 824 ? 16.688 -2.398 64.5 1 15.77 824 SER B CA 1
ATOM 14364 C C . SER B 1 824 ? 16.469 -1.169 63.625 1 15.77 824 SER B C 1
ATOM 14366 O O . SER B 1 824 ? 15.516 -0.413 63.812 1 15.77 824 SER B O 1
ATOM 14368 N N . LEU B 1 825 ? 17.031 -0.878 62.438 1 15.94 825 LEU B N 1
ATOM 14369 C CA . LEU B 1 825 ? 17.406 0.534 62.469 1 15.94 825 LEU B CA 1
ATOM 14370 C C . LEU B 1 825 ? 16.172 1.411 62.656 1 15.94 825 LEU B C 1
ATOM 14372 O O . LEU B 1 825 ? 15.156 1.227 62 1 15.94 825 LEU B O 1
ATOM 14376 N N . SER B 1 826 ? 16.141 2.426 63.75 1 15.14 826 SER B N 1
ATOM 14377 C CA . SER B 1 826 ? 15.336 3.303 64.625 1 15.14 826 SER B CA 1
ATOM 14378 C C . SER B 1 826 ? 14.836 4.512 63.812 1 15.14 826 SER B C 1
ATOM 14380 O O . SER B 1 826 ? 13.969 5.246 64.312 1 15.14 826 SER B O 1
ATOM 14382 N N . PHE B 1 827 ? 15.141 4.93 62.688 1 15.86 827 PHE B N 1
ATOM 14383 C CA . PHE B 1 827 ? 15.289 6.379 62.75 1 15.86 827 PHE B CA 1
ATOM 14384 C C . PHE B 1 827 ? 14.047 7.023 63.344 1 15.86 827 PHE B C 1
ATOM 14386 O O . PHE B 1 827 ? 12.93 6.582 63.094 1 15.86 827 PHE B O 1
ATOM 14393 N N . SER B 1 828 ? 14.281 8.078 64.25 1 15.01 828 SER B N 1
ATOM 14394 C CA . SER B 1 828 ? 13.805 8.938 65.312 1 15.01 828 SER B CA 1
ATOM 14395 C C . SER B 1 828 ? 12.586 9.742 64.875 1 15.01 828 SER B C 1
ATOM 14397 O O . SER B 1 828 ? 12.336 9.898 63.719 1 15.01 828 SER B O 1
ATOM 14399 N N . THR B 1 829 ? 12.039 10.68 65.938 1 15.7 829 THR B N 1
ATOM 14400 C CA . THR B 1 829 ? 10.945 11.141 66.812 1 15.7 829 THR B CA 1
ATOM 14401 C C . THR B 1 829 ? 10.383 12.469 66.312 1 15.7 829 THR B C 1
ATOM 14403 O O . THR B 1 829 ? 9.164 12.641 66.188 1 15.7 829 THR B O 1
ATOM 14406 N N . SER B 1 830 ? 11.172 13.648 66.375 1 14.72 830 SER B N 1
ATOM 14407 C CA . SER B 1 830 ? 10.836 14.695 67.312 1 14.72 830 SER B CA 1
ATOM 14408 C C . SER B 1 830 ? 9.648 15.523 66.812 1 14.72 830 SER B C 1
ATOM 14410 O O . SER B 1 830 ? 9.266 15.438 65.688 1 14.72 830 SER B O 1
ATOM 14412 N N . SER B 1 831 ? 9.539 17.016 67.375 1 14.91 831 SER B N 1
ATOM 14413 C CA . SER B 1 831 ? 8.758 17.812 68.312 1 14.91 831 SER B CA 1
ATOM 14414 C C . SER B 1 831 ? 7.832 18.781 67.562 1 14.91 831 SER B C 1
ATOM 14416 O O . SER B 1 831 ? 6.625 18.812 67.812 1 14.91 831 SER B O 1
ATOM 14418 N N . PRO B 1 832 ? 8.281 20.188 67.312 1 15.29 832 PRO B N 1
ATOM 14419 C CA . PRO B 1 832 ? 7.812 21.344 68.062 1 15.29 832 PRO B CA 1
ATOM 14420 C C . PRO B 1 832 ? 6.512 21.922 67.562 1 15.29 832 PRO B C 1
ATOM 14422 O O . PRO B 1 832 ? 6.125 21.625 66.375 1 15.29 832 PRO B O 1
ATOM 14425 N N . GLN B 1 833 ? 5.988 23.328 68.188 1 14.7 833 GLN B N 1
ATOM 14426 C CA . GLN B 1 833 ? 4.934 24.094 68.812 1 14.7 833 GLN B CA 1
ATOM 14427 C C . GLN B 1 833 ? 4.344 25.141 67.875 1 14.7 833 GLN B C 1
ATOM 14429 O O . GLN B 1 833 ? 3.188 25.547 68.062 1 14.7 833 GLN B O 1
ATOM 14434 N N . PHE B 1 834 ? 4.934 25.781 66.938 1 14.65 834 PHE B N 1
ATOM 14435 C CA . PHE B 1 834 ? 4.766 27.219 66.938 1 14.65 834 PHE B CA 1
ATOM 14436 C C . PHE B 1 834 ? 3.291 27.609 66.875 1 14.65 834 PHE B C 1
ATOM 14438 O O . PHE B 1 834 ? 2.5 26.891 66.25 1 14.65 834 PHE B O 1
ATOM 14445 N N . SER B 1 835 ? 2.891 28.906 67.5 1 14.49 835 SER B N 1
ATOM 14446 C CA . SER B 1 835 ? 1.979 29.781 68.188 1 14.49 835 SER B CA 1
ATOM 14447 C C . SER B 1 835 ? 0.922 30.375 67.312 1 14.49 835 SER B C 1
ATOM 14449 O O . SER B 1 835 ? -0.277 30.203 67.5 1 14.49 835 SER B O 1
ATOM 14451 N N . SER B 1 836 ? 0.913 31.828 67.188 1 14.25 836 SER B N 1
ATOM 14452 C CA . SER B 1 836 ? -0.001 32.781 67.812 1 14.25 836 SER B CA 1
ATOM 14453 C C . SER B 1 836 ? -1.122 33.156 66.875 1 14.25 836 SER B C 1
ATOM 14455 O O . SER B 1 836 ? -2.303 33.031 67.188 1 14.25 836 SER B O 1
ATOM 14457 N N . LYS B 1 837 ? -0.99 34.656 66.375 1 15.25 837 LYS B N 1
ATOM 14458 C CA . LYS B 1 837 ? -1.743 35.875 66.75 1 15.25 837 LYS B CA 1
ATOM 14459 C C . LYS B 1 837 ? -2.973 36.031 65.812 1 15.25 837 LYS B C 1
ATOM 14461 O O . LYS B 1 837 ? -3.049 35.469 64.75 1 15.25 837 LYS B O 1
ATOM 14466 N N . SER B 1 838 ? -3.506 37.5 65.625 1 14.41 838 SER B N 1
ATOM 14467 C CA . SER B 1 838 ? -4.602 38.344 66.062 1 14.41 838 SER B CA 1
ATOM 14468 C C . SER B 1 838 ? -5.664 38.5 64.938 1 14.41 838 SER B C 1
ATOM 14470 O O . SER B 1 838 ? -6.836 38.188 65.188 1 14.41 838 SER B O 1
ATOM 14472 N N . ALA B 1 839 ? -5.906 39.938 64.312 1 14.58 839 ALA B N 1
ATOM 14473 C CA . ALA B 1 839 ? -6.918 40.938 64.688 1 14.58 839 ALA B CA 1
ATOM 14474 C C . ALA B 1 839 ? -8.062 40.875 63.656 1 14.58 839 ALA B C 1
ATOM 14476 O O . ALA B 1 839 ? -8.516 39.812 63.25 1 14.58 839 ALA B O 1
ATOM 14477 N N . ALA B 1 840 ? -8.445 42.219 63 1 14.81 840 ALA B N 1
ATOM 14478 C CA . ALA B 1 840 ? -9.484 43.188 63.25 1 14.81 840 ALA B CA 1
ATOM 14479 C C . ALA B 1 840 ? -10.648 43.031 62.281 1 14.81 840 ALA B C 1
ATOM 14481 O O . ALA B 1 840 ? -10.508 42.375 61.219 1 14.81 840 ALA B O 1
ATOM 14482 N N . ASN B 1 841 ? -11.539 44.281 62.188 1 14.16 841 ASN B N 1
ATOM 14483 C CA . ASN B 1 841 ? -12.867 44.812 62.469 1 14.16 841 ASN B CA 1
ATOM 14484 C C . ASN B 1 841 ? -13.766 44.781 61.219 1 14.16 841 ASN B C 1
ATOM 14486 O O . ASN B 1 841 ? -13.305 44.438 60.125 1 14.16 841 ASN B O 1
ATOM 14490 N N . ASN B 1 842 ? -14.461 46.062 60.844 1 14.2 842 ASN B N 1
ATOM 14491 C CA . ASN B 1 842 ? -15.82 46.562 61.031 1 14.2 842 ASN B CA 1
ATOM 14492 C C . ASN B 1 842 ? -16.625 46.562 59.719 1 14.2 842 ASN B C 1
ATOM 14494 O O . ASN B 1 842 ? -17.734 46.031 59.688 1 14.2 842 ASN B O 1
ATOM 14498 N N . ALA B 1 843 ? -16.594 47.688 58.781 1 14.16 843 ALA B N 1
ATOM 14499 C CA . ALA B 1 843 ? -17.688 48.656 58.656 1 14.16 843 ALA B CA 1
ATOM 14500 C C . ALA B 1 843 ? -18.719 48.188 57.625 1 14.16 843 ALA B C 1
ATOM 14502 O O . ALA B 1 843 ? -18.391 47.438 56.719 1 14.16 843 ALA B O 1
ATOM 14503 N N . ASN B 1 844 ? -20.078 48.844 57.656 1 14.11 844 ASN B N 1
ATOM 14504 C CA . ASN B 1 844 ? -21.531 48.812 57.594 1 14.11 844 ASN B CA 1
ATOM 14505 C C . ASN B 1 844 ? -22.047 49.094 56.188 1 14.11 844 ASN B C 1
ATOM 14507 O O . ASN B 1 844 ? -22.938 48.438 55.688 1 14.11 844 ASN B O 1
ATOM 14511 N N . LYS B 1 845 ? -21.859 50.469 55.531 1 14.76 845 LYS B N 1
ATOM 14512 C CA . LYS B 1 845 ? -22.984 51.406 55.406 1 14.76 845 LYS B CA 1
ATOM 14513 C C . LYS B 1 845 ? -23.953 50.938 54.312 1 14.76 845 LYS B C 1
ATOM 14515 O O . LYS B 1 845 ? -23.578 50.219 53.406 1 14.76 845 LYS B O 1
ATOM 14520 N N . ASN B 1 846 ? -24.938 52 53.875 1 13.91 846 ASN B N 1
ATOM 14521 C CA . ASN B 1 846 ? -26.344 52.406 53.875 1 13.91 846 ASN B CA 1
ATOM 14522 C C . ASN B 1 846 ? -27.016 52.094 52.531 1 13.91 846 ASN B C 1
ATOM 14524 O O . ASN B 1 846 ? -27.938 51.281 52.438 1 13.91 846 ASN B O 1
ATOM 14528 N N . SER B 1 847 ? -27.609 53.344 51.656 1 14.11 847 SER B N 1
ATOM 14529 C CA . SER B 1 847 ? -28.969 53.906 51.625 1 14.11 847 SER B CA 1
ATOM 14530 C C . SER B 1 847 ? -29.719 53.438 50.375 1 14.11 847 SER B C 1
ATOM 14532 O O . SER B 1 847 ? -29.125 52.906 49.438 1 14.11 847 SER B O 1
ATOM 14534 N N . LEU B 1 848 ? -30.547 54.531 49.594 1 14.23 848 LEU B N 1
ATOM 14535 C CA . LEU B 1 848 ? -31.969 54.906 49.5 1 14.23 848 LEU B CA 1
ATOM 14536 C C . LEU B 1 848 ? -32.562 54.438 48.188 1 14.23 848 LEU B C 1
ATOM 14538 O O . LEU B 1 848 ? -32.062 53.469 47.594 1 14.23 848 LEU B O 1
ATOM 14542 N N . LEU B 1 849 ? -33.312 55.5 47.312 1 14.13 849 LEU B N 1
ATOM 14543 C CA . LEU B 1 849 ? -34.719 55.781 47.125 1 14.13 849 LEU B CA 1
ATOM 14544 C C . LEU B 1 849 ? -35.25 55.156 45.812 1 14.13 849 LEU B C 1
ATOM 14546 O O . LEU B 1 849 ? -34.469 54.719 45 1 14.13 849 LEU B O 1
ATOM 14550 N N . SER B 1 850 ? -36.094 56.094 44.844 1 13.99 850 SER B N 1
ATOM 14551 C CA . SER B 1 850 ? -37.531 56.25 44.656 1 13.99 850 SER B CA 1
ATOM 14552 C C . SER B 1 850 ? -37.969 55.656 43.344 1 13.99 850 SER B C 1
ATOM 14554 O O . SER B 1 850 ? -37.125 55.375 42.469 1 13.99 850 SER B O 1
ATOM 14556 N N . PRO B 1 851 ? -39.281 56.281 42.594 1 14.65 851 PRO B N 1
ATOM 14557 C CA . PRO B 1 851 ? -40.656 55.875 42.281 1 14.65 851 PRO B CA 1
ATOM 14558 C C . PRO B 1 851 ? -40.875 55.625 40.781 1 14.65 851 PRO B C 1
ATOM 14560 O O . PRO B 1 851 ? -41.281 54.531 40.406 1 14.65 851 PRO B O 1
ATOM 14563 N N . SER B 1 852 ? -41.75 56.594 39.844 1 13.67 852 SER B N 1
ATOM 14564 C CA . SER B 1 852 ? -43.156 56.625 39.438 1 13.67 852 SER B CA 1
ATOM 14565 C C . SER B 1 852 ? -43.312 56.344 37.969 1 13.67 852 SER B C 1
ATOM 14567 O O . SER B 1 852 ? -44.125 55.562 37.531 1 13.67 852 SER B O 1
ATOM 14569 N N . ARG B 1 853 ? -43.094 57.406 36.844 1 14.16 853 ARG B N 1
ATOM 14570 C CA . ARG B 1 853 ? -44.188 58.031 36.156 1 14.16 853 ARG B CA 1
ATOM 14571 C C . ARG B 1 853 ? -44.844 57.031 35.156 1 14.16 853 ARG B C 1
ATOM 14573 O O . ARG B 1 853 ? -44.188 56.094 34.688 1 14.16 853 ARG B O 1
ATOM 14580 N N . SER B 1 854 ? -46.125 57.5 34.438 1 13.98 854 SER B N 1
ATOM 14581 C CA . SER B 1 854 ? -47.562 57.5 34.094 1 13.98 854 SER B CA 1
ATOM 14582 C C . SER B 1 854 ? -47.75 57.062 32.625 1 13.98 854 SER B C 1
ATOM 14584 O O . SER B 1 854 ? -48.5 56.094 32.375 1 13.98 854 SER B O 1
ATOM 14586 N N . SER B 1 855 ? -48.344 58.125 31.672 1 13.99 855 SER B N 1
ATOM 14587 C CA . SER B 1 855 ? -49.719 58.281 31.156 1 13.99 855 SER B CA 1
ATOM 14588 C C . SER B 1 855 ? -49.844 57.688 29.766 1 13.99 855 SER B C 1
ATOM 14590 O O . SER B 1 855 ? -48.844 57.312 29.156 1 13.99 855 SER B O 1
ATOM 14592 N N . ASN B 1 856 ? -50.594 58.562 28.688 1 13.85 856 ASN B N 1
ATOM 14593 C CA . ASN B 1 856 ? -51.906 58.5 28.094 1 13.85 856 ASN B CA 1
ATOM 14594 C C . ASN B 1 856 ? -51.875 57.906 26.688 1 13.85 856 ASN B C 1
ATOM 14596 O O . ASN B 1 856 ? -52.562 56.938 26.391 1 13.85 856 ASN B O 1
ATOM 14600 N N . SER B 1 857 ? -52.125 58.844 25.484 1 14.15 857 SER B N 1
ATOM 14601 C CA . SER B 1 857 ? -53.375 59.031 24.766 1 14.15 857 SER B CA 1
ATOM 14602 C C . SER B 1 857 ? -53.438 58.188 23.5 1 14.15 857 SER B C 1
ATOM 14604 O O . SER B 1 857 ? -52.438 57.594 23.094 1 14.15 857 SER B O 1
ATOM 14606 N N . SER B 1 858 ? -53.875 58.906 22.188 1 14.27 858 SER B N 1
ATOM 14607 C CA . SER B 1 858 ? -55.125 58.906 21.453 1 14.27 858 SER B CA 1
ATOM 14608 C C . SER B 1 858 ? -55.031 58 20.219 1 14.27 858 SER B C 1
ATOM 14610 O O . SER B 1 858 ? -53.969 57.469 19.922 1 14.27 858 SER B O 1
ATOM 14612 N N . LEU B 1 859 ? -55.438 58.656 18.906 1 14.2 859 LEU B N 1
ATOM 14613 C CA . LEU B 1 859 ? -56.625 58.469 18.094 1 14.2 859 LEU B CA 1
ATOM 14614 C C . LEU B 1 859 ? -56.375 57.531 16.938 1 14.2 859 LEU B C 1
ATOM 14616 O O . LEU B 1 859 ? -57.094 56.531 16.75 1 14.2 859 LEU B O 1
ATOM 14620 N N . SER B 1 860 ? -56.25 58.094 15.547 1 13.8 860 SER B N 1
ATOM 14621 C CA . SER B 1 860 ? -57.344 58.062 14.578 1 13.8 860 SER B CA 1
ATOM 14622 C C . SER B 1 860 ? -57.156 56.938 13.57 1 13.8 860 SER B C 1
ATOM 14624 O O . SER B 1 860 ? -56.094 56.312 13.523 1 13.8 860 SER B O 1
ATOM 14626 N N . SER B 1 861 ? -57.25 57.281 12.156 1 13.74 861 SER B N 1
ATOM 14627 C CA . SER B 1 861 ? -58.312 57.031 11.195 1 13.74 861 SER B CA 1
ATOM 14628 C C . SER B 1 861 ? -57.969 55.906 10.242 1 13.74 861 SER B C 1
ATOM 14630 O O . SER B 1 861 ? -56.812 55.469 10.18 1 13.74 861 SER B O 1
ATOM 14632 N N . LYS B 1 862 ? -58.375 56.125 8.906 1 14.41 862 LYS B N 1
ATOM 14633 C CA . LYS B 1 862 ? -59.375 55.438 8.094 1 14.41 862 LYS B CA 1
ATOM 14634 C C . LYS B 1 862 ? -58.75 54.375 7.219 1 14.41 862 LYS B C 1
ATOM 14636 O O . LYS B 1 862 ? -59.188 53.219 7.227 1 14.41 862 LYS B O 1
ATOM 14641 N N . ARG B 1 863 ? -58.594 54.781 5.676 1 14.31 863 ARG B N 1
ATOM 14642 C CA . ARG B 1 863 ? -59.562 54.406 4.648 1 14.31 863 ARG B CA 1
ATOM 14643 C C . ARG B 1 863 ? -59.062 53.188 3.846 1 14.31 863 ARG B C 1
ATOM 14645 O O . ARG B 1 863 ? -58.062 52.562 4.215 1 14.31 863 ARG B O 1
ATOM 14652 N N . GLY B 1 864 ? -58.781 53.469 2.219 1 13.47 864 GLY B N 1
ATOM 14653 C CA . GLY B 1 864 ? -59.656 53.094 1.129 1 13.47 864 GLY B CA 1
ATOM 14654 C C . GLY B 1 864 ? -59.25 51.844 0.405 1 13.47 864 GLY B C 1
ATOM 14655 O O . GLY B 1 864 ? -58.188 51.281 0.72 1 13.47 864 GLY B O 1
ATOM 14656 N N . SER B 1 865 ? -59.094 51.938 -1.074 1 13.84 865 SER B N 1
ATOM 14657 C CA . SER B 1 865 ? -59.938 51.469 -2.168 1 13.84 865 SER B CA 1
ATOM 14658 C C . SER B 1 865 ? -59.25 50.281 -2.887 1 13.84 865 SER B C 1
ATOM 14660 O O . SER B 1 865 ? -58.062 50.062 -2.75 1 13.84 865 SER B O 1
ATOM 14662 N N . LYS B 1 866 ? -59.781 50.031 -4.172 1 14.84 866 LYS B N 1
ATOM 14663 C CA . LYS B 1 866 ? -60.406 48.938 -4.91 1 14.84 866 LYS B CA 1
ATOM 14664 C C . LYS B 1 866 ? -59.375 48.219 -5.789 1 14.84 866 LYS B C 1
ATOM 14666 O O . LYS B 1 866 ? -59.25 47 -5.75 1 14.84 866 LYS B O 1
ATOM 14671 N N . THR B 1 867 ? -58.75 48.844 -7.148 1 13.97 867 THR B N 1
ATOM 14672 C CA . THR B 1 867 ? -59.406 48.406 -8.391 1 13.97 867 THR B CA 1
ATOM 14673 C C . THR B 1 867 ? -58.656 47.25 -9.008 1 13.97 867 THR B C 1
ATOM 14675 O O . THR B 1 867 ? -57.469 47 -8.703 1 13.97 867 THR B O 1
ATOM 14678 N N . PRO B 1 868 ? -59.094 46.688 -10.43 1 14.84 868 PRO B N 1
ATOM 14679 C CA . PRO B 1 868 ? -59.375 45.438 -11.156 1 14.84 868 PRO B CA 1
ATOM 14680 C C . PRO B 1 868 ? -58.312 45.094 -12.164 1 14.84 868 PRO B C 1
ATOM 14682 O O . PRO B 1 868 ? -58.344 44.031 -12.781 1 14.84 868 PRO B O 1
ATOM 14685 N N . LYS B 1 869 ? -57.156 45.125 -12.125 1 14.13 869 LYS B N 1
ATOM 14686 C CA . LYS B 1 869 ? -56.625 45.312 -13.477 1 14.13 869 LYS B CA 1
ATOM 14687 C C . LYS B 1 869 ? -56.812 44.062 -14.32 1 14.13 869 LYS B C 1
ATOM 14689 O O . LYS B 1 869 ? -56.719 42.938 -13.82 1 14.13 869 LYS B O 1
ATOM 14694 N N . ASP B 1 870 ? -56.625 44.344 -15.914 1 13.75 870 ASP B N 1
ATOM 14695 C CA . ASP B 1 870 ? -57.188 43.844 -17.156 1 13.75 870 ASP B CA 1
ATOM 14696 C C . ASP B 1 870 ? -56.312 42.688 -17.703 1 13.75 870 ASP B C 1
ATOM 14698 O O . ASP B 1 870 ? -55.156 42.531 -17.312 1 13.75 870 ASP B O 1
ATOM 14702 N N . LYS B 1 871 ? -56.406 42.531 -19.234 1 14.53 871 LYS B N 1
ATOM 14703 C CA . LYS B 1 871 ? -56.844 41.469 -20.141 1 14.53 871 LYS B CA 1
ATOM 14704 C C . LYS B 1 871 ? -55.625 40.781 -20.781 1 14.53 871 LYS B C 1
ATOM 14706 O O . LYS B 1 871 ? -55.531 39.531 -20.75 1 14.53 871 LYS B O 1
ATOM 14711 N N . ARG B 1 872 ? -55.125 41.156 -22.312 1 14.04 872 ARG B N 1
ATOM 14712 C CA . ARG B 1 872 ? -55.531 40.406 -23.5 1 14.04 872 ARG B CA 1
ATOM 14713 C C . ARG B 1 872 ? -54.344 39.625 -24.078 1 14.04 872 ARG B C 1
ATOM 14715 O O . ARG B 1 872 ? -53.188 39.875 -23.703 1 14.04 872 ARG B O 1
ATOM 14722 N N . LYS B 1 873 ? -54.25 39.719 -25.672 1 14.44 873 LYS B N 1
ATOM 14723 C CA . LYS B 1 873 ? -54.469 38.781 -26.781 1 14.44 873 LYS B CA 1
ATOM 14724 C C . LYS B 1 873 ? -53.125 38.344 -27.375 1 14.44 873 LYS B C 1
ATOM 14726 O O . LYS B 1 873 ? -52.062 38.844 -27 1 14.44 873 LYS B O 1
ATOM 14731 N N . SER B 1 874 ? -52.938 38.5 -28.984 1 13.98 874 SER B N 1
ATOM 14732 C CA . SER B 1 874 ? -53.031 37.594 -30.141 1 13.98 874 SER B CA 1
ATOM 14733 C C . SER B 1 874 ? -51.688 37.406 -30.812 1 13.98 874 SER B C 1
ATOM 14735 O O . SER B 1 874 ? -51.25 36.281 -31.062 1 13.98 874 SER B O 1
ATOM 14737 N N . ASN B 1 875 ? -51.125 38.312 -31.812 1 13.62 875 ASN B N 1
ATOM 14738 C CA . ASN B 1 875 ? -51.094 38.188 -33.25 1 13.62 875 ASN B CA 1
ATOM 14739 C C . ASN B 1 875 ? -49.781 37.594 -33.75 1 13.62 875 ASN B C 1
ATOM 14741 O O . ASN B 1 875 ? -48.75 37.719 -33.094 1 13.62 875 ASN B O 1
ATOM 14745 N N . LYS B 1 876 ? -49.719 37.312 -35.344 1 14.57 876 LYS B N 1
ATOM 14746 C CA . LYS B 1 876 ? -49.312 36.438 -36.438 1 14.57 876 LYS B CA 1
ATOM 14747 C C . LYS B 1 876 ? -47.969 36.875 -37 1 14.57 876 LYS B C 1
ATOM 14749 O O . LYS B 1 876 ? -47.062 36.031 -37.156 1 14.57 876 LYS B O 1
ATOM 14754 N N . ALA B 1 877 ? -48.062 37.75 -38.125 1 13.97 877 ALA B N 1
ATOM 14755 C CA . ALA B 1 877 ? -47.75 37.438 -39.5 1 13.97 877 ALA B CA 1
ATOM 14756 C C . ALA B 1 877 ? -46.25 37.625 -39.781 1 13.97 877 ALA B C 1
ATOM 14758 O O . ALA B 1 877 ? -45.594 36.719 -40.281 1 13.97 877 ALA B O 1
ATOM 14759 N N . GLU B 1 878 ? -46.062 38.812 -40.562 1 13.49 878 GLU B N 1
ATOM 14760 C CA . GLU B 1 878 ? -45.875 39 -42 1 13.49 878 GLU B CA 1
ATOM 14761 C C . GLU B 1 878 ? -44.375 39 -42.375 1 13.49 878 GLU B C 1
ATOM 14763 O O . GLU B 1 878 ? -43.531 39.125 -41.5 1 13.49 878 GLU B O 1
ATOM 14768 N N . ASN B 1 879 ? -44.219 40 -43.281 1 13.51 879 ASN B N 1
ATOM 14769 C CA . ASN B 1 879 ? -43.875 40.219 -44.688 1 13.51 879 ASN B CA 1
ATOM 14770 C C . ASN B 1 879 ? -42.375 40.438 -44.875 1 13.51 879 ASN B C 1
ATOM 14772 O O . ASN B 1 879 ? -41.719 39.75 -45.656 1 13.51 879 ASN B O 1
ATOM 14776 N N . SER B 1 880 ? -42.156 41.75 -45.219 1 13.7 880 SER B N 1
ATOM 14777 C CA . SER B 1 880 ? -41.812 42.375 -46.469 1 13.7 880 SER B CA 1
ATOM 14778 C C . SER B 1 880 ? -40.312 42.375 -46.719 1 13.7 880 SER B C 1
ATOM 14780 O O . SER B 1 880 ? -39.531 42.125 -45.781 1 13.7 880 SER B O 1
ATOM 14782 N N . ASN B 1 881 ? -40 43.562 -47.344 1 13.67 881 ASN B N 1
ATOM 14783 C CA . ASN B 1 881 ? -39.5 44.156 -48.562 1 13.67 881 ASN B CA 1
ATOM 14784 C C . ASN B 1 881 ? -38 44.344 -48.562 1 13.67 881 ASN B C 1
ATOM 14786 O O . ASN B 1 881 ? -37.344 44.188 -47.5 1 13.67 881 ASN B O 1
ATOM 14790 N N . SER B 1 882 ? -37.719 45.625 -48.875 1 13.92 882 SER B N 1
ATOM 14791 C CA . SER B 1 882 ? -37.125 46.344 -49.969 1 13.92 882 SER B CA 1
ATOM 14792 C C . SER B 1 882 ? -35.625 46.5 -49.781 1 13.92 882 SER B C 1
ATOM 14794 O O . SER B 1 882 ? -35.094 46.312 -48.688 1 13.92 882 SER B O 1
ATOM 14796 N N . PRO B 1 883 ? -35.25 47.75 -50.312 1 14.95 883 PRO B N 1
ATOM 14797 C CA . PRO B 1 883 ? -34.469 48.312 -51.438 1 14.95 883 PRO B CA 1
ATOM 14798 C C . PRO B 1 883 ? -33.031 48.625 -51.062 1 14.95 883 PRO B C 1
ATOM 14800 O O . PRO B 1 883 ? -32.094 47.938 -51.562 1 14.95 883 PRO B O 1
ATOM 14803 N N . HIS B 1 884 ? -32.75 49.938 -51.156 1 13.88 884 HIS B N 1
ATOM 14804 C CA . HIS B 1 884 ? -32.062 50.875 -52.062 1 13.88 884 HIS B CA 1
ATOM 14805 C C . HIS B 1 884 ? -30.672 51.219 -51.531 1 13.88 884 HIS B C 1
ATOM 14807 O O . HIS B 1 884 ? -29.688 51.062 -52.25 1 13.88 884 HIS B O 1
ATOM 14813 N N . THR B 1 885 ? -30.672 52.5 -51.125 1 13.71 885 THR B N 1
ATOM 14814 C CA . THR B 1 885 ? -30.047 53.656 -51.812 1 13.71 885 THR B CA 1
ATOM 14815 C C . THR B 1 885 ? -28.594 53.812 -51.375 1 13.71 885 THR B C 1
ATOM 14817 O O . THR B 1 885 ? -27.688 53.875 -52.219 1 13.71 885 THR B O 1
ATOM 14820 N N . SER B 1 886 ? -28.391 55.031 -50.844 1 14.02 886 SER B N 1
ATOM 14821 C CA . SER B 1 886 ? -27.766 56.25 -51.375 1 14.02 886 SER B CA 1
ATOM 14822 C C . SER B 1 886 ? -26.266 56.281 -51.031 1 14.02 886 SER B C 1
ATOM 14824 O O . SER B 1 886 ? -25.797 55.531 -50.188 1 14.02 886 SER B O 1
ATOM 14826 N N . ILE B 1 887 ? -25.844 57.5 -50.719 1 13.88 887 ILE B N 1
ATOM 14827 C CA . ILE B 1 887 ? -25.109 58.562 -51.375 1 13.88 887 ILE B CA 1
ATOM 14828 C C . ILE B 1 887 ? -23.672 58.625 -50.844 1 13.88 887 ILE B C 1
ATOM 14830 O O . ILE B 1 887 ? -22.719 58.562 -51.625 1 13.88 887 ILE B O 1
ATOM 14834 N N . GLY B 1 888 ? -23.438 59.812 -50.188 1 13.58 888 GLY B N 1
ATOM 14835 C CA . GLY B 1 888 ? -22.656 60.969 -50.594 1 13.58 888 GLY B CA 1
ATOM 14836 C C . GLY B 1 888 ? -21.172 60.812 -50.25 1 13.58 888 GLY B C 1
ATOM 14837 O O . GLY B 1 888 ? -20.766 59.844 -49.625 1 13.58 888 GLY B O 1
ATOM 14838 N N . GLY B 1 889 ? -20.75 61.969 -49.75 1 13.77 889 GLY B N 1
ATOM 14839 C CA . GLY B 1 889 ? -19.875 63.062 -50.188 1 13.77 889 GLY B CA 1
ATOM 14840 C C . GLY B 1 889 ? -18.438 62.875 -49.781 1 13.77 889 GLY B C 1
ATOM 14841 O O . GLY B 1 889 ? -18.109 61.969 -49 1 13.77 889 GLY B O 1
ATOM 14842 N N . THR B 1 890 ? -17.781 64.062 -49.75 1 13.71 890 THR B N 1
ATOM 14843 C CA . THR B 1 890 ? -16.688 64.812 -50.375 1 13.71 890 THR B CA 1
ATOM 14844 C C . THR B 1 890 ? -15.398 64.688 -49.594 1 13.71 890 THR B C 1
ATOM 14846 O O . THR B 1 890 ? -14.367 64.312 -50.156 1 13.71 890 THR B O 1
ATOM 14849 N N . GLN B 1 891 ? -15.203 65.688 -48.625 1 13.91 891 GLN B N 1
ATOM 14850 C CA . GLN B 1 891 ? -14.25 66.75 -48.812 1 13.91 891 GLN B CA 1
ATOM 14851 C C . GLN B 1 891 ? -12.859 66.375 -48.344 1 13.91 891 GLN B C 1
ATOM 14853 O O . GLN B 1 891 ? -12.711 65.5 -47.5 1 13.91 891 GLN B O 1
ATOM 14858 N N . TRP B 1 892 ? -11.766 67.125 -48.875 1 13.12 892 TRP B N 1
ATOM 14859 C CA . TRP B 1 892 ? -10.43 67.438 -49.406 1 13.12 892 TRP B CA 1
ATOM 14860 C C . TRP B 1 892 ? -9.422 67.562 -48.281 1 13.12 892 TRP B C 1
ATOM 14862 O O . TRP B 1 892 ? -8.359 66.938 -48.281 1 13.12 892 TRP B O 1
ATOM 14872 N N . TYR B 1 893 ? -9.508 68.688 -47.562 1 13.69 893 TYR B N 1
ATOM 14873 C CA . TYR B 1 893 ? -8.453 69.688 -47.781 1 13.69 893 TYR B CA 1
ATOM 14874 C C . TYR B 1 893 ? -7.152 69.25 -47.125 1 13.69 893 TYR B C 1
ATOM 14876 O O . TYR B 1 893 ? -7.137 68.312 -46.344 1 13.69 893 TYR B O 1
ATOM 14884 N N . THR B 1 894 ? -6.574 70.312 -46.5 1 13.87 894 THR B N 1
ATOM 14885 C CA . THR B 1 894 ? -5.473 71.25 -46.625 1 13.87 894 THR B CA 1
ATOM 14886 C C . THR B 1 894 ? -4.297 70.875 -45.75 1 13.87 894 THR B C 1
ATOM 14888 O O . THR B 1 894 ? -4.453 70.062 -44.812 1 13.87 894 THR B O 1
ATOM 14891 N N . ALA B 1 895 ? -3.279 71.938 -45.625 1 13.53 895 ALA B N 1
ATOM 14892 C CA . ALA B 1 895 ? -1.907 72.312 -45.906 1 13.53 895 ALA B CA 1
ATOM 14893 C C . ALA B 1 895 ? -1 72.062 -44.688 1 13.53 895 ALA B C 1
ATOM 14895 O O . ALA B 1 895 ? 0.059 71.5 -44.844 1 13.53 895 ALA B O 1
ATOM 14896 N N . ASP B 1 896 ? -0.968 73.125 -43.75 1 13.69 896 ASP B N 1
ATOM 14897 C CA . ASP B 1 896 ? 0.161 74 -43.688 1 13.69 896 ASP B CA 1
ATOM 14898 C C . ASP B 1 896 ? 1.275 73.438 -42.812 1 13.69 896 ASP B C 1
ATOM 14900 O O . ASP B 1 896 ? 1.062 72.5 -42.062 1 13.69 896 ASP B O 1
ATOM 14904 N N . HIS B 1 897 ? 1.791 74.438 -41.938 1 13.89 897 HIS B N 1
ATOM 14905 C CA . HIS B 1 897 ? 3.027 75.188 -41.781 1 13.89 897 HIS B CA 1
ATOM 14906 C C . HIS B 1 897 ? 4.016 74.5 -40.875 1 13.89 897 HIS B C 1
ATOM 14908 O O . HIS B 1 897 ? 3.639 73.562 -40.156 1 13.89 897 HIS B O 1
ATOM 14914 N N . GLU B 1 898 ? 4.82 75.438 -40.125 1 13.57 898 GLU B N 1
ATOM 14915 C CA . GLU B 1 898 ? 6.199 75.875 -40.094 1 13.57 898 GLU B CA 1
ATOM 14916 C C . GLU B 1 898 ? 7 75.188 -39 1 13.57 898 GLU B C 1
ATOM 14918 O O . GLU B 1 898 ? 8.062 74.625 -39.281 1 13.57 898 GLU B O 1
ATOM 14923 N N . ASN B 1 899 ? 7.18 75.938 -37.875 1 13.8 899 ASN B N 1
ATOM 14924 C CA . ASN B 1 899 ? 8.438 76.562 -37.5 1 13.8 899 ASN B CA 1
ATOM 14925 C C . ASN B 1 899 ? 9.312 75.688 -36.656 1 13.8 899 ASN B C 1
ATOM 14927 O O . ASN B 1 899 ? 8.852 74.625 -36.156 1 13.8 899 ASN B O 1
ATOM 14931 N N . ASN B 1 900 ? 9.844 76.375 -35.562 1 13.79 900 ASN B N 1
ATOM 14932 C CA . ASN B 1 900 ? 11.156 76.875 -35.188 1 13.79 900 ASN B CA 1
ATOM 14933 C C . ASN B 1 900 ? 11.914 75.938 -34.281 1 13.79 900 ASN B C 1
ATOM 14935 O O . ASN B 1 900 ? 11.328 75.062 -33.688 1 13.79 900 ASN B O 1
ATOM 14939 N N . THR B 1 901 ? 12.656 76.625 -33.406 1 14.02 901 THR B N 1
ATOM 14940 C CA . THR B 1 901 ? 14.07 76.812 -33.156 1 14.02 901 THR B CA 1
ATOM 14941 C C . THR B 1 901 ? 14.578 75.875 -32.094 1 14.02 901 THR B C 1
ATOM 14943 O O . THR B 1 901 ? 13.789 75.25 -31.391 1 14.02 901 THR B O 1
ATOM 14946 N N . THR B 1 902 ? 15.656 76.312 -31.438 1 13.67 902 THR B N 1
ATOM 14947 C CA . THR B 1 902 ? 17.078 76.188 -31.188 1 13.67 902 THR B CA 1
ATOM 14948 C C . THR B 1 902 ? 17.312 75.562 -29.781 1 13.67 902 THR B C 1
ATOM 14950 O O . THR B 1 902 ? 18.375 75 -29.5 1 13.67 902 THR B O 1
ATOM 14953 N N . ALA B 1 903 ? 16.359 75.688 -28.812 1 14.28 903 ALA B N 1
ATOM 14954 C CA . ALA B 1 903 ? 17.094 76.25 -27.672 1 14.28 903 ALA B CA 1
ATOM 14955 C C . ALA B 1 903 ? 18.094 75.25 -27.094 1 14.28 903 ALA B C 1
ATOM 14957 O O . ALA B 1 903 ? 17.828 74.062 -27.047 1 14.28 903 ALA B O 1
ATOM 14958 N N . ILE B 1 904 ? 19.234 75.875 -26.75 1 14.44 904 ILE B N 1
ATOM 14959 C CA . ILE B 1 904 ? 20.672 75.812 -26.531 1 14.44 904 ILE B CA 1
ATOM 14960 C C . ILE B 1 904 ? 20.953 74.938 -25.297 1 14.44 904 ILE B C 1
ATOM 14962 O O . ILE B 1 904 ? 21.719 74 -25.359 1 14.44 904 ILE B O 1
ATOM 14966 N N . ILE B 1 905 ? 21.219 75.688 -24.188 1 14.85 905 ILE B N 1
ATOM 14967 C CA . ILE B 1 905 ? 22.562 75.938 -23.656 1 14.85 905 ILE B CA 1
ATOM 14968 C C . ILE B 1 905 ? 22.906 74.875 -22.625 1 14.85 905 ILE B C 1
ATOM 14970 O O . ILE B 1 905 ? 22.016 74.25 -22.062 1 14.85 905 ILE B O 1
ATOM 14974 N N . THR B 1 906 ? 23.766 75.25 -21.75 1 14.75 906 THR B N 1
ATOM 14975 C CA . THR B 1 906 ? 25.156 75.062 -21.328 1 14.75 906 THR B CA 1
ATOM 14976 C C . THR B 1 906 ? 25.219 74.25 -20.031 1 14.75 906 THR B C 1
ATOM 14978 O O . THR B 1 906 ? 24.203 74.062 -19.359 1 14.75 906 THR B O 1
ATOM 14981 N N . PRO B 1 907 ? 26.203 74.625 -19.234 1 15.2 907 PRO B N 1
ATOM 14982 C CA . PRO B 1 907 ? 27.406 74 -18.703 1 15.2 907 PRO B CA 1
ATOM 14983 C C . PRO B 1 907 ? 27.234 73.5 -17.25 1 15.2 907 PRO B C 1
ATOM 14985 O O . PRO B 1 907 ? 27.781 72.438 -16.875 1 15.2 907 PRO B O 1
ATOM 14988 N N . ASN B 1 908 ? 26.469 74.375 -16.391 1 14.7 908 ASN B N 1
ATOM 14989 C CA . ASN B 1 908 ? 27.234 74.875 -15.289 1 14.7 908 ASN B CA 1
ATOM 14990 C C . ASN B 1 908 ? 27.5 73.875 -14.211 1 14.7 908 ASN B C 1
ATOM 14992 O O . ASN B 1 908 ? 26.797 72.812 -14.148 1 14.7 908 ASN B O 1
ATOM 14996 N N . GLY B 1 909 ? 28.047 74.312 -13.133 1 14.92 909 GLY B N 1
ATOM 14997 C CA . GLY B 1 909 ? 29.172 74.25 -12.227 1 14.92 909 GLY B CA 1
ATOM 14998 C C . GLY B 1 909 ? 28.938 73.375 -11 1 14.92 909 GLY B C 1
ATOM 14999 O O . GLY B 1 909 ? 29.766 72.562 -10.648 1 14.92 909 GLY B O 1
ATOM 15000 N N . THR B 1 910 ? 27.797 73.562 -10.211 1 14.94 910 THR B N 1
ATOM 15001 C CA . THR B 1 910 ? 28.219 74 -8.883 1 14.94 910 THR B CA 1
ATOM 15002 C C . THR B 1 910 ? 28.594 72.75 -8.016 1 14.94 910 THR B C 1
ATOM 15004 O O . THR B 1 910 ? 27.953 71.75 -8.086 1 14.94 910 THR B O 1
ATOM 15007 N N . PRO B 1 911 ? 29.578 72.875 -7.148 1 15.94 911 PRO B N 1
ATOM 15008 C CA . PRO B 1 911 ? 30.719 72.25 -6.457 1 15.94 911 PRO B CA 1
ATOM 15009 C C . PRO B 1 911 ? 30.312 71.438 -5.227 1 15.94 911 PRO B C 1
ATOM 15011 O O . PRO B 1 911 ? 31.125 70.688 -4.691 1 15.94 911 PRO B O 1
ATOM 15014 N N . ILE B 1 912 ? 29 71.062 -4.953 1 15.57 912 ILE B N 1
ATOM 15015 C CA . ILE B 1 912 ? 28.766 71.25 -3.525 1 15.57 912 ILE B CA 1
ATOM 15016 C C . ILE B 1 912 ? 29.516 70.188 -2.74 1 15.57 912 ILE B C 1
ATOM 15018 O O . ILE B 1 912 ? 29.422 69 -3.041 1 15.57 912 ILE B O 1
ATOM 15022 N N . PHE B 1 913 ? 30.312 70.562 -1.756 1 15.02 913 PHE B N 1
ATOM 15023 C CA . PHE B 1 913 ? 31.469 70.312 -0.911 1 15.02 913 PHE B CA 1
ATOM 15024 C C . PHE B 1 913 ? 31.125 69.312 0.184 1 15.02 913 PHE B C 1
ATOM 15026 O O . PHE B 1 913 ? 30.281 69.562 1.03 1 15.02 913 PHE B O 1
ATOM 15033 N N . GLU B 1 914 ? 30.953 67.938 -0.124 1 14.83 914 GLU B N 1
ATOM 15034 C CA . GLU B 1 914 ? 30.516 66.938 0.831 1 14.83 914 GLU B CA 1
ATOM 15035 C C . GLU B 1 914 ? 31.531 66.75 1.95 1 14.83 914 GLU B C 1
ATOM 15037 O O . GLU B 1 914 ? 31.438 65.812 2.732 1 14.83 914 GLU B O 1
ATOM 15042 N N . LEU B 1 915 ? 32.062 67.688 2.711 1 14.43 915 LEU B N 1
ATOM 15043 C CA . LEU B 1 915 ? 33.312 67.438 3.412 1 14.43 915 LEU B CA 1
ATOM 15044 C C . LEU B 1 915 ? 33.094 66.438 4.555 1 14.43 915 LEU B C 1
ATOM 15046 O O . LEU B 1 915 ? 33.938 65.562 4.777 1 14.43 915 LEU B O 1
ATOM 15050 N N . ARG B 1 916 ? 31.953 66.188 5.25 1 16 916 ARG B N 1
ATOM 15051 C CA . ARG B 1 916 ? 32.25 66.5 6.648 1 16 916 ARG B CA 1
ATOM 15052 C C . ARG B 1 916 ? 33.125 65.438 7.277 1 16 916 ARG B C 1
ATOM 15054 O O . ARG B 1 916 ? 33.156 64.312 6.801 1 16 916 ARG B O 1
ATOM 15061 N N . GLN B 1 917 ? 33.406 65.562 8.734 1 15.05 917 GLN B N 1
ATOM 15062 C CA . GLN B 1 917 ? 34.562 65.5 9.625 1 15.05 917 GLN B CA 1
ATOM 15063 C C . GLN B 1 917 ? 34.781 64.125 10.211 1 15.05 917 GLN B C 1
ATOM 15065 O O . GLN B 1 917 ? 33.844 63.344 10.289 1 15.05 917 GLN B O 1
ATOM 15070 N N . GLU B 1 918 ? 35.875 63.906 11.07 1 15.83 918 GLU B N 1
ATOM 15071 C CA . GLU B 1 918 ? 37.125 63.219 11.477 1 15.83 918 GLU B CA 1
ATOM 15072 C C . GLU B 1 918 ? 36.938 62.438 12.773 1 15.83 918 GLU B C 1
ATOM 15074 O O . GLU B 1 918 ? 37.625 61.469 13.031 1 15.83 918 GLU B O 1
ATOM 15079 N N . VAL B 1 919 ? 35.719 62.312 13.531 1 17.12 919 VAL B N 1
ATOM 15080 C CA . VAL B 1 919 ? 36.156 62.406 14.922 1 17.12 919 VAL B CA 1
ATOM 15081 C C . VAL B 1 919 ? 36.938 61.156 15.312 1 17.12 919 VAL B C 1
ATOM 15083 O O . VAL B 1 919 ? 36.562 60.031 14.938 1 17.12 919 VAL B O 1
ATOM 15086 N N . GLY B 1 920 ? 38.125 61.25 16.219 1 16.28 920 GLY B N 1
ATOM 15087 C CA . GLY B 1 920 ? 39.438 60.906 16.781 1 16.28 920 GLY B CA 1
ATOM 15088 C C . GLY B 1 920 ? 39.344 59.969 17.969 1 16.28 920 GLY B C 1
ATOM 15089 O O . GLY B 1 920 ? 40.312 59.781 18.703 1 16.28 920 GLY B O 1
ATOM 15090 N N . ASP B 1 921 ? 38.375 58.875 18.031 1 17.09 921 ASP B N 1
ATOM 15091 C CA . ASP B 1 921 ? 38.219 58.344 19.375 1 17.09 921 ASP B CA 1
ATOM 15092 C C . ASP B 1 921 ? 39.531 57.75 19.906 1 17.09 921 ASP B C 1
ATOM 15094 O O . ASP B 1 921 ? 40.094 56.875 19.281 1 17.09 921 ASP B O 1
ATOM 15098 N N . THR B 1 922 ? 40.188 58.25 20.953 1 16.31 922 THR B N 1
ATOM 15099 C CA . THR B 1 922 ? 41.469 58.375 21.625 1 16.31 922 THR B CA 1
ATOM 15100 C C . THR B 1 922 ? 41.812 57.094 22.375 1 16.31 922 THR B C 1
ATOM 15102 O O . THR B 1 922 ? 40.906 56.312 22.719 1 16.31 922 THR B O 1
ATOM 15105 N N . MET B 1 923 ? 43.031 56.969 23.266 1 16.67 923 MET B N 1
ATOM 15106 C CA . MET B 1 923 ? 44.344 56.438 23.625 1 16.67 923 MET B CA 1
ATOM 15107 C C . MET B 1 923 ? 44.312 55.781 25.016 1 16.67 923 MET B C 1
ATOM 15109 O O . MET B 1 923 ? 45.156 54.969 25.344 1 16.67 923 MET B O 1
ATOM 15113 N N . MET B 1 924 ? 43.562 55.812 26.062 1 16.31 924 MET B N 1
ATOM 15114 C CA . MET B 1 924 ? 44.438 56.094 27.172 1 16.31 924 MET B CA 1
ATOM 15115 C C . MET B 1 924 ? 45.312 54.875 27.469 1 16.31 924 MET B C 1
ATOM 15117 O O . MET B 1 924 ? 45 53.75 27.094 1 16.31 924 MET B O 1
ATOM 15121 N N . PRO B 1 925 ? 45.844 54.688 29 1 15.52 925 PRO B N 1
ATOM 15122 C CA . PRO B 1 925 ? 47.094 54.781 29.75 1 15.52 925 PRO B CA 1
ATOM 15123 C C . PRO B 1 925 ? 47.625 53.406 30.172 1 15.52 925 PRO B C 1
ATOM 15125 O O . PRO B 1 925 ? 46.875 52.531 30.516 1 15.52 925 PRO B O 1
ATOM 15128 N N . LYS B 1 926 ? 48.812 53.125 29.781 1 17.34 926 LYS B N 1
ATOM 15129 C CA . LYS B 1 926 ? 49.938 52.375 30.312 1 17.34 926 LYS B CA 1
ATOM 15130 C C . LYS B 1 926 ? 50.125 52.688 31.797 1 17.34 926 LYS B C 1
ATOM 15132 O O . LYS B 1 926 ? 50.312 51.75 32.594 1 17.34 926 LYS B O 1
ATOM 15137 N N . GLY B 1 927 ? 50.719 53.844 32.219 1 16.41 927 GLY B N 1
ATOM 15138 C CA . GLY B 1 927 ? 52.031 53.844 32.844 1 16.41 927 GLY B CA 1
ATOM 15139 C C . GLY B 1 927 ? 52 53.406 34.312 1 16.41 927 GLY B C 1
ATOM 15140 O O . GLY B 1 927 ? 52.406 52.312 34.625 1 16.41 927 GLY B O 1
ATOM 15141 N N . ASN B 1 928 ? 52.344 54.375 35.125 1 17.53 928 ASN B N 1
ATOM 15142 C CA . ASN B 1 928 ? 53.406 54.812 36.062 1 17.53 928 ASN B CA 1
ATOM 15143 C C . ASN B 1 928 ? 53 54.594 37.5 1 17.53 928 ASN B C 1
ATOM 15145 O O . ASN B 1 928 ? 51.812 54.531 37.812 1 17.53 928 ASN B O 1
ATOM 15149 N N . LEU B 1 929 ? 54.062 54.906 38.438 1 19.22 929 LEU B N 1
ATOM 15150 C CA . LEU B 1 929 ? 55.062 54.781 39.5 1 19.22 929 LEU B CA 1
ATOM 15151 C C . LEU B 1 929 ? 54.5 55.281 40.844 1 19.22 929 LEU B C 1
ATOM 15153 O O . LEU B 1 929 ? 53.406 55.875 40.875 1 19.22 929 LEU B O 1
ATOM 15157 N N . SER B 1 930 ? 55.312 56.25 41.438 1 16.19 930 SER B N 1
ATOM 15158 C CA . SER B 1 930 ? 55.75 56.969 42.625 1 16.19 930 SER B CA 1
ATOM 15159 C C . SER B 1 930 ? 54.719 58 43.031 1 16.19 930 SER B C 1
ATOM 15161 O O . SER B 1 930 ? 54.125 58.688 42.188 1 16.19 930 SER B O 1
#

Nearest PDB structures (foldseek):
  7dpa-assembly1_D  TM=9.077E-01  e=1.547E-51  Homo sapiens
  8zj2-assembly1_B  TM=9.065E-01  e=4.466E-50  Homo sapiens
  3b13-assembly1_C  TM=9.498E-01  e=2.145E-39  Homo sapiens
  2yin-assembly1_B  TM=9.572E-01  e=9.288E-38  Homo sapiens
  6tgc-assembly1_D  TM=9.224E-01  e=1.383E-38  Homo sapiens

InterPro domains:
  IPR026791 Dedicator of cytokinesis [PTHR45653] (9-886)
  IPR027357 DOCKER domain [PS51651] (355-769)
  IPR043161 Dedicator of cytokinesis, C-terminal, lobe A [G3DSA:1.25.40.410] (332-481)
  IPR043162 Dedicator of cytokinesis, C-terminal, lobe C [G3DSA:1.20.58.740] (640-769)
  IPR046769 DOCKER, Lobe A [PF06920] (350-478)
  IPR046770 DOCKER, Lobe B [PF20422] (537-620)
  IPR046773 DOCKER, Lobe C [PF20421] (665-760)
  IPR056372 Dedicator of cytokinesis, TPR repeats region [PF23554] (11-300)

Foldseek 3Di:
DPQLPDDPVVVVVVLVVLVVVLVVLPDPPPPDCQVVLLVCCQPPQLVLLVNLVPDDLPDPCNLSSLVSNLSSLVPDDLVSVVVNLVVPPDLVVSLVSLLSLLVVLLVCLVDPSDDPPPLVVVLSSLLSVLVVLLSSLVVCLVRAQVVPDPVSLVSSLSSLLSSLLGPSLLLVVDDPVVSVVSCVVRNRSLQSSLVSSLVSQVSNVLVNLVCPPVCLLSLVSSLLRPDDNSVLSRLCSLVVSFVSQQQQFPPDSRPSPVCVPFVVGGPNGRVRNLVSNLVSVLVQLLVPTHDPVSLVSSLVNQCVVQVPDPSNVCSNVSNVLVSVLSVLSNCLSVCVPPPDLQSNLVSLVVNLVSCVVVPPVLVNVVSLVVLLVSCVVVVVLLLSLQSLVVLLVVADLDQDFDDPSSDDPVCPPDGGRNRVSVVSLVSSLVSCVSVLNLVVSLVSLVVVLVCCVPPVVPVVVNVVSVVSNVVSVCCLVPPDDAFWWKKKKQKAAQQDPPVRYGFIKMFTDDGPDDQVNVVVVVCVSPVQEAEDPDPDDDDPCRRHHNGIYMYMDTKFFAADCVVCVCPPPDDDPSVVSCRRRFQTFKIKDKDWDFDDDPLQPDPQRLLGIKIKMKMWGFPGTPPHNHRMGTTDDIDIDMDHSLRVLLVVLVVLLVVLVVVLVVCLVDVPDDCVVLLVSLCCALVPPDPCHVVSVCVNQVDPSNCVVCVVCVVSVLSSLVSLQVVLQSSVSSLVSCVVNPDPVCVVVSVVSVVSSVVSNVVSCVVRNHDHDPDDRPPPPPPPPPDPPPPDPDDPPPPPDPDDDYDDDDPDPDDDDDDPDDPDDPDDDDDPDDDDDDDDPPPDDDDDPDDDDDDDYDDYDDDDDDDDDDDDDDPDDDDDDYDDDDDDDDDDDDDDDPDDYDDDDDDDDDDDDDDDDDDDDPCPDDDDDVDDDD/DPQLPDDPVVVVVVLVVLVVVLVVLPDPPPPDCQVVLLVCCQPPQLRLLVNLVPDDLPDPCNLSSLVSNLSSLVPDDLVSVVVNLVVDPDLVVSLVSLLSLLVVLLVCLVDPSDDPPPLVVVLSSLLSVLVVLLSSLVVCLVRAQVVPDPVSLVSSLSSLLSSLLGPSLLLVVDDPVVSVVSCVVRNRSLQVSLVSSLVSQVSNVLVNLVCVPVCLLSLVSSLLRPDDNSVLSRLCSLVVSFVSQQQQFPPDSRPSPVCVPPVVGGPNGRVRNLVSNLVSVLVQLLVPTHDPVSLVSSLVNQCVVQVPDDSNVCSNVSNVLVSVLSVLSNCLSVCVPPPDLQVNLVSLVVNLVSCVVVPPVLVNVVSLVVLLVSCVVVVVLLLSLQSLVVLLVVADLDQDFDDPSSDDPVCPVDGGRNRVSVVSLVSSLVSCVSVLNLVVSLVSLVVVLVCCVPPVVPVVVNVVSVVSNVVSVCCLPPPDDAFWWKKKKQKAAPQDPPVRQGFIKMFTDDGPDDQVNVVVVVCVSPVQEAEDPDPDDDDPCRRHHNGIYMYMDTKFFAADCVVCVCPPHDDDPSVVSCRRRFQTFKIKDKDWDFDDDPLQPDPQRLLGIKIKMKMWGFPGTPPHNHRMGTTDDIDIDMDHSLRVLLVVLVVLLVVLVVVLVVCLVDVPDDCVVLLVSLCCALVVPDPCHVVSVCVNQVDPSNCVVCVVCPVSVLSSLVSLQVSLQSSVSSLVSCVVNPDPVCVVVSVVSVVSSVVSNVVSCVVRNHDHDPDDRPPPPPPPPPPPPPPCPDDDDDDDDDDDYDDDYDDDDDDDDDDDDDDDDDDDPDPDDDDDDDDDDDYDDDDDDDYYYDDDDDYDYDDYYDYYDDDDDDDYDDDDDDDYDYDDYDDDDDDDDDDDDDYYDDDDDDDDDDDPPPDDDDDDPDDDDDDDDD

Organism: NCBI:txid1629725

Sequence (1860 aa):
MPPFDSSFRKVELCMKTLSDALNLLFRNDIGPTFNDIMEIVHVDLRMIVQSYINMDKQSPLSGNVVAILIDIFRQMTFDHYEKYVKQFNSQIAIKEFLNEIVIVFKGLVSEPAFPSDWCEMIMLQNSVILKALRYCSRTIRDYFFEDFNQQAWSNFFHSAIAFMTQPALQLETFSPSKRLRILKRYKDMRREMGFEVRSMWFNLGQNKLKFVPSLVGLILEMTLIPESELRKATIPIFFDMMQCEFYSSKFAVESFGDTKRDSSHIKANFNEFEDAMIVKLDTLVEGGGGDDSYKDLFYDIMMAMCSQHSALKDGVGFVEMIKRLMERLLEYRNIINDENKENRMSCIVNLLDFYSEINRKEMYIRYVNKLYDLHLECGNYTEAAYTLQLHSKLLNWSDDMLPLLLKTDRYTDIQTHRQLKEALYDNIIENYSKGNMWECALEKCQELVKQFQEETFEYEQLSQLHRRMADFYDSIMKKMRSKPEYFRVGYFGLGFPKFLQNKIFVYRGKDYERISEFSSRILNEFPHAQPLNTLAPPDRDILASCGQYIQINKVDPVMDEKTQRFSGKPVAEQIVTYYKVNHVSKFQYSRPFTRKDPNIETENEFAHLWLERTIMTTTYPLPGILRWFPVNSIEKYEISPLRNAIETMDNSNKELRNLFLQYNKDKSLNLNPLSLKLTGIVDPAVMGGIMNYENAFFTPEYIQNNPDDDMLIQKLKDLIAEQIPLLDVCIQIHGERSLPSLHGLQKRLEKCFETLREDVVEKYGKKTCDLKVENAVTIRRHYSMAADFKNVRDNPGYDPGSRGRVPSITSRAAQVTSLRTLTSLSFSTSSPQFSSKSAANNANKNSLLSPSRSSNSSLSSKRGSKTPKDKRKSNKAENSNSPHTSIGGTQWYTADHENNTTAIITPNGTPIFELRQEVGDTMMPKGNLSMPPFDSSFRKVELCMKTLSDALNLLFRNDIGPTFNDIMEIVHVDLRMIVQSYINMDKQSPLSGNVVAILIDIFRQMTFDHYEKYVKQFNSQIAIKEFLNEIVIVFKGLVSEPAFPSDWCEMIMLQNSVILKALRYCSRTIRDYFFEDFNQQAWSNFFHSAIAFMTQPALQLETFSPSKRLRILKRYKDMRREMGFEVRSMWFNLGQNKLKFVPSLVGLILEMTLIPESELRKATIPIFFDMMQCEFYSSKFAVESFGDTKRDSSHIKANFNEFEDAMIVKLDTLVEGGGGDDSYKDLFYDIMMAMCSQHSALKDGVGFVEMIKRLMERLLEYRNIINDENKENRMSCIVNLLDFYSEINRKEMYIRYVNKLYDLHLECGNYTEAAYTLQLHSKLLNWSDDMLPLLLKTDRYTDIQTHRQLKEALYDNIIENYSKGNMWECALEKCQELVKQFQEETFEYEQLSQLHRRMADFYDSIMKKMRSKPEYFRVGYFGLGFPKFLQNKIFVYRGKDYERISEFSSRILNEFPHAQPLNTLAPPDRDILASCGQYIQINKVDPVMDEKTQRFSGKPVAEQIVTYYKVNHVSKFQYSRPFTRKDPNIETENEFAHLWLERTIMTTTYPLPGILRWFPVNSIEKYEISPLRNAIETMDNSNKELRNLFLQYNKDKSLNLNPLSLKLTGIVDPAVMGGIMNYENAFFTPEYIQNNPDDDMLIQKLKDLIAEQIPLLDVCIQIHGERSLPSLHGLQKRLEKCFETLREDVVEKYGKKTCDLKVENAVTIRRHYSMAADFKNVRDNPGYDPGSRGRVPSITSRAAQVTSLRTLTSLSFSTSSPQFSSKSAANNANKNSLLSPSRSSNSSLSSKRGSKTPKDKRKSNKAENSNSPHTSIGGTQWYTADHENNTTAIITPNGTPIFELRQEVGDTMMPKGNLS

pLDDT: mean 76.91, std 28.56, range [12.84, 98.25]